Protein 3IJR (pdb70)

B-factor: mean 13.08, std 8.56, range [2.56, 139.65]

InterPro domains:
  IPR002347 Short-chain dehydrogenase/reductase SDR [PF13561] (53-284)
  IPR002347 Short-chain dehydrogenase/reductase SDR [PR00080] (121-132)
  IPR002347 Short-chain dehydrogenase/reductase SDR [PR00080] (173-181)
  IPR002347 Short-chain dehydrogenase/reductase SDR [PR00080] (193-212)
  IPR002347 Short-chain dehydrogenase/reductase SDR [PR00081] (46-63)
  IPR002347 Short-chain dehydrogenase/reductase SDR [PR00081] (121-132)
  IPR002347 Short-chain dehydrogenase/reductase SDR [PR00081] (167-183)
  IPR002347 Short-chain dehydrogenase/reductase SDR [PR00081] (193-212)
  IPR002347 Short-chain dehydrogenase/reductase SDR [PR00081] (214-231)
  IPR002347 Short-chain dehydrogenase/reductase SDR [PR00081] (248-268)
  IPR020904 Short-chain dehydrogenase/reductase, conserved site [PS00061] (180-208)
  IPR036291 NAD(P)-binding domain superfamily [SSF51735] (43-286)

Organism: Bacillus anthracis (NCBI:txid1392)

Nearest PDB structures (foldseek):
  3i3o-assembly1_A  TM=1.002E+00  e=4.433E-59  Bacillus anthracis str. 'Ames Ancestor'
  3i3o-assembly2_H  TM=9.900E-01  e=2.123E-56  Bacillus anthracis str. 'Ames Ancestor'
  3i3o-assembly2_G  TM=9.889E-01  e=8.085E-49  Bacillus anthracis str. 'Ames Ancestor'
  5jyd-assembly1_B  TM=9.783E-01  e=3.115E-38  Burkholderia cenocepacia J2315
  3r3s-assembly1_D  TM=9.790E-01  e=5.482E-37  Salmonella enterica subsp. enterica serovar Typhimurium

Radius of gyration: 44.8 Å; Cα contacts (8 Å, |Δi|>4): 5932; chains: 8; bounding box: 126×82×125 Å

CATH classification: 3.40.50.720

Solvent-accessible surface area: 70437 Å² total

Sequence (2232 aa):
VTPAQHQNKQPGIESLNPLPQQFEDPNYKGSEKLKGKNVLITGGDSGIGRAVSIAFAKEGANIAIAYLDEEGDANNEETKQQYVEKEGVKCVLLPGDLSDEQHCKDIVQETVRQLGSLNILVNNVAQQYPQQQGLEYITAEEQLEKTFRINIFSYFHVTKAALSHLKQGDVIINTASIVAYEEGNETLIDYSATKGAIVAFTRSLSQSLVQKGIRVNGVAPGPIWTPLIPSSFDEKKVSQFGSNVPQRPGQPYELAPAYVYLASSDSSYVTGQIHVNGGVIVNGNFVTPAQHQNKQPGIESLNPLPQFEDPNYKGSEKLKGKNVLITGGDSGIGRAVSIAFAKEGANIAIAYLDEEGDANETKQQYVEKEGVKCVLLPGDLSDEQHCKDIVQETVRQLGSLNILVNNVAQQYPQQGLEYITAEQLEKTFRINIFSYFHVTKAALSHLKQGDVIINTASIVAYEEGNETLIDYSATKGAIVAFTRSLSQQSLVQKGIRVNGVAPGPIWTPLIPSSFDEKKVSQFGSNVPQRPGQPYELAPAYVYLASSDSSYVTGQIHVNGGVIVNGVTPAQHQNKQPGIESLNPLPQFEDPNYKKGSEKLKGKNVLITGGDSGIGRAVSIAFAKEGANIAIAYLDEEGDANETKKQYVEKEGVKCVLLPGDLSDEQHCKDIVQEETVRQLGSLNILVNNVVAQQYPQQGLEEYITAEQLEKTFRINIFSYFHVTKAALSHLKQGDVIINTASIVAYEEGNETLIDYSATKGAIVAFTRSLSQSLVQKGIRVNGVAPGPIWTPLIPSSFDEKKVSQFGSNVPQRPGQPYELAPAYVYLASSDSSYVTGQIHVNGGVIVNGVTPAQHQNKQPGIESLNPLPQFEDPNYKKGSEKLKGKNVLITGGDSGIGRAVSIAFAKEGANIAIAYLDEEGDANETKQYVEKEGVKCVLLPGDLSDEQHCKDIVQETVRQLGSSLNILVNNVAQQYPQQGLEEYITAEEQLEKTFRINIFSYFHVTKAALSHLKQQGDVIINTASIVAYEGNETLIDYSSATKGAIVAFTRSLSQSLVQKGIRVNGVAPGPIWTPLIPSSFDEKKVSQFGSNVPQRPGQPYELAPAYVYLASSDSSYVTGQIHVNGGVIVNGTPAQHQNKQPGIESLNPLPQFEDPNYKGSEKLKGKNVLITGGDSGIGRAVSIAFAKEGANIAIAYLDEEGDANETKQYVEKEGVKCVLLPGDLSDEQHCKDIVQETVRQLGSLNILVNNVAQQYPQQGLEYITAEQLEKTFRINIFSYFHVTKAALSHLKQGDVIINTASIVAYEEGNETLIDYSSATKGAIVAFTRSLSQSLVQKGIRVNGVAPGPIWTPLIPSSFDEKKVSQFGSNVPQRPGQPYELAPAYVYLASSDSSYVTGQIHVNGGVIVNGNAPQQKNFVTPAQHQNKQPGIESLNPLPQFEDPNYKGSEKLKGKNVLITGGDSGIGRAVSIAFAKEGANIAIAYLDEEGDANNETKQYVEKEEGVKCVLLPGDLSDEQHCKDIVQETVRQLGSLNILVNNVAQQYPQQGLEYITAEQLEKTFRINIFSYFHVTKAALSHLKQGDVIINTASIVAYEEGNETLIDYSATKGAIVAFTRSLSQSLVQKGIRVNGVAPGPIWTPLIPSSFDDEKKVSQFGSNVPQRPGQPYELAPAYVYLASSSDSSYVTGQIHVNGGVIVNGVTPAQHQNKQPGIESLNPLPQFEDPNYKGSEKLKGKNVLITGGDSGIGRAVSIAFAKEGANIAIAYLDEEGDANNEETKQYVEKEGVKCVLLPGDLSDEQHCKDIVQETVRQLGSLNILVNNVAQQYPQQGLEYITAEQLEKTFRINIFSYFHVTKKAALSHLKQGDVIINTASIVAYEEGNETLIDYSSATKGAIVAFTRSLSQSLVQKGIRVNGVAPGPIWTPLIPSSFDEKKVSQFGSNVPQRPGQPYELAPAYVYLASSDSSYVTGQIHVNGGVIVNGAPQQKNFVTPAQHQNKQPGIESLNPLPQFEDPNYKGSEKLKGKNVLITGGDSGIGRAVSIAFAKEGANIAIAYLDEEGDANETKQQYVEKEGVKCVLLPGDLSDEQHCKDIVQQETVRQLGSLNILVNNVAQQYPQQGLEYITAEEQLEKTFRINIFSYFHVTKAALSHLKQGDVIINTASIVAYEGNETLIDYSSATKGAIVAFTRSLSQQSLVQKGIRVNGVAPGPIWTPLIPSSFDEKKVSQFGSNVPQRPGQPYELAPAYVYLASSDSSYVTGQIHVNGGVIVNG

Structure (mmCIF, N/CA/C/O backbone):
data_3IJR
#
_entry.id   3IJR
#
_cell.length_a   112.749
_cell.length_b   123.203
_cell.length_c   169.767
_cell.angle_alpha   90.00
_cell.angle_beta   90.00
_cell.angle_gamma   90.00
#
_symmetry.space_group_name_H-M   'P 21 21 2'
#
loop_
_entity.id
_entity.type
_entity.pdbx_description
1 polymer 'Oxidoreductase, short chain dehydrogenase/reductase family'
2 non-polymer NICOTINAMIDE-ADENINE-DINUCLEOTIDE
3 non-polymer 'MAGNESIUM ION'
4 non-polymer 'SULFATE ION'
5 water water
#
loop_
_atom_site.group_PDB
_atom_site.id
_atom_site.type_symbol
_atom_site.label_atom_id
_atom_site.label_alt_id
_atom_site.label_comp_id
_atom_site.label_asym_id
_atom_site.label_entity_id
_atom_site.label_seq_id
_atom_site.pdbx_PDB_ins_code
_atom_site.Cartn_x
_atom_site.Cartn_y
_atom_site.Cartn_z
_atom_site.occupancy
_atom_site.B_iso_or_equiv
_atom_site.auth_seq_id
_atom_site.auth_comp_id
_atom_site.auth_asym_id
_atom_site.auth_atom_id
_atom_site.pdbx_PDB_model_num
ATOM 1 N N . VAL A 1 11 ? 1.890 18.254 -68.025 1.00 24.93 8 VAL A N 1
ATOM 2 C CA . VAL A 1 11 ? 2.841 19.409 -68.051 1.00 25.50 8 VAL A CA 1
ATOM 3 C C . VAL A 1 11 ? 2.513 20.356 -69.208 1.00 25.83 8 VAL A C 1
ATOM 4 O O . VAL A 1 11 ? 2.445 19.937 -70.367 1.00 26.06 8 VAL A O 1
ATOM 8 N N . THR A 1 12 ? 2.296 21.628 -68.883 1.00 25.55 9 THR A N 1
ATOM 9 C CA . THR A 1 12 ? 1.983 22.641 -69.888 1.00 25.37 9 THR A CA 1
ATOM 10 C C . THR A 1 12 ? 3.035 23.760 -69.922 1.00 25.34 9 THR A C 1
ATOM 11 O O . THR A 1 12 ? 3.411 24.226 -70.997 1.00 24.31 9 THR A O 1
ATOM 23 N N . PRO A 1 14 ? 6.863 25.536 -68.034 1.00 23.19 11 PRO A N 1
ATOM 24 C CA . PRO A 1 14 ? 8.051 25.168 -67.266 1.00 21.88 11 PRO A CA 1
ATOM 25 C C . PRO A 1 14 ? 7.819 25.490 -65.790 1.00 20.65 11 PRO A C 1
ATOM 26 O O . PRO A 1 14 ? 7.154 26.480 -65.475 1.00 19.59 11 PRO A O 1
ATOM 30 N N . ALA A 1 15 ? 8.345 24.655 -64.898 1.00 19.82 12 ALA A N 1
ATOM 31 C CA . ALA A 1 15 ? 8.182 24.868 -63.464 1.00 19.22 12 ALA A CA 1
ATOM 32 C C . ALA A 1 15 ? 8.877 26.165 -63.050 1.00 18.90 12 ALA A C 1
ATOM 33 O O . ALA A 1 15 ? 10.054 26.378 -63.358 1.00 17.07 12 ALA A O 1
ATOM 35 N N . GLN A 1 16 ? 8.137 27.030 -62.359 1.00 18.36 13 GLN A N 1
ATOM 36 C CA . GLN A 1 16 ? 8.675 28.310 -61.914 1.00 18.05 13 GLN A CA 1
ATOM 37 C C . GLN A 1 16 ? 7.787 28.914 -60.834 1.00 18.57 13 GLN A C 1
ATOM 38 O O . GLN A 1 16 ? 6.597 28.594 -60.729 1.00 18.25 13 GLN A O 1
ATOM 44 N N . HIS A 1 17 ? 8.381 29.787 -60.030 1.00 19.09 14 HIS A N 1
ATOM 45 C CA . HIS A 1 17 ? 7.664 30.448 -58.953 1.00 20.42 14 HIS A CA 1
ATOM 46 C C . HIS A 1 17 ? 8.309 31.785 -58.614 1.00 20.30 14 HIS A C 1
ATOM 47 O O . HIS A 1 17 ? 9.538 31.911 -58.584 1.00 21.14 14 HIS A O 1
ATOM 54 N N . GLN A 1 18 ? 7.476 32.796 -58.395 1.00 20.40 15 GLN A N 1
ATOM 55 C CA . GLN A 1 18 ? 7.974 34.102 -57.984 1.00 20.37 15 GLN A CA 1
ATOM 56 C C . GLN A 1 18 ? 7.624 34.231 -56.513 1.00 20.72 15 GLN A C 1
ATOM 57 O O . GLN A 1 18 ? 6.529 33.838 -56.073 1.00 19.65 15 GLN A O 1
ATOM 63 N N . ASN A 1 19 ? 8.580 34.762 -55.764 1.00 20.66 16 ASN A N 1
ATOM 64 C CA . ASN A 1 19 ? 8.475 34.906 -54.319 1.00 21.45 16 ASN A CA 1
ATOM 65 C C . ASN A 1 19 ? 7.513 35.971 -53.814 1.00 20.88 16 ASN A C 1
ATOM 66 O O . ASN A 1 19 ? 7.041 35.875 -52.683 1.00 22.86 16 ASN A O 1
ATOM 71 N N . LYS A 1 20 ? 7.213 36.981 -54.622 1.00 19.41 17 LYS A N 1
ATOM 72 C CA . LYS A 1 20 ? 6.316 38.028 -54.157 1.00 18.42 17 LYS A CA 1
ATOM 73 C C . LYS A 1 20 ? 5.210 38.298 -55.160 1.00 17.44 17 LYS A C 1
ATOM 74 O O . LYS A 1 20 ? 5.369 38.111 -56.369 1.00 16.74 17 LYS A O 1
ATOM 80 N N . GLN A 1 21 ? 4.076 38.719 -54.619 1.00 15.93 18 GLN A N 1
ATOM 81 C CA . GLN A 1 21 ? 2.909 39.034 -55.393 1.00 14.92 18 GLN A CA 1
ATOM 82 C C . GLN A 1 21 ? 2.511 40.476 -55.070 1.00 14.33 18 GLN A C 1
ATOM 83 O O . GLN A 1 21 ? 2.573 40.870 -53.913 1.00 14.36 18 GLN A O 1
ATOM 89 N N . PRO A 1 22 ? 2.036 41.256 -56.069 1.00 14.70 19 PRO A N 1
ATOM 90 C CA . PRO A 1 22 ? 1.801 40.935 -57.489 1.00 13.20 19 PRO A CA 1
ATOM 91 C C . PRO A 1 22 ? 3.058 40.519 -58.262 1.00 12.43 19 PRO A C 1
ATOM 92 O O . PRO A 1 22 ? 4.158 41.051 -58.031 1.00 6.63 19 PRO A O 1
ATOM 96 N N . GLY A 1 23 ? 2.879 39.569 -59.174 1.00 10.61 20 GLY A N 1
ATOM 97 C CA . GLY A 1 23 ? 3.981 39.056 -59.977 1.00 11.22 20 GLY A CA 1
ATOM 98 C C . GLY A 1 23 ? 4.504 40.023 -61.021 1.00 10.44 20 GLY A C 1
ATOM 99 O O . GLY A 1 23 ? 3.835 40.991 -61.385 1.00 9.42 20 GLY A O 1
ATOM 100 N N . ILE A 1 24 ? 5.710 39.732 -61.500 1.00 11.76 21 ILE A N 1
ATOM 101 C CA . ILE A 1 24 ? 6.397 40.537 -62.509 1.00 11.88 21 ILE A CA 1
ATOM 102 C C . ILE A 1 24 ? 6.464 39.728 -63.795 1.00 12.17 21 ILE A C 1
ATOM 103 O O . ILE A 1 24 ? 7.003 38.611 -63.816 1.00 10.53 21 ILE A O 1
ATOM 108 N N . GLU A 1 25 ? 5.930 40.301 -64.867 1.00 12.91 22 GLU A N 1
ATOM 109 C CA . GLU A 1 25 ? 5.821 39.592 -66.148 1.00 13.29 22 GLU A CA 1
ATOM 110 C C . GLU A 1 25 ? 7.156 39.295 -66.834 1.00 12.61 22 GLU A C 1
ATOM 111 O O . GLU A 1 25 ? 7.312 38.235 -67.455 1.00 11.80 22 GLU A O 1
ATOM 117 N N . SER A 1 26 ? 8.115 40.216 -66.704 1.00 13.00 23 SER A N 1
ATOM 118 C CA . SER A 1 26 ? 9.412 40.074 -67.344 1.00 11.70 23 SER A CA 1
ATOM 119 C C . SER A 1 26 ? 10.224 38.897 -66.796 1.00 12.40 23 SER A C 1
ATOM 120 O O . SER A 1 26 ? 11.200 38.466 -67.415 1.00 11.89 23 SER A O 1
ATOM 123 N N . LEU A 1 27 ? 9.851 38.393 -65.626 1.00 12.52 24 LEU A N 1
ATOM 124 C CA . LEU A 1 27 ? 10.572 37.265 -65.039 1.00 13.35 24 LEU A CA 1
ATOM 125 C C . LEU A 1 27 ? 9.976 35.906 -65.445 1.00 13.29 24 LEU A C 1
ATOM 126 O O . LEU A 1 27 ? 10.516 34.858 -65.078 1.00 13.39 24 LEU A O 1
ATOM 139 N N . ASN A 1 29 ? 8.710 32.626 -67.822 1.00 8.62 26 ASN A N 1
ATOM 140 C CA . ASN A 1 29 ? 9.182 31.787 -68.920 1.00 8.56 26 ASN A CA 1
ATOM 141 C C . ASN A 1 29 ? 8.133 30.707 -69.226 1.00 7.43 26 ASN A C 1
ATOM 142 O O . ASN A 1 29 ? 7.883 29.846 -68.394 1.00 6.82 26 ASN A O 1
ATOM 147 N N . PRO A 1 30 ? 7.509 30.764 -70.408 1.00 6.99 27 PRO A N 1
ATOM 148 C CA . PRO A 1 30 ? 7.728 31.774 -71.432 1.00 7.64 27 PRO A CA 1
ATOM 149 C C . PRO A 1 30 ? 6.986 33.069 -71.093 1.00 6.61 27 PRO A C 1
ATOM 150 O O . PRO A 1 30 ? 6.140 33.085 -70.198 1.00 7.44 27 PRO A O 1
ATOM 154 N N . LEU A 1 31 ? 7.317 34.149 -71.784 1.00 5.83 28 LEU A N 1
ATOM 155 C CA . LEU A 1 31 ? 6.634 35.416 -71.576 1.00 6.27 28 LEU A CA 1
ATOM 156 C C . LEU A 1 31 ? 5.212 35.254 -72.091 1.00 6.01 28 LEU A C 1
ATOM 157 O O . LEU A 1 31 ? 5.005 34.672 -73.149 1.00 3.66 28 LEU A O 1
ATOM 162 N N . PRO A 1 32 ? 4.215 35.724 -71.326 1.00 7.24 29 PRO A N 1
ATOM 163 C CA . PRO A 1 32 ? 2.878 35.600 -71.845 1.00 5.34 29 PRO A CA 1
ATOM 164 C C . PRO A 1 32 ? 2.778 36.293 -73.180 1.00 4.84 29 PRO A C 1
ATOM 165 O O . PRO A 1 32 ? 3.474 37.267 -73.406 1.00 2.88 29 PRO A O 1
ATOM 169 N N A GLN A 1 33 ? 1.922 35.798 -74.062 0.50 4.01 30 GLN A N 1
ATOM 170 N N B GLN A 1 33 ? 1.938 35.790 -74.076 0.50 4.07 30 GLN A N 1
ATOM 171 C CA A GLN A 1 33 ? 1.715 36.450 -75.338 0.50 3.98 30 GLN A CA 1
ATOM 172 C CA B GLN A 1 33 ? 1.742 36.461 -75.348 0.50 4.07 30 GLN A CA 1
ATOM 173 C C A GLN A 1 33 ? 0.568 37.406 -75.080 0.50 5.12 30 GLN A C 1
ATOM 174 C C B GLN A 1 33 ? 0.577 37.403 -75.092 0.50 5.18 30 GLN A C 1
ATOM 175 O O A GLN A 1 33 ? -0.574 36.973 -74.860 0.50 4.11 30 GLN A O 1
ATOM 176 O O B GLN A 1 33 ? -0.562 36.957 -74.882 0.50 4.18 30 GLN A O 1
ATOM 187 N N . PHE A 1 34 ? 0.872 38.702 -75.092 1.00 4.69 31 PHE A N 1
ATOM 188 C CA . PHE A 1 34 ? -0.121 39.722 -74.758 1.00 6.18 31 PHE A CA 1
ATOM 189 C C . PHE A 1 34 ? -0.689 40.453 -75.942 1.00 7.24 31 PHE A C 1
ATOM 190 O O . PHE A 1 34 ? -1.574 41.300 -75.791 1.00 6.17 31 PHE A O 1
ATOM 198 N N . GLU A 1 35 ? -0.201 40.086 -77.119 1.00 8.04 32 GLU A N 1
ATOM 199 C CA . GLU A 1 35 ? -0.570 40.722 -78.351 1.00 10.32 32 GLU A CA 1
ATOM 200 C C . GLU A 1 35 ? -0.753 39.693 -79.460 1.00 10.96 32 GLU A C 1
ATOM 201 O O . GLU A 1 35 ? 0.028 38.766 -79.578 1.00 9.59 32 GLU A O 1
ATOM 207 N N . ASP A 1 36 ? -1.827 39.829 -80.230 1.00 13.44 33 ASP A N 1
ATOM 208 C CA . ASP A 1 36 ? -2.113 38.951 -81.367 1.00 15.03 33 ASP A CA 1
ATOM 209 C C . ASP A 1 36 ? -1.525 39.664 -82.576 1.00 15.76 33 ASP A C 1
ATOM 210 O O . ASP A 1 36 ? -2.000 40.750 -82.929 1.00 14.35 33 ASP A O 1
ATOM 215 N N . PRO A 1 37 ? -0.510 39.056 -83.225 1.00 17.43 34 PRO A N 1
ATOM 216 C CA . PRO A 1 37 ? 0.167 39.723 -84.350 1.00 18.14 34 PRO A CA 1
ATOM 217 C C . PRO A 1 37 ? -0.767 40.066 -85.507 1.00 18.47 34 PRO A C 1
ATOM 218 O O . PRO A 1 37 ? -0.577 41.079 -86.184 1.00 19.91 34 PRO A O 1
ATOM 222 N N . ASN A 1 38 ? -1.761 39.212 -85.717 1.00 18.83 35 ASN A N 1
ATOM 223 C CA . ASN A 1 38 ? -2.727 39.380 -86.781 1.00 18.87 35 ASN A CA 1
ATOM 224 C C . ASN A 1 38 ? -3.922 40.265 -86.380 1.00 19.12 35 ASN A C 1
ATOM 225 O O . ASN A 1 38 ? -4.827 40.459 -87.185 1.00 19.56 35 ASN A O 1
ATOM 230 N N . TYR A 1 39 ? -3.925 40.825 -85.165 1.00 18.14 36 TYR A N 1
ATOM 231 C CA . TYR A 1 39 ? -5.050 41.673 -84.736 1.00 17.45 36 TYR A CA 1
ATOM 232 C C . TYR A 1 39 ? -4.994 43.006 -85.445 1.00 14.23 36 TYR A C 1
ATOM 233 O O . TYR A 1 39 ? -3.971 43.656 -85.434 1.00 16.68 36 TYR A O 1
ATOM 242 N N . LYS A 1 40 ? -6.099 43.396 -86.075 1.00 10.80 37 LYS A N 1
ATOM 243 C CA . LYS A 1 40 ? -6.186 44.658 -86.789 1.00 9.32 37 LYS A CA 1
ATOM 244 C C . LYS A 1 40 ? -7.248 45.508 -86.139 1.00 7.22 37 LYS A C 1
ATOM 245 O O . LYS A 1 40 ? -8.412 45.105 -86.036 1.00 2.56 37 LYS A O 1
ATOM 251 N N . GLY A 1 41 ? -6.847 46.698 -85.714 1.00 3.50 38 GLY A N 1
ATOM 252 C CA . GLY A 1 41 ? -7.759 47.627 -85.093 1.00 3.94 38 GLY A CA 1
ATOM 253 C C . GLY A 1 41 ? -8.636 48.235 -86.158 1.00 4.85 38 GLY A C 1
ATOM 254 O O . GLY A 1 41 ? -8.270 48.253 -87.324 1.00 4.79 38 GLY A O 1
ATOM 255 N N . SER A 1 42 ? -9.805 48.723 -85.771 1.00 5.49 39 SER A N 1
ATOM 256 C CA . SER A 1 42 ? -10.715 49.298 -86.747 1.00 5.46 39 SER A CA 1
ATOM 257 C C . SER A 1 42 ? -11.490 50.442 -86.143 1.00 5.86 39 SER A C 1
ATOM 258 O O . SER A 1 42 ? -12.664 50.633 -86.436 1.00 6.02 39 SER A O 1
ATOM 261 N N . GLU A 1 43 ? -10.807 51.194 -85.283 1.00 6.50 40 GLU A N 1
ATOM 262 C CA . GLU A 1 43 ? -11.351 52.377 -84.658 1.00 6.05 40 GLU A CA 1
ATOM 263 C C . GLU A 1 43 ? -12.544 52.149 -83.776 1.00 5.26 40 GLU A C 1
ATOM 264 O O . GLU A 1 43 ? -13.309 53.076 -83.536 1.00 3.94 40 GLU A O 1
ATOM 270 N N . LYS A 1 44 ? -12.678 50.944 -83.231 1.00 4.61 41 LYS A N 1
ATOM 271 C CA . LYS A 1 44 ? -13.852 50.621 -82.428 1.00 5.33 41 LYS A CA 1
ATOM 272 C C . LYS A 1 44 ? -14.018 51.492 -81.186 1.00 5.21 41 LYS A C 1
ATOM 273 O O . LYS A 1 44 ? -15.123 51.642 -80.690 1.00 6.34 41 LYS A O 1
ATOM 279 N N . LEU A 1 45 ? -12.931 52.077 -80.700 1.00 4.86 42 LEU A N 1
ATOM 280 C CA . LEU A 1 45 ? -12.975 52.886 -79.476 1.00 4.95 42 LEU A CA 1
ATOM 281 C C . LEU A 1 45 ? -12.252 54.211 -79.700 1.00 3.99 42 LEU A C 1
ATOM 282 O O . LEU A 1 45 ? -11.685 54.782 -78.776 1.00 3.38 42 LEU A O 1
ATOM 287 N N . LYS A 1 46 ? -12.306 54.720 -80.923 1.00 5.57 43 LYS A N 1
ATOM 288 C CA . LYS A 1 46 ? -11.540 55.917 -81.281 1.00 4.59 43 LYS A CA 1
ATOM 289 C C . LYS A 1 46 ? -11.908 57.094 -80.397 1.00 5.14 43 LYS A C 1
ATOM 290 O O . LYS A 1 46 ? -13.061 57.451 -80.293 1.00 3.77 43 LYS A O 1
ATOM 296 N N . GLY A 1 47 ? -10.914 57.716 -79.771 1.00 7.44 44 GLY A N 1
ATOM 297 C CA . GLY A 1 47 ? -11.171 58.883 -78.927 1.00 7.13 44 GLY A CA 1
ATOM 298 C C . GLY A 1 47 ? -11.700 58.578 -77.534 1.00 7.09 44 GLY A C 1
ATOM 299 O O . GLY A 1 47 ? -11.824 59.485 -76.714 1.00 7.96 44 GLY A O 1
ATOM 300 N N . LYS A 1 48 ? -12.030 57.315 -77.259 1.00 6.70 45 LYS A N 1
ATOM 301 C CA . LYS A 1 48 ? -12.538 56.943 -75.938 1.00 6.36 45 LYS A CA 1
ATOM 302 C C . LYS A 1 48 ? -11.431 57.005 -74.879 1.00 5.70 45 LYS A C 1
ATOM 303 O O . LYS A 1 48 ? -10.279 56.660 -75.134 1.00 7.00 45 LYS A O 1
ATOM 309 N N . ASN A 1 49 ? -11.812 57.442 -73.688 1.00 4.64 46 ASN A N 1
ATOM 310 C CA . ASN A 1 49 ? -10.915 57.527 -72.561 1.00 4.40 46 ASN A CA 1
ATOM 311 C C . ASN A 1 49 ? -11.191 56.379 -71.578 1.00 4.76 46 ASN A C 1
ATOM 312 O O . ASN A 1 49 ? -12.309 56.208 -71.067 1.00 4.68 46 ASN A O 1
ATOM 317 N N . VAL A 1 50 ? -10.146 55.599 -71.314 1.00 3.66 47 VAL A N 1
ATOM 318 C CA . VAL A 1 50 ? -10.260 54.402 -70.515 1.00 3.17 47 VAL A CA 1
ATOM 319 C C . VAL A 1 50 ? -9.390 54.373 -69.262 1.00 3.93 47 VAL A C 1
ATOM 320 O O . VAL A 1 50 ? -8.247 54.804 -69.280 1.00 3.27 47 VAL A O 1
ATOM 324 N N . LEU A 1 51 ? -9.956 53.886 -68.169 1.00 3.52 48 LEU A N 1
ATOM 325 C CA . LEU A 1 51 ? -9.218 53.619 -66.946 1.00 3.62 48 LEU A CA 1
ATOM 326 C C . LEU A 1 51 ? -9.282 52.106 -66.746 1.00 3.81 48 LEU A C 1
ATOM 327 O O . LEU A 1 51 ? -10.385 51.529 -66.725 1.00 4.91 48 LEU A O 1
ATOM 332 N N . ILE A 1 52 ? -8.131 51.463 -66.615 1.00 3.93 49 ILE A N 1
ATOM 333 C CA . ILE A 1 52 ? -8.079 50.024 -66.383 1.00 5.59 49 ILE A CA 1
ATOM 334 C C . ILE A 1 52 ? -7.215 49.755 -65.157 1.00 4.72 49 ILE A C 1
ATOM 335 O O . ILE A 1 52 ? -6.037 50.131 -65.104 1.00 3.91 49 ILE A O 1
ATOM 340 N N . THR A 1 53 ? -7.800 49.127 -64.148 1.00 3.58 50 THR A N 1
ATOM 341 C CA . THR A 1 53 ? -7.050 48.838 -62.953 1.00 2.70 50 THR A CA 1
ATOM 342 C C . THR A 1 53 ? -6.415 47.466 -63.162 1.00 5.66 50 THR A C 1
ATOM 343 O O . THR A 1 53 ? -7.079 46.506 -63.579 1.00 5.88 50 THR A O 1
ATOM 347 N N . GLY A 1 54 ? -5.129 47.383 -62.873 1.00 7.46 51 GLY A N 1
ATOM 348 C CA . GLY A 1 54 ? -4.352 46.182 -63.121 1.00 8.68 51 GLY A CA 1
ATOM 349 C C . GLY A 1 54 ? -4.011 46.070 -64.602 1.00 7.62 51 GLY A C 1
ATOM 350 O O . GLY A 1 54 ? -3.892 44.982 -65.127 1.00 10.02 51 GLY A O 1
ATOM 351 N N . GLY A 1 55 ? -3.858 47.192 -65.286 1.00 8.21 52 GLY A N 1
ATOM 352 C CA . GLY A 1 55 ? -3.572 47.178 -66.733 1.00 7.52 52 GLY A CA 1
ATOM 353 C C . GLY A 1 55 ? -2.113 47.021 -67.134 1.00 7.73 52 GLY A C 1
ATOM 354 O O . GLY A 1 55 ? -1.796 46.998 -68.316 1.00 9.67 52 GLY A O 1
ATOM 355 N N . ASP A 1 56 ? -1.241 46.871 -66.157 1.00 6.35 53 ASP A N 1
ATOM 356 C CA . ASP A 1 56 ? 0.212 46.870 -66.377 1.00 9.39 53 ASP A CA 1
ATOM 357 C C . ASP A 1 56 ? 0.758 45.557 -66.858 1.00 9.59 53 ASP A C 1
ATOM 358 O O . ASP A 1 56 ? 1.865 45.509 -67.398 1.00 9.17 53 ASP A O 1
ATOM 363 N N . SER A 1 57 ? 0.024 44.486 -66.582 1.00 6.97 54 SER A N 1
ATOM 364 C CA . SER A 1 57 ? 0.474 43.170 -66.944 1.00 7.94 54 SER A CA 1
ATOM 365 C C . SER A 1 57 ? -0.700 42.210 -67.158 1.00 7.58 54 SER A C 1
ATOM 366 O O . SER A 1 57 ? -1.866 42.582 -66.973 1.00 7.09 54 SER A O 1
ATOM 369 N N . GLY A 1 58 ? -0.371 40.975 -67.516 1.00 6.65 55 GLY A N 1
ATOM 370 C CA . GLY A 1 58 ? -1.372 39.913 -67.713 1.00 5.83 55 GLY A CA 1
ATOM 371 C C . GLY A 1 58 ? -2.516 40.322 -68.619 1.00 4.77 55 GLY A C 1
ATOM 372 O O . GLY A 1 58 ? -2.324 40.971 -69.643 1.00 3.92 55 GLY A O 1
ATOM 373 N N . ILE A 1 59 ? -3.717 39.957 -68.217 1.00 5.45 56 ILE A N 1
ATOM 374 C CA . ILE A 1 59 ? -4.919 40.272 -68.982 1.00 5.33 56 ILE A CA 1
ATOM 375 C C . ILE A 1 59 ? -5.077 41.771 -69.208 1.00 4.78 56 ILE A C 1
ATOM 376 O O . ILE A 1 59 ? -5.341 42.193 -70.328 1.00 5.94 56 ILE A O 1
ATOM 381 N N . GLY A 1 60 ? -4.843 42.566 -68.166 1.00 6.08 57 GLY A N 1
ATOM 382 C CA . GLY A 1 60 ? -4.980 44.022 -68.249 1.00 5.80 57 GLY A CA 1
ATOM 383 C C . GLY A 1 60 ? -4.045 44.625 -69.277 1.00 7.41 57 GLY A C 1
ATOM 384 O O . GLY A 1 60 ? -4.406 45.577 -69.992 1.00 6.69 57 GLY A O 1
ATOM 385 N N . ARG A 1 61 ? -2.832 44.077 -69.343 1.00 6.09 58 ARG A N 1
ATOM 386 C CA . ARG A 1 61 ? -1.879 44.498 -70.357 1.00 4.61 58 ARG A CA 1
ATOM 387 C C . ARG A 1 61 ? -2.394 44.245 -71.759 1.00 3.43 58 ARG A C 1
ATOM 388 O O . ARG A 1 61 ? -2.290 45.122 -72.612 1.00 3.48 58 ARG A O 1
ATOM 396 N N . ALA A 1 62 ? -2.956 43.055 -72.002 1.00 3.71 59 ALA A N 1
ATOM 397 C CA . ALA A 1 62 ? -3.482 42.711 -73.315 1.00 3.48 59 ALA A CA 1
ATOM 398 C C . ALA A 1 62 ? -4.682 43.606 -73.649 1.00 4.09 59 ALA A C 1
ATOM 399 O O . ALA A 1 62 ? -4.859 44.032 -74.783 1.00 2.56 59 ALA A O 1
ATOM 401 N N . VAL A 1 63 ? -5.506 43.889 -72.654 1.00 5.37 60 VAL A N 1
ATOM 402 C CA . VAL A 1 63 ? -6.674 44.752 -72.875 1.00 4.54 60 VAL A CA 1
ATOM 403 C C . VAL A 1 63 ? -6.209 46.173 -73.217 1.00 4.02 60 VAL A C 1
ATOM 404 O O . VAL A 1 63 ? -6.693 46.787 -74.170 1.00 5.33 60 VAL A O 1
ATOM 408 N N . SER A 1 64 ? -5.277 46.703 -72.434 1.00 4.75 61 SER A N 1
ATOM 409 C CA . SER A 1 64 ? -4.722 48.056 -72.700 1.00 3.26 61 SER A CA 1
ATOM 410 C C . SER A 1 64 ? -4.234 48.214 -74.124 1.00 3.33 61 SER A C 1
ATOM 411 O O . SER A 1 64 ? -4.544 49.192 -74.820 1.00 3.92 61 SER A O 1
ATOM 414 N N . ILE A 1 65 ? -3.453 47.248 -74.566 1.00 5.08 62 ILE A N 1
ATOM 415 C CA . ILE A 1 65 ? -2.906 47.274 -75.914 1.00 3.57 62 ILE A CA 1
ATOM 416 C C . ILE A 1 65 ? -3.969 47.135 -77.005 1.00 4.05 62 ILE A C 1
ATOM 417 O O . ILE A 1 65 ? -3.918 47.861 -77.996 1.00 2.80 62 ILE A O 1
ATOM 422 N N . ALA A 1 66 ? -4.940 46.220 -76.840 1.00 2.58 63 ALA A N 1
ATOM 423 C CA . ALA A 1 66 ? -5.986 46.069 -77.835 1.00 2.56 63 ALA A CA 1
ATOM 424 C C . ALA A 1 66 ? -6.827 47.344 -77.925 1.00 3.35 63 ALA A C 1
ATOM 425 O O . ALA A 1 66 ? -7.174 47.805 -79.021 1.00 2.62 63 ALA A O 1
ATOM 427 N N . PHE A 1 67 ? -7.114 47.938 -76.768 1.00 4.40 64 PHE A N 1
ATOM 428 C CA . PHE A 1 67 ? -7.906 49.153 -76.695 1.00 3.73 64 PHE A CA 1
ATOM 429 C C . PHE A 1 67 ? -7.168 50.283 -77.406 1.00 4.55 64 PHE A C 1
ATOM 430 O O . PHE A 1 67 ? -7.768 51.091 -78.121 1.00 2.86 64 PHE A O 1
ATOM 438 N N . ALA A 1 68 ? -5.860 50.340 -77.204 1.00 3.84 65 ALA A N 1
ATOM 439 C CA . ALA A 1 68 ? -5.039 51.327 -77.877 1.00 4.09 65 ALA A CA 1
ATOM 440 C C . ALA A 1 68 ? -5.075 51.103 -79.395 1.00 4.73 65 ALA A C 1
ATOM 441 O O . ALA A 1 68 ? -5.207 52.073 -80.152 1.00 3.48 65 ALA A O 1
ATOM 443 N N . LYS A 1 69 ? -4.953 49.844 -79.837 1.00 4.37 66 LYS A N 1
ATOM 444 C CA . LYS A 1 69 ? -5.040 49.516 -81.275 1.00 4.41 66 LYS A CA 1
ATOM 445 C C . LYS A 1 69 ? -6.395 49.903 -81.833 1.00 4.56 66 LYS A C 1
ATOM 446 O O . LYS A 1 69 ? -6.551 50.056 -83.053 1.00 4.51 66 LYS A O 1
ATOM 452 N N . GLU A 1 70 ? -7.383 50.021 -80.947 1.00 3.78 67 GLU A N 1
ATOM 453 C CA . GLU A 1 70 ? -8.729 50.425 -81.348 1.00 4.75 67 GLU A CA 1
ATOM 454 C C . GLU A 1 70 ? -8.941 51.930 -81.196 1.00 4.91 67 GLU A C 1
ATOM 455 O O . GLU A 1 70 ? -10.053 52.407 -81.346 1.00 4.15 67 GLU A O 1
ATOM 461 N N . GLY A 1 71 ? -7.865 52.677 -80.938 1.00 6.18 68 GLY A N 1
ATOM 462 C CA . GLY A 1 71 ? -7.949 54.137 -80.864 1.00 6.39 68 GLY A CA 1
ATOM 463 C C . GLY A 1 71 ? -8.274 54.806 -79.532 1.00 6.20 68 GLY A C 1
ATOM 464 O O . GLY A 1 71 ? -8.486 56.022 -79.485 1.00 5.26 68 GLY A O 1
ATOM 465 N N . ALA A 1 72 ? -8.314 54.035 -78.449 1.00 5.64 69 ALA A N 1
ATOM 466 C CA . ALA A 1 72 ? -8.613 54.593 -77.132 1.00 4.75 69 ALA A CA 1
ATOM 467 C C . ALA A 1 72 ? -7.353 55.064 -76.385 1.00 4.07 69 ALA A C 1
ATOM 468 O O . ALA A 1 72 ? -6.280 54.479 -76.492 1.00 2.56 69 ALA A O 1
ATOM 470 N N . ASN A 1 73 ? -7.537 56.087 -75.573 1.00 3.01 70 ASN A N 1
ATOM 471 C CA . ASN A 1 73 ? -6.521 56.572 -74.658 1.00 3.48 70 ASN A CA 1
ATOM 472 C C . ASN A 1 73 ? -6.612 55.784 -73.361 1.00 3.29 70 ASN A C 1
ATOM 473 O O . ASN A 1 73 ? -7.718 55.529 -72.866 1.00 4.26 70 ASN A O 1
ATOM 478 N N . ILE A 1 74 ? -5.467 55.355 -72.832 1.00 3.51 71 ILE A N 1
ATOM 479 C CA . ILE A 1 74 ? -5.474 54.443 -71.700 1.00 2.96 71 ILE A CA 1
ATOM 480 C C . ILE A 1 74 ? -4.814 54.929 -70.426 1.00 4.18 71 ILE A C 1
ATOM 481 O O . ILE A 1 74 ? -3.616 55.272 -70.426 1.00 4.53 71 ILE A O 1
ATOM 486 N N . ALA A 1 75 ? -5.590 54.971 -69.343 1.00 2.56 72 ALA A N 1
ATOM 487 C CA . ALA A 1 75 ? -5.040 55.238 -68.023 1.00 3.56 72 ALA A CA 1
ATOM 488 C C . ALA A 1 75 ? -4.927 53.878 -67.319 1.00 3.58 72 ALA A C 1
ATOM 489 O O . ALA A 1 75 ? -5.904 53.115 -67.238 1.00 5.18 72 ALA A O 1
ATOM 491 N N . ILE A 1 76 ? -3.714 53.558 -66.883 1.00 3.75 73 ILE A N 1
ATOM 492 C CA . ILE A 1 76 ? -3.376 52.283 -66.266 1.00 3.60 73 ILE A CA 1
ATOM 493 C C . ILE A 1 76 ? -3.017 52.366 -64.787 1.00 3.70 73 ILE A C 1
ATOM 494 O O . ILE A 1 76 ? -1.991 52.922 -64.422 1.00 4.30 73 ILE A O 1
ATOM 499 N N . ALA A 1 77 ? -3.849 51.779 -63.930 1.00 3.46 74 ALA A N 1
ATOM 500 C CA . ALA A 1 77 ? -3.554 51.738 -62.508 1.00 2.94 74 ALA A CA 1
ATOM 501 C C . ALA A 1 77 ? -2.952 50.374 -62.165 1.00 3.69 74 ALA A C 1
ATOM 502 O O . ALA A 1 77 ? -3.306 49.357 -62.775 1.00 3.36 74 ALA A O 1
ATOM 504 N N . TYR A 1 78 ? -2.010 50.366 -61.234 1.00 2.56 75 TYR A N 1
ATOM 505 C CA . TYR A 1 78 ? -1.303 49.145 -60.836 1.00 3.67 75 TYR A CA 1
ATOM 506 C C . TYR A 1 78 ? -0.651 49.424 -59.482 1.00 4.91 75 TYR A C 1
ATOM 507 O O . TYR A 1 78 ? -0.599 50.578 -59.051 1.00 4.81 75 TYR A O 1
ATOM 516 N N . LEU A 1 79 ? -0.111 48.407 -58.827 1.00 6.01 76 LEU A N 1
ATOM 517 C CA . LEU A 1 79 ? 0.473 48.623 -57.502 1.00 8.00 76 LEU A CA 1
ATOM 518 C C . LEU A 1 79 ? 1.839 49.276 -57.538 1.00 9.23 76 LEU A C 1
ATOM 519 O O . LEU A 1 79 ? 1.987 50.448 -57.151 1.00 8.91 76 LEU A O 1
ATOM 524 N N . ASP A 1 80 ? 2.841 48.530 -58.003 1.00 9.57 77 ASP A N 1
ATOM 525 C CA . ASP A 1 80 ? 4.206 49.024 -58.009 1.00 10.97 77 ASP A CA 1
ATOM 526 C C . ASP A 1 80 ? 5.082 48.388 -59.080 1.00 10.73 77 ASP A C 1
ATOM 527 O O . ASP A 1 80 ? 6.282 48.528 -59.018 1.00 8.06 77 ASP A O 1
ATOM 532 N N . GLU A 1 81 ? 4.500 47.677 -60.046 1.00 8.75 78 GLU A N 1
ATOM 533 C CA . GLU A 1 81 ? 5.335 47.037 -61.056 1.00 10.18 78 GLU A CA 1
ATOM 534 C C . GLU A 1 81 ? 5.721 48.047 -62.154 1.00 9.87 78 GLU A C 1
ATOM 535 O O . GLU A 1 81 ? 5.172 48.012 -63.261 1.00 8.76 78 GLU A O 1
ATOM 541 N N . GLU A 1 82 ? 6.673 48.921 -61.842 1.00 10.42 79 GLU A N 1
ATOM 542 C CA . GLU A 1 82 ? 7.122 49.973 -62.760 1.00 10.96 79 GLU A CA 1
ATOM 543 C C . GLU A 1 82 ? 7.699 49.464 -64.081 1.00 10.52 79 GLU A C 1
ATOM 544 O O . GLU A 1 82 ? 7.429 50.046 -65.129 1.00 10.13 79 GLU A O 1
ATOM 550 N N . GLY A 1 83 ? 8.530 48.423 -64.035 1.00 9.82 80 GLY A N 1
ATOM 551 C CA . GLY A 1 83 ? 9.090 47.853 -65.262 1.00 8.47 80 GLY A CA 1
ATOM 552 C C . GLY A 1 83 ? 7.965 47.357 -66.182 1.00 8.55 80 GLY A C 1
ATOM 553 O O . GLY A 1 83 ? 7.909 47.730 -67.360 1.00 8.03 80 GLY A O 1
ATOM 554 N N . ASP A 1 84 ? 7.061 46.522 -65.661 1.00 7.96 81 ASP A N 1
ATOM 555 C CA . ASP A 1 84 ? 5.942 46.025 -66.476 1.00 6.94 81 ASP A CA 1
ATOM 556 C C . ASP A 1 84 ? 5.075 47.174 -66.985 1.00 7.34 81 ASP A C 1
ATOM 557 O O . ASP A 1 84 ? 4.703 47.215 -68.158 1.00 7.93 81 ASP A O 1
ATOM 562 N N . ALA A 1 85 ? 4.739 48.105 -66.102 1.00 6.53 82 ALA A N 1
ATOM 563 C CA . ALA A 1 85 ? 3.891 49.230 -66.487 1.00 5.40 82 ALA A CA 1
ATOM 564 C C . ALA A 1 85 ? 4.543 50.020 -67.608 1.00 4.90 82 ALA A C 1
ATOM 565 O O . ALA A 1 85 ? 3.885 50.385 -68.586 1.00 5.69 82 ALA A O 1
ATOM 567 N N A ASN A 1 86 ? 5.822 50.331 -67.437 0.60 4.97 83 ASN A N 1
ATOM 568 N N B ASN A 1 86 ? 5.840 50.276 -67.494 0.40 5.34 83 ASN A N 1
ATOM 569 C CA A ASN A 1 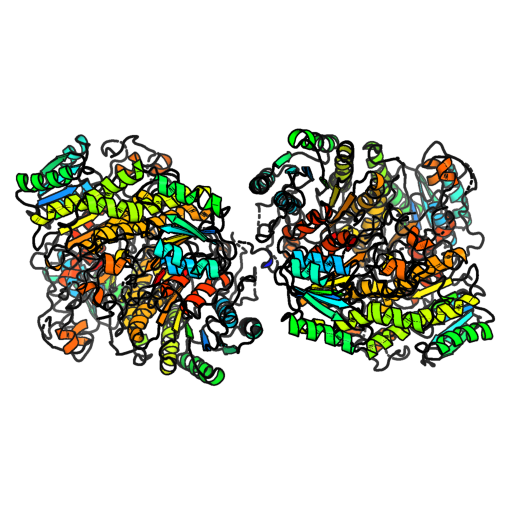86 ? 6.548 51.079 -68.444 0.60 5.04 83 ASN A CA 1
ATOM 570 C CA B ASN A 1 86 ? 6.532 51.007 -68.546 0.40 5.67 83 ASN A CA 1
ATOM 571 C C A ASN A 1 86 ? 6.460 50.429 -69.823 0.60 5.03 83 ASN A C 1
ATOM 572 C C B ASN A 1 86 ? 6.645 50.209 -69.866 0.40 5.76 83 ASN A C 1
ATOM 573 O O A ASN A 1 86 ? 6.128 51.090 -70.799 0.60 3.35 83 ASN A O 1
ATOM 574 O O B ASN A 1 86 ? 6.673 50.807 -70.934 0.40 4.65 83 ASN A O 1
ATOM 583 N N A GLU A 1 87 ? 6.785 49.134 -69.888 0.50 6.22 84 GLU A N 1
ATOM 584 N N B GLU A 1 87 ? 6.687 48.875 -69.796 0.50 7.26 84 GLU A N 1
ATOM 585 C CA A GLU A 1 87 ? 6.681 48.343 -71.130 0.50 7.13 84 GLU A CA 1
ATOM 586 C CA B GLU A 1 87 ? 6.660 48.039 -71.004 0.50 7.68 84 GLU A CA 1
ATOM 587 C C A GLU A 1 87 ? 5.276 48.414 -71.727 0.50 7.55 84 GLU A C 1
ATOM 588 C C B GLU A 1 87 ? 5.302 48.164 -71.703 0.50 7.72 84 GLU A C 1
ATOM 589 O O A GLU A 1 87 ? 5.119 48.668 -72.927 0.50 7.87 84 GLU A O 1
ATOM 590 O O B GLU A 1 87 ? 5.203 48.205 -72.931 0.50 8.17 84 GLU A O 1
ATOM 601 N N . THR A 1 88 ? 4.253 48.225 -70.897 1.00 6.73 85 THR A N 1
ATOM 602 C CA . THR A 1 88 ? 2.895 48.296 -71.395 1.00 6.12 85 THR A CA 1
ATOM 603 C C . THR A 1 88 ? 2.665 49.645 -72.027 1.00 6.33 85 THR A C 1
ATOM 604 O O . THR A 1 88 ? 2.113 49.737 -73.123 1.00 3.76 85 THR A O 1
ATOM 608 N N . LYS A 1 89 ? 3.159 50.684 -71.356 1.00 5.58 86 LYS A N 1
ATOM 609 C CA . LYS A 1 89 ? 3.061 52.031 -71.861 1.00 7.35 86 LYS A CA 1
ATOM 610 C C . LYS A 1 89 ? 3.682 52.190 -73.266 1.00 7.25 86 LYS A C 1
ATOM 611 O O . LYS A 1 89 ? 3.118 52.868 -74.125 1.00 7.27 86 LYS A O 1
ATOM 617 N N A GLN A 1 90 ? 4.834 51.576 -73.498 0.50 7.31 87 GLN A N 1
ATOM 618 N N B GLN A 1 90 ? 4.826 51.553 -73.491 0.50 7.07 87 GLN A N 1
ATOM 619 C CA A GLN A 1 90 ? 5.486 51.688 -74.803 0.50 7.40 87 GLN A CA 1
ATOM 620 C CA B GLN A 1 90 ? 5.504 51.620 -74.787 0.50 6.84 87 GLN A CA 1
ATOM 621 C C A GLN A 1 90 ? 4.657 51.028 -75.922 0.50 6.97 87 GLN A C 1
ATOM 622 C C B GLN A 1 90 ? 4.612 51.056 -75.892 0.50 6.75 87 GLN A C 1
ATOM 623 O O A GLN A 1 90 ? 4.605 51.537 -77.044 0.50 6.56 87 GLN A O 1
ATOM 624 O O B GLN A 1 90 ? 4.466 51.653 -76.960 0.50 6.27 87 GLN A O 1
ATOM 635 N N . TYR A 1 91 ? 4.016 49.906 -75.619 1.00 7.33 88 TYR A N 1
ATOM 636 C CA . TYR A 1 91 ? 3.141 49.251 -76.578 1.00 8.09 88 TYR A CA 1
ATOM 637 C C . TYR A 1 91 ? 1.908 50.097 -76.880 1.00 7.99 88 TYR A C 1
ATOM 638 O O . TYR A 1 91 ? 1.495 50.196 -78.030 1.00 9.53 88 TYR A O 1
ATOM 647 N N . VAL A 1 92 ? 1.338 50.720 -75.856 1.00 6.33 89 VAL A N 1
ATOM 648 C CA . VAL A 1 92 ? 0.160 51.554 -76.030 1.00 5.68 89 VAL A CA 1
ATOM 649 C C . VAL A 1 92 ? 0.472 52.773 -76.889 1.00 6.77 89 VAL A C 1
ATOM 650 O O . VAL A 1 92 ? -0.261 53.089 -77.849 1.00 5.56 89 VAL A O 1
ATOM 654 N N . GLU A 1 93 ? 1.579 53.440 -76.563 1.00 6.41 90 GLU A N 1
ATOM 655 C CA . GLU A 1 93 ? 1.976 54.671 -77.242 1.00 6.99 90 GLU A CA 1
ATOM 656 C C . GLU A 1 93 ? 2.378 54.457 -78.687 1.00 8.56 90 GLU A C 1
ATOM 657 O O . GLU A 1 93 ? 2.254 55.347 -79.521 1.00 7.98 90 GLU A O 1
ATOM 663 N N . LYS A 1 94 ? 2.854 53.265 -78.981 1.00 10.42 91 LYS A N 1
ATOM 664 C CA . LYS A 1 94 ? 3.187 52.899 -80.338 1.00 11.58 91 LYS A CA 1
ATOM 665 C C . LYS A 1 94 ? 1.937 53.016 -81.221 1.00 9.39 91 LYS A C 1
ATOM 666 O O . LYS A 1 94 ? 2.039 53.183 -82.415 1.00 7.28 91 LYS A O 1
ATOM 672 N N . GLU A 1 95 ? 0.746 52.952 -80.634 1.00 10.34 92 GLU A N 1
ATOM 673 C CA . GLU A 1 95 ? -0.500 53.019 -81.437 1.00 9.61 92 GLU A CA 1
ATOM 674 C C . GLU A 1 95 ? -0.950 54.464 -81.613 1.00 10.31 92 GLU A C 1
ATOM 675 O O . GLU A 1 95 ? -2.013 54.734 -82.177 1.00 10.28 92 GLU A O 1
ATOM 681 N N . GLY A 1 96 ? -0.123 55.384 -81.127 1.00 9.12 93 GLY A N 1
ATOM 682 C CA . GLY A 1 96 ? -0.384 56.803 -81.244 1.00 10.14 93 GLY A CA 1
ATOM 683 C C . GLY A 1 96 ? -1.485 57.342 -80.348 1.00 10.69 93 GLY A C 1
ATOM 684 O O . GLY A 1 96 ? -2.069 58.378 -80.659 1.00 15.38 93 GLY A O 1
ATOM 685 N N . VAL A 1 97 ? -1.777 56.672 -79.241 1.00 6.10 94 VAL A N 1
ATOM 686 C CA . VAL A 1 97 ? -2.787 57.166 -78.311 1.00 5.00 94 VAL A CA 1
ATOM 687 C C . VAL A 1 97 ? -2.085 57.630 -77.024 1.00 6.45 94 VAL A C 1
ATOM 688 O O . VAL A 1 97 ? -0.889 57.385 -76.852 1.00 3.16 94 VAL A O 1
ATOM 692 N N . LYS A 1 98 ? -2.838 58.288 -76.139 1.00 6.46 95 LYS A N 1
ATOM 693 C CA . LYS A 1 98 ? -2.316 58.738 -74.843 1.00 6.90 95 LYS A CA 1
ATOM 694 C C . LYS A 1 98 ? -2.313 57.574 -73.856 1.00 5.13 95 LYS A C 1
ATOM 695 O O . LYS A 1 98 ? -3.175 56.685 -73.900 1.00 5.09 95 LYS A O 1
ATOM 701 N N . CYS A 1 99 ? -1.330 57.589 -72.965 1.00 5.14 96 CYS A N 1
ATOM 702 C CA . CYS A 1 99 ? -1.208 56.589 -71.921 1.00 5.41 96 CYS A CA 1
ATOM 703 C C . CYS A 1 99 ? -0.764 57.253 -70.646 1.00 6.20 96 CYS A C 1
ATOM 704 O O . CYS A 1 99 ? 0.171 58.057 -70.648 1.00 7.37 96 CYS A O 1
ATOM 707 N N . VAL A 1 100 ? -1.439 56.922 -69.562 1.00 6.92 97 VAL A N 1
ATOM 708 C CA . VAL A 1 100 ? -1.147 57.505 -68.261 1.00 9.02 97 VAL A CA 1
ATOM 709 C C . VAL A 1 100 ? -0.947 56.357 -67.274 1.00 5.46 97 VAL A C 1
ATOM 710 O O . VAL A 1 100 ? -1.784 55.459 -67.194 1.00 5.93 97 VAL A O 1
ATOM 714 N N . LEU A 1 101 ? 0.161 56.390 -66.541 1.00 2.56 98 LEU A N 1
ATOM 715 C CA . LEU A 1 101 ? 0.476 55.394 -65.528 1.00 2.56 98 LEU A CA 1
ATOM 716 C C . LEU A 1 101 ? 0.087 55.894 -64.151 1.00 3.31 98 LEU A C 1
ATOM 717 O O . LEU A 1 101 ? 0.455 56.988 -63.788 1.00 3.90 98 LEU A O 1
ATOM 722 N N . LEU A 1 102 ? -0.645 55.077 -63.386 1.00 3.23 99 LEU A N 1
ATOM 723 C CA . LEU A 1 102 ? -1.143 55.463 -62.061 1.00 4.37 99 LEU A CA 1
ATOM 724 C C . LEU A 1 102 ? -0.794 54.409 -60.987 1.00 4.24 99 LEU A C 1
ATOM 725 O O . LEU A 1 102 ? -1.619 53.513 -60.675 1.00 5.97 99 LEU A O 1
ATOM 730 N N . PRO A 1 103 ? 0.421 54.475 -60.436 1.00 3.72 100 PRO A N 1
ATOM 731 C CA . PRO A 1 103 ? 0.788 53.494 -59.428 1.00 4.21 100 PRO A CA 1
ATOM 732 C C . PRO A 1 103 ? 0.111 53.772 -58.095 1.00 5.88 100 PRO A C 1
ATOM 733 O O . PRO A 1 103 ? -0.376 54.881 -57.879 1.00 3.65 100 PRO A O 1
ATOM 737 N N . GLY A 1 104 ? 0.035 52.764 -57.227 1.00 6.10 101 GLY A N 1
ATOM 738 C CA . GLY A 1 104 ? -0.539 52.976 -55.904 1.00 6.60 101 GLY A CA 1
ATOM 739 C C . GLY A 1 104 ? -1.405 51.811 -55.449 1.00 5.28 101 GLY A C 1
ATOM 740 O O . GLY A 1 104 ? -1.832 50.981 -56.242 1.00 4.66 101 GLY A O 1
ATOM 741 N N . ASP A 1 105 ? -1.672 51.789 -54.151 1.00 5.75 102 ASP A N 1
ATOM 742 C CA . ASP A 1 105 ? -2.399 50.716 -53.504 1.00 5.14 102 ASP A CA 1
ATOM 743 C C . ASP A 1 105 ? -3.871 51.027 -53.492 1.00 5.78 102 ASP A C 1
ATOM 744 O O . ASP A 1 105 ? -4.312 51.943 -52.795 1.00 6.42 102 ASP A O 1
ATOM 749 N N . LEU A 1 106 ? -4.616 50.248 -54.281 1.00 3.00 103 LEU A N 1
ATOM 750 C CA . LEU A 1 106 ? -6.047 50.394 -54.426 1.00 4.89 103 LEU A CA 1
ATOM 751 C C . LEU A 1 106 ? -6.866 49.763 -53.272 1.00 5.79 103 LEU A C 1
ATOM 752 O O . LEU A 1 106 ? -8.078 49.800 -53.306 1.00 3.61 103 LEU A O 1
ATOM 757 N N . SER A 1 107 ? -6.191 49.201 -52.272 1.00 6.23 104 SER A N 1
ATOM 758 C CA . SER A 1 107 ? -6.858 48.740 -51.059 1.00 7.50 104 SER A CA 1
ATOM 759 C C . SER A 1 107 ? -7.220 49.962 -50.197 1.00 8.63 104 SER A C 1
ATOM 760 O O . SER A 1 107 ? -7.983 49.837 -49.234 1.00 8.71 104 SER A O 1
ATOM 763 N N . ASP A 1 108 ? -6.659 51.134 -50.531 1.00 8.65 105 ASP A N 1
ATOM 764 C CA . ASP A 1 108 ? -6.982 52.392 -49.856 1.00 7.95 105 ASP A CA 1
ATOM 765 C C . ASP A 1 108 ? -8.107 53.151 -50.595 1.00 7.12 105 ASP A C 1
ATOM 766 O O . ASP A 1 108 ? -7.932 53.550 -51.748 1.00 6.69 105 ASP A O 1
ATOM 771 N N . GLU A 1 109 ? -9.237 53.387 -49.932 1.00 5.23 106 GLU A N 1
ATOM 772 C CA . GLU A 1 109 ? -10.377 54.080 -50.554 1.00 6.13 106 GLU A CA 1
ATOM 773 C C . GLU A 1 109 ? -10.022 55.416 -51.240 1.00 5.15 106 GLU A C 1
ATOM 774 O O . GLU A 1 109 ? -10.483 55.695 -52.340 1.00 5.83 106 GLU A O 1
ATOM 780 N N . GLN A 1 110 ? -9.268 56.263 -50.568 1.00 4.35 107 GLN A N 1
ATOM 781 C CA . GLN A 1 110 ? -8.884 57.568 -51.144 1.00 4.28 107 GLN A CA 1
ATOM 782 C C . GLN A 1 110 ? -8.091 57.409 -52.443 1.00 4.08 107 GLN A C 1
ATOM 783 O O . GLN A 1 110 ? -8.287 58.162 -53.408 1.00 2.89 107 GLN A O 1
ATOM 789 N N . HIS A 1 111 ? -7.189 56.436 -52.483 1.00 3.37 108 HIS A N 1
ATOM 790 C CA . HIS A 1 111 ? -6.457 56.194 -53.709 1.00 3.27 108 HIS A CA 1
ATOM 791 C C . HIS A 1 111 ? -7.399 55.764 -54.843 1.00 3.39 108 HIS A C 1
ATOM 792 O O . HIS A 1 111 ? -7.184 56.119 -55.988 1.00 3.80 108 HIS A O 1
ATOM 799 N N . CYS A 1 112 ? -8.438 54.996 -54.521 1.00 2.56 109 CYS A N 1
ATOM 800 C CA . CYS A 1 112 ? -9.417 54.589 -55.522 1.00 4.10 109 CYS A CA 1
ATOM 801 C C . CYS A 1 112 ? -10.058 55.829 -56.117 1.00 3.93 109 CYS A C 1
ATOM 802 O O . CYS A 1 112 ? -10.287 55.889 -57.337 1.00 7.03 109 CYS A O 1
ATOM 805 N N . LYS A 1 113 ? -10.349 56.816 -55.272 1.00 3.01 110 LYS A N 1
ATOM 806 C CA . LYS A 1 113 ? -10.966 58.048 -55.767 1.00 4.60 110 LYS A CA 1
ATOM 807 C C . LYS A 1 113 ? -9.952 58.851 -56.570 1.00 4.25 110 LYS A C 1
ATOM 808 O O . LYS A 1 113 ? -10.276 59.429 -57.602 1.00 3.95 110 LYS A O 1
ATOM 814 N N . ASP A 1 114 ? -8.714 58.893 -56.088 1.00 4.40 111 ASP A N 1
ATOM 815 C CA . ASP A 1 114 ? -7.674 59.663 -56.757 1.00 3.82 111 ASP A CA 1
ATOM 816 C C . ASP A 1 114 ? -7.347 59.208 -58.182 1.00 3.56 111 ASP A C 1
ATOM 817 O O . ASP A 1 114 ? -7.077 60.047 -59.051 1.00 2.56 111 ASP A O 1
ATOM 822 N N . ILE A 1 115 ? -7.353 57.904 -58.442 1.00 4.54 112 ILE A N 1
ATOM 823 C CA . ILE A 1 115 ? -7.033 57.439 -59.802 1.00 4.89 112 ILE A CA 1
ATOM 824 C C . ILE A 1 115 ? -8.091 57.855 -60.816 1.00 6.31 112 ILE A C 1
ATOM 825 O O . ILE A 1 115 ? -7.791 58.089 -61.994 1.00 5.06 112 ILE A O 1
ATOM 830 N N . VAL A 1 116 ? -9.330 57.947 -60.357 1.00 6.51 113 VAL A N 1
ATOM 831 C CA . VAL A 1 116 ? -10.418 58.373 -61.210 1.00 5.79 113 VAL A CA 1
ATOM 832 C C . VAL A 1 116 ? -10.228 59.856 -61.508 1.00 6.04 113 VAL A C 1
ATOM 833 O O . VAL A 1 116 ? -10.294 60.296 -62.660 1.00 6.91 113 VAL A O 1
ATOM 837 N N . GLN A 1 117 ? -9.963 60.631 -60.467 1.00 6.70 114 GLN A N 1
ATOM 838 C CA . GLN A 1 117 ? -9.774 62.078 -60.629 1.00 6.15 114 GLN A CA 1
ATOM 839 C C . GLN A 1 117 ? -8.587 62.372 -61.530 1.00 4.92 114 GLN A C 1
ATOM 840 O O . GLN A 1 117 ? -8.617 63.269 -62.391 1.00 2.56 114 GLN A O 1
ATOM 846 N N . GLU A 1 118 ? -7.542 61.583 -61.348 1.00 5.01 115 GLU A N 1
ATOM 847 C CA . GLU A 1 118 ? -6.320 61.746 -62.121 1.00 6.52 115 GLU A CA 1
ATOM 848 C C . GLU A 1 118 ? -6.553 61.359 -63.574 1.00 4.16 115 GLU A C 1
ATOM 849 O O . GLU A 1 118 ? -6.041 62.019 -64.463 1.00 4.37 115 GLU A O 1
ATOM 855 N N . THR A 1 119 ? -7.363 60.320 -63.821 1.00 5.13 116 THR A N 1
ATOM 856 C CA . THR A 1 119 ? -7.671 59.912 -65.186 1.00 2.72 116 THR A CA 1
ATOM 857 C C . THR A 1 119 ? -8.362 61.070 -65.917 1.00 3.50 116 THR A C 1
ATOM 858 O O . THR A 1 119 ? -8.011 61.409 -67.058 1.00 2.56 116 THR A O 1
ATOM 862 N N . VAL A 1 120 ? -9.339 61.684 -65.252 1.00 2.59 117 VAL A N 1
ATOM 863 C CA . VAL A 1 120 ? -10.092 62.776 -65.861 1.00 3.03 117 VAL A CA 1
ATOM 864 C C . VAL A 1 120 ? -9.205 63.989 -66.100 1.00 3.24 117 VAL A C 1
ATOM 865 O O . VAL A 1 120 ? -9.295 64.660 -67.144 1.00 4.57 117 VAL A O 1
ATOM 869 N N . ARG A 1 121 ? -8.319 64.265 -65.143 1.00 2.60 118 ARG A N 1
ATOM 870 C CA . ARG A 1 121 ? -7.391 65.372 -65.284 1.00 2.56 118 ARG A CA 1
ATOM 871 C C . ARG A 1 121 ? -6.480 65.198 -66.494 1.00 2.56 118 ARG A C 1
ATOM 872 O O . ARG A 1 121 ? -6.273 66.151 -67.288 1.00 2.60 118 ARG A O 1
ATOM 880 N N . GLN A 1 122 ? -5.905 64.006 -66.633 1.00 2.56 119 GLN A N 1
ATOM 881 C CA . GLN A 1 122 ? -4.964 63.767 -67.710 1.00 2.56 119 GLN A CA 1
ATOM 882 C C . GLN A 1 122 ? -5.644 63.540 -69.057 1.00 4.62 119 GLN A C 1
ATOM 883 O O . GLN A 1 122 ? -5.190 64.067 -70.067 1.00 2.56 119 GLN A O 1
ATOM 889 N N . LEU A 1 123 ? -6.723 62.757 -69.084 1.00 2.97 120 LEU A N 1
ATOM 890 C CA . LEU A 1 123 ? -7.371 62.436 -70.361 1.00 4.31 120 LEU A CA 1
ATOM 891 C C . LEU A 1 123 ? -8.490 63.415 -70.775 1.00 6.46 120 LEU A C 1
ATOM 892 O O . LEU A 1 123 ? -8.862 63.460 -71.955 1.00 7.87 120 LEU A O 1
ATOM 897 N N . GLY A 1 124 ? -9.018 64.185 -69.826 1.00 6.25 121 GLY A N 1
ATOM 898 C CA . GLY A 1 124 ? -10.093 65.129 -70.118 1.00 6.71 121 GLY A CA 1
ATOM 899 C C . GLY A 1 124 ? -11.477 64.637 -69.702 1.00 7.82 121 GLY A C 1
ATOM 900 O O . GLY A 1 124 ? -12.343 65.434 -69.338 1.00 7.32 121 GLY A O 1
ATOM 901 N N . SER A 1 125 ? -11.683 63.326 -69.755 1.00 7.22 122 SER A N 1
ATOM 902 C CA . SER A 1 125 ? -12.940 62.712 -69.382 1.00 7.64 122 SER A CA 1
ATOM 903 C C . SER A 1 125 ? -12.731 61.202 -69.200 1.00 6.74 122 SER A C 1
ATOM 904 O O . SER A 1 125 ? -11.621 60.699 -69.370 1.00 7.18 122 SER A O 1
ATOM 907 N N . LEU A 1 126 ? -13.800 60.498 -68.844 1.00 6.13 123 LEU A N 1
ATOM 908 C CA . LEU A 1 126 ? -13.766 59.043 -68.638 1.00 6.62 123 LEU A CA 1
ATOM 909 C C . LEU A 1 126 ? -14.975 58.414 -69.336 1.00 6.06 123 LEU A C 1
ATOM 910 O O . LEU A 1 126 ? -16.111 58.840 -69.125 1.00 5.87 123 LEU A O 1
ATOM 915 N N . ASN A 1 127 ? -14.722 57.449 -70.219 1.00 4.17 124 ASN A N 1
ATOM 916 C CA . ASN A 1 127 ? -15.791 56.779 -70.950 1.00 4.72 124 ASN A CA 1
ATOM 917 C C . ASN A 1 127 ? -15.937 55.309 -70.585 1.00 4.76 124 ASN A C 1
ATOM 918 O O . ASN A 1 127 ? -17.056 54.778 -70.525 1.00 5.18 124 ASN A O 1
ATOM 923 N N . ILE A 1 128 ? -14.805 54.646 -70.358 1.00 3.67 125 ILE A N 1
ATOM 924 C CA . ILE A 1 128 ? -14.797 53.227 -70.085 1.00 4.49 125 ILE A CA 1
ATOM 925 C C . ILE A 1 128 ? -13.942 52.901 -68.877 1.00 4.42 125 ILE A C 1
ATOM 926 O O . ILE A 1 128 ? -12.752 53.260 -68.815 1.00 2.56 125 ILE A O 1
ATOM 931 N N . LEU A 1 129 ? -14.555 52.205 -67.924 1.00 2.88 126 LEU A N 1
ATOM 932 C CA . LEU A 1 129 ? -13.880 51.754 -66.727 1.00 3.27 126 LEU A CA 1
ATOM 933 C C . LEU A 1 129 ? -13.783 50.263 -66.749 1.00 2.56 126 LEU A C 1
ATOM 934 O O . LEU A 1 129 ? -14.821 49.545 -66.876 1.00 3.66 126 LEU A O 1
ATOM 939 N N . VAL A 1 130 ? -12.561 49.771 -66.622 1.00 2.56 127 VAL A N 1
ATOM 940 C CA . VAL A 1 130 ? -12.340 48.320 -66.528 1.00 2.80 127 VAL A CA 1
ATOM 941 C C . VAL A 1 130 ? -11.761 47.982 -65.156 1.00 3.19 127 VAL A C 1
ATOM 942 O O . VAL A 1 130 ? -10.612 48.337 -64.847 1.00 2.56 127 VAL A O 1
ATOM 946 N N . ASN A 1 131 ? -12.577 47.382 -64.291 1.00 2.56 128 ASN A N 1
ATOM 947 C CA . ASN A 1 131 ? -12.111 46.989 -62.956 1.00 2.73 128 ASN A CA 1
ATOM 948 C C . ASN A 1 131 ? -11.497 45.612 -63.122 1.00 3.18 128 ASN A C 1
ATOM 949 O O . ASN A 1 131 ? -12.207 44.652 -63.433 1.00 2.56 128 ASN A O 1
ATOM 954 N N . ASN A 1 132 ? -10.213 45.480 -62.822 1.00 2.56 129 ASN A N 1
ATOM 955 C CA . ASN A 1 132 ? -9.521 44.228 -63.120 1.00 2.56 129 ASN A CA 1
ATOM 956 C C . ASN A 1 132 ? -8.445 43.782 -62.117 1.00 3.86 129 ASN A C 1
ATOM 957 O O . ASN A 1 132 ? -7.921 42.674 -62.235 1.00 3.70 129 ASN A O 1
ATOM 962 N N . VAL A 1 133 ? -8.120 44.614 -61.129 1.00 5.00 130 VAL A N 1
ATOM 963 C CA . VAL A 1 133 ? -7.131 44.239 -60.107 1.00 5.38 130 VAL A CA 1
ATOM 964 C C . VAL A 1 133 ? -7.568 43.033 -59.265 1.00 6.25 130 VAL A C 1
ATOM 965 O O . VAL A 1 133 ? -8.752 42.811 -59.042 1.00 6.37 130 VAL A O 1
ATOM 969 N N . ALA A 1 134 ? -6.587 42.247 -58.838 1.00 4.48 131 ALA A N 1
ATOM 970 C CA . ALA A 1 134 ? -6.804 41.104 -57.964 1.00 3.14 131 ALA A CA 1
ATOM 971 C C . ALA A 1 134 ? -5.512 40.600 -57.318 1.00 3.52 131 ALA A C 1
ATOM 972 O O . ALA A 1 134 ? -4.409 40.826 -57.825 1.00 7.12 131 ALA A O 1
ATOM 974 N N . GLN A 1 135 ? -5.672 39.975 -56.154 1.00 2.69 132 GLN A N 1
ATOM 975 C CA . GLN A 1 135 ? -4.642 39.217 -55.484 1.00 3.09 132 GLN A CA 1
ATOM 976 C C . GLN A 1 135 ? -5.321 37.904 -55.076 1.00 4.02 132 GLN A C 1
ATOM 977 O O . GLN A 1 135 ? -6.533 37.889 -54.847 1.00 4.35 132 GLN A O 1
ATOM 983 N N . GLN A 1 136 ? -4.556 36.816 -55.027 1.00 4.00 133 GLN A N 1
ATOM 984 C CA . GLN A 1 136 ? -5.070 35.521 -54.605 1.00 5.79 133 GLN A CA 1
ATOM 985 C C . GLN A 1 136 ? -4.003 34.802 -53.800 1.00 6.76 133 GLN A C 1
ATOM 986 O O . GLN A 1 136 ? -2.829 34.815 -54.185 1.00 6.11 133 GLN A O 1
ATOM 992 N N . TYR A 1 137 ? -4.423 34.182 -52.689 1.00 6.73 134 TYR A N 1
ATOM 993 C CA . TYR A 1 137 ? -3.522 33.483 -51.780 1.00 5.86 134 TYR A CA 1
ATOM 994 C C . TYR A 1 137 ? -4.070 32.101 -51.521 1.00 6.44 134 TYR A C 1
ATOM 995 O O . TYR A 1 137 ? -4.864 31.912 -50.593 1.00 4.77 134 TYR A O 1
ATOM 1004 N N . PRO A 1 138 ? -3.633 31.126 -52.337 1.00 6.86 135 PRO A N 1
ATOM 1005 C CA . PRO A 1 138 ? -4.090 29.764 -52.215 1.00 8.10 135 PRO A CA 1
ATOM 1006 C C . PRO A 1 138 ? -3.760 29.206 -50.837 1.00 7.89 135 PRO A C 1
ATOM 1007 O O . PRO A 1 138 ? -2.749 29.572 -50.263 1.00 5.88 135 PRO A O 1
ATOM 1011 N N . GLN A 1 139 ? -4.660 28.395 -50.295 1.00 7.66 136 GLN A N 1
ATOM 1012 C CA . GLN A 1 139 ? -4.476 27.735 -48.997 1.00 8.73 136 GLN A CA 1
ATOM 1013 C C . GLN A 1 139 ? -5.106 26.338 -49.129 1.00 9.42 136 GLN A C 1
ATOM 1014 O O . GLN A 1 139 ? -6.028 26.164 -49.900 1.00 10.26 136 GLN A O 1
ATOM 1020 N N A GLN A 1 140 ? -4.605 25.369 -48.367 0.50 10.00 137 GLN A N 1
ATOM 1021 N N B GLN A 1 140 ? -4.598 25.360 -48.383 0.50 10.38 137 GLN A N 1
ATOM 1022 C CA A GLN A 1 140 ? -5.085 23.995 -48.457 0.50 10.09 137 GLN A CA 1
ATOM 1023 C CA B GLN A 1 140 ? -5.098 23.991 -48.474 0.50 10.79 137 GLN A CA 1
ATOM 1024 C C A GLN A 1 140 ? -6.487 23.817 -47.878 0.50 10.20 137 GLN A C 1
ATOM 1025 C C B GLN A 1 140 ? -6.492 23.814 -47.877 0.50 10.58 137 GLN A C 1
ATOM 1026 O O A GLN A 1 140 ? -7.153 22.827 -48.167 0.50 10.02 137 GLN A O 1
ATOM 1027 O O B GLN A 1 140 ? -7.157 22.819 -48.149 0.50 10.41 137 GLN A O 1
ATOM 1038 N N . GLY A 1 141 ? -6.941 24.770 -47.072 1.00 9.64 138 GLY A N 1
ATOM 1039 C CA . GLY A 1 141 ? -8.280 24.684 -46.489 1.00 7.89 138 GLY A CA 1
ATOM 1040 C C . GLY A 1 141 ? -8.678 25.964 -45.790 1.00 7.31 138 GLY A C 1
ATOM 1041 O O . GLY A 1 141 ? -7.833 26.826 -45.530 1.00 6.07 138 GLY A O 1
ATOM 1042 N N . LEU A 1 142 ? -9.960 26.068 -45.463 1.00 6.18 139 LEU A N 1
ATOM 1043 C CA . LEU A 1 142 ? -10.516 27.247 -44.802 1.00 6.42 139 LEU A CA 1
ATOM 1044 C C . LEU A 1 142 ? -9.801 27.557 -43.475 1.00 6.74 139 LEU A C 1
ATOM 1045 O O . LEU A 1 142 ? -9.621 28.719 -43.127 1.00 7.41 139 LEU A O 1
ATOM 1050 N N . GLU A 1 143 ? -9.367 26.526 -42.748 1.00 8.02 140 GLU A N 1
ATOM 1051 C CA . GLU A 1 143 ? -8.701 26.734 -41.454 1.00 7.47 140 GLU A CA 1
ATOM 1052 C C . GLU A 1 143 ? -7.386 27.502 -41.557 1.00 7.48 140 GLU A C 1
ATOM 1053 O O . GLU A 1 143 ? -6.873 27.997 -40.558 1.00 5.25 140 GLU A O 1
ATOM 1059 N N . TYR A 1 144 ? -6.854 27.588 -42.768 1.00 7.17 141 TYR A N 1
ATOM 1060 C CA . TYR A 1 144 ? -5.604 28.260 -43.020 1.00 8.15 141 TYR A CA 1
ATOM 1061 C C . TYR A 1 144 ? -5.794 29.680 -43.557 1.00 6.72 141 TYR A C 1
ATOM 1062 O O . TYR A 1 144 ? -4.837 30.305 -43.963 1.00 6.85 141 TYR A O 1
ATOM 1071 N N . ILE A 1 145 ? -7.031 30.170 -43.574 1.00 5.57 142 ILE A N 1
ATOM 1072 C CA . ILE A 1 145 ? -7.322 31.537 -44.008 1.00 4.92 142 ILE A CA 1
ATOM 1073 C C . ILE A 1 145 ? -7.475 32.417 -42.776 1.00 4.51 142 ILE A C 1
ATOM 1074 O O . ILE A 1 145 ? -8.444 32.268 -42.031 1.00 4.05 142 ILE A O 1
ATOM 1079 N N . THR A 1 146 ? -6.500 33.300 -42.540 1.00 3.97 143 THR A N 1
ATOM 1080 C CA . THR A 1 146 ? -6.540 34.224 -41.411 1.00 4.90 143 THR A CA 1
ATOM 1081 C C . THR A 1 146 ? -7.515 35.361 -41.689 1.00 5.85 143 THR A C 1
ATOM 1082 O O . THR A 1 146 ? -7.862 35.630 -42.842 1.00 7.07 143 THR A O 1
ATOM 1086 N N . ALA A 1 147 ? -7.962 36.045 -40.645 1.00 6.48 144 ALA A N 1
ATOM 1087 C CA . ALA A 1 147 ? -8.839 37.193 -40.856 1.00 7.60 144 ALA A CA 1
ATOM 1088 C C . ALA A 1 147 ? -8.079 38.229 -41.687 1.00 8.10 144 ALA A C 1
ATOM 1089 O O . ALA A 1 147 ? -8.653 38.896 -42.550 1.00 7.08 144 ALA A O 1
ATOM 1091 N N A GLU A 1 148 ? -6.779 38.333 -41.427 0.60 7.51 145 GLU A N 1
ATOM 1092 N N B GLU A 1 148 ? -6.781 38.367 -41.430 0.40 7.58 145 GLU A N 1
ATOM 1093 C CA A GLU A 1 148 ? -5.940 39.277 -42.138 0.60 8.14 145 GLU A CA 1
ATOM 1094 C CA B GLU A 1 148 ? -5.964 39.316 -42.180 0.40 7.96 145 GLU A CA 1
ATOM 1095 C C A GLU A 1 148 ? -5.977 39.018 -43.647 0.60 7.35 145 GLU A C 1
ATOM 1096 C C B GLU A 1 148 ? -5.988 39.024 -43.676 0.40 7.46 145 GLU A C 1
ATOM 1097 O O A GLU A 1 148 ? -6.179 39.947 -44.425 0.60 7.27 145 GLU A O 1
ATOM 1098 O O B GLU A 1 148 ? -6.194 39.932 -44.477 0.40 7.43 145 GLU A O 1
ATOM 1109 N N . GLN A 1 149 ? -5.763 37.768 -44.055 1.00 7.36 146 GLN A N 1
ATOM 1110 C CA . GLN A 1 149 ? -5.795 37.388 -45.482 1.00 7.75 146 GLN A CA 1
ATOM 1111 C C . GLN A 1 149 ? -7.181 37.619 -46.095 1.00 7.47 146 GLN A C 1
ATOM 1112 O O . GLN A 1 149 ? -7.293 38.180 -47.183 1.00 7.05 146 GLN A O 1
ATOM 1118 N N . LEU A 1 150 ? -8.218 37.167 -45.395 1.00 6.00 147 LEU A N 1
ATOM 1119 C CA . LEU A 1 150 ? -9.600 37.351 -45.830 1.00 5.79 147 LEU A CA 1
ATOM 1120 C C . LEU A 1 150 ? -9.909 38.808 -46.114 1.00 6.38 147 LEU A C 1
ATOM 1121 O O . LEU A 1 150 ? -10.385 39.149 -47.189 1.00 4.11 147 LEU A O 1
ATOM 1126 N N . GLU A 1 151 ? -9.595 39.680 -45.167 1.00 6.83 148 GLU A N 1
ATOM 1127 C CA . GLU A 1 151 ? -9.927 41.074 -45.329 1.00 7.85 148 GLU A CA 1
ATOM 1128 C C . GLU A 1 151 ? -9.083 41.713 -46.428 1.00 7.29 148 GLU A C 1
ATOM 1129 O O . GLU A 1 151 ? -9.592 42.497 -47.226 1.00 6.24 148 GLU A O 1
ATOM 1135 N N . LYS A 1 152 ? -7.803 41.362 -46.491 1.00 8.02 149 LYS A N 1
ATOM 1136 C CA . LYS A 1 152 ? -6.926 41.901 -47.540 1.00 8.03 149 LYS A CA 1
ATOM 1137 C C . LYS A 1 152 ? -7.454 41.511 -48.927 1.00 7.29 149 LYS A C 1
ATOM 1138 O O . LYS A 1 152 ? -7.529 42.334 -49.846 1.00 6.04 149 LYS A O 1
ATOM 1144 N N . THR A 1 153 ? -7.817 40.243 -49.068 1.00 6.89 150 THR A N 1
ATOM 1145 C CA . THR A 1 153 ? -8.315 39.720 -50.335 1.00 5.79 150 THR A CA 1
ATOM 1146 C C . THR A 1 153 ? -9.567 40.476 -50.758 1.00 4.75 150 THR A C 1
ATOM 1147 O O . THR A 1 153 ? -9.687 40.885 -51.904 1.00 4.69 150 THR A O 1
ATOM 1151 N N . PHE A 1 154 ? -10.486 40.694 -49.828 1.00 5.36 151 PHE A N 1
ATOM 1152 C CA . PHE A 1 154 ? -11.713 41.413 -50.142 1.00 4.76 151 PHE A CA 1
ATOM 1153 C C . PHE A 1 154 ? -11.484 42.888 -50.429 1.00 5.20 151 PHE A C 1
ATOM 1154 O O . PHE A 1 154 ? -12.100 43.442 -51.339 1.00 4.90 151 PHE A O 1
ATOM 1162 N N . ARG A 1 155 ? -10.609 43.524 -49.653 1.00 5.93 152 ARG A N 1
ATOM 1163 C CA . ARG A 1 155 ? -10.359 44.945 -49.806 1.00 6.69 152 ARG A CA 1
ATOM 1164 C C . ARG A 1 155 ? -9.843 45.293 -51.223 1.00 4.68 152 ARG A C 1
ATOM 1165 O O . ARG A 1 155 ? -10.319 46.258 -51.840 1.00 3.39 152 ARG A O 1
ATOM 1173 N N . ILE A 1 156 ? -8.937 44.480 -51.764 1.00 4.81 153 ILE A N 1
ATOM 1174 C CA . ILE A 1 156 ? -8.421 44.716 -53.128 1.00 5.04 153 ILE A CA 1
ATOM 1175 C C . ILE A 1 156 ? -9.312 44.140 -54.259 1.00 5.95 153 ILE A C 1
ATOM 1176 O O . ILE A 1 156 ? -9.564 44.848 -55.251 1.00 4.77 153 ILE A O 1
ATOM 1181 N N . ASN A 1 157 ? -9.823 42.905 -54.097 1.00 4.02 154 ASN A N 1
ATOM 1182 C CA . ASN A 1 157 ? -10.615 42.243 -55.150 1.00 4.37 154 ASN A CA 1
ATOM 1183 C C . ASN A 1 157 ? -12.041 42.762 -55.346 1.00 4.59 154 ASN A C 1
ATOM 1184 O O . ASN A 1 157 ? -12.542 42.745 -56.466 1.00 5.16 154 ASN A O 1
ATOM 1189 N N . ILE A 1 158 ? -12.698 43.242 -54.292 1.00 5.60 155 ILE A N 1
ATOM 1190 C CA . ILE A 1 158 ? -14.072 43.734 -54.454 1.00 5.00 155 ILE A CA 1
ATOM 1191 C C . ILE A 1 158 ? -14.297 45.155 -53.930 1.00 4.96 155 ILE A C 1
ATOM 1192 O O . ILE A 1 158 ? -14.968 45.947 -54.597 1.00 3.98 155 ILE A O 1
ATOM 1197 N N . PHE A 1 159 ? -13.771 45.501 -52.757 1.00 4.67 156 PHE A N 1
ATOM 1198 C CA . PHE A 1 159 ? -14.015 46.861 -52.272 1.00 5.00 156 PHE A CA 1
ATOM 1199 C C . PHE A 1 159 ? -13.450 47.906 -53.248 1.00 4.73 156 PHE A C 1
ATOM 1200 O O . PHE A 1 159 ? -14.050 48.973 -53.427 1.00 5.41 156 PHE A O 1
ATOM 1208 N N . SER A 1 160 ? -12.330 47.597 -53.898 1.00 5.04 157 SER A N 1
ATOM 1209 C CA . SER A 1 160 ? -11.730 48.569 -54.831 1.00 5.57 157 SER A CA 1
ATOM 1210 C C . SER A 1 160 ? -12.630 48.734 -56.019 1.00 6.45 157 SER A C 1
ATOM 1211 O O . SER A 1 160 ? -12.723 49.839 -56.534 1.00 4.98 157 SER A O 1
ATOM 1214 N N . TYR A 1 161 ? -13.327 47.651 -56.428 1.00 5.61 158 TYR A N 1
ATOM 1215 C CA . TYR A 1 161 ? -14.247 47.735 -57.554 1.00 5.35 158 TYR A CA 1
ATOM 1216 C C . TYR A 1 161 ? -15.371 48.683 -57.168 1.00 6.12 158 TYR A C 1
ATOM 1217 O O . TYR A 1 161 ? -15.834 49.445 -58.005 1.00 6.20 158 TYR A O 1
ATOM 1226 N N . PHE A 1 162 ? -15.851 48.577 -55.925 1.00 6.69 159 PHE A N 1
ATOM 1227 C CA . PHE A 1 162 ? -16.872 49.481 -55.407 1.00 5.33 159 PHE A CA 1
ATOM 1228 C C . PHE A 1 162 ? -16.379 50.936 -55.366 1.00 5.03 159 PHE A C 1
ATOM 1229 O O . PHE A 1 162 ? -17.028 51.849 -55.887 1.00 6.34 159 PHE A O 1
ATOM 1237 N N . HIS A 1 163 ? -15.224 51.165 -54.762 1.00 4.45 160 HIS A N 1
ATOM 1238 C CA . HIS A 1 163 ? -14.725 52.557 -54.626 1.00 3.83 160 HIS A CA 1
ATOM 1239 C C . HIS A 1 163 ? -14.364 53.248 -55.925 1.00 3.44 160 HIS A C 1
ATOM 1240 O O . HIS A 1 163 ? -14.718 54.403 -56.124 1.00 2.70 160 HIS A O 1
ATOM 1247 N N . VAL A 1 164 ? -13.667 52.548 -56.816 1.00 4.00 161 VAL A N 1
ATOM 1248 C CA . VAL A 1 164 ? -13.272 53.143 -58.086 1.00 3.43 161 VAL A CA 1
ATOM 1249 C C . VAL A 1 164 ? -14.506 53.439 -58.908 1.00 2.79 161 VAL A C 1
ATOM 1250 O O . VAL A 1 164 ? -14.623 54.531 -59.441 1.00 2.56 161 VAL A O 1
ATOM 1254 N N . THR A 1 165 ? -15.431 52.465 -59.003 1.00 3.38 162 THR A N 1
ATOM 1255 C CA . THR A 1 165 ? -16.644 52.630 -59.790 1.00 3.39 162 THR A CA 1
ATOM 1256 C C . THR A 1 165 ? -17.495 53.787 -59.229 1.00 3.43 162 THR A C 1
ATOM 1257 O O . THR A 1 165 ? -18.014 54.627 -59.960 1.00 2.90 162 THR A O 1
ATOM 1261 N N . LYS A 1 166 ? -17.619 53.835 -57.914 1.00 4.93 163 LYS A N 1
ATOM 1262 C CA . LYS A 1 166 ? -18.387 54.901 -57.250 1.00 4.41 163 LYS A CA 1
ATOM 1263 C C . LYS A 1 166 ? -17.838 56.264 -57.628 1.00 4.44 163 LYS A C 1
ATOM 1264 O O . LYS A 1 166 ? -18.600 57.180 -57.943 1.00 4.50 163 LYS A O 1
ATOM 1270 N N . ALA A 1 167 ? -16.514 56.398 -57.628 1.00 3.19 164 ALA A N 1
ATOM 1271 C CA . ALA A 1 167 ? -15.899 57.697 -57.971 1.00 3.80 164 ALA A CA 1
ATOM 1272 C C . ALA A 1 167 ? -16.096 57.974 -59.453 1.00 3.26 164 ALA A C 1
ATOM 1273 O O . ALA A 1 167 ? -16.252 59.116 -59.862 1.00 2.90 164 ALA A O 1
ATOM 1275 N N . ALA A 1 168 ? -16.100 56.922 -60.266 1.00 2.56 165 ALA A N 1
ATOM 1276 C CA . ALA A 1 168 ? -16.290 57.116 -61.688 1.00 2.56 165 ALA A CA 1
ATOM 1277 C C . ALA A 1 168 ? -17.699 57.602 -62.068 1.00 2.56 165 ALA A C 1
ATOM 1278 O O . ALA A 1 168 ? -17.860 58.287 -63.062 1.00 2.56 165 ALA A O 1
ATOM 1280 N N . LEU A 1 169 ? -18.709 57.233 -61.289 1.00 3.08 166 LEU A N 1
ATOM 1281 C CA . LEU A 1 169 ? -20.096 57.573 -61.610 1.00 4.02 166 LEU A CA 1
ATOM 1282 C C . LEU A 1 169 ? -20.362 59.039 -61.949 1.00 4.17 166 LEU A C 1
ATOM 1283 O O . LEU A 1 169 ? -21.077 59.302 -62.893 1.00 4.85 166 LEU A O 1
ATOM 1288 N N . SER A 1 170 ? -19.760 59.991 -61.241 1.00 5.78 167 SER A N 1
ATOM 1289 C CA . SER A 1 170 ? -20.002 61.401 -61.556 1.00 5.78 167 SER A CA 1
ATOM 1290 C C . SER A 1 170 ? -19.394 61.824 -62.903 1.00 5.43 167 SER A C 1
ATOM 1291 O O . SER A 1 170 ? -19.615 62.941 -63.360 1.00 4.99 167 SER A O 1
ATOM 1294 N N . HIS A 1 171 ? -18.624 60.943 -63.531 1.00 3.66 168 HIS A N 1
ATOM 1295 C CA . HIS A 1 171 ? -17.993 61.254 -64.807 1.00 4.06 168 HIS A CA 1
ATOM 1296 C C . HIS A 1 171 ? -18.564 60.467 -65.978 1.00 3.23 168 HIS A C 1
ATOM 1297 O O . HIS A 1 171 ? -18.270 60.748 -67.134 1.00 2.92 168 HIS A O 1
ATOM 1304 N N . LEU A 1 172 ? -19.357 59.461 -65.679 1.00 4.49 169 LEU A N 1
ATOM 1305 C CA . LEU A 1 172 ? -19.919 58.603 -66.725 1.00 5.96 169 LEU A CA 1
ATOM 1306 C C . LEU A 1 172 ? -21.277 59.123 -67.159 1.00 6.35 169 LEU A C 1
ATOM 1307 O O . LEU A 1 172 ? -22.040 59.610 -66.343 1.00 8.10 169 LEU A O 1
ATOM 1312 N N . LYS A 1 173 ? -21.567 59.044 -68.451 1.00 7.04 170 LYS A N 1
ATOM 1313 C CA . LYS A 1 173 ? -22.846 59.496 -68.968 1.00 7.63 170 LYS A CA 1
ATOM 1314 C C . LYS A 1 173 ? -23.385 58.504 -70.022 1.00 6.30 170 LYS A C 1
ATOM 1315 O O . LYS A 1 173 ? -22.762 57.463 -70.283 1.00 3.65 170 LYS A O 1
ATOM 1321 N N . GLN A 1 174 ? -24.522 58.831 -70.629 1.00 5.12 171 GLN A N 1
ATOM 1322 C CA . GLN A 1 174 ? -25.116 57.981 -71.668 1.00 6.93 171 GLN A CA 1
ATOM 1323 C C . GLN A 1 174 ? -24.051 57.550 -72.654 1.00 5.57 171 GLN A C 1
ATOM 1324 O O . GLN A 1 174 ? -23.309 58.380 -73.151 1.00 4.11 171 GLN A O 1
ATOM 1330 N N . GLY A 1 175 ? -23.978 56.258 -72.953 1.00 4.86 172 GLY A N 1
ATOM 1331 C CA . GLY A 1 175 ? -22.981 55.743 -73.889 1.00 5.32 172 GLY A CA 1
ATOM 1332 C C . GLY A 1 175 ? -21.695 55.223 -73.258 1.00 5.50 172 GLY A C 1
ATOM 1333 O O . GLY A 1 175 ? -20.881 54.599 -73.936 1.00 4.34 172 GLY A O 1
ATOM 1334 N N . ASP A 1 176 ? -21.514 55.464 -71.962 1.00 5.15 173 ASP A N 1
ATOM 1335 C CA . ASP A 1 176 ? -20.325 55.007 -71.250 1.00 4.36 173 ASP A CA 1
ATOM 1336 C C . ASP A 1 176 ? -20.453 53.550 -70.752 1.00 4.25 173 ASP A C 1
ATOM 1337 O O . ASP A 1 176 ? -21.535 52.950 -70.789 1.00 4.49 173 ASP A O 1
ATOM 1342 N N . VAL A 1 177 ? -19.346 52.970 -70.299 1.00 3.48 174 VAL A N 1
ATOM 1343 C CA . VAL A 1 177 ? -19.320 51.527 -70.050 1.00 3.81 174 VAL A CA 1
ATOM 1344 C C . VAL A 1 177 ? -18.406 51.101 -68.905 1.00 2.97 174 VAL A C 1
ATOM 1345 O O . VAL A 1 177 ? -17.354 51.662 -68.698 1.00 2.56 174 VAL A O 1
ATOM 1349 N N . ILE A 1 178 ? -18.834 50.087 -68.169 1.00 2.56 175 ILE A N 1
ATOM 1350 C CA . ILE A 1 178 ? -18.077 49.476 -67.096 1.00 2.56 175 ILE A CA 1
ATOM 1351 C C . ILE A 1 178 ? -17.927 47.981 -67.414 1.00 2.56 175 ILE A C 1
ATOM 1352 O O . ILE A 1 178 ? -18.910 47.294 -67.801 1.00 2.56 175 ILE A O 1
ATOM 1357 N N . ILE A 1 179 ? -16.697 47.485 -67.300 1.00 2.56 176 ILE A N 1
ATOM 1358 C CA . ILE A 1 179 ? -16.411 46.069 -67.432 1.00 2.56 176 ILE A CA 1
ATOM 1359 C C . ILE A 1 179 ? -15.653 45.617 -66.174 1.00 2.99 176 ILE A C 1
ATOM 1360 O O . ILE A 1 179 ? -14.693 46.268 -65.746 1.00 2.56 176 ILE A O 1
ATOM 1365 N N . ASN A 1 180 ? -16.092 44.515 -65.584 1.00 2.56 177 ASN A N 1
ATOM 1366 C CA . ASN A 1 180 ? -15.510 43.958 -64.377 1.00 2.56 177 ASN A CA 1
ATOM 1367 C C . ASN A 1 180 ? -14.921 42.603 -64.663 1.00 3.40 177 ASN A C 1
ATOM 1368 O O . ASN A 1 180 ? -15.599 41.760 -65.238 1.00 3.55 177 ASN A O 1
ATOM 1373 N N . THR A 1 181 ? -13.670 42.375 -64.292 1.00 2.56 178 THR A N 1
ATOM 1374 C CA . THR A 1 181 ? -13.106 41.038 -64.462 1.00 2.56 178 THR A CA 1
ATOM 1375 C C . THR A 1 181 ? -13.499 40.193 -63.259 1.00 3.90 178 THR A C 1
ATOM 1376 O O . THR A 1 181 ? -13.155 40.505 -62.106 1.00 4.51 178 THR A O 1
ATOM 1380 N N . ALA A 1 182 ? -14.208 39.103 -63.527 1.00 2.56 179 ALA A N 1
ATOM 1381 C CA . ALA A 1 182 ? -14.598 38.162 -62.509 1.00 2.56 179 ALA A CA 1
ATOM 1382 C C . ALA A 1 182 ? -13.665 36.959 -62.678 1.00 2.82 179 ALA A C 1
ATOM 1383 O O . ALA A 1 182 ? -12.480 37.141 -62.828 1.00 3.37 179 ALA A O 1
ATOM 1385 N N . SER A 1 183 ? -14.225 35.741 -62.717 1.00 2.56 180 SER A N 1
ATOM 1386 C CA . SER A 1 183 ? -13.449 34.506 -62.865 1.00 2.56 180 SER A CA 1
ATOM 1387 C C . SER A 1 183 ? -14.372 33.314 -62.933 1.00 2.56 180 SER A C 1
ATOM 1388 O O . SER A 1 183 ? -15.458 33.345 -62.370 1.00 2.56 180 SER A O 1
ATOM 1391 N N . ILE A 1 184 ? -13.907 32.275 -63.615 1.00 2.56 181 ILE A N 1
ATOM 1392 C CA . ILE A 1 184 ? -14.573 30.999 -63.705 1.00 3.21 181 ILE A CA 1
ATOM 1393 C C . ILE A 1 184 ? -14.836 30.462 -62.297 1.00 2.69 181 ILE A C 1
ATOM 1394 O O . ILE A 1 184 ? -15.822 29.752 -62.082 1.00 2.56 181 ILE A O 1
ATOM 1399 N N . VAL A 1 185 ? -13.981 30.834 -61.326 1.00 2.79 182 VAL A N 1
ATOM 1400 C CA . VAL A 1 185 ? -14.126 30.316 -59.948 1.00 3.39 182 VAL A CA 1
ATOM 1401 C C . VAL A 1 185 ? -15.413 30.767 -59.239 1.00 4.02 182 VAL A C 1
ATOM 1402 O O . VAL A 1 185 ? -15.872 30.097 -58.320 1.00 4.99 182 VAL A O 1
ATOM 1406 N N . ALA A 1 186 ? -16.004 31.877 -59.672 1.00 3.60 183 ALA A N 1
ATOM 1407 C CA . ALA A 1 186 ? -17.279 32.336 -59.117 1.00 3.45 183 ALA A CA 1
ATOM 1408 C C . ALA A 1 186 ? -18.404 31.377 -59.520 1.00 5.11 183 ALA A C 1
ATOM 1409 O O . ALA A 1 186 ? -19.407 31.245 -58.818 1.00 6.39 183 ALA A O 1
ATOM 1411 N N . TYR A 1 187 ? -18.211 30.688 -60.641 1.00 5.04 184 TYR A N 1
ATOM 1412 C CA . TYR A 1 187 ? -19.221 29.802 -61.210 1.00 4.83 184 TYR A CA 1
ATOM 1413 C C . TYR A 1 187 ? -19.012 28.334 -60.880 1.00 6.00 184 TYR A C 1
ATOM 1414 O O . TYR A 1 187 ? -19.983 27.610 -60.694 1.00 5.48 184 TYR A O 1
ATOM 1423 N N A GLU A 1 188 ? -17.749 27.919 -60.808 0.80 5.60 185 GLU A N 1
ATOM 1424 N N B GLU A 1 188 ? -17.752 27.904 -60.820 0.20 5.93 185 GLU A N 1
ATOM 1425 C CA A GLU A 1 188 ? -17.371 26.530 -60.575 0.80 5.89 185 GLU A CA 1
ATOM 1426 C CA B GLU A 1 188 ? -17.410 26.505 -60.558 0.20 6.23 185 GLU A CA 1
ATOM 1427 C C A GLU A 1 188 ? -16.832 26.241 -59.191 0.80 5.68 185 GLU A C 1
ATOM 1428 C C B GLU A 1 188 ? -16.879 26.240 -59.156 0.20 6.32 185 GLU A C 1
ATOM 1429 O O A GLU A 1 188 ? -16.727 25.087 -58.813 0.80 4.25 185 GLU A O 1
ATOM 1430 O O B GLU A 1 188 ? -16.878 25.099 -58.705 0.20 6.25 185 GLU A O 1
ATOM 1441 N N . GLY A 1 189 ? -16.396 27.278 -58.482 1.00 6.71 186 GLY A N 1
ATOM 1442 C CA . GLY A 1 189 ? -15.783 27.109 -57.176 1.00 7.20 186 GLY A CA 1
ATOM 1443 C C . GLY A 1 189 ? -14.326 26.671 -57.347 1.00 6.48 186 GLY A C 1
ATOM 1444 O O . GLY A 1 189 ? -13.934 26.204 -58.406 1.00 5.18 186 GLY A O 1
ATOM 1445 N N . ASN A 1 190 ? -13.508 26.893 -56.321 1.00 6.30 187 ASN A N 1
ATOM 1446 C CA . ASN A 1 190 ? -12.125 26.415 -56.296 1.00 5.75 187 ASN A CA 1
ATOM 1447 C C . ASN A 1 190 ? -11.747 26.121 -54.843 1.00 4.75 187 ASN A C 1
ATOM 1448 O O . ASN A 1 190 ? -11.648 27.037 -54.025 1.00 5.68 187 ASN A O 1
ATOM 1453 N N . GLU A 1 191 ? -11.520 24.850 -54.545 1.00 4.11 188 GLU A N 1
ATOM 1454 C CA . GLU A 1 191 ? -11.239 24.392 -53.175 1.00 4.19 188 GLU A CA 1
ATOM 1455 C C . GLU A 1 191 ? -10.020 25.037 -52.497 1.00 3.96 188 GLU A C 1
ATOM 1456 O O . GLU A 1 191 ? -9.984 25.143 -51.275 1.00 3.42 188 GLU A O 1
ATOM 1462 N N . THR A 1 192 ? -9.029 25.462 -53.269 1.00 3.86 189 THR A N 1
ATOM 1463 C CA . THR A 1 192 ? -7.838 26.080 -52.672 1.00 4.18 189 THR A CA 1
ATOM 1464 C C . THR A 1 192 ? -7.860 27.603 -52.694 1.00 4.19 189 THR A C 1
ATOM 1465 O O . THR A 1 192 ? -6.921 28.235 -52.244 1.00 2.56 189 THR A O 1
ATOM 1469 N N . LEU A 1 193 ? -8.935 28.197 -53.202 1.00 4.05 190 LEU A N 1
ATOM 1470 C CA . LEU A 1 193 ? -9.051 29.653 -53.246 1.00 3.82 190 LEU A CA 1
ATOM 1471 C C . LEU A 1 193 ? -10.439 30.089 -52.796 1.00 3.75 190 LEU A C 1
ATOM 1472 O O . LEU A 1 193 ? -11.121 30.813 -53.501 1.00 4.20 190 LEU A O 1
ATOM 1477 N N . ILE A 1 194 ? -10.830 29.665 -51.599 1.00 2.56 191 ILE A N 1
ATOM 1478 C CA . ILE A 1 194 ? -12.168 29.928 -51.069 1.00 2.56 191 ILE A CA 1
ATOM 1479 C C . ILE A 1 194 ? -12.455 31.412 -50.863 1.00 2.57 191 ILE A C 1
ATOM 1480 O O . ILE A 1 194 ? -13.533 31.878 -51.249 1.00 2.56 191 ILE A O 1
ATOM 1485 N N . ASP A 1 195 ? -11.506 32.157 -50.272 1.00 2.56 192 ASP A N 1
ATOM 1486 C CA . ASP A 1 195 ? -11.706 33.606 -50.084 1.00 3.41 192 ASP A CA 1
ATOM 1487 C C . ASP A 1 195 ? -11.729 34.343 -51.434 1.00 3.49 192 ASP A C 1
ATOM 1488 O O . ASP A 1 195 ? -12.644 35.138 -51.696 1.00 4.03 192 ASP A O 1
ATOM 1493 N N . TYR A 1 196 ? -10.747 34.052 -52.293 1.00 2.65 193 TYR A N 1
ATOM 1494 C CA . TYR A 1 196 ? -10.660 34.646 -53.630 1.00 2.56 193 TYR A CA 1
ATOM 1495 C C . TYR A 1 196 ? -11.944 34.354 -54.432 1.00 3.71 193 TYR A C 1
ATOM 1496 O O . TYR A 1 196 ? -12.504 35.256 -55.057 1.00 2.56 193 TYR A O 1
ATOM 1505 N N . SER A 1 197 ? -12.411 33.104 -54.402 1.00 2.56 194 SER A N 1
ATOM 1506 C CA . SER A 1 197 ? -13.621 32.758 -55.169 1.00 4.63 194 SER A CA 1
ATOM 1507 C C . SER A 1 197 ? -14.830 33.550 -54.649 1.00 2.78 194 SER A C 1
ATOM 1508 O O . SER A 1 197 ? -15.667 34.003 -55.440 1.00 2.56 194 SER A O 1
ATOM 1511 N N . ALA A 1 198 ? -14.876 33.762 -53.332 1.00 2.56 195 ALA A N 1
ATOM 1512 C CA . ALA A 1 198 ? -15.935 34.529 -52.718 1.00 2.56 195 ALA A CA 1
ATOM 1513 C C . ALA A 1 198 ? -15.907 35.958 -53.245 1.00 3.83 195 ALA A C 1
ATOM 1514 O O . ALA A 1 198 ? -16.955 36.519 -53.551 1.00 3.62 195 ALA A O 1
ATOM 1516 N N . THR A 1 199 ? -14.718 36.550 -53.381 1.00 4.65 196 THR A N 1
ATOM 1517 C CA . THR A 1 199 ? -14.639 37.910 -53.931 1.00 4.75 196 THR A CA 1
ATOM 1518 C C . THR A 1 199 ? -15.093 37.953 -55.396 1.00 5.13 196 THR A C 1
ATOM 1519 O O . THR A 1 199 ? -15.726 38.924 -55.838 1.00 6.29 196 THR A O 1
ATOM 1523 N N . LYS A 1 200 ? -14.812 36.901 -56.152 1.00 3.78 197 LYS A N 1
ATOM 1524 C CA . LYS A 1 200 ? -15.237 36.864 -57.538 1.00 2.56 197 LYS A CA 1
ATOM 1525 C C . LYS A 1 200 ? -16.762 36.683 -57.648 1.00 2.76 197 LYS A C 1
ATOM 1526 O O . LYS A 1 200 ? -17.382 37.227 -58.557 1.00 2.77 197 LYS A O 1
ATOM 1532 N N . GLY A 1 201 ? -17.371 35.909 -56.741 1.00 3.02 198 GLY A N 1
ATOM 1533 C CA . GLY A 1 201 ? -18.828 35.778 -56.713 1.00 2.56 198 GLY A CA 1
ATOM 1534 C C . GLY A 1 201 ? -19.441 37.138 -56.377 1.00 3.42 198 GLY A C 1
ATOM 1535 O O . GLY A 1 201 ? -20.492 37.507 -56.920 1.00 2.56 198 GLY A O 1
ATOM 1536 N N . ALA A 1 202 ? -18.788 37.883 -55.476 1.00 3.08 199 ALA A N 1
ATOM 1537 C CA . ALA A 1 202 ? -19.234 39.238 -55.120 1.00 3.85 199 ALA A CA 1
ATOM 1538 C C . ALA A 1 202 ? -19.186 40.159 -56.361 1.00 3.86 199 ALA A C 1
ATOM 1539 O O . ALA A 1 202 ? -20.085 40.967 -56.581 1.00 2.76 199 ALA A O 1
ATOM 1541 N N . ILE A 1 203 ? -18.158 40.010 -57.184 1.00 2.56 200 ILE A N 1
ATOM 1542 C CA . ILE A 1 203 ? -18.056 40.795 -58.407 1.00 3.92 200 ILE A CA 1
ATOM 1543 C C . ILE A 1 203 ? -19.175 40.476 -59.404 1.00 4.79 200 ILE A C 1
ATOM 1544 O O . ILE A 1 203 ? -19.755 41.370 -60.024 1.00 4.47 200 ILE A O 1
ATOM 1549 N N . VAL A 1 204 ? -19.499 39.198 -59.544 1.00 5.55 201 VAL A N 1
ATOM 1550 C CA . VAL A 1 204 ? -20.594 38.795 -60.422 1.00 4.45 201 VAL A CA 1
ATOM 1551 C C . VAL A 1 204 ? -21.900 39.459 -59.982 1.00 5.28 201 VAL A C 1
ATOM 1552 O O . VAL A 1 204 ? -22.587 40.067 -60.795 1.00 3.98 201 VAL A O 1
ATOM 1556 N N . ALA A 1 205 ? -22.241 39.370 -58.699 1.00 3.95 202 ALA A N 1
ATOM 1557 C CA . ALA A 1 205 ? -23.474 39.978 -58.221 1.00 3.39 202 ALA A CA 1
ATOM 1558 C C . ALA A 1 205 ? -23.429 41.488 -58.349 1.00 2.56 202 ALA A C 1
ATOM 1559 O O . ALA A 1 205 ? -24.421 42.110 -58.662 1.00 2.56 202 ALA A O 1
ATOM 1561 N N . PHE A 1 206 ? -22.280 42.075 -58.044 1.00 3.45 203 PHE A N 1
ATOM 1562 C CA . PHE A 1 206 ? -22.058 43.505 -58.214 1.00 4.29 203 PHE A CA 1
ATOM 1563 C C . PHE A 1 206 ? -22.362 43.922 -59.648 1.00 4.80 203 PHE A C 1
ATOM 1564 O O . PHE A 1 206 ? -23.089 44.888 -59.897 1.00 2.66 203 PHE A O 1
ATOM 1572 N N . THR A 1 207 ? -21.845 43.157 -60.597 1.00 5.59 204 THR A N 1
ATOM 1573 C CA . THR A 1 207 ? -22.062 43.436 -62.020 1.00 4.08 204 THR A CA 1
ATOM 1574 C C . THR A 1 207 ? -23.537 43.421 -62.395 1.00 4.56 204 THR A C 1
ATOM 1575 O O . THR A 1 207 ? -24.028 44.302 -63.113 1.00 2.56 204 THR A O 1
ATOM 1579 N N . ARG A 1 208 ? -24.246 42.394 -61.918 1.00 3.39 205 ARG A N 1
ATOM 1580 C CA . ARG A 1 208 ? -25.643 42.259 -62.205 1.00 3.20 205 ARG A CA 1
ATOM 1581 C C . ARG A 1 208 ? -26.456 43.405 -61.573 1.00 3.19 205 ARG A C 1
ATOM 1582 O O . ARG A 1 208 ? -27.301 44.002 -62.223 1.00 2.73 205 ARG A O 1
ATOM 1590 N N . SER A 1 209 ? -26.205 43.707 -60.308 1.00 2.56 206 SER A N 1
ATOM 1591 C CA . SER A 1 209 ? -26.980 44.761 -59.636 1.00 3.48 206 SER A CA 1
ATOM 1592 C C . SER A 1 209 ? -26.696 46.148 -60.225 1.00 2.56 206 SER A C 1
ATOM 1593 O O . SER A 1 209 ? -27.610 46.984 -60.409 1.00 2.56 206 SER A O 1
ATOM 1596 N N . LEU A 1 210 ? -25.425 46.394 -60.511 1.00 2.56 207 LEU A N 1
ATOM 1597 C CA . LEU A 1 210 ? -25.033 47.688 -61.035 1.00 2.56 207 LEU A CA 1
ATOM 1598 C C . LEU A 1 210 ? -25.603 47.888 -62.436 1.00 2.56 207 LEU A C 1
ATOM 1599 O O . LEU A 1 210 ? -26.016 48.994 -62.756 1.00 2.56 207 LEU A O 1
ATOM 1604 N N . SER A 1 211 ? -25.661 46.837 -63.269 1.00 5.17 208 SER A N 1
ATOM 1605 C CA . SER A 1 211 ? -26.241 46.983 -64.613 1.00 4.51 208 SER A CA 1
ATOM 1606 C C . SER A 1 211 ? -27.675 47.466 -64.515 1.00 4.72 208 SER A C 1
ATOM 1607 O O . SER A 1 211 ? -28.105 48.310 -65.290 1.00 5.46 208 SER A O 1
ATOM 1610 N N . GLN A 1 212 ? -28.420 46.917 -63.570 1.00 4.91 209 GLN A N 1
ATOM 1611 C CA . GLN A 1 212 ? -29.803 47.302 -63.398 1.00 5.70 209 GLN A CA 1
ATOM 1612 C C . GLN A 1 212 ? -29.894 48.713 -62.814 1.00 3.98 209 GLN A C 1
ATOM 1613 O O . GLN A 1 212 ? -30.740 49.487 -63.220 1.00 2.56 209 GLN A O 1
ATOM 1619 N N . SER A 1 213 ? -28.990 49.062 -61.906 1.00 3.91 210 SER A N 1
ATOM 1620 C CA . SER A 1 213 ? -28.958 50.417 -61.350 1.00 4.21 210 SER A CA 1
ATOM 1621 C C . SER A 1 213 ? -28.727 51.497 -62.425 1.00 2.94 210 SER A C 1
ATOM 1622 O O . SER A 1 213 ? -29.365 52.538 -62.423 1.00 4.38 210 SER A O 1
ATOM 1625 N N . LEU A 1 214 ? -27.851 51.229 -63.373 1.00 2.56 211 LEU A N 1
ATOM 1626 C CA . LEU A 1 214 ? -27.449 52.264 -64.338 1.00 2.56 211 LEU A CA 1
ATOM 1627 C C . LEU A 1 214 ? -28.027 52.192 -65.743 1.00 2.63 211 LEU A C 1
ATOM 1628 O O . LEU A 1 214 ? -27.739 53.056 -66.593 1.00 2.56 211 LEU A O 1
ATOM 1633 N N . VAL A 1 215 ? -28.879 51.199 -65.998 1.00 2.69 212 VAL A N 1
ATOM 1634 C CA . VAL A 1 215 ? -29.343 51.003 -67.344 1.00 2.56 212 VAL A CA 1
ATOM 1635 C C . VAL A 1 215 ? -30.108 52.207 -67.868 1.00 2.56 212 VAL A C 1
ATOM 1636 O O . VAL A 1 215 ? -29.942 52.592 -69.026 1.00 2.92 212 VAL A O 1
ATOM 1640 N N . GLN A 1 216 ? -30.907 52.848 -67.030 1.00 3.14 213 GLN A N 1
ATOM 1641 C CA . GLN A 1 216 ? -31.658 53.995 -67.511 1.00 4.49 213 GLN A CA 1
ATOM 1642 C C . GLN A 1 216 ? -30.766 55.221 -67.662 1.00 4.91 213 GLN A C 1
ATOM 1643 O O . GLN A 1 216 ? -31.174 56.195 -68.252 1.00 5.59 213 GLN A O 1
ATOM 1649 N N . LYS A 1 217 ? -29.549 55.160 -67.142 1.00 6.24 214 LYS A N 1
ATOM 1650 C CA . LYS A 1 217 ? -28.585 56.249 -67.317 1.00 5.97 214 LYS A CA 1
ATOM 1651 C C . LYS A 1 217 ? -27.761 56.078 -68.603 1.00 5.28 214 LYS A C 1
ATOM 1652 O O . LYS A 1 217 ? -26.901 56.925 -68.929 1.00 4.34 214 LYS A O 1
ATOM 1658 N N . GLY A 1 218 ? -28.035 54.996 -69.335 1.00 2.80 215 GLY A N 1
ATOM 1659 C CA . GLY A 1 218 ? -27.344 54.689 -70.581 1.00 3.15 215 GLY A CA 1
ATOM 1660 C C . GLY A 1 218 ? -25.910 54.196 -70.403 1.00 4.08 215 GLY A C 1
ATOM 1661 O O . GLY A 1 218 ? -25.090 54.319 -71.319 1.00 2.97 215 GLY A O 1
ATOM 1662 N N . ILE A 1 219 ? -25.616 53.640 -69.229 1.00 3.22 216 ILE A N 1
ATOM 1663 C CA . ILE A 1 219 ? -24.297 53.094 -68.897 1.00 2.56 216 ILE A CA 1
ATOM 1664 C C . ILE A 1 219 ? -24.414 51.582 -68.807 1.00 2.73 216 ILE A C 1
ATOM 1665 O O . ILE A 1 219 ? -25.190 51.058 -67.984 1.00 5.24 216 ILE A O 1
ATOM 1670 N N . ARG A 1 220 ? -23.686 50.871 -69.659 1.00 2.56 217 ARG A N 1
ATOM 1671 C CA . ARG A 1 220 ? -23.724 49.395 -69.653 1.00 2.69 217 ARG A CA 1
ATOM 1672 C C . ARG A 1 220 ? -22.686 48.875 -68.671 1.00 2.56 217 ARG A C 1
ATOM 1673 O O . ARG A 1 220 ? -21.628 49.503 -68.465 1.00 2.56 217 ARG A O 1
ATOM 1681 N N . VAL A 1 221 ? -22.980 47.732 -68.082 1.00 2.56 218 VAL A N 1
ATOM 1682 C CA . VAL A 1 221 ? -22.108 47.082 -67.120 1.00 2.56 218 VAL A CA 1
ATOM 1683 C C . VAL A 1 221 ? -22.077 45.590 -67.375 1.00 2.56 218 VAL A C 1
ATOM 1684 O O . VAL A 1 221 ? -23.129 44.916 -67.304 1.00 2.69 218 VAL A O 1
ATOM 1688 N N . ASN A 1 222 ? -20.908 45.062 -67.676 1.00 2.56 219 ASN A N 1
ATOM 1689 C CA . ASN A 1 222 ? -20.777 43.643 -67.963 1.00 2.56 219 ASN A CA 1
ATOM 1690 C C . ASN A 1 222 ? -19.514 43.128 -67.389 1.00 2.56 219 ASN A C 1
ATOM 1691 O O . ASN A 1 222 ? -18.700 43.903 -66.870 1.00 3.31 219 ASN A O 1
ATOM 1696 N N . GLY A 1 223 ? -19.309 41.828 -67.510 1.00 2.56 220 GLY A N 1
ATOM 1697 C CA . GLY A 1 223 ? -18.083 41.233 -67.041 1.00 2.70 220 GLY A CA 1
ATOM 1698 C C . GLY A 1 223 ? -17.482 40.223 -67.963 1.00 2.56 220 GLY A C 1
ATOM 1699 O O . GLY A 1 223 ? -18.117 39.793 -68.946 1.00 3.51 220 GLY A O 1
ATOM 1700 N N . VAL A 1 224 ? -16.251 39.851 -67.638 1.00 2.56 221 VAL A N 1
ATOM 1701 C CA . VAL A 1 224 ? -15.517 38.781 -68.314 1.00 2.56 221 VAL A CA 1
ATOM 1702 C C . VAL A 1 224 ? -15.043 37.806 -67.227 1.00 2.56 221 VAL A C 1
ATOM 1703 O O . VAL A 1 224 ? -14.506 38.241 -66.205 1.00 2.56 221 VAL A O 1
ATOM 1707 N N . ALA A 1 225 ? -15.287 36.498 -67.422 1.00 2.56 222 ALA A N 1
ATOM 1708 C CA . ALA A 1 225 ? -14.868 35.479 -66.493 1.00 2.56 222 ALA A CA 1
ATOM 1709 C C . ALA A 1 225 ? -13.801 34.615 -67.157 1.00 2.56 222 ALA A C 1
ATOM 1710 O O . ALA A 1 225 ? -14.112 33.634 -67.855 1.00 2.56 222 ALA A O 1
ATOM 1712 N N . PRO A 1 226 ? -12.531 34.945 -66.940 1.00 2.56 223 PRO A N 1
ATOM 1713 C CA . PRO A 1 226 ? -11.509 34.107 -67.553 1.00 2.56 223 PRO A CA 1
ATOM 1714 C C . PRO A 1 226 ? -11.338 32.776 -66.863 1.00 2.56 223 PRO A C 1
ATOM 1715 O O . PRO A 1 226 ? -11.628 32.647 -65.675 1.00 2.56 223 PRO A O 1
ATOM 1719 N N . GLY A 1 227 ? -10.776 31.834 -67.588 1.00 3.30 224 GLY A N 1
ATOM 1720 C CA . GLY A 1 227 ? -10.351 30.557 -67.019 1.00 3.41 224 GLY A CA 1
ATOM 1721 C C . GLY A 1 227 ? -8.873 30.723 -66.734 1.00 5.10 224 GLY A C 1
ATOM 1722 O O . GLY A 1 227 ? -8.422 31.822 -66.472 1.00 3.97 224 GLY A O 1
ATOM 1723 N N . PRO A 1 228 ? -8.100 29.634 -66.817 1.00 7.26 225 PRO A N 1
ATOM 1724 C CA . PRO A 1 228 ? -6.683 29.722 -66.510 1.00 5.73 225 PRO A CA 1
ATOM 1725 C C . PRO A 1 228 ? -5.908 30.404 -67.626 1.00 5.29 225 PRO A C 1
ATOM 1726 O O . PRO A 1 228 ? -5.784 29.863 -68.734 1.00 2.56 225 PRO A O 1
ATOM 1730 N N . ILE A 1 229 ? -5.402 31.602 -67.328 1.00 5.75 226 ILE A N 1
ATOM 1731 C CA . ILE A 1 229 ? -4.646 32.379 -68.288 1.00 6.23 226 ILE A CA 1
ATOM 1732 C C . ILE A 1 229 ? -3.241 32.576 -67.759 1.00 8.45 226 ILE A C 1
ATOM 1733 O O . ILE A 1 229 ? -3.057 32.889 -66.581 1.00 10.89 226 ILE A O 1
ATOM 1738 N N . TRP A 1 230 ? -2.256 32.429 -68.648 1.00 10.17 227 TRP A N 1
ATOM 1739 C CA . TRP A 1 230 ? -0.841 32.580 -68.309 1.00 9.31 227 TRP A CA 1
ATOM 1740 C C . TRP A 1 230 ? -0.482 34.052 -68.045 1.00 8.49 227 TRP A C 1
ATOM 1741 O O . TRP A 1 230 ? -0.267 34.825 -68.967 1.00 7.67 227 TRP A O 1
ATOM 1752 N N . THR A 1 231 ? -0.418 34.421 -66.770 1.00 7.68 228 THR A N 1
ATOM 1753 C CA . THR A 1 231 ? -0.148 35.796 -66.347 1.00 6.82 228 THR A CA 1
ATOM 1754 C C . THR A 1 231 ? 0.733 35.747 -65.093 1.00 7.48 228 THR A C 1
ATOM 1755 O O . THR A 1 231 ? 0.892 34.668 -64.508 1.00 7.42 228 THR A O 1
ATOM 1759 N N . PRO A 1 232 ? 1.302 36.909 -64.665 1.00 8.02 229 PRO A N 1
ATOM 1760 C CA . PRO A 1 232 ? 2.121 36.964 -63.433 1.00 8.23 229 PRO A CA 1
ATOM 1761 C C . PRO A 1 232 ? 1.384 36.543 -62.143 1.00 7.86 229 PRO A C 1
ATOM 1762 O O . PRO A 1 232 ? 2.025 36.237 -61.132 1.00 7.27 229 PRO A O 1
ATOM 1766 N N . LEU A 1 233 ? 0.053 36.518 -62.177 1.00 8.58 230 LEU A N 1
ATOM 1767 C CA . LEU A 1 233 ? -0.733 36.074 -61.014 1.00 8.40 230 LEU A CA 1
ATOM 1768 C C . LEU A 1 233 ? -0.435 34.601 -60.691 1.00 8.40 230 LEU A C 1
ATOM 1769 O O . LEU A 1 233 ? -0.438 34.190 -59.527 1.00 8.20 230 LEU A O 1
ATOM 1774 N N . ILE A 1 234 ? -0.138 33.830 -61.733 1.00 9.35 231 ILE A N 1
ATOM 1775 C CA . ILE A 1 234 ? 0.020 32.377 -61.609 1.00 10.08 231 ILE A CA 1
ATOM 1776 C C . ILE A 1 234 ? 1.315 31.966 -60.873 1.00 9.30 231 ILE A C 1
ATOM 1777 O O . ILE A 1 234 ? 1.240 31.413 -59.771 1.00 8.18 231 ILE A O 1
ATOM 1782 N N . PRO A 1 235 ? 2.499 32.235 -61.454 1.00 10.58 232 PRO A N 1
ATOM 1783 C CA . PRO A 1 235 ? 3.693 31.848 -60.704 1.00 10.86 232 PRO A CA 1
ATOM 1784 C C . PRO A 1 235 ? 3.926 32.643 -59.393 1.00 10.87 232 PRO A C 1
ATOM 1785 O O . PRO A 1 235 ? 4.797 32.260 -58.592 1.00 8.71 232 PRO A O 1
ATOM 1789 N N . SER A 1 236 ? 3.169 33.722 -59.166 1.00 9.89 233 SER A N 1
ATOM 1790 C CA . SER A 1 236 ? 3.327 34.499 -57.924 1.00 11.63 233 SER A CA 1
ATOM 1791 C C . SER A 1 236 ? 2.385 33.996 -56.823 1.00 10.12 233 SER A C 1
ATOM 1792 O O . SER A 1 236 ? 2.509 34.403 -55.674 1.00 7.21 233 SER A O 1
ATOM 1795 N N . SER A 1 237 ? 1.444 33.121 -57.176 1.00 11.28 234 SER A N 1
ATOM 1796 C CA . SER A 1 237 ? 0.484 32.583 -56.208 1.00 12.09 234 SER A CA 1
ATOM 1797 C C . SER A 1 237 ? 0.643 31.073 -55.982 1.00 13.22 234 SER A C 1
ATOM 1798 O O . SER A 1 237 ? 0.633 30.619 -54.843 1.00 14.51 234 SER A O 1
ATOM 1801 N N . PHE A 1 238 ? 0.787 30.306 -57.065 1.00 14.53 235 PHE A N 1
ATOM 1802 C CA . PHE A 1 238 ? 0.882 28.844 -56.974 1.00 15.56 235 PHE A CA 1
ATOM 1803 C C . PHE A 1 238 ? 2.327 28.324 -56.895 1.00 15.93 235 PHE A C 1
ATOM 1804 O O . PHE A 1 238 ? 3.272 29.019 -57.279 1.00 15.78 235 PHE A O 1
ATOM 1812 N N . ASP A 1 239 ? 2.478 27.091 -56.402 1.00 16.56 236 ASP A N 1
ATOM 1813 C CA . ASP A 1 239 ? 3.791 26.434 -56.306 1.00 17.76 236 ASP A CA 1
ATOM 1814 C C . ASP A 1 239 ? 4.276 26.006 -57.695 1.00 18.08 236 ASP A C 1
ATOM 1815 O O . ASP A 1 239 ? 3.493 25.936 -58.644 1.00 16.79 236 ASP A O 1
ATOM 1820 N N . GLU A 1 240 ? 5.567 25.712 -57.809 1.00 18.62 237 GLU A N 1
ATOM 1821 C CA . GLU A 1 240 ? 6.165 25.374 -59.106 1.00 19.43 237 GLU A CA 1
ATOM 1822 C C . GLU A 1 240 ? 5.550 24.164 -59.796 1.00 19.43 237 GLU A C 1
ATOM 1823 O O . GLU A 1 240 ? 5.579 24.057 -61.022 1.00 19.07 237 GLU A O 1
ATOM 1829 N N . LYS A 1 241 ? 4.996 23.261 -59.001 1.00 20.21 238 LYS A N 1
ATOM 1830 C CA . LYS A 1 241 ? 4.402 22.031 -59.508 1.00 20.74 238 LYS A CA 1
ATOM 1831 C C . LYS A 1 241 ? 3.069 22.354 -60.194 1.00 20.42 238 LYS A C 1
ATOM 1832 O O . LYS A 1 241 ? 2.825 21.954 -61.337 1.00 21.09 238 LYS A O 1
ATOM 1838 N N . LYS A 1 242 ? 2.219 23.090 -59.479 1.00 19.61 239 LYS A N 1
ATOM 1839 C CA . LYS A 1 242 ? 0.921 23.531 -59.969 1.00 18.91 239 LYS A CA 1
ATOM 1840 C C . LYS A 1 242 ? 1.119 24.385 -61.231 1.00 17.46 239 LYS A C 1
ATOM 1841 O O . LYS A 1 242 ? 0.412 24.227 -62.235 1.00 16.92 239 LYS A O 1
ATOM 1847 N N . VAL A 1 243 ? 2.093 25.289 -61.179 1.00 14.71 240 VAL A N 1
ATOM 1848 C CA . VAL A 1 243 ? 2.397 26.146 -62.315 1.00 13.12 240 VAL A CA 1
ATOM 1849 C C . VAL A 1 243 ? 2.745 25.322 -63.561 1.00 12.61 240 VAL A C 1
ATOM 1850 O O . VAL A 1 243 ? 2.254 25.611 -64.650 1.00 12.27 240 VAL A O 1
ATOM 1854 N N . SER A 1 244 ? 3.552 24.274 -63.395 1.00 12.35 241 SER A N 1
ATOM 1855 C CA . SER A 1 244 ? 3.996 23.453 -64.530 1.00 11.94 241 SER A CA 1
ATOM 1856 C C . SER A 1 244 ? 2.852 22.738 -65.254 1.00 12.84 241 SER A C 1
ATOM 1857 O O . SER A 1 244 ? 2.984 22.429 -66.437 1.00 14.51 241 SER A O 1
ATOM 1860 N N . GLN A 1 245 ? 1.753 22.470 -64.546 1.00 12.93 242 GLN A N 1
ATOM 1861 C CA . GLN A 1 245 ? 0.576 21.782 -65.120 1.00 13.48 242 GLN A CA 1
ATOM 1862 C C . GLN A 1 245 ? -0.600 22.720 -65.393 1.00 13.52 242 GLN A C 1
ATOM 1863 O O . GLN A 1 245 ? -1.638 22.295 -65.897 1.00 12.87 242 GLN A O 1
ATOM 1869 N N . PHE A 1 246 ? -0.420 23.997 -65.077 1.00 13.54 243 PHE A N 1
ATOM 1870 C CA . PHE A 1 246 ? -1.470 25.005 -65.227 1.00 13.03 243 PHE A CA 1
ATOM 1871 C C . PHE A 1 246 ? -2.196 24.957 -66.585 1.00 12.82 243 PHE A C 1
ATOM 1872 O O . PHE A 1 246 ? -1.570 24.962 -67.646 1.00 11.76 243 PHE A O 1
ATOM 1880 N N . GLY A 1 247 ? -3.525 24.893 -66.533 1.00 13.01 244 GLY A N 1
ATOM 1881 C CA . GLY A 1 247 ? -4.352 24.868 -67.737 1.00 13.39 244 GLY A CA 1
ATOM 1882 C C . GLY A 1 247 ? -4.571 23.510 -68.389 1.00 13.62 244 GLY A C 1
ATOM 1883 O O . GLY A 1 247 ? -5.291 23.416 -69.391 1.00 12.99 244 GLY A O 1
ATOM 1884 N N . SER A 1 248 ? -3.967 22.452 -67.839 1.00 14.08 245 SER A N 1
ATOM 1885 C CA . SER A 1 248 ? -4.124 21.112 -68.416 1.00 13.77 245 SER A CA 1
ATOM 1886 C C . SER A 1 248 ? -5.499 20.518 -68.097 1.00 14.35 245 SER A C 1
ATOM 1887 O O . SER A 1 248 ? -5.914 19.545 -68.716 1.00 15.86 245 SER A O 1
ATOM 1890 N N . ASN A 1 249 ? -6.204 21.113 -67.139 1.00 14.35 246 ASN A N 1
ATOM 1891 C CA . ASN A 1 249 ? -7.524 20.633 -66.717 1.00 14.66 246 ASN A CA 1
ATOM 1892 C C . ASN A 1 249 ? -8.722 20.999 -67.621 1.00 12.64 246 ASN A C 1
ATOM 1893 O O . ASN A 1 249 ? -9.770 20.370 -67.533 1.00 14.03 246 ASN A O 1
ATOM 1898 N N . VAL A 1 250 ? -8.582 22.002 -68.481 1.00 10.02 247 VAL A N 1
ATOM 1899 C CA . VAL A 1 250 ? -9.719 22.463 -69.299 1.00 7.56 247 VAL A CA 1
ATOM 1900 C C . VAL A 1 250 ? -9.808 21.701 -70.614 1.00 5.90 247 VAL A C 1
ATOM 1901 O O . VAL A 1 250 ? -8.832 21.100 -71.061 1.00 4.82 247 VAL A O 1
ATOM 1905 N N . PRO A 1 251 ? -10.988 21.709 -71.241 1.00 6.00 248 PRO A N 1
ATOM 1906 C CA . PRO A 1 251 ? -11.139 20.911 -72.477 1.00 5.63 248 PRO A CA 1
ATOM 1907 C C . PRO A 1 251 ? -10.128 21.216 -73.589 1.00 6.17 248 PRO A C 1
ATOM 1908 O O . PRO A 1 251 ? -9.723 20.300 -74.293 1.00 3.62 248 PRO A O 1
ATOM 1920 N N . GLN A 1 253 ? -7.101 21.859 -73.151 1.00 9.26 250 GLN A N 1
ATOM 1921 C CA . GLN A 1 253 ? -5.842 21.316 -72.619 1.00 9.55 250 GLN A CA 1
ATOM 1922 C C . GLN A 1 253 ? -4.641 22.244 -72.702 1.00 10.31 250 GLN A C 1
ATOM 1923 O O . GLN A 1 253 ? -3.516 21.812 -72.948 1.00 10.54 250 GLN A O 1
ATOM 1929 N N . ARG A 1 254 ? -4.890 23.523 -72.468 1.00 10.61 251 ARG A N 1
ATOM 1930 C CA . ARG A 1 254 ? -3.828 24.521 -72.426 1.00 10.06 251 ARG A CA 1
ATOM 1931 C C . ARG A 1 254 ? -4.372 25.746 -71.711 1.00 9.59 251 ARG A C 1
ATOM 1932 O O . ARG A 1 254 ? -5.600 25.948 -71.669 1.00 8.34 251 ARG A O 1
ATOM 1940 N N . PRO A 1 255 ? -3.478 26.540 -71.101 1.00 8.31 252 PRO A N 1
ATOM 1941 C CA . PRO A 1 255 ? -3.977 27.760 -70.515 1.00 9.02 252 PRO A CA 1
ATOM 1942 C C . PRO A 1 255 ? -4.184 28.753 -71.642 1.00 8.78 252 PRO A C 1
ATOM 1943 O O . PRO A 1 255 ? -3.632 28.566 -72.732 1.00 10.16 252 PRO A O 1
ATOM 1947 N N . GLY A 1 256 ? -4.983 29.779 -71.401 1.00 7.08 253 GLY A N 1
ATOM 1948 C CA . GLY A 1 256 ? -5.170 30.817 -72.386 1.00 6.66 253 GLY A CA 1
ATOM 1949 C C . GLY A 1 256 ? -3.995 31.773 -72.304 1.00 5.98 253 GLY A C 1
ATOM 1950 O O . GLY A 1 256 ? -3.250 31.755 -71.338 1.00 6.34 253 GLY A O 1
ATOM 1951 N N . GLN A 1 257 ? -3.788 32.548 -73.362 1.00 6.12 254 GLN A N 1
ATOM 1952 C CA . GLN A 1 257 ? -2.780 33.602 -73.369 1.00 5.93 254 GLN A CA 1
ATOM 1953 C C . GLN A 1 257 ? -3.571 34.877 -73.207 1.00 4.93 254 GLN A C 1
ATOM 1954 O O . GLN A 1 257 ? -4.744 34.923 -73.639 1.00 5.97 254 GLN A O 1
ATOM 1960 N N . PRO A 1 258 ? -2.972 35.901 -72.570 1.00 4.64 255 PRO A N 1
ATOM 1961 C CA . PRO A 1 258 ? -3.653 37.169 -72.366 1.00 4.25 255 PRO A CA 1
ATOM 1962 C C . PRO A 1 258 ? -4.247 37.788 -73.638 1.00 5.76 255 PRO A C 1
ATOM 1963 O O . PRO A 1 258 ? -5.334 38.397 -73.571 1.00 3.31 255 PRO A O 1
ATOM 1967 N N . TYR A 1 259 ? -3.585 37.646 -74.790 1.00 3.69 256 TYR A N 1
ATOM 1968 C CA . TYR A 1 259 ? -4.164 38.240 -75.989 1.00 4.43 256 TYR A CA 1
ATOM 1969 C C . TYR A 1 259 ? -5.539 37.638 -76.287 1.00 5.19 256 TYR A C 1
ATOM 1970 O O . TYR A 1 259 ? -6.360 38.275 -76.944 1.00 6.83 256 TYR A O 1
ATOM 1979 N N . GLU A 1 260 ? -5.777 36.404 -75.844 1.00 3.23 257 GLU A N 1
ATOM 1980 C CA . GLU A 1 260 ? -7.059 35.722 -76.135 1.00 3.10 257 GLU A CA 1
ATOM 1981 C C . GLU A 1 260 ? -8.248 36.267 -75.339 1.00 4.86 257 GLU A C 1
ATOM 1982 O O . GLU A 1 260 ? -9.408 35.900 -75.590 1.00 5.03 257 GLU A O 1
ATOM 1988 N N . LEU A 1 261 ? -7.963 37.120 -74.365 1.00 4.83 258 LEU A N 1
ATOM 1989 C CA . LEU A 1 261 ? -9.017 37.740 -73.577 1.00 6.31 258 LEU A CA 1
ATOM 1990 C C . LEU A 1 261 ? -9.401 39.102 -74.103 1.00 5.91 258 LEU A C 1
ATOM 1991 O O . LEU A 1 261 ? -10.525 39.550 -73.901 1.00 8.25 258 LEU A O 1
ATOM 1996 N N . ALA A 1 262 ? -8.469 39.778 -74.768 1.00 4.68 259 ALA A N 1
ATOM 1997 C CA . ALA A 1 262 ? -8.698 41.152 -75.131 1.00 5.80 259 ALA A CA 1
ATOM 1998 C C . ALA A 1 262 ? -9.893 41.447 -76.037 1.00 5.10 259 ALA A C 1
ATOM 1999 O O . ALA A 1 262 ? -10.580 42.443 -75.824 1.00 5.27 259 ALA A O 1
ATOM 2001 N N . PRO A 1 263 ? -10.160 40.589 -77.041 1.00 6.07 260 PRO A N 1
ATOM 2002 C CA . PRO A 1 263 ? -11.275 40.941 -77.922 1.00 5.56 260 PRO A CA 1
ATOM 2003 C C . PRO A 1 263 ? -12.656 40.891 -77.235 1.00 5.62 260 PRO A C 1
ATOM 2004 O O . PRO A 1 263 ? -13.574 41.573 -77.689 1.00 3.52 260 PRO A O 1
ATOM 2008 N N . ALA A 1 264 ? -12.780 40.116 -76.156 1.00 7.49 261 ALA A N 1
ATOM 2009 C CA . ALA A 1 264 ? -14.016 40.084 -75.349 1.00 7.98 261 ALA A CA 1
ATOM 2010 C C . ALA A 1 264 ? -14.187 41.449 -74.672 1.00 7.05 261 ALA A C 1
ATOM 2011 O O . ALA A 1 264 ? -15.291 42.005 -74.640 1.00 7.73 261 ALA A O 1
ATOM 2013 N N . TYR A 1 265 ? -13.093 42.014 -74.168 1.00 6.62 262 TYR A N 1
ATOM 2014 C CA . TYR A 1 265 ? -13.165 43.368 -73.566 1.00 5.95 262 TYR A CA 1
ATOM 2015 C C . TYR A 1 265 ? -13.474 44.420 -74.627 1.00 5.57 262 TYR A C 1
ATOM 2016 O O . TYR A 1 265 ? -14.278 45.327 -74.380 1.00 5.15 262 TYR A O 1
ATOM 2025 N N . VAL A 1 266 ? -12.854 44.294 -75.808 1.00 5.64 263 VAL A N 1
ATOM 2026 C CA . VAL A 1 266 ? -13.157 45.183 -76.918 1.00 4.15 263 VAL A CA 1
ATOM 2027 C C . VAL A 1 266 ? -14.657 45.110 -77.263 1.00 5.33 263 VAL A C 1
ATOM 2028 O O . VAL A 1 266 ? -15.326 46.144 -77.476 1.00 3.84 263 VAL A O 1
ATOM 2032 N N . TYR A 1 267 ? -15.180 43.893 -77.373 1.00 5.49 264 TYR A N 1
ATOM 2033 C CA . TYR A 1 267 ? -16.593 43.725 -77.681 1.00 3.91 264 TYR A CA 1
ATOM 2034 C C . TYR A 1 267 ? -17.446 44.443 -76.638 1.00 5.71 264 TYR A C 1
ATOM 2035 O O . TYR A 1 267 ? -18.331 45.241 -76.980 1.00 5.18 264 TYR A O 1
ATOM 2044 N N . LEU A 1 268 ? -17.154 44.215 -75.363 1.00 4.43 265 LEU A N 1
ATOM 2045 C CA . LEU A 1 268 ? -17.950 44.819 -74.296 1.00 5.87 265 LEU A CA 1
ATOM 2046 C C . LEU A 1 268 ? -17.767 46.299 -74.102 1.00 6.71 265 LEU A C 1
ATOM 2047 O O . LEU A 1 268 ? -18.671 46.968 -73.603 1.00 8.20 265 LEU A O 1
ATOM 2052 N N . ALA A 1 269 ? -16.608 46.820 -74.487 1.00 7.28 266 ALA A N 1
ATOM 2053 C CA . ALA A 1 269 ? -16.303 48.239 -74.298 1.00 6.81 266 ALA A CA 1
ATOM 2054 C C . ALA A 1 269 ? -16.893 49.111 -75.390 1.00 7.30 266 ALA A C 1
ATOM 2055 O O . ALA A 1 269 ? -17.196 50.289 -75.162 1.00 8.24 266 ALA A O 1
ATOM 2057 N N . SER A 1 270 ? -17.064 48.538 -76.577 1.00 8.78 267 SER A N 1
ATOM 2058 C CA . SER A 1 270 ? -17.531 49.292 -77.735 1.00 8.22 267 SER A CA 1
ATOM 2059 C C . SER A 1 270 ? -19.018 49.232 -78.011 1.00 9.79 267 SER A C 1
ATOM 2060 O O . SER A 1 270 ? -19.777 48.447 -77.401 1.00 7.55 267 SER A O 1
ATOM 2063 N N . SER A 1 271 ? -19.439 50.037 -78.981 1.00 9.61 268 SER A N 1
ATOM 2064 C CA . SER A 1 271 ? -20.851 50.058 -79.394 1.00 11.01 268 SER A CA 1
ATOM 2065 C C . SER A 1 271 ? -21.284 48.750 -80.085 1.00 9.34 268 SER A C 1
ATOM 2066 O O . SER A 1 271 ? -22.447 48.591 -80.456 1.00 7.81 268 SER A O 1
ATOM 2069 N N . ASP A 1 272 ? -20.337 47.828 -80.270 1.00 7.64 269 ASP A N 1
ATOM 2070 C CA . ASP A 1 272 ? -20.633 46.517 -80.797 1.00 6.72 269 ASP A CA 1
ATOM 2071 C C . ASP A 1 272 ? -21.590 45.734 -79.881 1.00 6.77 269 ASP A C 1
ATOM 2072 O O . ASP A 1 272 ? -22.281 44.833 -80.355 1.00 7.76 269 ASP A O 1
ATOM 2077 N N . SER A 1 273 ? -21.596 46.062 -78.588 1.00 6.19 270 SER A N 1
ATOM 2078 C CA . SER A 1 273 ? -22.427 45.400 -77.587 1.00 3.94 270 SER A CA 1
ATOM 2079 C C . SER A 1 273 ? -23.465 46.362 -77.012 1.00 4.11 270 SER A C 1
ATOM 2080 O O . SER A 1 273 ? -23.835 46.268 -75.850 1.00 3.92 270 SER A O 1
ATOM 2083 N N . SER A 1 274 ? -23.950 47.280 -77.836 1.00 5.84 271 SER A N 1
ATOM 2084 C CA . SER A 1 274 ? -24.929 48.302 -77.411 1.00 5.78 271 SER A CA 1
ATOM 2085 C C . SER A 1 274 ? -26.227 47.752 -76.806 1.00 6.01 271 SER A C 1
ATOM 2086 O O . SER A 1 274 ? -26.938 48.449 -76.051 1.00 3.67 271 SER A O 1
ATOM 2089 N N . TYR A 1 275 ? -26.543 46.500 -77.099 1.00 6.35 272 TYR A N 1
ATOM 2090 C CA . TYR A 1 275 ? -27.742 45.883 -76.558 1.00 4.60 272 TYR A CA 1
ATOM 2091 C C . TYR A 1 275 ? -27.401 44.842 -75.482 1.00 6.11 272 TYR A C 1
ATOM 2092 O O . TYR A 1 275 ? -28.222 43.964 -75.181 1.00 4.16 272 TYR A O 1
ATOM 2101 N N . VAL A 1 276 ? -26.215 44.959 -74.885 1.00 4.92 273 VAL A N 1
ATOM 2102 C CA . VAL A 1 276 ? -25.741 44.023 -73.870 1.00 4.72 273 VAL A CA 1
ATOM 2103 C C . VAL A 1 276 ? -25.393 44.688 -72.544 1.00 5.42 273 VAL A C 1
ATOM 2104 O O . VAL A 1 276 ? -24.510 45.571 -72.462 1.00 6.97 273 VAL A O 1
ATOM 2108 N N . THR A 1 277 ? -26.054 44.260 -71.486 1.00 5.89 274 THR A N 1
ATOM 2109 C CA . THR A 1 277 ? -25.708 44.743 -70.157 1.00 5.50 274 THR A CA 1
ATOM 2110 C C . THR A 1 277 ? -26.094 43.679 -69.159 1.00 5.44 274 THR A C 1
ATOM 2111 O O . THR A 1 277 ? -27.020 42.909 -69.413 1.00 6.44 274 THR A O 1
ATOM 2115 N N . GLY A 1 278 ? -25.380 43.623 -68.041 1.00 4.51 275 GLY A N 1
ATOM 2116 C CA . GLY A 1 278 ? -25.631 42.645 -66.983 1.00 6.01 275 GLY A CA 1
ATOM 2117 C C . GLY A 1 278 ? -25.100 41.251 -67.255 1.00 6.47 275 GLY A C 1
ATOM 2118 O O . GLY A 1 278 ? -25.423 40.305 -66.527 1.00 6.91 275 GLY A O 1
ATOM 2119 N N . GLN A 1 279 ? -24.256 41.115 -68.278 1.00 5.95 276 GLN A N 1
ATOM 2120 C CA . GLN A 1 279 ? -23.798 39.802 -68.717 1.00 4.63 276 GLN A CA 1
ATOM 2121 C C . GLN A 1 279 ? -22.356 39.482 -68.418 1.00 6.28 276 GLN A C 1
ATOM 2122 O O . GLN A 1 279 ? -21.584 40.346 -67.987 1.00 6.58 276 GLN A O 1
ATOM 2136 N N . ILE A 1 281 ? -18.957 37.254 -70.171 1.00 7.07 278 ILE A N 1
ATOM 2137 C CA . ILE A 1 281 ? -18.358 36.510 -71.268 1.00 7.93 278 ILE A CA 1
ATOM 2138 C C . ILE A 1 281 ? -17.313 35.536 -70.685 1.00 6.52 278 ILE A C 1
ATOM 2139 O O . ILE A 1 281 ? -16.354 35.947 -70.025 1.00 5.80 278 ILE A O 1
ATOM 2144 N N . HIS A 1 282 ? -17.562 34.251 -70.901 1.00 7.48 279 HIS A N 1
ATOM 2145 C CA . HIS A 1 282 ? -16.736 33.160 -70.394 1.00 7.44 279 HIS A CA 1
ATOM 2146 C C . HIS A 1 282 ? -15.648 32.756 -71.397 1.00 7.07 279 HIS A C 1
ATOM 2147 O O . HIS A 1 282 ? -15.926 32.146 -72.432 1.00 6.74 279 HIS A O 1
ATOM 2154 N N . VAL A 1 283 ? -14.409 33.126 -71.093 1.00 7.41 280 VAL A N 1
ATOM 2155 C CA . VAL A 1 283 ? -13.258 32.853 -71.966 1.00 5.91 280 VAL A CA 1
ATOM 2156 C C . VAL A 1 283 ? -12.366 31.911 -71.149 1.00 5.75 280 VAL A C 1
ATOM 2157 O O . VAL A 1 283 ? -11.471 32.347 -70.413 1.00 6.80 280 VAL A O 1
ATOM 2161 N N . ASN A 1 284 ? -12.600 30.616 -71.297 1.00 6.10 281 ASN A N 1
ATOM 2162 C CA . ASN A 1 284 ? -12.021 29.653 -70.375 1.00 6.22 281 ASN A CA 1
ATOM 2163 C C . ASN A 1 284 ? -11.559 28.324 -70.894 1.00 8.03 281 ASN A C 1
ATOM 2164 O O . ASN A 1 284 ? -11.345 27.412 -70.097 1.00 8.39 281 ASN A O 1
ATOM 2169 N N . GLY A 1 285 ? -11.435 28.189 -72.212 1.00 7.00 282 GLY A N 1
ATOM 2170 C CA . GLY A 1 285 ? -10.922 26.957 -72.802 1.00 6.42 282 GLY A CA 1
ATOM 2171 C C . GLY A 1 285 ? -11.935 25.842 -72.916 1.00 6.05 282 GLY A C 1
ATOM 2172 O O . GLY A 1 285 ? -11.567 24.678 -73.072 1.00 6.06 282 GLY A O 1
ATOM 2173 N N . GLY A 1 286 ? -13.205 26.187 -72.797 1.00 5.61 283 GLY A N 1
ATOM 2174 C CA . GLY A 1 286 ? -14.281 25.222 -73.012 1.00 6.48 283 GLY A CA 1
ATOM 2175 C C . GLY A 1 286 ? -14.982 24.638 -71.802 1.00 5.69 283 GLY A C 1
ATOM 2176 O O . GLY A 1 286 ? -15.754 23.683 -71.953 1.00 7.82 283 GLY A O 1
ATOM 2177 N N . VAL A 1 287 ? -14.729 25.187 -70.616 1.00 4.29 284 VAL A N 1
ATOM 2178 C CA . VAL A 1 287 ? -15.400 24.700 -69.408 1.00 4.65 284 VAL A CA 1
ATOM 2179 C C . VAL A 1 287 ? -16.847 25.182 -69.433 1.00 5.13 284 VAL A C 1
ATOM 2180 O O . VAL A 1 287 ? -17.114 26.379 -69.550 1.00 2.79 284 VAL A O 1
ATOM 2184 N N . ILE A 1 288 ? -17.776 24.236 -69.347 1.00 6.05 285 ILE A N 1
ATOM 2185 C CA . ILE A 1 288 ? -19.194 24.564 -69.384 1.00 7.08 285 ILE A CA 1
ATOM 2186 C C . ILE A 1 288 ? -19.617 25.038 -67.993 1.00 8.59 285 ILE A C 1
ATOM 2187 O O . ILE A 1 288 ? -19.395 24.360 -67.005 1.00 8.20 285 ILE A O 1
ATOM 2192 N N . VAL A 1 289 ? -20.245 26.200 -67.920 1.00 8.22 286 VAL A N 1
ATOM 2193 C CA . VAL A 1 289 ? -20.625 26.746 -66.638 1.00 8.56 286 VAL A CA 1
ATOM 2194 C C . VAL A 1 289 ? -22.120 27.087 -66.585 1.00 9.60 286 VAL A C 1
ATOM 2195 O O . VAL A 1 289 ? -22.528 27.943 -65.811 1.00 12.54 286 VAL A O 1
ATOM 2199 N N . ASN A 1 290 ? -22.927 26.412 -67.392 1.00 9.62 287 ASN A N 1
ATOM 2200 C CA . ASN A 1 290 ? -24.369 26.691 -67.489 1.00 10.41 287 ASN A CA 1
ATOM 2201 C C . ASN A 1 290 ? -24.530 28.157 -67.891 1.00 12.36 287 ASN A C 1
ATOM 2202 O O . ASN A 1 290 ? -25.416 28.862 -67.417 1.00 14.95 287 ASN A O 1
ATOM 2207 N N . GLY A 1 291 ? -23.662 28.600 -68.791 1.00 13.66 288 GLY A N 1
ATOM 2208 C CA . GLY A 1 291 ? -23.674 29.984 -69.261 1.00 13.66 288 GLY A CA 1
ATOM 2209 C C . GLY A 1 291 ? -24.668 30.235 -70.389 1.00 13.19 288 GLY A C 1
ATOM 2210 O O . GLY A 1 291 ? -25.128 29.319 -71.095 1.00 11.68 288 GLY A O 1
ATOM 2212 N N . ASN B 1 9 ? -46.320 47.673 -69.341 1.00 36.35 6 ASN B N 1
ATOM 2213 C CA . ASN B 1 9 ? -45.905 47.761 -70.773 1.00 36.27 6 ASN B CA 1
ATOM 2214 C C . ASN B 1 9 ? -46.304 49.072 -71.438 1.00 35.40 6 ASN B C 1
ATOM 2215 O O . ASN B 1 9 ? -47.199 49.779 -70.970 1.00 34.81 6 ASN B O 1
ATOM 2220 N N . PHE B 1 10 ? -45.618 49.383 -72.535 1.00 34.56 7 PHE B N 1
ATOM 2221 C CA . PHE B 1 10 ? -45.876 50.596 -73.299 1.00 33.99 7 PHE B CA 1
ATOM 2222 C C . PHE B 1 10 ? -45.582 50.360 -74.786 1.00 33.18 7 PHE B C 1
ATOM 2223 O O . PHE B 1 10 ? -44.821 49.454 -75.143 1.00 32.35 7 PHE B O 1
ATOM 2231 N N . VAL B 1 11 ? -46.200 51.174 -75.642 1.00 32.48 8 VAL B N 1
ATOM 2232 C CA . VAL B 1 11 ? -46.015 51.075 -77.090 1.00 31.90 8 VAL B CA 1
ATOM 2233 C C . VAL B 1 11 ? -44.587 51.451 -77.511 1.00 32.28 8 VAL B C 1
ATOM 2234 O O . VAL B 1 11 ? -44.114 52.547 -77.212 1.00 32.01 8 VAL B O 1
ATOM 2238 N N . THR B 1 12 ? -43.913 50.532 -78.201 1.00 32.48 9 THR B N 1
ATOM 2239 C CA . THR B 1 12 ? -42.548 50.757 -78.690 1.00 32.87 9 THR B CA 1
ATOM 2240 C C . THR B 1 12 ? -42.466 50.764 -80.228 1.00 32.92 9 THR B C 1
ATOM 2241 O O . THR B 1 12 ? -41.487 51.253 -80.798 1.00 32.52 9 THR B O 1
ATOM 2253 N N . PRO B 1 14 ? -45.123 50.490 -84.193 1.00 30.15 11 PRO B N 1
ATOM 2254 C CA . PRO B 1 14 ? -46.464 50.578 -84.771 1.00 29.23 11 PRO B CA 1
ATOM 2255 C C . PRO B 1 14 ? -47.158 49.212 -84.782 1.00 28.11 11 PRO B C 1
ATOM 2256 O O . PRO B 1 14 ? -46.510 48.187 -85.018 1.00 27.18 11 PRO B O 1
ATOM 2260 N N . ALA B 1 15 ? -48.460 49.203 -84.506 1.00 26.59 12 ALA B N 1
ATOM 2261 C CA . ALA B 1 15 ? -49.232 47.964 -84.503 1.00 26.22 12 ALA B CA 1
ATOM 2262 C C . ALA B 1 15 ? -49.241 47.369 -85.911 1.00 25.66 12 ALA B C 1
ATOM 2263 O O . ALA B 1 15 ? -49.552 48.068 -86.876 1.00 26.77 12 ALA B O 1
ATOM 2265 N N . GLN B 1 16 ? -48.899 46.086 -86.031 1.00 24.60 13 GLN B N 1
ATOM 2266 C CA . GLN B 1 16 ? -48.852 45.426 -87.336 1.00 23.37 13 GLN B CA 1
ATOM 2267 C C . GLN B 1 16 ? -48.772 43.901 -87.209 1.00 23.20 13 GLN B C 1
ATOM 2268 O O . GLN B 1 16 ? -48.347 43.361 -86.184 1.00 22.47 13 GLN B O 1
ATOM 2274 N N . HIS B 1 17 ? -49.165 43.215 -88.276 1.00 23.41 14 HIS B N 1
ATOM 2275 C CA . HIS B 1 17 ? -49.196 41.763 -88.290 1.00 23.51 14 HIS B CA 1
ATOM 2276 C C . HIS B 1 17 ? -49.137 41.243 -89.721 1.00 23.14 14 HIS B C 1
ATOM 2277 O O . HIS B 1 17 ? -49.719 41.835 -90.630 1.00 23.20 14 HIS B O 1
ATOM 2284 N N . GLN B 1 18 ? -48.415 40.146 -89.913 1.00 23.02 15 GLN B N 1
ATOM 2285 C CA . GLN B 1 18 ? -48.318 39.481 -91.209 1.00 23.37 15 GLN B CA 1
ATOM 2286 C C . GLN B 1 18 ? -48.918 38.082 -91.017 1.00 24.73 15 GLN B C 1
ATOM 2287 O O . GLN B 1 18 ? -48.380 37.270 -90.259 1.00 26.36 15 GLN B O 1
ATOM 2293 N N . ASN B 1 19 ? -50.029 37.787 -91.675 1.00 25.40 16 ASN B N 1
ATOM 2294 C CA . ASN B 1 19 ? -50.650 36.470 -91.485 1.00 26.61 16 ASN B CA 1
ATOM 2295 C C . ASN B 1 19 ? -49.984 35.371 -92.320 1.00 26.24 16 ASN B C 1
ATOM 2296 O O . ASN B 1 19 ? -50.649 34.553 -92.946 1.00 27.79 16 ASN B O 1
ATOM 2301 N N . LYS B 1 20 ? -48.655 35.360 -92.286 1.00 26.16 17 LYS B N 1
ATOM 2302 C CA . LYS B 1 20 ? -47.855 34.386 -93.006 1.00 25.35 17 LYS B CA 1
ATOM 2303 C C . LYS B 1 20 ? -46.457 34.296 -92.388 1.00 23.49 17 LYS B C 1
ATOM 2304 O O . LYS B 1 20 ? -45.760 35.311 -92.281 1.00 22.27 17 LYS B O 1
ATOM 2310 N N . GLN B 1 21 ? -46.049 33.086 -92.006 1.00 21.20 18 GLN B N 1
ATOM 2311 C CA . GLN B 1 21 ? -44.711 32.846 -91.453 1.00 20.41 18 GLN B CA 1
ATOM 2312 C C . GLN B 1 21 ? -44.006 31.767 -92.286 1.00 19.90 18 GLN B C 1
ATOM 2313 O O . GLN B 1 21 ? -44.635 30.780 -92.669 1.00 20.08 18 GLN B O 1
ATOM 2319 N N . PRO B 1 22 ? -42.696 31.928 -92.559 1.00 20.39 19 PRO B N 1
ATOM 2320 C CA . PRO B 1 22 ? -41.741 32.995 -92.175 1.00 20.76 19 PRO B CA 1
ATOM 2321 C C . PRO B 1 22 ? -42.101 34.390 -92.707 1.00 21.26 19 PRO B C 1
ATOM 2322 O O . PRO B 1 22 ? -42.556 34.522 -93.847 1.00 20.54 19 PRO B O 1
ATOM 2326 N N . GLY B 1 23 ? -41.875 35.412 -91.882 1.00 21.51 20 GLY B N 1
ATOM 2327 C CA . GLY B 1 23 ? -42.198 36.799 -92.231 1.00 21.66 20 GLY B CA 1
ATOM 2328 C C . GLY B 1 23 ? -41.358 37.405 -93.353 1.00 21.30 20 GLY B C 1
ATOM 2329 O O . GLY B 1 23 ? -40.297 36.884 -93.706 1.00 19.90 20 GLY B O 1
ATOM 2330 N N . ILE B 1 24 ? -41.862 38.509 -93.908 1.00 21.08 21 ILE B N 1
ATOM 2331 C CA . ILE B 1 24 ? -41.206 39.248 -94.992 1.00 20.73 21 ILE B CA 1
ATOM 2332 C C . ILE B 1 24 ? -40.763 40.628 -94.482 1.00 19.89 21 ILE B C 1
ATOM 2333 O O . ILE B 1 24 ? -41.596 41.464 -94.122 1.00 19.34 21 ILE B O 1
ATOM 2338 N N . GLU B 1 25 ? -39.450 40.858 -94.457 1.00 21.02 22 GLU B N 1
ATOM 2339 C CA . GLU B 1 25 ? -38.868 42.111 -93.933 1.00 20.52 22 GLU B CA 1
ATOM 2340 C C . GLU B 1 25 ? -39.309 43.382 -94.690 1.00 19.89 22 GLU B C 1
ATOM 2341 O O . GLU B 1 25 ? -39.588 44.411 -94.065 1.00 19.28 22 GLU B O 1
ATOM 2347 N N . SER B 1 26 ? -39.405 43.297 -96.020 1.00 18.64 23 SER B N 1
ATOM 2348 C CA . SER B 1 26 ? -39.814 44.441 -96.846 1.00 17.79 23 SER B CA 1
ATOM 2349 C C . SER B 1 26 ? -41.208 44.998 -96.504 1.00 18.57 23 SER B C 1
ATOM 2350 O O . SER B 1 26 ? -41.523 46.129 -96.867 1.00 18.87 23 SER B O 1
ATOM 2353 N N . LEU B 1 27 ? -42.033 44.210 -95.811 1.00 18.74 24 LEU B N 1
ATOM 2354 C CA . LEU B 1 27 ? -43.386 44.638 -95.435 1.00 18.26 24 LEU B CA 1
ATOM 2355 C C . LEU B 1 27 ? -43.451 45.369 -94.084 1.00 18.80 24 LEU B C 1
ATOM 2356 O O . LEU B 1 27 ? -44.463 45.986 -93.761 1.00 17.36 24 LEU B O 1
ATOM 2369 N N . ASN B 1 29 ? -42.769 47.961 -90.789 1.00 21.50 26 ASN B N 1
ATOM 2370 C CA . ASN B 1 29 ? -42.755 49.398 -90.524 1.00 21.82 26 ASN B CA 1
ATOM 2371 C C . ASN B 1 29 ? -42.476 49.642 -89.043 1.00 21.35 26 ASN B C 1
ATOM 2372 O O . ASN B 1 29 ? -43.327 49.334 -88.201 1.00 21.63 26 ASN B O 1
ATOM 2377 N N . PRO B 1 30 ? -41.282 50.179 -88.712 1.00 21.11 27 PRO B N 1
ATOM 2378 C CA . PRO B 1 30 ? -40.210 50.554 -89.639 1.00 20.31 27 PRO B CA 1
ATOM 2379 C C . PRO B 1 30 ? -39.392 49.343 -90.068 1.00 19.42 27 PRO B C 1
ATOM 2380 O O . PRO B 1 30 ? -39.488 48.277 -89.454 1.00 18.14 27 PRO B O 1
ATOM 2384 N N . LEU B 1 31 ? -38.597 49.500 -91.116 1.00 18.49 28 LEU B N 1
ATOM 2385 C CA . LEU B 1 31 ? -37.753 48.409 -91.559 1.00 18.44 28 LEU B CA 1
ATOM 2386 C C . LEU B 1 31 ? -36.744 48.161 -90.449 1.00 17.40 28 LEU B C 1
ATOM 2387 O O . LEU B 1 31 ? -36.247 49.103 -89.847 1.00 17.25 28 LEU B O 1
ATOM 2392 N N . PRO B 1 32 ? -36.498 46.894 -90.114 1.00 17.48 29 PRO B N 1
ATOM 2393 C CA . PRO B 1 32 ? -35.464 46.702 -89.104 1.00 17.05 29 PRO B CA 1
ATOM 2394 C C . PRO B 1 32 ? -34.148 47.271 -89.611 1.00 17.27 29 PRO B C 1
ATOM 2395 O O . PRO B 1 32 ? -33.952 47.372 -90.820 1.00 17.98 29 PRO B O 1
ATOM 2399 N N . GLN B 1 33 ? -33.251 47.649 -88.713 1.00 16.47 30 GLN B N 1
ATOM 2400 C CA . GLN B 1 33 ? -31.946 48.143 -89.142 1.00 17.00 30 GLN B CA 1
ATOM 2401 C C . GLN B 1 33 ? -30.984 46.979 -89.083 1.00 16.52 30 GLN B C 1
ATOM 2402 O O . GLN B 1 33 ? -30.711 46.467 -87.998 1.00 15.77 30 GLN B O 1
ATOM 2408 N N . PHE B 1 34 ? -30.468 46.555 -90.231 1.00 16.59 31 PHE B N 1
ATOM 2409 C CA . PHE B 1 34 ? -29.595 45.377 -90.263 1.00 19.54 31 PHE B CA 1
ATOM 2410 C C . PHE B 1 34 ? -28.154 45.716 -90.486 1.00 21.02 31 PHE B C 1
ATOM 2411 O O . PHE B 1 34 ? -27.290 44.842 -90.484 1.00 21.34 31 PHE B O 1
ATOM 2419 N N . GLU B 1 35 ? -27.895 47.004 -90.661 1.00 21.08 32 GLU B N 1
ATOM 2420 C CA . GLU B 1 35 ? -26.570 47.461 -90.906 1.00 22.70 32 GLU B CA 1
ATOM 2421 C C . GLU B 1 35 ? -26.271 48.643 -90.010 1.00 21.28 32 GLU B C 1
ATOM 2422 O O . GLU B 1 35 ? -27.102 49.525 -89.828 1.00 21.83 32 GLU B O 1
ATOM 2428 N N . ASP B 1 36 ? -25.103 48.636 -89.399 1.00 21.58 33 ASP B N 1
ATOM 2429 C CA . ASP B 1 36 ? -24.667 49.791 -88.654 1.00 22.60 33 ASP B CA 1
ATOM 2430 C C . ASP B 1 36 ? -23.853 50.539 -89.702 1.00 21.62 33 ASP B C 1
ATOM 2431 O O . ASP B 1 36 ? -22.865 50.004 -90.182 1.00 19.84 33 ASP B O 1
ATOM 2436 N N . PRO B 1 37 ? -24.291 51.749 -90.087 1.00 22.60 34 PRO B N 1
ATOM 2437 C CA . PRO B 1 37 ? -23.582 52.555 -91.103 1.00 22.89 34 PRO B CA 1
ATOM 2438 C C . PRO B 1 37 ? -22.132 52.823 -90.747 1.00 22.82 34 PRO B C 1
ATOM 2439 O O . PRO B 1 37 ? -21.284 52.965 -91.627 1.00 23.73 34 PRO B O 1
ATOM 2443 N N . ASN B 1 38 ? -21.869 52.908 -89.451 1.00 22.88 35 ASN B N 1
ATOM 2444 C CA . ASN B 1 38 ? -20.546 53.213 -88.935 1.00 23.05 35 ASN B CA 1
ATOM 2445 C C . ASN B 1 38 ? -19.633 52.002 -88.707 1.00 21.94 35 ASN B C 1
ATOM 2446 O O . ASN B 1 38 ? -18.470 52.159 -88.355 1.00 23.04 35 ASN B O 1
ATOM 2451 N N . TYR B 1 39 ? -20.141 50.805 -88.936 1.00 21.13 36 TYR B N 1
ATOM 2452 C CA . TYR B 1 39 ? -19.366 49.592 -88.696 1.00 20.18 36 TYR B CA 1
ATOM 2453 C C . TYR B 1 39 ? -18.249 49.460 -89.720 1.00 17.69 36 TYR B C 1
ATOM 2454 O O . TYR B 1 39 ? -18.441 49.647 -90.911 1.00 18.74 36 TYR B O 1
ATOM 2463 N N . LYS B 1 40 ? -17.059 49.189 -89.216 1.00 15.31 37 LYS B N 1
ATOM 2464 C CA . LYS B 1 40 ? -15.882 49.077 -90.027 1.00 14.46 37 LYS B CA 1
ATOM 2465 C C . LYS B 1 40 ? -15.344 47.673 -89.970 1.00 11.95 37 LYS B C 1
ATOM 2466 O O . LYS B 1 40 ? -14.969 47.185 -88.907 1.00 10.77 37 LYS B O 1
ATOM 2472 N N . GLY B 1 41 ? -15.329 47.019 -91.123 1.00 10.40 38 GLY B N 1
ATOM 2473 C CA . GLY B 1 41 ? -14.788 45.680 -91.228 1.00 10.00 38 GLY B CA 1
ATOM 2474 C C . GLY B 1 41 ? -13.292 45.773 -91.094 1.00 9.89 38 GLY B C 1
ATOM 2475 O O . GLY B 1 41 ? -12.710 46.848 -91.270 1.00 8.15 38 GLY B O 1
ATOM 2476 N N . SER B 1 42 ? -12.650 44.674 -90.733 1.00 9.27 39 SER B N 1
ATOM 2477 C CA . SER B 1 42 ? -11.187 44.701 -90.594 1.00 9.10 39 SER B CA 1
ATOM 2478 C C . SER B 1 42 ? -10.623 43.352 -90.959 1.00 8.23 39 SER B C 1
ATOM 2479 O O . SER B 1 42 ? -9.661 42.894 -90.361 1.00 7.05 39 SER B O 1
ATOM 2482 N N . GLU B 1 43 ? -11.268 42.699 -91.926 1.00 8.95 40 GLU B N 1
ATOM 2483 C CA . GLU B 1 43 ? -10.799 41.418 -92.446 1.00 7.81 40 GLU B CA 1
ATOM 2484 C C . GLU B 1 43 ? -10.749 40.306 -91.426 1.00 6.22 40 GLU B C 1
ATOM 2485 O O . GLU B 1 43 ? -9.992 39.362 -91.581 1.00 7.01 40 GLU B O 1
ATOM 2491 N N . LYS B 1 44 ? -11.606 40.355 -90.414 1.00 6.68 41 LYS B N 1
ATOM 2492 C CA . LYS B 1 44 ? -11.635 39.284 -89.410 1.00 5.66 41 LYS B CA 1
ATOM 2493 C C . LYS B 1 44 ? -11.975 37.896 -89.967 1.00 6.48 41 LYS B C 1
ATOM 2494 O O . LYS B 1 44 ? -11.610 36.887 -89.378 1.00 5.59 41 LYS B O 1
ATOM 2500 N N . LEU B 1 45 ? -12.683 37.834 -91.089 1.00 7.35 42 LEU B N 1
ATOM 2501 C CA . LEU B 1 45 ? -13.090 36.542 -91.654 1.00 8.39 42 LEU B CA 1
ATOM 2502 C C . LEU B 1 45 ? -12.667 36.448 -93.115 1.00 8.36 42 LEU B C 1
ATOM 2503 O O . LEU B 1 45 ? -13.335 35.790 -93.932 1.00 9.88 42 LEU B O 1
ATOM 2508 N N . LYS B 1 46 ? -11.540 37.080 -93.435 1.00 6.72 43 LYS B N 1
ATOM 2509 C CA . LYS B 1 46 ? -11.097 37.147 -94.808 1.00 7.83 43 LYS B CA 1
ATOM 2510 C C . LYS B 1 46 ? -10.906 35.778 -95.437 1.00 6.94 43 LYS B C 1
ATOM 2511 O O . LYS B 1 46 ? -10.149 34.959 -94.936 1.00 7.49 43 LYS B O 1
ATOM 2517 N N . GLY B 1 47 ? -11.610 35.548 -96.538 1.00 7.34 44 GLY B N 1
ATOM 2518 C CA . GLY B 1 47 ? -11.505 34.302 -97.288 1.00 8.43 44 GLY B CA 1
ATOM 2519 C C . GLY B 1 47 ? -12.235 33.130 -96.671 1.00 9.90 44 GLY B C 1
ATOM 2520 O O . GLY B 1 47 ? -12.153 32.014 -97.172 1.00 11.98 44 GLY B O 1
ATOM 2521 N N . LYS B 1 48 ? -12.951 33.361 -95.582 1.00 9.34 45 LYS B N 1
ATOM 2522 C CA . LYS B 1 48 ? -13.682 32.282 -94.943 1.00 10.89 45 LYS B CA 1
ATOM 2523 C C . LYS B 1 48 ? -14.946 32.023 -95.746 1.00 11.35 45 LYS B C 1
ATOM 2524 O O . LYS B 1 48 ? -15.491 32.938 -96.377 1.00 13.16 45 LYS B O 1
ATOM 2530 N N . ASN B 1 49 ? -15.388 30.770 -95.738 1.00 12.84 46 ASN B N 1
ATOM 2531 C CA . ASN B 1 49 ? -16.617 30.357 -96.406 1.00 12.46 46 ASN B CA 1
ATOM 2532 C C . ASN B 1 49 ? -17.652 29.988 -95.354 1.00 12.42 46 ASN B C 1
ATOM 2533 O O . ASN B 1 49 ? -17.450 29.094 -94.522 1.00 12.16 46 ASN B O 1
ATOM 2538 N N . VAL B 1 50 ? -18.765 30.708 -95.385 1.00 12.41 47 VAL B N 1
ATOM 2539 C CA . VAL B 1 50 ? -19.788 30.568 -94.375 1.00 12.68 47 VAL B CA 1
ATOM 2540 C C . VAL B 1 50 ? -21.107 30.013 -94.923 1.00 13.57 47 VAL B C 1
ATOM 2541 O O . VAL B 1 50 ? -21.498 30.332 -96.055 1.00 13.14 47 VAL B O 1
ATOM 2545 N N . LEU B 1 51 ? -21.756 29.162 -94.122 1.00 12.28 48 LEU B N 1
ATOM 2546 C CA . LEU B 1 51 ? -23.109 28.696 -94.395 1.00 12.94 48 LEU B CA 1
ATOM 2547 C C . LEU B 1 51 ? -23.952 29.180 -93.232 1.00 11.68 48 LEU B C 1
ATOM 2548 O O . LEU B 1 51 ? -23.655 28.887 -92.073 1.00 10.00 48 LEU B O 1
ATOM 2553 N N . ILE B 1 52 ? -24.965 29.981 -93.547 1.00 12.85 49 ILE B N 1
ATOM 2554 C CA . ILE B 1 52 ? -25.884 30.510 -92.553 1.00 11.71 49 ILE B CA 1
ATOM 2555 C C . ILE B 1 52 ? -27.318 30.159 -92.928 1.00 11.88 49 ILE B C 1
ATOM 2556 O O . ILE B 1 52 ? -27.821 30.573 -93.976 1.00 10.69 49 ILE B O 1
ATOM 2561 N N . THR B 1 53 ? -27.984 29.406 -92.059 1.00 11.57 50 THR B N 1
ATOM 2562 C CA . THR B 1 53 ? -29.365 29.042 -92.300 1.00 11.44 50 THR B CA 1
ATOM 2563 C C . THR B 1 53 ? -30.245 30.159 -91.719 1.00 12.48 50 THR B C 1
ATOM 2564 O O . THR B 1 53 ? -30.015 30.649 -90.610 1.00 12.14 50 THR B O 1
ATOM 2568 N N . GLY B 1 54 ? -31.223 30.601 -92.488 1.00 13.49 51 GLY B N 1
ATOM 2569 C CA . GLY B 1 54 ? -32.067 31.709 -92.058 1.00 14.39 51 GLY B CA 1
ATOM 2570 C C . GLY B 1 54 ? -31.303 33.007 -92.210 1.00 14.62 51 GLY B C 1
ATOM 2571 O O . GLY B 1 54 ? -31.569 33.970 -91.508 1.00 15.46 51 GLY B O 1
ATOM 2572 N N . GLY B 1 55 ? -30.366 33.039 -93.154 1.00 15.50 52 GLY B N 1
ATOM 2573 C CA . GLY B 1 55 ? -29.556 34.236 -93.400 1.00 16.33 52 GLY B CA 1
ATOM 2574 C C . GLY B 1 55 ? -30.148 35.273 -94.339 1.00 16.72 52 GLY B C 1
ATOM 2575 O O . GLY B 1 55 ? -29.476 36.244 -94.698 1.00 19.60 52 GLY B O 1
ATOM 2576 N N . ASP B 1 56 ? -31.404 35.087 -94.724 1.00 16.54 53 ASP B N 1
ATOM 2577 C CA . ASP B 1 56 ? -32.086 35.987 -95.664 1.00 16.56 53 ASP B CA 1
ATOM 2578 C C . ASP B 1 56 ? -32.781 37.199 -95.040 1.00 16.67 53 ASP B C 1
ATOM 2579 O O . ASP B 1 56 ? -33.185 38.114 -95.757 1.00 18.17 53 ASP B O 1
ATOM 2584 N N . SER B 1 57 ? -32.970 37.190 -93.727 1.00 15.01 54 SER B N 1
ATOM 2585 C CA . SER B 1 57 ? -33.714 38.254 -93.072 1.00 13.96 54 SER B CA 1
ATOM 2586 C C . SER B 1 57 ? -33.382 38.333 -91.583 1.00 13.72 54 SER B C 1
ATOM 2587 O O . SER B 1 57 ? -32.688 37.469 -91.030 1.00 13.79 54 SER B O 1
ATOM 2590 N N . GLY B 1 58 ? -33.872 39.400 -90.959 1.00 12.69 55 GLY B N 1
ATOM 2591 C CA . GLY B 1 58 ? -33.649 39.658 -89.553 1.00 10.91 55 GLY B CA 1
ATOM 2592 C C . GLY B 1 58 ? -32.212 39.455 -89.131 1.00 9.46 55 GLY B C 1
ATOM 2593 O O . GLY B 1 58 ? -31.284 39.912 -89.810 1.00 9.91 55 GLY B O 1
ATOM 2594 N N . ILE B 1 59 ? -32.029 38.798 -87.990 1.00 7.47 56 ILE B N 1
ATOM 2595 C CA . ILE B 1 59 ? -30.704 38.566 -87.449 1.00 10.57 56 ILE B CA 1
ATOM 2596 C C . ILE B 1 59 ? -29.799 37.951 -88.498 1.00 11.54 56 ILE B C 1
ATOM 2597 O O . ILE B 1 59 ? -28.683 38.392 -88.687 1.00 13.16 56 ILE B O 1
ATOM 2602 N N . GLY B 1 60 ? -30.295 36.941 -89.190 1.00 12.38 57 GLY B N 1
ATOM 2603 C CA . GLY B 1 60 ? -29.500 36.267 -90.216 1.00 13.57 57 GLY B CA 1
ATOM 2604 C C . GLY B 1 60 ? -28.988 37.185 -91.308 1.00 12.36 57 GLY B C 1
ATOM 2605 O O . GLY B 1 60 ? -27.856 37.033 -91.754 1.00 13.54 57 GLY B O 1
ATOM 2606 N N . ARG B 1 61 ? -29.814 38.132 -91.747 1.00 12.97 58 ARG B N 1
ATOM 2607 C CA . ARG B 1 61 ? -29.405 39.102 -92.759 1.00 11.85 58 ARG B CA 1
ATOM 2608 C C . ARG B 1 61 ? -28.290 39.999 -92.228 1.00 13.68 58 ARG B C 1
ATOM 2609 O O . ARG B 1 61 ? -27.297 40.256 -92.924 1.00 11.26 58 ARG B O 1
ATOM 2617 N N . ALA B 1 62 ? -28.466 40.462 -90.990 1.00 12.63 59 ALA B N 1
ATOM 2618 C CA . ALA B 1 62 ? -27.491 41.310 -90.340 1.00 14.26 59 ALA B CA 1
ATOM 2619 C C . ALA B 1 62 ? -26.150 40.586 -90.224 1.00 13.38 59 ALA B C 1
ATOM 2620 O O . ALA B 1 62 ? -25.106 41.192 -90.466 1.00 12.37 59 ALA B O 1
ATOM 2622 N N . VAL B 1 63 ? -26.191 39.298 -89.859 1.00 12.98 60 VAL B N 1
ATOM 2623 C CA . VAL B 1 63 ? -24.973 38.485 -89.734 1.00 12.29 60 VAL B CA 1
ATOM 2624 C C . VAL B 1 63 ? -24.289 38.296 -91.093 1.00 13.04 60 VAL B C 1
ATOM 2625 O O . VAL B 1 63 ? -23.064 38.487 -91.207 1.00 11.73 60 VAL B O 1
ATOM 2629 N N . SER B 1 64 ? -25.080 37.983 -92.119 1.00 12.97 61 SER B N 1
ATOM 2630 C CA . SER B 1 64 ? -24.566 37.812 -93.483 1.00 12.22 61 SER B CA 1
ATOM 2631 C C . SER B 1 64 ? -23.802 39.041 -93.959 1.00 11.77 61 SER B C 1
ATOM 2632 O O . SER B 1 64 ? -22.710 38.938 -94.488 1.00 10.30 61 SER B O 1
ATOM 2635 N N . ILE B 1 65 ? -24.400 40.202 -93.753 1.00 11.65 62 ILE B N 1
ATOM 2636 C CA . ILE B 1 65 ? -23.835 41.459 -94.200 1.00 10.90 62 ILE B CA 1
ATOM 2637 C C . ILE B 1 65 ? -22.569 41.800 -93.437 1.00 9.98 62 ILE B C 1
ATOM 2638 O O . ILE B 1 65 ? -21.587 42.216 -94.034 1.00 11.41 62 ILE B O 1
ATOM 2643 N N . ALA B 1 66 ? -22.586 41.618 -92.121 1.00 10.38 63 ALA B N 1
ATOM 2644 C CA . ALA B 1 66 ? -21.412 41.857 -91.292 1.00 9.89 63 ALA B CA 1
ATOM 2645 C C . ALA B 1 66 ? -20.274 40.891 -91.643 1.00 10.43 63 ALA B C 1
ATOM 2646 O O . ALA B 1 66 ? -19.119 41.274 -91.721 1.00 11.33 63 ALA B O 1
ATOM 2648 N N . PHE B 1 67 ? -20.601 39.637 -91.845 1.00 10.38 64 PHE B N 1
ATOM 2649 C CA . PHE B 1 67 ? -19.604 38.650 -92.248 1.00 11.26 64 PHE B CA 1
ATOM 2650 C C . PHE B 1 67 ? -18.988 39.011 -93.607 1.00 12.43 64 PHE B C 1
ATOM 2651 O O . PHE B 1 67 ? -17.773 38.862 -93.800 1.00 11.83 64 PHE B O 1
ATOM 2659 N N . ALA B 1 68 ? -19.818 39.513 -94.527 1.00 11.05 65 ALA B N 1
ATOM 2660 C CA . ALA B 1 68 ? -19.342 39.940 -95.833 1.00 11.81 65 ALA B CA 1
ATOM 2661 C C . ALA B 1 68 ? -18.384 41.111 -95.673 1.00 11.63 65 ALA B C 1
ATOM 2662 O O . ALA B 1 68 ? -17.371 41.197 -96.375 1.00 10.13 65 ALA B O 1
ATOM 2664 N N . LYS B 1 69 ? -18.725 42.027 -94.772 1.00 11.39 66 LYS B N 1
ATOM 2665 C CA . LYS B 1 69 ? -17.879 43.182 -94.501 1.00 12.24 66 LYS B CA 1
ATOM 2666 C C . LYS B 1 69 ? -16.554 42.773 -93.889 1.00 11.45 66 LYS B C 1
ATOM 2667 O O . LYS B 1 69 ? -15.610 43.546 -93.906 1.00 10.07 66 LYS B O 1
ATOM 2673 N N . GLU B 1 70 ? -16.504 41.577 -93.317 1.00 9.41 67 GLU B N 1
ATOM 2674 C CA . GLU B 1 70 ? -15.275 41.027 -92.752 1.00 10.30 67 GLU B CA 1
ATOM 2675 C C . GLU B 1 70 ? -14.502 40.113 -93.720 1.00 9.48 67 GLU B C 1
ATOM 2676 O O . GLU B 1 70 ? -13.522 39.469 -93.322 1.00 8.65 67 GLU B O 1
ATOM 2682 N N . GLY B 1 71 ? -14.958 40.043 -94.972 1.00 9.93 68 GLY B N 1
ATOM 2683 C CA . GLY B 1 71 ? -14.245 39.296 -96.025 1.00 10.12 68 GLY B CA 1
ATOM 2684 C C . GLY B 1 71 ? -14.713 37.879 -96.286 1.00 9.75 68 GLY B C 1
ATOM 2685 O O . GLY B 1 71 ? -14.087 37.139 -97.058 1.00 5.91 68 GLY B O 1
ATOM 2686 N N . ALA B 1 72 ? -15.808 37.483 -95.642 1.00 8.87 69 ALA B N 1
ATOM 2687 C CA . ALA B 1 72 ? -16.329 36.148 -95.821 1.00 10.35 69 ALA B CA 1
ATOM 2688 C C . ALA B 1 72 ? -17.266 36.029 -97.022 1.00 10.89 69 ALA B C 1
ATOM 2689 O O . ALA B 1 72 ? -18.030 36.938 -97.314 1.00 11.81 69 ALA B O 1
ATOM 2691 N N . ASN B 1 73 ? -17.199 34.884 -97.688 1.00 11.44 70 ASN B N 1
ATOM 2692 C CA . ASN B 1 73 ? -18.145 34.501 -98.744 1.00 10.84 70 ASN B CA 1
ATOM 2693 C C . ASN B 1 73 ? -19.337 33.861 -98.035 1.00 11.24 70 ASN B C 1
ATOM 2694 O O . ASN B 1 73 ? -19.142 33.062 -97.135 1.00 11.52 70 ASN B O 1
ATOM 2699 N N . ILE B 1 74 ? -20.565 34.196 -98.435 1.00 12.56 71 ILE B N 1
ATOM 2700 C CA . ILE B 1 74 ? -21.750 33.721 -97.714 1.00 12.13 71 ILE B CA 1
ATOM 2701 C C . ILE B 1 74 ? -22.711 32.852 -98.523 1.00 13.02 71 ILE B C 1
ATOM 2702 O O . ILE B 1 74 ? -23.152 33.232 -99.619 1.00 13.63 71 ILE B O 1
ATOM 2707 N N . ALA B 1 75 ? -23.020 31.673 -97.986 1.00 12.86 72 ALA B N 1
ATOM 2708 C CA . ALA B 1 75 ? -24.031 30.794 -98.576 1.00 13.10 72 ALA B CA 1
ATOM 2709 C C . ALA B 1 75 ? -25.202 30.958 -97.621 1.00 12.36 72 ALA B C 1
ATOM 2710 O O . ALA B 1 75 ? -25.071 30.743 -96.412 1.00 11.85 72 ALA B O 1
ATOM 2712 N N . ILE B 1 76 ? -26.332 31.373 -98.166 1.00 10.84 73 ILE B N 1
ATOM 2713 C CA . ILE B 1 76 ? -27.501 31.687 -97.386 1.00 12.22 73 ILE B CA 1
ATOM 2714 C C . ILE B 1 76 ? -28.628 30.707 -97.679 1.00 12.57 73 ILE B C 1
ATOM 2715 O O . ILE B 1 76 ? -29.109 30.640 -98.801 1.00 11.85 73 ILE B O 1
ATOM 2720 N N . ALA B 1 77 ? -29.037 29.949 -96.669 1.00 11.27 74 ALA B N 1
ATOM 2721 C CA . ALA B 1 77 ? -30.149 29.024 -96.810 1.00 12.39 74 ALA B CA 1
ATOM 2722 C C . ALA B 1 77 ? -31.391 29.647 -96.168 1.00 12.57 74 ALA B C 1
ATOM 2723 O O . ALA B 1 77 ? -31.294 30.311 -95.138 1.00 13.79 74 ALA B O 1
ATOM 2725 N N . TYR B 1 78 ? -32.543 29.475 -96.806 1.00 11.12 75 TYR B N 1
ATOM 2726 C CA . TYR B 1 78 ? -33.799 30.050 -96.324 1.00 10.58 75 TYR B CA 1
ATOM 2727 C C . TYR B 1 78 ? -34.919 29.221 -96.894 1.00 10.92 75 TYR B C 1
ATOM 2728 O O . TYR B 1 78 ? -34.686 28.340 -97.726 1.00 9.11 75 TYR B O 1
ATOM 2737 N N . LEU B 1 79 ? -36.140 29.512 -96.461 1.00 11.97 76 LEU B N 1
ATOM 2738 C CA . LEU B 1 79 ? -37.281 28.766 -96.940 1.00 12.02 76 LEU B CA 1
ATOM 2739 C C . LEU B 1 79 ? -37.787 29.230 -98.314 1.00 12.34 76 LEU B C 1
ATOM 2740 O O . LEU B 1 79 ? -37.567 28.540 -99.298 1.00 11.79 76 LEU B O 1
ATOM 2745 N N . ASP B 1 80 ? -38.449 30.385 -98.396 1.00 12.35 77 ASP B N 1
ATOM 2746 C CA . ASP B 1 80 ? -39.036 30.811 -99.677 1.00 13.40 77 ASP B CA 1
ATOM 2747 C C . ASP B 1 80 ? -39.115 32.320 -99.931 1.00 14.56 77 ASP B C 1
ATOM 2748 O O . ASP B 1 80 ? -39.744 32.758 -100.896 1.00 12.63 77 ASP B O 1
ATOM 2753 N N . GLU B 1 81 ? -38.457 33.113 -99.095 1.00 14.77 78 GLU B N 1
ATOM 2754 C CA . GLU B 1 81 ? -38.552 34.559 -99.203 1.00 16.42 78 GLU B CA 1
ATOM 2755 C C . GLU B 1 81 ? -37.529 35.076 -100.225 1.00 16.54 78 GLU B C 1
ATOM 2756 O O . GLU B 1 81 ? -36.550 35.731 -99.863 1.00 16.66 78 GLU B O 1
ATOM 2762 N N . GLU B 1 82 ? -37.763 34.767 -101.497 1.00 16.76 79 GLU B N 1
ATOM 2763 C CA . GLU B 1 82 ? -36.835 35.138 -102.567 1.00 17.62 79 GLU B CA 1
ATOM 2764 C C . GLU B 1 82 ? -36.540 36.628 -102.597 1.00 16.26 79 GLU B C 1
ATOM 2765 O O . GLU B 1 82 ? -35.421 37.025 -102.885 1.00 15.70 79 GLU B O 1
ATOM 2771 N N . GLY B 1 83 ? -37.550 37.449 -102.325 1.00 16.05 80 GLY B N 1
ATOM 2772 C CA . GLY B 1 83 ? -37.372 38.900 -102.322 1.00 15.51 80 GLY B CA 1
ATOM 2773 C C . GLY B 1 83 ? -36.357 39.306 -101.275 1.00 14.66 80 GLY B C 1
ATOM 2774 O O . GLY B 1 83 ? -35.452 40.106 -101.537 1.00 13.57 80 GLY B O 1
ATOM 2775 N N . ASP B 1 84 ? -36.502 38.741 -100.083 1.00 14.49 81 ASP B N 1
ATOM 2776 C CA . ASP B 1 84 ? -35.575 39.026 -98.981 1.00 13.55 81 ASP B CA 1
ATOM 2777 C C . ASP B 1 84 ? -34.195 38.415 -99.220 1.00 12.73 81 ASP B C 1
ATOM 2778 O O . ASP B 1 84 ? -33.178 39.067 -98.970 1.00 11.11 81 ASP B O 1
ATOM 2783 N N . ALA B 1 85 ? -34.138 37.181 -99.718 1.00 11.69 82 ALA B N 1
ATOM 2784 C CA . ALA B 1 85 ? -32.831 36.548 -99.945 1.00 12.58 82 ALA B CA 1
ATOM 2785 C C . ALA B 1 85 ? -32.042 37.323 -100.999 1.00 13.35 82 ALA B C 1
ATOM 2786 O O . ALA B 1 85 ? -30.837 37.514 -100.865 1.00 13.52 82 ALA B O 1
ATOM 2788 N N . ASN B 1 86 ? -32.730 37.757 -102.049 1.00 13.33 83 ASN B N 1
ATOM 2789 C CA . ASN B 1 86 ? -32.083 38.522 -103.117 1.00 14.87 83 ASN B CA 1
ATOM 2790 C C . ASN B 1 86 ? -31.579 39.872 -102.679 1.00 13.89 83 ASN B C 1
ATOM 2791 O O . ASN B 1 86 ? -30.483 40.286 -103.066 1.00 14.84 83 ASN B O 1
ATOM 2796 N N . GLU B 1 87 ? -32.377 40.572 -101.890 1.00 13.62 84 GLU B N 1
ATOM 2797 C CA . GLU B 1 87 ? -31.966 41.868 -101.395 1.00 15.35 84 GLU B CA 1
ATOM 2798 C C . GLU B 1 87 ? -30.755 41.668 -100.476 1.00 14.33 84 GLU B C 1
ATOM 2799 O O . GLU B 1 87 ? -29.813 42.446 -100.500 1.00 14.80 84 GLU B O 1
ATOM 2805 N N . THR B 1 88 ? -30.769 40.601 -99.681 1.00 13.32 85 THR B N 1
ATOM 2806 C CA . THR B 1 88 ? -29.645 40.307 -98.816 1.00 13.52 85 THR B CA 1
ATOM 2807 C C . THR B 1 88 ? -28.419 40.017 -99.663 1.00 14.12 85 THR B C 1
ATOM 2808 O O . THR B 1 88 ? -27.311 40.465 -99.352 1.00 13.35 85 THR B O 1
ATOM 2812 N N . LYS B 1 89 ? -28.626 39.267 -100.738 1.00 14.43 86 LYS B N 1
ATOM 2813 C CA . LYS B 1 89 ? -27.543 38.930 -101.660 1.00 15.26 86 LYS B CA 1
ATOM 2814 C C . LYS B 1 89 ? -26.900 40.169 -102.260 1.00 15.13 86 LYS B C 1
ATOM 2815 O O . LYS B 1 89 ? -25.680 40.199 -102.450 1.00 13.98 86 LYS B O 1
ATOM 2821 N N A GLN B 1 90 ? -27.723 41.175 -102.561 0.50 15.44 87 GLN B N 1
ATOM 2822 N N B GLN B 1 90 ? -27.701 41.192 -102.567 0.50 15.75 87 GLN B N 1
ATOM 2823 C CA A GLN B 1 90 ? -27.236 42.431 -103.134 0.50 15.26 87 GLN B CA 1
ATOM 2824 C CA B GLN B 1 90 ? -27.148 42.416 -103.164 0.50 15.78 87 GLN B CA 1
ATOM 2825 C C A GLN B 1 90 ? -26.274 43.099 -102.151 0.50 14.47 87 GLN B C 1
ATOM 2826 C C B GLN B 1 90 ? -26.262 43.140 -102.148 0.50 14.77 87 GLN B C 1
ATOM 2827 O O A GLN B 1 90 ? -25.192 43.549 -102.528 0.50 14.15 87 GLN B O 1
ATOM 2828 O O B GLN B 1 90 ? -25.212 43.673 -102.504 0.50 14.39 87 GLN B O 1
ATOM 2839 N N . TYR B 1 91 ? -26.685 43.160 -100.887 1.00 14.48 88 TYR B N 1
ATOM 2840 C CA . TYR B 1 91 ? -25.878 43.782 -99.832 1.00 13.99 88 TYR B CA 1
ATOM 2841 C C . TYR B 1 91 ? -24.554 43.044 -99.615 1.00 11.95 88 TYR B C 1
ATOM 2842 O O . TYR B 1 91 ? -23.496 43.660 -99.463 1.00 13.51 88 TYR B O 1
ATOM 2851 N N . VAL B 1 92 ? -24.613 41.724 -99.644 1.00 10.29 89 VAL B N 1
ATOM 2852 C CA . VAL B 1 92 ? -23.433 40.887 -99.459 1.00 9.05 89 VAL B CA 1
ATOM 2853 C C . VAL B 1 92 ? -22.440 41.128 -100.598 1.00 10.92 89 VAL B C 1
ATOM 2854 O O . VAL B 1 92 ? -21.272 41.486 -100.359 1.00 9.76 89 VAL B O 1
ATOM 2858 N N . GLU B 1 93 ? -22.914 41.006 -101.835 1.00 10.65 90 GLU B N 1
ATOM 2859 C CA . GLU B 1 93 ? -22.047 41.191 -102.995 1.00 10.80 90 GLU B CA 1
ATOM 2860 C C . GLU B 1 93 ? -21.486 42.603 -103.122 1.00 11.27 90 GLU B C 1
ATOM 2861 O O . GLU B 1 93 ? -20.431 42.796 -103.725 1.00 8.88 90 GLU B O 1
ATOM 2867 N N . LYS B 1 94 ? -22.190 43.584 -102.565 1.00 12.32 91 LYS B N 1
ATOM 2868 C CA . LYS B 1 94 ? -21.703 44.955 -102.570 1.00 13.09 91 LYS B CA 1
ATOM 2869 C C . LYS B 1 94 ? -20.406 45.040 -101.765 1.00 12.51 91 LYS B C 1
ATOM 2870 O O . LYS B 1 94 ? -19.641 45.957 -101.953 1.00 10.46 91 LYS B O 1
ATOM 2876 N N . GLU B 1 95 ? -20.163 44.099 -100.851 1.00 12.46 92 GLU B N 1
ATOM 2877 C CA . GLU B 1 95 ? -18.929 44.117 -100.057 1.00 14.08 92 GLU B CA 1
ATOM 2878 C C . GLU B 1 95 ? -17.795 43.437 -100.821 1.00 14.19 92 GLU B C 1
ATOM 2879 O O . GLU B 1 95 ? -16.694 43.269 -100.298 1.00 15.94 92 GLU B O 1
ATOM 2885 N N . GLY B 1 96 ? -18.068 43.026 -102.052 1.00 13.51 93 GLY B N 1
ATOM 2886 C CA . GLY B 1 96 ? -17.047 42.418 -102.895 1.00 12.99 93 GLY B CA 1
ATOM 2887 C C . GLY B 1 96 ? -16.731 40.968 -102.590 1.00 11.71 93 GLY B C 1
ATOM 2888 O O . GLY B 1 96 ? -15.644 40.477 -102.895 1.00 10.26 93 GLY B O 1
ATOM 2889 N N . VAL B 1 97 ? -17.686 40.255 -102.011 1.00 10.26 94 VAL B N 1
ATOM 2890 C CA . VAL B 1 97 ? -17.466 38.865 -101.714 1.00 8.79 94 VAL B CA 1
ATOM 2891 C C . VAL B 1 97 ? -18.525 38.048 -102.460 1.00 10.18 94 VAL B C 1
ATOM 2892 O O . VAL B 1 97 ? -19.470 38.598 -103.033 1.00 8.04 94 VAL B O 1
ATOM 2896 N N . LYS B 1 98 ? -18.371 36.734 -102.405 1.00 9.96 95 LYS B N 1
ATOM 2897 C CA . LYS B 1 98 ? -19.295 35.805 -103.037 1.00 12.06 95 LYS B CA 1
ATOM 2898 C C . LYS B 1 98 ? -20.516 35.469 -102.151 1.00 10.78 95 LYS B C 1
ATOM 2899 O O . LYS B 1 98 ? -20.448 35.484 -100.914 1.00 8.73 95 LYS B O 1
ATOM 2905 N N . CYS B 1 99 ? -21.632 35.173 -102.813 1.00 9.90 96 CYS B N 1
ATOM 2906 C CA . CYS B 1 99 ? -22.885 34.851 -102.157 1.00 10.89 96 CYS B CA 1
ATOM 2907 C C . CYS B 1 99 ? -23.618 33.786 -102.963 1.00 11.83 96 CYS B C 1
ATOM 2908 O O . CYS B 1 99 ? -23.727 33.891 -104.189 1.00 11.41 96 CYS B O 1
ATOM 2911 N N . VAL B 1 100 ? -24.091 32.759 -102.277 1.00 11.43 97 VAL B N 1
ATOM 2912 C CA . VAL B 1 100 ? -24.841 31.691 -102.901 1.00 12.38 97 VAL B CA 1
ATOM 2913 C C . VAL B 1 100 ? -26.193 31.579 -102.214 1.00 12.64 97 VAL B C 1
ATOM 2914 O O . VAL B 1 100 ? -26.262 31.627 -100.990 1.00 12.61 97 VAL B O 1
ATOM 2918 N N . LEU B 1 101 ? -27.259 31.435 -102.996 1.00 11.60 98 LEU B N 1
ATOM 2919 C CA . LEU B 1 101 ? -28.593 31.309 -102.446 1.00 12.21 98 LEU B CA 1
ATOM 2920 C C . LEU B 1 101 ? -29.005 29.850 -102.438 1.00 12.37 98 LEU B C 1
ATOM 2921 O O . LEU B 1 101 ? -28.838 29.140 -103.433 1.00 13.73 98 LEU B O 1
ATOM 2926 N N . LEU B 1 102 ? -29.546 29.416 -101.304 1.00 11.86 99 LEU B N 1
ATOM 2927 C CA . LEU B 1 102 ? -29.957 28.037 -101.122 1.00 12.86 99 LEU B CA 1
ATOM 2928 C C . LEU B 1 102 ? -31.365 27.949 -100.525 1.00 13.08 99 LEU B C 1
ATOM 2929 O O . LEU B 1 102 ? -31.515 27.760 -99.311 1.00 13.50 99 LEU B O 1
ATOM 2934 N N . PRO B 1 103 ? -32.401 28.104 -101.373 1.00 12.19 100 PRO B N 1
ATOM 2935 C CA . PRO B 1 103 ? -33.774 28.028 -100.921 1.00 11.46 100 PRO B CA 1
ATOM 2936 C C . PRO B 1 103 ? -34.169 26.596 -100.679 1.00 10.31 100 PRO B C 1
ATOM 2937 O O . PRO B 1 103 ? -33.521 25.692 -101.193 1.00 8.03 100 PRO B O 1
ATOM 2941 N N . GLY B 1 104 ? -35.207 26.388 -99.880 1.00 10.11 101 GLY B N 1
ATOM 2942 C CA . GLY B 1 104 ? -35.696 25.035 -99.624 1.00 9.25 101 GLY B CA 1
ATOM 2943 C C . GLY B 1 104 ? -36.067 24.813 -98.171 1.00 8.85 101 GLY B C 1
ATOM 2944 O O . GLY B 1 104 ? -35.726 25.604 -97.289 1.00 6.65 101 GLY B O 1
ATOM 2945 N N . ASP B 1 105 ? -36.730 23.690 -97.937 1.00 7.55 102 ASP B N 1
ATOM 2946 C CA . ASP B 1 105 ? -37.257 23.354 -96.646 1.00 8.52 102 ASP B CA 1
ATOM 2947 C C . ASP B 1 105 ? -36.266 22.551 -95.807 1.00 7.80 102 ASP B C 1
ATOM 2948 O O . ASP B 1 105 ? -35.978 21.371 -96.075 1.00 9.69 102 ASP B O 1
ATOM 2953 N N . LEU B 1 106 ? -35.768 23.189 -94.768 1.00 7.00 103 LEU B N 1
ATOM 2954 C CA . LEU B 1 106 ? -34.822 22.561 -93.879 1.00 7.41 103 LEU B CA 1
ATOM 2955 C C . LEU B 1 106 ? -35.495 21.641 -92.837 1.00 8.73 103 LEU B C 1
ATOM 2956 O O . LEU B 1 106 ? -34.815 21.106 -91.970 1.00 10.54 103 LEU B O 1
ATOM 2961 N N . SER B 1 107 ? -36.809 21.454 -92.917 1.00 8.41 104 SER B N 1
ATOM 2962 C CA . SER B 1 107 ? -37.480 20.521 -92.008 1.00 10.61 104 SER B CA 1
ATOM 2963 C C . SER B 1 107 ? -37.336 19.114 -92.593 1.00 10.57 104 SER B C 1
ATOM 2964 O O . SER B 1 107 ? -37.740 18.152 -91.996 1.00 11.11 104 SER B O 1
ATOM 2967 N N . ASP B 1 108 ? -36.714 19.034 -93.764 1.00 12.67 105 ASP B N 1
ATOM 2968 C CA . ASP B 1 108 ? -36.431 17.790 -94.461 1.00 12.99 105 ASP B CA 1
ATOM 2969 C C . ASP B 1 108 ? -34.938 17.470 -94.314 1.00 12.32 105 ASP B C 1
ATOM 2970 O O . ASP B 1 108 ? -34.078 18.291 -94.696 1.00 12.87 105 ASP B O 1
ATOM 2975 N N . GLU B 1 109 ? -34.630 16.284 -93.786 1.00 9.88 106 GLU B N 1
ATOM 2976 C CA . GLU B 1 109 ? -33.243 15.852 -93.583 1.00 9.87 106 GLU B CA 1
ATOM 2977 C C . GLU B 1 109 ? -32.358 15.913 -94.826 1.00 9.98 106 GLU B C 1
ATOM 2978 O O . GLU B 1 109 ? -31.255 16.420 -94.758 1.00 9.89 106 GLU B O 1
ATOM 2984 N N . GLN B 1 110 ? -32.806 15.340 -95.941 1.00 10.77 107 GLN B N 1
ATOM 2985 C CA . GLN B 1 110 ? -31.973 15.325 -97.151 1.00 10.24 107 GLN B CA 1
ATOM 2986 C C . GLN B 1 110 ? -31.609 16.736 -97.608 1.00 9.04 107 GLN B C 1
ATOM 2987 O O . GLN B 1 110 ? -30.486 16.965 -98.017 1.00 8.20 107 GLN B O 1
ATOM 2993 N N . HIS B 1 111 ? -32.553 17.672 -97.544 1.00 8.47 108 HIS B N 1
ATOM 2994 C CA . HIS B 1 111 ? -32.276 19.037 -97.949 1.00 7.80 108 HIS B CA 1
ATOM 2995 C C . HIS B 1 111 ? -31.206 19.664 -97.053 1.00 8.28 108 HIS B C 1
ATOM 2996 O O . HIS B 1 111 ? -30.424 20.497 -97.518 1.00 7.20 108 HIS B O 1
ATOM 3003 N N . CYS B 1 112 ? -31.180 19.268 -95.780 1.00 8.64 109 CYS B N 1
ATOM 3004 C CA . CYS B 1 112 ? -30.157 19.737 -94.838 1.00 10.77 109 CYS B CA 1
ATOM 3005 C C . CYS B 1 112 ? -28.804 19.261 -95.323 1.00 11.16 109 CYS B C 1
ATOM 3006 O O . CYS B 1 112 ? -27.826 20.008 -95.277 1.00 11.35 109 CYS B O 1
ATOM 3009 N N . LYS B 1 113 ? -28.746 18.019 -95.799 1.00 12.00 110 LYS B N 1
ATOM 3010 C CA . LYS B 1 113 ? -27.513 17.490 -96.382 1.00 13.37 110 LYS B CA 1
ATOM 3011 C C . LYS B 1 113 ? -27.169 18.245 -97.683 1.00 13.65 110 LYS B C 1
ATOM 3012 O O . LYS B 1 113 ? -26.045 18.733 -97.865 1.00 12.43 110 LYS B O 1
ATOM 3018 N N . ASP B 1 114 ? -28.149 18.390 -98.567 1.00 13.03 111 ASP B N 1
ATOM 3019 C CA . ASP B 1 114 ? -27.931 19.071 -99.844 1.00 11.73 111 ASP B CA 1
ATOM 3020 C C . ASP B 1 114 ? -27.371 20.504 -99.721 1.00 12.31 111 ASP B C 1
ATOM 3021 O O . ASP B 1 114 ? -26.444 20.865 -100.455 1.00 10.52 111 ASP B O 1
ATOM 3026 N N . ILE B 1 115 ? -27.888 21.326 -98.801 1.00 11.43 112 ILE B N 1
ATOM 3027 C CA . ILE B 1 115 ? -27.381 22.698 -98.710 1.00 10.42 112 ILE B CA 1
ATOM 3028 C C . ILE B 1 115 ? -25.900 22.754 -98.315 1.00 11.19 112 ILE B C 1
ATOM 3029 O O . ILE B 1 115 ? -25.186 23.724 -98.654 1.00 8.97 112 ILE B O 1
ATOM 3034 N N . VAL B 1 116 ? -25.440 21.732 -97.593 1.00 10.24 113 VAL B N 1
ATOM 3035 C CA . VAL B 1 116 ? -24.033 21.653 -97.217 1.00 10.09 113 VAL B CA 1
ATOM 3036 C C . VAL B 1 116 ? -23.192 21.307 -98.437 1.00 9.39 113 VAL B C 1
ATOM 3037 O O . VAL B 1 116 ? -22.176 21.955 -98.709 1.00 8.24 113 VAL B O 1
ATOM 3041 N N . GLN B 1 117 ? -23.627 20.295 -99.182 1.00 9.83 114 GLN B N 1
ATOM 3042 C CA . GLN B 1 117 ? -22.928 19.852 -100.384 1.00 10.58 114 GLN B CA 1
ATOM 3043 C C . GLN B 1 117 ? -22.853 20.982 -101.394 1.00 10.71 114 GLN B C 1
ATOM 3044 O O . GLN B 1 117 ? -21.817 21.201 -102.018 1.00 12.88 114 GLN B O 1
ATOM 3050 N N . GLU B 1 118 ? -23.954 21.705 -101.545 1.00 10.87 115 GLU B N 1
ATOM 3051 C CA . GLU B 1 118 ? -24.031 22.806 -102.493 1.00 12.53 115 GLU B CA 1
ATOM 3052 C C . GLU B 1 118 ? -23.065 23.927 -102.113 1.00 11.29 115 GLU B C 1
ATOM 3053 O O . GLU B 1 118 ? -22.357 24.467 -102.970 1.00 10.78 115 GLU B O 1
ATOM 3059 N N . THR B 1 119 ? -23.023 24.266 -100.832 1.00 10.62 116 THR B N 1
ATOM 3060 C CA . THR B 1 119 ? -22.131 25.304 -100.362 1.00 9.38 116 THR B CA 1
ATOM 3061 C C . THR B 1 119 ? -20.703 24.938 -100.718 1.00 9.73 116 THR B C 1
ATOM 3062 O O . THR B 1 119 ? -19.999 25.731 -101.324 1.00 10.05 116 THR B O 1
ATOM 3066 N N . VAL B 1 120 ? -20.266 23.745 -100.328 1.00 9.65 117 VAL B N 1
ATOM 3067 C CA . VAL B 1 120 ? -18.908 23.321 -100.627 1.00 11.17 117 VAL B CA 1
ATOM 3068 C C . VAL B 1 120 ? -18.643 23.384 -102.137 1.00 11.17 117 VAL B C 1
ATOM 3069 O O . VAL B 1 120 ? -17.591 23.821 -102.553 1.00 12.48 117 VAL B O 1
ATOM 3073 N N . ARG B 1 121 ? -19.613 22.959 -102.944 1.00 11.18 118 ARG B N 1
ATOM 3074 C CA . ARG B 1 121 ? -19.476 23.004 -104.407 1.00 11.27 118 ARG B CA 1
ATOM 3075 C C . ARG B 1 121 ? -19.276 24.405 -104.975 1.00 8.92 118 ARG B C 1
ATOM 3076 O O . ARG B 1 121 ? -18.396 24.602 -105.796 1.00 10.04 118 ARG B O 1
ATOM 3084 N N . GLN B 1 122 ? -20.115 25.356 -104.579 1.00 6.52 119 GLN B N 1
ATOM 3085 C CA . GLN B 1 122 ? -20.051 26.705 -105.125 1.00 7.17 119 GLN B CA 1
ATOM 3086 C C . GLN B 1 122 ? -18.946 27.544 -104.485 1.00 8.08 119 GLN B C 1
ATOM 3087 O O . GLN B 1 122 ? -18.267 28.288 -105.190 1.00 8.74 119 GLN B O 1
ATOM 3093 N N . LEU B 1 123 ? -18.775 27.465 -103.162 1.00 9.02 120 LEU B N 1
ATOM 3094 C CA . LEU B 1 123 ? -17.710 28.245 -102.493 1.00 10.00 120 LEU B CA 1
ATOM 3095 C C . LEU B 1 123 ? -16.392 27.481 -102.499 1.00 9.61 120 LEU B C 1
ATOM 3096 O O . LEU B 1 123 ? -15.347 28.077 -102.466 1.00 9.72 120 LEU B O 1
ATOM 3101 N N . GLY B 1 124 ? -16.437 26.152 -102.499 1.00 9.74 121 GLY B N 1
ATOM 3102 C CA . GLY B 1 124 ? -15.194 25.385 -102.575 1.00 9.32 121 GLY B CA 1
ATOM 3103 C C . GLY B 1 124 ? -14.792 24.706 -101.288 1.00 9.42 121 GLY B C 1
ATOM 3104 O O . GLY B 1 124 ? -13.980 23.784 -101.310 1.00 9.10 121 GLY B O 1
ATOM 3105 N N . SER B 1 125 ? -15.338 25.178 -100.166 1.00 8.56 122 SER B N 1
ATOM 3106 C CA . SER B 1 125 ? -15.065 24.610 -98.855 1.00 8.50 122 SER B CA 1
ATOM 3107 C C . SER B 1 125 ? -16.036 25.246 -97.867 1.00 8.86 122 SER B C 1
ATOM 3108 O O . SER B 1 125 ? -16.838 26.107 -98.248 1.00 8.54 122 SER B O 1
ATOM 3111 N N . LEU B 1 126 ? -15.963 24.819 -96.610 1.00 8.15 123 LEU B N 1
ATOM 3112 C CA . LEU B 1 126 ? -16.789 25.374 -95.550 1.00 9.39 123 LEU B CA 1
ATOM 3113 C C . LEU B 1 126 ? -15.946 25.548 -94.292 1.00 10.32 123 LEU B C 1
ATOM 3114 O O . LEU B 1 126 ? -15.300 24.600 -93.848 1.00 12.15 123 LEU B O 1
ATOM 3119 N N . ASN B 1 127 ? -15.939 26.755 -93.727 1.00 8.89 124 ASN B N 1
ATOM 3120 C CA . ASN B 1 127 ? -15.208 27.012 -92.493 1.00 7.74 124 ASN B CA 1
ATOM 3121 C C . ASN B 1 127 ? -16.087 27.327 -91.297 1.00 6.86 124 ASN B C 1
ATOM 3122 O O . ASN B 1 127 ? -15.737 27.009 -90.174 1.00 8.08 124 ASN B O 1
ATOM 3127 N N . ILE B 1 128 ? -17.195 28.019 -91.542 1.00 6.93 125 ILE B N 1
ATOM 3128 C CA . ILE B 1 128 ? -18.064 28.500 -90.492 1.00 6.66 125 ILE B CA 1
ATOM 3129 C C . ILE B 1 128 ? -19.524 28.149 -90.772 1.00 6.77 125 ILE B C 1
ATOM 3130 O O . ILE B 1 128 ? -20.054 28.415 -91.860 1.00 6.25 125 ILE B O 1
ATOM 3135 N N . LEU B 1 129 ? -20.171 27.553 -89.777 1.00 5.45 126 LEU B N 1
ATOM 3136 C CA . LEU B 1 129 ? -21.583 27.213 -89.885 1.00 5.77 126 LEU B CA 1
ATOM 3137 C C . LEU B 1 129 ? -22.357 27.988 -88.864 1.00 5.32 126 LEU B C 1
ATOM 3138 O O . LEU B 1 129 ? -22.039 27.912 -87.692 1.00 5.56 126 LEU B O 1
ATOM 3143 N N . VAL B 1 130 ? -23.347 28.765 -89.317 1.00 5.53 127 VAL B N 1
ATOM 3144 C CA . VAL B 1 130 ? -24.258 29.461 -88.418 1.00 4.37 127 VAL B CA 1
ATOM 3145 C C . VAL B 1 130 ? -25.671 28.824 -88.569 1.00 5.50 127 VAL B C 1
ATOM 3146 O O . VAL B 1 130 ? -26.335 28.976 -89.599 1.00 5.22 127 VAL B O 1
ATOM 3150 N N . ASN B 1 131 ? -26.083 28.058 -87.565 1.00 5.22 128 ASN B N 1
ATOM 3151 C CA . ASN B 1 131 ? -27.428 27.494 -87.497 1.00 6.31 128 ASN B CA 1
ATOM 3152 C C . ASN B 1 131 ? -28.309 28.579 -86.891 1.00 6.96 128 ASN B C 1
ATOM 3153 O O . ASN B 1 131 ? -28.147 28.928 -85.732 1.00 8.54 128 ASN B O 1
ATOM 3158 N N . ASN B 1 132 ? -29.242 29.111 -87.672 1.00 7.66 129 ASN B N 1
ATOM 3159 C CA . ASN B 1 132 ? -30.049 30.243 -87.234 1.00 7.13 129 ASN B CA 1
ATOM 3160 C C . ASN B 1 132 ? -31.545 30.170 -87.618 1.00 7.44 129 ASN B C 1
ATOM 3161 O O . ASN B 1 132 ? -32.303 31.032 -87.211 1.00 6.80 129 ASN B O 1
ATOM 3166 N N . VAL B 1 133 ? -31.971 29.189 -88.418 1.00 9.56 130 VAL B N 1
ATOM 3167 C CA . VAL B 1 133 ? -33.397 29.085 -88.787 1.00 9.37 130 VAL B CA 1
ATOM 3168 C C . VAL B 1 133 ? -34.281 28.821 -87.566 1.00 10.16 130 VAL B C 1
ATOM 3169 O O . VAL B 1 133 ? -33.840 28.173 -86.603 1.00 10.40 130 VAL B O 1
ATOM 3173 N N . ALA B 1 134 ? -35.508 29.355 -87.600 1.00 9.96 131 ALA B N 1
ATOM 3174 C CA . ALA B 1 134 ? -36.525 29.102 -86.564 1.00 9.24 131 ALA B CA 1
ATOM 3175 C C . ALA B 1 134 ? -37.930 29.516 -86.980 1.00 8.81 131 ALA B C 1
ATOM 3176 O O . ALA B 1 134 ? -38.105 30.413 -87.795 1.00 8.47 131 ALA B O 1
ATOM 3178 N N . GLN B 1 135 ? -38.927 28.816 -86.438 1.00 8.03 132 GLN B N 1
ATOM 3179 C CA . GLN B 1 135 ? -40.320 29.217 -86.557 1.00 7.69 132 GLN B CA 1
ATOM 3180 C C . GLN B 1 135 ? -40.855 29.278 -85.128 1.00 6.14 132 GLN B C 1
ATOM 3181 O O . GLN B 1 135 ? -40.334 28.598 -84.235 1.00 4.59 132 GLN B O 1
ATOM 3187 N N . GLN B 1 136 ? -41.830 30.146 -84.882 1.00 4.68 133 GLN B N 1
ATOM 3188 C CA . GLN B 1 136 ? -42.442 30.215 -83.562 1.00 7.56 133 GLN B CA 1
ATOM 3189 C C . GLN B 1 136 ? -43.935 30.429 -83.714 1.00 6.99 133 GLN B C 1
ATOM 3190 O O . GLN B 1 136 ? -44.363 31.185 -84.581 1.00 8.34 133 GLN B O 1
ATOM 3196 N N . TYR B 1 137 ? -44.705 29.752 -82.877 1.00 8.65 134 TYR B N 1
ATOM 3197 C CA . TYR B 1 137 ? -46.170 29.797 -82.925 1.00 8.14 134 TYR B CA 1
ATOM 3198 C C . TYR B 1 137 ? -46.743 30.005 -81.528 1.00 7.93 134 TYR B C 1
ATOM 3199 O O . TYR B 1 137 ? -47.076 29.048 -80.824 1.00 11.50 134 TYR B O 1
ATOM 3208 N N . PRO B 1 138 ? -46.873 31.272 -81.113 1.00 7.78 135 PRO B N 1
ATOM 3209 C CA . PRO B 1 138 ? -47.406 31.581 -79.785 1.00 7.95 135 PRO B CA 1
ATOM 3210 C C . PRO B 1 138 ? -48.783 30.959 -79.550 1.00 6.10 135 PRO B C 1
ATOM 3211 O O . PRO B 1 138 ? -49.590 30.886 -80.465 1.00 5.72 135 PRO B O 1
ATOM 3215 N N . GLN B 1 139 ? -49.035 30.519 -78.327 1.00 6.13 136 GLN B N 1
ATOM 3216 C CA . GLN B 1 139 ? -50.331 29.949 -77.961 1.00 7.00 136 GLN B CA 1
ATOM 3217 C C . GLN B 1 139 ? -50.531 30.386 -76.528 1.00 8.41 136 GLN B C 1
ATOM 3218 O O . GLN B 1 139 ? -49.555 30.531 -75.779 1.00 8.15 136 GLN B O 1
ATOM 3224 N N . GLN B 1 140 ? -51.773 30.586 -76.128 1.00 10.47 137 GLN B N 1
ATOM 3225 C CA . GLN B 1 140 ? -52.029 31.085 -74.787 1.00 12.78 137 GLN B CA 1
ATOM 3226 C C . GLN B 1 140 ? -51.778 30.037 -73.704 1.00 12.86 137 GLN B C 1
ATOM 3227 O O . GLN B 1 140 ? -51.832 30.350 -72.517 1.00 14.37 137 GLN B O 1
ATOM 3233 N N . GLY B 1 141 ? -51.531 28.793 -74.109 1.00 11.61 138 GLY B N 1
ATOM 3234 C CA . GLY B 1 141 ? -51.228 27.734 -73.148 1.00 10.50 138 GLY B CA 1
ATOM 3235 C C . GLY B 1 141 ? -50.903 26.425 -73.835 1.00 8.75 138 GLY B C 1
ATOM 3236 O O . GLY B 1 141 ? -51.137 26.267 -75.026 1.00 9.44 138 GLY B O 1
ATOM 3237 N N . LEU B 1 142 ? -50.391 25.476 -73.063 1.00 7.97 139 LEU B N 1
ATOM 3238 C CA . LEU B 1 142 ? -50.025 24.155 -73.569 1.00 7.63 139 LEU B CA 1
ATOM 3239 C C . LEU B 1 142 ? -51.212 23.414 -74.203 1.00 6.56 139 LEU B C 1
ATOM 3240 O O . LEU B 1 142 ? -51.043 22.700 -75.177 1.00 5.21 139 LEU B O 1
ATOM 3245 N N . GLU B 1 143 ? -52.416 23.597 -73.677 1.00 4.28 140 GLU B N 1
ATOM 3246 C CA . GLU B 1 143 ? -53.566 22.900 -74.234 1.00 7.00 140 GLU B CA 1
ATOM 3247 C C . GLU B 1 143 ? -53.839 23.334 -75.678 1.00 4.83 140 GLU B C 1
ATOM 3248 O O . GLU B 1 143 ? -54.544 22.649 -76.390 1.00 2.56 140 GLU B O 1
ATOM 3254 N N . TYR B 1 144 ? -53.253 24.451 -76.117 1.00 3.51 141 TYR B N 1
ATOM 3255 C CA . TYR B 1 144 ? -53.481 24.917 -77.475 1.00 4.29 141 TYR B CA 1
ATOM 3256 C C . TYR B 1 144 ? -52.331 24.587 -78.402 1.00 4.69 141 TYR B C 1
ATOM 3257 O O . TYR B 1 144 ? -52.282 25.102 -79.511 1.00 5.95 141 TYR B O 1
ATOM 3266 N N . ILE B 1 145 ? -51.372 23.783 -77.933 1.00 5.44 142 ILE B N 1
ATOM 3267 C CA . ILE B 1 145 ? -50.243 23.359 -78.760 1.00 4.03 142 ILE B CA 1
ATOM 3268 C C . ILE B 1 145 ? -50.597 21.973 -79.278 1.00 5.96 142 ILE B C 1
ATOM 3269 O O . ILE B 1 145 ? -50.712 21.033 -78.495 1.00 6.69 142 ILE B O 1
ATOM 3274 N N . THR B 1 146 ? -50.831 21.846 -80.579 1.00 5.30 143 THR B N 1
ATOM 3275 C CA . THR B 1 146 ? -51.114 20.543 -81.153 1.00 5.18 143 THR B CA 1
ATOM 3276 C C . THR B 1 146 ? -49.826 19.737 -81.343 1.00 5.25 143 THR B C 1
ATOM 3277 O O . THR B 1 146 ? -48.710 20.285 -81.314 1.00 3.70 143 THR B O 1
ATOM 3281 N N . ALA B 1 147 ? -49.975 18.429 -81.513 1.00 6.10 144 ALA B N 1
ATOM 3282 C CA . ALA B 1 147 ? -48.837 17.541 -81.789 1.00 6.36 144 ALA B CA 1
ATOM 3283 C C . ALA B 1 147 ? -48.213 17.986 -83.100 1.00 7.97 144 ALA B C 1
ATOM 3284 O O . ALA B 1 147 ? -46.994 17.961 -83.261 1.00 8.87 144 ALA B O 1
ATOM 3286 N N . GLU B 1 148 ? -49.062 18.408 -84.034 1.00 8.23 145 GLU B N 1
ATOM 3287 C CA . GLU B 1 148 ? -48.594 18.898 -85.324 1.00 9.05 145 GLU B CA 1
ATOM 3288 C C . GLU B 1 148 ? -47.633 20.087 -85.164 1.00 9.18 145 GLU B C 1
ATOM 3289 O O . GLU B 1 148 ? -46.519 20.111 -85.722 1.00 9.60 145 GLU B O 1
ATOM 3295 N N . GLN B 1 149 ? -48.067 21.088 -84.402 1.00 8.67 146 GLN B N 1
ATOM 3296 C CA . GLN B 1 149 ? -47.255 22.274 -84.184 1.00 5.79 146 GLN B CA 1
ATOM 3297 C C . GLN B 1 149 ? -45.969 21.933 -83.423 1.00 5.61 146 GLN B C 1
ATOM 3298 O O . GLN B 1 149 ? -44.902 22.475 -83.718 1.00 6.13 146 GLN B O 1
ATOM 3304 N N . LEU B 1 150 ? -46.093 21.071 -82.421 1.00 4.75 147 LEU B N 1
ATOM 3305 C CA . LEU B 1 150 ? -44.962 20.613 -81.614 1.00 5.09 147 LEU B CA 1
ATOM 3306 C C . LEU B 1 150 ? -43.855 20.021 -82.488 1.00 6.05 147 LEU B C 1
ATOM 3307 O O . LEU B 1 150 ? -42.694 20.453 -82.422 1.00 3.89 147 LEU B O 1
ATOM 3312 N N . GLU B 1 151 ? -44.203 19.017 -83.278 1.00 4.80 148 GLU B N 1
ATOM 3313 C CA . GLU B 1 151 ? -43.219 18.352 -84.136 1.00 7.18 148 GLU B CA 1
ATOM 3314 C C . GLU B 1 151 ? -42.635 19.277 -85.201 1.00 7.61 148 GLU B C 1
ATOM 3315 O O . GLU B 1 151 ? -41.428 19.249 -85.453 1.00 8.23 148 GLU B O 1
ATOM 3321 N N . LYS B 1 152 ? -43.486 20.094 -85.811 1.00 8.37 149 LYS B N 1
ATOM 3322 C CA . LYS B 1 152 ? -43.054 21.075 -86.802 1.00 9.27 149 LYS B CA 1
ATOM 3323 C C . LYS B 1 152 ? -42.029 22.045 -86.204 1.00 8.66 149 LYS B C 1
ATOM 3324 O O . LYS B 1 152 ? -40.999 22.338 -86.815 1.00 8.53 149 LYS B O 1
ATOM 3330 N N . THR B 1 153 ? -42.325 22.559 -85.016 1.00 7.56 150 THR B N 1
ATOM 3331 C CA . THR B 1 153 ? -41.436 23.496 -84.342 1.00 5.88 150 THR B CA 1
ATOM 3332 C C . THR B 1 153 ? -40.077 22.854 -84.042 1.00 5.50 150 THR B C 1
ATOM 3333 O O . THR B 1 153 ? -39.012 23.454 -84.286 1.00 4.98 150 THR B O 1
ATOM 3337 N N . PHE B 1 154 ? -40.109 21.646 -83.508 1.00 4.19 151 PHE B N 1
ATOM 3338 C CA . PHE B 1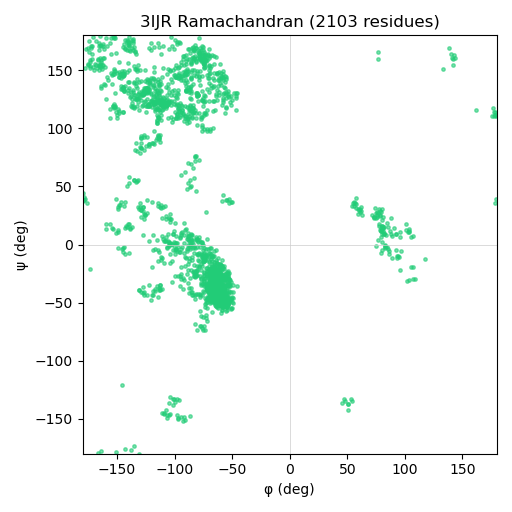 154 ? -38.875 20.919 -83.249 1.00 4.56 151 PHE B CA 1
ATOM 3339 C C . PHE B 1 154 ? -38.114 20.558 -84.519 1.00 4.36 151 PHE B C 1
ATOM 3340 O O . PHE B 1 154 ? -36.889 20.696 -84.569 1.00 4.87 151 PHE B O 1
ATOM 3348 N N . ARG B 1 155 ? -38.831 20.141 -85.559 1.00 4.44 152 ARG B N 1
ATOM 3349 C CA . ARG B 1 155 ? -38.188 19.704 -86.783 1.00 6.42 152 ARG B CA 1
ATOM 3350 C C . ARG B 1 155 ? -37.343 20.816 -87.433 1.00 7.18 152 ARG B C 1
ATOM 3351 O O . ARG B 1 155 ? -36.220 20.571 -87.869 1.00 6.68 152 ARG B O 1
ATOM 3359 N N . ILE B 1 156 ? -37.856 22.041 -87.447 1.00 8.48 153 ILE B N 1
ATOM 3360 C CA . ILE B 1 156 ? -37.116 23.164 -88.011 1.00 7.29 153 ILE B CA 1
ATOM 3361 C C . ILE B 1 156 ? -36.142 23.829 -87.029 1.00 8.66 153 ILE B C 1
ATOM 3362 O O . ILE B 1 156 ? -34.990 24.192 -87.399 1.00 8.77 153 ILE B O 1
ATOM 3367 N N . ASN B 1 157 ? -36.566 23.990 -85.776 1.00 6.23 154 ASN B N 1
ATOM 3368 C CA . ASN B 1 157 ? -35.756 24.669 -84.781 1.00 5.68 154 ASN B CA 1
ATOM 3369 C C . ASN B 1 157 ? -34.545 23.927 -84.211 1.00 5.98 154 ASN B C 1
ATOM 3370 O O . ASN B 1 157 ? -33.508 24.577 -83.899 1.00 8.78 154 ASN B O 1
ATOM 3375 N N . ILE B 1 158 ? -34.627 22.604 -84.121 1.00 5.56 155 ILE B N 1
ATOM 3376 C CA . ILE B 1 158 ? -33.530 21.820 -83.559 1.00 5.14 155 ILE B CA 1
ATOM 3377 C C . ILE B 1 158 ? -33.133 20.623 -84.429 1.00 5.55 155 ILE B C 1
ATOM 3378 O O . ILE B 1 158 ? -31.939 20.353 -84.552 1.00 6.72 155 ILE B O 1
ATOM 3383 N N . PHE B 1 159 ? -34.073 19.907 -85.051 1.00 5.14 156 PHE B N 1
ATOM 3384 C CA . PHE B 1 159 ? -33.620 18.798 -85.879 1.00 4.86 156 PHE B CA 1
ATOM 3385 C C . PHE B 1 159 ? -32.738 19.298 -87.027 1.00 6.60 156 PHE B C 1
ATOM 3386 O O . PHE B 1 159 ? -31.755 18.640 -87.370 1.00 5.82 156 PHE B O 1
ATOM 3394 N N . SER B 1 160 ? -33.056 20.464 -87.594 1.00 7.12 157 SER B N 1
ATOM 3395 C CA . SER B 1 160 ? -32.285 20.976 -88.716 1.00 9.28 157 SER B CA 1
ATOM 3396 C C . SER B 1 160 ? -30.870 21.334 -88.264 1.00 8.84 157 SER B C 1
ATOM 3397 O O . SER B 1 160 ? -29.940 21.209 -89.039 1.00 9.70 157 SER B O 1
ATOM 3400 N N . TYR B 1 161 ? -30.714 21.776 -87.019 1.00 9.14 158 TYR B N 1
ATOM 3401 C CA . TYR B 1 161 ? -29.379 22.104 -86.465 1.00 8.10 158 TYR B CA 1
ATOM 3402 C C . TYR B 1 161 ? -28.550 20.826 -86.385 1.00 9.01 158 TYR B C 1
ATOM 3403 O O . TYR B 1 161 ? -27.353 20.838 -86.671 1.00 10.29 158 TYR B O 1
ATOM 3412 N N . PHE B 1 162 ? -29.186 19.721 -86.000 1.00 8.90 159 PHE B N 1
ATOM 3413 C CA . PHE B 1 162 ? -28.495 18.434 -85.943 1.00 8.63 159 PHE B CA 1
ATOM 3414 C C . PHE B 1 162 ? -28.069 17.972 -87.338 1.00 8.68 159 PHE B C 1
ATOM 3415 O O . PHE B 1 162 ? -26.923 17.602 -87.547 1.00 9.01 159 PHE B O 1
ATOM 3423 N N . HIS B 1 163 ? -29.006 17.982 -88.281 1.00 8.24 160 HIS B N 1
ATOM 3424 C CA . HIS B 1 163 ? -28.760 17.452 -89.619 1.00 7.38 160 HIS B CA 1
ATOM 3425 C C . HIS B 1 163 ? -27.790 18.293 -90.421 1.00 7.44 160 HIS B C 1
ATOM 3426 O O . HIS B 1 163 ? -26.917 17.758 -91.095 1.00 6.48 160 HIS B O 1
ATOM 3433 N N . VAL B 1 164 ? -27.958 19.604 -90.383 1.00 6.57 161 VAL B N 1
ATOM 3434 C CA . VAL B 1 164 ? -27.025 20.474 -91.093 1.00 7.01 161 VAL B CA 1
ATOM 3435 C C . VAL B 1 164 ? -25.627 20.387 -90.507 1.00 7.39 161 VAL B C 1
ATOM 3436 O O . VAL B 1 164 ? -24.640 20.303 -91.232 1.00 8.38 161 VAL B O 1
ATOM 3440 N N . THR B 1 165 ? -25.533 20.427 -89.186 1.00 8.83 162 THR B N 1
ATOM 3441 C CA . THR B 1 165 ? -24.230 20.368 -88.532 1.00 6.73 162 THR B CA 1
ATOM 3442 C C . THR B 1 165 ? -23.578 19.017 -88.803 1.00 7.51 162 THR B C 1
ATOM 3443 O O . THR B 1 165 ? -22.387 18.921 -89.077 1.00 8.46 162 THR B O 1
ATOM 3447 N N . LYS B 1 166 ? -24.363 17.965 -88.692 1.00 6.93 163 LYS B N 1
ATOM 3448 C CA . LYS B 1 166 ? -23.892 16.620 -88.966 1.00 6.91 163 LYS B CA 1
ATOM 3449 C C . LYS B 1 166 ? -23.245 16.497 -90.367 1.00 8.32 163 LYS B C 1
ATOM 3450 O O . LYS B 1 166 ? -22.163 15.913 -90.522 1.00 5.99 163 LYS B O 1
ATOM 3456 N N . ALA B 1 167 ? -23.910 17.055 -91.378 1.00 8.69 164 ALA B N 1
ATOM 3457 C CA . ALA B 1 167 ? -23.412 17.008 -92.751 1.00 8.88 164 ALA B CA 1
ATOM 3458 C C . ALA B 1 167 ? -22.159 17.874 -92.903 1.00 9.13 164 ALA B C 1
ATOM 3459 O O . ALA B 1 167 ? -21.229 17.528 -93.633 1.00 9.05 164 ALA B O 1
ATOM 3461 N N . ALA B 1 168 ? -22.134 18.993 -92.183 1.00 8.72 165 ALA B N 1
ATOM 3462 C CA . ALA B 1 168 ? -20.993 19.899 -92.204 1.00 7.37 165 ALA B CA 1
ATOM 3463 C C . ALA B 1 168 ? -19.724 19.278 -91.640 1.00 8.39 165 ALA B C 1
ATOM 3464 O O . ALA B 1 168 ? -18.623 19.633 -92.070 1.00 9.86 165 ALA B O 1
ATOM 3466 N N . LEU B 1 169 ? -19.852 18.341 -90.715 1.00 9.67 166 LEU B N 1
ATOM 3467 C CA . LEU B 1 169 ? -18.668 17.780 -90.069 1.00 11.30 166 LEU B CA 1
ATOM 3468 C C . LEU B 1 169 ? -17.591 17.184 -90.971 1.00 12.93 166 LEU B C 1
ATOM 3469 O O . LEU B 1 169 ? -16.423 17.292 -90.647 1.00 14.54 166 LEU B O 1
ATOM 3474 N N . SER B 1 170 ? -17.943 16.554 -92.081 1.00 14.08 167 SER B N 1
ATOM 3475 C CA . SER B 1 170 ? -16.900 15.971 -92.917 1.00 14.84 167 SER B CA 1
ATOM 3476 C C . SER B 1 170 ? -16.145 17.045 -93.700 1.00 13.89 167 SER B C 1
ATOM 3477 O O . SER B 1 170 ? -15.242 16.731 -94.461 1.00 15.25 167 SER B O 1
ATOM 3480 N N . HIS B 1 171 ? -16.536 18.303 -93.525 1.00 12.17 168 HIS B N 1
ATOM 3481 C CA . HIS B 1 171 ? -15.911 19.425 -94.203 1.00 11.43 168 HIS B CA 1
ATOM 3482 C C . HIS B 1 171 ? -15.185 20.377 -93.267 1.00 11.99 168 HIS B C 1
ATOM 3483 O O . HIS B 1 171 ? -14.436 21.234 -93.719 1.00 11.55 168 HIS B O 1
ATOM 3490 N N . LEU B 1 172 ? -15.432 20.268 -91.968 1.00 13.29 169 LEU B N 1
ATOM 3491 C CA . LEU B 1 172 ? -14.813 21.176 -91.002 1.00 13.40 169 LEU B CA 1
ATOM 3492 C C . LEU B 1 172 ? -13.505 20.595 -90.492 1.00 14.64 169 LEU B C 1
ATOM 3493 O O . LEU B 1 172 ? -13.381 19.385 -90.341 1.00 15.06 169 LEU B O 1
ATOM 3498 N N . LYS B 1 173 ? -12.554 21.477 -90.203 1.00 14.04 170 LYS B N 1
ATOM 3499 C CA . LYS B 1 173 ? -11.212 21.108 -89.785 1.00 14.94 170 LYS B CA 1
ATOM 3500 C C . LYS B 1 173 ? -10.780 21.989 -88.633 1.00 13.72 170 LYS B C 1
ATOM 3501 O O . LYS B 1 173 ? -11.476 22.929 -88.269 1.00 12.72 170 LYS B O 1
ATOM 3507 N N . GLN B 1 174 ? -9.598 21.703 -88.101 1.00 13.14 171 GLN B N 1
ATOM 3508 C CA . GLN B 1 174 ? -9.008 22.506 -87.050 1.00 13.51 171 GLN B CA 1
ATOM 3509 C C . GLN B 1 174 ? -9.133 23.988 -87.433 1.00 11.52 171 GLN B C 1
ATOM 3510 O O . GLN B 1 174 ? -8.826 24.376 -88.555 1.00 9.83 171 GLN B O 1
ATOM 3516 N N . GLY B 1 175 ? -9.621 24.816 -86.517 1.00 10.57 172 GLY B N 1
ATOM 3517 C CA . GLY B 1 175 ? -9.750 26.254 -86.795 1.00 9.26 172 GLY B CA 1
ATOM 3518 C C . GLY B 1 175 ? -11.132 26.647 -87.299 1.00 9.36 172 GLY B C 1
ATOM 3519 O O . GLY B 1 175 ? -11.442 27.821 -87.406 1.00 6.80 172 GLY B O 1
ATOM 3520 N N . ASP B 1 176 ? -11.957 25.664 -87.640 1.00 8.56 173 ASP B N 1
ATOM 3521 C CA . ASP B 1 176 ? -13.327 25.945 -88.078 1.00 9.60 173 ASP B CA 1
ATOM 3522 C C . ASP B 1 176 ? -14.272 26.130 -86.883 1.00 8.95 173 ASP B C 1
ATOM 3523 O O . ASP B 1 176 ? -13.930 25.820 -85.740 1.00 7.66 173 ASP B O 1
ATOM 3528 N N . VAL B 1 177 ? -15.459 26.655 -87.171 1.00 8.85 174 VAL B N 1
ATOM 3529 C CA . VAL B 1 177 ? -16.374 27.085 -86.148 1.00 8.10 174 VAL B CA 1
ATOM 3530 C C . VAL B 1 177 ? -17.860 26.869 -86.476 1.00 8.28 174 VAL B C 1
ATOM 3531 O O . VAL B 1 177 ? -18.290 26.972 -87.624 1.00 6.99 174 VAL B O 1
ATOM 3535 N N . ILE B 1 178 ? -18.626 26.615 -85.420 1.00 7.88 175 ILE B N 1
ATOM 3536 C CA . ILE B 1 178 ? -20.062 26.471 -85.484 1.00 6.60 175 ILE B CA 1
ATOM 3537 C C . ILE B 1 178 ? -20.662 27.475 -84.501 1.00 6.60 175 ILE B C 1
ATOM 3538 O O . ILE B 1 178 ? -20.160 27.629 -83.380 1.00 5.54 175 ILE B O 1
ATOM 3543 N N . ILE B 1 179 ? -21.694 28.197 -84.938 1.00 6.20 176 ILE B N 1
ATOM 3544 C CA . ILE B 1 179 ? -22.420 29.129 -84.065 1.00 5.45 176 ILE B CA 1
ATOM 3545 C C . ILE B 1 179 ? -23.908 28.754 -84.154 1.00 5.66 176 ILE B C 1
ATOM 3546 O O . ILE B 1 179 ? -24.430 28.583 -85.255 1.00 5.38 176 ILE B O 1
ATOM 3551 N N . ASN B 1 180 ? -24.583 28.623 -83.011 1.00 5.50 177 ASN B N 1
ATOM 3552 C CA . ASN B 1 180 ? -25.999 28.298 -82.986 1.00 4.79 177 ASN B CA 1
ATOM 3553 C C . ASN B 1 180 ? -26.795 29.443 -82.395 1.00 5.04 177 ASN B C 1
ATOM 3554 O O . ASN B 1 180 ? -26.405 29.986 -81.366 1.00 6.09 177 ASN B O 1
ATOM 3559 N N . THR B 1 181 ? -27.894 29.855 -83.023 1.00 5.05 178 THR B N 1
ATOM 3560 C CA . THR B 1 181 ? -28.758 30.885 -82.395 1.00 3.46 178 THR B CA 1
ATOM 3561 C C . THR B 1 181 ? -29.757 30.194 -81.470 1.00 6.16 178 THR B C 1
ATOM 3562 O O . THR B 1 181 ? -30.539 29.368 -81.907 1.00 5.97 178 THR B O 1
ATOM 3566 N N . ALA B 1 182 ? -29.708 30.546 -80.186 1.00 4.75 179 ALA B N 1
ATOM 3567 C CA . ALA B 1 182 ? -30.582 30.069 -79.178 1.00 5.21 179 ALA B CA 1
ATOM 3568 C C . ALA B 1 182 ? -31.553 31.221 -78.897 1.00 5.81 179 ALA B C 1
ATOM 3569 O O . ALA B 1 182 ? -32.049 31.846 -79.824 1.00 8.42 179 ALA B O 1
ATOM 3571 N N . SER B 1 183 ? -31.833 31.496 -77.636 1.00 6.94 180 SER B N 1
ATOM 3572 C CA . SER B 1 183 ? -32.747 32.574 -77.257 1.00 5.77 180 SER B CA 1
ATOM 3573 C C . SER B 1 183 ? -32.740 32.734 -75.762 1.00 6.30 180 SER B C 1
ATOM 3574 O O . SER B 1 183 ? -32.502 31.756 -75.032 1.00 5.42 180 SER B O 1
ATOM 3577 N N . ILE B 1 184 ? -33.019 33.962 -75.308 1.00 6.36 181 ILE B N 1
ATOM 3578 C CA . ILE B 1 184 ? -33.238 34.250 -73.905 1.00 5.70 181 ILE B CA 1
ATOM 3579 C C . ILE B 1 184 ? -34.297 33.321 -73.302 1.00 7.14 181 ILE B C 1
ATOM 3580 O O . ILE B 1 184 ? -34.236 32.995 -72.118 1.00 7.12 181 ILE B O 1
ATOM 3585 N N . VAL B 1 185 ? -35.265 32.867 -74.107 1.00 6.30 182 VAL B N 1
ATOM 3586 C CA . VAL B 1 185 ? -36.326 32.027 -73.543 1.00 6.46 182 VAL B CA 1
ATOM 3587 C C . VAL B 1 185 ? -35.851 30.672 -73.034 1.00 7.15 182 VAL B C 1
ATOM 3588 O O . VAL B 1 185 ? -36.549 30.038 -72.252 1.00 6.78 182 VAL B O 1
ATOM 3592 N N . ALA B 1 186 ? -34.697 30.202 -73.487 1.00 6.81 183 ALA B N 1
ATOM 3593 C CA . ALA B 1 186 ? -34.178 28.933 -72.981 1.00 7.71 183 ALA B CA 1
ATOM 3594 C C . ALA B 1 186 ? -33.767 29.137 -71.511 1.00 8.62 183 ALA B C 1
ATOM 3595 O O . ALA B 1 186 ? -33.798 28.211 -70.712 1.00 9.94 183 ALA B O 1
ATOM 3597 N N . TYR B 1 187 ? -33.401 30.369 -71.171 1.00 8.20 184 TYR B N 1
ATOM 3598 C CA . TYR B 1 187 ? -32.928 30.714 -69.826 1.00 7.99 184 TYR B CA 1
ATOM 3599 C C . TYR B 1 187 ? -34.008 31.256 -68.872 1.00 8.03 184 TYR B C 1
ATOM 3600 O O . TYR B 1 187 ? -34.003 30.924 -67.694 1.00 9.39 184 TYR B O 1
ATOM 3609 N N A GLU B 1 188 ? -34.912 32.068 -69.406 0.60 7.35 185 GLU B N 1
ATOM 3610 N N B GLU B 1 188 ? -34.904 32.101 -69.382 0.40 8.03 185 GLU B N 1
ATOM 3611 C CA A GLU B 1 188 ? -35.960 32.723 -68.634 0.60 8.03 185 GLU B CA 1
ATOM 3612 C CA B GLU B 1 188 ? -35.959 32.718 -68.569 0.40 8.70 185 GLU B CA 1
ATOM 3613 C C A GLU B 1 188 ? -37.324 32.054 -68.737 0.60 9.26 185 GLU B C 1
ATOM 3614 C C B GLU B 1 188 ? -37.318 32.014 -68.703 0.40 9.35 185 GLU B C 1
ATOM 3615 O O A GLU B 1 188 ? -38.181 32.285 -67.898 0.60 9.15 185 GLU B O 1
ATOM 3616 O O B GLU B 1 188 ? -38.166 32.164 -67.833 0.40 9.38 185 GLU B O 1
ATOM 3627 N N . GLY B 1 189 ? -37.515 31.257 -69.783 1.00 8.38 186 GLY B N 1
ATOM 3628 C CA . GLY B 1 189 ? -38.791 30.626 -70.062 1.00 9.59 186 GLY B CA 1
ATOM 3629 C C . GLY B 1 189 ? -39.709 31.654 -70.716 1.00 9.63 186 GLY B C 1
ATOM 3630 O O . GLY B 1 189 ? -39.464 32.852 -70.628 1.00 6.32 186 GLY B O 1
ATOM 3631 N N . ASN B 1 190 ? -40.733 31.191 -71.426 1.00 7.67 187 ASN B N 1
ATOM 3632 C CA . ASN B 1 190 ? -41.732 32.076 -72.012 1.00 7.96 187 ASN B CA 1
ATOM 3633 C C . ASN B 1 190 ? -43.075 31.342 -72.043 1.00 6.26 187 ASN B C 1
ATOM 3634 O O . ASN B 1 190 ? -43.234 30.375 -72.768 1.00 5.05 187 ASN B O 1
ATOM 3639 N N . GLU B 1 191 ? -44.029 31.858 -71.283 1.00 7.39 188 GLU B N 1
ATOM 3640 C CA . GLU B 1 191 ? -45.322 31.221 -71.063 1.00 9.67 188 GLU B CA 1
ATOM 3641 C C . GLU B 1 191 ? -46.206 31.095 -72.295 1.00 8.01 188 GLU B C 1
ATOM 3642 O O . GLU B 1 191 ? -47.096 30.257 -72.321 1.00 8.33 188 GLU B O 1
ATOM 3648 N N . THR B 1 192 ? -45.968 31.915 -73.313 1.00 6.53 189 THR B N 1
ATOM 3649 C CA . THR B 1 192 ? -46.791 31.842 -74.517 1.00 7.63 189 THR B CA 1
ATOM 3650 C C . THR B 1 192 ? -46.060 31.166 -75.662 1.00 4.96 189 THR B C 1
ATOM 3651 O O . THR B 1 192 ? -46.592 31.074 -76.760 1.00 4.71 189 THR B O 1
ATOM 3655 N N . LEU B 1 193 ? -44.824 30.723 -75.406 1.00 4.72 190 LEU B N 1
ATOM 3656 C CA . LEU B 1 193 ? -43.991 30.058 -76.414 1.00 4.59 190 LEU B CA 1
ATOM 3657 C C . LEU B 1 193 ? -43.326 28.826 -75.787 1.00 4.46 190 LEU B C 1
ATOM 3658 O O . LEU B 1 193 ? -42.102 28.651 -75.831 1.00 5.06 190 LEU B O 1
ATOM 3663 N N . ILE B 1 194 ? -44.147 27.947 -75.228 1.00 5.29 191 ILE B N 1
ATOM 3664 C CA . ILE B 1 194 ? -43.622 26.805 -74.461 1.00 4.22 191 ILE B CA 1
ATOM 3665 C C . ILE B 1 194 ? -42.836 25.797 -75.326 1.00 5.97 191 ILE B C 1
ATOM 3666 O O . ILE B 1 194 ? -41.771 25.334 -74.918 1.00 5.91 191 ILE B O 1
ATOM 3671 N N . ASP B 1 195 ? -43.377 25.408 -76.486 1.00 5.87 192 ASP B N 1
ATOM 3672 C CA . ASP B 1 195 ? -42.652 24.490 -77.379 1.00 6.71 192 ASP B CA 1
ATOM 3673 C C . ASP B 1 195 ? -41.410 25.149 -77.996 1.00 5.85 192 ASP B C 1
ATOM 3674 O O . ASP B 1 195 ? -40.358 24.521 -78.107 1.00 5.30 192 ASP B O 1
ATOM 3679 N N . TYR B 1 196 ? -41.560 26.381 -78.459 1.00 5.62 193 TYR B N 1
ATOM 3680 C CA . TYR B 1 196 ? -40.413 27.151 -78.976 1.00 3.97 193 TYR B CA 1
ATOM 3681 C C . TYR B 1 196 ? -39.316 27.218 -77.930 1.00 6.55 193 TYR B C 1
ATOM 3682 O O . TYR B 1 196 ? -38.146 26.976 -78.260 1.00 8.54 193 TYR B O 1
ATOM 3691 N N . SER B 1 197 ? -39.665 27.531 -76.672 1.00 5.63 194 SER B N 1
ATOM 3692 C CA . SER B 1 197 ? -38.632 27.663 -75.653 1.00 6.22 194 SER B CA 1
ATOM 3693 C C . SER B 1 197 ? -37.917 26.319 -75.417 1.00 5.04 194 SER B C 1
ATOM 3694 O O . SER B 1 197 ? -36.718 26.287 -75.179 1.00 5.49 194 SER B O 1
ATOM 3697 N N . ALA B 1 198 ? -38.659 25.218 -75.501 1.00 4.35 195 ALA B N 1
ATOM 3698 C CA . ALA B 1 198 ? -38.100 23.886 -75.351 1.00 3.20 195 ALA B CA 1
ATOM 3699 C C . ALA B 1 198 ? -37.097 23.599 -76.469 1.00 3.45 195 ALA B C 1
ATOM 3700 O O . ALA B 1 198 ? -36.072 22.971 -76.235 1.00 3.91 195 ALA B O 1
ATOM 3702 N N . THR B 1 199 ? -37.373 24.046 -77.692 1.00 5.80 196 THR B N 1
ATOM 3703 C CA . THR B 1 199 ? -36.409 23.836 -78.786 1.00 5.58 196 THR B CA 1
ATOM 3704 C C . THR B 1 199 ? -35.160 24.689 -78.529 1.00 5.78 196 THR B C 1
ATOM 3705 O O . THR B 1 199 ? -34.052 24.245 -78.772 1.00 4.68 196 THR B O 1
ATOM 3709 N N . LYS B 1 200 ? -35.332 25.874 -77.950 1.00 5.20 197 LYS B N 1
ATOM 3710 C CA . LYS B 1 200 ? -34.173 26.739 -77.679 1.00 4.05 197 LYS B CA 1
ATOM 3711 C C . LYS B 1 200 ? -33.324 26.181 -76.524 1.00 4.63 197 LYS B C 1
ATOM 3712 O O . LYS B 1 200 ? -32.117 26.256 -76.581 1.00 5.00 197 LYS B O 1
ATOM 3718 N N . GLY B 1 201 ? -33.960 25.580 -75.513 1.00 4.01 198 GLY B N 1
ATOM 3719 C CA . GLY B 1 201 ? -33.240 24.860 -74.479 1.00 3.14 198 GLY B CA 1
ATOM 3720 C C . GLY B 1 201 ? -32.485 23.681 -75.073 1.00 3.96 198 GLY B C 1
ATOM 3721 O O . GLY B 1 201 ? -31.377 23.371 -74.649 1.00 6.66 198 GLY B O 1
ATOM 3722 N N . ALA B 1 202 ? -33.099 22.979 -76.021 1.00 3.10 199 ALA B N 1
ATOM 3723 C CA . ALA B 1 202 ? -32.417 21.896 -76.724 1.00 4.27 199 ALA B CA 1
ATOM 3724 C C . ALA B 1 202 ? -31.171 22.414 -77.432 1.00 3.45 199 ALA B C 1
ATOM 3725 O O . ALA B 1 202 ? -30.153 21.740 -77.468 1.00 4.08 199 ALA B O 1
ATOM 3727 N N . ILE B 1 203 ? -31.265 23.584 -78.034 1.00 5.50 200 ILE B N 1
ATOM 3728 C CA . ILE B 1 203 ? -30.095 24.158 -78.733 1.00 5.72 200 ILE B CA 1
ATOM 3729 C C . ILE B 1 203 ? -28.968 24.497 -77.733 1.00 6.11 200 ILE B C 1
ATOM 3730 O O . ILE B 1 203 ? -27.789 24.282 -78.015 1.00 8.00 200 ILE B O 1
ATOM 3735 N N . VAL B 1 204 ? -29.327 25.005 -76.558 1.00 7.84 201 VAL B N 1
ATOM 3736 C CA . VAL B 1 204 ? -28.320 25.332 -75.553 1.00 6.21 201 VAL B CA 1
ATOM 3737 C C . VAL B 1 204 ? -27.540 24.068 -75.149 1.00 5.63 201 VAL B C 1
ATOM 3738 O O . VAL B 1 204 ? -26.308 24.076 -75.105 1.00 6.39 201 VAL B O 1
ATOM 3742 N N . ALA B 1 205 ? -28.245 22.975 -74.902 1.00 4.58 202 ALA B N 1
ATOM 3743 C CA . ALA B 1 205 ? -27.607 21.737 -74.472 1.00 3.79 202 ALA B CA 1
ATOM 3744 C C . ALA B 1 205 ? -26.795 21.084 -75.599 1.00 3.77 202 ALA B C 1
ATOM 3745 O O . ALA B 1 205 ? -25.742 20.501 -75.361 1.00 5.85 202 ALA B O 1
ATOM 3747 N N . PHE B 1 206 ? -27.301 21.187 -76.827 1.00 6.57 203 PHE B N 1
ATOM 3748 C CA . PHE B 1 206 ? -26.615 20.720 -78.060 1.00 6.29 203 PHE B CA 1
ATOM 3749 C C . PHE B 1 206 ? -25.310 21.478 -78.214 1.00 5.82 203 PHE B C 1
ATOM 3750 O O . PHE B 1 206 ? -24.236 20.906 -78.460 1.00 6.72 203 PHE B O 1
ATOM 3758 N N . THR B 1 207 ? -25.383 22.782 -78.029 1.00 6.17 204 THR B N 1
ATOM 3759 C CA . THR B 1 207 ? -24.168 23.624 -78.095 1.00 4.56 204 THR B CA 1
ATOM 3760 C C . THR B 1 207 ? -23.116 23.183 -77.070 1.00 6.03 204 THR B C 1
ATOM 3761 O O . THR B 1 207 ? -21.933 22.995 -77.411 1.00 7.04 204 THR B O 1
ATOM 3765 N N . ARG B 1 208 ? -23.540 22.995 -75.818 1.00 4.91 205 ARG B N 1
ATOM 3766 C CA . ARG B 1 208 ? -22.627 22.558 -74.760 1.00 5.15 205 ARG B CA 1
ATOM 3767 C C . ARG B 1 208 ? -22.006 21.189 -75.039 1.00 5.72 205 ARG B C 1
ATOM 3768 O O . ARG B 1 208 ? -20.793 21.004 -74.947 1.00 6.12 205 ARG B O 1
ATOM 3776 N N . SER B 1 209 ? -22.855 20.226 -75.377 1.00 7.85 206 SER B N 1
ATOM 3777 C CA . SER B 1 209 ? -22.408 18.875 -75.651 1.00 6.79 206 SER B CA 1
ATOM 3778 C C . SER B 1 209 ? -21.533 18.803 -76.899 1.00 5.40 206 SER B C 1
ATOM 3779 O O . SER B 1 209 ? -20.486 18.160 -76.908 1.00 4.94 206 SER B O 1
ATOM 3782 N N . LEU B 1 210 ? -21.969 19.423 -77.982 1.00 6.19 207 LEU B N 1
ATOM 3783 C CA . LEU B 1 210 ? -21.164 19.366 -79.198 1.00 6.04 207 LEU B CA 1
ATOM 3784 C C . LEU B 1 210 ? -19.800 20.038 -78.984 1.00 6.29 207 LEU B C 1
ATOM 3785 O O . LEU B 1 210 ? -18.772 19.560 -79.477 1.00 4.06 207 LEU B O 1
ATOM 3790 N N . SER B 1 211 ? -19.760 21.139 -78.232 1.00 6.46 208 SER B N 1
ATOM 3791 C CA . SER B 1 211 ? -18.471 21.806 -77.999 1.00 4.90 208 SER B CA 1
ATOM 3792 C C . SER B 1 211 ? -17.460 20.824 -77.398 1.00 6.38 208 SER B C 1
ATOM 3793 O O . SER B 1 211 ? -16.285 20.817 -77.798 1.00 4.08 208 SER B O 1
ATOM 3796 N N A GLN B 1 212 ? -17.904 19.972 -76.474 0.50 5.69 209 GLN B N 1
ATOM 3797 N N B GLN B 1 212 ? -17.931 19.975 -76.486 0.50 6.72 209 GLN B N 1
ATOM 3798 C CA A GLN B 1 212 ? -16.986 19.022 -75.839 0.50 6.36 209 GLN B CA 1
ATOM 3799 C CA B GLN B 1 212 ? -17.071 19.000 -75.814 0.50 8.24 209 GLN B CA 1
ATOM 3800 C C A GLN B 1 212 ? -16.635 17.911 -76.832 0.50 6.73 209 GLN B C 1
ATOM 3801 C C B GLN B 1 212 ? -16.674 17.885 -76.783 0.50 7.77 209 GLN B C 1
ATOM 3802 O O A GLN B 1 212 ? -15.500 17.439 -76.875 0.50 5.61 209 GLN B O 1
ATOM 3803 O O B GLN B 1 212 ? -15.555 17.377 -76.749 0.50 6.93 209 GLN B O 1
ATOM 3814 N N . SER B 1 213 ? -17.600 17.531 -77.661 1.00 7.01 210 SER B N 1
ATOM 3815 C CA . SER B 1 213 ? -17.378 16.491 -78.652 1.00 7.55 210 SER B CA 1
ATOM 3816 C C . SER B 1 213 ? -16.272 16.873 -79.636 1.00 7.03 210 SER B C 1
ATOM 3817 O O . SER B 1 213 ? -15.394 16.054 -79.919 1.00 7.61 210 SER B O 1
ATOM 3820 N N . LEU B 1 214 ? -16.278 18.125 -80.088 1.00 6.86 211 LEU B N 1
ATOM 3821 C CA . LEU B 1 214 ? -15.340 18.599 -81.118 1.00 5.62 211 LEU B CA 1
ATOM 3822 C C . LEU B 1 214 ? -14.118 19.386 -80.657 1.00 7.63 211 LEU B C 1
ATOM 3823 O O . LEU B 1 214 ? -13.306 19.821 -81.489 1.00 7.02 211 LEU B O 1
ATOM 3828 N N . VAL B 1 215 ? -13.944 19.585 -79.366 1.00 8.33 212 VAL B N 1
ATOM 3829 C CA . VAL B 1 215 ? -12.844 20.433 -78.949 1.00 10.53 212 VAL B CA 1
ATOM 3830 C C . VAL B 1 215 ? -11.473 19.889 -79.364 1.00 11.92 212 VAL B C 1
ATOM 3831 O O . VAL B 1 215 ? -10.604 20.642 -79.781 1.00 10.28 212 VAL B O 1
ATOM 3835 N N . GLN B 1 216 ? -11.269 18.584 -79.289 1.00 13.35 213 GLN B N 1
ATOM 3836 C CA . GLN B 1 216 ? -9.960 18.057 -79.660 1.00 14.90 213 GLN B CA 1
ATOM 3837 C C . GLN B 1 216 ? -9.753 18.054 -81.177 1.00 13.90 213 GLN B C 1
ATOM 3838 O O . GLN B 1 216 ? -8.638 17.910 -81.648 1.00 12.97 213 GLN B O 1
ATOM 3844 N N . LYS B 1 217 ? -10.823 18.233 -81.942 1.00 12.97 214 LYS B N 1
ATOM 3845 C CA . LYS B 1 217 ? -10.678 18.372 -83.381 1.00 12.60 214 LYS B CA 1
ATOM 3846 C C . LYS B 1 217 ? -10.431 19.838 -83.751 1.00 11.14 214 LYS B C 1
ATOM 3847 O O . LYS B 1 217 ? -10.350 20.169 -84.929 1.00 10.10 214 LYS B O 1
ATOM 3853 N N . GLY B 1 218 ? -10.333 20.721 -82.758 1.00 9.63 215 GLY B N 1
ATOM 3854 C CA . GLY B 1 218 ? -10.043 22.132 -83.031 1.00 8.29 215 GLY B CA 1
ATOM 3855 C C . GLY B 1 218 ? -11.206 22.881 -83.668 1.00 8.72 215 GLY B C 1
ATOM 3856 O O . GLY B 1 218 ? -10.985 23.873 -84.367 1.00 7.99 215 GLY B O 1
ATOM 3857 N N . ILE B 1 219 ? -12.439 22.411 -83.438 1.00 6.84 216 ILE B N 1
ATOM 3858 C CA . ILE B 1 219 ? -13.636 23.073 -83.954 1.00 6.54 216 ILE B CA 1
ATOM 3859 C C . ILE B 1 219 ? -14.413 23.643 -82.787 1.00 7.84 216 ILE B C 1
ATOM 3860 O O . ILE B 1 219 ? -14.856 22.888 -81.918 1.00 10.54 216 ILE B O 1
ATOM 3865 N N . ARG B 1 220 ? -14.617 24.958 -82.766 1.00 6.33 217 ARG B N 1
ATOM 3866 C CA . ARG B 1 220 ? -15.329 25.578 -81.664 1.00 6.52 217 ARG B CA 1
ATOM 3867 C C . ARG B 1 220 ? -16.810 25.633 -81.906 1.00 5.47 217 ARG B C 1
ATOM 3868 O O . ARG B 1 220 ? -17.238 25.749 -83.045 1.00 6.83 217 ARG B O 1
ATOM 3876 N N . VAL B 1 221 ? -17.593 25.509 -80.829 1.00 5.34 218 VAL B N 1
ATOM 3877 C CA . VAL B 1 221 ? -19.035 25.565 -80.914 1.00 5.51 218 VAL B CA 1
ATOM 3878 C C . VAL B 1 221 ? -19.595 26.509 -79.821 1.00 6.45 218 VAL B C 1
ATOM 3879 O O . VAL B 1 221 ? -19.425 26.277 -78.651 1.00 5.58 218 VAL B O 1
ATOM 3883 N N . ASN B 1 222 ? -20.288 27.567 -80.231 1.00 5.77 219 ASN B N 1
ATOM 3884 C CA . ASN B 1 222 ? -20.832 28.537 -79.303 1.00 5.00 219 ASN B CA 1
ATOM 3885 C C . ASN B 1 222 ? -22.190 28.977 -79.783 1.00 7.06 219 ASN B C 1
ATOM 3886 O O . ASN B 1 222 ? -22.618 28.627 -80.898 1.00 6.56 219 ASN B O 1
ATOM 3891 N N . GLY B 1 223 ? -22.856 29.772 -78.959 1.00 6.09 220 GLY B N 1
ATOM 3892 C CA . GLY B 1 223 ? -24.143 30.282 -79.324 1.00 5.78 220 GLY B CA 1
ATOM 3893 C C . GLY B 1 223 ? -24.367 31.728 -78.946 1.00 5.02 220 GLY B C 1
ATOM 3894 O O . GLY B 1 223 ? -23.616 32.318 -78.181 1.00 3.54 220 GLY B O 1
ATOM 3895 N N . VAL B 1 224 ? -25.437 32.272 -79.500 1.00 4.25 221 VAL B N 1
ATOM 3896 C CA . VAL B 1 224 ? -25.906 33.594 -79.190 1.00 3.88 221 VAL B CA 1
ATOM 3897 C C . VAL B 1 224 ? -27.351 33.438 -78.745 1.00 5.63 221 VAL B C 1
ATOM 3898 O O . VAL B 1 224 ? -28.139 32.692 -79.380 1.00 6.37 221 VAL B O 1
ATOM 3902 N N . ALA B 1 225 ? -27.690 34.104 -77.651 1.00 5.53 222 ALA B N 1
ATOM 3903 C CA . ALA B 1 225 ? -29.046 34.095 -77.115 1.00 7.51 222 ALA B CA 1
ATOM 3904 C C . ALA B 1 225 ? -29.637 35.522 -77.187 1.00 7.21 222 ALA B C 1
ATOM 3905 O O . ALA B 1 225 ? -29.460 36.352 -76.282 1.00 7.60 222 ALA B O 1
ATOM 3907 N N . PRO B 1 226 ? -30.319 35.824 -78.289 1.00 5.62 223 PRO B N 1
ATOM 3908 C CA . PRO B 1 226 ? -30.971 37.105 -78.414 1.00 6.52 223 PRO B CA 1
ATOM 3909 C C . PRO B 1 226 ? -32.166 37.276 -77.516 1.00 7.43 223 PRO B C 1
ATOM 3910 O O . PRO B 1 226 ? -32.797 36.293 -77.126 1.00 6.40 223 PRO B O 1
ATOM 3914 N N . GLY B 1 227 ? -32.443 38.531 -77.197 1.00 8.82 224 GLY B N 1
ATOM 3915 C CA . GLY B 1 227 ? -33.648 38.928 -76.519 1.00 11.02 224 GLY B CA 1
ATOM 3916 C C . GLY B 1 227 ? -34.583 39.390 -77.624 1.00 12.96 224 GLY B C 1
ATOM 3917 O O . GLY B 1 227 ? -34.467 38.920 -78.767 1.00 13.48 224 GLY B O 1
ATOM 3918 N N . PRO B 1 228 ? -35.488 40.345 -77.319 1.00 15.40 225 PRO B N 1
ATOM 3919 C CA . PRO B 1 228 ? -36.452 40.764 -78.344 1.00 14.32 225 PRO B CA 1
ATOM 3920 C C . PRO B 1 228 ? -35.782 41.622 -79.398 1.00 12.22 225 PRO B C 1
ATOM 3921 O O . PRO B 1 228 ? -35.328 42.749 -79.101 1.00 11.37 225 PRO B O 1
ATOM 3925 N N . ILE B 1 229 ? -35.709 41.089 -80.612 1.00 8.65 226 ILE B N 1
ATOM 3926 C CA . ILE B 1 229 ? -35.099 41.791 -81.730 1.00 6.54 226 ILE B CA 1
ATOM 3927 C C . ILE B 1 229 ? -36.140 42.046 -82.805 1.00 6.03 226 ILE B C 1
ATOM 3928 O O . ILE B 1 229 ? -36.893 41.139 -83.182 1.00 4.09 226 ILE B O 1
ATOM 3933 N N . TRP B 1 230 ? -36.184 43.286 -83.297 1.00 5.12 227 TRP B N 1
ATOM 3934 C CA . TRP B 1 230 ? -37.158 43.690 -84.322 1.00 5.38 227 TRP B CA 1
ATOM 3935 C C . TRP B 1 230 ? -36.824 43.013 -85.663 1.00 4.67 227 TRP B C 1
ATOM 3936 O O . TRP B 1 230 ? -35.969 43.464 -86.394 1.00 5.47 227 TRP B O 1
ATOM 3947 N N . THR B 1 231 ? -37.508 41.907 -85.952 1.00 5.93 228 THR B N 1
ATOM 3948 C CA . THR B 1 231 ? -37.278 41.094 -87.156 1.00 5.20 228 THR B CA 1
ATOM 3949 C C . THR B 1 231 ? -38.632 40.555 -87.679 1.00 5.74 228 THR B C 1
ATOM 3950 O O . THR B 1 231 ? -39.640 40.660 -86.988 1.00 6.72 228 THR B O 1
ATOM 3954 N N . PRO B 1 232 ? -38.659 39.978 -88.896 1.00 5.65 229 PRO B N 1
ATOM 3955 C CA . PRO B 1 232 ? -39.918 39.456 -89.464 1.00 5.98 229 PRO B CA 1
ATOM 3956 C C . PRO B 1 232 ? -40.598 38.333 -88.655 1.00 5.80 229 PRO B C 1
ATOM 3957 O O . PRO B 1 232 ? -41.789 38.059 -88.856 1.00 5.08 229 PRO B O 1
ATOM 3961 N N . LEU B 1 233 ? -39.854 37.689 -87.758 1.00 5.59 230 LEU B N 1
ATOM 3962 C CA . LEU B 1 233 ? -40.412 36.623 -86.935 1.00 7.29 230 LEU B CA 1
ATOM 3963 C C . LEU B 1 233 ? -41.473 37.194 -85.982 1.00 7.84 230 LEU B C 1
ATOM 3964 O O . LEU B 1 233 ? -42.404 36.495 -85.568 1.00 6.96 230 LEU B O 1
ATOM 3969 N N . ILE B 1 234 ? -41.331 38.484 -85.679 1.00 7.99 231 ILE B N 1
ATOM 3970 C CA . ILE B 1 234 ? -42.184 39.170 -84.709 1.00 7.62 231 ILE B CA 1
ATOM 3971 C C . ILE B 1 234 ? -43.583 39.527 -85.272 1.00 7.85 231 ILE B C 1
ATOM 3972 O O . ILE B 1 234 ? -44.583 39.036 -84.758 1.00 5.91 231 ILE B O 1
ATOM 3977 N N . PRO B 1 235 ? -43.666 40.357 -86.333 1.00 7.43 232 PRO B N 1
ATOM 3978 C CA . PRO B 1 235 ? -45.022 40.627 -86.830 1.00 7.47 232 PRO B CA 1
ATOM 3979 C C . PRO B 1 235 ? -45.707 39.404 -87.454 1.00 7.53 232 PRO B C 1
ATOM 3980 O O . PRO B 1 235 ? -46.935 39.395 -87.580 1.00 6.63 232 PRO B O 1
ATOM 3984 N N . SER B 1 236 ? -44.936 38.384 -87.835 1.00 7.34 233 SER B N 1
ATOM 3985 C CA . SER B 1 236 ? -45.523 37.186 -88.446 1.00 8.28 233 SER B CA 1
ATOM 3986 C C . SER B 1 236 ? -45.936 36.103 -87.441 1.00 9.35 233 SER B C 1
ATOM 3987 O O . SER B 1 236 ? -46.533 35.096 -87.834 1.00 8.89 233 SER B O 1
ATOM 3990 N N . SER B 1 237 ? -45.629 36.302 -86.160 1.00 9.85 234 SER B N 1
ATOM 3991 C CA . SER B 1 237 ? -45.983 35.314 -85.137 1.00 10.33 234 SER B CA 1
ATOM 3992 C C . SER B 1 237 ? -46.927 35.891 -84.075 1.00 11.38 234 SER B C 1
ATOM 3993 O O . SER B 1 237 ? -47.847 35.204 -83.636 1.00 11.21 234 SER B O 1
ATOM 3996 N N . PHE B 1 238 ? -46.693 37.140 -83.669 1.00 11.75 235 PHE B N 1
ATOM 3997 C CA . PHE B 1 238 ? -47.520 37.808 -82.657 1.00 12.34 235 PHE B CA 1
ATOM 3998 C C . PHE B 1 238 ? -48.633 38.655 -83.274 1.00 12.86 235 PHE B C 1
ATOM 3999 O O . PHE B 1 238 ? -48.541 39.080 -84.433 1.00 12.46 235 PHE B O 1
ATOM 4007 N N . ASP B 1 239 ? -49.681 38.908 -82.491 1.00 13.71 236 ASP B N 1
ATOM 4008 C CA . ASP B 1 239 ? -50.785 39.744 -82.960 1.00 14.43 236 ASP B CA 1
ATOM 4009 C C . ASP B 1 239 ? -50.354 41.213 -82.863 1.00 15.32 236 ASP B C 1
ATOM 4010 O O . ASP B 1 239 ? -49.324 41.521 -82.261 1.00 14.27 236 ASP B O 1
ATOM 4015 N N . GLU B 1 240 ? -51.138 42.108 -83.455 1.00 15.93 237 GLU B N 1
ATOM 4016 C CA . GLU B 1 240 ? -50.791 43.540 -83.514 1.00 16.37 237 GLU B CA 1
ATOM 4017 C C . GLU B 1 240 ? -50.550 44.203 -82.148 1.00 15.95 237 GLU B C 1
ATOM 4018 O O . GLU B 1 240 ? -49.603 44.980 -81.996 1.00 15.65 237 GLU B O 1
ATOM 4024 N N . LYS B 1 241 ? -51.400 43.898 -81.170 1.00 15.79 238 LYS B N 1
ATOM 4025 C CA . LYS B 1 241 ? -51.265 44.440 -79.817 1.00 15.78 238 LYS B CA 1
ATOM 4026 C C . LYS B 1 241 ? -49.872 44.109 -79.278 1.00 15.67 238 LYS B C 1
ATOM 4027 O O . LYS B 1 241 ? -49.119 44.997 -78.850 1.00 15.18 238 LYS B O 1
ATOM 4033 N N . LYS B 1 242 ? -49.528 42.824 -79.323 1.00 15.03 239 LYS B N 1
ATOM 4034 C CA . LYS B 1 242 ? -48.238 42.343 -78.829 1.00 14.29 239 LYS B CA 1
ATOM 4035 C C . LYS B 1 242 ? -47.070 42.977 -79.592 1.00 12.92 239 LYS B C 1
ATOM 4036 O O . LYS B 1 242 ? -46.059 43.356 -78.993 1.00 10.85 239 LYS B O 1
ATOM 4042 N N . VAL B 1 243 ? -47.211 43.097 -80.910 1.00 11.36 240 VAL B N 1
ATOM 4043 C CA . VAL B 1 243 ? -46.163 43.709 -81.734 1.00 10.20 240 VAL B CA 1
ATOM 4044 C C . VAL B 1 243 ? -45.910 45.165 -81.329 1.00 9.33 240 VAL B C 1
ATOM 4045 O O . VAL B 1 243 ? -44.757 45.600 -81.246 1.00 8.28 240 VAL B O 1
ATOM 4049 N N . SER B 1 244 ? -46.991 45.903 -81.068 1.00 8.18 241 SER B N 1
ATOM 4050 C CA . SER B 1 244 ? -46.908 47.321 -80.693 1.00 7.64 241 SER B CA 1
ATOM 4051 C C . SER B 1 244 ? -46.112 47.576 -79.410 1.00 7.75 241 SER B C 1
ATOM 4052 O O . SER B 1 244 ? -45.520 48.644 -79.252 1.00 7.05 241 SER B O 1
ATOM 4055 N N . GLN B 1 245 ? -46.092 46.597 -78.507 1.00 7.58 242 GLN B N 1
ATOM 4056 C CA . GLN B 1 245 ? -45.410 46.739 -77.215 1.00 7.93 242 GLN B CA 1
ATOM 4057 C C . GLN B 1 245 ? -44.112 45.919 -77.122 1.00 7.54 242 GLN B C 1
ATOM 4058 O O . GLN B 1 245 ? -43.445 45.902 -76.081 1.00 7.96 242 GLN B O 1
ATOM 4064 N N . PHE B 1 246 ? -43.754 45.265 -78.221 1.00 6.62 243 PHE B N 1
ATOM 4065 C CA . PHE B 1 246 ? -42.556 44.431 -78.297 1.00 6.35 243 PHE B CA 1
ATOM 4066 C C . PHE B 1 246 ? -41.268 45.130 -77.803 1.00 6.35 243 PHE B C 1
ATOM 4067 O O . PHE B 1 246 ? -40.934 46.234 -78.239 1.00 6.89 243 PHE B O 1
ATOM 4075 N N . GLY B 1 247 ? -40.555 44.479 -76.884 1.00 5.65 244 GLY B N 1
ATOM 4076 C CA . GLY B 1 247 ? -39.311 45.016 -76.328 1.00 5.07 244 GLY B CA 1
ATOM 4077 C C . GLY B 1 247 ? -39.463 45.961 -75.139 1.00 4.44 244 GLY B C 1
ATOM 4078 O O . GLY B 1 247 ? -38.464 46.369 -74.530 1.00 2.89 244 GLY B O 1
ATOM 4079 N N . SER B 1 248 ? -40.702 46.301 -74.789 1.00 3.74 245 SER B N 1
ATOM 4080 C CA . SER B 1 248 ? -40.948 47.233 -73.686 1.00 4.20 245 SER B CA 1
ATOM 4081 C C . SER B 1 248 ? -40.603 46.625 -72.325 1.00 4.20 245 SER B C 1
ATOM 4082 O O . SER B 1 248 ? -40.299 47.349 -71.381 1.00 5.99 245 SER B O 1
ATOM 4085 N N . ASN B 1 249 ? -40.614 45.299 -72.251 1.00 3.17 246 ASN B N 1
ATOM 4086 C CA . ASN B 1 249 ? -40.355 44.571 -71.003 1.00 3.37 246 ASN B CA 1
ATOM 4087 C C . ASN B 1 249 ? -38.892 44.508 -70.496 1.00 2.56 246 ASN B C 1
ATOM 4088 O O . ASN B 1 249 ? -38.661 44.350 -69.297 1.00 2.56 246 ASN B O 1
ATOM 4093 N N . VAL B 1 250 ? -37.909 44.647 -71.378 1.00 2.56 247 VAL B N 1
ATOM 4094 C CA . VAL B 1 250 ? -36.506 44.528 -70.953 1.00 2.56 247 VAL B CA 1
ATOM 4095 C C . VAL B 1 250 ? -35.951 45.829 -70.323 1.00 2.56 247 VAL B C 1
ATOM 4096 O O . VAL B 1 250 ? -36.480 46.909 -70.564 1.00 2.56 247 VAL B O 1
ATOM 4100 N N . PRO B 1 251 ? -34.892 45.712 -69.498 1.00 2.56 248 PRO B N 1
ATOM 4101 C CA . PRO B 1 251 ? -34.317 46.887 -68.814 1.00 2.56 248 PRO B CA 1
ATOM 4102 C C . PRO B 1 251 ? -33.996 48.060 -69.732 1.00 2.56 248 PRO B C 1
ATOM 4103 O O . PRO B 1 251 ? -34.216 49.198 -69.351 1.00 2.56 248 PRO B O 1
ATOM 4115 N N . GLN B 1 253 ? -35.616 48.939 -72.117 1.00 9.85 250 GLN B N 1
ATOM 4116 C CA . GLN B 1 253 ? -36.939 49.447 -72.516 1.00 11.37 250 GLN B CA 1
ATOM 4117 C C . GLN B 1 253 ? -37.093 49.690 -74.019 1.00 11.85 250 GLN B C 1
ATOM 4118 O O . GLN B 1 253 ? -37.749 50.649 -74.445 1.00 11.91 250 GLN B O 1
ATOM 4124 N N . ARG B 1 254 ? -36.490 48.812 -74.814 1.00 10.96 251 ARG B N 1
ATOM 4125 C CA . ARG B 1 254 ? -36.616 48.877 -76.260 1.00 10.09 251 ARG B CA 1
ATOM 4126 C C . ARG B 1 254 ? -36.185 47.535 -76.844 1.00 10.93 251 ARG B C 1
ATOM 4127 O O . ARG B 1 254 ? -35.435 46.794 -76.211 1.00 9.55 251 ARG B O 1
ATOM 4135 N N . PRO B 1 255 ? -36.694 47.198 -78.043 1.00 12.29 252 PRO B N 1
ATOM 4136 C CA . PRO B 1 255 ? -36.230 46.001 -78.727 1.00 11.45 252 PRO B CA 1
ATOM 4137 C C . PRO B 1 255 ? -34.854 46.256 -79.325 1.00 10.64 252 PRO B C 1
ATOM 4138 O O . PRO B 1 255 ? -34.457 47.408 -79.525 1.00 10.26 252 PRO B O 1
ATOM 4142 N N . GLY B 1 256 ? -34.118 45.191 -79.596 1.00 9.85 253 GLY B N 1
ATOM 4143 C CA . GLY B 1 256 ? -32.831 45.342 -80.231 1.00 10.30 253 GLY B CA 1
ATOM 4144 C C . GLY B 1 256 ? -33.056 45.389 -81.741 1.00 11.58 253 GLY B C 1
ATOM 4145 O O . GLY B 1 256 ? -34.094 44.920 -82.232 1.00 10.84 253 GLY B O 1
ATOM 4146 N N . GLN B 1 257 ? -32.121 45.991 -82.473 1.00 9.28 254 GLN B N 1
ATOM 4147 C CA . GLN B 1 257 ? -32.157 45.957 -83.922 1.00 9.98 254 GLN B CA 1
ATOM 4148 C C . GLN B 1 257 ? -31.228 44.823 -84.339 1.00 10.77 254 GLN B C 1
ATOM 4149 O O . GLN B 1 257 ? -30.277 44.488 -83.618 1.00 10.64 254 GLN B O 1
ATOM 4155 N N . PRO B 1 258 ? -31.503 44.208 -85.494 1.00 10.34 255 PRO B N 1
ATOM 4156 C CA . PRO B 1 258 ? -30.655 43.118 -85.954 1.00 10.81 255 PRO B CA 1
ATOM 4157 C C . PRO B 1 258 ? -29.191 43.463 -86.053 1.00 9.99 255 PRO B C 1
ATOM 4158 O O . PRO B 1 258 ? -28.368 42.604 -85.783 1.00 12.82 255 PRO B O 1
ATOM 4162 N N . TYR B 1 259 ? -28.837 44.693 -86.421 1.00 10.69 256 TYR B N 1
ATOM 4163 C CA . TYR B 1 259 ? -27.416 45.029 -86.516 1.00 10.24 256 TYR B CA 1
ATOM 4164 C C . TYR B 1 259 ? -26.730 44.919 -85.155 1.00 10.26 256 TYR B C 1
ATOM 4165 O O . TYR B 1 259 ? -25.519 44.712 -85.074 1.00 9.84 256 TYR B O 1
ATOM 4174 N N . GLU B 1 260 ? -27.490 45.073 -84.084 1.00 10.95 257 GLU B N 1
ATOM 4175 C CA . GLU B 1 260 ? -26.912 44.995 -82.749 1.00 11.39 257 GLU B CA 1
ATOM 4176 C C . GLU B 1 260 ? -26.538 43.568 -82.364 1.00 11.25 257 GLU B C 1
ATOM 4177 O O . GLU B 1 260 ? -25.900 43.349 -81.339 1.00 12.14 257 GLU B O 1
ATOM 4183 N N . LEU B 1 261 ? -26.943 42.589 -83.163 1.00 11.62 258 LEU B N 1
ATOM 4184 C CA . LEU B 1 261 ? -26.546 41.213 -82.881 1.00 11.64 258 LEU B CA 1
ATOM 4185 C C . LEU B 1 261 ? -25.350 40.736 -83.648 1.00 10.45 258 LEU B C 1
ATOM 4186 O O . LEU B 1 261 ? -24.664 39.845 -83.201 1.00 10.20 258 LEU B O 1
ATOM 4191 N N . ALA B 1 262 ? -25.120 41.305 -84.819 1.00 10.20 259 ALA B N 1
ATOM 4192 C CA . ALA B 1 262 ? -24.070 40.819 -85.701 1.00 9.91 259 ALA B CA 1
ATOM 4193 C C . ALA B 1 262 ? -22.656 40.766 -85.093 1.00 9.54 259 ALA B C 1
ATOM 4194 O O . ALA B 1 262 ? -21.918 39.796 -85.327 1.00 9.38 259 ALA B O 1
ATOM 4196 N N . PRO B 1 263 ? -22.256 41.793 -84.314 1.00 8.72 260 PRO B N 1
ATOM 4197 C CA . PRO B 1 263 ? -20.900 41.733 -83.778 1.00 9.35 260 PRO B CA 1
ATOM 4198 C C . PRO B 1 263 ? -20.617 40.544 -82.855 1.00 8.89 260 PRO B C 1
ATOM 4199 O O . PRO B 1 263 ? -19.461 40.068 -82.795 1.00 9.61 260 PRO B O 1
ATOM 4203 N N . ALA B 1 264 ? -21.631 40.070 -82.130 1.00 7.48 261 ALA B N 1
ATOM 4204 C CA . ALA B 1 264 ? -21.458 38.874 -81.306 1.00 7.33 261 ALA B CA 1
ATOM 4205 C C . ALA B 1 264 ? -21.104 37.671 -82.185 1.00 8.26 261 ALA B C 1
ATOM 4206 O O . ALA B 1 264 ? -20.272 36.839 -81.812 1.00 8.06 261 ALA B O 1
ATOM 4208 N N . TYR B 1 265 ? -21.776 37.548 -83.331 1.00 7.33 262 TYR B N 1
ATOM 4209 C CA . TYR B 1 265 ? -21.484 36.438 -84.268 1.00 8.78 262 TYR B CA 1
ATOM 4210 C C . TYR B 1 265 ? -20.065 36.560 -84.863 1.00 8.89 262 TYR B C 1
ATOM 4211 O O . TYR B 1 265 ? -19.342 35.561 -85.029 1.00 8.19 262 TYR B O 1
ATOM 4220 N N . VAL B 1 266 ? -19.679 37.788 -85.185 1.00 7.43 263 VAL B N 1
ATOM 4221 C CA . VAL B 1 266 ? -18.329 38.057 -85.692 1.00 8.14 263 VAL B CA 1
ATOM 4222 C C . VAL B 1 266 ? -17.299 37.653 -84.638 1.00 7.00 263 VAL B C 1
ATOM 4223 O O . VAL B 1 266 ? -16.317 36.968 -84.940 1.00 7.94 263 VAL B O 1
ATOM 4227 N N . TYR B 1 267 ? -17.552 38.027 -83.386 1.00 8.29 264 TYR B N 1
ATOM 4228 C CA . TYR B 1 267 ? -16.684 37.649 -82.301 1.00 7.99 264 TYR B CA 1
ATOM 4229 C C . TYR B 1 267 ? -16.516 36.137 -82.242 1.00 7.90 264 TYR B C 1
ATOM 4230 O O . TYR B 1 267 ? -15.396 35.648 -82.187 1.00 7.88 264 TYR B O 1
ATOM 4239 N N . LEU B 1 268 ? -17.626 35.405 -82.253 1.00 7.58 265 LEU B N 1
ATOM 4240 C CA . LEU B 1 268 ? -17.600 33.954 -82.138 1.00 6.82 265 LEU B CA 1
ATOM 4241 C C . LEU B 1 268 ? -17.092 33.255 -83.366 1.00 7.47 265 LEU B C 1
ATOM 4242 O O . LEU B 1 268 ? -16.580 32.143 -83.262 1.00 8.70 265 LEU B O 1
ATOM 4247 N N . ALA B 1 269 ? -17.248 33.865 -84.539 1.00 7.59 266 ALA B N 1
ATOM 4248 C CA . ALA B 1 269 ? -16.817 33.224 -85.793 1.00 9.56 266 ALA B CA 1
ATOM 4249 C C . ALA B 1 269 ? -15.336 33.358 -86.081 1.00 10.56 266 ALA B C 1
ATOM 4250 O O . ALA B 1 269 ? -14.781 32.544 -86.804 1.00 10.64 266 ALA B O 1
ATOM 4252 N N . SER B 1 270 ? -14.717 34.406 -85.552 1.00 10.31 267 SER B N 1
ATOM 4253 C CA . SER B 1 270 ? -13.324 34.697 -85.827 1.00 11.05 267 SER B CA 1
ATOM 4254 C C . SER B 1 270 ? -12.366 34.167 -84.765 1.00 10.21 267 SER B C 1
ATOM 4255 O O . SER B 1 270 ? -12.767 33.657 -83.727 1.00 10.75 267 SER B O 1
ATOM 4258 N N . SER B 1 271 ? -11.088 34.313 -85.052 1.00 11.72 268 SER B N 1
ATOM 4259 C CA . SER B 1 271 ? -10.012 33.913 -84.143 1.00 12.48 268 SER B CA 1
ATOM 4260 C C . SER B 1 271 ? -9.964 34.772 -82.881 1.00 10.59 268 SER B C 1
ATOM 4261 O O . SER B 1 271 ? -9.263 34.443 -81.932 1.00 10.71 268 SER B O 1
ATOM 4264 N N . ASP B 1 272 ? -10.723 35.862 -82.870 1.00 10.21 269 ASP B N 1
ATOM 4265 C CA . ASP B 1 272 ? -10.877 36.706 -81.674 1.00 10.57 269 ASP B CA 1
ATOM 4266 C C . ASP B 1 272 ? -11.388 35.922 -80.439 1.00 10.00 269 ASP B C 1
ATOM 4267 O O . ASP B 1 272 ? -11.102 36.302 -79.299 1.00 10.73 269 ASP B O 1
ATOM 4272 N N . SER B 1 273 ? -12.125 34.838 -80.671 1.00 9.42 270 SER B N 1
ATOM 4273 C CA . SER B 1 273 ? -12.646 34.012 -79.605 1.00 8.78 270 SER B CA 1
ATOM 4274 C C . SER B 1 273 ? -11.975 32.633 -79.604 1.00 8.40 270 SER B C 1
ATOM 4275 O O . SER B 1 273 ? -12.595 31.641 -79.268 1.00 7.58 270 SER B O 1
ATOM 4278 N N . SER B 1 274 ? -10.704 32.579 -79.970 1.00 8.32 271 SER B N 1
ATOM 4279 C CA . SER B 1 274 ? -9.945 31.314 -79.991 1.00 8.86 271 SER B CA 1
ATOM 4280 C C . SER B 1 274 ? -9.958 30.515 -78.672 1.00 8.67 271 SER B C 1
ATOM 4281 O O . SER B 1 274 ? -9.822 29.311 -78.710 1.00 9.14 271 SER B O 1
ATOM 4284 N N . TYR B 1 275 ? -10.153 31.144 -77.514 1.00 7.78 272 TYR B N 1
ATOM 4285 C CA . TYR B 1 275 ? -10.156 30.382 -76.252 1.00 6.77 272 TYR B CA 1
ATOM 4286 C C . TYR B 1 275 ? -11.586 30.196 -75.725 1.00 7.78 272 TYR B C 1
ATOM 4287 O O . TYR B 1 275 ? -11.799 29.952 -74.535 1.00 8.59 272 TYR B O 1
ATOM 4296 N N . VAL B 1 276 ? -12.562 30.301 -76.620 1.00 8.12 273 VAL B N 1
ATOM 4297 C CA . VAL B 1 276 ? -13.959 30.228 -76.231 1.00 5.69 273 VAL B CA 1
ATOM 4298 C C . VAL B 1 276 ? -14.696 29.128 -76.950 1.00 6.61 273 VAL B C 1
ATOM 4299 O O . VAL B 1 276 ? -14.767 29.118 -78.188 1.00 9.50 273 VAL B O 1
ATOM 4303 N N . THR B 1 277 ? -15.229 28.185 -76.188 1.00 5.74 274 THR B N 1
ATOM 4304 C CA . THR B 1 277 ? -16.095 27.167 -76.767 1.00 7.58 274 THR B CA 1
ATOM 4305 C C . THR B 1 277 ? -17.073 26.708 -75.689 1.00 8.19 274 THR B C 1
ATOM 4306 O O . THR B 1 277 ? -16.765 26.766 -74.498 1.00 9.89 274 THR B O 1
ATOM 4310 N N . GLY B 1 278 ? -18.268 26.308 -76.115 1.00 8.16 275 GLY B N 1
ATOM 4311 C CA . GLY B 1 278 ? -19.316 25.869 -75.219 1.00 9.12 275 GLY B CA 1
ATOM 4312 C C . GLY B 1 278 ? -20.154 26.963 -74.565 1.00 9.61 275 GLY B C 1
ATOM 4313 O O . GLY B 1 278 ? -21.025 26.672 -73.743 1.00 9.36 275 GLY B O 1
ATOM 4314 N N . GLN B 1 279 ? -19.996 28.193 -75.024 1.00 8.00 276 GLN B N 1
ATOM 4315 C CA . GLN B 1 279 ? -20.585 29.318 -74.343 1.00 7.38 276 GLN B CA 1
ATOM 4316 C C . GLN B 1 279 ? -21.698 29.970 -75.090 1.00 6.59 276 GLN B C 1
ATOM 4317 O O . GLN B 1 279 ? -21.930 29.690 -76.237 1.00 7.46 276 GLN B O 1
ATOM 4331 N N . ILE B 1 281 ? -23.452 33.963 -75.796 1.00 9.22 278 ILE B N 1
ATOM 4332 C CA . ILE B 1 281 ? -23.363 35.408 -75.687 1.00 9.02 278 ILE B CA 1
ATOM 4333 C C . ILE B 1 281 ? -24.820 35.923 -75.607 1.00 8.19 278 ILE B C 1
ATOM 4334 O O . ILE B 1 281 ? -25.623 35.724 -76.524 1.00 7.41 278 ILE B O 1
ATOM 4339 N N . HIS B 1 282 ? -25.148 36.564 -74.505 1.00 7.08 279 HIS B N 1
ATOM 4340 C CA . HIS B 1 282 ? -26.508 37.059 -74.255 1.00 10.01 279 HIS B CA 1
ATOM 4341 C C . HIS B 1 282 ? -26.675 38.510 -74.673 1.00 8.64 279 HIS B C 1
ATOM 4342 O O . HIS B 1 282 ? -26.092 39.408 -74.081 1.00 10.40 279 HIS B O 1
ATOM 4349 N N . VAL B 1 283 ? -27.496 38.729 -75.685 1.00 7.92 280 VAL B N 1
ATOM 4350 C CA . VAL B 1 283 ? -27.679 40.050 -76.281 1.00 6.64 280 VAL B CA 1
ATOM 4351 C C . VAL B 1 283 ? -29.164 40.345 -76.152 1.00 7.37 280 VAL B C 1
ATOM 4352 O O . VAL B 1 283 ? -29.944 40.103 -77.064 1.00 7.27 280 VAL B O 1
ATOM 4356 N N . ASN B 1 284 ? -29.564 40.894 -75.016 1.00 8.02 281 ASN B N 1
ATOM 4357 C CA . ASN B 1 284 ? -30.979 40.919 -74.729 1.00 8.14 281 ASN B CA 1
ATOM 4358 C C . ASN B 1 284 ? -31.539 42.116 -74.060 1.00 9.43 281 ASN B C 1
ATOM 4359 O O . ASN B 1 284 ? -32.628 42.020 -73.513 1.00 8.62 281 ASN B O 1
ATOM 4364 N N . GLY B 1 285 ? -30.802 43.231 -74.047 1.00 8.02 282 GLY B N 1
ATOM 4365 C CA . GLY B 1 285 ? -31.333 44.466 -73.448 1.00 8.59 282 GLY B CA 1
ATOM 4366 C C . GLY B 1 285 ? -31.233 44.537 -71.937 1.00 7.28 282 GLY B C 1
ATOM 4367 O O . GLY B 1 285 ? -31.917 45.347 -71.267 1.00 6.71 282 GLY B O 1
ATOM 4368 N N . GLY B 1 286 ? -30.437 43.652 -71.374 1.00 4.73 283 GLY B N 1
ATOM 4369 C CA . GLY B 1 286 ? -30.176 43.736 -69.961 1.00 5.84 283 GLY B CA 1
ATOM 4370 C C . GLY B 1 286 ? -30.878 42.775 -69.038 1.00 5.58 283 GLY B C 1
ATOM 4371 O O . GLY B 1 286 ? -30.843 42.983 -67.833 1.00 6.02 283 GLY B O 1
ATOM 4372 N N . VAL B 1 287 ? -31.524 41.733 -69.569 1.00 7.40 284 VAL B N 1
ATOM 4373 C CA . VAL B 1 287 ? -32.196 40.770 -68.701 1.00 5.11 284 VAL B CA 1
ATOM 4374 C C . VAL B 1 287 ? -31.118 39.893 -68.069 1.00 6.32 284 VAL B C 1
ATOM 4375 O O . VAL B 1 287 ? -30.288 39.299 -68.784 1.00 5.16 284 VAL B O 1
ATOM 4379 N N . ILE B 1 288 ? -31.130 39.803 -66.737 1.00 8.07 285 ILE B N 1
ATOM 4380 C CA . ILE B 1 288 ? -30.142 39.005 -66.012 1.00 10.28 285 ILE B CA 1
ATOM 4381 C C . ILE B 1 288 ? -30.587 37.560 -66.091 1.00 10.34 285 ILE B C 1
ATOM 4382 O O . ILE B 1 288 ? -31.726 37.262 -65.780 1.00 11.74 285 ILE B O 1
ATOM 4387 N N . VAL B 1 289 ? -29.698 36.665 -66.513 1.00 12.17 286 VAL B N 1
ATOM 4388 C CA . VAL B 1 289 ? -30.048 35.234 -66.665 1.00 12.55 286 VAL B CA 1
ATOM 4389 C C . VAL B 1 289 ? -29.077 34.330 -65.894 1.00 14.40 286 VAL B C 1
ATOM 4390 O O . VAL B 1 289 ? -28.876 33.173 -66.279 1.00 14.20 286 VAL B O 1
ATOM 4394 N N . ASN B 1 290 ? -28.446 34.867 -64.844 1.00 13.92 287 ASN B N 1
ATOM 4395 C CA . ASN B 1 290 ? -27.451 34.142 -64.062 1.00 14.50 287 ASN B CA 1
ATOM 4396 C C . ASN B 1 290 ? -26.334 33.699 -64.993 1.00 17.36 287 ASN B C 1
ATOM 4397 O O . ASN B 1 290 ? -25.740 32.641 -64.817 1.00 21.33 287 ASN B O 1
ATOM 4402 N N . GLY B 1 291 ? -26.036 34.537 -65.979 1.00 18.94 288 GLY B N 1
ATOM 4403 C CA . GLY B 1 291 ? -25.003 34.246 -66.949 1.00 18.49 288 GLY B CA 1
ATOM 4404 C C . GLY B 1 291 ? -23.592 34.468 -66.435 1.00 18.02 288 GLY B C 1
ATOM 4405 O O . GLY B 1 291 ? -23.370 35.217 -65.469 1.00 13.62 288 GLY B O 1
ATOM 4407 N N . VAL C 1 11 ? -12.896 1.998 -61.112 1.00 2.56 8 VAL C N 1
ATOM 4408 C CA . VAL C 1 11 ? -13.984 0.981 -61.046 1.00 2.56 8 VAL C CA 1
ATOM 4409 C C . VAL C 1 11 ? -14.907 1.225 -59.849 1.00 2.56 8 VAL C C 1
ATOM 4410 O O . VAL C 1 11 ? -14.453 1.286 -58.705 1.00 2.56 8 VAL C O 1
ATOM 4414 N N . THR C 1 12 ? -16.201 1.370 -60.120 1.00 2.56 9 THR C N 1
ATOM 4415 C CA . THR C 1 12 ? -17.193 1.574 -59.067 1.00 2.56 9 THR C CA 1
ATOM 4416 C C . THR C 1 12 ? -18.215 0.425 -59.008 1.00 2.56 9 THR C C 1
ATOM 4417 O O . THR C 1 12 ? -18.659 0.039 -57.929 1.00 2.56 9 THR C O 1
ATOM 4429 N N . PRO C 1 14 ? -19.659 -3.554 -60.951 1.00 3.26 11 PRO C N 1
ATOM 4430 C CA . PRO C 1 14 ? -19.193 -4.700 -61.739 1.00 2.56 11 PRO C CA 1
ATOM 4431 C C . PRO C 1 14 ? -19.497 -4.499 -63.227 1.00 2.56 11 PRO C C 1
ATOM 4432 O O . PRO C 1 14 ? -20.538 -3.927 -63.575 1.00 2.56 11 PRO C O 1
ATOM 4436 N N . ALA C 1 15 ? -18.593 -4.954 -64.092 1.00 2.56 12 ALA C N 1
ATOM 4437 C CA . ALA C 1 15 ? -18.789 -4.838 -65.535 1.00 2.56 12 ALA C CA 1
ATOM 4438 C C . ALA C 1 15 ? -20.020 -5.646 -65.945 1.00 2.56 12 ALA C C 1
ATOM 4439 O O . ALA C 1 15 ? -20.105 -6.835 -65.655 1.00 2.56 12 ALA C O 1
ATOM 4441 N N . GLN C 1 16 ? -20.975 -4.996 -66.603 1.00 2.56 13 GLN C N 1
ATOM 4442 C CA . GLN C 1 16 ? -22.201 -5.665 -67.036 1.00 2.56 13 GLN C CA 1
ATOM 4443 C C . GLN C 1 16 ? -22.887 -4.830 -68.117 1.00 2.56 13 GLN C C 1
ATOM 4444 O O . GLN C 1 16 ? -22.615 -3.630 -68.244 1.00 2.56 13 GLN C O 1
ATOM 4450 N N . HIS C 1 17 ? -23.775 -5.464 -68.887 1.00 2.56 14 HIS C N 1
ATOM 4451 C CA . HIS C 1 17 ? -24.463 -4.793 -69.989 1.00 2.56 14 HIS C CA 1
ATOM 4452 C C . HIS C 1 17 ? -25.697 -5.564 -70.472 1.00 2.56 14 HIS C C 1
ATOM 4453 O O . HIS C 1 17 ? -25.639 -6.774 -70.677 1.00 2.56 14 HIS C O 1
ATOM 4460 N N . GLN C 1 18 ? -26.807 -4.860 -70.671 1.00 2.56 15 GLN C N 1
ATOM 4461 C CA . GLN C 1 18 ? -28.032 -5.498 -71.149 1.00 2.56 15 GLN C CA 1
ATOM 4462 C C . GLN C 1 18 ? -28.270 -5.167 -72.629 1.00 2.56 15 GLN C C 1
ATOM 4463 O O . GLN C 1 18 ? -28.203 -4.002 -73.032 1.00 2.56 15 GLN C O 1
ATOM 4469 N N . ASN C 1 19 ? -28.550 -6.203 -73.423 1.00 2.56 16 ASN C N 1
ATOM 4470 C CA . ASN C 1 19 ? -28.761 -6.073 -74.867 1.00 2.56 16 ASN C CA 1
ATOM 4471 C C . ASN C 1 19 ? -30.074 -5.396 -75.279 1.00 2.56 16 ASN C C 1
ATOM 4472 O O . ASN C 1 19 ? -30.392 -5.331 -76.468 1.00 2.56 16 ASN C O 1
ATOM 4477 N N . LYS C 1 20 ? -30.847 -4.905 -74.317 1.00 2.56 17 LYS C N 1
ATOM 4478 C CA . LYS C 1 20 ? -32.096 -4.221 -74.649 1.00 2.56 17 LYS C CA 1
ATOM 4479 C C . LYS C 1 20 ? -32.460 -3.126 -73.662 1.00 2.56 17 LYS C C 1
ATOM 4480 O O . LYS C 1 20 ? -32.231 -3.242 -72.463 1.00 2.56 17 LYS C O 1
ATOM 4486 N N . GLN C 1 21 ? -33.035 -2.063 -74.207 1.00 2.56 18 GLN C N 1
ATOM 4487 C CA . GLN C 1 21 ? -33.467 -0.918 -73.437 1.00 2.56 18 GLN C CA 1
ATOM 4488 C C . GLN C 1 21 ? -34.948 -0.680 -73.750 1.00 2.56 18 GLN C C 1
ATOM 4489 O O . GLN C 1 21 ? -35.353 -0.800 -74.897 1.00 2.56 18 GLN C O 1
ATOM 4495 N N . PRO C 1 22 ? -35.761 -0.315 -72.742 1.00 2.56 19 PRO C N 1
ATOM 4496 C CA . PRO C 1 22 ? -35.468 -0.074 -71.328 1.00 2.56 19 PRO C CA 1
ATOM 4497 C C . PRO C 1 22 ? -34.842 -1.273 -70.633 1.00 2.56 19 PRO C C 1
ATOM 4498 O O . PRO C 1 22 ? -35.161 -2.419 -70.955 1.00 2.56 19 PRO C O 1
ATOM 4502 N N . GLY C 1 23 ? -33.961 -0.997 -69.678 1.00 2.56 20 GLY C N 1
ATOM 4503 C CA . GLY C 1 23 ? -33.285 -2.046 -68.940 1.00 2.56 20 GLY C CA 1
ATOM 4504 C C . GLY C 1 23 ? -34.195 -2.695 -67.918 1.00 2.56 20 GLY C C 1
ATOM 4505 O O . GLY C 1 23 ? -35.243 -2.159 -67.569 1.00 2.56 20 GLY C O 1
ATOM 4506 N N . ILE C 1 24 ? -33.784 -3.862 -67.446 1.00 2.56 21 ILE C N 1
ATOM 4507 C CA . ILE C 1 24 ? -34.540 -4.593 -66.446 1.00 2.56 21 ILE C CA 1
ATOM 4508 C C . ILE C 1 24 ? -33.762 -4.533 -65.146 1.00 2.56 21 ILE C C 1
ATOM 4509 O O . ILE C 1 24 ? -32.592 -4.906 -65.103 1.00 2.56 21 ILE C O 1
ATOM 4514 N N . GLU C 1 25 ? -34.420 -4.087 -64.084 1.00 2.56 22 GLU C N 1
ATOM 4515 C CA . GLU C 1 25 ? -33.754 -3.923 -62.796 1.00 2.56 22 GLU C CA 1
ATOM 4516 C C . GLU C 1 25 ? -33.350 -5.228 -62.103 1.00 2.56 22 GLU C C 1
ATOM 4517 O O . GLU C 1 25 ? -32.303 -5.286 -61.462 1.00 2.56 22 GLU C O 1
ATOM 4523 N N . SER C 1 26 ? -34.158 -6.277 -62.243 1.00 2.56 23 SER C N 1
ATOM 4524 C CA . SER C 1 26 ? -33.861 -7.552 -61.583 1.00 2.56 23 SER C CA 1
ATOM 4525 C C . SER C 1 26 ? -32.587 -8.218 -62.108 1.00 2.56 23 SER C C 1
ATOM 4526 O O . SER C 1 26 ? -32.002 -9.060 -61.434 1.00 2.56 23 SER C O 1
ATOM 4529 N N . LEU C 1 27 ? -32.155 -7.840 -63.307 1.00 2.56 24 LEU C N 1
ATOM 4530 C CA . LEU C 1 27 ? -30.933 -8.396 -63.902 1.00 2.56 24 LEU C CA 1
ATOM 4531 C C . LEU C 1 27 ? -29.628 -7.713 -63.431 1.00 2.56 24 LEU C C 1
ATOM 4532 O O . LEU C 1 27 ? -28.536 -8.170 -63.759 1.00 2.56 24 LEU C O 1
ATOM 4545 N N . ASN C 1 29 ? -26.473 -6.185 -61.054 1.00 2.56 26 ASN C N 1
ATOM 4546 C CA . ASN C 1 29 ? -25.579 -6.538 -59.953 1.00 2.56 26 ASN C CA 1
ATOM 4547 C C . ASN C 1 29 ? -24.612 -5.393 -59.657 1.00 2.56 26 ASN C C 1
ATOM 4548 O O . ASN C 1 29 ? -23.779 -5.065 -60.496 1.00 2.56 26 ASN C O 1
ATOM 4553 N N . PRO C 1 30 ? -24.721 -4.776 -58.469 1.00 2.56 27 PRO C N 1
ATOM 4554 C CA . PRO C 1 30 ? -25.695 -5.087 -57.433 1.00 2.56 27 PRO C CA 1
ATOM 4555 C C . PRO C 1 30 ? -27.033 -4.483 -57.783 1.00 2.56 27 PRO C C 1
ATOM 4556 O O . PRO C 1 30 ? -27.116 -3.619 -58.663 1.00 2.56 27 PRO C O 1
ATOM 4560 N N . LEU C 1 31 ? -28.082 -4.941 -57.117 1.00 2.56 28 LEU C N 1
ATOM 4561 C CA . LEU C 1 31 ? -29.386 -4.379 -57.357 1.00 2.56 28 LEU C CA 1
ATOM 4562 C C . LEU C 1 31 ? -29.340 -2.953 -56.815 1.00 2.56 28 LEU C C 1
ATOM 4563 O O . LEU C 1 31 ? -28.773 -2.710 -55.751 1.00 2.56 28 LEU C O 1
ATOM 4568 N N . PRO C 1 32 ? -29.909 -2.005 -57.566 1.00 2.56 29 PRO C N 1
ATOM 4569 C CA . PRO C 1 32 ? -29.961 -0.640 -57.084 1.00 2.56 29 PRO C CA 1
ATOM 4570 C C . PRO C 1 32 ? -30.720 -0.574 -55.771 1.00 2.56 29 PRO C C 1
ATOM 4571 O O . PRO C 1 32 ? -31.668 -1.330 -55.580 1.00 2.56 29 PRO C O 1
ATOM 4575 N N . GLN C 1 33 ? -30.298 0.309 -54.872 1.00 2.56 30 GLN C N 1
ATOM 4576 C CA . GLN C 1 33 ? -30.990 0.497 -53.607 1.00 2.56 30 GLN C CA 1
ATOM 4577 C C . GLN C 1 33 ? -32.055 1.559 -53.867 1.00 2.56 30 GLN C C 1
ATOM 4578 O O . GLN C 1 33 ? -31.739 2.734 -54.069 1.00 2.56 30 GLN C O 1
ATOM 4584 N N . PHE C 1 34 ? -33.315 1.129 -53.890 1.00 2.56 31 PHE C N 1
ATOM 4585 C CA . PHE C 1 34 ? -34.437 2.012 -54.195 1.00 2.56 31 PHE C CA 1
ATOM 4586 C C . PHE C 1 34 ? -35.134 2.485 -52.946 1.00 2.56 31 PHE C C 1
ATOM 4587 O O . PHE C 1 34 ? -36.042 3.298 -52.989 1.00 2.56 31 PHE C O 1
ATOM 4595 N N . GLU C 1 35 ? -34.685 1.986 -51.818 1.00 2.56 32 GLU C N 1
ATOM 4596 C CA . GLU C 1 35 ? -35.335 2.298 -50.580 1.00 2.56 32 GLU C CA 1
ATOM 4597 C C . GLU C 1 35 ? -34.340 2.532 -49.471 1.00 2.56 32 GLU C C 1
ATOM 4598 O O . GLU C 1 35 ? -33.327 1.847 -49.378 1.00 2.56 32 GLU C O 1
ATOM 4604 N N . ASP C 1 36 ? -34.623 3.521 -48.638 1.00 2.56 33 ASP C N 1
ATOM 4605 C CA . ASP C 1 36 ? -33.816 3.737 -47.454 1.00 2.56 33 ASP C CA 1
ATOM 4606 C C . ASP C 1 36 ? -34.569 3.033 -46.332 1.00 2.56 33 ASP C C 1
ATOM 4607 O O . ASP C 1 36 ? -35.696 3.411 -46.021 1.00 2.56 33 ASP C O 1
ATOM 4612 N N . PRO C 1 37 ? -33.955 2.005 -45.726 1.00 2.56 34 PRO C N 1
ATOM 4613 C CA . PRO C 1 37 ? -34.667 1.295 -44.674 1.00 2.56 34 PRO C CA 1
ATOM 4614 C C . PRO C 1 37 ? -35.126 2.216 -43.550 1.00 2.56 34 PRO C C 1
ATOM 4615 O O . PRO C 1 37 ? -36.209 2.025 -43.009 1.00 2.56 34 PRO C O 1
ATOM 4619 N N . ASN C 1 38 ? -34.316 3.213 -43.211 1.00 2.56 35 ASN C N 1
ATOM 4620 C CA . ASN C 1 38 ? -34.670 4.137 -42.139 1.00 2.56 35 ASN C CA 1
ATOM 4621 C C . ASN C 1 38 ? -35.554 5.301 -42.578 1.00 2.56 35 ASN C C 1
ATOM 4622 O O . ASN C 1 38 ? -35.793 6.210 -41.786 1.00 2.56 35 ASN C O 1
ATOM 4627 N N . TYR C 1 39 ? -36.053 5.280 -43.812 1.00 2.56 36 TYR C N 1
ATOM 4628 C CA . TYR C 1 39 ? -36.917 6.366 -44.273 1.00 2.62 36 TYR C CA 1
ATOM 4629 C C . TYR C 1 39 ? -38.228 6.279 -43.540 1.00 3.42 36 TYR C C 1
ATOM 4630 O O . TYR C 1 39 ? -38.868 5.239 -43.523 1.00 3.67 36 TYR C O 1
ATOM 4639 N N A LYS C 1 40 ? -38.629 7.398 -42.958 0.50 4.22 37 LYS C N 1
ATOM 4640 N N B LYS C 1 40 ? -38.633 7.382 -42.926 0.50 4.03 37 LYS C N 1
ATOM 4641 C CA A LYS C 1 40 ? -39.850 7.471 -42.178 0.50 5.40 37 LYS C CA 1
ATOM 4642 C CA B LYS C 1 40 ? -39.877 7.420 -42.167 0.50 4.91 37 LYS C CA 1
ATOM 4643 C C A LYS C 1 40 ? -40.803 8.454 -42.841 0.50 5.55 37 LYS C C 1
ATOM 4644 C C B LYS C 1 40 ? -40.804 8.435 -42.821 0.50 5.34 37 LYS C C 1
ATOM 4645 O O A LYS C 1 40 ? -40.468 9.634 -43.021 0.50 3.10 37 LYS C O 1
ATOM 4646 O O B LYS C 1 40 ? -40.452 9.613 -42.974 0.50 2.95 37 LYS C O 1
ATOM 4657 N N . GLY C 1 41 ? -41.966 7.959 -43.251 1.00 3.01 38 GLY C N 1
ATOM 4658 C CA . GLY C 1 41 ? -42.969 8.809 -43.870 1.00 4.02 38 GLY C CA 1
ATOM 4659 C C . GLY C 1 41 ? -43.649 9.648 -42.804 1.00 5.93 38 GLY C C 1
ATOM 4660 O O . GLY C 1 41 ? -43.555 9.327 -41.629 1.00 7.13 38 GLY C O 1
ATOM 4661 N N . SER C 1 42 ? -44.308 10.738 -43.193 1.00 5.84 39 SER C N 1
ATOM 4662 C CA . SER C 1 42 ? -44.946 11.630 -42.225 1.00 5.59 39 SER C CA 1
ATOM 4663 C C . SER C 1 42 ? -46.182 12.285 -42.817 1.00 5.63 39 SER C C 1
ATOM 4664 O O . SER C 1 42 ? -46.534 13.406 -42.478 1.00 4.51 39 SER C O 1
ATOM 4667 N N . GLU C 1 43 ? -46.849 11.552 -43.698 1.00 6.78 40 GLU C N 1
ATOM 4668 C CA . GLU C 1 43 ? -48.086 12.004 -44.332 1.00 7.49 40 GLU C CA 1
ATOM 4669 C C . GLU C 1 43 ? -47.941 13.260 -45.154 1.00 6.10 40 GLU C C 1
ATOM 4670 O O . GLU C 1 43 ? -48.898 14.013 -45.284 1.00 5.94 40 GLU C O 1
ATOM 4676 N N . LYS C 1 44 ? -46.765 13.470 -45.741 1.00 4.74 41 LYS C N 1
ATOM 4677 C CA . LYS C 1 44 ? -46.542 14.660 -46.548 1.00 5.82 41 LYS C CA 1
ATOM 4678 C C . LYS C 1 44 ? -47.424 14.733 -47.790 1.00 5.17 41 LYS C C 1
ATOM 4679 O O . LYS C 1 44 ? -47.674 15.817 -48.295 1.00 8.18 41 LYS C O 1
ATOM 4685 N N . LEU C 1 45 ? -47.869 13.590 -48.291 1.00 4.09 42 LEU C N 1
ATOM 4686 C CA . LEU C 1 45 ? -48.708 13.564 -49.486 1.00 4.31 42 LEU C CA 1
ATOM 4687 C C . LEU C 1 45 ? -49.959 12.712 -49.262 1.00 3.94 42 LEU C C 1
ATOM 4688 O O . LEU C 1 45 ? -50.493 12.108 -50.194 1.00 4.79 42 LEU C O 1
ATOM 4693 N N . LYS C 1 46 ? -50.448 12.695 -48.037 1.00 5.06 43 LYS C N 1
ATOM 4694 C CA . LYS C 1 46 ? -51.603 11.854 -47.676 1.00 6.55 43 LYS C CA 1
ATOM 4695 C C . LYS C 1 46 ? -52.826 12.102 -48.554 1.00 6.09 43 LYS C C 1
ATOM 4696 O O . LYS C 1 46 ? -53.349 13.220 -48.622 1.00 6.87 43 LYS C O 1
ATOM 4702 N N . GLY C 1 47 ? -53.251 11.069 -49.261 1.00 6.26 44 GLY C N 1
ATOM 4703 C CA . GLY C 1 47 ? -54.460 11.150 -50.083 1.00 7.63 44 GLY C CA 1
ATOM 4704 C C . GLY C 1 47 ? -54.281 11.760 -51.462 1.00 8.27 44 GLY C C 1
ATOM 4705 O O . GLY C 1 47 ? -55.254 11.858 -52.231 1.00 8.48 44 GLY C O 1
ATOM 4706 N N . LYS C 1 48 ? -53.052 12.168 -51.780 1.00 6.53 45 LYS C N 1
ATOM 4707 C CA . LYS C 1 48 ? -52.747 12.740 -53.078 1.00 6.44 45 LYS C CA 1
ATOM 4708 C C . LYS C 1 48 ? -52.677 11.645 -54.124 1.00 6.19 45 LYS C C 1
ATOM 4709 O O . LYS C 1 48 ? -52.213 10.534 -53.853 1.00 7.55 45 LYS C O 1
ATOM 4715 N N . ASN C 1 49 ? -53.126 11.983 -55.322 1.00 5.67 46 ASN C N 1
ATOM 4716 C CA . ASN C 1 49 ? -53.135 11.072 -56.447 1.00 5.35 46 ASN C CA 1
ATOM 4717 C C . ASN C 1 49 ? -52.046 11.468 -57.456 1.00 5.75 46 ASN C C 1
ATOM 4718 O O . ASN C 1 49 ? -52.017 12.584 -58.013 1.00 3.85 46 ASN C O 1
ATOM 4723 N N . VAL C 1 50 ? -51.133 10.526 -57.662 1.00 5.91 47 VAL C N 1
ATOM 4724 C CA . VAL C 1 50 ? -49.950 10.770 -58.475 1.00 4.20 47 VAL C CA 1
ATOM 4725 C C . VAL C 1 50 ? -49.883 9.875 -59.692 1.00 5.36 47 VAL C C 1
ATOM 4726 O O . VAL C 1 50 ? -50.285 8.709 -59.628 1.00 4.77 47 VAL C O 1
ATOM 4730 N N . LEU C 1 51 ? -49.409 10.447 -60.799 1.00 4.77 48 LEU C N 1
ATOM 4731 C CA . LEU C 1 51 ? -49.098 9.707 -62.001 1.00 5.29 48 LEU C CA 1
ATOM 4732 C C . LEU C 1 51 ? -47.595 9.892 -62.186 1.00 5.04 48 LEU C C 1
ATOM 4733 O O . LEU C 1 51 ? -47.108 11.018 -62.235 1.00 4.50 48 LEU C O 1
ATOM 4738 N N . ILE C 1 52 ? -46.862 8.789 -62.244 1.00 4.06 49 ILE C N 1
ATOM 4739 C CA . ILE C 1 52 ? -45.451 8.860 -62.499 1.00 5.89 49 ILE C CA 1
ATOM 4740 C C . ILE C 1 52 ? -45.129 8.041 -63.743 1.00 4.48 49 ILE C C 1
ATOM 4741 O O . ILE C 1 52 ? -45.451 6.863 -63.814 1.00 5.10 49 ILE C O 1
ATOM 4746 N N . THR C 1 53 ? -44.568 8.695 -64.754 1.00 2.56 50 THR C N 1
ATOM 4747 C CA . THR C 1 53 ? -44.134 8.007 -65.962 1.00 2.56 50 THR C CA 1
ATOM 4748 C C . THR C 1 53 ? -42.706 7.494 -65.749 1.00 3.30 50 THR C C 1
ATOM 4749 O O . THR C 1 53 ? -41.807 8.237 -65.361 1.00 3.61 50 THR C O 1
ATOM 4753 N N . GLY C 1 54 ? -42.519 6.208 -65.972 1.00 6.76 51 GLY C N 1
ATOM 4754 C CA . GLY C 1 54 ? -41.235 5.566 -65.729 1.00 7.45 51 GLY C CA 1
ATOM 4755 C C . GLY C 1 54 ? -41.068 5.252 -64.248 1.00 8.19 51 GLY C C 1
ATOM 4756 O O . GLY C 1 54 ? -39.959 5.198 -63.756 1.00 5.09 51 GLY C O 1
ATOM 4757 N N . GLY C 1 55 ? -42.179 4.991 -63.553 1.00 7.49 52 GLY C N 1
ATOM 4758 C CA . GLY C 1 55 ? -42.151 4.719 -62.120 1.00 7.05 52 GLY C CA 1
ATOM 4759 C C . GLY C 1 55 ? -41.924 3.276 -61.754 1.00 6.99 52 GLY C C 1
ATOM 4760 O O . GLY C 1 55 ? -42.006 2.905 -60.590 1.00 8.65 52 GLY C O 1
ATOM 4761 N N . ASP C 1 56 ? -41.623 2.463 -62.747 1.00 7.19 53 ASP C N 1
ATOM 4762 C CA . ASP C 1 56 ? -41.498 1.021 -62.552 1.00 7.76 53 ASP C CA 1
ATOM 4763 C C . ASP C 1 56 ? -40.144 0.615 -62.041 1.00 7.43 53 ASP C C 1
ATOM 4764 O O . ASP C 1 56 ? -40.017 -0.442 -61.424 1.00 7.92 53 ASP C O 1
ATOM 4769 N N . SER C 1 57 ? -39.131 1.421 -62.347 1.00 5.42 54 SER C N 1
ATOM 4770 C CA . SER C 1 57 ? -37.773 1.086 -61.979 1.00 5.52 54 SER C CA 1
ATOM 4771 C C . SER C 1 57 ? -36.954 2.343 -61.760 1.00 5.30 54 SER C C 1
ATOM 4772 O O . SER C 1 57 ? -37.476 3.448 -61.856 1.00 5.91 54 SER C O 1
ATOM 4775 N N . GLY C 1 58 ? -35.677 2.155 -61.448 1.00 5.48 55 GLY C N 1
ATOM 4776 C CA . GLY C 1 58 ? -34.734 3.248 -61.223 1.00 5.21 55 GLY C CA 1
ATOM 4777 C C . GLY C 1 58 ? -35.210 4.316 -60.247 1.00 4.00 55 GLY C C 1
ATOM 4778 O O . GLY C 1 58 ? -35.780 4.015 -59.202 1.00 3.12 55 GLY C O 1
ATOM 4779 N N . ILE C 1 59 ? -34.972 5.570 -60.603 1.00 2.97 56 ILE C N 1
ATOM 4780 C CA . ILE C 1 59 ? -35.419 6.692 -59.806 1.00 3.11 56 ILE C CA 1
ATOM 4781 C C . ILE C 1 59 ? -36.932 6.673 -59.594 1.00 3.43 56 ILE C C 1
ATOM 4782 O O . ILE C 1 59 ? -37.411 6.966 -58.509 1.00 3.64 56 ILE C O 1
ATOM 4787 N N . GLY C 1 60 ? -37.668 6.347 -60.646 1.00 4.89 57 GLY C N 1
ATOM 4788 C CA . GLY C 1 60 ? -39.126 6.312 -60.611 1.00 5.99 57 GLY C CA 1
ATOM 4789 C C . GLY C 1 60 ? -39.669 5.338 -59.578 1.00 6.00 57 GLY C C 1
ATOM 4790 O O . GLY C 1 60 ? -40.668 5.612 -58.929 1.00 4.90 57 GLY C O 1
ATOM 4791 N N . ARG C 1 61 ? -39.014 4.191 -59.455 1.00 5.75 58 ARG C N 1
ATOM 4792 C CA . ARG C 1 61 ? -39.364 3.205 -58.443 1.00 4.76 58 ARG C CA 1
ATOM 4793 C C . ARG C 1 61 ? -39.147 3.764 -57.039 1.00 4.67 58 ARG C C 1
ATOM 4794 O O . ARG C 1 61 ? -39.989 3.555 -56.158 1.00 3.80 58 ARG C O 1
ATOM 4802 N N . ALA C 1 62 ? -38.003 4.429 -56.816 1.00 2.56 59 ALA C N 1
ATOM 4803 C CA . ALA C 1 62 ? -37.712 5.013 -55.522 1.00 2.56 59 ALA C CA 1
ATOM 4804 C C . ALA C 1 62 ? -38.733 6.119 -55.236 1.00 2.57 59 ALA C C 1
ATOM 4805 O O . ALA C 1 62 ? -39.229 6.232 -54.117 1.00 4.16 59 ALA C O 1
ATOM 4807 N N . VAL C 1 63 ? -39.075 6.918 -56.243 1.00 3.36 60 VAL C N 1
ATOM 4808 C CA . VAL C 1 63 ? -40.069 7.977 -56.047 1.00 2.74 60 VAL C CA 1
ATOM 4809 C C . VAL C 1 63 ? -41.453 7.377 -55.720 1.00 2.56 60 VAL C C 1
ATOM 4810 O O . VAL C 1 63 ? -42.104 7.809 -54.771 1.00 5.11 60 VAL C O 1
ATOM 4814 N N . SER C 1 64 ? -41.894 6.386 -56.472 1.00 2.56 61 SER C N 1
ATOM 4815 C CA . SER C 1 64 ? -43.195 5.741 -56.187 1.00 2.56 61 SER C CA 1
ATOM 4816 C C . SER C 1 64 ? -43.302 5.254 -54.765 1.00 2.57 61 SER C C 1
ATOM 4817 O O . SER C 1 64 ? -44.291 5.496 -54.073 1.00 2.56 61 SER C O 1
ATOM 4820 N N . ILE C 1 65 ? -42.263 4.548 -54.333 1.00 3.73 62 ILE C N 1
ATOM 4821 C CA . ILE C 1 65 ? -42.230 3.966 -52.991 1.00 2.56 62 ILE C CA 1
ATOM 4822 C C . ILE C 1 65 ? -42.196 5.032 -51.895 1.00 3.26 62 ILE C C 1
ATOM 4823 O O . ILE C 1 65 ? -42.928 4.929 -50.914 1.00 3.96 62 ILE C O 1
ATOM 4828 N N . ALA C 1 66 ? -41.364 6.066 -52.053 1.00 3.06 63 ALA C N 1
ATOM 4829 C CA . ALA C 1 66 ? -41.302 7.140 -51.062 1.00 2.56 63 ALA C CA 1
ATOM 4830 C C . ALA C 1 66 ? -42.639 7.899 -51.000 1.00 2.87 63 ALA C C 1
ATOM 4831 O O . ALA C 1 66 ? -43.129 8.217 -49.923 1.00 3.25 63 ALA C O 1
ATOM 4833 N N . PHE C 1 67 ? -43.255 8.135 -52.154 1.00 3.81 64 PHE C N 1
ATOM 4834 C CA . PHE C 1 67 ? -44.547 8.816 -52.208 1.00 3.31 64 PHE C CA 1
ATOM 4835 C C . PHE C 1 67 ? -45.625 7.957 -51.508 1.00 4.07 64 PHE C C 1
ATOM 4836 O O . PHE C 1 67 ? -46.506 8.481 -50.828 1.00 2.99 64 PHE C O 1
ATOM 4844 N N . ALA C 1 68 ? -45.551 6.640 -51.686 1.00 3.75 65 ALA C N 1
ATOM 4845 C CA . ALA C 1 68 ? -46.502 5.720 -51.038 1.00 2.97 65 ALA C CA 1
ATOM 4846 C C . ALA C 1 68 ? -46.322 5.826 -49.521 1.00 4.88 65 ALA C C 1
ATOM 4847 O O . ALA C 1 68 ? -47.298 5.885 -48.776 1.00 2.97 65 ALA C O 1
ATOM 4849 N N . LYS C 1 69 ? -45.067 5.866 -49.073 1.00 5.59 66 LYS C N 1
ATOM 4850 C CA . LYS C 1 69 ? -44.777 5.979 -47.643 1.00 5.88 66 LYS C CA 1
ATOM 4851 C C . LYS C 1 69 ? -45.288 7.289 -47.098 1.00 4.91 66 LYS C C 1
ATOM 4852 O O . LYS C 1 69 ? -45.540 7.389 -45.909 1.00 4.13 66 LYS C O 1
ATOM 4858 N N . GLU C 1 70 ? -45.394 8.305 -47.953 1.00 4.28 67 GLU C N 1
ATOM 4859 C CA . GLU C 1 70 ? -45.930 9.608 -47.541 1.00 3.87 67 GLU C CA 1
ATOM 4860 C C . GLU C 1 70 ? -47.455 9.687 -47.689 1.00 4.38 67 GLU C C 1
ATOM 4861 O O . GLU C 1 70 ? -48.050 10.766 -47.569 1.00 3.40 67 GLU C O 1
ATOM 4867 N N . GLY C 1 71 ? -48.072 8.535 -47.954 1.00 5.69 68 GLY C N 1
ATOM 4868 C CA . GLY C 1 71 ? -49.527 8.409 -48.087 1.00 5.14 68 GLY C CA 1
ATOM 4869 C C . GLY C 1 71 ? -50.171 8.657 -49.438 1.00 5.35 68 GLY C C 1
ATOM 4870 O O . GLY C 1 71 ? -51.396 8.764 -49.520 1.00 4.56 68 GLY C O 1
ATOM 4871 N N . ALA C 1 72 ? -49.380 8.745 -50.508 1.00 4.30 69 ALA C N 1
ATOM 4872 C CA . ALA C 1 72 ? -49.957 9.001 -51.811 1.00 4.11 69 ALA C CA 1
ATOM 4873 C C . ALA C 1 72 ? -50.343 7.723 -52.546 1.00 3.98 69 ALA C C 1
ATOM 4874 O O . ALA C 1 72 ? -49.734 6.678 -52.383 1.00 5.04 69 ALA C O 1
ATOM 4876 N N . ASN C 1 73 ? -51.359 7.850 -53.386 1.00 4.13 70 ASN C N 1
ATOM 4877 C CA . ASN C 1 73 ? -51.820 6.785 -54.260 1.00 5.08 70 ASN C CA 1
ATOM 4878 C C . ASN C 1 73 ? -51.053 6.912 -55.566 1.00 4.75 70 ASN C C 1
ATOM 4879 O O . ASN C 1 73 ? -50.956 7.999 -56.118 1.00 7.15 70 ASN C O 1
ATOM 4884 N N . ILE C 1 74 ? -50.514 5.807 -56.069 1.00 5.06 71 ILE C N 1
ATOM 4885 C CA . ILE C 1 74 ? -49.622 5.896 -57.223 1.00 4.96 71 ILE C CA 1
ATOM 4886 C C . ILE C 1 74 ? -50.057 5.139 -58.485 1.00 3.61 71 ILE C C 1
ATOM 4887 O O . ILE C 1 74 ? -50.317 3.938 -58.444 1.00 2.56 71 ILE C O 1
ATOM 4892 N N . ALA C 1 75 ? -50.143 5.877 -59.589 1.00 3.89 72 ALA C N 1
ATOM 4893 C CA . ALA C 1 75 ? -50.387 5.314 -60.916 1.00 3.52 72 ALA C CA 1
ATOM 4894 C C . ALA C 1 75 ? -49.019 5.343 -61.584 1.00 3.52 72 ALA C C 1
ATOM 4895 O O . ALA C 1 75 ? -48.367 6.390 -61.661 1.00 3.46 72 ALA C O 1
ATOM 4897 N N . ILE C 1 76 ? -48.580 4.174 -62.029 1.00 3.70 73 ILE C N 1
ATOM 4898 C CA . ILE C 1 76 ? -47.269 3.991 -62.606 1.00 4.29 73 ILE C CA 1
ATOM 4899 C C . ILE C 1 76 ? -47.328 3.605 -64.081 1.00 2.75 73 ILE C C 1
ATOM 4900 O O . ILE C 1 76 ? -47.857 2.543 -64.442 1.00 5.06 73 ILE C O 1
ATOM 4905 N N . ALA C 1 77 ? -46.792 4.476 -64.931 1.00 2.56 74 ALA C N 1
ATOM 4906 C CA . ALA C 1 77 ? -46.708 4.219 -66.355 1.00 3.30 74 ALA C CA 1
ATOM 4907 C C . ALA C 1 77 ? -45.294 3.772 -66.691 1.00 2.74 74 ALA C C 1
ATOM 4908 O O . ALA C 1 77 ? -44.314 4.193 -66.049 1.00 4.74 74 ALA C O 1
ATOM 4910 N N . TYR C 1 78 ? -45.200 2.887 -67.668 1.00 2.56 75 TYR C N 1
ATOM 4911 C CA . TYR C 1 78 ? -43.942 2.288 -68.081 1.00 2.99 75 TYR C CA 1
ATOM 4912 C C . TYR C 1 78 ? -44.174 1.637 -69.425 1.00 2.87 75 TYR C C 1
ATOM 4913 O O . TYR C 1 78 ? -45.334 1.497 -69.851 1.00 6.04 75 TYR C O 1
ATOM 4922 N N . LEU C 1 79 ? -43.110 1.172 -70.070 1.00 4.65 76 LEU C N 1
ATOM 4923 C CA . LEU C 1 79 ? -43.237 0.576 -71.408 1.00 5.16 76 LEU C CA 1
ATOM 4924 C C . LEU C 1 79 ? -43.773 -0.843 -71.359 1.00 7.02 76 LEU C C 1
ATOM 4925 O O . LEU C 1 79 ? -44.893 -1.086 -71.790 1.00 8.62 76 LEU C O 1
ATOM 4930 N N . ASP C 1 80 ? -42.977 -1.783 -70.861 1.00 7.41 77 ASP C N 1
ATOM 4931 C CA . ASP C 1 80 ? -43.415 -3.175 -70.811 1.00 9.80 77 ASP C CA 1
ATOM 4932 C C . ASP C 1 80 ? -42.631 -4.002 -69.797 1.00 9.61 77 ASP C C 1
ATOM 4933 O O . ASP C 1 80 ? -42.654 -5.229 -69.870 1.00 7.79 77 ASP C O 1
ATOM 4938 N N . GLU C 1 81 ? -41.938 -3.349 -68.858 1.00 7.98 78 GLU C N 1
ATOM 4939 C CA . GLU C 1 81 ? -41.152 -4.099 -67.869 1.00 8.82 78 GLU C CA 1
ATOM 4940 C C . GLU C 1 81 ? -42.087 -4.556 -66.750 1.00 9.01 78 GLU C C 1
ATOM 4941 O O . GLU C 1 81 ? -42.038 -4.050 -65.631 1.00 9.29 78 GLU C O 1
ATOM 4947 N N . GLU C 1 82 ? -42.923 -5.530 -67.076 1.00 10.18 79 GLU C N 1
ATOM 4948 C CA . GLU C 1 82 ? -43.957 -6.047 -66.165 1.00 10.81 79 GLU C CA 1
ATOM 4949 C C . GLU C 1 82 ? -43.421 -6.592 -64.846 1.00 8.58 79 GLU C C 1
ATOM 4950 O O . GLU C 1 82 ? -44.003 -6.341 -63.808 1.00 7.77 79 GLU C O 1
ATOM 4956 N N . GLY C 1 83 ? -42.336 -7.357 -64.877 1.00 7.61 80 GLY C N 1
ATOM 4957 C CA . GLY C 1 83 ? -41.768 -7.872 -63.624 1.00 6.87 80 GLY C CA 1
ATOM 4958 C C . GLY C 1 83 ? -41.359 -6.720 -62.706 1.00 6.29 80 GLY C C 1
ATOM 4959 O O . GLY C 1 83 ? -41.684 -6.702 -61.502 1.00 4.76 80 GLY C O 1
ATOM 4960 N N . ASP C 1 84 ? -40.647 -5.743 -63.258 1.00 5.73 81 ASP C N 1
ATOM 4961 C CA . ASP C 1 84 ? -40.212 -4.615 -62.437 1.00 6.15 81 ASP C CA 1
ATOM 4962 C C . ASP C 1 84 ? -41.414 -3.845 -61.893 1.00 5.63 81 ASP C C 1
ATOM 4963 O O . ASP C 1 84 ? -41.438 -3.452 -60.725 1.00 5.01 81 ASP C O 1
ATOM 4968 N N . ALA C 1 85 ? -42.410 -3.631 -62.742 1.00 6.92 82 ALA C N 1
ATOM 4969 C CA . ALA C 1 85 ? -43.595 -2.858 -62.364 1.00 6.66 82 ALA C CA 1
ATOM 4970 C C . ALA C 1 85 ? -44.356 -3.560 -61.254 1.00 6.50 82 ALA C C 1
ATOM 4971 O O . ALA C 1 85 ? -44.835 -2.926 -60.316 1.00 5.32 82 ALA C O 1
ATOM 4973 N N . ASN C 1 86 ? -44.497 -4.872 -61.383 1.00 6.75 83 ASN C N 1
ATOM 4974 C CA . ASN C 1 86 ? -45.195 -5.653 -60.373 1.00 9.01 83 ASN C CA 1
ATOM 4975 C C . ASN C 1 86 ? -44.466 -5.571 -59.050 1.00 8.88 83 ASN C C 1
ATOM 4976 O O . ASN C 1 86 ? -45.078 -5.426 -58.005 1.00 5.93 83 ASN C O 1
ATOM 4981 N N . GLU C 1 87 ? -43.142 -5.653 -59.108 1.00 10.23 84 GLU C N 1
ATOM 4982 C CA . GLU C 1 87 ? -42.339 -5.580 -57.890 1.00 11.93 84 GLU C CA 1
ATOM 4983 C C . GLU C 1 87 ? -42.485 -4.227 -57.205 1.00 9.10 84 GLU C C 1
ATOM 4984 O O . GLU C 1 87 ? -42.585 -4.136 -55.997 1.00 9.52 84 GLU C O 1
ATOM 4990 N N . THR C 1 88 ? -42.494 -3.167 -57.989 1.00 9.13 85 THR C N 1
ATOM 4991 C CA . THR C 1 88 ? -42.691 -1.832 -57.453 1.00 7.08 85 THR C CA 1
ATOM 4992 C C . THR C 1 88 ? -44.079 -1.723 -56.812 1.00 6.50 85 THR C C 1
ATOM 4993 O O . THR C 1 88 ? -44.242 -1.130 -55.743 1.00 6.74 85 THR C O 1
ATOM 4997 N N A LYS C 1 89 ? -45.074 -2.303 -57.478 0.50 6.68 86 LYS C N 1
ATOM 4998 N N B LYS C 1 89 ? -45.063 -2.319 -57.474 0.50 6.55 86 LYS C N 1
ATOM 4999 C CA A LYS C 1 89 ? -46.450 -2.294 -56.995 0.50 6.65 86 LYS C CA 1
ATOM 5000 C CA B LYS C 1 89 ? -46.437 -2.313 -57.007 0.50 6.42 86 LYS C CA 1
ATOM 5001 C C A LYS C 1 89 ? -46.575 -2.916 -55.605 0.50 6.61 86 LYS C C 1
ATOM 5002 C C B LYS C 1 89 ? -46.556 -2.904 -55.606 0.50 6.46 86 LYS C C 1
ATOM 5003 O O A LYS C 1 89 ? -47.311 -2.405 -54.760 0.50 5.50 86 LYS C O 1
ATOM 5004 O O B LYS C 1 89 ? -47.274 -2.368 -54.760 0.50 5.30 86 LYS C O 1
ATOM 5015 N N . GLN C 1 90 ? -45.864 -4.018 -55.379 1.00 6.75 87 GLN C N 1
ATOM 5016 C CA . GLN C 1 90 ? -45.872 -4.688 -54.078 1.00 7.22 87 GLN C CA 1
ATOM 5017 C C . GLN C 1 90 ? -45.335 -3.764 -52.979 1.00 7.31 87 GLN C C 1
ATOM 5018 O O . GLN C 1 90 ? -45.907 -3.688 -51.888 1.00 4.97 87 GLN C O 1
ATOM 5024 N N . TYR C 1 91 ? -44.228 -3.068 -53.251 1.00 6.33 88 TYR C N 1
ATOM 5025 C CA . TYR C 1 91 ? -43.674 -2.157 -52.260 1.00 7.91 88 TYR C CA 1
ATOM 5026 C C . TYR C 1 91 ? -44.658 -1.034 -51.957 1.00 7.91 88 TYR C C 1
ATOM 5027 O O . TYR C 1 91 ? -44.893 -0.698 -50.793 1.00 8.30 88 TYR C O 1
ATOM 5036 N N . VAL C 1 92 ? -45.292 -0.502 -52.995 1.00 7.60 89 VAL C N 1
ATOM 5037 C CA . VAL C 1 92 ? -46.230 0.602 -52.823 1.00 6.10 89 VAL C CA 1
ATOM 5038 C C . VAL C 1 92 ? -47.446 0.198 -51.970 1.00 7.40 89 VAL C C 1
ATOM 5039 O O . VAL C 1 92 ? -47.818 0.890 -51.008 1.00 7.30 89 VAL C O 1
ATOM 5043 N N . GLU C 1 93 ? -48.009 -0.963 -52.286 1.00 5.48 90 GLU C N 1
ATOM 5044 C CA . GLU C 1 93 ? -49.222 -1.443 -51.638 1.00 7.26 90 GLU C CA 1
ATOM 5045 C C . GLU C 1 93 ? -48.975 -1.860 -50.200 1.00 7.49 90 GLU C C 1
ATOM 5046 O O . GLU C 1 93 ? -49.871 -1.804 -49.367 1.00 7.45 90 GLU C O 1
ATOM 5052 N N . LYS C 1 94 ? -47.759 -2.301 -49.922 1.00 8.67 91 LYS C N 1
ATOM 5053 C CA . LYS C 1 94 ? -47.344 -2.597 -48.562 1.00 9.37 91 LYS C CA 1
ATOM 5054 C C . LYS C 1 94 ? -47.609 -1.359 -47.665 1.00 7.98 91 LYS C C 1
ATOM 5055 O O . LYS C 1 94 ? -47.826 -1.502 -46.473 1.00 8.27 91 LYS C O 1
ATOM 5061 N N . GLU C 1 95 ? -47.591 -0.152 -48.224 1.00 7.47 92 GLU C N 1
ATOM 5062 C CA . GLU C 1 95 ? -47.816 1.076 -47.421 1.00 7.86 92 GLU C CA 1
ATOM 5063 C C . GLU C 1 95 ? -49.302 1.406 -47.256 1.00 8.90 92 GLU C C 1
ATOM 5064 O O . GLU C 1 95 ? -49.661 2.445 -46.695 1.00 9.14 92 GLU C O 1
ATOM 5070 N N . GLY C 1 96 ? -50.155 0.530 -47.766 1.00 8.75 93 GLY C N 1
ATOM 5071 C CA . GLY C 1 96 ? -51.596 0.688 -47.628 1.00 9.80 93 GLY C CA 1
ATOM 5072 C C . GLY C 1 96 ? -52.266 1.647 -48.591 1.00 9.11 93 GLY C C 1
ATOM 5073 O O . GLY C 1 96 ? -53.455 1.916 -48.455 1.00 12.63 93 GLY C O 1
ATOM 5074 N N . VAL C 1 97 ? -51.542 2.126 -49.593 1.00 7.92 94 VAL C N 1
ATOM 5075 C CA . VAL C 1 97 ? -52.113 3.051 -50.553 1.00 5.98 94 VAL C CA 1
ATOM 5076 C C . VAL C 1 97 ? -52.489 2.304 -51.848 1.00 6.52 94 VAL C C 1
ATOM 5077 O O . VAL C 1 97 ? -52.057 1.166 -52.040 1.00 3.45 94 VAL C O 1
ATOM 5081 N N . LYS C 1 98 ? -53.244 2.962 -52.738 1.00 5.79 95 LYS C N 1
ATOM 5082 C CA . LYS C 1 98 ? -53.608 2.391 -54.048 1.00 6.25 95 LYS C CA 1
ATOM 5083 C C . LYS C 1 98 ? -52.452 2.501 -55.049 1.00 4.96 95 LYS C C 1
ATOM 5084 O O . LYS C 1 98 ? -51.688 3.467 -55.052 1.00 2.56 95 LYS C O 1
ATOM 5090 N N . CYS C 1 99 ? -52.334 1.480 -55.890 1.00 4.04 96 CYS C N 1
ATOM 5091 C CA . CYS C 1 99 ? -51.338 1.445 -56.939 1.00 4.83 96 CYS C CA 1
ATOM 5092 C C . CYS C 1 99 ? -52.008 0.949 -58.213 1.00 6.95 96 CYS C C 1
ATOM 5093 O O . CYS C 1 99 ? -52.760 -0.037 -58.194 1.00 6.04 96 CYS C O 1
ATOM 5096 N N . VAL C 1 100 ? -51.767 1.678 -59.289 1.00 7.00 97 VAL C N 1
ATOM 5097 C CA . VAL C 1 100 ? -52.289 1.376 -60.608 1.00 9.24 97 VAL C CA 1
ATOM 5098 C C . VAL C 1 100 ? -51.130 1.249 -61.601 1.00 6.04 97 VAL C C 1
ATOM 5099 O O . VAL C 1 100 ? -50.246 2.103 -61.623 1.00 6.59 97 VAL C O 1
ATOM 5103 N N . LEU C 1 101 ? -51.116 0.157 -62.373 1.00 3.30 98 LEU C N 1
ATOM 5104 C CA . LEU C 1 101 ? -50.093 -0.066 -63.393 1.00 2.79 98 LEU C CA 1
ATOM 5105 C C . LEU C 1 101 ? -50.626 0.248 -64.804 1.00 3.04 98 LEU C C 1
ATOM 5106 O O . LEU C 1 101 ? -51.701 -0.234 -65.193 1.00 2.56 98 LEU C O 1
ATOM 5111 N N . LEU C 1 102 ? -49.849 1.012 -65.571 1.00 2.56 99 LEU C N 1
ATOM 5112 C CA . LEU C 1 102 ? -50.258 1.483 -66.897 1.00 2.69 99 LEU C CA 1
ATOM 5113 C C . LEU C 1 102 ? -49.155 1.310 -67.945 1.00 2.56 99 LEU C C 1
ATOM 5114 O O . LEU C 1 102 ? -48.404 2.250 -68.261 1.00 3.21 99 LEU C O 1
ATOM 5119 N N . PRO C 1 103 ? -49.043 0.101 -68.481 1.00 2.89 100 PRO C N 1
ATOM 5120 C CA . PRO C 1 103 ? -48.051 -0.184 -69.483 1.00 2.62 100 PRO C CA 1
ATOM 5121 C C . PRO C 1 103 ? -48.407 0.458 -70.819 1.00 3.99 100 PRO C C 1
ATOM 5122 O O . PRO C 1 103 ? -49.571 0.805 -71.069 1.00 3.15 100 PRO C O 1
ATOM 5126 N N . GLY C 1 104 ? -47.406 0.650 -71.665 1.00 3.97 101 GLY C N 1
ATOM 5127 C CA . GLY C 1 104 ? -47.678 1.162 -73.002 1.00 4.08 101 GLY C CA 1
ATOM 5128 C C . GLY C 1 104 ? -46.632 2.123 -73.499 1.00 3.17 101 GLY C C 1
ATOM 5129 O O . GLY C 1 104 ? -45.849 2.696 -72.715 1.00 2.56 101 GLY C O 1
ATOM 5130 N N . ASP C 1 105 ? -46.642 2.331 -74.806 1.00 2.56 102 ASP C N 1
ATOM 5131 C CA . ASP C 1 105 ? -45.627 3.184 -75.442 1.00 3.50 102 ASP C CA 1
ATOM 5132 C C . ASP C 1 105 ? -46.041 4.653 -75.463 1.00 2.91 102 ASP C C 1
ATOM 5133 O O . ASP C 1 105 ? -46.933 5.061 -76.204 1.00 2.85 102 ASP C O 1
ATOM 5138 N N . LEU C 1 106 ? -45.381 5.437 -74.626 1.00 2.56 103 LEU C N 1
ATOM 5139 C CA . LEU C 1 106 ? -45.613 6.865 -74.507 1.00 3.49 103 LEU C CA 1
ATOM 5140 C C . LEU C 1 106 ? -45.014 7.697 -75.641 1.00 3.76 103 LEU C C 1
ATOM 5141 O O . LEU C 1 106 ? -45.123 8.909 -75.631 1.00 3.96 103 LEU C O 1
ATOM 5146 N N . SER C 1 107 ? -44.400 7.043 -76.622 1.00 4.84 104 SER C N 1
ATOM 5147 C CA . SER C 1 107 ? -43.970 7.741 -77.807 1.00 4.51 104 SER C CA 1
ATOM 5148 C C . SER C 1 107 ? -45.197 7.994 -78.715 1.00 5.79 104 SER C C 1
ATOM 5149 O O . SER C 1 107 ? -45.094 8.718 -79.700 1.00 6.35 104 SER C O 1
ATOM 5152 N N . ASP C 1 108 ? -46.349 7.400 -78.360 1.00 5.28 105 ASP C N 1
ATOM 5153 C CA . ASP C 1 108 ? -47.632 7.595 -79.045 1.00 5.29 105 ASP C CA 1
ATOM 5154 C C . ASP C 1 108 ? -48.509 8.654 -78.313 1.00 4.89 105 ASP C C 1
ATOM 5155 O O . ASP C 1 108 ? -48.881 8.475 -77.146 1.00 3.12 105 ASP C O 1
ATOM 5160 N N . GLU C 1 109 ? -48.869 9.736 -79.005 1.00 3.56 106 GLU C N 1
ATOM 5161 C CA . GLU C 1 109 ? -49.666 10.806 -78.400 1.00 2.56 106 GLU C CA 1
ATOM 5162 C C . GLU C 1 109 ? -50.949 10.305 -77.711 1.00 3.10 106 GLU C C 1
ATOM 5163 O O . GLU C 1 109 ? -51.250 10.716 -76.587 1.00 3.67 106 GLU C O 1
ATOM 5169 N N . GLN C 1 110 ? -51.714 9.447 -78.381 1.00 2.56 107 GLN C N 1
ATOM 5170 C CA . GLN C 1 110 ? -52.983 8.959 -77.811 1.00 2.61 107 GLN C CA 1
ATOM 5171 C C . GLN C 1 110 ? -52.747 8.184 -76.525 1.00 2.56 107 GLN C C 1
ATOM 5172 O O . GLN C 1 110 ? -53.498 8.351 -75.542 1.00 2.56 107 GLN C O 1
ATOM 5178 N N . HIS C 1 111 ? -51.729 7.330 -76.505 1.00 2.56 108 HIS C N 1
ATOM 5179 C CA . HIS C 1 111 ? -51.435 6.627 -75.265 1.00 2.56 108 HIS C CA 1
ATOM 5180 C C . HIS C 1 111 ? -51.110 7.593 -74.130 1.00 2.56 108 HIS C C 1
ATOM 5181 O O . HIS C 1 111 ? -51.448 7.344 -72.987 1.00 2.56 108 HIS C O 1
ATOM 5188 N N . CYS C 1 112 ? -50.410 8.697 -74.438 1.00 3.10 109 CYS C N 1
ATOM 5189 C CA . CYS C 1 112 ? -50.094 9.710 -73.434 1.00 2.56 109 CYS C CA 1
ATOM 5190 C C . CYS C 1 112 ? -51.380 10.286 -72.857 1.00 4.09 109 CYS C C 1
ATOM 5191 O O . CYS C 1 112 ? -51.473 10.539 -71.654 1.00 7.33 109 CYS C O 1
ATOM 5194 N N . LYS C 1 113 ? -52.376 10.501 -73.708 1.00 3.22 110 LYS C N 1
ATOM 5195 C CA . LYS C 1 113 ? -53.666 11.002 -73.242 1.00 4.66 110 LYS C CA 1
ATOM 5196 C C . LYS C 1 113 ? -54.393 9.932 -72.418 1.00 4.23 110 LYS C C 1
ATOM 5197 O O . LYS C 1 113 ? -55.005 10.224 -71.389 1.00 3.52 110 LYS C O 1
ATOM 5203 N N . ASP C 1 114 ? -54.312 8.689 -72.881 1.00 5.31 111 ASP C N 1
ATOM 5204 C CA . ASP C 1 114 ? -54.999 7.582 -72.227 1.00 6.27 111 ASP C CA 1
ATOM 5205 C C . ASP C 1 114 ? -54.502 7.324 -70.795 1.00 5.09 111 ASP C C 1
ATOM 5206 O O . ASP C 1 114 ? -55.314 6.987 -69.919 1.00 6.56 111 ASP C O 1
ATOM 5211 N N . ILE C 1 115 ? -53.197 7.439 -70.545 1.00 3.07 112 ILE C N 1
ATOM 5212 C CA . ILE C 1 115 ? -52.686 7.164 -69.196 1.00 3.47 112 ILE C CA 1
ATOM 5213 C C . ILE C 1 115 ? -53.224 8.182 -68.194 1.00 4.68 112 ILE C C 1
ATOM 5214 O O . ILE C 1 115 ? -53.461 7.866 -67.023 1.00 3.95 112 ILE C O 1
ATOM 5219 N N . VAL C 1 116 ? -53.417 9.407 -68.661 1.00 5.35 113 VAL C N 1
ATOM 5220 C CA . VAL C 1 116 ? -53.983 10.455 -67.822 1.00 4.17 113 VAL C CA 1
ATOM 5221 C C . VAL C 1 116 ? -55.450 10.142 -67.531 1.00 2.56 113 VAL C C 1
ATOM 5222 O O . VAL C 1 116 ? -55.860 10.147 -66.373 1.00 4.85 113 VAL C O 1
ATOM 5226 N N . GLN C 1 117 ? -56.224 9.849 -68.567 1.00 3.05 114 GLN C N 1
ATOM 5227 C CA . GLN C 1 117 ? -57.644 9.513 -68.418 1.00 3.96 114 GLN C CA 1
ATOM 5228 C C . GLN C 1 117 ? -57.813 8.327 -67.483 1.00 3.65 114 GLN C C 1
ATOM 5229 O O . GLN C 1 117 ? -58.694 8.323 -66.615 1.00 3.37 114 GLN C O 1
ATOM 5235 N N A GLU C 1 118 ? -56.945 7.337 -67.643 0.50 3.66 115 GLU C N 1
ATOM 5236 N N B GLU C 1 118 ? -56.964 7.318 -67.644 0.50 3.87 115 GLU C N 1
ATOM 5237 C CA A GLU C 1 118 ? -57.006 6.130 -66.844 0.50 4.33 115 GLU C CA 1
ATOM 5238 C CA B GLU C 1 118 ? -57.058 6.128 -66.813 0.50 4.68 115 GLU C CA 1
ATOM 5239 C C A GLU C 1 118 ? -56.652 6.395 -65.382 0.50 4.58 115 GLU C C 1
ATOM 5240 C C B GLU C 1 118 ? -56.637 6.375 -65.365 0.50 4.76 115 GLU C C 1
ATOM 5241 O O A GLU C 1 118 ? -57.263 5.832 -64.473 0.50 4.95 115 GLU C O 1
ATOM 5242 O O B GLU C 1 118 ? -57.187 5.776 -64.442 0.50 4.99 115 GLU C O 1
ATOM 5253 N N . THR C 1 119 ? -55.673 7.260 -65.150 1.00 4.63 116 THR C N 1
ATOM 5254 C CA . THR C 1 119 ? -55.256 7.578 -63.790 1.00 2.88 116 THR C CA 1
ATOM 5255 C C . THR C 1 119 ? -56.444 8.209 -63.075 1.00 3.49 116 THR C C 1
ATOM 5256 O O . THR C 1 119 ? -56.804 7.807 -61.953 1.00 2.99 116 THR C O 1
ATOM 5260 N N . VAL C 1 120 ? -57.101 9.154 -63.743 1.00 2.56 117 VAL C N 1
ATOM 5261 C CA . VAL C 1 120 ? -58.230 9.856 -63.135 1.00 2.72 117 VAL C CA 1
ATOM 5262 C C . VAL C 1 120 ? -59.391 8.919 -62.882 1.00 4.22 117 VAL C C 1
ATOM 5263 O O . VAL C 1 120 ? -60.125 9.064 -61.890 1.00 6.41 117 VAL C O 1
ATOM 5267 N N . ARG C 1 121 ? -59.555 7.933 -63.758 1.00 2.81 118 ARG C N 1
ATOM 5268 C CA . ARG C 1 121 ? -60.628 6.982 -63.586 1.00 2.58 118 ARG C CA 1
ATOM 5269 C C . ARG C 1 121 ? -60.383 6.060 -62.396 1.00 2.68 118 ARG C C 1
ATOM 5270 O O . ARG C 1 121 ? -61.307 5.787 -61.635 1.00 3.46 118 ARG C O 1
ATOM 5278 N N . GLN C 1 122 ? -59.161 5.543 -62.280 1.00 2.56 119 GLN C N 1
ATOM 5279 C CA . GLN C 1 122 ? -58.808 4.634 -61.213 1.00 2.56 119 GLN C CA 1
ATOM 5280 C C . GLN C 1 122 ? -58.619 5.340 -59.861 1.00 2.76 119 GLN C C 1
ATOM 5281 O O . GLN C 1 122 ? -59.050 4.818 -58.853 1.00 4.43 119 GLN C O 1
ATOM 5287 N N . LEU C 1 123 ? -57.997 6.519 -59.834 1.00 2.56 120 LEU C N 1
ATOM 5288 C CA . LEU C 1 123 ? -57.739 7.188 -58.564 1.00 4.22 120 LEU C CA 1
ATOM 5289 C C . LEU C 1 123 ? -58.811 8.199 -58.163 1.00 5.22 120 LEU C C 1
ATOM 5290 O O . LEU C 1 123 ? -58.911 8.556 -56.990 1.00 5.98 120 LEU C O 1
ATOM 5295 N N . GLY C 1 124 ? -59.609 8.666 -59.113 1.00 6.08 121 GLY C N 1
ATOM 5296 C CA . GLY C 1 124 ? -60.671 9.639 -58.801 1.00 5.89 121 GLY C CA 1
ATOM 5297 C C . GLY C 1 124 ? -60.301 11.050 -59.232 1.00 7.20 121 GLY C C 1
ATOM 5298 O O . GLY C 1 124 ? -61.169 11.846 -59.600 1.00 7.81 121 GLY C O 1
ATOM 5299 N N . SER C 1 125 ? -59.004 11.350 -59.208 1.00 7.49 122 SER C N 1
ATOM 5300 C CA . SER C 1 125 ? -58.491 12.672 -59.534 1.00 6.83 122 SER C CA 1
ATOM 5301 C C . SER C 1 125 ? -56.985 12.590 -59.760 1.00 7.45 122 SER C C 1
ATOM 5302 O O . SER C 1 125 ? -56.382 11.539 -59.561 1.00 8.11 122 SER C O 1
ATOM 5305 N N . LEU C 1 126 ? -56.383 13.694 -60.196 1.00 7.63 123 LEU C N 1
ATOM 5306 C CA . LEU C 1 126 ? -54.924 13.774 -60.347 1.00 7.96 123 LEU C CA 1
ATOM 5307 C C . LEU C 1 126 ? -54.431 15.012 -59.622 1.00 7.70 123 LEU C C 1
ATOM 5308 O O . LEU C 1 126 ? -54.941 16.104 -59.870 1.00 8.52 123 LEU C O 1
ATOM 5313 N N . ASN C 1 127 ? -53.429 14.847 -58.753 1.00 6.72 124 ASN C N 1
ATOM 5314 C CA . ASN C 1 127 ? -52.852 15.956 -58.014 1.00 6.08 124 ASN C CA 1
ATOM 5315 C C . ASN C 1 127 ? -51.395 16.270 -58.399 1.00 5.85 124 ASN C C 1
ATOM 5316 O O . ASN C 1 127 ? -50.985 17.424 -58.457 1.00 5.20 124 ASN C O 1
ATOM 5321 N N . ILE C 1 128 ? -50.623 15.217 -58.635 1.00 5.46 125 ILE C N 1
ATOM 5322 C CA . ILE C 1 128 ? -49.197 15.328 -58.908 1.00 5.58 125 ILE C CA 1
ATOM 5323 C C . ILE C 1 128 ? -48.786 14.477 -60.116 1.00 4.17 125 ILE C C 1
ATOM 5324 O O . ILE C 1 128 ? -49.066 13.252 -60.176 1.00 4.63 125 ILE C O 1
ATOM 5329 N N . LEU C 1 129 ? -48.155 15.139 -61.077 1.00 2.56 126 LEU C N 1
ATOM 5330 C CA . LEU C 1 129 ? -47.623 14.492 -62.260 1.00 2.56 126 LEU C CA 1
ATOM 5331 C C . LEU C 1 129 ? -46.124 14.511 -62.231 1.00 2.56 126 LEU C C 1
ATOM 5332 O O . LEU C 1 129 ? -45.510 15.577 -62.136 1.00 2.75 126 LEU C O 1
ATOM 5337 N N . VAL C 1 130 ? -45.512 13.338 -62.327 1.00 3.28 127 VAL C N 1
ATOM 5338 C CA . VAL C 1 130 ? -44.050 13.278 -62.389 1.00 2.94 127 VAL C CA 1
ATOM 5339 C C . VAL C 1 130 ? -43.701 12.722 -63.781 1.00 3.69 127 VAL C C 1
ATOM 5340 O O . VAL C 1 130 ? -43.978 11.559 -64.089 1.00 2.56 127 VAL C O 1
ATOM 5344 N N . ASN C 1 131 ? -43.147 13.567 -64.645 1.00 3.22 128 ASN C N 1
ATOM 5345 C CA . ASN C 1 131 ? -42.725 13.141 -65.980 1.00 2.56 128 ASN C CA 1
ATOM 5346 C C . ASN C 1 131 ? -41.298 12.684 -65.788 1.00 2.56 128 ASN C C 1
ATOM 5347 O O . ASN C 1 131 ? -40.407 13.515 -65.463 1.00 2.56 128 ASN C O 1
ATOM 5352 N N . ASN C 1 132 ? -41.043 11.407 -66.055 1.00 2.56 129 ASN C N 1
ATOM 5353 C CA . ASN C 1 132 ? -39.742 10.823 -65.750 1.00 2.85 129 ASN C CA 1
ATOM 5354 C C . ASN C 1 132 ? -39.196 9.796 -66.757 1.00 3.79 129 ASN C C 1
ATOM 5355 O O . ASN C 1 132 ? -38.074 9.324 -66.617 1.00 4.34 129 ASN C O 1
ATOM 5360 N N A VAL C 1 133 ? -39.987 9.458 -67.773 0.50 4.06 130 VAL C N 1
ATOM 5361 N N B VAL C 1 133 ? -39.996 9.420 -67.743 0.50 3.77 130 VAL C N 1
ATOM 5362 C CA A VAL C 1 133 ? -39.567 8.491 -68.791 0.50 3.80 130 VAL C CA 1
ATOM 5363 C CA B VAL C 1 133 ? -39.549 8.479 -68.761 0.50 3.38 130 VAL C CA 1
ATOM 5364 C C A VAL C 1 133 ? -38.380 9.014 -69.625 0.50 4.73 130 VAL C C 1
ATOM 5365 C C B VAL C 1 133 ? -38.347 9.015 -69.568 0.50 4.44 130 VAL C C 1
ATOM 5366 O O A VAL C 1 133 ? -38.283 10.202 -69.867 0.50 4.32 130 VAL C O 1
ATOM 5367 O O B VAL C 1 133 ? -38.207 10.210 -69.736 0.50 4.17 130 VAL C O 1
ATOM 5374 N N . ALA C 1 134 ? -37.493 8.112 -70.055 1.00 4.08 131 ALA C N 1
ATOM 5375 C CA . ALA C 1 134 ? -36.376 8.467 -70.918 1.00 3.74 131 ALA C CA 1
ATOM 5376 C C . ALA C 1 134 ? -35.730 7.236 -71.536 1.00 3.95 131 ALA C C 1
ATOM 5377 O O . ALA C 1 134 ? -35.837 6.129 -71.009 1.00 5.87 131 ALA C O 1
ATOM 5379 N N . GLN C 1 135 ? -35.101 7.458 -72.686 1.00 3.01 132 GLN C N 1
ATOM 5380 C CA . GLN C 1 135 ? -34.251 6.491 -73.352 1.00 3.71 132 GLN C CA 1
ATOM 5381 C C . GLN C 1 135 ? -33.009 7.288 -73.733 1.00 4.08 132 GLN C C 1
ATOM 5382 O O . GLN C 1 135 ? -33.108 8.502 -73.947 1.00 3.90 132 GLN C O 1
ATOM 5388 N N . GLN C 1 136 ? -31.859 6.615 -73.804 1.00 3.65 133 GLN C N 1
ATOM 5389 C CA . GLN C 1 136 ? -30.609 7.258 -74.176 1.00 4.25 133 GLN C CA 1
ATOM 5390 C C . GLN C 1 136 ? -29.772 6.272 -74.995 1.00 5.46 133 GLN C C 1
ATOM 5391 O O . GLN C 1 136 ? -29.697 5.090 -74.640 1.00 3.53 133 GLN C O 1
ATOM 5397 N N . TYR C 1 137 ? -29.190 6.769 -76.092 1.00 5.56 134 TYR C N 1
ATOM 5398 C CA . TYR C 1 137 ? -28.399 5.961 -77.028 1.00 6.43 134 TYR C CA 1
ATOM 5399 C C . TYR C 1 137 ? -27.046 6.615 -77.294 1.00 6.09 134 TYR C C 1
ATOM 5400 O O . TYR C 1 137 ? -26.886 7.369 -78.259 1.00 6.15 134 TYR C O 1
ATOM 5409 N N . PRO C 1 138 ? -26.057 6.306 -76.447 1.00 6.70 135 PRO C N 1
ATOM 5410 C CA . PRO C 1 138 ? -24.760 6.942 -76.637 1.00 7.46 135 PRO C CA 1
ATOM 5411 C C . PRO C 1 138 ? -24.186 6.661 -78.022 1.00 6.78 135 PRO C C 1
ATOM 5412 O O . PRO C 1 138 ? -24.502 5.640 -78.636 1.00 5.44 135 PRO C O 1
ATOM 5416 N N . GLN C 1 139 ? -23.416 7.608 -78.529 1.00 5.21 136 GLN C N 1
ATOM 5417 C CA . GLN C 1 139 ? -22.736 7.468 -79.811 1.00 6.27 136 GLN C CA 1
ATOM 5418 C C . GLN C 1 139 ? -21.455 8.272 -79.670 1.00 6.05 136 GLN C C 1
ATOM 5419 O O . GLN C 1 139 ? -21.435 9.264 -78.953 1.00 4.18 136 GLN C O 1
ATOM 5425 N N . GLN C 1 140 ? -20.393 7.841 -80.345 1.00 7.44 137 GLN C N 1
ATOM 5426 C CA . GLN C 1 140 ? -19.096 8.477 -80.208 1.00 8.85 137 GLN C CA 1
ATOM 5427 C C . GLN C 1 140 ? -19.062 9.858 -80.838 1.00 8.65 137 GLN C C 1
ATOM 5428 O O . GLN C 1 140 ? -18.147 10.618 -80.579 1.00 8.50 137 GLN C O 1
ATOM 5434 N N . GLY C 1 141 ? -20.060 10.194 -81.651 1.00 8.47 138 GLY C N 1
ATOM 5435 C CA . GLY C 1 141 ? -20.119 11.534 -82.248 1.00 6.71 138 GLY C CA 1
ATOM 5436 C C . GLY C 1 141 ? -21.406 11.805 -83.004 1.00 5.99 138 GLY C C 1
ATOM 5437 O O . GLY C 1 141 ? -22.188 10.891 -83.278 1.00 5.92 138 GLY C O 1
ATOM 5438 N N . LEU C 1 142 ? -21.604 13.064 -83.373 1.00 5.31 139 LEU C N 1
ATOM 5439 C CA . LEU C 1 142 ? -22.797 13.487 -84.092 1.00 6.47 139 LEU C CA 1
ATOM 5440 C C . LEU C 1 142 ? -23.028 12.694 -85.405 1.00 6.93 139 LEU C C 1
ATOM 5441 O O . LEU C 1 142 ? -24.160 12.366 -85.737 1.00 6.86 139 LEU C O 1
ATOM 5446 N N A GLU C 1 143 ? -21.950 12.365 -86.109 0.60 7.06 140 GLU C N 1
ATOM 5447 N N B GLU C 1 143 ? -21.960 12.385 -86.138 0.40 6.94 140 GLU C N 1
ATOM 5448 C CA A GLU C 1 143 ? -22.068 11.651 -87.369 0.60 6.28 140 GLU C CA 1
ATOM 5449 C CA B GLU C 1 143 ? -22.105 11.651 -87.398 0.40 6.39 140 GLU C CA 1
ATOM 5450 C C A GLU C 1 143 ? -22.725 10.278 -87.187 0.60 6.78 140 GLU C C 1
ATOM 5451 C C B GLU C 1 143 ? -22.719 10.260 -87.196 0.40 6.69 140 GLU C C 1
ATOM 5452 O O A GLU C 1 143 ? -23.308 9.741 -88.123 0.60 6.08 140 GLU C O 1
ATOM 5453 O O B GLU C 1 143 ? -23.250 9.679 -88.137 0.40 6.39 140 GLU C O 1
ATOM 5464 N N . TYR C 1 144 ? -22.666 9.746 -85.966 1.00 6.80 141 TYR C N 1
ATOM 5465 C CA . TYR C 1 144 ? -23.230 8.434 -85.632 1.00 5.01 141 TYR C CA 1
ATOM 5466 C C . TYR C 1 144 ? -24.662 8.464 -85.069 1.00 4.54 141 TYR C C 1
ATOM 5467 O O . TYR C 1 144 ? -25.156 7.453 -84.595 1.00 4.25 141 TYR C O 1
ATOM 5476 N N . ILE C 1 145 ? -25.318 9.622 -85.140 1.00 3.22 142 ILE C N 1
ATOM 5477 C CA . ILE C 1 145 ? -26.688 9.775 -84.705 1.00 2.90 142 ILE C CA 1
ATOM 5478 C C . ILE C 1 145 ? -27.577 9.815 -85.944 1.00 3.33 142 ILE C C 1
ATOM 5479 O O . ILE C 1 145 ? -27.509 10.764 -86.720 1.00 2.56 142 ILE C O 1
ATOM 5484 N N . THR C 1 146 ? -28.376 8.762 -86.164 1.00 2.56 143 THR C N 1
ATOM 5485 C CA . THR C 1 146 ? -29.273 8.735 -87.306 1.00 2.56 143 THR C CA 1
ATOM 5486 C C . THR C 1 146 ? -30.511 9.566 -87.013 1.00 2.56 143 THR C C 1
ATOM 5487 O O . THR C 1 146 ? -30.824 9.838 -85.853 1.00 2.89 143 THR C O 1
ATOM 5491 N N . ALA C 1 147 ? -31.215 9.990 -88.056 1.00 2.56 144 ALA C N 1
ATOM 5492 C CA . ALA C 1 147 ? -32.446 10.756 -87.869 1.00 2.56 144 ALA C CA 1
ATOM 5493 C C . ALA C 1 147 ? -33.440 9.917 -87.084 1.00 3.54 144 ALA C C 1
ATOM 5494 O O . ALA C 1 147 ? -34.213 10.432 -86.270 1.00 3.88 144 ALA C O 1
ATOM 5496 N N . GLU C 1 148 ? -33.404 8.612 -87.314 1.00 3.91 145 GLU C N 1
ATOM 5497 C CA . GLU C 1 148 ? -34.302 7.702 -86.621 1.00 5.80 145 GLU C CA 1
ATOM 5498 C C . GLU C 1 148 ? -34.042 7.764 -85.133 1.00 5.45 145 GLU C C 1
ATOM 5499 O O . GLU C 1 148 ? -34.976 7.906 -84.334 1.00 2.56 145 GLU C O 1
ATOM 5505 N N . GLN C 1 149 ? -32.776 7.654 -84.745 1.00 4.12 146 GLN C N 1
ATOM 5506 C CA . GLN C 1 149 ? -32.464 7.713 -83.315 1.00 4.89 146 GLN C CA 1
ATOM 5507 C C . GLN C 1 149 ? -32.841 9.086 -82.751 1.00 4.59 146 GLN C C 1
ATOM 5508 O O . GLN C 1 149 ? -33.389 9.177 -81.674 1.00 4.48 146 GLN C O 1
ATOM 5514 N N . LEU C 1 150 ? -32.522 10.152 -83.483 1.00 6.67 147 LEU C N 1
ATOM 5515 C CA . LEU C 1 150 ? -32.813 11.502 -83.028 1.00 4.68 147 LEU C CA 1
ATOM 5516 C C . LEU C 1 150 ? -34.290 11.683 -82.753 1.00 4.82 147 LEU C C 1
ATOM 5517 O O . LEU C 1 150 ? -34.666 12.196 -81.711 1.00 3.88 147 LEU C O 1
ATOM 5522 N N . GLU C 1 151 ? -35.132 11.266 -83.689 1.00 4.59 148 GLU C N 1
ATOM 5523 C CA . GLU C 1 151 ? -36.572 11.441 -83.521 1.00 5.84 148 GLU C CA 1
ATOM 5524 C C . GLU C 1 151 ? -37.119 10.558 -82.411 1.00 5.00 148 GLU C C 1
ATOM 5525 O O . GLU C 1 151 ? -37.992 10.980 -81.641 1.00 4.83 148 GLU C O 1
ATOM 5531 N N . LYS C 1 152 ? -36.606 9.335 -82.328 1.00 4.40 149 LYS C N 1
ATOM 5532 C CA . LYS C 1 152 ? -37.022 8.420 -81.264 1.00 4.26 149 LYS C CA 1
ATOM 5533 C C . LYS C 1 152 ? -36.699 8.999 -79.903 1.00 4.35 149 LYS C C 1
ATOM 5534 O O . LYS C 1 152 ? -37.535 8.970 -78.985 1.00 5.51 149 LYS C O 1
ATOM 5540 N N . THR C 1 153 ? -35.475 9.514 -79.771 1.00 3.12 150 THR C N 1
ATOM 5541 C CA . THR C 1 153 ? -35.015 10.072 -78.499 1.00 3.68 150 THR C CA 1
ATOM 5542 C C . THR C 1 153 ? -35.910 11.252 -78.091 1.00 4.21 150 THR C C 1
ATOM 5543 O O . THR C 1 153 ? -36.376 11.320 -76.954 1.00 4.44 150 THR C O 1
ATOM 5547 N N . PHE C 1 154 ? -36.199 12.145 -79.027 1.00 3.98 151 PHE C N 1
ATOM 5548 C CA . PHE C 1 154 ? -37.050 13.292 -78.720 1.00 4.63 151 PHE C CA 1
ATOM 5549 C C . PHE C 1 154 ? -38.508 12.910 -78.448 1.00 5.28 151 PHE C C 1
ATOM 5550 O O . PHE C 1 154 ? -39.109 13.439 -77.524 1.00 5.51 151 PHE C O 1
ATOM 5558 N N . ARG C 1 155 ? -39.058 11.976 -79.218 1.00 5.42 152 ARG C N 1
ATOM 5559 C CA . ARG C 1 155 ? -40.467 11.575 -79.057 1.00 6.10 152 ARG C CA 1
ATOM 5560 C C . ARG C 1 155 ? -40.748 11.062 -77.639 1.00 4.92 152 ARG C C 1
ATOM 5561 O O . ARG C 1 155 ? -41.742 11.438 -77.021 1.00 5.02 152 ARG C O 1
ATOM 5569 N N . ILE C 1 156 ? -39.865 10.239 -77.088 1.00 4.21 153 ILE C N 1
ATOM 5570 C CA . ILE C 1 156 ? -40.103 9.741 -75.740 1.00 3.39 153 ILE C CA 1
ATOM 5571 C C . ILE C 1 156 ? -39.607 10.688 -74.652 1.00 4.41 153 ILE C C 1
ATOM 5572 O O . ILE C 1 156 ? -40.299 10.902 -73.640 1.00 3.96 153 ILE C O 1
ATOM 5577 N N . ASN C 1 157 ? -38.433 11.293 -74.845 1.00 3.43 154 ASN C N 1
ATOM 5578 C CA . ASN C 1 157 ? -37.860 12.110 -73.779 1.00 2.56 154 ASN C CA 1
ATOM 5579 C C . ASN C 1 157 ? -38.523 13.458 -73.557 1.00 3.31 154 ASN C C 1
ATOM 5580 O O . ASN C 1 157 ? -38.581 13.948 -72.422 1.00 3.74 154 ASN C O 1
ATOM 5585 N N . ILE C 1 158 ? -39.012 14.086 -74.611 1.00 4.47 155 ILE C N 1
ATOM 5586 C CA . ILE C 1 158 ? -39.615 15.405 -74.430 1.00 4.57 155 ILE C CA 1
ATOM 5587 C C . ILE C 1 158 ? -41.021 15.481 -75.001 1.00 4.21 155 ILE C C 1
ATOM 5588 O O . ILE C 1 158 ? -41.893 16.065 -74.379 1.00 5.42 155 ILE C O 1
ATOM 5593 N N . PHE C 1 159 ? -41.277 14.897 -76.157 1.00 4.88 156 PHE C N 1
ATOM 5594 C CA . PHE C 1 159 ? -42.646 14.969 -76.677 1.00 4.82 156 PHE C CA 1
ATOM 5595 C C . PHE C 1 159 ? -43.646 14.344 -75.694 1.00 4.81 156 PHE C C 1
ATOM 5596 O O . PHE C 1 159 ? -44.721 14.906 -75.512 1.00 3.61 156 PHE C O 1
ATOM 5604 N N . SER C 1 160 ? -43.292 13.223 -75.052 1.00 3.95 157 SER C N 1
ATOM 5605 C CA . SER C 1 160 ? -44.196 12.584 -74.093 1.00 5.60 157 SER C CA 1
ATOM 5606 C C . SER C 1 160 ? -44.486 13.505 -72.919 1.00 6.84 157 SER C C 1
ATOM 5607 O O . SER C 1 160 ? -45.591 13.484 -72.401 1.00 6.56 157 SER C O 1
ATOM 5610 N N . TYR C 1 161 ? -43.492 14.289 -72.485 1.00 4.88 158 TYR C N 1
ATOM 5611 C CA . TYR C 1 161 ? -43.690 15.233 -71.392 1.00 6.25 158 TYR C CA 1
ATOM 5612 C C . TYR C 1 161 ? -44.729 16.274 -71.817 1.00 5.84 158 TYR C C 1
ATOM 5613 O O . TYR C 1 161 ? -45.579 16.680 -71.013 1.00 5.66 158 TYR C O 1
ATOM 5622 N N . PHE C 1 162 ? -44.646 16.737 -73.064 1.00 5.09 159 PHE C N 1
ATOM 5623 C CA . PHE C 1 162 ? -45.660 17.666 -73.566 1.00 4.92 159 PHE C CA 1
ATOM 5624 C C . PHE C 1 162 ? -47.054 17.034 -73.573 1.00 5.47 159 PHE C C 1
ATOM 5625 O O . PHE C 1 162 ? -48.016 17.619 -73.059 1.00 6.99 159 PHE C O 1
ATOM 5633 N N . HIS C 1 163 ? -47.170 15.847 -74.159 1.00 4.14 160 HIS C N 1
ATOM 5634 C CA . HIS C 1 163 ? -48.491 15.222 -74.323 1.00 4.01 160 HIS C CA 1
ATOM 5635 C C . HIS C 1 163 ? -49.124 14.789 -73.035 1.00 2.56 160 HIS C C 1
ATOM 5636 O O . HIS C 1 163 ? -50.322 15.033 -72.819 1.00 3.40 160 HIS C O 1
ATOM 5643 N N . VAL C 1 164 ? -48.352 14.131 -72.179 1.00 2.56 161 VAL C N 1
ATOM 5644 C CA . VAL C 1 164 ? -48.887 13.746 -70.875 1.00 2.56 161 VAL C CA 1
ATOM 5645 C C . VAL C 1 164 ? -49.294 14.971 -70.042 1.00 3.46 161 VAL C C 1
ATOM 5646 O O . VAL C 1 164 ? -50.374 14.995 -69.484 1.00 2.56 161 VAL C O 1
ATOM 5650 N N . THR C 1 165 ? -48.437 15.999 -69.987 1.00 2.56 162 THR C N 1
ATOM 5651 C CA . THR C 1 165 ? -48.748 17.173 -69.195 1.00 2.56 162 THR C CA 1
ATOM 5652 C C . THR C 1 165 ? -49.975 17.900 -69.755 1.00 2.66 162 THR C C 1
ATOM 5653 O O . THR C 1 165 ? -50.865 18.312 -69.018 1.00 5.23 162 THR C O 1
ATOM 5657 N N . LYS C 1 166 ? -50.028 18.029 -71.069 1.00 2.56 163 LYS C N 1
ATOM 5658 C CA . LYS C 1 166 ? -51.152 18.669 -71.746 1.00 3.23 163 LYS C CA 1
ATOM 5659 C C . LYS C 1 166 ? -52.465 18.028 -71.368 1.00 3.96 163 LYS C C 1
ATOM 5660 O O . LYS C 1 166 ? -53.424 18.732 -71.052 1.00 2.61 163 LYS C O 1
ATOM 5666 N N . ALA C 1 167 ? -52.500 16.699 -71.378 1.00 2.56 164 ALA C N 1
ATOM 5667 C CA . ALA C 1 167 ? -53.718 15.989 -71.040 1.00 2.72 164 ALA C CA 1
ATOM 5668 C C . ALA C 1 167 ? -54.018 16.157 -69.544 1.00 3.15 164 ALA C C 1
ATOM 5669 O O . ALA C 1 167 ? -55.166 16.194 -69.156 1.00 2.62 164 ALA C O 1
ATOM 5671 N N . ALA C 1 168 ? -52.986 16.290 -68.713 1.00 2.56 165 ALA C N 1
ATOM 5672 C CA . ALA C 1 168 ? -53.195 16.460 -67.275 1.00 3.15 165 ALA C CA 1
ATOM 5673 C C . ALA C 1 168 ? -53.838 17.797 -66.891 1.00 3.89 165 ALA C C 1
ATOM 5674 O O . ALA C 1 168 ? -54.526 17.895 -65.865 1.00 2.73 165 ALA C O 1
ATOM 5676 N N . LEU C 1 169 ? -53.629 18.817 -67.714 1.00 6.58 166 LEU C N 1
ATOM 5677 C CA . LEU C 1 169 ? -54.122 20.158 -67.407 1.00 7.50 166 LEU C CA 1
ATOM 5678 C C . LEU C 1 169 ? -55.616 20.242 -67.172 1.00 6.83 166 LEU C C 1
ATOM 5679 O O . LEU C 1 169 ? -56.029 21.053 -66.375 1.00 8.02 166 LEU C O 1
ATOM 5684 N N . SER C 1 170 ? -56.412 19.397 -67.814 1.00 7.04 167 SER C N 1
ATOM 5685 C CA . SER C 1 170 ? -57.872 19.381 -67.576 1.00 8.27 167 SER C CA 1
ATOM 5686 C C . SER C 1 170 ? -58.205 18.993 -66.148 1.00 6.86 167 SER C C 1
ATOM 5687 O O . SER C 1 170 ? -59.306 19.229 -65.690 1.00 7.23 167 SER C O 1
ATOM 5690 N N . HIS C 1 171 ? -57.268 18.328 -65.493 1.00 4.24 168 HIS C N 1
ATOM 5691 C CA . HIS C 1 171 ? -57.510 17.726 -64.212 1.00 4.74 168 HIS C CA 1
ATOM 5692 C C . HIS C 1 171 ? -56.779 18.364 -63.038 1.00 4.98 168 HIS C C 1
ATOM 5693 O O . HIS C 1 171 ? -57.055 18.052 -61.881 1.00 7.93 168 HIS C O 1
ATOM 5700 N N . LEU C 1 172 ? -55.851 19.246 -63.338 1.00 6.43 169 LEU C N 1
ATOM 5701 C CA . LEU C 1 172 ? -55.065 19.933 -62.326 1.00 7.25 169 LEU C CA 1
ATOM 5702 C C . LEU C 1 172 ? -55.728 21.255 -61.919 1.00 9.51 169 LEU C C 1
ATOM 5703 O O . LEU C 1 172 ? -56.269 21.980 -62.760 1.00 11.06 169 LEU C O 1
ATOM 5708 N N . LYS C 1 173 ? -55.703 21.545 -60.620 1.00 9.56 170 LYS C N 1
ATOM 5709 C CA . LYS C 1 173 ? -56.269 22.773 -60.084 1.00 10.13 170 LYS C CA 1
ATOM 5710 C C . LYS C 1 173 ? -55.288 23.369 -59.070 1.00 8.41 170 LYS C C 1
ATOM 5711 O O . LYS C 1 173 ? -54.195 22.854 -58.857 1.00 6.52 170 LYS C O 1
ATOM 5717 N N . GLN C 1 174 ? -55.730 24.421 -58.398 1.00 8.45 171 GLN C N 1
ATOM 5718 C CA . GLN C 1 174 ? -54.919 25.118 -57.408 1.00 8.92 171 GLN C CA 1
ATOM 5719 C C . GLN C 1 174 ? -54.393 24.147 -56.371 1.00 7.71 171 GLN C C 1
ATOM 5720 O O . GLN C 1 174 ? -55.147 23.350 -55.825 1.00 4.90 171 GLN C O 1
ATOM 5726 N N . GLY C 1 175 ? -53.102 24.225 -56.083 1.00 5.15 172 GLY C N 1
ATOM 5727 C CA . GLY C 1 175 ? -52.484 23.323 -55.127 1.00 5.49 172 GLY C CA 1
ATOM 5728 C C . GLY C 1 175 ? -51.868 22.090 -55.781 1.00 5.89 172 GLY C C 1
ATOM 5729 O O . GLY C 1 175 ? -51.125 21.356 -55.145 1.00 5.30 172 GLY C O 1
ATOM 5730 N N . ASP C 1 176 ? -52.127 21.868 -57.060 1.00 6.15 173 ASP C N 1
ATOM 5731 C CA . ASP C 1 176 ? -51.547 20.691 -57.734 1.00 6.19 173 ASP C CA 1
ATOM 5732 C C . ASP C 1 176 ? -50.086 20.941 -58.227 1.00 5.66 173 ASP C C 1
ATOM 5733 O O . ASP C 1 176 ? -49.595 22.052 -58.228 1.00 4.60 173 ASP C O 1
ATOM 5738 N N . VAL C 1 177 ? -49.392 19.882 -58.625 1.00 5.51 174 VAL C N 1
ATOM 5739 C CA . VAL C 1 177 ? -47.991 19.976 -58.900 1.00 4.21 174 VAL C CA 1
ATOM 5740 C C . VAL C 1 177 ? -47.489 19.107 -60.042 1.00 4.28 174 VAL C C 1
ATOM 5741 O O . VAL C 1 177 ? -47.980 18.002 -60.257 1.00 5.20 174 VAL C O 1
ATOM 5745 N N . ILE C 1 178 ? -46.508 19.625 -60.770 1.00 3.26 175 ILE C N 1
ATOM 5746 C CA . ILE C 1 178 ? -45.823 18.896 -61.825 1.00 3.27 175 ILE C CA 1
ATOM 5747 C C . ILE C 1 178 ? -44.329 18.863 -61.510 1.00 4.80 175 ILE C C 1
ATOM 5748 O O . ILE C 1 178 ? -43.743 19.873 -61.094 1.00 3.85 175 ILE C O 1
ATOM 5753 N N . ILE C 1 179 ? -43.720 17.691 -61.648 1.00 4.98 176 ILE C N 1
ATOM 5754 C CA . ILE C 1 179 ? -42.267 17.569 -61.474 1.00 3.82 176 ILE C CA 1
ATOM 5755 C C . ILE C 1 179 ? -41.725 16.880 -62.714 1.00 4.00 176 ILE C C 1
ATOM 5756 O O . ILE C 1 179 ? -42.287 15.886 -63.163 1.00 2.56 176 ILE C O 1
ATOM 5761 N N . ASN C 1 180 ? -40.675 17.444 -63.308 1.00 3.59 177 ASN C N 1
ATOM 5762 C CA . ASN C 1 180 ? -40.064 16.867 -64.498 1.00 2.56 177 ASN C CA 1
ATOM 5763 C C . ASN C 1 180 ? -38.664 16.390 -64.222 1.00 4.01 177 ASN C C 1
ATOM 5764 O O . ASN C 1 180 ? -37.855 17.144 -63.664 1.00 3.20 177 ASN C O 1
ATOM 5769 N N . THR C 1 181 ? -38.337 15.161 -64.608 1.00 2.86 178 THR C N 1
ATOM 5770 C CA . THR C 1 181 ? -36.962 14.702 -64.447 1.00 2.83 178 THR C CA 1
ATOM 5771 C C . THR C 1 181 ? -36.084 15.183 -65.625 1.00 4.39 178 THR C C 1
ATOM 5772 O O . THR C 1 181 ? -36.279 14.777 -66.792 1.00 5.77 178 THR C O 1
ATOM 5776 N N . ALA C 1 182 ? -35.122 16.048 -65.318 1.00 2.56 179 ALA C N 1
ATOM 5777 C CA . ALA C 1 182 ? -34.167 16.513 -66.311 1.00 3.63 179 ALA C CA 1
ATOM 5778 C C . ALA C 1 182 ? -32.894 15.702 -66.120 1.00 4.88 179 ALA C C 1
ATOM 5779 O O . ALA C 1 182 ? -32.954 14.474 -65.973 1.00 3.98 179 ALA C O 1
ATOM 5781 N N . SER C 1 183 ? -31.746 16.379 -66.139 1.00 4.08 180 SER C N 1
ATOM 5782 C CA . SER C 1 183 ? -30.455 15.733 -65.967 1.00 3.90 180 SER C CA 1
ATOM 5783 C C . SER C 1 183 ? -29.332 16.774 -65.875 1.00 3.28 180 SER C C 1
ATOM 5784 O O . SER C 1 183 ? -29.455 17.859 -66.430 1.00 5.47 180 SER C O 1
ATOM 5787 N N . ILE C 1 184 ? -28.237 16.412 -65.211 1.00 2.74 181 ILE C N 1
ATOM 5788 C CA . ILE C 1 184 ? -27.018 17.239 -65.177 1.00 4.60 181 ILE C CA 1
ATOM 5789 C C . ILE C 1 184 ? -26.518 17.530 -66.593 1.00 3.81 181 ILE C C 1
ATOM 5790 O O . ILE C 1 184 ? -25.886 18.576 -66.842 1.00 5.31 181 ILE C O 1
ATOM 5795 N N . VAL C 1 185 ? -26.774 16.618 -67.529 1.00 2.56 182 VAL C N 1
ATOM 5796 C CA . VAL C 1 185 ? -26.252 16.802 -68.885 1.00 3.60 182 VAL C CA 1
ATOM 5797 C C . VAL C 1 185 ? -26.840 18.042 -69.562 1.00 6.14 182 VAL C C 1
ATOM 5798 O O . VAL C 1 185 ? -26.210 18.605 -70.449 1.00 7.23 182 VAL C O 1
ATOM 5802 N N . ALA C 1 186 ? -28.024 18.475 -69.146 1.00 5.47 183 ALA C N 1
ATOM 5803 C CA . ALA C 1 186 ? -28.606 19.689 -69.701 1.00 5.83 183 ALA C CA 1
ATOM 5804 C C . ALA C 1 186 ? -27.759 20.894 -69.298 1.00 5.59 183 ALA C C 1
ATOM 5805 O O . ALA C 1 186 ? -27.729 21.886 -69.997 1.00 4.10 183 ALA C O 1
ATOM 5807 N N . TYR C 1 187 ? -27.080 20.799 -68.163 1.00 5.72 184 TYR C N 1
ATOM 5808 C CA . TYR C 1 187 ? -26.307 21.929 -67.642 1.00 4.84 184 TYR C CA 1
ATOM 5809 C C . TYR C 1 187 ? -24.853 21.884 -67.994 1.00 4.81 184 TYR C C 1
ATOM 5810 O O . TYR C 1 187 ? -24.239 22.921 -68.242 1.00 5.37 184 TYR C O 1
ATOM 5819 N N A GLU C 1 188 ? -24.305 20.675 -67.993 0.50 3.61 185 GLU C N 1
ATOM 5820 N N B GLU C 1 188 ? -24.252 20.700 -67.987 0.50 5.00 185 GLU C N 1
ATOM 5821 C CA A GLU C 1 188 ? -22.901 20.427 -68.234 0.50 2.67 185 GLU C CA 1
ATOM 5822 C CA B GLU C 1 188 ? -22.845 20.619 -68.327 0.50 5.02 185 GLU C CA 1
ATOM 5823 C C A GLU C 1 188 ? -22.565 19.947 -69.643 0.50 3.72 185 GLU C C 1
ATOM 5824 C C B GLU C 1 188 ? -22.545 19.955 -69.672 0.50 5.18 185 GLU C C 1
ATOM 5825 O O A GLU C 1 188 ? -21.412 20.005 -70.064 0.50 4.11 185 GLU C O 1
ATOM 5826 O O B GLU C 1 188 ? -21.387 19.889 -70.077 0.50 5.50 185 GLU C O 1
ATOM 5837 N N . GLY C 1 189 ? -23.568 19.469 -70.363 1.00 4.89 186 GLY C N 1
ATOM 5838 C CA . GLY C 1 189 ? -23.367 18.844 -71.677 1.00 6.90 186 GLY C CA 1
ATOM 5839 C C . GLY C 1 189 ? -22.810 17.421 -71.547 1.00 7.73 186 GLY C C 1
ATOM 5840 O O . GLY C 1 189 ? -22.284 17.059 -70.480 1.00 3.60 186 GLY C O 1
ATOM 5841 N N . ASN C 1 190 ? -22.993 16.606 -72.594 1.00 4.76 187 ASN C N 1
ATOM 5842 C CA . ASN C 1 190 ? -22.350 15.283 -72.653 1.00 5.64 187 ASN C CA 1
ATOM 5843 C C . ASN C 1 190 ? -21.934 14.909 -74.080 1.00 4.16 187 ASN C C 1
ATOM 5844 O O . ASN C 1 190 ? -22.773 14.652 -74.955 1.00 3.11 187 ASN C O 1
ATOM 5849 N N . GLU C 1 191 ? -20.629 14.805 -74.295 1.00 3.26 188 GLU C N 1
ATOM 5850 C CA . GLU C 1 191 ? -20.084 14.553 -75.635 1.00 5.11 188 GLU C CA 1
ATOM 5851 C C . GLU C 1 191 ? -20.558 13.276 -76.358 1.00 4.68 188 GLU C C 1
ATOM 5852 O O . GLU C 1 191 ? -20.542 13.230 -77.587 1.00 4.25 188 GLU C O 1
ATOM 5858 N N . THR C 1 192 ? -20.958 12.251 -75.621 1.00 4.56 189 THR C N 1
ATOM 5859 C CA . THR C 1 192 ? -21.425 11.018 -76.255 1.00 5.41 189 THR C CA 1
ATOM 5860 C C . THR C 1 192 ? -22.933 10.874 -76.190 1.00 4.77 189 THR C C 1
ATOM 5861 O O . THR C 1 192 ? -23.503 9.889 -76.660 1.00 5.86 189 THR C O 1
ATOM 5865 N N . LEU C 1 193 ? -23.600 11.866 -75.631 1.00 4.48 190 LEU C N 1
ATOM 5866 C CA . LEU C 1 193 ? -25.052 11.837 -75.517 1.00 3.91 190 LEU C CA 1
ATOM 5867 C C . LEU C 1 193 ? -25.625 13.167 -75.980 1.00 3.72 190 LEU C C 1
ATOM 5868 O O . LEU C 1 193 ? -26.410 13.805 -75.283 1.00 4.15 190 LEU C O 1
ATOM 5873 N N . ILE C 1 194 ? -25.258 13.546 -77.197 1.00 3.82 191 ILE C N 1
ATOM 5874 C CA . ILE C 1 194 ? -25.601 14.864 -77.736 1.00 3.63 191 ILE C CA 1
ATOM 5875 C C . ILE C 1 194 ? -27.108 15.018 -77.908 1.00 4.24 191 ILE C C 1
ATOM 5876 O O . ILE C 1 194 ? -27.687 15.999 -77.446 1.00 4.79 191 ILE C O 1
ATOM 5881 N N . ASP C 1 195 ? -27.755 14.025 -78.522 1.00 3.99 192 ASP C N 1
ATOM 5882 C CA . ASP C 1 195 ? -29.212 14.087 -78.707 1.00 4.15 192 ASP C CA 1
ATOM 5883 C C . ASP C 1 195 ? -29.970 14.016 -77.387 1.00 3.59 192 ASP C C 1
ATOM 5884 O O . ASP C 1 195 ? -30.867 14.831 -77.108 1.00 3.13 192 ASP C O 1
ATOM 5889 N N . TYR C 1 196 ? -29.601 13.054 -76.558 1.00 4.30 193 TYR C N 1
ATOM 5890 C CA . TYR C 1 196 ? -30.216 12.921 -75.237 1.00 4.68 193 TYR C CA 1
ATOM 5891 C C . TYR C 1 196 ? -30.084 14.229 -74.455 1.00 4.54 193 TYR C C 1
ATOM 5892 O O . TYR C 1 196 ? -31.068 14.736 -73.877 1.00 5.15 193 TYR C O 1
ATOM 5901 N N . SER C 1 197 ? -28.879 14.798 -74.450 1.00 4.71 194 SER C N 1
ATOM 5902 C CA . SER C 1 197 ? -28.653 16.018 -73.689 1.00 3.71 194 SER C CA 1
ATOM 5903 C C . SER C 1 197 ? -29.551 17.146 -74.182 1.00 2.56 194 SER C C 1
ATOM 5904 O O . SER C 1 197 ? -30.046 17.941 -73.396 1.00 2.56 194 SER C O 1
ATOM 5907 N N . ALA C 1 198 ? -29.764 17.205 -75.488 1.00 2.56 195 ALA C N 1
ATOM 5908 C CA . ALA C 1 198 ? -30.612 18.218 -76.066 1.00 2.56 195 ALA C CA 1
ATOM 5909 C C . ALA C 1 198 ? -32.064 18.040 -75.610 1.00 2.56 195 ALA C C 1
ATOM 5910 O O . ALA C 1 198 ? -32.757 19.030 -75.351 1.00 4.17 195 ALA C O 1
ATOM 5912 N N . THR C 1 199 ? -32.522 16.789 -75.480 1.00 3.92 196 THR C N 1
ATOM 5913 C CA . THR C 1 199 ? -33.873 16.545 -74.970 1.00 3.72 196 THR C CA 1
ATOM 5914 C C . THR C 1 199 ? -33.978 17.028 -73.517 1.00 5.14 196 THR C C 1
ATOM 5915 O O . THR C 1 199 ? -35.014 17.569 -73.099 1.00 5.26 196 THR C O 1
ATOM 5919 N N . LYS C 1 200 ? -32.918 16.835 -72.751 1.00 3.34 197 LYS C N 1
ATOM 5920 C CA . LYS C 1 200 ? -32.924 17.239 -71.344 1.00 4.40 197 LYS C CA 1
ATOM 5921 C C . LYS C 1 200 ? -32.871 18.768 -71.215 1.00 4.07 197 LYS C C 1
ATOM 5922 O O . LYS C 1 200 ? -33.474 19.339 -70.305 1.00 3.06 197 LYS C O 1
ATOM 5928 N N . GLY C 1 201 ? -32.153 19.421 -72.120 1.00 4.24 198 GLY C N 1
ATOM 5929 C CA . GLY C 1 201 ? -32.146 20.898 -72.167 1.00 3.75 198 GLY C CA 1
ATOM 5930 C C . GLY C 1 201 ? -33.552 21.386 -72.533 1.00 4.27 198 GLY C C 1
ATOM 5931 O O . GLY C 1 201 ? -34.013 22.406 -72.026 1.00 2.58 198 GLY C O 1
ATOM 5932 N N . ALA C 1 202 ? -34.236 20.665 -73.425 1.00 3.26 199 ALA C N 1
ATOM 5933 C CA . ALA C 1 202 ? -35.637 20.984 -73.751 1.00 3.40 199 ALA C CA 1
ATOM 5934 C C . ALA C 1 202 ? -36.524 20.902 -72.501 1.00 3.86 199 ALA C C 1
ATOM 5935 O O . ALA C 1 202 ? -37.402 21.735 -72.301 1.00 2.56 199 ALA C O 1
ATOM 5937 N N . ILE C 1 203 ? -36.305 19.869 -71.688 1.00 5.13 200 ILE C N 1
ATOM 5938 C CA . ILE C 1 203 ? -37.075 19.678 -70.445 1.00 4.96 200 ILE C CA 1
ATOM 5939 C C . ILE C 1 203 ? -36.866 20.829 -69.453 1.00 4.39 200 ILE C C 1
ATOM 5940 O O . ILE C 1 203 ? -37.802 21.290 -68.804 1.00 5.23 200 ILE C O 1
ATOM 5945 N N . VAL C 1 204 ? -35.643 21.320 -69.349 1.00 4.50 201 VAL C N 1
ATOM 5946 C CA . VAL C 1 204 ? -35.362 22.436 -68.445 1.00 2.66 201 VAL C CA 1
ATOM 5947 C C . VAL C 1 204 ? -36.140 23.675 -68.907 1.00 4.66 201 VAL C C 1
ATOM 5948 O O . VAL C 1 204 ? -36.806 24.316 -68.106 1.00 3.96 201 VAL C O 1
ATOM 5952 N N . ALA C 1 205 ? -36.091 23.988 -70.208 1.00 2.66 202 ALA C N 1
ATOM 5953 C CA . ALA C 1 205 ? -36.789 25.163 -70.732 1.00 3.43 202 ALA C CA 1
ATOM 5954 C C . ALA C 1 205 ? -38.314 24.995 -70.613 1.00 3.26 202 ALA C C 1
ATOM 5955 O O . ALA C 1 205 ? -39.052 25.928 -70.294 1.00 3.68 202 ALA C O 1
ATOM 5957 N N . PHE C 1 206 ? -38.774 23.781 -70.854 1.00 3.75 203 PHE C N 1
ATOM 5958 C CA . PHE C 1 206 ? -40.188 23.428 -70.702 1.00 3.28 203 PHE C CA 1
ATOM 5959 C C . PHE C 1 206 ? -40.646 23.695 -69.273 1.00 4.45 203 PHE C C 1
ATOM 5960 O O . PHE C 1 206 ? -41.692 24.341 -69.013 1.00 4.30 203 PHE C O 1
ATOM 5968 N N . THR C 1 207 ? -39.846 23.229 -68.328 1.00 4.21 204 THR C N 1
ATOM 5969 C CA . THR C 1 207 ? -40.162 23.423 -66.917 1.00 4.37 204 THR C CA 1
ATOM 5970 C C . THR C 1 207 ? -40.276 24.884 -66.562 1.00 4.94 204 THR C C 1
ATOM 5971 O O . THR C 1 207 ? -41.223 25.288 -65.894 1.00 4.57 204 THR C O 1
ATOM 5975 N N . ARG C 1 208 ? -39.306 25.689 -66.995 1.00 2.56 205 ARG C N 1
ATOM 5976 C CA . ARG C 1 208 ? -39.328 27.098 -66.710 1.00 2.61 205 ARG C CA 1
ATOM 5977 C C . ARG C 1 208 ? -40.546 27.819 -67.336 1.00 3.14 205 ARG C C 1
ATOM 5978 O O . ARG C 1 208 ? -41.241 28.598 -66.672 1.00 3.49 205 ARG C O 1
ATOM 5986 N N . SER C 1 209 ? -40.805 27.565 -68.610 1.00 3.00 206 SER C N 1
ATOM 5987 C CA . SER C 1 209 ? -41.923 28.209 -69.295 1.00 3.28 206 SER C CA 1
ATOM 5988 C C . SER C 1 209 ? -43.271 27.790 -68.738 1.00 3.50 206 SER C C 1
ATOM 5989 O O . SER C 1 209 ? -44.172 28.613 -68.575 1.00 3.29 206 SER C O 1
ATOM 5992 N N . LEU C 1 210 ? -43.420 26.503 -68.468 1.00 3.35 207 LEU C N 1
ATOM 5993 C CA . LEU C 1 210 ? -44.682 26.029 -67.945 1.00 3.95 207 LEU C CA 1
ATOM 5994 C C . LEU C 1 210 ? -44.919 26.562 -66.529 1.00 3.70 207 LEU C C 1
ATOM 5995 O O . LEU C 1 210 ? -46.046 26.901 -66.175 1.00 2.56 207 LEU C O 1
ATOM 6000 N N . SER C 1 211 ? -43.870 26.681 -65.711 1.00 5.36 208 SER C N 1
ATOM 6001 C CA . SER C 1 211 ? -44.071 27.220 -64.382 1.00 3.10 208 SER C CA 1
ATOM 6002 C C . SER C 1 211 ? -44.684 28.603 -64.503 1.00 3.19 208 SER C C 1
ATOM 6003 O O . SER C 1 211 ? -45.606 28.939 -63.784 1.00 6.75 208 SER C O 1
ATOM 6006 N N . GLN C 1 212 ? -44.204 29.411 -65.434 1.00 4.49 209 GLN C N 1
ATOM 6007 C CA . GLN C 1 212 ? -44.716 30.769 -65.565 1.00 3.85 209 GLN C CA 1
ATOM 6008 C C . GLN C 1 212 ? -46.122 30.766 -66.137 1.00 3.43 209 GLN C C 1
ATOM 6009 O O . GLN C 1 212 ? -46.939 31.604 -65.790 1.00 2.63 209 GLN C O 1
ATOM 6015 N N . SER C 1 213 ? -46.401 29.823 -67.023 1.00 4.04 210 SER C N 1
ATOM 6016 C CA . SER C 1 213 ? -47.739 29.679 -67.613 1.00 5.49 210 SER C CA 1
ATOM 6017 C C . SER C 1 213 ? -48.802 29.283 -66.588 1.00 5.10 210 SER C C 1
ATOM 6018 O O . SER C 1 213 ? -49.930 29.756 -66.644 1.00 4.55 210 SER C O 1
ATOM 6021 N N . LEU C 1 214 ? -48.434 28.423 -65.643 1.00 4.83 211 LEU C N 1
ATOM 6022 C CA . LEU C 1 214 ? -49.389 27.882 -64.678 1.00 3.20 211 LEU C CA 1
ATOM 6023 C C . LEU C 1 214 ? -49.423 28.518 -63.297 1.00 3.07 211 LEU C C 1
ATOM 6024 O O . LEU C 1 214 ? -50.289 28.193 -62.491 1.00 2.56 211 LEU C O 1
ATOM 6029 N N . VAL C 1 215 ? -48.520 29.459 -63.019 1.00 3.77 212 VAL C N 1
ATOM 6030 C CA . VAL C 1 215 ? -48.422 29.993 -61.671 1.00 3.40 212 VAL C CA 1
ATOM 6031 C C . VAL C 1 215 ? -49.701 30.632 -61.138 1.00 5.52 212 VAL C C 1
ATOM 6032 O O . VAL C 1 215 ? -50.077 30.408 -59.981 1.00 6.01 212 VAL C O 1
ATOM 6036 N N . GLN C 1 216 ? -50.406 31.383 -61.970 1.00 5.84 213 GLN C N 1
ATOM 6037 C CA . GLN C 1 216 ? -51.607 32.028 -61.509 1.00 7.56 213 GLN C CA 1
ATOM 6038 C C . GLN C 1 216 ? -52.755 31.023 -61.340 1.00 8.35 213 GLN C C 1
ATOM 6039 O O . GLN C 1 216 ? -53.749 31.329 -60.702 1.00 7.22 213 GLN C O 1
ATOM 6045 N N . LYS C 1 217 ? -52.594 29.820 -61.880 1.00 7.64 214 LYS C N 1
ATOM 6046 C CA . LYS C 1 217 ? -53.569 28.761 -61.684 1.00 7.70 214 LYS C CA 1
ATOM 6047 C C . LYS C 1 217 ? -53.267 27.991 -60.404 1.00 6.49 214 LYS C C 1
ATOM 6048 O O . LYS C 1 217 ? -54.017 27.103 -60.026 1.00 6.17 214 LYS C O 1
ATOM 6054 N N . GLY C 1 218 ? -52.162 28.334 -59.746 1.00 5.88 215 GLY C N 1
ATOM 6055 C CA . GLY C 1 218 ? -51.764 27.672 -58.506 1.00 5.30 215 GLY C CA 1
ATOM 6056 C C . GLY C 1 218 ? -51.194 26.281 -58.726 1.00 4.52 215 GLY C C 1
ATOM 6057 O O . GLY C 1 218 ? -51.300 25.420 -57.849 1.00 5.05 215 GLY C O 1
ATOM 6058 N N . ILE C 1 219 ? -50.625 26.055 -59.903 1.00 3.03 216 ILE C N 1
ATOM 6059 C CA . ILE C 1 219 ? -49.976 24.785 -60.231 1.00 3.79 216 ILE C CA 1
ATOM 6060 C C . ILE C 1 219 ? -48.475 25.059 -60.296 1.00 5.51 216 ILE C C 1
ATOM 6061 O O . ILE C 1 219 ? -48.027 25.942 -61.048 1.00 5.51 216 ILE C O 1
ATOM 6066 N N . ARG C 1 220 ? -47.710 24.339 -59.476 1.00 3.84 217 ARG C N 1
ATOM 6067 C CA . ARG C 1 220 ? -46.270 24.534 -59.412 1.00 4.03 217 ARG C CA 1
ATOM 6068 C C . ARG C 1 220 ? -45.622 23.526 -60.343 1.00 2.56 217 ARG C C 1
ATOM 6069 O O . ARG C 1 220 ? -46.121 22.409 -60.508 1.00 2.93 217 ARG C O 1
ATOM 6077 N N . VAL C 1 221 ? -44.530 23.945 -60.963 1.00 2.56 218 VAL C N 1
ATOM 6078 C CA . VAL C 1 221 ? -43.783 23.129 -61.903 1.00 2.56 218 VAL C CA 1
ATOM 6079 C C . VAL C 1 221 ? -42.305 23.297 -61.623 1.00 3.04 218 VAL C C 1
ATOM 6080 O O . VAL C 1 221 ? -41.772 24.399 -61.721 1.00 4.37 218 VAL C O 1
ATOM 6084 N N . ASN C 1 222 ? -41.647 22.201 -61.270 1.00 2.68 219 ASN C N 1
ATOM 6085 C CA . ASN C 1 222 ? -40.225 22.197 -60.958 1.00 2.56 219 ASN C CA 1
ATOM 6086 C C . ASN C 1 222 ? -39.574 20.938 -61.518 1.00 3.07 219 ASN C C 1
ATOM 6087 O O . ASN C 1 222 ? -40.257 20.039 -62.059 1.00 2.56 219 ASN C O 1
ATOM 6092 N N . GLY C 1 223 ? -38.263 20.849 -61.387 1.00 2.56 220 GLY C N 1
ATOM 6093 C CA . GLY C 1 223 ? -37.558 19.710 -61.880 1.00 2.56 220 GLY C CA 1
ATOM 6094 C C . GLY C 1 223 ? -36.534 19.141 -60.943 1.00 2.56 220 GLY C C 1
ATOM 6095 O O . GLY C 1 223 ? -36.164 19.765 -59.965 1.00 4.04 220 GLY C O 1
ATOM 6096 N N . VAL C 1 224 ? -36.081 17.930 -61.259 1.00 3.57 221 VAL C N 1
ATOM 6097 C CA . VAL C 1 224 ? -34.958 17.314 -60.580 1.00 2.68 221 VAL C CA 1
ATOM 6098 C C . VAL C 1 224 ? -33.932 16.968 -61.666 1.00 5.53 221 VAL C C 1
ATOM 6099 O O . VAL C 1 224 ? -34.300 16.458 -62.731 1.00 4.86 221 VAL C O 1
ATOM 6103 N N . ALA C 1 225 ? -32.673 17.331 -61.425 1.00 3.70 222 ALA C N 1
ATOM 6104 C CA . ALA C 1 225 ? -31.579 17.043 -62.332 1.00 4.33 222 ALA C CA 1
ATOM 6105 C C . ALA C 1 225 ? -30.599 16.058 -61.691 1.00 2.56 222 ALA C C 1
ATOM 6106 O O . ALA C 1 225 ? -29.648 16.455 -61.001 1.00 2.88 222 ALA C O 1
ATOM 6108 N N . PRO C 1 226 ? -30.818 14.761 -61.909 1.00 2.56 223 PRO C N 1
ATOM 6109 C CA . PRO C 1 226 ? -29.874 13.820 -61.310 1.00 2.67 223 PRO C CA 1
ATOM 6110 C C . PRO C 1 226 ? -28.528 13.778 -62.003 1.00 2.56 223 PRO C C 1
ATOM 6111 O O . PRO C 1 226 ? -28.429 14.121 -63.171 1.00 2.56 223 PRO C O 1
ATOM 6115 N N . GLY C 1 227 ? -27.521 13.305 -61.284 1.00 3.97 224 GLY C N 1
ATOM 6116 C CA . GLY C 1 227 ? -26.202 13.053 -61.841 1.00 4.09 224 GLY C CA 1
ATOM 6117 C C . GLY C 1 227 ? -26.189 11.565 -62.132 1.00 6.63 224 GLY C C 1
ATOM 6118 O O . GLY C 1 227 ? -27.234 10.992 -62.414 1.00 5.29 224 GLY C O 1
ATOM 6119 N N . PRO C 1 228 ? -25.026 10.905 -61.999 1.00 7.01 225 PRO C N 1
ATOM 6120 C CA . PRO C 1 228 ? -25.000 9.475 -62.327 1.00 6.56 225 PRO C CA 1
ATOM 6121 C C . PRO C 1 228 ? -25.616 8.620 -61.239 1.00 6.61 225 PRO C C 1
ATOM 6122 O O . PRO C 1 228 ? -25.025 8.474 -60.174 1.00 4.40 225 PRO C O 1
ATOM 6126 N N . ILE C 1 229 ? -26.793 8.055 -61.527 1.00 6.82 226 ILE C N 1
ATOM 6127 C CA . ILE C 1 229 ? -27.527 7.206 -60.598 1.00 6.23 226 ILE C CA 1
ATOM 6128 C C . ILE C 1 229 ? -27.583 5.768 -61.131 1.00 7.33 226 ILE C C 1
ATOM 6129 O O . ILE C 1 229 ? -27.823 5.539 -62.318 1.00 4.81 226 ILE C O 1
ATOM 6134 N N . TRP C 1 230 ? -27.352 4.801 -60.248 1.00 7.07 227 TRP C N 1
ATOM 6135 C CA . TRP C 1 230 ? -27.326 3.401 -60.641 1.00 7.67 227 TRP C CA 1
ATOM 6136 C C . TRP C 1 230 ? -28.752 2.882 -60.856 1.00 7.74 227 TRP C C 1
ATOM 6137 O O . TRP C 1 230 ? -29.463 2.559 -59.896 1.00 8.11 227 TRP C O 1
ATOM 6148 N N . THR C 1 231 ? -29.151 2.805 -62.130 1.00 7.66 228 THR C N 1
ATOM 6149 C CA . THR C 1 231 ? -30.516 2.392 -62.534 1.00 7.05 228 THR C CA 1
ATOM 6150 C C . THR C 1 231 ? -30.449 1.477 -63.760 1.00 7.37 228 THR C C 1
ATOM 6151 O O . THR C 1 231 ? -29.371 1.294 -64.330 1.00 5.82 228 THR C O 1
ATOM 6155 N N . PRO C 1 232 ? -31.594 0.886 -64.183 1.00 8.01 229 PRO C N 1
ATOM 6156 C CA . PRO C 1 232 ? -31.545 0.047 -65.387 1.00 7.26 229 PRO C CA 1
ATOM 6157 C C . PRO C 1 232 ? -31.116 0.776 -66.681 1.00 6.68 229 PRO C C 1
ATOM 6158 O O . PRO C 1 232 ? -30.700 0.129 -67.645 1.00 5.00 229 PRO C O 1
ATOM 6162 N N . LEU C 1 233 ? -31.226 2.104 -66.700 1.00 6.09 230 LEU C N 1
ATOM 6163 C CA . LEU C 1 233 ? -30.849 2.895 -67.883 1.00 6.31 230 LEU C CA 1
ATOM 6164 C C . LEU C 1 233 ? -29.363 2.756 -68.202 1.00 5.63 230 LEU C C 1
ATOM 6165 O O . LEU C 1 233 ? -28.955 2.807 -69.367 1.00 6.60 230 LEU C O 1
ATOM 6170 N N . ILE C 1 234 ? -28.564 2.543 -67.162 1.00 5.12 231 ILE C N 1
ATOM 6171 C CA . ILE C 1 234 ? -27.109 2.528 -67.303 1.00 4.37 231 ILE C CA 1
ATOM 6172 C C . ILE C 1 234 ? -26.566 1.277 -68.006 1.00 3.72 231 ILE C C 1
ATOM 6173 O O . ILE C 1 234 ? -26.016 1.389 -69.102 1.00 3.64 231 ILE C O 1
ATOM 6178 N N . PRO C 1 235 ? -26.748 0.078 -67.421 1.00 3.62 232 PRO C N 1
ATOM 6179 C CA . PRO C 1 235 ? -26.237 -1.099 -68.125 1.00 2.60 232 PRO C CA 1
ATOM 6180 C C . PRO C 1 235 ? -26.915 -1.369 -69.479 1.00 2.56 232 PRO C C 1
ATOM 6181 O O . PRO C 1 235 ? -26.362 -2.104 -70.307 1.00 2.56 232 PRO C O 1
ATOM 6185 N N . SER C 1 236 ? -28.086 -0.776 -69.715 1.00 2.56 233 SER C N 1
ATOM 6186 C CA . SER C 1 236 ? -28.798 -1.023 -70.974 1.00 3.29 233 SER C CA 1
ATOM 6187 C C . SER C 1 236 ? -28.382 -0.071 -72.102 1.00 3.99 233 SER C C 1
ATOM 6188 O O . SER C 1 236 ? -28.704 -0.304 -73.268 1.00 3.75 233 SER C O 1
ATOM 6191 N N . SER C 1 237 ? -27.636 0.977 -71.770 1.00 5.08 234 SER C N 1
ATOM 6192 C CA . SER C 1 237 ? -27.189 1.936 -72.791 1.00 5.48 234 SER C CA 1
ATOM 6193 C C . SER C 1 237 ? -25.666 1.983 -72.936 1.00 6.39 234 SER C C 1
ATOM 6194 O O . SER C 1 237 ? -25.152 2.105 -74.042 1.00 5.73 234 SER C O 1
ATOM 6197 N N . PHE C 1 238 ? -24.956 1.919 -71.815 1.00 7.47 235 PHE C N 1
ATOM 6198 C CA . PHE C 1 238 ? -23.494 1.984 -71.828 1.00 8.62 235 PHE C CA 1
ATOM 6199 C C . PHE C 1 238 ? -22.865 0.602 -71.942 1.00 8.61 235 PHE C C 1
ATOM 6200 O O . PHE C 1 238 ? -23.481 -0.401 -71.570 1.00 7.85 235 PHE C O 1
ATOM 6208 N N . ASP C 1 239 ? -21.635 0.555 -72.459 1.00 9.81 236 ASP C N 1
ATOM 6209 C CA . ASP C 1 239 ? -20.906 -0.709 -72.583 1.00 10.39 236 ASP C CA 1
ATOM 6210 C C . ASP C 1 239 ? -20.339 -1.099 -71.226 1.00 10.74 236 ASP C C 1
ATOM 6211 O O . ASP C 1 239 ? -20.253 -0.268 -70.325 1.00 10.49 236 ASP C O 1
ATOM 6216 N N . GLU C 1 240 ? -19.937 -2.361 -71.100 1.00 11.21 237 GLU C N 1
ATOM 6217 C CA . GLU C 1 240 ? -19.435 -2.903 -69.836 1.00 12.48 237 GLU C CA 1
ATOM 6218 C C . GLU C 1 240 ? -18.293 -2.100 -69.223 1.00 12.53 237 GLU C C 1
ATOM 6219 O O . GLU C 1 240 ? -18.272 -1.883 -68.014 1.00 11.91 237 GLU C O 1
ATOM 6225 N N . LYS C 1 241 ? -17.343 -1.674 -70.050 1.00 13.41 238 LYS C N 1
ATOM 6226 C CA . LYS C 1 241 ? -16.220 -0.864 -69.577 1.00 14.07 238 LYS C CA 1
ATOM 6227 C C . LYS C 1 241 ? -16.743 0.415 -68.927 1.00 13.38 238 LYS C C 1
ATOM 6228 O O . LYS C 1 241 ? -16.443 0.707 -67.766 1.00 12.91 238 LYS C O 1
ATOM 6234 N N . LYS C 1 242 ? -17.525 1.179 -69.682 1.00 13.11 239 LYS C N 1
ATOM 6235 C CA . LYS C 1 242 ? -18.105 2.409 -69.161 1.00 13.07 239 LYS C CA 1
ATOM 6236 C C . LYS C 1 242 ? -18.977 2.152 -67.920 1.00 11.83 239 LYS C C 1
ATOM 6237 O O . LYS C 1 242 ? -18.888 2.871 -66.929 1.00 11.64 239 LYS C O 1
ATOM 6243 N N . VAL C 1 243 ? -19.814 1.123 -67.967 1.00 10.28 240 VAL C N 1
ATOM 6244 C CA . VAL C 1 243 ? -20.655 0.812 -66.825 1.00 9.86 240 VAL C CA 1
ATOM 6245 C C . VAL C 1 243 ? -19.817 0.621 -65.558 1.00 9.45 240 VAL C C 1
ATOM 6246 O O . VAL C 1 243 ? -20.177 1.105 -64.478 1.00 9.03 240 VAL C O 1
ATOM 6250 N N . SER C 1 244 ? -18.691 -0.073 -65.701 1.00 9.67 241 SER C N 1
ATOM 6251 C CA . SER C 1 244 ? -17.846 -0.401 -64.552 1.00 10.48 241 SER C CA 1
ATOM 6252 C C . SER C 1 244 ? -17.238 0.810 -63.858 1.00 10.78 241 SER C C 1
ATOM 6253 O O . SER C 1 244 ? -16.910 0.731 -62.681 1.00 11.69 241 SER C O 1
ATOM 6256 N N . GLN C 1 245 ? -17.095 1.922 -64.580 1.00 11.03 242 GLN C N 1
ATOM 6257 C CA . GLN C 1 245 ? -16.487 3.132 -64.029 1.00 11.17 242 GLN C CA 1
ATOM 6258 C C . GLN C 1 245 ? -17.509 4.218 -63.766 1.00 10.49 242 GLN C C 1
ATOM 6259 O O . GLN C 1 245 ? -17.151 5.338 -63.409 1.00 8.57 242 GLN C O 1
ATOM 6265 N N . PHE C 1 246 ? -18.777 3.866 -63.933 1.00 10.10 243 PHE C N 1
ATOM 6266 C CA . PHE C 1 246 ? -19.891 4.784 -63.758 1.00 10.09 243 PHE C CA 1
ATOM 6267 C C . PHE C 1 246 ? -19.924 5.467 -62.380 1.00 10.55 243 PHE C C 1
ATOM 6268 O O . PHE C 1 246 ? -19.857 4.809 -61.339 1.00 11.34 243 PHE C O 1
ATOM 6276 N N . GLY C 1 247 ? -20.045 6.791 -62.392 1.00 10.05 244 GLY C N 1
ATOM 6277 C CA . GLY C 1 247 ? -20.119 7.585 -61.163 1.00 10.22 244 GLY C CA 1
ATOM 6278 C C . GLY C 1 247 ? -18.776 7.982 -60.565 1.00 9.86 244 GLY C C 1
ATOM 6279 O O . GLY C 1 247 ? -18.727 8.774 -59.629 1.00 9.97 244 GLY C O 1
ATOM 6280 N N . SER C 1 248 ? -17.682 7.449 -61.096 1.00 9.86 245 SER C N 1
ATOM 6281 C CA . SER C 1 248 ? -16.364 7.757 -60.545 1.00 11.39 245 SER C CA 1
ATOM 6282 C C . SER C 1 248 ? -15.878 9.163 -60.917 1.00 11.85 245 SER C C 1
ATOM 6283 O O . SER C 1 248 ? -14.860 9.614 -60.405 1.00 11.98 245 SER C O 1
ATOM 6286 N N . ASN C 1 249 ? -16.612 9.852 -61.788 1.00 12.18 246 ASN C N 1
ATOM 6287 C CA . ASN C 1 249 ? -16.218 11.182 -62.260 1.00 13.25 246 ASN C CA 1
ATOM 6288 C C . ASN C 1 249 ? -16.642 12.373 -61.379 1.00 11.23 246 ASN C C 1
ATOM 6289 O O . ASN C 1 249 ? -16.042 13.436 -61.460 1.00 12.02 246 ASN C O 1
ATOM 6294 N N . VAL C 1 250 ? -17.666 12.187 -60.551 1.00 8.89 247 VAL C N 1
ATOM 6295 C CA . VAL C 1 250 ? -18.226 13.264 -59.718 1.00 5.59 247 VAL C CA 1
ATOM 6296 C C . VAL C 1 250 ? -17.426 13.414 -58.423 1.00 5.00 247 VAL C C 1
ATOM 6297 O O . VAL C 1 250 ? -16.720 12.484 -58.035 1.00 3.86 247 VAL C O 1
ATOM 6301 N N . PRO C 1 251 ? -17.512 14.588 -57.758 1.00 5.02 248 PRO C N 1
ATOM 6302 C CA . PRO C 1 251 ? -16.689 14.788 -56.539 1.00 5.05 248 PRO C CA 1
ATOM 6303 C C . PRO C 1 251 ? -16.901 13.765 -55.407 1.00 4.25 248 PRO C C 1
ATOM 6304 O O . PRO C 1 251 ? -15.955 13.445 -54.715 1.00 2.56 248 PRO C O 1
ATOM 6316 N N . GLN C 1 253 ? -17.179 10.753 -55.807 1.00 4.54 250 GLN C N 1
ATOM 6317 C CA . GLN C 1 253 ? -16.507 9.550 -56.305 1.00 4.46 250 GLN C CA 1
ATOM 6318 C C . GLN C 1 253 ? -17.339 8.272 -56.232 1.00 5.41 250 GLN C C 1
ATOM 6319 O O . GLN C 1 253 ? -16.819 7.195 -55.958 1.00 5.51 250 GLN C O 1
ATOM 6325 N N . ARG C 1 254 ? -18.627 8.401 -56.520 1.00 4.96 251 ARG C N 1
ATOM 6326 C CA . ARG C 1 254 ? -19.524 7.256 -56.570 1.00 5.87 251 ARG C CA 1
ATOM 6327 C C . ARG C 1 254 ? -20.807 7.679 -57.258 1.00 6.41 251 ARG C C 1
ATOM 6328 O O . ARG C 1 254 ? -21.158 8.866 -57.264 1.00 6.67 251 ARG C O 1
ATOM 6336 N N . PRO C 1 255 ? -21.494 6.714 -57.869 1.00 5.84 252 PRO C N 1
ATOM 6337 C CA . PRO C 1 255 ? -22.774 7.039 -58.415 1.00 5.99 252 PRO C CA 1
ATOM 6338 C C . PRO C 1 255 ? -23.760 7.093 -57.255 1.00 5.53 252 PRO C C 1
ATOM 6339 O O . PRO C 1 255 ? -23.485 6.546 -56.181 1.00 4.17 252 PRO C O 1
ATOM 6343 N N . GLY C 1 256 ? -24.889 7.760 -57.461 1.00 4.61 253 GLY C N 1
ATOM 6344 C CA . GLY C 1 256 ? -25.910 7.826 -56.445 1.00 4.10 253 GLY C CA 1
ATOM 6345 C C . GLY C 1 256 ? -26.817 6.610 -56.566 1.00 3.91 253 GLY C C 1
ATOM 6346 O O . GLY C 1 256 ? -26.799 5.908 -57.579 1.00 3.88 253 GLY C O 1
ATOM 6347 N N . GLN C 1 257 ? -27.602 6.362 -55.526 1.00 3.46 254 GLN C N 1
ATOM 6348 C CA . GLN C 1 257 ? -28.571 5.267 -55.533 1.00 3.45 254 GLN C CA 1
ATOM 6349 C C . GLN C 1 257 ? -29.945 5.888 -55.701 1.00 3.56 254 GLN C C 1
ATOM 6350 O O . GLN C 1 257 ? -30.157 7.018 -55.277 1.00 2.67 254 GLN C O 1
ATOM 6356 N N . PRO C 1 258 ? -30.888 5.151 -56.316 1.00 4.24 255 PRO C N 1
ATOM 6357 C CA . PRO C 1 258 ? -32.209 5.744 -56.544 1.00 4.44 255 PRO C CA 1
ATOM 6358 C C . PRO C 1 258 ? -32.861 6.326 -55.288 1.00 4.00 255 PRO C C 1
ATOM 6359 O O . PRO C 1 258 ? -33.531 7.346 -55.346 1.00 2.75 255 PRO C O 1
ATOM 6363 N N . TYR C 1 259 ? -32.616 5.733 -54.135 1.00 5.39 256 TYR C N 1
ATOM 6364 C CA . TYR C 1 259 ? -33.284 6.210 -52.948 1.00 6.14 256 TYR C CA 1
ATOM 6365 C C . TYR C 1 259 ? -32.800 7.591 -52.564 1.00 6.17 256 TYR C C 1
ATOM 6366 O O . TYR C 1 259 ? -33.522 8.306 -51.889 1.00 6.78 256 TYR C O 1
ATOM 6375 N N . GLU C 1 260 ? -31.605 7.998 -53.027 1.00 4.36 257 GLU C N 1
ATOM 6376 C CA . GLU C 1 260 ? -31.067 9.315 -52.687 1.00 4.65 257 GLU C CA 1
ATOM 6377 C C . GLU C 1 260 ? -31.742 10.410 -53.488 1.00 4.55 257 GLU C C 1
ATOM 6378 O O . GLU C 1 260 ? -31.549 11.591 -53.215 1.00 5.80 257 GLU C O 1
ATOM 6384 N N . LEU C 1 261 ? -32.517 10.007 -54.487 1.00 4.36 258 LEU C N 1
ATOM 6385 C CA . LEU C 1 261 ? -33.260 10.948 -55.321 1.00 4.12 258 LEU C CA 1
ATOM 6386 C C . LEU C 1 261 ? -34.658 11.187 -54.785 1.00 4.41 258 LEU C C 1
ATOM 6387 O O . LEU C 1 261 ? -35.202 12.262 -54.938 1.00 5.54 258 LEU C O 1
ATOM 6392 N N . ALA C 1 262 ? -35.244 10.193 -54.136 1.00 4.40 259 ALA C N 1
ATOM 6393 C CA . ALA C 1 262 ? -36.648 10.287 -53.719 1.00 5.19 259 ALA C CA 1
ATOM 6394 C C . ALA C 1 262 ? -37.027 11.486 -52.851 1.00 4.88 259 ALA C C 1
ATOM 6395 O O . ALA C 1 262 ? -38.076 12.076 -53.084 1.00 6.81 259 ALA C O 1
ATOM 6397 N N . PRO C 1 263 ? -36.219 11.822 -51.821 1.00 3.77 260 PRO C N 1
ATOM 6398 C CA . PRO C 1 263 ? -36.625 12.954 -50.980 1.00 3.67 260 PRO C CA 1
ATOM 6399 C C . PRO C 1 263 ? -36.746 14.298 -51.703 1.00 3.49 260 PRO C C 1
ATOM 6400 O O . PRO C 1 263 ? -37.541 15.131 -51.284 1.00 5.55 260 PRO C O 1
ATOM 6404 N N . ALA C 1 264 ? -35.973 14.525 -52.760 1.00 4.75 261 ALA C N 1
ATOM 6405 C CA . ALA C 1 264 ? -36.107 15.759 -53.548 1.00 3.61 261 ALA C CA 1
ATOM 6406 C C . ALA C 1 264 ? -37.470 15.801 -54.233 1.00 3.60 261 ALA C C 1
ATOM 6407 O O . ALA C 1 264 ? -38.114 16.850 -54.309 1.00 5.56 261 ALA C O 1
ATOM 6409 N N . TYR C 1 265 ? -37.904 14.663 -54.752 1.00 4.64 262 TYR C N 1
ATOM 6410 C CA . TYR C 1 265 ? -39.221 14.603 -55.367 1.00 4.62 262 TYR C CA 1
ATOM 6411 C C . TYR C 1 265 ? -40.305 14.813 -54.312 1.00 4.59 262 TYR C C 1
ATOM 6412 O O . TYR C 1 265 ? -41.268 15.524 -54.569 1.00 6.02 262 TYR C O 1
ATOM 6421 N N . VAL C 1 266 ? -40.147 14.201 -53.137 1.00 5.59 263 VAL C N 1
ATOM 6422 C CA . VAL C 1 266 ? -41.104 14.398 -52.032 1.00 4.90 263 VAL C CA 1
ATOM 6423 C C . VAL C 1 266 ? -41.215 15.884 -51.664 1.00 5.58 263 VAL C C 1
ATOM 6424 O O . VAL C 1 266 ? -42.318 16.400 -51.486 1.00 5.73 263 VAL C O 1
ATOM 6428 N N . TYR C 1 267 ? -40.068 16.567 -51.550 1.00 5.99 264 TYR C N 1
ATOM 6429 C CA . TYR C 1 267 ? -40.041 17.991 -51.253 1.00 4.53 264 TYR C CA 1
ATOM 6430 C C . TYR C 1 267 ? -40.810 18.792 -52.314 1.00 6.48 264 TYR C C 1
ATOM 6431 O O . TYR C 1 267 ? -41.667 19.623 -51.997 1.00 5.27 264 TYR C O 1
ATOM 6440 N N . LEU C 1 268 ? -40.500 18.552 -53.586 1.00 5.87 265 LEU C N 1
ATOM 6441 C CA . LEU C 1 268 ? -41.170 19.279 -54.651 1.00 5.92 265 LEU C CA 1
ATOM 6442 C C . LEU C 1 268 ? -42.648 18.941 -54.819 1.00 3.94 265 LEU C C 1
ATOM 6443 O O . LEU C 1 268 ? -43.415 19.795 -55.256 1.00 4.84 265 LEU C O 1
ATOM 6448 N N . ALA C 1 269 ? -43.040 17.711 -54.497 1.00 3.51 266 ALA C N 1
ATOM 6449 C CA . ALA C 1 269 ? -44.434 17.273 -54.636 1.00 5.48 266 ALA C CA 1
ATOM 6450 C C . ALA C 1 269 ? -45.378 17.753 -53.528 1.00 6.45 266 ALA C C 1
ATOM 6451 O O . ALA C 1 269 ? -46.588 17.895 -53.757 1.00 7.93 266 ALA C O 1
ATOM 6453 N N . SER C 1 270 ? -44.836 18.009 -52.338 1.00 7.85 267 SER C N 1
ATOM 6454 C CA . SER C 1 270 ? -45.660 18.363 -51.184 1.00 7.43 267 SER C CA 1
ATOM 6455 C C . SER C 1 270 ? -45.748 19.841 -50.913 1.00 9.17 267 SER C C 1
ATOM 6456 O O . SER C 1 270 ? -45.033 20.648 -51.527 1.00 7.71 267 SER C O 1
ATOM 6459 N N . SER C 1 271 ? -46.608 20.201 -49.964 1.00 8.01 268 SER C N 1
ATOM 6460 C CA . SER C 1 271 ? -46.768 21.592 -49.574 1.00 9.51 268 SER C CA 1
ATOM 6461 C C . SER C 1 271 ? -45.497 22.150 -48.904 1.00 8.72 268 SER C C 1
ATOM 6462 O O . SER C 1 271 ? -45.418 23.329 -48.594 1.00 8.54 268 SER C O 1
ATOM 6465 N N . ASP C 1 272 ? -44.509 21.289 -48.676 1.00 7.66 269 ASP C N 1
ATOM 6466 C CA . ASP C 1 272 ? -43.226 21.703 -48.128 1.00 8.10 269 ASP C CA 1
ATOM 6467 C C . ASP C 1 272 ? -42.541 22.726 -49.053 1.00 7.66 269 ASP C C 1
ATOM 6468 O O . ASP C 1 272 ? -41.740 23.549 -48.571 1.00 10.82 269 ASP C O 1
ATOM 6473 N N . SER C 1 273 ? -42.853 22.674 -50.358 1.00 6.97 270 SER C N 1
ATOM 6474 C CA . SER C 1 273 ? -42.269 23.590 -51.380 1.00 5.95 270 SER C CA 1
ATOM 6475 C C . SER C 1 273 ? -43.293 24.551 -51.954 1.00 4.82 270 SER C C 1
ATOM 6476 O O . SER C 1 273 ? -43.200 24.954 -53.105 1.00 6.53 270 SER C O 1
ATOM 6479 N N . SER C 1 274 ? -44.272 24.923 -51.146 1.00 6.20 271 SER C N 1
ATOM 6480 C CA . SER C 1 274 ? -45.335 25.838 -51.563 1.00 5.81 271 SER C CA 1
ATOM 6481 C C . SER C 1 274 ? -44.862 27.155 -52.162 1.00 6.59 271 SER C C 1
ATOM 6482 O O . SER C 1 274 ? -45.617 27.778 -52.917 1.00 5.02 271 SER C O 1
ATOM 6485 N N . TYR C 1 275 ? -43.641 27.610 -51.833 1.00 6.58 272 TYR C N 1
ATOM 6486 C CA . TYR C 1 275 ? -43.137 28.843 -52.405 1.00 5.49 272 TYR C CA 1
ATOM 6487 C C . TYR C 1 275 ? -42.093 28.582 -53.517 1.00 6.77 272 TYR C C 1
ATOM 6488 O O . TYR C 1 275 ? -41.326 29.487 -53.892 1.00 6.39 272 TYR C O 1
ATOM 6497 N N . VAL C 1 276 ? -42.096 27.369 -54.071 1.00 6.85 273 VAL C N 1
ATOM 6498 C CA . VAL C 1 276 ? -41.117 26.959 -55.085 1.00 5.58 273 VAL C CA 1
ATOM 6499 C C . VAL C 1 276 ? -41.762 26.571 -56.417 1.00 5.18 273 VAL C C 1
ATOM 6500 O O . VAL C 1 276 ? -42.592 25.622 -56.498 1.00 5.79 273 VAL C O 1
ATOM 6504 N N . THR C 1 277 ? -41.417 27.313 -57.468 1.00 5.51 274 THR C N 1
ATOM 6505 C CA . THR C 1 277 ? -41.829 26.966 -58.836 1.00 6.26 274 THR C CA 1
ATOM 6506 C C . THR C 1 277 ? -40.767 27.476 -59.793 1.00 6.67 274 THR C C 1
ATOM 6507 O O . THR C 1 277 ? -40.092 28.472 -59.511 1.00 7.61 274 THR C O 1
ATOM 6511 N N . GLY C 1 278 ? -40.577 26.744 -60.888 1.00 6.69 275 GLY C N 1
ATOM 6512 C CA . GLY C 1 278 ? -39.619 27.098 -61.932 1.00 5.54 275 GLY C CA 1
ATOM 6513 C C . GLY C 1 278 ? -38.192 26.661 -61.675 1.00 6.03 275 GLY C C 1
ATOM 6514 O O . GLY C 1 278 ? -37.278 27.040 -62.423 1.00 7.67 275 GLY C O 1
ATOM 6515 N N . GLN C 1 279 ? -38.001 25.866 -60.625 1.00 4.61 276 GLN C N 1
ATOM 6516 C CA . GLN C 1 279 ? -36.672 25.504 -60.156 1.00 3.64 276 GLN C CA 1
ATOM 6517 C C . GLN C 1 279 ? -36.242 24.077 -60.446 1.00 5.81 276 GLN C C 1
ATOM 6518 O O . GLN C 1 279 ? -37.030 23.206 -60.896 1.00 5.12 276 GLN C O 1
ATOM 6532 N N . ILE C 1 281 ? -33.735 20.904 -58.728 1.00 7.09 278 ILE C N 1
ATOM 6533 C CA . ILE C 1 281 ? -32.953 20.401 -57.590 1.00 6.41 278 ILE C CA 1
ATOM 6534 C C . ILE C 1 281 ? -31.882 19.501 -58.167 1.00 5.69 278 ILE C C 1
ATOM 6535 O O . ILE C 1 281 ? -32.188 18.504 -58.862 1.00 5.40 278 ILE C O 1
ATOM 6540 N N . HIS C 1 282 ? -30.629 19.874 -57.927 1.00 4.95 279 HIS C N 1
ATOM 6541 C CA . HIS C 1 282 ? -29.480 19.153 -58.459 1.00 5.21 279 HIS C CA 1
ATOM 6542 C C . HIS C 1 282 ? -28.964 18.132 -57.432 1.00 5.67 279 HIS C C 1
ATOM 6543 O O . HIS C 1 282 ? -28.388 18.492 -56.408 1.00 7.16 279 HIS C O 1
ATOM 6550 N N . VAL C 1 283 ? -29.137 16.864 -57.760 1.00 6.19 280 VAL C N 1
ATOM 6551 C CA . VAL C 1 283 ? -28.770 15.731 -56.894 1.00 4.59 280 VAL C CA 1
ATOM 6552 C C . VAL C 1 283 ? -27.751 14.951 -57.714 1.00 5.40 280 VAL C C 1
ATOM 6553 O O . VAL C 1 283 ? -28.086 14.042 -58.457 1.00 6.81 280 VAL C O 1
ATOM 6557 N N . ASN C 1 284 ? -26.492 15.334 -57.597 1.00 7.03 281 ASN C N 1
ATOM 6558 C CA . ASN C 1 284 ? -25.505 14.837 -58.537 1.00 7.65 281 ASN C CA 1
ATOM 6559 C C . ASN C 1 284 ? -24.127 14.484 -58.007 1.00 8.26 281 ASN C C 1
ATOM 6560 O O . ASN C 1 284 ? -23.192 14.338 -58.794 1.00 12.02 281 ASN C O 1
ATOM 6565 N N . GLY C 1 285 ? -23.974 14.354 -56.695 1.00 8.80 282 GLY C N 1
ATOM 6566 C CA . GLY C 1 285 ? -22.673 13.962 -56.128 1.00 8.39 282 GLY C CA 1
ATOM 6567 C C . GLY C 1 285 ? -21.653 15.084 -55.998 1.00 8.31 282 GLY C C 1
ATOM 6568 O O . GLY C 1 285 ? -20.457 14.816 -55.838 1.00 5.81 282 GLY C O 1
ATOM 6569 N N . GLY C 1 286 ? -22.123 16.328 -56.080 1.00 6.68 283 GLY C N 1
ATOM 6570 C CA . GLY C 1 286 ? -21.277 17.496 -55.873 1.00 7.94 283 GLY C CA 1
ATOM 6571 C C . GLY C 1 286 ? -20.819 18.279 -57.088 1.00 8.05 283 GLY C C 1
ATOM 6572 O O . GLY C 1 286 ? -19.959 19.131 -56.953 1.00 7.42 283 GLY C O 1
ATOM 6573 N N . VAL C 1 287 ? -21.375 18.009 -58.265 1.00 6.77 284 VAL C N 1
ATOM 6574 C CA . VAL C 1 287 ? -20.943 18.729 -59.466 1.00 7.53 284 VAL C CA 1
ATOM 6575 C C . VAL C 1 287 ? -21.560 20.107 -59.431 1.00 7.64 284 VAL C C 1
ATOM 6576 O O . VAL C 1 287 ? -22.779 20.246 -59.331 1.00 8.04 284 VAL C O 1
ATOM 6580 N N . ILE C 1 288 ? -20.714 21.127 -59.512 1.00 7.75 285 ILE C N 1
ATOM 6581 C CA . ILE C 1 288 ? -21.184 22.497 -59.482 1.00 9.52 285 ILE C CA 1
ATOM 6582 C C . ILE C 1 288 ? -21.667 22.854 -60.876 1.00 9.52 285 ILE C C 1
ATOM 6583 O O . ILE C 1 288 ? -20.946 22.667 -61.828 1.00 10.60 285 ILE C O 1
ATOM 6588 N N . VAL C 1 289 ? -22.862 23.409 -60.990 1.00 9.70 286 VAL C N 1
ATOM 6589 C CA . VAL C 1 289 ? -23.439 23.716 -62.299 1.00 10.10 286 VAL C CA 1
ATOM 6590 C C . VAL C 1 289 ? -23.969 25.156 -62.320 1.00 11.29 286 VAL C C 1
ATOM 6591 O O . VAL C 1 289 ? -24.930 25.462 -63.015 1.00 13.05 286 VAL C O 1
ATOM 6595 N N . ASN C 1 290 ? -23.344 26.040 -61.552 1.00 12.95 287 ASN C N 1
ATOM 6596 C CA . ASN C 1 290 ? -23.795 27.432 -61.439 1.00 12.51 287 ASN C CA 1
ATOM 6597 C C . ASN C 1 290 ? -25.245 27.481 -61.007 1.00 14.71 287 ASN C C 1
ATOM 6598 O O . ASN C 1 290 ? -25.980 28.380 -61.412 1.00 18.09 287 ASN C O 1
ATOM 6603 N N . GLY C 1 291 ? -25.663 26.516 -60.187 1.00 15.38 288 GLY C N 1
ATOM 6604 C CA . GLY C 1 291 ? -27.039 26.463 -59.732 1.00 15.63 288 GLY C CA 1
ATOM 6605 C C . GLY C 1 291 ? -27.368 27.390 -58.571 1.00 16.23 288 GLY C C 1
ATOM 6606 O O . GLY C 1 291 ? -26.485 27.894 -57.841 1.00 15.13 288 GLY C O 1
ATOM 6608 N N . VAL D 1 11 ? -50.784 46.630 -52.697 1.00 34.76 8 VAL D N 1
ATOM 6609 C CA . VAL D 1 11 ? -50.560 46.754 -51.227 1.00 34.97 8 VAL D CA 1
ATOM 6610 C C . VAL D 1 11 ? -50.750 45.397 -50.537 1.00 34.81 8 VAL D C 1
ATOM 6611 O O . VAL D 1 11 ? -51.797 45.134 -49.942 1.00 35.52 8 VAL D O 1
ATOM 6615 N N . THR D 1 12 ? -49.729 44.545 -50.627 1.00 34.21 9 THR D N 1
ATOM 6616 C CA . THR D 1 12 ? -49.760 43.209 -50.021 1.00 33.78 9 THR D CA 1
ATOM 6617 C C . THR D 1 12 ? -49.752 43.284 -48.490 1.00 33.49 9 THR D C 1
ATOM 6618 O O . THR D 1 12 ? -50.538 42.599 -47.829 1.00 34.83 9 THR D O 1
ATOM 6630 N N . PRO D 1 14 ? -49.329 45.822 -44.697 1.00 26.13 11 PRO D N 1
ATOM 6631 C CA . PRO D 1 14 ? -49.591 47.157 -44.161 1.00 24.71 11 PRO D CA 1
ATOM 6632 C C . PRO D 1 14 ? -48.310 47.983 -44.031 1.00 23.18 11 PRO D C 1
ATOM 6633 O O . PRO D 1 14 ? -47.281 47.479 -43.559 1.00 21.55 11 PRO D O 1
ATOM 6637 N N . ALA D 1 15 ? -48.377 49.236 -44.468 1.00 21.50 12 ALA D N 1
ATOM 6638 C CA . ALA D 1 15 ? -47.233 50.131 -44.390 1.00 20.64 12 ALA D CA 1
ATOM 6639 C C . ALA D 1 15 ? -46.739 50.199 -42.942 1.00 19.42 12 ALA D C 1
ATOM 6640 O O . ALA D 1 15 ? -47.520 50.452 -42.027 1.00 19.18 12 ALA D O 1
ATOM 6642 N N . GLN D 1 16 ? -45.450 49.938 -42.744 1.00 18.34 13 GLN D N 1
ATOM 6643 C CA . GLN D 1 16 ? -44.838 49.963 -41.415 1.00 17.42 13 GLN D CA 1
ATOM 6644 C C . GLN D 1 16 ? -43.312 50.000 -41.528 1.00 17.86 13 GLN D C 1
ATOM 6645 O O . GLN D 1 16 ? -42.745 49.620 -42.559 1.00 16.04 13 GLN D O 1
ATOM 6651 N N . HIS D 1 17 ? -42.652 50.429 -40.457 1.00 18.05 14 HIS D N 1
ATOM 6652 C CA . HIS D 1 17 ? -41.199 50.525 -40.448 1.00 18.39 14 HIS D CA 1
ATOM 6653 C C . HIS D 1 17 ? -40.668 50.526 -39.019 1.00 18.11 14 HIS D C 1
ATOM 6654 O O . HIS D 1 17 ? -41.308 51.061 -38.117 1.00 18.18 14 HIS D O 1
ATOM 6661 N N . GLN D 1 18 ? -39.509 49.902 -38.815 1.00 16.77 15 GLN D N 1
ATOM 6662 C CA . GLN D 1 18 ? -38.852 49.910 -37.510 1.00 14.73 15 GLN D CA 1
ATOM 6663 C C . GLN D 1 18 ? -37.570 50.717 -37.676 1.00 15.63 15 GLN D C 1
ATOM 6664 O O . GLN D 1 18 ? -36.897 50.604 -38.698 1.00 12.83 15 GLN D O 1
ATOM 6670 N N . ASN D 1 19 ? -37.237 51.528 -36.675 1.00 15.80 16 ASN D N 1
ATOM 6671 C CA . ASN D 1 19 ? -36.071 52.403 -36.766 1.00 17.95 16 ASN D CA 1
ATOM 6672 C C . ASN D 1 19 ? -34.742 51.699 -36.612 1.00 17.63 16 ASN D C 1
ATOM 6673 O O . ASN D 1 19 ? -33.745 52.172 -37.141 1.00 19.65 16 ASN D O 1
ATOM 6678 N N . LYS D 1 20 ? -34.693 50.575 -35.909 1.00 17.16 17 LYS D N 1
ATOM 6679 C CA . LYS D 1 20 ? -33.404 49.894 -35.778 1.00 16.30 17 LYS D CA 1
ATOM 6680 C C . LYS D 1 20 ? -33.393 48.499 -36.379 1.00 14.57 17 LYS D C 1
ATOM 6681 O O . LYS D 1 20 ? -34.414 47.802 -36.446 1.00 11.52 17 LYS D O 1
ATOM 6687 N N . GLN D 1 21 ? -32.214 48.132 -36.864 1.00 11.61 18 GLN D N 1
ATOM 6688 C CA . GLN D 1 21 ? -31.998 46.841 -37.460 1.00 10.64 18 GLN D CA 1
ATOM 6689 C C . GLN D 1 21 ? -30.890 46.225 -36.615 1.00 10.06 18 GLN D C 1
ATOM 6690 O O . GLN D 1 21 ? -29.954 46.914 -36.263 1.00 9.29 18 GLN D O 1
ATOM 6696 N N . PRO D 1 22 ? -30.957 44.928 -36.307 1.00 9.75 19 PRO D N 1
ATOM 6697 C CA . PRO D 1 22 ? -31.931 43.885 -36.653 1.00 10.74 19 PRO D CA 1
ATOM 6698 C C . PRO D 1 22 ? -33.319 44.162 -36.113 1.00 10.49 19 PRO D C 1
ATOM 6699 O O . PRO D 1 22 ? -33.463 44.575 -34.964 1.00 8.09 19 PRO D O 1
ATOM 6703 N N . GLY D 1 23 ? -34.322 43.934 -36.955 1.00 10.62 20 GLY D N 1
ATOM 6704 C CA . GLY D 1 23 ? -35.719 44.142 -36.577 1.00 11.49 20 GLY D CA 1
ATOM 6705 C C . GLY D 1 23 ? -36.219 43.209 -35.486 1.00 10.40 20 GLY D C 1
ATOM 6706 O O . GLY D 1 23 ? -35.603 42.182 -35.198 1.00 8.64 20 GLY D O 1
ATOM 6707 N N . ILE D 1 24 ? -37.336 43.599 -34.871 1.00 11.39 21 ILE D N 1
ATOM 6708 C CA . ILE D 1 24 ? -37.982 42.819 -33.812 1.00 11.10 21 ILE D CA 1
ATOM 6709 C C . ILE D 1 24 ? -39.275 42.245 -34.373 1.00 10.89 21 ILE D C 1
ATOM 6710 O O . ILE D 1 24 ? -40.134 42.978 -34.865 1.00 10.90 21 ILE D O 1
ATOM 6715 N N . GLU D 1 25 ? -39.409 40.929 -34.306 1.00 11.65 22 GLU D N 1
ATOM 6716 C CA . GLU D 1 25 ? -40.582 40.248 -34.877 1.00 11.90 22 GLU D CA 1
ATOM 6717 C C . GLU D 1 25 ? -41.875 40.606 -34.150 1.00 11.32 22 GLU D C 1
ATOM 6718 O O . GLU D 1 25 ? -42.893 40.850 -34.795 1.00 11.10 22 GLU D O 1
ATOM 6724 N N . SER D 1 26 ? -41.818 40.699 -32.821 1.00 10.98 23 SER D N 1
ATOM 6725 C CA . SER D 1 26 ? -42.996 41.024 -32.011 1.00 11.40 23 SER D CA 1
ATOM 6726 C C . SER D 1 26 ? -43.663 42.373 -32.336 1.00 13.34 23 SER D C 1
ATOM 6727 O O . SER D 1 26 ? -44.778 42.627 -31.872 1.00 12.39 23 SER D O 1
ATOM 6730 N N . LEU D 1 27 ? -42.994 43.237 -33.107 1.00 13.49 24 LEU D N 1
ATOM 6731 C CA . LEU D 1 27 ? -43.569 44.539 -33.483 1.00 14.31 24 LEU D CA 1
ATOM 6732 C C . LEU D 1 27 ? -44.276 44.513 -34.843 1.00 14.26 24 LEU D C 1
ATOM 6733 O O . LEU D 1 27 ? -44.890 45.501 -35.254 1.00 13.68 24 LEU D O 1
ATOM 6746 N N . ASN D 1 29 ? -46.900 43.574 -37.952 1.00 13.60 26 ASN D N 1
ATOM 6747 C CA . ASN D 1 29 ? -48.291 43.311 -38.227 1.00 12.89 26 ASN D CA 1
ATOM 6748 C C . ASN D 1 29 ? -48.423 43.124 -39.736 1.00 12.59 26 ASN D C 1
ATOM 6749 O O . ASN D 1 29 ? -48.091 44.030 -40.500 1.00 12.02 26 ASN D O 1
ATOM 6754 N N . PRO D 1 30 ? -48.840 41.926 -40.175 1.00 9.88 27 PRO D N 1
ATOM 6755 C CA . PRO D 1 30 ? -49.139 40.777 -39.337 1.00 9.63 27 PRO D CA 1
ATOM 6756 C C . PRO D 1 30 ? -47.854 40.126 -38.885 1.00 9.06 27 PRO D C 1
ATOM 6757 O O . PRO D 1 30 ? -46.780 40.428 -39.424 1.00 9.28 27 PRO D O 1
ATOM 6761 N N . LEU D 1 31 ? -47.966 39.233 -37.913 1.00 7.64 28 LEU D N 1
ATOM 6762 C CA . LEU D 1 31 ? -46.825 38.476 -37.448 1.00 9.17 28 LEU D CA 1
ATOM 6763 C C . LEU D 1 31 ? -46.492 37.375 -38.466 1.00 9.31 28 LEU D C 1
ATOM 6764 O O . LEU D 1 31 ? -47.372 36.637 -38.909 1.00 9.77 28 LEU D O 1
ATOM 6769 N N . PRO D 1 32 ? -45.216 37.260 -38.824 1.00 8.35 29 PRO D N 1
ATOM 6770 C CA . PRO D 1 32 ? -44.818 36.226 -39.751 1.00 8.10 29 PRO D CA 1
ATOM 6771 C C . PRO D 1 32 ? -45.245 34.868 -39.261 1.00 8.89 29 PRO D C 1
ATOM 6772 O O . PRO D 1 32 ? -45.176 34.600 -38.056 1.00 5.42 29 PRO D O 1
ATOM 6776 N N . GLN D 1 33 ? -45.670 34.013 -40.186 1.00 7.65 30 GLN D N 1
ATOM 6777 C CA . GLN D 1 33 ? -46.002 32.664 -39.823 1.00 9.40 30 GLN D CA 1
ATOM 6778 C C . GLN D 1 33 ? -44.707 31.853 -39.923 1.00 9.75 30 GLN D C 1
ATOM 6779 O O . GLN D 1 33 ? -44.175 31.646 -41.020 1.00 9.95 30 GLN D O 1
ATOM 6785 N N . PHE D 1 34 ? -44.215 31.404 -38.768 1.00 9.65 31 PHE D N 1
ATOM 6786 C CA . PHE D 1 34 ? -42.987 30.644 -38.672 1.00 10.81 31 PHE D CA 1
ATOM 6787 C C . PHE D 1 34 ? -43.215 29.165 -38.510 1.00 12.01 31 PHE D C 1
ATOM 6788 O O . PHE D 1 34 ? -42.270 28.377 -38.507 1.00 11.82 31 PHE D O 1
ATOM 6796 N N . GLU D 1 35 ? -44.473 28.770 -38.383 1.00 15.80 32 GLU D N 1
ATOM 6797 C CA . GLU D 1 35 ? -44.792 27.377 -38.177 1.00 16.44 32 GLU D CA 1
ATOM 6798 C C . GLU D 1 35 ? -45.958 26.918 -39.049 1.00 16.91 32 GLU D C 1
ATOM 6799 O O . GLU D 1 35 ? -46.911 27.655 -39.243 1.00 17.57 32 GLU D O 1
ATOM 6805 N N . ASP D 1 36 ? -45.860 25.722 -39.617 1.00 17.72 33 ASP D N 1
ATOM 6806 C CA . ASP D 1 36 ? -46.984 25.133 -40.338 1.00 19.88 33 ASP D CA 1
ATOM 6807 C C . ASP D 1 36 ? -47.620 24.208 -39.313 1.00 19.98 33 ASP D C 1
ATOM 6808 O O . ASP D 1 36 ? -46.968 23.274 -38.851 1.00 19.83 33 ASP D O 1
ATOM 6813 N N . PRO D 1 37 ? -48.877 24.482 -38.927 1.00 21.92 34 PRO D N 1
ATOM 6814 C CA . PRO D 1 37 ? -49.565 23.662 -37.917 1.00 23.02 34 PRO D CA 1
ATOM 6815 C C . PRO D 1 37 ? -49.647 22.195 -38.305 1.00 23.04 34 PRO D C 1
ATOM 6816 O O . PRO D 1 37 ? -49.599 21.314 -37.445 1.00 24.60 34 PRO D O 1
ATOM 6820 N N . ASN D 1 38 ? -49.797 21.947 -39.599 1.00 23.13 35 ASN D N 1
ATOM 6821 C CA . ASN D 1 38 ? -49.896 20.594 -40.124 1.00 22.66 35 ASN D CA 1
ATOM 6822 C C . ASN D 1 38 ? -48.556 19.871 -40.273 1.00 21.39 35 ASN D C 1
ATOM 6823 O O . ASN D 1 38 ? -48.540 18.667 -40.543 1.00 22.45 35 ASN D O 1
ATOM 6828 N N . TYR D 1 39 ? -47.442 20.578 -40.074 1.00 18.11 36 TYR D N 1
ATOM 6829 C CA . TYR D 1 39 ? -46.123 19.964 -40.249 1.00 16.55 36 TYR D CA 1
ATOM 6830 C C . TYR D 1 39 ? -45.894 18.887 -39.222 1.00 13.89 36 TYR D C 1
ATOM 6831 O O . TYR D 1 39 ? -46.100 19.103 -38.046 1.00 14.43 36 TYR D O 1
ATOM 6840 N N A LYS D 1 40 ? -45.442 17.728 -39.683 0.50 12.50 37 LYS D N 1
ATOM 6841 N N B LYS D 1 40 ? -45.452 17.722 -39.680 0.50 12.59 37 LYS D N 1
ATOM 6842 C CA A LYS D 1 40 ? -45.204 16.595 -38.814 0.50 11.97 37 LYS D CA 1
ATOM 6843 C CA B LYS D 1 40 ? -45.214 16.593 -38.803 0.50 12.14 37 LYS D CA 1
ATOM 6844 C C A LYS D 1 40 ? -43.746 16.191 -38.922 0.50 11.43 37 LYS D C 1
ATOM 6845 C C B LYS D 1 40 ? -43.754 16.184 -38.918 0.50 11.51 37 LYS D C 1
ATOM 6846 O O A LYS D 1 40 ? -43.249 15.924 -40.013 0.50 9.84 37 LYS D O 1
ATOM 6847 O O B LYS D 1 40 ? -43.265 15.910 -40.010 0.50 9.94 37 LYS D O 1
ATOM 6858 N N . GLY D 1 41 ? -43.051 16.190 -37.787 1.00 12.20 38 GLY D N 1
ATOM 6859 C CA . GLY D 1 41 ? -41.657 15.776 -37.735 1.00 10.37 38 GLY D CA 1
ATOM 6860 C C . GLY D 1 41 ? -41.605 14.267 -37.867 1.00 10.66 38 GLY D C 1
ATOM 6861 O O . GLY D 1 41 ? -42.617 13.599 -37.662 1.00 9.50 38 GLY D O 1
ATOM 6862 N N . SER D 1 42 ? -40.452 13.733 -38.258 1.00 10.90 39 SER D N 1
ATOM 6863 C CA . SER D 1 42 ? -40.285 12.293 -38.440 1.00 11.25 39 SER D CA 1
ATOM 6864 C C . SER D 1 42 ? -38.861 11.842 -38.095 1.00 11.80 39 SER D C 1
ATOM 6865 O O . SER D 1 42 ? -38.319 10.909 -38.695 1.00 10.83 39 SER D O 1
ATOM 6868 N N . GLU D 1 43 ? -38.266 12.513 -37.109 1.00 11.47 40 GLU D N 1
ATOM 6869 C CA . GLU D 1 43 ? -36.930 12.178 -36.622 1.00 12.21 40 GLU D CA 1
ATOM 6870 C C . GLU D 1 43 ? -35.821 12.300 -37.667 1.00 12.06 40 GLU D C 1
ATOM 6871 O O . GLU D 1 43 ? -34.804 11.609 -37.558 1.00 12.40 40 GLU D O 1
ATOM 6877 N N . LYS D 1 44 ? -36.002 13.185 -38.654 1.00 10.17 41 LYS D N 1
ATOM 6878 C CA . LYS D 1 44 ? -35.013 13.364 -39.713 1.00 11.22 41 LYS D CA 1
ATOM 6879 C C . LYS D 1 44 ? -33.636 13.820 -39.160 1.00 9.93 41 LYS D C 1
ATOM 6880 O O . LYS D 1 44 ? -32.614 13.557 -39.777 1.00 11.91 41 LYS D O 1
ATOM 6886 N N . LEU D 1 45 ? -33.625 14.498 -38.020 1.00 9.44 42 LEU D N 1
ATOM 6887 C CA . LEU D 1 45 ? -32.374 14.993 -37.410 1.00 9.71 42 LEU D CA 1
ATOM 6888 C C . LEU D 1 45 ? -32.249 14.558 -35.943 1.00 10.17 42 LEU D C 1
ATOM 6889 O O . LEU D 1 45 ? -31.659 15.266 -35.111 1.00 10.16 42 LEU D O 1
ATOM 6894 N N . LYS D 1 46 ? -32.777 13.388 -35.614 1.00 10.21 43 LYS D N 1
ATOM 6895 C CA . LYS D 1 46 ? -32.781 12.975 -34.216 1.00 12.43 43 LYS D CA 1
ATOM 6896 C C . LYS D 1 46 ? -31.394 12.900 -33.565 1.00 11.60 43 LYS D C 1
ATOM 6897 O O . LYS D 1 46 ? -30.492 12.190 -34.018 1.00 11.85 43 LYS D O 1
ATOM 6903 N N . GLY D 1 47 ? -31.255 13.623 -32.468 1.00 10.42 44 GLY D N 1
ATOM 6904 C CA . GLY D 1 47 ? -30.016 13.621 -31.713 1.00 11.80 44 GLY D CA 1
ATOM 6905 C C . GLY D 1 47 ? -28.936 14.512 -32.301 1.00 10.75 44 GLY D C 1
ATOM 6906 O O . GLY D 1 47 ? -27.833 14.563 -31.767 1.00 10.90 44 GLY D O 1
ATOM 6907 N N . LYS D 1 48 ? -29.240 15.212 -33.396 1.00 10.99 45 LYS D N 1
ATOM 6908 C CA . LYS D 1 48 ? -28.261 16.111 -34.022 1.00 10.68 45 LYS D CA 1
ATOM 6909 C C . LYS D 1 48 ? -28.157 17.431 -33.266 1.00 11.55 45 LYS D C 1
ATOM 6910 O O . LYS D 1 48 ? -29.150 17.935 -32.730 1.00 12.29 45 LYS D O 1
ATOM 6916 N N . ASN D 1 49 ? -26.946 17.979 -33.224 1.00 11.41 46 ASN D N 1
ATOM 6917 C CA . ASN D 1 49 ? -26.673 19.242 -32.551 1.00 11.84 46 ASN D CA 1
ATOM 6918 C C . ASN D 1 49 ? -26.449 20.359 -33.561 1.00 12.18 46 ASN D C 1
ATOM 6919 O O . ASN D 1 49 ? -25.541 20.278 -34.397 1.00 10.54 46 ASN D O 1
ATOM 6924 N N . VAL D 1 50 ? -27.291 21.391 -33.491 1.00 12.79 47 VAL D N 1
ATOM 6925 C CA . VAL D 1 50 ? -27.263 22.459 -34.487 1.00 12.41 47 VAL D CA 1
ATOM 6926 C C . VAL D 1 50 ? -26.902 23.842 -33.947 1.00 13.33 47 VAL D C 1
ATOM 6927 O O . VAL D 1 50 ? -27.322 24.234 -32.863 1.00 13.97 47 VAL D O 1
ATOM 6931 N N . LEU D 1 51 ? -26.118 24.567 -34.738 1.00 12.13 48 LEU D N 1
ATOM 6932 C CA . LEU D 1 51 ? -25.796 25.948 -34.477 1.00 11.56 48 LEU D CA 1
ATOM 6933 C C . LEU D 1 51 ? -26.391 26.727 -35.651 1.00 11.01 48 LEU D C 1
ATOM 6934 O O . LEU D 1 51 ? -26.021 26.496 -36.797 1.00 9.32 48 LEU D O 1
ATOM 6939 N N . ILE D 1 52 ? -27.351 27.597 -35.361 1.00 11.80 49 ILE D N 1
ATOM 6940 C CA . ILE D 1 52 ? -27.991 28.422 -36.368 1.00 12.21 49 ILE D CA 1
ATOM 6941 C C . ILE D 1 52 ? -27.698 29.875 -36.037 1.00 11.69 49 ILE D C 1
ATOM 6942 O O . ILE D 1 52 ? -28.098 30.343 -34.981 1.00 11.11 49 ILE D O 1
ATOM 6947 N N . THR D 1 53 ? -26.986 30.596 -36.906 1.00 9.86 50 THR D N 1
ATOM 6948 C CA . THR D 1 53 ? -26.764 32.003 -36.633 1.00 10.50 50 THR D CA 1
ATOM 6949 C C . THR D 1 53 ? -27.965 32.750 -37.184 1.00 10.95 50 THR D C 1
ATOM 6950 O O . THR D 1 53 ? -28.390 32.513 -38.314 1.00 11.47 50 THR D O 1
ATOM 6954 N N . GLY D 1 54 ? -28.518 33.636 -36.365 1.00 11.17 51 GLY D N 1
ATOM 6955 C CA . GLY D 1 54 ? -29.689 34.409 -36.733 1.00 12.03 51 GLY D CA 1
ATOM 6956 C C . GLY D 1 54 ? -30.959 33.578 -36.582 1.00 13.19 51 GLY D C 1
ATOM 6957 O O . GLY D 1 54 ? -31.941 33.845 -37.262 1.00 12.92 51 GLY D O 1
ATOM 6958 N N . GLY D 1 55 ? -30.947 32.598 -35.672 1.00 13.13 52 GLY D N 1
ATOM 6959 C CA . GLY D 1 55 ? -32.093 31.683 -35.474 1.00 13.74 52 GLY D CA 1
ATOM 6960 C C . GLY D 1 55 ? -33.207 32.121 -34.541 1.00 12.73 52 GLY D C 1
ATOM 6961 O O . GLY D 1 55 ? -34.102 31.341 -34.231 1.00 14.57 52 GLY D O 1
ATOM 6962 N N . ASP D 1 56 ? -33.162 33.375 -34.123 1.00 12.53 53 ASP D N 1
ATOM 6963 C CA . ASP D 1 56 ? -34.099 33.962 -33.166 1.00 12.44 53 ASP D CA 1
ATOM 6964 C C . ASP D 1 56 ? -35.379 34.458 -33.794 1.00 12.09 53 ASP D C 1
ATOM 6965 O O . ASP D 1 56 ? -36.386 34.625 -33.108 1.00 13.48 53 ASP D O 1
ATOM 6970 N N . SER D 1 57 ? -35.322 34.763 -35.081 1.00 10.86 54 SER D N 1
ATOM 6971 C CA . SER D 1 57 ? -36.453 35.369 -35.750 1.00 8.97 54 SER D CA 1
ATOM 6972 C C . SER D 1 57 ? -36.450 35.020 -37.221 1.00 9.32 54 SER D C 1
ATOM 6973 O O . SER D 1 57 ? -35.546 34.326 -37.713 1.00 10.22 54 SER D O 1
ATOM 6976 N N . GLY D 1 58 ? -37.478 35.488 -37.912 1.00 9.90 55 GLY D N 1
ATOM 6977 C CA . GLY D 1 58 ? -37.622 35.252 -39.352 1.00 10.84 55 GLY D CA 1
ATOM 6978 C C . GLY D 1 58 ? -37.394 33.822 -39.800 1.00 11.51 55 GLY D C 1
ATOM 6979 O O . GLY D 1 58 ? -37.962 32.867 -39.234 1.00 10.46 55 GLY D O 1
ATOM 6980 N N . ILE D 1 59 ? -36.600 33.677 -40.859 1.00 9.74 56 ILE D N 1
ATOM 6981 C CA . ILE D 1 59 ? -36.292 32.364 -41.429 1.00 9.91 56 ILE D CA 1
ATOM 6982 C C . ILE D 1 59 ? -35.607 31.479 -40.393 1.00 10.79 56 ILE D C 1
ATOM 6983 O O . ILE D 1 59 ? -35.945 30.309 -40.243 1.00 8.96 56 ILE D O 1
ATOM 6988 N N . GLY D 1 60 ? -34.658 32.052 -39.655 1.00 10.65 57 GLY D N 1
ATOM 6989 C CA . GLY D 1 60 ? -33.949 31.316 -38.597 1.00 11.61 57 GLY D CA 1
ATOM 6990 C C . GLY D 1 60 ? -34.859 30.698 -37.542 1.00 12.03 57 GLY D C 1
ATOM 6991 O O . GLY D 1 60 ? -34.653 29.553 -37.121 1.00 12.68 57 GLY D O 1
ATOM 6992 N N . ARG D 1 61 ? -35.856 31.458 -37.102 1.00 12.96 58 ARG D N 1
ATOM 6993 C CA . ARG D 1 61 ? -36.835 30.957 -36.135 1.00 12.97 58 ARG D CA 1
ATOM 6994 C C . ARG D 1 61 ? -37.552 29.734 -36.700 1.00 12.99 58 ARG D C 1
ATOM 6995 O O . ARG D 1 61 ? -37.662 28.710 -36.036 1.00 13.28 58 ARG D O 1
ATOM 7003 N N . ALA D 1 62 ? -38.035 29.848 -37.933 1.00 13.33 59 ALA D N 1
ATOM 7004 C CA . ALA D 1 62 ? -38.781 28.758 -38.557 1.00 12.82 59 ALA D CA 1
ATOM 7005 C C . ALA D 1 62 ? -37.887 27.534 -38.729 1.00 12.34 59 ALA D C 1
ATOM 7006 O O . ALA D 1 62 ? -38.328 26.419 -38.512 1.00 9.19 59 ALA D O 1
ATOM 7008 N N . VAL D 1 63 ? -36.615 27.743 -39.064 1.00 11.98 60 VAL D N 1
ATOM 7009 C CA . VAL D 1 63 ? -35.671 26.624 -39.199 1.00 11.25 60 VAL D CA 1
ATOM 7010 C C . VAL D 1 63 ? -35.397 25.964 -37.837 1.00 10.53 60 VAL D C 1
ATOM 7011 O O . VAL D 1 63 ? -35.442 24.734 -37.724 1.00 10.07 60 VAL D O 1
ATOM 7015 N N . SER D 1 64 ? -35.151 26.775 -36.803 1.00 11.27 61 SER D N 1
ATOM 7016 C CA . SER D 1 64 ? -34.909 26.252 -35.448 1.00 10.28 61 SER D CA 1
ATOM 7017 C C . SER D 1 64 ? -36.043 25.334 -34.997 1.00 10.61 61 SER D C 1
ATOM 7018 O O . SER D 1 64 ? -35.818 24.244 -34.480 1.00 10.39 61 SER D O 1
ATOM 7021 N N . ILE D 1 65 ? -37.267 25.800 -35.185 1.00 10.46 62 ILE D N 1
ATOM 7022 C CA . ILE D 1 65 ? -38.438 25.055 -34.747 1.00 10.26 62 ILE D CA 1
ATOM 7023 C C . ILE D 1 65 ? -38.652 23.797 -35.569 1.00 10.79 62 ILE D C 1
ATOM 7024 O O . ILE D 1 65 ? -39.012 22.763 -35.009 1.00 11.23 62 ILE D O 1
ATOM 7029 N N . ALA D 1 66 ? -38.455 23.863 -36.894 1.00 9.96 63 ALA D N 1
ATOM 7030 C CA . ALA D 1 66 ? -38.623 22.673 -37.721 1.00 9.68 63 ALA D CA 1
ATOM 7031 C C . ALA D 1 66 ? -37.569 21.613 -37.353 1.00 10.04 63 ALA D C 1
ATOM 7032 O O . ALA D 1 66 ? -37.879 20.420 -37.259 1.00 11.98 63 ALA D O 1
ATOM 7034 N N . PHE D 1 67 ? -36.349 22.060 -37.097 1.00 9.68 64 PHE D N 1
ATOM 7035 C CA . PHE D 1 67 ? -35.237 21.180 -36.731 1.00 10.06 64 PHE D CA 1
ATOM 7036 C C . PHE D 1 67 ? -35.528 20.490 -35.384 1.00 10.62 64 PHE D C 1
ATOM 7037 O O . PHE D 1 67 ? -35.235 19.303 -35.203 1.00 9.78 64 PHE D O 1
ATOM 7045 N N . ALA D 1 68 ? -36.113 21.233 -34.449 1.00 11.44 65 ALA D N 1
ATOM 7046 C CA . ALA D 1 68 ? -36.437 20.696 -33.126 1.00 10.50 65 ALA D CA 1
ATOM 7047 C C . ALA D 1 68 ? -37.499 19.613 -33.284 1.00 10.82 65 ALA D C 1
ATOM 7048 O O . ALA D 1 68 ? -37.428 18.538 -32.674 1.00 9.99 65 ALA D O 1
ATOM 7050 N N . LYS D 1 69 ? -38.490 19.913 -34.115 1.00 11.37 66 LYS D N 1
ATOM 7051 C CA . LYS D 1 69 ? -39.516 18.946 -34.474 1.00 10.45 66 LYS D CA 1
ATOM 7052 C C . LYS D 1 69 ? -38.928 17.686 -35.095 1.00 10.01 66 LYS D C 1
ATOM 7053 O O . LYS D 1 69 ? -39.529 16.610 -34.993 1.00 9.54 66 LYS D O 1
ATOM 7059 N N . GLU D 1 70 ? -37.786 17.819 -35.763 1.00 7.64 67 GLU D N 1
ATOM 7060 C CA . GLU D 1 70 ? -37.099 16.680 -36.360 1.00 7.61 67 GLU D CA 1
ATOM 7061 C C . GLU D 1 70 ? -36.130 16.014 -35.374 1.00 8.65 67 GLU D C 1
ATOM 7062 O O . GLU D 1 70 ? -35.393 15.088 -35.728 1.00 7.71 67 GLU D O 1
ATOM 7068 N N . GLY D 1 71 ? -36.134 16.494 -34.132 1.00 9.06 68 GLY D N 1
ATOM 7069 C CA . GLY D 1 71 ? -35.370 15.867 -33.056 1.00 8.61 68 GLY D CA 1
ATOM 7070 C C . GLY D 1 71 ? -33.996 16.447 -32.774 1.00 8.94 68 GLY D C 1
ATOM 7071 O O . GLY D 1 71 ? -33.231 15.859 -32.023 1.00 7.50 68 GLY D O 1
ATOM 7072 N N . ALA D 1 72 ? -33.686 17.598 -33.359 1.00 8.72 69 ALA D N 1
ATOM 7073 C CA . ALA D 1 72 ? -32.377 18.224 -33.178 1.00 7.93 69 ALA D CA 1
ATOM 7074 C C . ALA D 1 72 ? -32.328 19.151 -31.987 1.00 9.07 69 ALA D C 1
ATOM 7075 O O . ALA D 1 72 ? -33.305 19.818 -31.669 1.00 9.26 69 ALA D O 1
ATOM 7077 N N . ASN D 1 73 ? -31.158 19.212 -31.357 1.00 10.72 70 ASN D N 1
ATOM 7078 C CA . ASN D 1 73 ? -30.878 20.180 -30.318 1.00 11.35 70 ASN D CA 1
ATOM 7079 C C . ASN D 1 73 ? -30.336 21.439 -31.029 1.00 12.39 70 ASN D C 1
ATOM 7080 O O . ASN D 1 73 ? -29.486 21.334 -31.915 1.00 12.51 70 ASN D O 1
ATOM 7085 N N . ILE D 1 74 ? -30.832 22.603 -30.614 1.00 11.02 71 ILE D N 1
ATOM 7086 C CA . ILE D 1 74 ? -30.563 23.846 -31.286 1.00 10.87 71 ILE D CA 1
ATOM 7087 C C . ILE D 1 74 ? -29.869 24.912 -30.420 1.00 11.21 71 ILE D C 1
ATOM 7088 O O . ILE D 1 74 ? -30.358 25.274 -29.349 1.00 11.88 71 ILE D O 1
ATOM 7093 N N . ALA D 1 75 ? -28.729 25.372 -30.905 1.00 10.60 72 ALA D N 1
ATOM 7094 C CA . ALA D 1 75 ? -28.019 26.510 -30.338 1.00 12.28 72 ALA D CA 1
ATOM 7095 C C . ALA D 1 75 ? -28.366 27.699 -31.251 1.00 12.41 72 ALA D C 1
ATOM 7096 O O . ALA D 1 75 ? -28.145 27.649 -32.471 1.00 14.03 72 ALA D O 1
ATOM 7098 N N . ILE D 1 76 ? -28.954 28.740 -30.671 1.00 13.15 73 ILE D N 1
ATOM 7099 C CA . ILE D 1 76 ? -29.366 29.914 -31.429 1.00 12.49 73 ILE D CA 1
ATOM 7100 C C . ILE D 1 76 ? -28.528 31.136 -31.128 1.00 13.47 73 ILE D C 1
ATOM 7101 O O . ILE D 1 76 ? -28.535 31.627 -30.003 1.00 13.86 73 ILE D O 1
ATOM 7106 N N . ALA D 1 77 ? -27.806 31.635 -32.134 1.00 13.14 74 ALA D N 1
ATOM 7107 C CA . ALA D 1 77 ? -27.015 32.856 -31.973 1.00 12.75 74 ALA D CA 1
ATOM 7108 C C . ALA D 1 77 ? -27.831 33.997 -32.573 1.00 12.64 74 ALA D C 1
ATOM 7109 O O . ALA D 1 77 ? -28.586 33.792 -33.531 1.00 13.49 74 ALA D O 1
ATOM 7111 N N . TYR D 1 78 ? -27.717 35.173 -31.978 1.00 10.88 75 TYR D N 1
ATOM 7112 C CA . TYR D 1 78 ? -28.439 36.359 -32.416 1.00 11.76 75 TYR D CA 1
ATOM 7113 C C . TYR D 1 78 ? -27.719 37.575 -31.832 1.00 11.55 75 TYR D C 1
ATOM 7114 O O . TYR D 1 78 ? -26.845 37.428 -30.970 1.00 12.70 75 TYR D O 1
ATOM 7123 N N . LEU D 1 79 ? -28.052 38.774 -32.292 1.00 12.64 76 LEU D N 1
ATOM 7124 C CA . LEU D 1 79 ? -27.356 39.954 -31.791 1.00 12.21 76 LEU D CA 1
ATOM 7125 C C . LEU D 1 79 ? -27.812 40.283 -30.364 1.00 12.61 76 LEU D C 1
ATOM 7126 O O . LEU D 1 79 ? -27.084 40.023 -29.405 1.00 10.39 76 LEU D O 1
ATOM 7131 N N . ASP D 1 80 ? -29.029 40.808 -30.238 1.00 13.08 77 ASP D N 1
ATOM 7132 C CA . ASP D 1 80 ? -29.554 41.253 -28.955 1.00 13.30 77 ASP D CA 1
ATOM 7133 C C . ASP D 1 80 ? -31.067 41.132 -28.818 1.00 14.25 77 ASP D C 1
ATOM 7134 O O . ASP D 1 80 ? -31.642 41.680 -27.867 1.00 12.96 77 ASP D O 1
ATOM 7139 N N . GLU D 1 81 ? -31.725 40.422 -29.742 1.00 13.34 78 GLU D N 1
ATOM 7140 C CA . GLU D 1 81 ? -33.178 40.314 -29.701 1.00 14.16 78 GLU D CA 1
ATOM 7141 C C . GLU D 1 81 ? -33.579 39.219 -28.702 1.00 14.58 78 GLU D C 1
ATOM 7142 O O . GLU D 1 81 ? -34.005 38.109 -29.070 1.00 13.14 78 GLU D O 1
ATOM 7148 N N . GLU D 1 82 ? -33.455 39.564 -27.430 1.00 14.34 79 GLU D N 1
ATOM 7149 C CA . GLU D 1 82 ? -33.689 38.633 -26.343 1.00 14.33 79 GLU D CA 1
ATOM 7150 C C . GLU D 1 82 ? -35.139 38.126 -26.281 1.00 13.17 79 GLU D C 1
ATOM 7151 O O . GLU D 1 82 ? -35.354 36.945 -26.036 1.00 11.66 79 GLU D O 1
ATOM 7157 N N . GLY D 1 83 ? -36.112 39.015 -26.493 1.00 12.24 80 GLY D N 1
ATOM 7158 C CA . GLY D 1 83 ? -37.530 38.646 -26.466 1.00 12.49 80 GLY D CA 1
ATOM 7159 C C . GLY D 1 83 ? -37.822 37.667 -27.585 1.00 12.08 80 GLY D C 1
ATOM 7160 O O . GLY D 1 83 ? -38.373 36.597 -27.366 1.00 10.11 80 GLY D O 1
ATOM 7161 N N . ASP D 1 84 ? -37.445 38.039 -28.798 1.00 11.78 81 ASP D N 1
ATOM 7162 C CA . ASP D 1 84 ? -37.597 37.138 -29.928 1.00 12.26 81 ASP D CA 1
ATOM 7163 C C . ASP D 1 84 ? -36.881 35.809 -29.670 1.00 12.99 81 ASP D C 1
ATOM 7164 O O . ASP D 1 84 ? -37.451 34.748 -29.876 1.00 9.98 81 ASP D O 1
ATOM 7169 N N . ALA D 1 85 ? -35.631 35.861 -29.217 1.00 12.80 82 ALA D N 1
ATOM 7170 C CA . ALA D 1 85 ? -34.878 34.621 -28.998 1.00 12.87 82 ALA D CA 1
ATOM 7171 C C . ALA D 1 85 ? -35.539 33.726 -27.946 1.00 13.50 82 ALA D C 1
ATOM 7172 O O . ALA D 1 85 ? -35.607 32.506 -28.125 1.00 13.32 82 ALA D O 1
ATOM 7174 N N . ASN D 1 86 ? -36.019 34.322 -26.855 1.00 12.84 83 ASN D N 1
ATOM 7175 C CA . ASN D 1 86 ? -36.673 33.540 -25.799 1.00 14.70 83 ASN D CA 1
ATOM 7176 C C . ASN D 1 86 ? -37.924 32.852 -26.327 1.00 14.60 83 ASN D C 1
ATOM 7177 O O . ASN D 1 86 ? -38.148 31.683 -26.037 1.00 13.46 83 ASN D O 1
ATOM 7182 N N . GLU D 1 87 ? -38.734 33.586 -27.088 1.00 14.64 84 GLU D N 1
ATOM 7183 C CA . GLU D 1 87 ? -39.947 33.025 -27.661 1.00 17.12 84 GLU D CA 1
ATOM 7184 C C . GLU D 1 87 ? -39.591 31.845 -28.538 1.00 15.68 84 GLU D C 1
ATOM 7185 O O . GLU D 1 87 ? -40.212 30.804 -28.456 1.00 15.08 84 GLU D O 1
ATOM 7191 N N . THR D 1 88 ? -38.587 32.014 -29.390 1.00 14.00 85 THR D N 1
ATOM 7192 C CA . THR D 1 88 ? -38.154 30.925 -30.257 1.00 12.40 85 THR D CA 1
ATOM 7193 C C . THR D 1 88 ? -37.754 29.725 -29.394 1.00 13.00 85 THR D C 1
ATOM 7194 O O . THR D 1 88 ? -38.153 28.582 -29.684 1.00 13.42 85 THR D O 1
ATOM 7198 N N . LYS D 1 89 ? -37.023 29.995 -28.306 1.00 11.95 86 LYS D N 1
ATOM 7199 C CA . LYS D 1 89 ? -36.592 28.937 -27.383 1.00 11.31 86 LYS D CA 1
ATOM 7200 C C . LYS D 1 89 ? -37.770 28.194 -26.786 1.00 10.53 86 LYS D C 1
ATOM 7201 O O . LYS D 1 89 ? -37.659 27.000 -26.540 1.00 8.99 86 LYS D O 1
ATOM 7207 N N . GLN D 1 90 ? -38.867 28.900 -26.525 1.00 9.91 87 GLN D N 1
ATOM 7208 C CA . GLN D 1 90 ? -40.059 28.257 -25.972 1.00 12.08 87 GLN D CA 1
ATOM 7209 C C . GLN D 1 90 ? -40.625 27.261 -26.983 1.00 11.75 87 GLN D C 1
ATOM 7210 O O . GLN D 1 90 ? -40.924 26.105 -26.650 1.00 10.95 87 GLN D O 1
ATOM 7216 N N . TYR D 1 91 ? -40.771 27.703 -28.225 1.00 12.61 88 TYR D N 1
ATOM 7217 C CA . TYR D 1 91 ? -41.298 26.821 -29.253 1.00 14.26 88 TYR D CA 1
ATOM 7218 C C . TYR D 1 91 ? -40.397 25.608 -29.472 1.00 14.53 88 TYR D C 1
ATOM 7219 O O . TYR D 1 91 ? -40.887 24.498 -29.676 1.00 15.49 88 TYR D O 1
ATOM 7228 N N . VAL D 1 92 ? -39.089 25.827 -29.433 1.00 14.77 89 VAL D N 1
ATOM 7229 C CA . VAL D 1 92 ? -38.100 24.761 -29.629 1.00 14.17 89 VAL D CA 1
ATOM 7230 C C . VAL D 1 92 ? -38.199 23.701 -28.535 1.00 14.65 89 VAL D C 1
ATOM 7231 O O . VAL D 1 92 ? -38.320 22.497 -28.823 1.00 15.12 89 VAL D O 1
ATOM 7235 N N . GLU D 1 93 ? -38.184 24.151 -27.280 1.00 13.84 90 GLU D N 1
ATOM 7236 C CA . GLU D 1 93 ? -38.232 23.245 -26.139 1.00 13.97 90 GLU D CA 1
ATOM 7237 C C . GLU D 1 93 ? -39.582 22.544 -26.009 1.00 14.61 90 GLU D C 1
ATOM 7238 O O . GLU D 1 93 ? -39.680 21.468 -25.409 1.00 12.44 90 GLU D O 1
ATOM 7244 N N . LYS D 1 94 ? -40.620 23.158 -26.565 1.00 15.18 91 LYS D N 1
ATOM 7245 C CA . LYS D 1 94 ? -41.937 22.547 -26.579 1.00 17.24 91 LYS D CA 1
ATOM 7246 C C . LYS D 1 94 ? -41.826 21.184 -27.254 1.00 16.33 91 LYS D C 1
ATOM 7247 O O . LYS D 1 94 ? -42.614 20.292 -26.989 1.00 16.86 91 LYS D O 1
ATOM 7253 N N . GLU D 1 95 ? -40.826 21.021 -28.114 1.00 16.88 92 GLU D N 1
ATOM 7254 C CA . GLU D 1 95 ? -40.610 19.771 -28.839 1.00 18.18 92 GLU D CA 1
ATOM 7255 C C . GLU D 1 95 ? -39.779 18.746 -28.060 1.00 18.99 92 GLU D C 1
ATOM 7256 O O . GLU D 1 95 ? -39.523 17.646 -28.548 1.00 20.59 92 GLU D O 1
ATOM 7262 N N . GLY D 1 96 ? -39.368 19.098 -26.851 1.00 18.69 93 GLY D N 1
ATOM 7263 C CA . GLY D 1 96 ? -38.612 18.177 -25.996 1.00 18.80 93 GLY D CA 1
ATOM 7264 C C . GLY D 1 96 ? -37.122 18.024 -26.267 1.00 18.12 93 GLY D C 1
ATOM 7265 O O . GLY D 1 96 ? -36.517 17.027 -25.864 1.00 17.66 93 GLY D O 1
ATOM 7266 N N . VAL D 1 97 ? -36.516 19.006 -26.933 1.00 16.75 94 VAL D N 1
ATOM 7267 C CA . VAL D 1 97 ? -35.101 18.943 -27.239 1.00 13.65 94 VAL D CA 1
ATOM 7268 C C . VAL D 1 97 ? -34.410 20.073 -26.464 1.00 14.32 94 VAL D C 1
ATOM 7269 O O . VAL D 1 97 ? -35.084 20.922 -25.883 1.00 9.65 94 VAL D O 1
ATOM 7273 N N . LYS D 1 98 ? -33.076 20.105 -26.502 1.00 15.24 95 LYS D N 1
ATOM 7274 C CA . LYS D 1 98 ? -32.291 21.150 -25.817 1.00 16.20 95 LYS D CA 1
ATOM 7275 C C . LYS D 1 98 ? -32.137 22.407 -26.685 1.00 15.92 95 LYS D C 1
ATOM 7276 O O . LYS D 1 98 ? -32.003 22.311 -27.915 1.00 16.14 95 LYS D O 1
ATOM 7282 N N . CYS D 1 99 ? -32.170 23.577 -26.046 1.00 14.13 96 CYS D N 1
ATOM 7283 C CA . CYS D 1 99 ? -32.012 24.838 -26.748 1.00 14.77 96 CYS D CA 1
ATOM 7284 C C . CYS D 1 99 ? -31.111 25.775 -25.949 1.00 15.38 96 CYS D C 1
ATOM 7285 O O . CYS D 1 99 ? -31.328 25.972 -24.755 1.00 15.38 96 CYS D O 1
ATOM 7288 N N . VAL D 1 100 ? -30.121 26.353 -26.621 1.00 15.66 97 VAL D N 1
ATOM 7289 C CA . VAL D 1 100 ? -29.168 27.261 -25.999 1.00 16.19 97 VAL D CA 1
ATOM 7290 C C . VAL D 1 100 ? -29.214 28.605 -26.714 1.00 16.13 97 VAL D C 1
ATOM 7291 O O . VAL D 1 100 ? -29.212 28.647 -27.958 1.00 16.01 97 VAL D O 1
ATOM 7295 N N . LEU D 1 101 ? -29.280 29.697 -25.953 1.00 13.29 98 LEU D N 1
ATOM 7296 C CA . LEU D 1 101 ? -29.306 31.028 -26.545 1.00 13.75 98 LEU D CA 1
ATOM 7297 C C . LEU D 1 101 ? -27.909 31.647 -26.448 1.00 13.52 98 LEU D C 1
ATOM 7298 O O . LEU D 1 101 ? -27.319 31.636 -25.379 1.00 14.08 98 LEU D O 1
ATOM 7303 N N . LEU D 1 102 ? -27.379 32.145 -27.569 1.00 13.53 99 LEU D N 1
ATOM 7304 C CA . LEU D 1 102 ? -26.026 32.748 -27.616 1.00 13.75 99 LEU D CA 1
ATOM 7305 C C . LEU D 1 102 ? -26.048 34.162 -28.217 1.00 12.98 99 LEU D C 1
ATOM 7306 O O . LEU D 1 102 ? -25.754 34.351 -29.401 1.00 12.35 99 LEU D O 1
ATOM 7311 N N . PRO D 1 103 ? -26.398 35.167 -27.406 1.00 12.55 100 PRO D N 1
ATOM 7312 C CA . PRO D 1 103 ? -26.440 36.524 -27.930 1.00 13.36 100 PRO D CA 1
ATOM 7313 C C . PRO D 1 103 ? -25.038 37.086 -28.133 1.00 13.00 100 PRO D C 1
ATOM 7314 O O . PRO D 1 103 ? -24.082 36.569 -27.563 1.00 13.13 100 PRO D O 1
ATOM 7318 N N . GLY D 1 104 ? -24.908 38.112 -28.963 1.00 13.51 101 GLY D N 1
ATOM 7319 C CA . GLY D 1 104 ? -23.596 38.730 -29.188 1.00 14.24 101 GLY D CA 1
ATOM 7320 C C . GLY D 1 104 ? -23.404 39.182 -30.625 1.00 13.93 101 GLY D C 1
ATOM 7321 O O . GLY D 1 104 ? -24.067 38.708 -31.510 1.00 14.17 101 GLY D O 1
ATOM 7322 N N . ASP D 1 105 ? -22.459 40.086 -30.846 1.00 14.66 102 ASP D N 1
ATOM 7323 C CA . ASP D 1 105 ? -22.216 40.649 -32.173 1.00 14.48 102 ASP D CA 1
ATOM 7324 C C . ASP D 1 105 ? -21.247 39.792 -32.979 1.00 13.61 102 ASP D C 1
ATOM 7325 O O . ASP D 1 105 ? -20.062 39.733 -32.666 1.00 13.57 102 ASP D O 1
ATOM 7330 N N . LEU D 1 106 ? -21.754 39.134 -34.018 1.00 13.15 103 LEU D N 1
ATOM 7331 C CA . LEU D 1 106 ? -20.939 38.260 -34.867 1.00 12.21 103 LEU D CA 1
ATOM 7332 C C . LEU D 1 106 ? -20.080 39.013 -35.889 1.00 12.07 103 LEU D C 1
ATOM 7333 O O . LEU D 1 106 ? -19.405 38.396 -36.698 1.00 12.00 103 LEU D O 1
ATOM 7338 N N . SER D 1 107 ? -20.100 40.340 -35.844 1.00 11.22 104 SER D N 1
ATOM 7339 C CA . SER D 1 107 ? -19.245 41.117 -36.710 1.00 12.45 104 SER D CA 1
ATOM 7340 C C . SER D 1 107 ? -17.838 41.150 -36.088 1.00 11.80 104 SER D C 1
ATOM 7341 O O . SER D 1 107 ? -16.934 41.704 -36.676 1.00 10.08 104 SER D O 1
ATOM 7344 N N . ASP D 1 108 ? -17.684 40.540 -34.909 1.00 12.10 105 ASP D N 1
ATOM 7345 C CA . ASP D 1 108 ? -16.406 40.439 -34.190 1.00 12.72 105 ASP D CA 1
ATOM 7346 C C . ASP D 1 108 ? -15.927 39.003 -34.350 1.00 11.55 105 ASP D C 1
ATOM 7347 O O . ASP D 1 108 ? -16.648 38.060 -33.981 1.00 11.42 105 ASP D O 1
ATOM 7352 N N . GLU D 1 109 ? -14.741 38.822 -34.922 1.00 9.39 106 GLU D N 1
ATOM 7353 C CA . GLU D 1 109 ? -14.208 37.478 -35.162 1.00 10.18 106 GLU D CA 1
ATOM 7354 C C . GLU D 1 109 ? -14.187 36.598 -33.915 1.00 10.39 106 GLU D C 1
ATOM 7355 O O . GLU D 1 109 ? -14.562 35.430 -33.961 1.00 9.60 106 GLU D O 1
ATOM 7361 N N . GLN D 1 110 ? -13.723 37.157 -32.810 1.00 11.61 107 GLN D N 1
ATOM 7362 C CA . GLN D 1 110 ? -13.568 36.384 -31.598 1.00 11.35 107 GLN D CA 1
ATOM 7363 C C . GLN D 1 110 ? -14.886 35.794 -31.157 1.00 10.55 107 GLN D C 1
ATOM 7364 O O . GLN D 1 110 ? -14.953 34.624 -30.797 1.00 10.10 107 GLN D O 1
ATOM 7370 N N . HIS D 1 111 ? -15.935 36.601 -31.188 1.00 9.96 108 HIS D N 1
ATOM 7371 C CA . HIS D 1 111 ? -17.236 36.105 -30.828 1.00 10.69 108 HIS D CA 1
ATOM 7372 C C . HIS D 1 111 ? -17.694 34.980 -31.759 1.00 10.70 108 HIS D C 1
ATOM 7373 O O . HIS D 1 111 ? -18.378 34.062 -31.308 1.00 9.26 108 HIS D O 1
ATOM 7380 N N . CYS D 1 112 ? -17.323 35.052 -33.044 1.00 9.51 109 CYS D N 1
ATOM 7381 C CA . CYS D 1 112 ? -17.677 34.004 -33.995 1.00 10.83 109 CYS D CA 1
ATOM 7382 C C . CYS D 1 112 ? -17.087 32.700 -33.507 1.00 12.04 109 CYS D C 1
ATOM 7383 O O . CYS D 1 112 ? -17.698 31.645 -33.620 1.00 11.79 109 CYS D O 1
ATOM 7386 N N . LYS D 1 113 ? -15.880 32.786 -32.968 1.00 13.11 110 LYS D N 1
ATOM 7387 C CA . LYS D 1 113 ? -15.224 31.625 -32.421 1.00 13.30 110 LYS D CA 1
ATOM 7388 C C . LYS D 1 113 ? -15.969 31.208 -31.141 1.00 14.09 110 LYS D C 1
ATOM 7389 O O . LYS D 1 113 ? -16.331 30.038 -30.978 1.00 13.49 110 LYS D O 1
ATOM 7395 N N . ASP D 1 114 ? -16.259 32.170 -30.266 1.00 14.09 111 ASP D N 1
ATOM 7396 C CA . ASP D 1 114 ? -16.932 31.869 -28.994 1.00 13.05 111 ASP D CA 1
ATOM 7397 C C . ASP D 1 114 ? -18.281 31.155 -29.130 1.00 12.42 111 ASP D C 1
ATOM 7398 O O . ASP D 1 114 ? -18.556 30.231 -28.357 1.00 12.22 111 ASP D O 1
ATOM 7403 N N . ILE D 1 115 ? -19.133 31.554 -30.078 1.00 12.48 112 ILE D N 1
ATOM 7404 C CA . ILE D 1 115 ? -20.424 30.876 -30.201 1.00 10.99 112 ILE D CA 1
ATOM 7405 C C . ILE D 1 115 ? -20.244 29.399 -30.585 1.00 12.41 112 ILE D C 1
ATOM 7406 O O . ILE D 1 115 ? -21.040 28.545 -30.180 1.00 12.03 112 ILE D O 1
ATOM 7411 N N . VAL D 1 116 ? -19.195 29.092 -31.344 1.00 12.49 113 VAL D N 1
ATOM 7412 C CA . VAL D 1 116 ? -18.920 27.710 -31.715 1.00 11.26 113 VAL D CA 1
ATOM 7413 C C . VAL D 1 116 ? -18.407 26.927 -30.513 1.00 11.51 113 VAL D C 1
ATOM 7414 O O . VAL D 1 116 ? -18.868 25.822 -30.253 1.00 11.68 113 VAL D O 1
ATOM 7418 N N . GLN D 1 117 ? -17.469 27.497 -29.766 1.00 10.61 114 GLN D N 1
ATOM 7419 C CA . GLN D 1 117 ? -16.941 26.826 -28.567 1.00 11.25 114 GLN D CA 1
ATOM 7420 C C . GLN D 1 117 ? -18.047 26.544 -27.543 1.00 10.92 114 GLN D C 1
ATOM 7421 O O . GLN D 1 117 ? -18.098 25.481 -26.917 1.00 10.09 114 GLN D O 1
ATOM 7427 N N . GLU D 1 118 ? -18.938 27.515 -27.401 1.00 11.36 115 GLU D N 1
ATOM 7428 C CA . GLU D 1 118 ? -20.027 27.475 -26.445 1.00 11.56 115 GLU D CA 1
ATOM 7429 C C . GLU D 1 118 ? -21.073 26.434 -26.839 1.00 12.47 115 GLU D C 1
ATOM 7430 O O . GLU D 1 118 ? -21.652 25.747 -25.978 1.00 11.58 115 GLU D O 1
ATOM 7436 N N . THR D 1 119 ? -21.324 26.303 -28.145 1.00 11.44 116 THR D N 1
ATOM 7437 C CA . THR D 1 119 ? -22.269 25.319 -28.623 1.00 9.39 116 THR D CA 1
ATOM 7438 C C . THR D 1 119 ? -21.755 23.927 -28.284 1.00 10.44 116 THR D C 1
ATOM 7439 O O . THR D 1 119 ? -22.510 23.065 -27.809 1.00 11.16 116 THR D O 1
ATOM 7443 N N . VAL D 1 120 ? -20.480 23.688 -28.556 1.00 11.39 117 VAL D N 1
ATOM 7444 C CA . VAL D 1 120 ? -19.881 22.395 -28.260 1.00 13.05 117 VAL D CA 1
ATOM 7445 C C . VAL D 1 120 ? -19.842 22.138 -26.742 1.00 14.51 117 VAL D C 1
ATOM 7446 O O . VAL D 1 120 ? -20.024 20.993 -26.301 1.00 14.53 117 VAL D O 1
ATOM 7450 N N . ARG D 1 121 ? -19.656 23.178 -25.927 1.00 15.22 118 ARG D N 1
ATOM 7451 C CA . ARG D 1 121 ? -19.595 22.922 -24.482 1.00 15.90 118 ARG D CA 1
ATOM 7452 C C . ARG D 1 121 ? -20.976 22.590 -23.906 1.00 15.16 118 ARG D C 1
ATOM 7453 O O . ARG D 1 121 ? -21.073 21.769 -23.009 1.00 14.02 118 ARG D O 1
ATOM 7461 N N . GLN D 1 122 ? -22.029 23.244 -24.400 1.00 14.44 119 GLN D N 1
ATOM 7462 C CA . GLN D 1 122 ? -23.359 23.056 -23.845 1.00 14.03 119 GLN D CA 1
ATOM 7463 C C . GLN D 1 122 ? -24.097 21.874 -24.501 1.00 13.40 119 GLN D C 1
ATOM 7464 O O . GLN D 1 122 ? -24.737 21.101 -23.802 1.00 13.10 119 GLN D O 1
ATOM 7470 N N . LEU D 1 123 ? -23.990 21.721 -25.823 1.00 11.79 120 LEU D N 1
ATOM 7471 C CA . LEU D 1 123 ? -24.672 20.623 -26.516 1.00 11.08 120 LEU D CA 1
ATOM 7472 C C . LEU D 1 123 ? -23.825 19.355 -26.569 1.00 11.38 120 LEU D C 1
ATOM 7473 O O . LEU D 1 123 ? -24.356 18.247 -26.718 1.00 11.60 120 LEU D O 1
ATOM 7478 N N . GLY D 1 124 ? -22.516 19.511 -26.428 1.00 11.14 121 GLY D N 1
ATOM 7479 C CA . GLY D 1 124 ? -21.614 18.361 -26.387 1.00 12.01 121 GLY D CA 1
ATOM 7480 C C . GLY D 1 124 ? -20.861 18.097 -27.671 1.00 12.38 121 GLY D C 1
ATOM 7481 O O . GLY D 1 124 ? -19.802 17.479 -27.668 1.00 13.53 121 GLY D O 1
ATOM 7482 N N A SER D 1 125 ? -21.413 18.571 -28.778 0.50 12.82 122 SER D N 1
ATOM 7483 N N B SER D 1 125 ? -21.400 18.574 -28.782 0.50 13.36 122 SER D N 1
ATOM 7484 C CA A SER D 1 125 ? -20.820 18.358 -30.086 0.50 12.66 122 SER D CA 1
ATOM 7485 C CA B SER D 1 125 ? -20.754 18.394 -30.069 0.50 13.72 122 SER D CA 1
ATOM 7486 C C A SER D 1 125 ? -21.520 19.247 -31.088 0.50 12.84 122 SER D C 1
ATOM 7487 C C B SER D 1 125 ? -21.511 19.231 -31.085 0.50 13.41 122 SER D C 1
ATOM 7488 O O A SER D 1 125 ? -22.486 19.929 -30.745 0.50 12.29 122 SER D O 1
ATOM 7489 O O B SER D 1 125 ? -22.512 19.863 -30.742 0.50 12.92 122 SER D O 1
ATOM 7494 N N . LEU D 1 126 ? -21.032 19.236 -32.327 1.00 13.71 123 LEU D N 1
ATOM 7495 C CA . LEU D 1 126 ? -21.652 20.008 -33.406 1.00 13.94 123 LEU D CA 1
ATOM 7496 C C . LEU D 1 126 ? -21.787 19.168 -34.691 1.00 13.96 123 LEU D C 1
ATOM 7497 O O . LEU D 1 126 ? -20.790 18.635 -35.198 1.00 15.20 123 LEU D O 1
ATOM 7502 N N . ASN D 1 127 ? -23.006 19.068 -35.227 1.00 13.36 124 ASN D N 1
ATOM 7503 C CA . ASN D 1 127 ? -23.254 18.301 -36.457 1.00 12.52 124 ASN D CA 1
ATOM 7504 C C . ASN D 1 127 ? -23.649 19.154 -37.658 1.00 11.22 124 ASN D C 1
ATOM 7505 O O . ASN D 1 127 ? -23.279 18.845 -38.788 1.00 9.04 124 ASN D O 1
ATOM 7510 N N . ILE D 1 128 ? -24.456 20.181 -37.404 1.00 10.10 125 ILE D N 1
ATOM 7511 C CA . ILE D 1 128 ? -25.016 20.995 -38.463 1.00 11.57 125 ILE D CA 1
ATOM 7512 C C . ILE D 1 128 ? -24.865 22.477 -38.159 1.00 10.43 125 ILE D C 1
ATOM 7513 O O . ILE D 1 128 ? -25.290 22.950 -37.099 1.00 10.20 125 ILE D O 1
ATOM 7518 N N . LEU D 1 129 ? -24.248 23.197 -39.091 1.00 8.95 126 LEU D N 1
ATOM 7519 C CA . LEU D 1 129 ? -24.072 24.640 -38.962 1.00 9.81 126 LEU D CA 1
ATOM 7520 C C . LEU D 1 129 ? -24.922 25.327 -39.993 1.00 9.14 126 LEU D C 1
ATOM 7521 O O . LEU D 1 129 ? -24.820 25.038 -41.178 1.00 9.63 126 LEU D O 1
ATOM 7526 N N . VAL D 1 130 ? -25.775 26.230 -39.535 1.00 10.41 127 VAL D N 1
ATOM 7527 C CA . VAL D 1 130 ? -26.577 27.016 -40.431 1.00 9.83 127 VAL D CA 1
ATOM 7528 C C . VAL D 1 130 ? -26.131 28.487 -40.277 1.00 11.16 127 VAL D C 1
ATOM 7529 O O . VAL D 1 130 ? -26.439 29.125 -39.270 1.00 9.82 127 VAL D O 1
ATOM 7533 N N . ASN D 1 131 ? -25.378 28.989 -41.268 1.00 10.39 128 ASN D N 1
ATOM 7534 C CA . ASN D 1 131 ? -24.967 30.386 -41.340 1.00 9.20 128 ASN D CA 1
ATOM 7535 C C . ASN D 1 131 ? -26.113 31.143 -41.993 1.00 9.54 128 ASN D C 1
ATOM 7536 O O . ASN D 1 131 ? -26.410 30.923 -43.167 1.00 10.20 128 ASN D O 1
ATOM 7541 N N . ASN D 1 132 ? -26.710 32.077 -41.260 1.00 10.09 129 ASN D N 1
ATOM 7542 C CA . ASN D 1 132 ? -27.934 32.728 -41.713 1.00 9.87 129 ASN D CA 1
ATOM 7543 C C . ASN D 1 132 ? -28.119 34.207 -41.337 1.00 10.24 129 ASN D C 1
ATOM 7544 O O . ASN D 1 132 ? -29.083 34.823 -41.781 1.00 10.71 129 ASN D O 1
ATOM 7549 N N . VAL D 1 133 ? -27.199 34.804 -40.563 1.00 12.30 130 VAL D N 1
ATOM 7550 C CA . VAL D 1 133 ? -27.346 36.216 -40.163 1.00 11.64 130 VAL D CA 1
ATOM 7551 C C . VAL D 1 133 ? -27.142 37.142 -41.343 1.00 12.91 130 VAL D C 1
ATOM 7552 O O . VAL D 1 133 ? -26.467 36.805 -42.314 1.00 13.37 130 VAL D O 1
ATOM 7556 N N . ALA D 1 134 ? -27.733 38.322 -41.263 1.00 12.01 131 ALA D N 1
ATOM 7557 C CA . ALA D 1 134 ? -27.550 39.310 -42.313 1.00 12.00 131 ALA D CA 1
ATOM 7558 C C . ALA D 1 134 ? -28.091 40.657 -41.869 1.00 12.00 131 ALA D C 1
ATOM 7559 O O . ALA D 1 134 ? -28.917 40.722 -40.939 1.00 12.81 131 ALA D O 1
ATOM 7561 N N . GLN D 1 135 ? -27.549 41.713 -42.477 1.00 11.90 132 GLN D N 1
ATOM 7562 C CA . GLN D 1 135 ? -28.049 43.082 -42.356 1.00 11.26 132 GLN D CA 1
ATOM 7563 C C . GLN D 1 135 ? -28.078 43.636 -43.779 1.00 11.25 132 GLN D C 1
ATOM 7564 O O . GLN D 1 135 ? -27.303 43.174 -44.630 1.00 9.80 132 GLN D O 1
ATOM 7570 N N . GLN D 1 136 ? -28.992 44.567 -44.060 1.00 10.58 133 GLN D N 1
ATOM 7571 C CA . GLN D 1 136 ? -29.097 45.144 -45.397 1.00 10.91 133 GLN D CA 1
ATOM 7572 C C . GLN D 1 136 ? -29.461 46.623 -45.324 1.00 11.92 133 GLN D C 1
ATOM 7573 O O . GLN D 1 136 ? -30.358 47.007 -44.576 1.00 10.91 133 GLN D O 1
ATOM 7579 N N . TYR D 1 137 ? -28.740 47.452 -46.078 1.00 11.10 134 TYR D N 1
ATOM 7580 C CA . TYR D 1 137 ? -28.985 48.893 -46.064 1.00 10.62 134 TYR D CA 1
ATOM 7581 C C . TYR D 1 137 ? -29.267 49.436 -47.478 1.00 10.59 134 TYR D C 1
ATOM 7582 O O . TYR D 1 137 ? -28.350 49.793 -48.230 1.00 10.54 134 TYR D O 1
ATOM 7591 N N . PRO D 1 138 ? -30.554 49.488 -47.851 1.00 9.89 135 PRO D N 1
ATOM 7592 C CA . PRO D 1 138 ? -30.913 49.977 -49.176 1.00 9.37 135 PRO D CA 1
ATOM 7593 C C . PRO D 1 138 ? -30.432 51.396 -49.447 1.00 6.46 135 PRO D C 1
ATOM 7594 O O . PRO D 1 138 ? -30.449 52.232 -48.573 1.00 6.59 135 PRO D O 1
ATOM 7598 N N . GLN D 1 139 ? -29.995 51.647 -50.668 1.00 7.13 136 GLN D N 1
ATOM 7599 C CA . GLN D 1 139 ? -29.563 52.970 -51.065 1.00 7.03 136 GLN D CA 1
ATOM 7600 C C . GLN D 1 139 ? -29.983 53.147 -52.510 1.00 7.26 136 GLN D C 1
ATOM 7601 O O . GLN D 1 139 ? -30.032 52.177 -53.262 1.00 7.68 136 GLN D O 1
ATOM 7607 N N . GLN D 1 140 ? -30.269 54.381 -52.901 1.00 8.02 137 GLN D N 1
ATOM 7608 C CA . GLN D 1 140 ? -30.746 54.659 -54.250 1.00 10.10 137 GLN D CA 1
ATOM 7609 C C . GLN D 1 140 ? -29.681 54.481 -55.349 1.00 10.09 137 GLN D C 1
ATOM 7610 O O . GLN D 1 140 ? -30.016 54.400 -56.526 1.00 10.74 137 GLN D O 1
ATOM 7616 N N . GLY D 1 141 ? -28.411 54.409 -54.977 1.00 8.95 138 GLY D N 1
ATOM 7617 C CA . GLY D 1 141 ? -27.354 54.160 -55.950 1.00 8.62 138 GLY D CA 1
ATOM 7618 C C . GLY D 1 141 ? -26.013 53.913 -55.270 1.00 8.89 138 GLY D C 1
ATOM 7619 O O . GLY D 1 141 ? -25.868 54.103 -54.061 1.00 8.30 138 GLY D O 1
ATOM 7620 N N . LEU D 1 142 ? -25.032 53.493 -56.053 1.00 6.64 139 LEU D N 1
ATOM 7621 C CA . LEU D 1 142 ? -23.688 53.238 -55.546 1.00 7.06 139 LEU D CA 1
ATOM 7622 C C . LEU D 1 142 ? -23.082 54.473 -54.864 1.00 5.51 139 LEU D C 1
ATOM 7623 O O . LEU D 1 142 ? -22.411 54.329 -53.851 1.00 4.53 139 LEU D O 1
ATOM 7628 N N A GLU D 1 143 ? -23.349 55.662 -55.405 0.80 5.11 140 GLU D N 1
ATOM 7629 N N B GLU D 1 143 ? -23.325 55.670 -55.398 0.20 4.96 140 GLU D N 1
ATOM 7630 C CA A GLU D 1 143 ? -22.839 56.894 -54.824 0.80 6.23 140 GLU D CA 1
ATOM 7631 C CA B GLU D 1 143 ? -22.799 56.890 -54.775 0.20 4.79 140 GLU D CA 1
ATOM 7632 C C A GLU D 1 143 ? -23.336 57.148 -53.385 0.80 5.31 140 GLU D C 1
ATOM 7633 C C B GLU D 1 143 ? -23.291 57.106 -53.343 0.20 4.72 140 GLU D C 1
ATOM 7634 O O A GLU D 1 143 ? -22.775 57.964 -52.669 0.80 2.56 140 GLU D O 1
ATOM 7635 O O B GLU D 1 143 ? -22.699 57.884 -52.598 0.20 3.66 140 GLU D O 1
ATOM 7646 N N . TYR D 1 144 ? -24.360 56.418 -52.948 1.00 4.21 141 TYR D N 1
ATOM 7647 C CA . TYR D 1 144 ? -24.881 56.576 -51.587 1.00 5.71 141 TYR D CA 1
ATOM 7648 C C . TYR D 1 144 ? -24.420 55.481 -50.644 1.00 5.94 141 TYR D C 1
ATOM 7649 O O . TYR D 1 144 ? -24.956 55.358 -49.548 1.00 8.32 141 TYR D O 1
ATOM 7658 N N . ILE D 1 145 ? -23.488 54.637 -51.084 1.00 5.70 142 ILE D N 1
ATOM 7659 C CA . ILE D 1 145 ? -22.950 53.574 -50.223 1.00 4.78 142 ILE D CA 1
ATOM 7660 C C . ILE D 1 145 ? -21.602 54.082 -49.689 1.00 5.14 142 ILE D C 1
ATOM 7661 O O . ILE D 1 145 ? -20.662 54.305 -50.462 1.00 5.33 142 ILE D O 1
ATOM 7666 N N . THR D 1 146 ? -21.510 54.306 -48.385 1.00 4.66 143 THR D N 1
ATOM 7667 C CA . THR D 1 146 ? -20.250 54.768 -47.794 1.00 4.83 143 THR D CA 1
ATOM 7668 C C . THR D 1 146 ? -19.359 53.555 -47.585 1.00 4.37 143 THR D C 1
ATOM 7669 O O . THR D 1 146 ? -19.835 52.433 -47.598 1.00 2.56 143 THR D O 1
ATOM 7673 N N . ALA D 1 147 ? -18.066 53.787 -47.415 1.00 5.21 144 ALA D N 1
ATOM 7674 C CA . ALA D 1 147 ? -17.103 52.731 -47.111 1.00 5.66 144 ALA D CA 1
ATOM 7675 C C . ALA D 1 147 ? -17.514 52.053 -45.807 1.00 6.13 144 ALA D C 1
ATOM 7676 O O . ALA D 1 147 ? -17.351 50.845 -45.642 1.00 6.25 144 ALA D O 1
ATOM 7678 N N A GLU D 1 148 ? -18.038 52.839 -44.870 0.50 6.72 145 GLU D N 1
ATOM 7679 N N B GLU D 1 148 ? -18.040 52.846 -44.880 0.50 6.55 145 GLU D N 1
ATOM 7680 C CA A GLU D 1 148 ? -18.470 52.301 -43.580 0.50 6.94 145 GLU D CA 1
ATOM 7681 C CA B GLU D 1 148 ? -18.485 52.336 -43.589 0.50 6.59 145 GLU D CA 1
ATOM 7682 C C A GLU D 1 148 ? -19.608 51.288 -43.745 0.50 6.86 145 GLU D C 1
ATOM 7683 C C B GLU D 1 148 ? -19.600 51.298 -43.751 0.50 6.70 145 GLU D C 1
ATOM 7684 O O A GLU D 1 148 ? -19.558 50.199 -43.182 0.50 6.19 145 GLU D O 1
ATOM 7685 O O B GLU D 1 148 ? -19.527 50.206 -43.195 0.50 6.06 145 GLU D O 1
ATOM 7696 N N . GLN D 1 149 ? -20.626 51.638 -44.523 1.00 6.65 146 GLN D N 1
ATOM 7697 C CA . GLN D 1 149 ? -21.727 50.700 -44.764 1.00 6.39 146 GLN D CA 1
ATOM 7698 C C . GLN D 1 149 ? -21.231 49.490 -45.541 1.00 6.60 146 GLN D C 1
ATOM 7699 O O . GLN D 1 149 ? -21.633 48.358 -45.254 1.00 7.34 146 GLN D O 1
ATOM 7705 N N . LEU D 1 150 ? -20.367 49.719 -46.531 1.00 7.27 147 LEU D N 1
ATOM 7706 C CA . LEU D 1 150 ? -19.845 48.613 -47.348 1.00 7.66 147 LEU D CA 1
ATOM 7707 C C . LEU D 1 150 ? -19.170 47.566 -46.471 1.00 7.73 147 LEU D C 1
ATOM 7708 O O . LEU D 1 150 ? -19.471 46.372 -46.544 1.00 6.41 147 LEU D O 1
ATOM 7713 N N . GLU D 1 151 ? -18.242 48.032 -45.651 1.00 8.20 148 GLU D N 1
ATOM 7714 C CA . GLU D 1 151 ? -17.482 47.150 -44.773 1.00 9.53 148 GLU D CA 1
ATOM 7715 C C . GLU D 1 151 ? -18.351 46.464 -43.706 1.00 9.81 148 GLU D C 1
ATOM 7716 O O . GLU D 1 151 ? -18.171 45.276 -43.444 1.00 7.47 148 GLU D O 1
ATOM 7722 N N . LYS D 1 152 ? -19.267 47.217 -43.098 1.00 9.37 149 LYS D N 1
ATOM 7723 C CA . LYS D 1 152 ? -20.170 46.673 -42.092 1.00 10.17 149 LYS D CA 1
ATOM 7724 C C . LYS D 1 152 ? -21.024 45.540 -42.682 1.00 9.26 149 LYS D C 1
ATOM 7725 O O . LYS D 1 152 ? -21.161 44.462 -42.087 1.00 8.82 149 LYS D O 1
ATOM 7731 N N . THR D 1 153 ? -21.594 45.802 -43.859 1.00 8.98 150 THR D N 1
ATOM 7732 C CA . THR D 1 153 ? -22.419 44.838 -44.570 1.00 7.07 150 THR D CA 1
ATOM 7733 C C . THR D 1 153 ? -21.646 43.563 -44.880 1.00 6.69 150 THR D C 1
ATOM 7734 O O . THR D 1 153 ? -22.152 42.462 -44.665 1.00 4.50 150 THR D O 1
ATOM 7738 N N . PHE D 1 154 ? -20.414 43.694 -45.348 1.00 4.93 151 PHE D N 1
ATOM 7739 C CA . PHE D 1 154 ? -19.603 42.516 -45.628 1.00 5.32 151 PHE D CA 1
ATOM 7740 C C . PHE D 1 154 ? -19.170 41.795 -44.362 1.00 6.06 151 PHE D C 1
ATOM 7741 O O . PHE D 1 154 ? -19.129 40.561 -44.333 1.00 7.03 151 PHE D O 1
ATOM 7749 N N . ARG D 1 155 ? -18.860 42.558 -43.320 1.00 6.75 152 ARG D N 1
ATOM 7750 C CA . ARG D 1 155 ? -18.365 41.991 -42.076 1.00 7.64 152 ARG D CA 1
ATOM 7751 C C . ARG D 1 155 ? -19.359 41.015 -41.445 1.00 7.78 152 ARG D C 1
ATOM 7752 O O . ARG D 1 155 ? -18.980 39.919 -41.032 1.00 8.89 152 ARG D O 1
ATOM 7760 N N . ILE D 1 156 ? -20.631 41.375 -41.403 1.00 7.54 153 ILE D N 1
ATOM 7761 C CA . ILE D 1 156 ? -21.617 40.474 -40.825 1.00 7.86 153 ILE D CA 1
ATOM 7762 C C . ILE D 1 156 ? -22.198 39.485 -41.834 1.00 8.54 153 ILE D C 1
ATOM 7763 O O . ILE D 1 156 ? -22.511 38.335 -41.485 1.00 11.37 153 ILE D O 1
ATOM 7768 N N . ASN D 1 157 ? -22.337 39.907 -43.091 1.00 8.62 154 ASN D N 1
ATOM 7769 C CA . ASN D 1 157 ? -22.985 39.075 -44.097 1.00 7.65 154 ASN D CA 1
ATOM 7770 C C . ASN D 1 157 ? -22.151 37.926 -44.652 1.00 7.90 154 ASN D C 1
ATOM 7771 O O . ASN D 1 157 ? -22.695 36.847 -44.938 1.00 8.55 154 ASN D O 1
ATOM 7776 N N . ILE D 1 158 ? -20.849 38.131 -44.762 1.00 7.36 155 ILE D N 1
ATOM 7777 C CA . ILE D 1 158 ? -19.980 37.113 -45.324 1.00 7.95 155 ILE D CA 1
ATOM 7778 C C . ILE D 1 158 ? -18.772 36.806 -44.444 1.00 7.93 155 ILE D C 1
ATOM 7779 O O . ILE D 1 158 ? -18.435 35.642 -44.297 1.00 7.84 155 ILE D O 1
ATOM 7784 N N . PHE D 1 159 ? -18.123 37.807 -43.844 1.00 8.50 156 PHE D N 1
ATOM 7785 C CA . PHE D 1 159 ? -16.981 37.489 -42.994 1.00 8.37 156 PHE D CA 1
ATOM 7786 C C . PHE D 1 159 ? -17.380 36.591 -41.820 1.00 8.30 156 PHE D C 1
ATOM 7787 O O . PHE D 1 159 ? -16.599 35.716 -41.452 1.00 7.66 156 PHE D O 1
ATOM 7795 N N . SER D 1 160 ? -18.575 36.794 -41.244 1.00 8.43 157 SER D N 1
ATOM 7796 C CA . SER D 1 160 ? -19.046 35.971 -40.110 1.00 7.77 157 SER D CA 1
ATOM 7797 C C . SER D 1 160 ? -19.213 34.527 -40.548 1.00 8.31 157 SER D C 1
ATOM 7798 O O . SER D 1 160 ? -18.912 33.619 -39.780 1.00 7.92 157 SER D O 1
ATOM 7801 N N . TYR D 1 161 ? -19.720 34.321 -41.773 1.00 9.09 158 TYR D N 1
ATOM 7802 C CA . TYR D 1 161 ? -19.848 32.983 -42.349 1.00 9.40 158 TYR D CA 1
ATOM 7803 C C . TYR D 1 161 ? -18.476 32.306 -42.428 1.00 9.78 158 TYR D C 1
ATOM 7804 O O . TYR D 1 161 ? -18.353 31.131 -42.158 1.00 10.64 158 TYR D O 1
ATOM 7813 N N . PHE D 1 162 ? -17.447 33.046 -42.829 1.00 10.01 159 PHE D N 1
ATOM 7814 C CA . PHE D 1 162 ? -16.094 32.498 -42.841 1.00 9.86 159 PHE D CA 1
ATOM 7815 C C . PHE D 1 162 ? -15.592 32.155 -41.424 1.00 9.80 159 PHE D C 1
ATOM 7816 O O . PHE D 1 162 ? -15.050 31.080 -41.179 1.00 8.38 159 PHE D O 1
ATOM 7824 N N . HIS D 1 163 ? -15.747 33.083 -40.494 1.00 9.75 160 HIS D N 1
ATOM 7825 C CA . HIS D 1 163 ? -15.163 32.875 -39.172 1.00 9.22 160 HIS D CA 1
ATOM 7826 C C . HIS D 1 163 ? -15.886 31.790 -38.380 1.00 7.30 160 HIS D C 1
ATOM 7827 O O . HIS D 1 163 ? -15.240 30.950 -37.752 1.00 7.58 160 HIS D O 1
ATOM 7834 N N . VAL D 1 164 ? -17.213 31.799 -38.396 1.00 7.33 161 VAL D N 1
ATOM 7835 C CA . VAL D 1 164 ? -17.956 30.750 -37.691 1.00 6.05 161 VAL D CA 1
ATOM 7836 C C . VAL D 1 164 ? -17.686 29.400 -38.344 1.00 7.11 161 VAL D C 1
ATOM 7837 O O . VAL D 1 164 ? -17.472 28.416 -37.653 1.00 7.77 161 VAL D O 1
ATOM 7841 N N . THR D 1 165 ? -17.689 29.338 -39.677 1.00 7.39 162 THR D N 1
ATOM 7842 C CA . THR D 1 165 ? -17.509 28.045 -40.358 1.00 5.66 162 THR D CA 1
ATOM 7843 C C . THR D 1 165 ? -16.107 27.508 -40.076 1.00 7.64 162 THR D C 1
ATOM 7844 O O . THR D 1 165 ? -15.918 26.317 -39.803 1.00 6.13 162 THR D O 1
ATOM 7848 N N . LYS D 1 166 ? -15.127 28.412 -40.121 1.00 7.13 163 LYS D N 1
ATOM 7849 C CA . LYS D 1 166 ? -13.744 28.079 -39.824 1.00 7.45 163 LYS D CA 1
ATOM 7850 C C . LYS D 1 166 ? -13.614 27.466 -38.429 1.00 5.79 163 LYS D C 1
ATOM 7851 O O . LYS D 1 166 ? -12.976 26.425 -38.260 1.00 4.69 163 LYS D O 1
ATOM 7857 N N . ALA D 1 167 ? -14.236 28.087 -37.433 1.00 5.89 164 ALA D N 1
ATOM 7858 C CA . ALA D 1 167 ? -14.177 27.551 -36.071 1.00 6.38 164 ALA D CA 1
ATOM 7859 C C . ALA D 1 167 ? -14.916 26.213 -35.977 1.00 6.06 164 ALA D C 1
ATOM 7860 O O . ALA D 1 167 ? -14.491 25.280 -35.285 1.00 6.14 164 ALA D O 1
ATOM 7862 N N . ALA D 1 168 ? -16.021 26.085 -36.693 1.00 6.36 165 ALA D N 1
ATOM 7863 C CA . ALA D 1 168 ? -16.780 24.846 -36.630 1.00 6.47 165 ALA D CA 1
ATOM 7864 C C . ALA D 1 168 ? -16.036 23.653 -37.238 1.00 8.39 165 ALA D C 1
ATOM 7865 O O . ALA D 1 168 ? -16.330 22.505 -36.902 1.00 9.28 165 ALA D O 1
ATOM 7867 N N . LEU D 1 169 ? -15.080 23.901 -38.127 1.00 9.90 166 LEU D N 1
ATOM 7868 C CA . LEU D 1 169 ? -14.407 22.793 -38.827 1.00 11.96 166 LEU D CA 1
ATOM 7869 C C . LEU D 1 169 ? -13.672 21.787 -37.941 1.00 13.53 166 LEU D C 1
ATOM 7870 O O . LEU D 1 169 ? -13.601 20.618 -38.298 1.00 16.90 166 LEU D O 1
ATOM 7875 N N . SER D 1 170 ? -13.132 22.211 -36.807 1.00 14.76 167 SER D N 1
ATOM 7876 C CA . SER D 1 170 ? -12.457 21.263 -35.921 1.00 16.14 167 SER D CA 1
ATOM 7877 C C . SER D 1 170 ? -13.445 20.379 -35.154 1.00 16.28 167 SER D C 1
ATOM 7878 O O . SER D 1 170 ? -13.030 19.469 -34.425 1.00 16.16 167 SER D O 1
ATOM 7881 N N . HIS D 1 171 ? -14.740 20.645 -35.305 1.00 14.39 168 HIS D N 1
ATOM 7882 C CA . HIS D 1 171 ? -15.765 19.844 -34.636 1.00 14.56 168 HIS D CA 1
ATOM 7883 C C . HIS D 1 171 ? -16.624 19.043 -35.595 1.00 13.01 168 HIS D C 1
ATOM 7884 O O . HIS D 1 171 ? -17.458 18.247 -35.168 1.00 12.26 168 HIS D O 1
ATOM 7891 N N . LEU D 1 172 ? -16.437 19.256 -36.890 1.00 12.71 169 LEU D N 1
ATOM 7892 C CA . LEU D 1 172 ? -17.215 18.534 -37.894 1.00 12.59 169 LEU D CA 1
ATOM 7893 C C . LEU D 1 172 ? -16.461 17.311 -38.415 1.00 13.60 169 LEU D C 1
ATOM 7894 O O . LEU D 1 172 ? -15.239 17.326 -38.556 1.00 12.52 169 LEU D O 1
ATOM 7899 N N . LYS D 1 173 ? -17.207 16.260 -38.720 1.00 13.44 170 LYS D N 1
ATOM 7900 C CA . LYS D 1 173 ? -16.624 15.034 -39.233 1.00 15.25 170 LYS D CA 1
ATOM 7901 C C . LYS D 1 173 ? -17.580 14.425 -40.252 1.00 14.98 170 LYS D C 1
ATOM 7902 O O . LYS D 1 173 ? -18.640 14.993 -40.532 1.00 14.24 170 LYS D O 1
ATOM 7908 N N A GLN D 1 174 ? -17.209 13.278 -40.810 0.50 14.57 171 GLN D N 1
ATOM 7909 N N B GLN D 1 174 ? -17.209 13.272 -40.796 0.50 14.24 171 GLN D N 1
ATOM 7910 C CA A GLN D 1 174 ? -18.024 12.671 -41.849 0.50 14.90 171 GLN D CA 1
ATOM 7911 C CA B GLN D 1 174 ? -18.014 12.588 -41.802 0.50 14.30 171 GLN D CA 1
ATOM 7912 C C A GLN D 1 174 ? -19.481 12.566 -41.428 0.50 13.69 171 GLN D C 1
ATOM 7913 C C B GLN D 1 174 ? -19.494 12.525 -41.425 0.50 13.40 171 GLN D C 1
ATOM 7914 O O A GLN D 1 174 ? -19.794 12.136 -40.319 0.50 13.63 171 GLN D O 1
ATOM 7915 O O B GLN D 1 174 ? -19.839 12.083 -40.330 0.50 13.34 171 GLN D O 1
ATOM 7926 N N . GLY D 1 175 ? -20.362 12.969 -42.340 1.00 12.57 172 GLY D N 1
ATOM 7927 C CA . GLY D 1 175 ? -21.798 12.949 -42.119 1.00 10.31 172 GLY D CA 1
ATOM 7928 C C . GLY D 1 175 ? -22.353 14.269 -41.633 1.00 10.13 172 GLY D C 1
ATOM 7929 O O . GLY D 1 175 ? -23.560 14.417 -41.510 1.00 8.77 172 GLY D O 1
ATOM 7930 N N . ASP D 1 176 ? -21.482 15.238 -41.354 1.00 8.89 173 ASP D N 1
ATOM 7931 C CA . ASP D 1 176 ? -21.937 16.548 -40.876 1.00 9.44 173 ASP D CA 1
ATOM 7932 C C . ASP D 1 176 ? -22.235 17.495 -42.060 1.00 9.74 173 ASP D C 1
ATOM 7933 O O . ASP D 1 176 ? -21.918 17.184 -43.206 1.00 8.90 173 ASP D O 1
ATOM 7938 N N . VAL D 1 177 ? -22.875 18.624 -41.765 1.00 9.26 174 VAL D N 1
ATOM 7939 C CA . VAL D 1 177 ? -23.417 19.480 -42.787 1.00 8.75 174 VAL D CA 1
ATOM 7940 C C . VAL D 1 177 ? -23.358 20.977 -42.478 1.00 9.14 174 VAL D C 1
ATOM 7941 O O . VAL D 1 177 ? -23.488 21.393 -41.333 1.00 9.27 174 VAL D O 1
ATOM 7945 N N . ILE D 1 178 ? -23.188 21.773 -43.522 1.00 7.95 175 ILE D N 1
ATOM 7946 C CA . ILE D 1 178 ? -23.217 23.220 -43.426 1.00 8.09 175 ILE D CA 1
ATOM 7947 C C . ILE D 1 178 ? -24.259 23.718 -44.437 1.00 7.51 175 ILE D C 1
ATOM 7948 O O . ILE D 1 178 ? -24.305 23.251 -45.573 1.00 7.35 175 ILE D O 1
ATOM 7953 N N . ILE D 1 179 ? -25.099 24.648 -44.011 1.00 8.73 176 ILE D N 1
ATOM 7954 C CA . ILE D 1 179 ? -26.076 25.289 -44.889 1.00 7.57 176 ILE D CA 1
ATOM 7955 C C . ILE D 1 179 ? -25.860 26.804 -44.750 1.00 7.62 176 ILE D C 1
ATOM 7956 O O . ILE D 1 179 ? -25.782 27.308 -43.632 1.00 7.67 176 ILE D O 1
ATOM 7961 N N . ASN D 1 180 ? -25.734 27.503 -45.882 1.00 6.06 177 ASN D N 1
ATOM 7962 C CA . ASN D 1 180 ? -25.581 28.963 -45.918 1.00 6.54 177 ASN D CA 1
ATOM 7963 C C . ASN D 1 180 ? -26.814 29.625 -46.524 1.00 7.61 177 ASN D C 1
ATOM 7964 O O . ASN D 1 180 ? -27.309 29.200 -47.582 1.00 9.17 177 ASN D O 1
ATOM 7969 N N . THR D 1 181 ? -27.329 30.653 -45.868 1.00 7.01 178 THR D N 1
ATOM 7970 C CA . THR D 1 181 ? -28.453 31.377 -46.438 1.00 6.40 178 THR D CA 1
ATOM 7971 C C . THR D 1 181 ? -27.896 32.468 -47.351 1.00 8.04 178 THR D C 1
ATOM 7972 O O . THR D 1 181 ? -27.201 33.390 -46.904 1.00 6.22 178 THR D O 1
ATOM 7976 N N . ALA D 1 182 ? -28.187 32.335 -48.642 1.00 5.99 179 ALA D N 1
ATOM 7977 C CA . ALA D 1 182 ? -27.804 33.317 -49.631 1.00 6.34 179 ALA D CA 1
ATOM 7978 C C . ALA D 1 182 ? -29.036 34.163 -49.960 1.00 6.59 179 ALA D C 1
ATOM 7979 O O . ALA D 1 182 ? -29.753 34.584 -49.048 1.00 8.37 179 ALA D O 1
ATOM 7981 N N . SER D 1 183 ? -29.319 34.386 -51.237 1.00 7.38 180 SER D N 1
ATOM 7982 C CA . SER D 1 183 ? -30.507 35.171 -51.643 1.00 6.11 180 SER D CA 1
ATOM 7983 C C . SER D 1 183 ? -30.671 35.191 -53.147 1.00 6.62 180 SER D C 1
ATOM 7984 O O . SER D 1 183 ? -29.688 35.024 -53.878 1.00 6.13 180 SER D O 1
ATOM 7987 N N . ILE D 1 184 ? -31.911 35.394 -53.594 1.00 5.84 181 ILE D N 1
ATOM 7988 C CA . ILE D 1 184 ? -32.227 35.574 -55.002 1.00 6.82 181 ILE D CA 1
ATOM 7989 C C . ILE D 1 184 ? -31.364 36.698 -55.635 1.00 7.32 181 ILE D C 1
ATOM 7990 O O . ILE D 1 184 ? -31.036 36.649 -56.834 1.00 6.40 181 ILE D O 1
ATOM 7995 N N . VAL D 1 185 ? -30.962 37.689 -54.838 1.00 7.35 182 VAL D N 1
ATOM 7996 C CA . VAL D 1 185 ? -30.224 38.836 -55.398 1.00 7.04 182 VAL D CA 1
ATOM 7997 C C . VAL D 1 185 ? -28.822 38.477 -55.884 1.00 7.28 182 VAL D C 1
ATOM 7998 O O . VAL D 1 185 ? -28.265 39.165 -56.732 1.00 8.74 182 VAL D O 1
ATOM 8002 N N . ALA D 1 186 ? -28.276 37.366 -55.401 1.00 7.44 183 ALA D N 1
ATOM 8003 C CA . ALA D 1 186 ? -26.984 36.902 -55.882 1.00 8.08 183 ALA D CA 1
ATOM 8004 C C . ALA D 1 186 ? -27.097 36.486 -57.354 1.00 8.86 183 ALA D C 1
ATOM 8005 O O . ALA D 1 186 ? -26.153 36.622 -58.146 1.00 9.95 183 ALA D O 1
ATOM 8007 N N . TYR D 1 187 ? -28.295 36.048 -57.727 1.00 6.08 184 TYR D N 1
ATOM 8008 C CA . TYR D 1 187 ? -28.592 35.545 -59.066 1.00 6.49 184 TYR D CA 1
ATOM 8009 C C . TYR D 1 187 ? -29.187 36.564 -60.005 1.00 7.00 184 TYR D C 1
ATOM 8010 O O . TYR D 1 187 ? -28.933 36.526 -61.194 1.00 8.63 184 TYR D O 1
ATOM 8019 N N . GLU D 1 188 ? -30.011 37.451 -59.474 1.00 8.41 185 GLU D N 1
ATOM 8020 C CA . GLU D 1 188 ? -30.747 38.396 -60.292 1.00 9.96 185 GLU D CA 1
ATOM 8021 C C . GLU D 1 188 ? -30.266 39.833 -60.166 1.00 9.46 185 GLU D C 1
ATOM 8022 O O . GLU D 1 188 ? -30.586 40.655 -61.012 1.00 8.81 185 GLU D O 1
ATOM 8028 N N . GLY D 1 189 ? -29.490 40.117 -59.126 1.00 8.68 186 GLY D N 1
ATOM 8029 C CA . GLY D 1 189 ? -29.060 41.479 -58.815 1.00 10.13 186 GLY D CA 1
ATOM 8030 C C . GLY D 1 189 ? -30.219 42.246 -58.170 1.00 10.17 186 GLY D C 1
ATOM 8031 O O . GLY D 1 189 ? -31.380 41.843 -58.284 1.00 9.88 186 GLY D O 1
ATOM 8032 N N . ASN D 1 190 ? -29.894 43.320 -57.462 1.00 9.43 187 ASN D N 1
ATOM 8033 C CA . ASN D 1 190 ? -30.883 44.237 -56.900 1.00 9.42 187 ASN D CA 1
ATOM 8034 C C . ASN D 1 190 ? -30.287 45.646 -56.959 1.00 8.01 187 ASN D C 1
ATOM 8035 O O . ASN D 1 190 ? -29.341 45.942 -56.250 1.00 6.79 187 ASN D O 1
ATOM 8040 N N . GLU D 1 191 ? -30.878 46.512 -57.770 1.00 7.19 188 GLU D N 1
ATOM 8041 C CA . GLU D 1 191 ? -30.342 47.856 -57.984 1.00 9.81 188 GLU D CA 1
ATOM 8042 C C . GLU D 1 191 ? -30.289 48.752 -56.756 1.00 8.70 188 GLU D C 1
ATOM 8043 O O . GLU D 1 191 ? -29.508 49.691 -56.741 1.00 9.20 188 GLU D O 1
ATOM 8049 N N . THR D 1 192 ? -31.105 48.493 -55.741 1.00 7.17 189 THR D N 1
ATOM 8050 C CA . THR D 1 192 ? -31.067 49.342 -54.549 1.00 8.77 189 THR D CA 1
ATOM 8051 C C . THR D 1 192 ? -30.379 48.641 -53.375 1.00 8.02 189 THR D C 1
ATOM 8052 O O . THR D 1 192 ? -30.402 49.142 -52.259 1.00 8.16 189 THR D O 1
ATOM 8056 N N . LEU D 1 193 ? -29.767 47.486 -53.631 1.00 8.02 190 LEU D N 1
ATOM 8057 C CA . LEU D 1 193 ? -29.032 46.732 -52.608 1.00 7.70 190 LEU D CA 1
ATOM 8058 C C . LEU D 1 193 ? -27.751 46.161 -53.200 1.00 6.72 190 LEU D C 1
ATOM 8059 O O . LEU D 1 193 ? -27.470 44.965 -53.093 1.00 8.84 190 LEU D O 1
ATOM 8064 N N . ILE D 1 194 ? -26.964 47.034 -53.814 1.00 8.31 191 ILE D N 1
ATOM 8065 C CA . ILE D 1 194 ? -25.769 46.624 -54.540 1.00 5.86 191 ILE D CA 1
ATOM 8066 C C . ILE D 1 194 ? -24.746 45.953 -53.629 1.00 6.57 191 ILE D C 1
ATOM 8067 O O . ILE D 1 194 ? -24.216 44.903 -53.984 1.00 6.87 191 ILE D O 1
ATOM 8072 N N . ASP D 1 195 ? -24.452 46.545 -52.468 1.00 7.30 192 ASP D N 1
ATOM 8073 C CA . ASP D 1 195 ? -23.467 45.933 -51.545 1.00 7.40 192 ASP D CA 1
ATOM 8074 C C . ASP D 1 195 ? -23.987 44.637 -50.929 1.00 6.07 192 ASP D C 1
ATOM 8075 O O . ASP D 1 195 ? -23.277 43.648 -50.868 1.00 7.58 192 ASP D O 1
ATOM 8080 N N . TYR D 1 196 ? -25.217 44.654 -50.446 1.00 7.52 193 TYR D N 1
ATOM 8081 C CA . TYR D 1 196 ? -25.857 43.424 -49.948 1.00 6.97 193 TYR D CA 1
ATOM 8082 C C . TYR D 1 196 ? -25.786 42.310 -50.992 1.00 6.85 193 TYR D C 1
ATOM 8083 O O . TYR D 1 196 ? -25.374 41.176 -50.683 1.00 6.84 193 TYR D O 1
ATOM 8092 N N A SER D 1 197 ? -26.185 42.617 -52.221 0.50 6.78 194 SER D N 1
ATOM 8093 N N B SER D 1 197 ? -26.171 42.626 -52.228 0.50 6.27 194 SER D N 1
ATOM 8094 C CA A SER D 1 197 ? -26.158 41.607 -53.281 0.50 7.22 194 SER D CA 1
ATOM 8095 C CA B SER D 1 197 ? -26.161 41.618 -53.294 0.50 6.19 194 SER D CA 1
ATOM 8096 C C A SER D 1 197 ? -24.765 41.032 -53.440 0.50 7.30 194 SER D C 1
ATOM 8097 C C B SER D 1 197 ? -24.768 41.036 -53.448 0.50 6.80 194 SER D C 1
ATOM 8098 O O A SER D 1 197 ? -24.609 39.832 -53.609 0.50 7.45 194 SER D O 1
ATOM 8099 O O B SER D 1 197 ? -24.616 39.836 -53.611 0.50 6.96 194 SER D O 1
ATOM 8104 N N . ALA D 1 198 ? -23.745 41.890 -53.372 1.00 6.89 195 ALA D N 1
ATOM 8105 C CA . ALA D 1 198 ? -22.368 41.427 -53.518 1.00 5.15 195 ALA D CA 1
ATOM 8106 C C . ALA D 1 198 ? -22.026 40.459 -52.390 1.00 4.81 195 ALA D C 1
ATOM 8107 O O . ALA D 1 198 ? -21.325 39.459 -52.607 1.00 4.99 195 ALA D O 1
ATOM 8109 N N . THR D 1 199 ? -22.517 40.718 -51.180 1.00 6.49 196 THR D N 1
ATOM 8110 C CA . THR D 1 199 ? -22.255 39.766 -50.097 1.00 5.79 196 THR D CA 1
ATOM 8111 C C . THR D 1 199 ? -22.935 38.438 -50.382 1.00 6.82 196 THR D C 1
ATOM 8112 O O . THR D 1 199 ? -22.395 37.363 -50.068 1.00 7.46 196 THR D O 1
ATOM 8116 N N . LYS D 1 200 ? -24.114 38.489 -50.989 1.00 7.08 197 LYS D N 1
ATOM 8117 C CA . LYS D 1 200 ? -24.848 37.247 -51.269 1.00 5.33 197 LYS D CA 1
ATOM 8118 C C . LYS D 1 200 ? -24.178 36.426 -52.397 1.00 5.65 197 LYS D C 1
ATOM 8119 O O . LYS D 1 200 ? -24.120 35.201 -52.319 1.00 7.63 197 LYS D O 1
ATOM 8125 N N . GLY D 1 201 ? -23.641 37.104 -53.411 1.00 5.89 198 GLY D N 1
ATOM 8126 C CA . GLY D 1 201 ? -22.868 36.445 -54.462 1.00 4.68 198 GLY D CA 1
ATOM 8127 C C . GLY D 1 201 ? -21.627 35.815 -53.831 1.00 4.94 198 GLY D C 1
ATOM 8128 O O . GLY D 1 201 ? -21.211 34.723 -54.210 1.00 5.38 198 GLY D O 1
ATOM 8129 N N . ALA D 1 202 ? -21.022 36.508 -52.867 1.00 5.29 199 ALA D N 1
ATOM 8130 C CA . ALA D 1 202 ? -19.864 35.973 -52.141 1.00 4.57 199 ALA D CA 1
ATOM 8131 C C . ALA D 1 202 ? -20.219 34.661 -51.422 1.00 5.00 199 ALA D C 1
ATOM 8132 O O . ALA D 1 202 ? -19.459 33.699 -51.449 1.00 5.03 199 ALA D O 1
ATOM 8134 N N . ILE D 1 203 ? -21.391 34.624 -50.806 1.00 6.01 200 ILE D N 1
ATOM 8135 C CA . ILE D 1 203 ? -21.875 33.430 -50.108 1.00 6.56 200 ILE D CA 1
ATOM 8136 C C . ILE D 1 203 ? -22.082 32.243 -51.068 1.00 7.73 200 ILE D C 1
ATOM 8137 O O . ILE D 1 203 ? -21.753 31.100 -50.757 1.00 9.41 200 ILE D O 1
ATOM 8142 N N . VAL D 1 204 ? -22.633 32.528 -52.238 1.00 8.58 201 VAL D N 1
ATOM 8143 C CA . VAL D 1 204 ? -22.832 31.510 -53.260 1.00 6.45 201 VAL D CA 1
ATOM 8144 C C . VAL D 1 204 ? -21.481 30.920 -53.702 1.00 6.06 201 VAL D C 1
ATOM 8145 O O . VAL D 1 204 ? -21.334 29.715 -53.787 1.00 4.41 201 VAL D O 1
ATOM 8149 N N . ALA D 1 205 ? -20.473 31.753 -53.963 1.00 4.59 202 ALA D N 1
ATOM 8150 C CA . ALA D 1 205 ? -19.187 31.210 -54.394 1.00 3.28 202 ALA D CA 1
ATOM 8151 C C . ALA D 1 205 ? -18.486 30.491 -53.218 1.00 4.45 202 ALA D C 1
ATOM 8152 O O . ALA D 1 205 ? -17.796 29.481 -53.402 1.00 6.25 202 ALA D O 1
ATOM 8154 N N . PHE D 1 206 ? -18.664 31.010 -52.011 1.00 6.96 203 PHE D N 1
ATOM 8155 C CA . PHE D 1 206 ? -18.153 30.374 -50.782 1.00 7.23 203 PHE D CA 1
ATOM 8156 C C . PHE D 1 206 ? -18.709 28.942 -50.660 1.00 6.66 203 PHE D C 1
ATOM 8157 O O . PHE D 1 206 ? -17.982 27.969 -50.444 1.00 6.51 203 PHE D O 1
ATOM 8165 N N . THR D 1 207 ? -20.008 28.828 -50.844 1.00 7.73 204 THR D N 1
ATOM 8166 C CA . THR D 1 207 ? -20.704 27.539 -50.760 1.00 6.93 204 THR D CA 1
ATOM 8167 C C . THR D 1 207 ? -20.137 26.549 -51.757 1.00 6.64 204 THR D C 1
ATOM 8168 O O . THR D 1 207 ? -19.813 25.424 -51.409 1.00 6.47 204 THR D O 1
ATOM 8172 N N . ARG D 1 208 ? -20.006 26.983 -53.008 1.00 8.64 205 ARG D N 1
ATOM 8173 C CA . ARG D 1 208 ? -19.457 26.161 -54.078 1.00 7.55 205 ARG D CA 1
ATOM 8174 C C . ARG D 1 208 ? -18.027 25.704 -53.787 1.00 7.96 205 ARG D C 1
ATOM 8175 O O . ARG D 1 208 ? -17.729 24.522 -53.863 1.00 8.72 205 ARG D O 1
ATOM 8183 N N . SER D 1 209 ? -17.143 26.639 -53.479 1.00 7.51 206 SER D N 1
ATOM 8184 C CA . SER D 1 209 ? -15.754 26.310 -53.199 1.00 7.27 206 SER D CA 1
ATOM 8185 C C . SER D 1 209 ? -15.590 25.431 -51.968 1.00 5.93 206 SER D C 1
ATOM 8186 O O . SER D 1 209 ? -14.868 24.431 -52.013 1.00 5.99 206 SER D O 1
ATOM 8189 N N . LEU D 1 210 ? -16.252 25.799 -50.873 1.00 6.21 207 LEU D N 1
ATOM 8190 C CA . LEU D 1 210 ? -16.159 25.010 -49.638 1.00 5.67 207 LEU D CA 1
ATOM 8191 C C . LEU D 1 210 ? -16.723 23.603 -49.831 1.00 5.61 207 LEU D C 1
ATOM 8192 O O . LEU D 1 210 ? -16.203 22.637 -49.248 1.00 3.99 207 LEU D O 1
ATOM 8197 N N . SER D 1 211 ? -17.778 23.455 -50.638 1.00 5.51 208 SER D N 1
ATOM 8198 C CA . SER D 1 211 ? -18.298 22.104 -50.885 1.00 5.83 208 SER D CA 1
ATOM 8199 C C . SER D 1 211 ? -17.214 21.219 -51.481 1.00 6.48 208 SER D C 1
ATOM 8200 O O . SER D 1 211 ? -17.059 20.068 -51.081 1.00 6.83 208 SER D O 1
ATOM 8203 N N . GLN D 1 212 ? -16.429 21.763 -52.404 1.00 7.08 209 GLN D N 1
ATOM 8204 C CA . GLN D 1 212 ? -15.414 20.965 -53.091 1.00 7.77 209 GLN D CA 1
ATOM 8205 C C . GLN D 1 212 ? -14.265 20.689 -52.127 1.00 8.56 209 GLN D C 1
ATOM 8206 O O . GLN D 1 212 ? -13.664 19.612 -52.152 1.00 6.23 209 GLN D O 1
ATOM 8212 N N . SER D 1 213 ? -13.984 21.659 -51.259 1.00 8.73 210 SER D N 1
ATOM 8213 C CA . SER D 1 213 ? -12.948 21.505 -50.255 1.00 8.84 210 SER D CA 1
ATOM 8214 C C . SER D 1 213 ? -13.265 20.416 -49.218 1.00 8.85 210 SER D C 1
ATOM 8215 O O . SER D 1 213 ? -12.365 19.715 -48.783 1.00 8.50 210 SER D O 1
ATOM 8218 N N . LEU D 1 214 ? -14.524 20.256 -48.830 1.00 8.17 211 LEU D N 1
ATOM 8219 C CA . LEU D 1 214 ? -14.852 19.306 -47.761 1.00 7.39 211 LEU D CA 1
ATOM 8220 C C . LEU D 1 214 ? -15.500 18.003 -48.201 1.00 9.59 211 LEU D C 1
ATOM 8221 O O . LEU D 1 214 ? -15.792 17.138 -47.352 1.00 6.33 211 LEU D O 1
ATOM 8226 N N . VAL D 1 215 ? -15.730 17.850 -49.504 1.00 9.80 212 VAL D N 1
ATOM 8227 C CA . VAL D 1 215 ? -16.408 16.665 -49.996 1.00 10.86 212 VAL D CA 1
ATOM 8228 C C . VAL D 1 215 ? -15.691 15.383 -49.582 1.00 12.99 212 VAL D C 1
ATOM 8229 O O . VAL D 1 215 ? -16.344 14.429 -49.146 1.00 12.23 212 VAL D O 1
ATOM 8233 N N . GLN D 1 216 ? -14.368 15.333 -49.690 1.00 14.30 213 GLN D N 1
ATOM 8234 C CA . GLN D 1 216 ? -13.678 14.104 -49.292 1.00 17.16 213 GLN D CA 1
ATOM 8235 C C . GLN D 1 216 ? -13.691 13.878 -47.771 1.00 16.74 213 GLN D C 1
ATOM 8236 O O . GLN D 1 216 ? -13.511 12.748 -47.318 1.00 18.42 213 GLN D O 1
ATOM 8242 N N . LYS D 1 217 ? -13.957 14.924 -46.990 1.00 15.57 214 LYS D N 1
ATOM 8243 C CA . LYS D 1 217 ? -14.100 14.770 -45.536 1.00 15.07 214 LYS D CA 1
ATOM 8244 C C . LYS D 1 217 ? -15.522 14.289 -45.165 1.00 14.67 214 LYS D C 1
ATOM 8245 O O . LYS D 1 217 ? -15.820 14.035 -43.990 1.00 14.48 214 LYS D O 1
ATOM 8251 N N . GLY D 1 218 ? -16.402 14.153 -46.155 1.00 12.16 215 GLY D N 1
ATOM 8252 C CA . GLY D 1 218 ? -17.761 13.711 -45.884 1.00 10.89 215 GLY D CA 1
ATOM 8253 C C . GLY D 1 218 ? -18.629 14.806 -45.280 1.00 10.55 215 GLY D C 1
ATOM 8254 O O . GLY D 1 218 ? -19.610 14.517 -44.588 1.00 10.60 215 GLY D O 1
ATOM 8255 N N . ILE D 1 219 ? -18.266 16.065 -45.510 1.00 7.75 216 ILE D N 1
ATOM 8256 C CA . ILE D 1 219 ? -19.071 17.190 -45.019 1.00 7.66 216 ILE D CA 1
ATOM 8257 C C . ILE D 1 219 ? -19.717 17.897 -46.214 1.00 8.86 216 ILE D C 1
ATOM 8258 O O . ILE D 1 219 ? -19.024 18.384 -47.134 1.00 10.08 216 ILE D O 1
ATOM 8263 N N . ARG D 1 220 ? -21.045 17.958 -46.211 1.00 7.66 217 ARG D N 1
ATOM 8264 C CA . ARG D 1 220 ? -21.768 18.589 -47.314 1.00 7.51 217 ARG D CA 1
ATOM 8265 C C . ARG D 1 220 ? -22.025 20.059 -47.031 1.00 6.39 217 ARG D C 1
ATOM 8266 O O . ARG D 1 220 ? -22.220 20.447 -45.882 1.00 7.86 217 ARG D O 1
ATOM 8274 N N . VAL D 1 221 ? -22.003 20.869 -48.086 1.00 5.58 218 VAL D N 1
ATOM 8275 C CA . VAL D 1 221 ? -22.187 22.313 -47.968 1.00 5.37 218 VAL D CA 1
ATOM 8276 C C . VAL D 1 221 ? -23.154 22.763 -49.051 1.00 4.60 218 VAL D C 1
ATOM 8277 O O . VAL D 1 221 ? -22.899 22.570 -50.216 1.00 5.73 218 VAL D O 1
ATOM 8281 N N . ASN D 1 222 ? -24.284 23.318 -48.663 1.00 5.98 219 ASN D N 1
ATOM 8282 C CA . ASN D 1 222 ? -25.294 23.728 -49.611 1.00 6.10 219 ASN D CA 1
ATOM 8283 C C . ASN D 1 222 ? -25.856 25.033 -49.148 1.00 6.70 219 ASN D C 1
ATOM 8284 O O . ASN D 1 222 ? -25.550 25.488 -48.043 1.00 7.23 219 ASN D O 1
ATOM 8289 N N . GLY D 1 223 ? -26.671 25.639 -49.993 1.00 7.47 220 GLY D N 1
ATOM 8290 C CA . GLY D 1 223 ? -27.305 26.907 -49.648 1.00 8.32 220 GLY D CA 1
ATOM 8291 C C . GLY D 1 223 ? -28.787 26.978 -49.958 1.00 6.74 220 GLY D C 1
ATOM 8292 O O . GLY D 1 223 ? -29.340 26.141 -50.709 1.00 6.80 220 GLY D O 1
ATOM 8293 N N . VAL D 1 224 ? -29.432 27.975 -49.363 1.00 6.32 221 VAL D N 1
ATOM 8294 C CA . VAL D 1 224 ? -30.838 28.281 -49.655 1.00 5.20 221 VAL D CA 1
ATOM 8295 C C . VAL D 1 224 ? -30.874 29.744 -50.101 1.00 7.37 221 VAL D C 1
ATOM 8296 O O . VAL D 1 224 ? -30.253 30.622 -49.471 1.00 7.15 221 VAL D O 1
ATOM 8300 N N . ALA D 1 225 ? -31.544 29.988 -51.222 1.00 5.56 222 ALA D N 1
ATOM 8301 C CA . ALA D 1 225 ? -31.672 31.316 -51.765 1.00 6.28 222 ALA D CA 1
ATOM 8302 C C . ALA D 1 225 ? -33.129 31.741 -51.703 1.00 4.91 222 ALA D C 1
ATOM 8303 O O . ALA D 1 225 ? -33.913 31.471 -52.598 1.00 5.59 222 ALA D O 1
ATOM 8305 N N . PRO D 1 226 ? -33.511 32.426 -50.624 1.00 6.79 223 PRO D N 1
ATOM 8306 C CA . PRO D 1 226 ? -34.879 32.906 -50.551 1.00 5.21 223 PRO D CA 1
ATOM 8307 C C . PRO D 1 226 ? -35.155 34.096 -51.434 1.00 5.64 223 PRO D C 1
ATOM 8308 O O . PRO D 1 226 ? -34.238 34.871 -51.758 1.00 3.86 223 PRO D O 1
ATOM 8312 N N . GLY D 1 227 ? -36.424 34.235 -51.787 1.00 6.53 224 GLY D N 1
ATOM 8313 C CA . GLY D 1 227 ? -36.921 35.423 -52.443 1.00 8.06 224 GLY D CA 1
ATOM 8314 C C . GLY D 1 227 ? -37.465 36.287 -51.314 1.00 9.14 224 GLY D C 1
ATOM 8315 O O . GLY D 1 227 ? -36.958 36.222 -50.183 1.00 8.25 224 GLY D O 1
ATOM 8316 N N . PRO D 1 228 ? -38.517 37.079 -51.591 1.00 9.11 225 PRO D N 1
ATOM 8317 C CA . PRO D 1 228 ? -39.015 37.989 -50.542 1.00 7.95 225 PRO D CA 1
ATOM 8318 C C . PRO D 1 228 ? -39.831 37.257 -49.480 1.00 8.07 225 PRO D C 1
ATOM 8319 O O . PRO D 1 228 ? -40.933 36.782 -49.765 1.00 6.32 225 PRO D O 1
ATOM 8323 N N . ILE D 1 229 ? -39.260 37.151 -48.279 1.00 6.73 226 ILE D N 1
ATOM 8324 C CA . ILE D 1 229 ? -39.886 36.475 -47.153 1.00 6.74 226 ILE D CA 1
ATOM 8325 C C . ILE D 1 229 ? -40.215 37.509 -46.064 1.00 6.01 226 ILE D C 1
ATOM 8326 O O . ILE D 1 229 ? -39.413 38.391 -45.778 1.00 4.99 226 ILE D O 1
ATOM 8331 N N . TRP D 1 230 ? -41.400 37.397 -45.477 1.00 4.70 227 TRP D N 1
ATOM 8332 C CA . TRP D 1 230 ? -41.854 38.333 -44.467 1.00 5.67 227 TRP D CA 1
ATOM 8333 C C . TRP D 1 230 ? -41.171 38.056 -43.122 1.00 6.46 227 TRP D C 1
ATOM 8334 O O . TRP D 1 230 ? -41.521 37.105 -42.430 1.00 7.12 227 TRP D O 1
ATOM 8345 N N . THR D 1 231 ? -40.176 38.892 -42.798 1.00 6.52 228 THR D N 1
ATOM 8346 C CA . THR D 1 231 ? -39.335 38.746 -41.604 1.00 7.93 228 THR D CA 1
ATOM 8347 C C . THR D 1 231 ? -38.975 40.133 -41.063 1.00 8.64 228 THR D C 1
ATOM 8348 O O . THR D 1 231 ? -39.197 41.129 -41.752 1.00 9.79 228 THR D O 1
ATOM 8352 N N . PRO D 1 232 ? -38.385 40.203 -39.851 1.00 8.35 229 PRO D N 1
ATOM 8353 C CA . PRO D 1 232 ? -38.001 41.505 -39.299 1.00 8.66 229 PRO D CA 1
ATOM 8354 C C . PRO D 1 232 ? -36.989 42.280 -40.149 1.00 8.11 229 PRO D C 1
ATOM 8355 O O . PRO D 1 232 ? -36.846 43.494 -39.965 1.00 10.22 229 PRO D O 1
ATOM 8359 N N . LEU D 1 233 ? -36.296 41.602 -41.068 1.00 7.45 230 LEU D N 1
ATOM 8360 C CA . LEU D 1 233 ? -35.320 42.275 -41.939 1.00 6.26 230 LEU D CA 1
ATOM 8361 C C . LEU D 1 233 ? -36.009 43.297 -42.842 1.00 5.71 230 LEU D C 1
ATOM 8362 O O . LEU D 1 233 ? -35.411 44.307 -43.242 1.00 6.59 230 LEU D O 1
ATOM 8367 N N . ILE D 1 234 ? -37.285 43.060 -43.122 1.00 5.22 231 ILE D N 1
ATOM 8368 C CA . ILE D 1 234 ? -38.003 43.867 -44.093 1.00 5.24 231 ILE D CA 1
ATOM 8369 C C . ILE D 1 234 ? -38.438 45.224 -43.565 1.00 5.84 231 ILE D C 1
ATOM 8370 O O . ILE D 1 234 ? -38.015 46.252 -44.113 1.00 6.27 231 ILE D O 1
ATOM 8375 N N . PRO D 1 235 ? -39.215 45.260 -42.468 1.00 5.72 232 PRO D N 1
ATOM 8376 C CA . PRO D 1 235 ? -39.606 46.590 -42.047 1.00 5.83 232 PRO D CA 1
ATOM 8377 C C . PRO D 1 235 ? -38.483 47.397 -41.386 1.00 6.35 232 PRO D C 1
ATOM 8378 O O . PRO D 1 235 ? -38.639 48.590 -41.208 1.00 5.51 232 PRO D O 1
ATOM 8382 N N . SER D 1 236 ? -37.381 46.750 -41.013 1.00 6.89 233 SER D N 1
ATOM 8383 C CA . SER D 1 236 ? -36.277 47.460 -40.368 1.00 7.21 233 SER D CA 1
ATOM 8384 C C . SER D 1 236 ? -35.277 47.987 -41.386 1.00 7.62 233 SER D C 1
ATOM 8385 O O . SER D 1 236 ? -34.415 48.781 -41.033 1.00 8.19 233 SER D O 1
ATOM 8388 N N . SER D 1 237 ? -35.382 47.545 -42.641 1.00 8.34 234 SER D N 1
ATOM 8389 C CA . SER D 1 237 ? -34.466 48.004 -43.691 1.00 8.86 234 SER D CA 1
ATOM 8390 C C . SER D 1 237 ? -35.164 48.848 -44.761 1.00 9.85 234 SER D C 1
ATOM 8391 O O . SER D 1 237 ? -34.604 49.821 -45.228 1.00 9.69 234 SER D O 1
ATOM 8394 N N . PHE D 1 238 ? -36.377 48.478 -45.154 1.00 10.65 235 PHE D N 1
ATOM 8395 C CA . PHE D 1 238 ? -37.099 49.232 -46.180 1.00 10.95 235 PHE D CA 1
ATOM 8396 C C . PHE D 1 238 ? -38.026 50.258 -45.576 1.00 11.59 235 PHE D C 1
ATOM 8397 O O . PHE D 1 238 ? -38.471 50.108 -44.440 1.00 11.25 235 PHE D O 1
ATOM 8405 N N . ASP D 1 239 ? -38.315 51.305 -46.344 1.00 13.35 236 ASP D N 1
ATOM 8406 C CA . ASP D 1 239 ? -39.270 52.328 -45.916 1.00 14.16 236 ASP D CA 1
ATOM 8407 C C . ASP D 1 239 ? -40.694 51.779 -46.057 1.00 13.82 236 ASP D C 1
ATOM 8408 O O . ASP D 1 239 ? -40.898 50.714 -46.664 1.00 12.49 236 ASP D O 1
ATOM 8413 N N . GLU D 1 240 ? -41.666 52.513 -45.505 1.00 13.84 237 GLU D N 1
ATOM 8414 C CA . GLU D 1 240 ? -43.081 52.088 -45.481 1.00 13.95 237 GLU D CA 1
ATOM 8415 C C . GLU D 1 240 ? -43.730 51.795 -46.834 1.00 13.88 237 GLU D C 1
ATOM 8416 O O . GLU D 1 240 ? -44.460 50.807 -46.971 1.00 12.69 237 GLU D O 1
ATOM 8422 N N . LYS D 1 241 ? -43.515 52.676 -47.809 1.00 14.34 238 LYS D N 1
ATOM 8423 C CA . LYS D 1 241 ? -44.063 52.486 -49.154 1.00 14.90 238 LYS D CA 1
ATOM 8424 C C . LYS D 1 241 ? -43.630 51.148 -49.704 1.00 14.47 238 LYS D C 1
ATOM 8425 O O . LYS D 1 241 ? -44.456 50.342 -50.146 1.00 14.76 238 LYS D O 1
ATOM 8431 N N . LYS D 1 242 ? -42.326 50.906 -49.669 1.00 13.08 239 LYS D N 1
ATOM 8432 C CA . LYS D 1 242 ? -41.790 49.669 -50.195 1.00 13.25 239 LYS D CA 1
ATOM 8433 C C . LYS D 1 242 ? -42.262 48.484 -49.362 1.00 10.93 239 LYS D C 1
ATOM 8434 O O . LYS D 1 242 ? -42.578 47.438 -49.911 1.00 10.50 239 LYS D O 1
ATOM 8440 N N . VAL D 1 243 ? -42.333 48.640 -48.043 1.00 9.42 240 VAL D N 1
ATOM 8441 C CA . VAL D 1 243 ? -42.788 47.537 -47.211 1.00 9.08 240 VAL D CA 1
ATOM 8442 C C . VAL D 1 243 ? -44.183 47.113 -47.645 1.00 9.01 240 VAL D C 1
ATOM 8443 O O . VAL D 1 243 ? -44.478 45.922 -47.714 1.00 9.35 240 VAL D O 1
ATOM 8447 N N . SER D 1 244 ? -45.026 48.089 -47.975 1.00 9.41 241 SER D N 1
ATOM 8448 C CA . SER D 1 244 ? -46.417 47.799 -48.328 1.00 10.26 241 SER D CA 1
ATOM 8449 C C . SER D 1 244 ? -46.535 46.984 -49.615 1.00 10.31 241 SER D C 1
ATOM 8450 O O . SER D 1 244 ? -47.462 46.210 -49.758 1.00 10.19 241 SER D O 1
ATOM 8453 N N . GLN D 1 245 ? -45.592 47.140 -50.534 1.00 9.51 242 GLN D N 1
ATOM 8454 C CA . GLN D 1 245 ? -45.648 46.404 -51.792 1.00 9.96 242 GLN D CA 1
ATOM 8455 C C . GLN D 1 245 ? -44.734 45.183 -51.846 1.00 8.24 242 GLN D C 1
ATOM 8456 O O . GLN D 1 245 ? -44.567 44.580 -52.907 1.00 8.19 242 GLN D O 1
ATOM 8462 N N . PHE D 1 246 ? -44.185 44.801 -50.697 1.00 6.95 243 PHE D N 1
ATOM 8463 C CA . PHE D 1 246 ? -43.245 43.679 -50.594 1.00 7.52 243 PHE D CA 1
ATOM 8464 C C . PHE D 1 246 ? -43.832 42.347 -51.119 1.00 8.19 243 PHE D C 1
ATOM 8465 O O . PHE D 1 246 ? -44.955 41.965 -50.778 1.00 6.08 243 PHE D O 1
ATOM 8473 N N . GLY D 1 247 ? -43.065 41.678 -51.980 1.00 8.17 244 GLY D N 1
ATOM 8474 C CA . GLY D 1 247 ? -43.428 40.384 -52.557 1.00 8.16 244 GLY D CA 1
ATOM 8475 C C . GLY D 1 247 ? -44.352 40.469 -53.752 1.00 9.58 244 GLY D C 1
ATOM 8476 O O . GLY D 1 247 ? -44.702 39.449 -54.362 1.00 9.75 244 GLY D O 1
ATOM 8477 N N . SER D 1 248 ? -44.748 41.684 -54.110 1.00 10.78 245 SER D N 1
ATOM 8478 C CA . SER D 1 248 ? -45.685 41.855 -55.212 1.00 11.93 245 SER D CA 1
ATOM 8479 C C . SER D 1 248 ? -45.031 41.637 -56.572 1.00 12.37 245 SER D C 1
ATOM 8480 O O . SER D 1 248 ? -45.720 41.471 -57.566 1.00 14.47 245 SER D O 1
ATOM 8483 N N . ASN D 1 249 ? -43.707 41.614 -56.608 1.00 10.76 246 ASN D N 1
ATOM 8484 C CA . ASN D 1 249 ? -42.975 41.485 -57.854 1.00 11.32 246 ASN D CA 1
ATOM 8485 C C . ASN D 1 249 ? -42.792 40.059 -58.386 1.00 9.85 246 ASN D C 1
ATOM 8486 O O . ASN D 1 249 ? -42.576 39.874 -59.578 1.00 11.25 246 ASN D O 1
ATOM 8491 N N . VAL D 1 250 ? -42.874 39.057 -57.523 1.00 5.73 247 VAL D N 1
ATOM 8492 C CA . VAL D 1 250 ? -42.591 37.706 -57.961 1.00 3.59 247 VAL D CA 1
ATOM 8493 C C . VAL D 1 250 ? -43.841 37.049 -58.605 1.00 3.63 247 VAL D C 1
ATOM 8494 O O . VAL D 1 250 ? -44.957 37.525 -58.445 1.00 2.56 247 VAL D O 1
ATOM 8498 N N . PRO D 1 251 ? -43.640 35.988 -59.388 1.00 3.24 248 PRO D N 1
ATOM 8499 C CA . PRO D 1 251 ? -44.804 35.384 -60.070 1.00 2.56 248 PRO D CA 1
ATOM 8500 C C . PRO D 1 251 ? -45.975 34.969 -59.171 1.00 3.01 248 PRO D C 1
ATOM 8501 O O . PRO D 1 251 ? -47.114 35.161 -59.573 1.00 2.56 248 PRO D O 1
ATOM 8513 N N . GLN D 1 253 ? -46.959 36.510 -56.745 1.00 4.41 250 GLN D N 1
ATOM 8514 C CA . GLN D 1 253 ? -47.564 37.768 -56.306 1.00 5.08 250 GLN D CA 1
ATOM 8515 C C . GLN D 1 253 ? -47.811 37.849 -54.811 1.00 4.56 250 GLN D C 1
ATOM 8516 O O . GLN D 1 253 ? -48.839 38.356 -54.375 1.00 6.11 250 GLN D O 1
ATOM 8522 N N . ARG D 1 254 ? -46.883 37.339 -54.025 1.00 3.63 251 ARG D N 1
ATOM 8523 C CA . ARG D 1 254 ? -46.976 37.432 -52.585 1.00 4.45 251 ARG D CA 1
ATOM 8524 C C . ARG D 1 254 ? -45.616 37.136 -52.022 1.00 4.81 251 ARG D C 1
ATOM 8525 O O . ARG D 1 254 ? -44.823 36.426 -52.644 1.00 4.35 251 ARG D O 1
ATOM 8533 N N . PRO D 1 255 ? -45.322 37.693 -50.844 1.00 5.21 252 PRO D N 1
ATOM 8534 C CA . PRO D 1 255 ? -44.081 37.322 -50.225 1.00 4.56 252 PRO D CA 1
ATOM 8535 C C . PRO D 1 255 ? -44.236 35.951 -49.614 1.00 4.73 252 PRO D C 1
ATOM 8536 O O . PRO D 1 255 ? -45.366 35.494 -49.398 1.00 4.95 252 PRO D O 1
ATOM 8540 N N . GLY D 1 256 ? -43.131 35.263 -49.363 1.00 4.40 253 GLY D N 1
ATOM 8541 C CA . GLY D 1 256 ? -43.223 33.972 -48.699 1.00 4.52 253 GLY D CA 1
ATOM 8542 C C . GLY D 1 256 ? -43.296 34.226 -47.197 1.00 5.36 253 GLY D C 1
ATOM 8543 O O . GLY D 1 256 ? -43.084 35.363 -46.738 1.00 3.86 253 GLY D O 1
ATOM 8544 N N . GLN D 1 257 ? -43.645 33.186 -46.445 1.00 4.37 254 GLN D N 1
ATOM 8545 C CA . GLN D 1 257 ? -43.658 33.242 -44.994 1.00 4.84 254 GLN D CA 1
ATOM 8546 C C . GLN D 1 257 ? -42.497 32.363 -44.562 1.00 4.63 254 GLN D C 1
ATOM 8547 O O . GLN D 1 257 ? -42.105 31.435 -45.281 1.00 5.06 254 GLN D O 1
ATOM 8553 N N . PRO D 1 258 ? -41.911 32.663 -43.400 1.00 4.82 255 PRO D N 1
ATOM 8554 C CA . PRO D 1 258 ? -40.760 31.854 -42.963 1.00 4.86 255 PRO D CA 1
ATOM 8555 C C . PRO D 1 258 ? -40.979 30.330 -42.935 1.00 4.71 255 PRO D C 1
ATOM 8556 O O . PRO D 1 258 ? -40.081 29.599 -43.331 1.00 6.76 255 PRO D O 1
ATOM 8560 N N . TYR D 1 259 ? -42.132 29.841 -42.483 1.00 5.84 256 TYR D N 1
ATOM 8561 C CA . TYR D 1 259 ? -42.375 28.385 -42.458 1.00 6.39 256 TYR D CA 1
ATOM 8562 C C . TYR D 1 259 ? -42.160 27.744 -43.844 1.00 6.72 256 TYR D C 1
ATOM 8563 O O . TYR D 1 259 ? -41.788 26.571 -43.950 1.00 7.90 256 TYR D O 1
ATOM 8572 N N . GLU D 1 260 ? -42.373 28.512 -44.905 1.00 6.85 257 GLU D N 1
ATOM 8573 C CA . GLU D 1 260 ? -42.156 28.015 -46.271 1.00 5.82 257 GLU D CA 1
ATOM 8574 C C . GLU D 1 260 ? -40.688 27.743 -46.609 1.00 7.02 257 GLU D C 1
ATOM 8575 O O . GLU D 1 260 ? -40.405 27.086 -47.606 1.00 5.91 257 GLU D O 1
ATOM 8581 N N . LEU D 1 261 ? -39.763 28.240 -45.777 1.00 3.99 258 LEU D N 1
ATOM 8582 C CA . LEU D 1 261 ? -38.333 27.998 -45.980 1.00 4.87 258 LEU D CA 1
ATOM 8583 C C . LEU D 1 261 ? -37.764 26.788 -45.234 1.00 4.50 258 LEU D C 1
ATOM 8584 O O . LEU D 1 261 ? -36.799 26.177 -45.674 1.00 5.45 258 LEU D O 1
ATOM 8589 N N . ALA D 1 262 ? -38.353 26.457 -44.097 1.00 4.87 259 ALA D N 1
ATOM 8590 C CA . ALA D 1 262 ? -37.851 25.396 -43.224 1.00 5.36 259 ALA D CA 1
ATOM 8591 C C . ALA D 1 262 ? -37.610 24.055 -43.857 1.00 4.96 259 ALA D C 1
ATOM 8592 O O . ALA D 1 262 ? -36.551 23.445 -43.623 1.00 4.13 259 ALA D O 1
ATOM 8594 N N . PRO D 1 263 ? -38.580 23.568 -44.661 1.00 4.42 260 PRO D N 1
ATOM 8595 C CA . PRO D 1 263 ? -38.361 22.246 -45.241 1.00 3.67 260 PRO D CA 1
ATOM 8596 C C . PRO D 1 263 ? -37.134 22.171 -46.144 1.00 3.70 260 PRO D C 1
ATOM 8597 O O . PRO D 1 263 ? -36.481 21.121 -46.211 1.00 6.49 260 PRO D O 1
ATOM 8601 N N . ALA D 1 264 ? -36.812 23.252 -46.847 1.00 4.83 261 ALA D N 1
ATOM 8602 C CA . ALA D 1 264 ? -35.573 23.277 -47.634 1.00 5.32 261 ALA D CA 1
ATOM 8603 C C . ALA D 1 264 ? -34.374 23.003 -46.736 1.00 4.14 261 ALA D C 1
ATOM 8604 O O . ALA D 1 264 ? -33.493 22.203 -47.062 1.00 5.01 261 ALA D O 1
ATOM 8606 N N . TYR D 1 265 ? -34.341 23.664 -45.589 1.00 5.35 262 TYR D N 1
ATOM 8607 C CA . TYR D 1 265 ? -33.234 23.473 -44.655 1.00 4.00 262 TYR D CA 1
ATOM 8608 C C . TYR D 1 265 ? -33.217 22.056 -44.072 1.00 3.67 262 TYR D C 1
ATOM 8609 O O . TYR D 1 265 ? -32.153 21.464 -43.935 1.00 2.72 262 TYR D O 1
ATOM 8618 N N . VAL D 1 266 ? -34.388 21.504 -43.759 1.00 4.85 263 VAL D N 1
ATOM 8619 C CA . VAL D 1 266 ? -34.478 20.127 -43.236 1.00 4.19 263 VAL D CA 1
ATOM 8620 C C . VAL D 1 266 ? -33.968 19.155 -44.280 1.00 5.28 263 VAL D C 1
ATOM 8621 O O . VAL D 1 266 ? -33.196 18.248 -43.963 1.00 5.73 263 VAL D O 1
ATOM 8625 N N . TYR D 1 267 ? -34.383 19.346 -45.535 1.00 6.27 264 TYR D N 1
ATOM 8626 C CA . TYR D 1 267 ? -33.873 18.536 -46.622 1.00 6.88 264 TYR D CA 1
ATOM 8627 C C . TYR D 1 267 ? -32.355 18.577 -46.706 1.00 7.41 264 TYR D C 1
ATOM 8628 O O . TYR D 1 267 ? -31.697 17.542 -46.770 1.00 10.48 264 TYR D O 1
ATOM 8637 N N . LEU D 1 268 ? -31.795 19.773 -46.708 1.00 8.27 265 LEU D N 1
ATOM 8638 C CA . LEU D 1 268 ? -30.343 19.913 -46.812 1.00 8.58 265 LEU D CA 1
ATOM 8639 C C . LEU D 1 268 ? -29.584 19.468 -45.580 1.00 7.18 265 LEU D C 1
ATOM 8640 O O . LEU D 1 268 ? -28.428 19.069 -45.698 1.00 9.73 265 LEU D O 1
ATOM 8645 N N . ALA D 1 269 ? -30.216 19.543 -44.410 1.00 6.46 266 ALA D N 1
ATOM 8646 C CA . ALA D 1 269 ? -29.547 19.218 -43.155 1.00 7.42 266 ALA D CA 1
ATOM 8647 C C . ALA D 1 269 ? -29.528 17.732 -42.839 1.00 9.53 266 ALA D C 1
ATOM 8648 O O . ALA D 1 269 ? -28.648 17.276 -42.091 1.00 11.28 266 ALA D O 1
ATOM 8650 N N . SER D 1 270 ? -30.488 16.989 -43.386 1.00 10.73 267 SER D N 1
ATOM 8651 C CA . SER D 1 270 ? -30.618 15.572 -43.085 1.00 10.44 267 SER D CA 1
ATOM 8652 C C . SER D 1 270 ? -30.029 14.672 -44.159 1.00 10.94 267 SER D C 1
ATOM 8653 O O . SER D 1 270 ? -29.600 15.138 -45.221 1.00 10.07 267 SER D O 1
ATOM 8656 N N . SER D 1 271 ? -30.054 13.370 -43.891 1.00 10.74 268 SER D N 1
ATOM 8657 C CA . SER D 1 271 ? -29.535 12.385 -44.838 1.00 12.09 268 SER D CA 1
ATOM 8658 C C . SER D 1 271 ? -30.416 12.281 -46.081 1.00 11.17 268 SER D C 1
ATOM 8659 O O . SER D 1 271 ? -30.082 11.556 -47.011 1.00 12.98 268 SER D O 1
ATOM 8662 N N . ASP D 1 272 ? -31.526 13.013 -46.111 1.00 9.54 269 ASP D N 1
ATOM 8663 C CA . ASP D 1 272 ? -32.392 13.038 -47.295 1.00 8.27 269 ASP D CA 1
ATOM 8664 C C . ASP D 1 272 ? -31.658 13.578 -48.524 1.00 9.66 269 ASP D C 1
ATOM 8665 O O . ASP D 1 272 ? -32.026 13.246 -49.652 1.00 10.44 269 ASP D O 1
ATOM 8670 N N . SER D 1 273 ? -30.626 14.389 -48.292 1.00 7.97 270 SER D N 1
ATOM 8671 C CA . SER D 1 273 ? -29.828 14.973 -49.352 1.00 8.27 270 SER D CA 1
ATOM 8672 C C . SER D 1 273 ? -28.384 14.486 -49.362 1.00 6.24 270 SER D C 1
ATOM 8673 O O . SER D 1 273 ? -27.475 15.243 -49.714 1.00 7.39 270 SER D O 1
ATOM 8676 N N . SER D 1 274 ? -28.182 13.222 -49.016 1.00 5.28 271 SER D N 1
ATOM 8677 C CA . SER D 1 274 ? -26.864 12.587 -48.954 1.00 6.40 271 SER D CA 1
ATOM 8678 C C . SER D 1 274 ? -26.073 12.660 -50.260 1.00 8.73 271 SER D C 1
ATOM 8679 O O . SER D 1 274 ? -24.858 12.646 -50.239 1.00 11.22 271 SER D O 1
ATOM 8682 N N . TYR D 1 275 ? -26.735 12.779 -51.402 1.00 9.41 272 TYR D N 1
ATOM 8683 C CA . TYR D 1 275 ? -25.994 12.884 -52.654 1.00 8.41 272 TYR D CA 1
ATOM 8684 C C . TYR D 1 275 ? -25.970 14.336 -53.151 1.00 8.65 272 TYR D C 1
ATOM 8685 O O . TYR D 1 275 ? -25.725 14.589 -54.324 1.00 8.57 272 TYR D O 1
ATOM 8694 N N . VAL D 1 276 ? -26.174 15.292 -52.249 1.00 8.73 273 VAL D N 1
ATOM 8695 C CA . VAL D 1 276 ? -26.252 16.694 -52.643 1.00 8.06 273 VAL D CA 1
ATOM 8696 C C . VAL D 1 276 ? -25.234 17.553 -51.927 1.00 7.81 273 VAL D C 1
ATOM 8697 O O . VAL D 1 276 ? -25.234 17.605 -50.704 1.00 9.85 273 VAL D O 1
ATOM 8701 N N . THR D 1 277 ? -24.358 18.209 -52.685 1.00 7.91 274 THR D N 1
ATOM 8702 C CA . THR D 1 277 ? -23.429 19.175 -52.120 1.00 7.04 274 THR D CA 1
ATOM 8703 C C . THR D 1 277 ? -23.076 20.209 -53.190 1.00 7.22 274 THR D C 1
ATOM 8704 O O . THR D 1 277 ? -23.118 19.917 -54.396 1.00 7.84 274 THR D O 1
ATOM 8708 N N . GLY D 1 278 ? -22.792 21.432 -52.735 1.00 7.40 275 GLY D N 1
ATOM 8709 C CA . GLY D 1 278 ? -22.433 22.542 -53.602 1.00 7.87 275 GLY D CA 1
ATOM 8710 C C . GLY D 1 278 ? -23.614 23.212 -54.279 1.00 7.47 275 GLY D C 1
ATOM 8711 O O . GLY D 1 278 ? -23.416 24.038 -55.170 1.00 7.87 275 GLY D O 1
ATOM 8712 N N . GLN D 1 279 ? -24.827 22.889 -53.839 1.00 7.61 276 GLN D N 1
ATOM 8713 C CA . GLN D 1 279 ? -26.037 23.372 -54.513 1.00 7.34 276 GLN D CA 1
ATOM 8714 C C . GLN D 1 279 ? -26.804 24.456 -53.771 1.00 7.94 276 GLN D C 1
ATOM 8715 O O . GLN D 1 279 ? -26.554 24.759 -52.606 1.00 8.05 276 GLN D O 1
ATOM 8729 N N . ILE D 1 281 ? -30.920 25.834 -53.132 1.00 8.81 278 ILE D N 1
ATOM 8730 C CA . ILE D 1 281 ? -32.352 25.607 -53.256 1.00 7.29 278 ILE D CA 1
ATOM 8731 C C . ILE D 1 281 ? -33.009 26.969 -53.329 1.00 6.30 278 ILE D C 1
ATOM 8732 O O . ILE D 1 281 ? -32.955 27.750 -52.382 1.00 8.73 278 ILE D O 1
ATOM 8737 N N . HIS D 1 282 ? -33.660 27.237 -54.447 1.00 7.80 279 HIS D N 1
ATOM 8738 C CA . HIS D 1 282 ? -34.312 28.511 -54.697 1.00 8.36 279 HIS D CA 1
ATOM 8739 C C . HIS D 1 282 ? -35.778 28.491 -54.287 1.00 8.35 279 HIS D C 1
ATOM 8740 O O . HIS D 1 282 ? -36.615 27.818 -54.905 1.00 9.44 279 HIS D O 1
ATOM 8747 N N . VAL D 1 283 ? -36.088 29.259 -53.245 1.00 8.08 280 VAL D N 1
ATOM 8748 C CA . VAL D 1 283 ? -37.431 29.298 -52.668 1.00 7.49 280 VAL D CA 1
ATOM 8749 C C . VAL D 1 283 ? -37.815 30.759 -52.779 1.00 7.37 280 VAL D C 1
ATOM 8750 O O . VAL D 1 283 ? -37.625 31.527 -51.826 1.00 6.19 280 VAL D O 1
ATOM 8754 N N . ASN D 1 284 ? -38.370 31.136 -53.933 1.00 7.07 281 ASN D N 1
ATOM 8755 C CA . ASN D 1 284 ? -38.547 32.554 -54.236 1.00 7.17 281 ASN D CA 1
ATOM 8756 C C . ASN D 1 284 ? -39.837 33.029 -54.905 1.00 7.65 281 ASN D C 1
ATOM 8757 O O . ASN D 1 284 ? -39.897 34.139 -55.438 1.00 7.74 281 ASN D O 1
ATOM 8762 N N . GLY D 1 285 ? -40.862 32.199 -54.922 1.00 7.76 282 GLY D N 1
ATOM 8763 C CA . GLY D 1 285 ? -42.129 32.623 -55.493 1.00 8.10 282 GLY D CA 1
ATOM 8764 C C . GLY D 1 285 ? -42.237 32.544 -56.999 1.00 7.89 282 GLY D C 1
ATOM 8765 O O . GLY D 1 285 ? -43.145 33.142 -57.594 1.00 6.95 282 GLY D O 1
ATOM 8766 N N . GLY D 1 286 ? -41.310 31.829 -57.620 1.00 6.68 283 GLY D N 1
ATOM 8767 C CA . GLY D 1 286 ? -41.405 31.564 -59.046 1.00 7.01 283 GLY D CA 1
ATOM 8768 C C . GLY D 1 286 ? -40.457 32.307 -59.945 1.00 7.70 283 GLY D C 1
ATOM 8769 O O . GLY D 1 286 ? -40.600 32.214 -61.150 1.00 6.51 283 GLY D O 1
ATOM 8770 N N . VAL D 1 287 ? -39.485 33.041 -59.386 1.00 6.41 284 VAL D N 1
ATOM 8771 C CA . VAL D 1 287 ? -38.535 33.772 -60.221 1.00 5.90 284 VAL D CA 1
ATOM 8772 C C . VAL D 1 287 ? -37.522 32.814 -60.847 1.00 6.42 284 VAL D C 1
ATOM 8773 O O . VAL D 1 287 ? -36.795 32.119 -60.143 1.00 6.47 284 VAL D O 1
ATOM 8777 N N . ILE D 1 288 ? -37.438 32.816 -62.170 1.00 8.65 285 ILE D N 1
ATOM 8778 C CA . ILE D 1 288 ? -36.542 31.908 -62.875 1.00 10.03 285 ILE D CA 1
ATOM 8779 C C . ILE D 1 288 ? -35.129 32.488 -62.823 1.00 10.19 285 ILE D C 1
ATOM 8780 O O . ILE D 1 288 ? -34.922 33.637 -63.155 1.00 10.98 285 ILE D O 1
ATOM 8785 N N . VAL D 1 289 ? -34.161 31.692 -62.401 1.00 10.52 286 VAL D N 1
ATOM 8786 C CA . VAL D 1 289 ? -32.801 32.178 -62.275 1.00 13.00 286 VAL D CA 1
ATOM 8787 C C . VAL D 1 289 ? -31.790 31.287 -63.042 1.00 14.30 286 VAL D C 1
ATOM 8788 O O . VAL D 1 289 ? -30.627 31.229 -62.680 1.00 16.98 286 VAL D O 1
ATOM 8792 N N . ASN D 1 290 ? -32.245 30.599 -64.091 1.00 14.31 287 ASN D N 1
ATOM 8793 C CA . ASN D 1 290 ? -31.409 29.675 -64.864 1.00 15.16 287 ASN D CA 1
ATOM 8794 C C . ASN D 1 290 ? -30.836 28.618 -63.913 1.00 16.04 287 ASN D C 1
ATOM 8795 O O . ASN D 1 290 ? -29.718 28.154 -64.063 1.00 19.51 287 ASN D O 1
ATOM 8800 N N . GLY D 1 291 ? -31.638 28.230 -62.933 1.00 17.55 288 GLY D N 1
ATOM 8801 C CA . GLY D 1 291 ? -31.215 27.254 -61.929 1.00 18.12 288 GLY D CA 1
ATOM 8802 C C . GLY D 1 291 ? -31.366 25.823 -62.389 1.00 17.15 288 GLY D C 1
ATOM 8803 O O . GLY D 1 291 ? -32.159 25.535 -63.307 1.00 16.20 288 GLY D O 1
ATOM 8805 N N . THR E 1 12 ? -110.061 31.977 -13.891 1.00 20.76 9 THR E N 1
ATOM 8806 C CA . THR E 1 12 ? -110.350 32.317 -15.314 1.00 20.84 9 THR E CA 1
ATOM 8807 C C . THR E 1 12 ? -111.339 33.487 -15.387 1.00 20.91 9 THR E C 1
ATOM 8808 O O . THR E 1 12 ? -112.395 33.456 -14.754 1.00 21.30 9 THR E O 1
ATOM 8820 N N . PRO E 1 14 ? -114.056 36.400 -17.093 1.00 18.94 11 PRO E N 1
ATOM 8821 C CA . PRO E 1 14 ? -115.292 36.235 -17.863 1.00 18.01 11 PRO E CA 1
ATOM 8822 C C . PRO E 1 14 ? -115.105 36.687 -19.320 1.00 16.99 11 PRO E C 1
ATOM 8823 O O . PRO E 1 14 ? -114.377 37.650 -19.581 1.00 16.69 11 PRO E O 1
ATOM 8827 N N . ALA E 1 15 ? -115.759 35.991 -20.251 1.00 15.85 12 ALA E N 1
ATOM 8828 C CA . ALA E 1 15 ? -115.649 36.287 -21.683 1.00 14.98 12 ALA E CA 1
ATOM 8829 C C . ALA E 1 15 ? -116.058 37.719 -22.024 1.00 14.23 12 ALA E C 1
ATOM 8830 O O . ALA E 1 15 ? -117.129 38.177 -21.634 1.00 13.94 12 ALA E O 1
ATOM 8832 N N . GLN E 1 16 ? -115.200 38.415 -22.766 1.00 13.40 13 GLN E N 1
ATOM 8833 C CA . GLN E 1 16 ? -115.466 39.793 -23.158 1.00 12.85 13 GLN E CA 1
ATOM 8834 C C . GLN E 1 16 ? -114.462 40.234 -24.220 1.00 13.35 13 GLN E C 1
ATOM 8835 O O . GLN E 1 16 ? -113.353 39.701 -24.299 1.00 13.45 13 GLN E O 1
ATOM 8841 N N . HIS E 1 17 ? -114.856 41.207 -25.035 1.00 13.60 14 HIS E N 1
ATOM 8842 C CA . HIS E 1 17 ? -113.995 41.712 -26.103 1.00 13.78 14 HIS E CA 1
ATOM 8843 C C . HIS E 1 17 ? -114.374 43.138 -26.492 1.00 13.34 14 HIS E C 1
ATOM 8844 O O . HIS E 1 17 ? -115.488 43.384 -26.960 1.00 13.43 14 HIS E O 1
ATOM 8851 N N . GLN E 1 18 ? -113.455 44.080 -26.285 1.00 12.41 15 GLN E N 1
ATOM 8852 C CA . GLN E 1 18 ? -113.708 45.459 -26.683 1.00 11.31 15 GLN E CA 1
ATOM 8853 C C . GLN E 1 18 ? -113.483 45.540 -28.180 1.00 10.67 15 GLN E C 1
ATOM 8854 O O . GLN E 1 18 ? -112.571 44.917 -28.722 1.00 10.95 15 GLN E O 1
ATOM 8860 N N . ASN E 1 19 ? -114.331 46.311 -28.839 1.00 9.96 16 ASN E N 1
ATOM 8861 C CA . ASN E 1 19 ? -114.323 46.400 -30.284 1.00 9.53 16 ASN E CA 1
ATOM 8862 C C . ASN E 1 19 ? -113.116 47.148 -30.864 1.00 8.49 16 ASN E C 1
ATOM 8863 O O . ASN E 1 19 ? -112.643 46.797 -31.946 1.00 8.89 16 ASN E O 1
ATOM 8868 N N . LYS E 1 20 ? -112.610 48.165 -30.163 1.00 6.82 17 LYS E N 1
ATOM 8869 C CA . LYS E 1 20 ? -111.452 48.911 -30.666 1.00 5.85 17 LYS E CA 1
ATOM 8870 C C . LYS E 1 20 ? -110.254 48.855 -29.709 1.00 5.24 17 LYS E C 1
ATOM 8871 O O . LYS E 1 20 ? -110.381 48.447 -28.552 1.00 4.98 17 LYS E O 1
ATOM 8877 N N . GLN E 1 21 ? -109.098 49.287 -30.212 1.00 3.91 18 GLN E N 1
ATOM 8878 C CA . GLN E 1 21 ? -107.873 49.368 -29.427 1.00 3.25 18 GLN E CA 1
ATOM 8879 C C . GLN E 1 21 ? -107.254 50.748 -29.693 1.00 2.73 18 GLN E C 1
ATOM 8880 O O . GLN E 1 21 ? -107.311 51.236 -30.821 1.00 2.56 18 GLN E O 1
ATOM 8886 N N . PRO E 1 22 ? -106.663 51.390 -28.667 1.00 3.25 19 PRO E N 1
ATOM 8887 C CA . PRO E 1 22 ? -106.500 50.985 -27.259 1.00 2.88 19 PRO E CA 1
ATOM 8888 C C . PRO E 1 22 ? -107.814 50.783 -26.504 1.00 2.76 19 PRO E C 1
ATOM 8889 O O . PRO E 1 22 ? -108.811 51.462 -26.784 1.00 2.56 19 PRO E O 1
ATOM 8893 N N . GLY E 1 23 ? -107.799 49.852 -25.551 1.00 2.56 20 GLY E N 1
ATOM 8894 C CA . GLY E 1 23 ? -108.976 49.526 -24.759 1.00 2.56 20 GLY E CA 1
ATOM 8895 C C . GLY E 1 23 ? -109.404 50.614 -23.784 1.00 2.56 20 GLY E C 1
ATOM 8896 O O . GLY E 1 23 ? -108.645 51.525 -23.459 1.00 2.56 20 GLY E O 1
ATOM 8897 N N . ILE E 1 24 ? -110.644 50.511 -23.327 1.00 2.57 21 ILE E N 1
ATOM 8898 C CA . ILE E 1 24 ? -111.201 51.445 -22.363 1.00 2.56 21 ILE E CA 1
ATOM 8899 C C . ILE E 1 24 ? -111.331 50.663 -21.052 1.00 2.56 21 ILE E C 1
ATOM 8900 O O . ILE E 1 24 ? -111.974 49.618 -21.006 1.00 2.56 21 ILE E O 1
ATOM 8905 N N . GLU E 1 25 ? -110.668 51.146 -20.004 1.00 2.56 22 GLU E N 1
ATOM 8906 C CA . GLU E 1 25 ? -110.683 50.476 -18.704 1.00 2.56 22 GLU E CA 1
ATOM 8907 C C . GLU E 1 25 ? -112.071 50.490 -18.038 1.00 2.63 22 GLU E C 1
ATOM 8908 O O . GLU E 1 25 ? -112.450 49.534 -17.353 1.00 2.56 22 GLU E O 1
ATOM 8914 N N . SER E 1 26 ? -112.832 51.558 -18.259 1.00 2.95 23 SER E N 1
ATOM 8915 C CA . SER E 1 26 ? -114.173 51.668 -17.671 1.00 3.65 23 SER E CA 1
ATOM 8916 C C . SER E 1 26 ? -115.167 50.630 -18.222 1.00 4.13 23 SER E C 1
ATOM 8917 O O . SER E 1 26 ? -116.179 50.350 -17.583 1.00 4.19 23 SER E O 1
ATOM 8920 N N . LEU E 1 27 ? -114.878 50.044 -19.386 1.00 4.79 24 LEU E N 1
ATOM 8921 C CA . LEU E 1 27 ? -115.762 49.017 -19.965 1.00 5.46 24 LEU E CA 1
ATOM 8922 C C . LEU E 1 27 ? -115.442 47.614 -19.454 1.00 5.97 24 LEU E C 1
ATOM 8923 O O . LEU E 1 27 ? -116.170 46.665 -19.747 1.00 5.35 24 LEU E O 1
ATOM 8936 N N . ASN E 1 29 ? -114.730 44.292 -16.979 1.00 7.76 26 ASN E N 1
ATOM 8937 C CA . ASN E 1 29 ? -115.345 43.587 -15.862 1.00 7.60 26 ASN E CA 1
ATOM 8938 C C . ASN E 1 29 ? -114.746 42.183 -15.733 1.00 7.52 26 ASN E C 1
ATOM 8939 O O . ASN E 1 29 ? -114.901 41.354 -16.630 1.00 7.94 26 ASN E O 1
ATOM 8944 N N . PRO E 1 30 ? -114.060 41.905 -14.612 1.00 7.27 27 PRO E N 1
ATOM 8945 C CA . PRO E 1 30 ? -113.820 42.805 -13.480 1.00 6.74 27 PRO E CA 1
ATOM 8946 C C . PRO E 1 30 ? -112.944 44.004 -13.835 1.00 6.02 27 PRO E C 1
ATOM 8947 O O . PRO E 1 30 ? -112.158 43.944 -14.787 1.00 5.44 27 PRO E O 1
ATOM 8951 N N . LEU E 1 31 ? -113.087 45.084 -13.072 1.00 4.63 28 LEU E N 1
ATOM 8952 C CA . LEU E 1 31 ? -112.266 46.273 -13.268 1.00 3.71 28 LEU E CA 1
ATOM 8953 C C . LEU E 1 31 ? -110.845 45.955 -12.777 1.00 3.38 28 LEU E C 1
ATOM 8954 O O . LEU E 1 31 ? -110.668 45.384 -11.700 1.00 2.94 28 LEU E O 1
ATOM 8959 N N . PRO E 1 32 ? -109.823 46.308 -13.566 1.00 3.26 29 PRO E N 1
ATOM 8960 C CA . PRO E 1 32 ? -108.484 46.022 -13.061 1.00 3.05 29 PRO E CA 1
ATOM 8961 C C . PRO E 1 32 ? -108.236 46.688 -11.708 1.00 2.77 29 PRO E C 1
ATOM 8962 O O . PRO E 1 32 ? -108.603 47.848 -11.517 1.00 2.56 29 PRO E O 1
ATOM 8966 N N . GLN E 1 33 ? -107.657 45.957 -10.767 1.00 2.56 30 GLN E N 1
ATOM 8967 C CA . GLN E 1 33 ? -107.302 46.540 -9.485 1.00 2.56 30 GLN E CA 1
ATOM 8968 C C . GLN E 1 33 ? -105.982 47.269 -9.733 1.00 2.56 30 GLN E C 1
ATOM 8969 O O . GLN E 1 33 ? -104.928 46.632 -9.878 1.00 2.68 30 GLN E O 1
ATOM 8975 N N . PHE E 1 34 ? -106.052 48.591 -9.857 1.00 2.56 31 PHE E N 1
ATOM 8976 C CA . PHE E 1 34 ? -104.874 49.417 -10.140 1.00 3.00 31 PHE E CA 1
ATOM 8977 C C . PHE E 1 34 ? -104.275 50.024 -8.886 1.00 4.43 31 PHE E C 1
ATOM 8978 O O . PHE E 1 34 ? -103.239 50.698 -8.924 1.00 2.97 31 PHE E O 1
ATOM 8986 N N . GLU E 1 35 ? -104.924 49.757 -7.766 1.00 6.27 32 GLU E N 1
ATOM 8987 C CA . GLU E 1 35 ? -104.509 50.328 -6.523 1.00 8.25 32 GLU E CA 1
ATOM 8988 C C . GLU E 1 35 ? -104.471 49.284 -5.432 1.00 9.49 32 GLU E C 1
ATOM 8989 O O . GLU E 1 35 ? -105.353 48.424 -5.341 1.00 10.97 32 GLU E O 1
ATOM 8995 N N . ASP E 1 36 ? -103.428 49.361 -4.616 1.00 10.44 33 ASP E N 1
ATOM 8996 C CA . ASP E 1 36 ? -103.290 48.514 -3.446 1.00 10.92 33 ASP E CA 1
ATOM 8997 C C . ASP E 1 36 ? -103.789 49.360 -2.273 1.00 10.95 33 ASP E C 1
ATOM 8998 O O . ASP E 1 36 ? -103.123 50.324 -1.882 1.00 10.47 33 ASP E O 1
ATOM 9003 N N . PRO E 1 37 ? -104.969 49.019 -1.719 1.00 11.38 34 PRO E N 1
ATOM 9004 C CA . PRO E 1 37 ? -105.520 49.798 -0.602 1.00 11.30 34 PRO E CA 1
ATOM 9005 C C . PRO E 1 37 ? -104.535 49.938 0.556 1.00 11.47 34 PRO E C 1
ATOM 9006 O O . PRO E 1 37 ? -104.499 50.978 1.217 1.00 11.82 34 PRO E O 1
ATOM 9010 N N . ASN E 1 38 ? -103.744 48.895 0.785 1.00 11.20 35 ASN E N 1
ATOM 9011 C CA . ASN E 1 38 ? -102.754 48.887 1.855 1.00 11.38 35 ASN E CA 1
ATOM 9012 C C . ASN E 1 38 ? -101.463 49.637 1.504 1.00 11.06 35 ASN E C 1
ATOM 9013 O O . ASN E 1 38 ? -100.611 49.846 2.373 1.00 10.64 35 ASN E O 1
ATOM 9018 N N . TYR E 1 39 ? -101.308 50.035 0.244 1.00 10.08 36 TYR E N 1
ATOM 9019 C CA . TYR E 1 39 ? -100.086 50.724 -0.169 1.00 10.02 36 TYR E CA 1
ATOM 9020 C C . TYR E 1 39 ? -99.837 51.949 0.701 1.00 7.44 36 TYR E C 1
ATOM 9021 O O . TYR E 1 39 ? -100.729 52.747 0.918 1.00 8.19 36 TYR E O 1
ATOM 9030 N N . LYS E 1 40 ? -98.616 52.074 1.206 1.00 5.81 37 LYS E N 1
ATOM 9031 C CA . LYS E 1 40 ? -98.226 53.205 2.035 1.00 5.53 37 LYS E CA 1
ATOM 9032 C C . LYS E 1 40 ? -97.008 53.902 1.434 1.00 3.79 37 LYS E C 1
ATOM 9033 O O . LYS E 1 40 ? -95.937 53.298 1.268 1.00 2.56 37 LYS E O 1
ATOM 9039 N N . GLY E 1 41 ? -97.189 55.175 1.096 1.00 2.56 38 GLY E N 1
ATOM 9040 C CA . GLY E 1 41 ? -96.137 55.983 0.497 1.00 2.56 38 GLY E CA 1
ATOM 9041 C C . GLY E 1 41 ? -95.102 56.374 1.525 1.00 2.56 38 GLY E C 1
ATOM 9042 O O . GLY E 1 41 ? -95.403 56.423 2.712 1.00 2.56 38 GLY E O 1
ATOM 9043 N N . SER E 1 42 ? -93.887 56.655 1.066 1.00 2.56 39 SER E N 1
ATOM 9044 C CA . SER E 1 42 ? -92.777 57.013 1.947 1.00 2.56 39 SER E CA 1
ATOM 9045 C C . SER E 1 42 ? -91.841 58.073 1.328 1.00 3.21 39 SER E C 1
ATOM 9046 O O . SER E 1 42 ? -90.628 58.063 1.552 1.00 4.65 39 SER E O 1
ATOM 9049 N N . GLU E 1 43 ? -92.421 58.965 0.534 1.00 4.82 40 GLU E N 1
ATOM 9050 C CA . GLU E 1 43 ? -91.712 60.081 -0.114 1.00 5.16 40 GLU E CA 1
ATOM 9051 C C . GLU E 1 43 ? -90.496 59.664 -0.943 1.00 5.61 40 GLU E C 1
ATOM 9052 O O . GLU E 1 43 ? -89.523 60.418 -1.074 1.00 5.06 40 GLU E O 1
ATOM 9058 N N . LYS E 1 44 ? -90.585 58.487 -1.547 1.00 5.27 41 LYS E N 1
ATOM 9059 C CA . LYS E 1 44 ? -89.500 57.958 -2.368 1.00 5.61 41 LYS E CA 1
ATOM 9060 C C . LYS E 1 44 ? -89.230 58.812 -3.598 1.00 5.05 41 LYS E C 1
ATOM 9061 O O . LYS E 1 44 ? -88.104 58.861 -4.082 1.00 6.08 41 LYS E O 1
ATOM 9067 N N . LEU E 1 45 ? -90.261 59.473 -4.115 1.00 4.73 42 LEU E N 1
ATOM 9068 C CA . LEU E 1 45 ? -90.106 60.296 -5.310 1.00 4.56 42 LEU E CA 1
ATOM 9069 C C . LEU E 1 45 ? -90.574 61.727 -5.040 1.00 5.01 42 LEU E C 1
ATOM 9070 O O . LEU E 1 45 ? -91.163 62.370 -5.913 1.00 3.86 42 LEU E O 1
ATOM 9075 N N . LYS E 1 46 ? -90.281 62.215 -3.834 1.00 5.70 43 LYS E N 1
ATOM 9076 C CA . LYS E 1 46 ? -90.685 63.566 -3.403 1.00 7.04 43 LYS E CA 1
ATOM 9077 C C . LYS E 1 46 ? -90.204 64.655 -4.348 1.00 7.89 43 LYS E C 1
ATOM 9078 O O . LYS E 1 46 ? -89.008 64.849 -4.512 1.00 7.32 43 LYS E O 1
ATOM 9084 N N . GLY E 1 47 ? -91.146 65.370 -4.955 1.00 10.96 44 GLY E N 1
ATOM 9085 C CA . GLY E 1 47 ? -90.830 66.497 -5.842 1.00 12.12 44 GLY E CA 1
ATOM 9086 C C . GLY E 1 47 ? -90.301 66.138 -7.227 1.00 13.04 44 GLY E C 1
ATOM 9087 O O . GLY E 1 47 ? -90.042 67.029 -8.046 1.00 12.73 44 GLY E O 1
ATOM 9088 N N . LYS E 1 48 ? -90.138 64.851 -7.513 1.00 12.87 45 LYS E N 1
ATOM 9089 C CA . LYS E 1 48 ? -89.664 64.454 -8.836 1.00 14.05 45 LYS E CA 1
ATOM 9090 C C . LYS E 1 48 ? -90.761 64.751 -9.841 1.00 14.09 45 LYS E C 1
ATOM 9091 O O . LYS E 1 48 ? -91.941 64.767 -9.483 1.00 15.19 45 LYS E O 1
ATOM 9097 N N . ASN E 1 49 ? -90.362 65.017 -11.085 1.00 13.94 46 ASN E N 1
ATOM 9098 C CA . ASN E 1 49 ? -91.309 65.281 -12.167 1.00 13.48 46 ASN E CA 1
ATOM 9099 C C . ASN E 1 49 ? -91.275 64.121 -13.163 1.00 13.19 46 ASN E C 1
ATOM 9100 O O . ASN E 1 49 ? -90.248 63.827 -13.778 1.00 13.97 46 ASN E O 1
ATOM 9105 N N . VAL E 1 50 ? -92.423 63.476 -13.324 1.00 13.27 47 VAL E N 1
ATOM 9106 C CA . VAL E 1 50 ? -92.535 62.286 -14.143 1.00 11.77 47 VAL E CA 1
ATOM 9107 C C . VAL E 1 50 ? -93.347 62.428 -15.429 1.00 11.57 47 VAL E C 1
ATOM 9108 O O . VAL E 1 50 ? -94.411 63.065 -15.453 1.00 11.16 47 VAL E O 1
ATOM 9112 N N . LEU E 1 51 ? -92.827 61.839 -16.503 1.00 10.46 48 LEU E N 1
ATOM 9113 C CA . LEU E 1 51 ? -93.526 61.736 -17.775 1.00 11.02 48 LEU E CA 1
ATOM 9114 C C . LEU E 1 51 ? -93.748 60.259 -18.025 1.00 11.95 48 LEU E C 1
ATOM 9115 O O . LEU E 1 51 ? -92.777 59.463 -18.076 1.00 11.77 48 LEU E O 1
ATOM 9120 N N . ILE E 1 52 ? -95.006 59.871 -18.180 1.00 12.18 49 ILE E N 1
ATOM 9121 C CA . ILE E 1 52 ? -95.319 58.469 -18.442 1.00 13.99 49 ILE E CA 1
ATOM 9122 C C . ILE E 1 52 ? -96.218 58.334 -19.668 1.00 12.93 49 ILE E C 1
ATOM 9123 O O . ILE E 1 52 ? -97.318 58.905 -19.725 1.00 11.45 49 ILE E O 1
ATOM 9128 N N . THR E 1 53 ? -95.712 57.618 -20.673 1.00 11.62 50 THR E N 1
ATOM 9129 C CA . THR E 1 53 ? -96.461 57.365 -21.890 1.00 11.82 50 THR E CA 1
ATOM 9130 C C . THR E 1 53 ? -97.335 56.136 -21.645 1.00 13.61 50 THR E C 1
ATOM 9131 O O . THR E 1 53 ? -96.848 55.082 -21.255 1.00 14.59 50 THR E O 1
ATOM 9135 N N . GLY E 1 54 ? -98.635 56.280 -21.870 1.00 14.95 51 GLY E N 1
ATOM 9136 C CA . GLY E 1 54 ? -99.572 55.201 -21.575 1.00 16.44 51 GLY E CA 1
ATOM 9137 C C . GLY E 1 54 ? -99.907 55.190 -20.084 1.00 17.34 51 GLY E C 1
ATOM 9138 O O . GLY E 1 54 ? -100.322 54.176 -19.534 1.00 18.44 51 GLY E O 1
ATOM 9139 N N . GLY E 1 55 ? -99.742 56.329 -19.423 1.00 17.81 52 GLY E N 1
ATOM 9140 C CA . GLY E 1 55 ? -100.006 56.415 -17.985 1.00 17.88 52 GLY E CA 1
ATOM 9141 C C . GLY E 1 55 ? -101.462 56.590 -17.613 1.00 17.67 52 GLY E C 1
ATOM 9142 O O . GLY E 1 55 ? -101.789 56.727 -16.440 1.00 17.96 52 GLY E O 1
ATOM 9143 N N . ASP E 1 56 ? -102.331 56.542 -18.614 1.00 17.59 53 ASP E N 1
ATOM 9144 C CA . ASP E 1 56 ? -103.766 56.774 -18.449 1.00 18.72 53 ASP E CA 1
ATOM 9145 C C . ASP E 1 56 ? -104.593 55.591 -17.926 1.00 18.05 53 ASP E C 1
ATOM 9146 O O . ASP E 1 56 ? -105.675 55.793 -17.340 1.00 17.36 53 ASP E O 1
ATOM 9151 N N . SER E 1 57 ? -104.106 54.375 -18.165 1.00 15.98 54 SER E N 1
ATOM 9152 C CA . SER E 1 57 ? -104.824 53.166 -17.785 1.00 15.60 54 SER E CA 1
ATOM 9153 C C . SER E 1 57 ? -103.873 51.992 -17.588 1.00 15.45 54 SER E C 1
ATOM 9154 O O . SER E 1 57 ? -102.661 52.126 -17.785 1.00 15.15 54 SER E O 1
ATOM 9157 N N . GLY E 1 58 ? -104.420 50.843 -17.194 1.00 14.53 55 GLY E N 1
ATOM 9158 C CA . GLY E 1 58 ? -103.611 49.634 -17.004 1.00 14.29 55 GLY E CA 1
ATOM 9159 C C . GLY E 1 58 ? -102.393 49.850 -16.135 1.00 13.10 55 GLY E C 1
ATOM 9160 O O . GLY E 1 58 ? -102.449 50.604 -15.161 1.00 13.16 55 GLY E O 1
ATOM 9161 N N . ILE E 1 59 ? -101.287 49.195 -16.496 1.00 12.39 56 ILE E N 1
ATOM 9162 C CA . ILE E 1 59 ? -100.043 49.300 -15.745 1.00 11.16 56 ILE E CA 1
ATOM 9163 C C . ILE E 1 59 ? -99.653 50.770 -15.514 1.00 11.26 56 ILE E C 1
ATOM 9164 O O . ILE E 1 59 ? -99.303 51.171 -14.395 1.00 12.72 56 ILE E O 1
ATOM 9169 N N . GLY E 1 60 ? -99.734 51.577 -16.564 1.00 10.17 57 GLY E N 1
ATOM 9170 C CA . GLY E 1 60 ? -99.372 52.987 -16.479 1.00 11.25 57 GLY E CA 1
ATOM 9171 C C . GLY E 1 60 ? -100.164 53.778 -15.452 1.00 11.10 57 GLY E C 1
ATOM 9172 O O . GLY E 1 60 ? -99.616 54.655 -14.781 1.00 12.49 57 GLY E O 1
ATOM 9173 N N . ARG E 1 61 ? -101.449 53.470 -15.319 1.00 11.20 58 ARG E N 1
ATOM 9174 C CA . ARG E 1 61 ? -102.307 54.144 -14.320 1.00 11.75 58 ARG E CA 1
ATOM 9175 C C . ARG E 1 61 ? -101.829 53.811 -12.909 1.00 11.77 58 ARG E C 1
ATOM 9176 O O . ARG E 1 61 ? -101.759 54.678 -12.030 1.00 11.10 58 ARG E O 1
ATOM 9184 N N . ALA E 1 62 ? -101.487 52.541 -12.708 1.00 11.69 59 ALA E N 1
ATOM 9185 C CA . ALA E 1 62 ? -101.022 52.071 -11.415 1.00 11.27 59 ALA E CA 1
ATOM 9186 C C . ALA E 1 62 ? -99.701 52.754 -11.051 1.00 11.51 59 ALA E C 1
ATOM 9187 O O . ALA E 1 62 ? -99.476 53.133 -9.896 1.00 11.94 59 ALA E O 1
ATOM 9189 N N . VAL E 1 63 ? -98.841 52.921 -12.046 1.00 11.96 60 VAL E N 1
ATOM 9190 C CA . VAL E 1 63 ? -97.534 53.539 -11.845 1.00 12.66 60 VAL E CA 1
ATOM 9191 C C . VAL E 1 63 ? -97.749 55.016 -11.547 1.00 12.05 60 VAL E C 1
ATOM 9192 O O . VAL E 1 63 ? -97.193 55.553 -10.583 1.00 11.98 60 VAL E O 1
ATOM 9196 N N . SER E 1 64 ? -98.558 55.669 -12.377 1.00 12.59 61 SER E N 1
ATOM 9197 C CA . SER E 1 64 ? -98.906 57.076 -12.157 1.00 11.74 61 SER E CA 1
ATOM 9198 C C . SER E 1 64 ? -99.370 57.289 -10.718 1.00 11.34 61 SER E C 1
ATOM 9199 O O . SER E 1 64 ? -98.879 58.184 -10.025 1.00 10.74 61 SER E O 1
ATOM 9202 N N . ILE E 1 65 ? -100.296 56.445 -10.271 1.00 10.97 62 ILE E N 1
ATOM 9203 C CA . ILE E 1 65 ? -100.837 56.547 -8.920 1.00 12.08 62 ILE E CA 1
ATOM 9204 C C . ILE E 1 65 ? -99.807 56.264 -7.829 1.00 12.06 62 ILE E C 1
ATOM 9205 O O . ILE E 1 65 ? -99.722 57.004 -6.850 1.00 11.71 62 ILE E O 1
ATOM 9210 N N . ALA E 1 66 ? -99.034 55.191 -7.976 1.00 11.86 63 ALA E N 1
ATOM 9211 C CA . ALA E 1 66 ? -98.027 54.877 -6.981 1.00 11.89 63 ALA E CA 1
ATOM 9212 C C . ALA E 1 66 ? -96.990 55.999 -6.902 1.00 12.06 63 ALA E C 1
ATOM 9213 O O . ALA E 1 66 ? -96.598 56.417 -5.809 1.00 12.46 63 ALA E O 1
ATOM 9215 N N . PHE E 1 67 ? -96.582 56.508 -8.062 1.00 11.79 64 PHE E N 1
ATOM 9216 C CA . PHE E 1 67 ? -95.604 57.595 -8.150 1.00 11.57 64 PHE E CA 1
ATOM 9217 C C . PHE E 1 67 ? -96.104 58.848 -7.444 1.00 12.58 64 PHE E C 1
ATOM 9218 O O . PHE E 1 67 ? -95.327 59.568 -6.798 1.00 12.70 64 PHE E O 1
ATOM 9226 N N . ALA E 1 68 ? -97.403 59.100 -7.572 1.00 11.96 65 ALA E N 1
ATOM 9227 C CA . ALA E 1 68 ? -98.037 60.244 -6.910 1.00 12.09 65 ALA E CA 1
ATOM 9228 C C . ALA E 1 68 ? -98.047 60.022 -5.396 1.00 12.08 65 ALA E C 1
ATOM 9229 O O . ALA E 1 68 ? -97.770 60.939 -4.631 1.00 12.07 65 ALA E O 1
ATOM 9231 N N . LYS E 1 69 ? -98.348 58.799 -4.965 1.00 12.54 66 LYS E N 1
ATOM 9232 C CA . LYS E 1 69 ? -98.341 58.485 -3.538 1.00 11.78 66 LYS E CA 1
ATOM 9233 C C . LYS E 1 69 ? -96.937 58.647 -2.975 1.00 11.41 66 LYS E C 1
ATOM 9234 O O . LYS E 1 69 ? -96.777 58.884 -1.773 1.00 12.30 66 LYS E O 1
ATOM 9240 N N . GLU E 1 70 ? -95.927 58.524 -3.837 1.00 11.50 67 GLU E N 1
ATOM 9241 C CA . GLU E 1 70 ? -94.540 58.692 -3.415 1.00 11.27 67 GLU E CA 1
ATOM 9242 C C . GLU E 1 70 ? -94.097 60.157 -3.544 1.00 11.60 67 GLU E C 1
ATOM 9243 O O . GLU E 1 70 ? -92.911 60.457 -3.451 1.00 10.86 67 GLU E O 1
ATOM 9249 N N . GLY E 1 71 ? -95.051 61.073 -3.735 1.00 11.55 68 GLY E N 1
ATOM 9250 C CA . GLY E 1 71 ? -94.730 62.491 -3.827 1.00 11.60 68 GLY E CA 1
ATOM 9251 C C . GLY E 1 71 ? -94.310 63.042 -5.181 1.00 12.04 68 GLY E C 1
ATOM 9252 O O . GLY E 1 71 ? -93.794 64.166 -5.262 1.00 11.43 68 GLY E O 1
ATOM 9253 N N . ALA E 1 72 ? -94.555 62.289 -6.248 1.00 12.72 69 ALA E N 1
ATOM 9254 C CA . ALA E 1 72 ? -94.154 62.722 -7.598 1.00 13.76 69 ALA E CA 1
ATOM 9255 C C . ALA E 1 72 ? -95.265 63.429 -8.394 1.00 14.12 69 ALA E C 1
ATOM 9256 O O . ALA E 1 72 ? -96.445 63.080 -8.304 1.00 14.28 69 ALA E O 1
ATOM 9258 N N . ASN E 1 73 ? -94.859 64.425 -9.175 1.00 13.50 70 ASN E N 1
ATOM 9259 C CA . ASN E 1 73 ? -95.763 65.151 -10.057 1.00 14.09 70 ASN E CA 1
ATOM 9260 C C . ASN E 1 73 ? -95.815 64.370 -11.353 1.00 12.88 70 ASN E C 1
ATOM 9261 O O . ASN E 1 73 ? -94.775 63.964 -11.866 1.00 13.00 70 ASN E O 1
ATOM 9266 N N . ILE E 1 74 ? -97.009 64.153 -11.884 1.00 10.51 71 ILE E N 1
ATOM 9267 C CA . ILE E 1 74 ? -97.135 63.285 -13.036 1.00 10.90 71 ILE E CA 1
ATOM 9268 C C . ILE E 1 74 ? -97.670 63.948 -14.303 1.00 10.65 71 ILE E C 1
ATOM 9269 O O . ILE E 1 74 ? -98.706 64.617 -14.274 1.00 8.63 71 ILE E O 1
ATOM 9274 N N . ALA E 1 75 ? -96.922 63.775 -15.391 1.00 9.57 72 ALA E N 1
ATOM 9275 C CA . ALA E 1 75 ? -97.329 64.188 -16.741 1.00 9.42 72 ALA E CA 1
ATOM 9276 C C . ALA E 1 75 ? -97.688 62.876 -17.436 1.00 8.81 72 ALA E C 1
ATOM 9277 O O . ALA E 1 75 ? -96.858 61.958 -17.536 1.00 9.57 72 ALA E O 1
ATOM 9279 N N . ILE E 1 76 ? -98.929 62.772 -17.887 1.00 9.10 73 ILE E N 1
ATOM 9280 C CA . ILE E 1 76 ? -99.463 61.528 -18.448 1.00 9.86 73 ILE E CA 1
ATOM 9281 C C . ILE E 1 76 ? -99.809 61.654 -19.927 1.00 9.56 73 ILE E C 1
ATOM 9282 O O . ILE E 1 76 ? -100.748 62.360 -20.305 1.00 8.52 73 ILE E O 1
ATOM 9287 N N . ALA E 1 77 ? -99.050 60.963 -20.763 1.00 9.92 74 ALA E N 1
ATOM 9288 C CA . ALA E 1 77 ? -99.283 60.966 -22.192 1.00 10.38 74 ALA E CA 1
ATOM 9289 C C . ALA E 1 77 ? -100.096 59.724 -22.577 1.00 11.65 74 ALA E C 1
ATOM 9290 O O . ALA E 1 77 ? -99.971 58.660 -21.966 1.00 12.59 74 ALA E O 1
ATOM 9292 N N . TYR E 1 78 ? -100.958 59.882 -23.572 1.00 12.95 75 TYR E N 1
ATOM 9293 C CA . TYR E 1 78 ? -101.847 58.815 -24.000 1.00 13.71 75 TYR E CA 1
ATOM 9294 C C . TYR E 1 78 ? -102.426 59.193 -25.347 1.00 13.95 75 TYR E C 1
ATOM 9295 O O . TYR E 1 78 ? -102.275 60.330 -25.791 1.00 14.53 75 TYR E O 1
ATOM 9304 N N . LEU E 1 79 ? -103.114 58.253 -25.983 1.00 13.98 76 LEU E N 1
ATOM 9305 C CA . LEU E 1 79 ? -103.643 58.494 -27.309 1.00 13.77 76 LEU E CA 1
ATOM 9306 C C . LEU E 1 79 ? -104.854 59.413 -27.281 1.00 14.50 76 LEU E C 1
ATOM 9307 O O . LEU E 1 79 ? -104.766 60.557 -27.711 1.00 11.12 76 LEU E O 1
ATOM 9312 N N . ASP E 1 80 ? -105.968 58.907 -26.760 1.00 15.74 77 ASP E N 1
ATOM 9313 C CA . ASP E 1 80 ? -107.209 59.657 -26.760 1.00 18.14 77 ASP E CA 1
ATOM 9314 C C . ASP E 1 80 ? -108.250 59.199 -25.738 1.00 18.59 77 ASP E C 1
ATOM 9315 O O . ASP E 1 80 ? -109.410 59.578 -25.851 1.00 16.29 77 ASP E O 1
ATOM 9320 N N . GLU E 1 81 ? -107.865 58.374 -24.768 1.00 19.62 78 GLU E N 1
ATOM 9321 C CA . GLU E 1 81 ? -108.838 57.877 -23.793 1.00 20.17 78 GLU E CA 1
ATOM 9322 C C . GLU E 1 81 ? -109.072 58.917 -22.691 1.00 20.47 78 GLU E C 1
ATOM 9323 O O . GLU E 1 81 ? -108.580 58.770 -21.569 1.00 20.52 78 GLU E O 1
ATOM 9329 N N . GLU E 1 82 ? -109.841 59.953 -23.021 1.00 21.41 79 GLU E N 1
ATOM 9330 C CA . GLU E 1 82 ? -110.110 61.057 -22.106 1.00 21.71 79 GLU E CA 1
ATOM 9331 C C . GLU E 1 82 ? -110.799 60.627 -20.828 1.00 21.39 79 GLU E C 1
ATOM 9332 O O . GLU E 1 82 ? -110.519 61.174 -19.765 1.00 22.28 79 GLU E O 1
ATOM 9338 N N . GLY E 1 83 ? -111.706 59.662 -20.935 1.00 20.92 80 GLY E N 1
ATOM 9339 C CA . GLY E 1 83 ? -112.389 59.123 -19.761 1.00 20.26 80 GLY E CA 1
ATOM 9340 C C . GLY E 1 83 ? -111.391 58.510 -18.783 1.00 19.20 80 GLY E C 1
ATOM 9341 O O . GLY E 1 83 ? -111.378 58.820 -17.594 1.00 19.76 80 GLY E O 1
ATOM 9342 N N . ASP E 1 84 ? -110.542 57.639 -19.296 1.00 18.58 81 ASP E N 1
ATOM 9343 C CA . ASP E 1 84 ? -109.543 56.967 -18.463 1.00 17.34 81 ASP E CA 1
ATOM 9344 C C . ASP E 1 84 ? -108.478 57.923 -17.902 1.00 16.24 81 ASP E C 1
ATOM 9345 O O . ASP E 1 84 ? -108.159 57.875 -16.716 1.00 15.76 81 ASP E O 1
ATOM 9350 N N . ALA E 1 85 ? -107.961 58.818 -18.738 1.00 16.02 82 ALA E N 1
ATOM 9351 C CA . ALA E 1 85 ? -106.963 59.793 -18.297 1.00 15.51 82 ALA E CA 1
ATOM 9352 C C . ALA E 1 85 ? -107.485 60.737 -17.192 1.00 16.42 82 ALA E C 1
ATOM 9353 O O . ALA E 1 85 ? -106.743 61.067 -16.267 1.00 17.38 82 ALA E O 1
ATOM 9355 N N . ASN E 1 86 ? -108.744 61.167 -17.275 1.00 13.76 83 ASN E N 1
ATOM 9356 C CA . ASN E 1 86 ? -109.312 62.048 -16.234 1.00 15.29 83 ASN E CA 1
ATOM 9357 C C . ASN E 1 86 ? -109.466 61.267 -14.922 1.00 14.78 83 ASN E C 1
ATOM 9358 O O . ASN E 1 86 ? -109.179 61.781 -13.844 1.00 14.84 83 ASN E O 1
ATOM 9363 N N . GLU E 1 87 ? -109.932 60.027 -15.022 1.00 16.15 84 GLU E N 1
ATOM 9364 C CA . GLU E 1 87 ? -110.066 59.178 -13.848 1.00 17.31 84 GLU E CA 1
ATOM 9365 C C . GLU E 1 87 ? -108.731 58.999 -13.144 1.00 16.63 84 GLU E C 1
ATOM 9366 O O . GLU E 1 87 ? -108.650 59.112 -11.921 1.00 17.55 84 GLU E O 1
ATOM 9372 N N . THR E 1 88 ? -107.696 58.719 -13.925 1.00 16.72 85 THR E N 1
ATOM 9373 C CA . THR E 1 88 ? -106.344 58.559 -13.401 1.00 16.44 85 THR E CA 1
ATOM 9374 C C . THR E 1 88 ? -105.917 59.878 -12.779 1.00 16.10 85 THR E C 1
ATOM 9375 O O . THR E 1 88 ? -105.292 59.918 -11.712 1.00 14.44 85 THR E O 1
ATOM 9379 N N . LYS E 1 89 ? -106.274 60.961 -13.463 1.00 16.45 86 LYS E N 1
ATOM 9380 C CA . LYS E 1 89 ? -105.957 62.306 -13.012 1.00 16.46 86 LYS E CA 1
ATOM 9381 C C . LYS E 1 89 ? -106.511 62.536 -11.610 1.00 15.01 86 LYS E C 1
ATOM 9382 O O . LYS E 1 89 ? -105.823 63.070 -10.739 1.00 13.06 86 LYS E O 1
ATOM 9388 N N . GLN E 1 90 ? -107.747 62.116 -11.377 1.00 15.78 87 GLN E N 1
ATOM 9389 C CA . GLN E 1 90 ? -108.363 62.360 -10.069 1.00 16.10 87 GLN E CA 1
ATOM 9390 C C . GLN E 1 90 ? -107.635 61.613 -8.951 1.00 15.12 87 GLN E C 1
ATOM 9391 O O . GLN E 1 90 ? -107.490 62.123 -7.845 1.00 12.26 87 GLN E O 1
ATOM 9397 N N . TYR E 1 91 ? -107.113 60.429 -9.254 1.00 16.22 88 TYR E N 1
ATOM 9398 C CA . TYR E 1 91 ? -106.358 59.685 -8.260 1.00 16.73 88 TYR E CA 1
ATOM 9399 C C . TYR E 1 91 ? -104.995 60.322 -7.988 1.00 16.50 88 TYR E C 1
ATOM 9400 O O . TYR E 1 91 ? -104.515 60.317 -6.851 1.00 17.39 88 TYR E O 1
ATOM 9409 N N . VAL E 1 92 ? -104.375 60.882 -9.020 1.00 16.10 89 VAL E N 1
ATOM 9410 C CA . VAL E 1 92 ? -103.068 61.515 -8.856 1.00 15.08 89 VAL E CA 1
ATOM 9411 C C . VAL E 1 92 ? -103.178 62.776 -7.989 1.00 15.00 89 VAL E C 1
ATOM 9412 O O . VAL E 1 92 ? -102.543 62.859 -6.931 1.00 13.45 89 VAL E O 1
ATOM 9416 N N . GLU E 1 93 ? -104.006 63.728 -8.431 1.00 14.04 90 GLU E N 1
ATOM 9417 C CA . GLU E 1 93 ? -104.202 64.991 -7.736 1.00 14.65 90 GLU E CA 1
ATOM 9418 C C . GLU E 1 93 ? -104.702 64.822 -6.303 1.00 14.58 90 GLU E C 1
ATOM 9419 O O . GLU E 1 93 ? -104.480 65.687 -5.463 1.00 11.71 90 GLU E O 1
ATOM 9425 N N . LYS E 1 94 ? -105.390 63.717 -6.048 1.00 15.07 91 LYS E N 1
ATOM 9426 C CA . LYS E 1 94 ? -105.856 63.390 -4.717 1.00 16.95 91 LYS E CA 1
ATOM 9427 C C . LYS E 1 94 ? -104.654 63.288 -3.767 1.00 17.21 91 LYS E C 1
ATOM 9428 O O . LYS E 1 94 ? -104.752 63.649 -2.601 1.00 16.87 91 LYS E O 1
ATOM 9434 N N . GLU E 1 95 ? -103.517 62.815 -4.272 1.00 16.87 92 GLU E N 1
ATOM 9435 C CA . GLU E 1 95 ? -102.315 62.682 -3.445 1.00 17.48 92 GLU E CA 1
ATOM 9436 C C . GLU E 1 95 ? -101.646 64.029 -3.168 1.00 17.61 92 GLU E C 1
ATOM 9437 O O . GLU E 1 95 ? -100.650 64.097 -2.445 1.00 17.80 92 GLU E O 1
ATOM 9443 N N . GLY E 1 96 ? -102.187 65.092 -3.755 1.00 16.59 93 GLY E N 1
ATOM 9444 C CA . GLY E 1 96 ? -101.699 66.444 -3.505 1.00 16.98 93 GLY E CA 1
ATOM 9445 C C . GLY E 1 96 ? -100.640 66.943 -4.462 1.00 16.03 93 GLY E C 1
ATOM 9446 O O . GLY E 1 96 ? -100.081 68.027 -4.265 1.00 16.30 93 GLY E O 1
ATOM 9447 N N . VAL E 1 97 ? -100.396 66.185 -5.523 1.00 15.04 94 VAL E N 1
ATOM 9448 C CA . VAL E 1 97 ? -99.365 66.538 -6.487 1.00 14.00 94 VAL E CA 1
ATOM 9449 C C . VAL E 1 97 ? -99.955 67.094 -7.780 1.00 14.53 94 VAL E C 1
ATOM 9450 O O . VAL E 1 97 ? -101.161 67.007 -8.010 1.00 13.60 94 VAL E O 1
ATOM 9454 N N . LYS E 1 98 ? -99.090 67.671 -8.613 1.00 15.21 95 LYS E N 1
ATOM 9455 C CA . LYS E 1 98 ? -99.487 68.206 -9.915 1.00 16.20 95 LYS E CA 1
ATOM 9456 C C . LYS E 1 98 ? -99.660 67.098 -10.948 1.00 15.55 95 LYS E C 1
ATOM 9457 O O . LYS E 1 98 ? -98.835 66.168 -11.030 1.00 15.26 95 LYS E O 1
ATOM 9463 N N . CYS E 1 99 ? -100.725 67.194 -11.740 1.00 14.95 96 CYS E N 1
ATOM 9464 C CA . CYS E 1 99 ? -100.974 66.215 -12.802 1.00 15.48 96 CYS E CA 1
ATOM 9465 C C . CYS E 1 99 ? -101.309 66.876 -14.133 1.00 15.88 96 CYS E C 1
ATOM 9466 O O . CYS E 1 99 ? -102.283 67.615 -14.232 1.00 13.62 96 CYS E O 1
ATOM 9469 N N . VAL E 1 100 ? -100.521 66.573 -15.159 1.00 15.97 97 VAL E N 1
ATOM 9470 C CA . VAL E 1 100 ? -100.721 67.144 -16.491 1.00 16.57 97 VAL E CA 1
ATOM 9471 C C . VAL E 1 100 ? -101.141 66.090 -17.518 1.00 15.81 97 VAL E C 1
ATOM 9472 O O . VAL E 1 100 ? -100.512 65.029 -17.623 1.00 14.11 97 VAL E O 1
ATOM 9476 N N . LEU E 1 101 ? -102.205 66.371 -18.271 1.00 14.45 98 LEU E N 1
ATOM 9477 C CA . LEU E 1 101 ? -102.651 65.442 -19.320 1.00 16.07 98 LEU E CA 1
ATOM 9478 C C . LEU E 1 101 ? -102.109 65.850 -20.695 1.00 15.50 98 LEU E C 1
ATOM 9479 O O . LEU E 1 101 ? -102.162 67.020 -21.066 1.00 13.69 98 LEU E O 1
ATOM 9484 N N . LEU E 1 102 ? -101.572 64.872 -21.427 1.00 14.52 99 LEU E N 1
ATOM 9485 C CA . LEU E 1 102 ? -101.001 65.099 -22.758 1.00 14.79 99 LEU E CA 1
ATOM 9486 C C . LEU E 1 102 ? -101.548 64.089 -23.782 1.00 15.22 99 LEU E C 1
ATOM 9487 O O . LEU E 1 102 ? -100.875 63.126 -24.121 1.00 13.93 99 LEU E O 1
ATOM 9492 N N . PRO E 1 103 ? -102.777 64.309 -24.273 1.00 15.05 100 PRO E N 1
ATOM 9493 C CA . PRO E 1 103 ? -103.322 63.402 -25.273 1.00 14.86 100 PRO E CA 1
ATOM 9494 C C . PRO E 1 103 ? -102.588 63.591 -26.600 1.00 14.96 100 PRO E C 1
ATOM 9495 O O . PRO E 1 103 ? -101.868 64.595 -26.775 1.00 14.53 100 PRO E O 1
ATOM 9499 N N . GLY E 1 104 ? -102.733 62.623 -27.512 1.00 14.73 101 GLY E N 1
ATOM 9500 C CA . GLY E 1 104 ? -102.068 62.721 -28.807 1.00 14.17 101 GLY E CA 1
ATOM 9501 C C . GLY E 1 104 ? -101.363 61.436 -29.219 1.00 14.50 101 GLY E C 1
ATOM 9502 O O . GLY E 1 104 ? -100.887 60.664 -28.390 1.00 11.31 101 GLY E O 1
ATOM 9503 N N . ASP E 1 105 ? -101.289 61.244 -30.529 1.00 15.02 102 ASP E N 1
ATOM 9504 C CA . ASP E 1 105 ? -100.731 60.060 -31.129 1.00 16.37 102 ASP E CA 1
ATOM 9505 C C . ASP E 1 105 ? -99.201 60.095 -31.129 1.00 16.10 102 ASP E C 1
ATOM 9506 O O . ASP E 1 105 ? -98.584 60.924 -31.797 1.00 16.45 102 ASP E O 1
ATOM 9511 N N . LEU E 1 106 ? -98.594 59.194 -30.367 1.00 15.76 103 LEU E N 1
ATOM 9512 C CA . LEU E 1 106 ? -97.144 59.117 -30.267 1.00 16.02 103 LEU E CA 1
ATOM 9513 C C . LEU E 1 106 ? -96.443 58.369 -31.422 1.00 16.08 103 LEU E C 1
ATOM 9514 O O . LEU E 1 106 ? -95.227 58.209 -31.400 1.00 14.63 103 LEU E O 1
ATOM 9519 N N . SER E 1 107 ? -97.200 57.931 -32.427 1.00 17.04 104 SER E N 1
ATOM 9520 C CA . SER E 1 107 ? -96.601 57.314 -33.627 1.00 16.19 104 SER E CA 1
ATOM 9521 C C . SER E 1 107 ? -96.000 58.433 -34.494 1.00 15.99 104 SER E C 1
ATOM 9522 O O . SER E 1 107 ? -95.297 58.171 -35.459 1.00 14.49 104 SER E O 1
ATOM 9525 N N . ASP E 1 108 ? -96.312 59.680 -34.150 1.00 15.12 105 ASP E N 1
ATOM 9526 C CA . ASP E 1 108 ? -95.766 60.832 -34.847 1.00 16.31 105 ASP E CA 1
ATOM 9527 C C . ASP E 1 108 ? -94.541 61.358 -34.102 1.00 15.72 105 ASP E C 1
ATOM 9528 O O . ASP E 1 108 ? -94.615 61.724 -32.924 1.00 15.62 105 ASP E O 1
ATOM 9533 N N . GLU E 1 109 ? -93.414 61.406 -34.794 1.00 15.49 106 GLU E N 1
ATOM 9534 C CA . GLU E 1 109 ? -92.180 61.897 -34.202 1.00 14.77 106 GLU E CA 1
ATOM 9535 C C . GLU E 1 109 ? -92.366 63.255 -33.516 1.00 14.10 106 GLU E C 1
ATOM 9536 O O . GLU E 1 109 ? -92.048 63.408 -32.339 1.00 13.87 106 GLU E O 1
ATOM 9542 N N . GLN E 1 110 ? -92.885 64.239 -34.250 1.00 13.27 107 GLN E N 1
ATOM 9543 C CA . GLN E 1 110 ? -93.068 65.580 -33.699 1.00 12.65 107 GLN E CA 1
ATOM 9544 C C . GLN E 1 110 ? -93.871 65.562 -32.385 1.00 12.19 107 GLN E C 1
ATOM 9545 O O . GLN E 1 110 ? -93.494 66.228 -31.407 1.00 11.36 107 GLN E O 1
ATOM 9551 N N . HIS E 1 111 ? -94.963 64.801 -32.343 1.00 11.09 108 HIS E N 1
ATOM 9552 C CA . HIS E 1 111 ? -95.743 64.730 -31.111 1.00 11.72 108 HIS E CA 1
ATOM 9553 C C . HIS E 1 111 ? -94.900 64.176 -29.962 1.00 11.28 108 HIS E C 1
ATOM 9554 O O . HIS E 1 111 ? -95.000 64.641 -28.827 1.00 11.70 108 HIS E O 1
ATOM 9561 N N . CYS E 1 112 ? -94.058 63.190 -30.254 1.00 12.67 109 CYS E N 1
ATOM 9562 C CA . CYS E 1 112 ? -93.174 62.627 -29.238 1.00 12.15 109 CYS E CA 1
ATOM 9563 C C . CYS E 1 112 ? -92.266 63.701 -28.647 1.00 11.98 109 CYS E C 1
ATOM 9564 O O . CYS E 1 112 ? -91.984 63.688 -27.445 1.00 12.65 109 CYS E O 1
ATOM 9567 N N . LYS E 1 113 ? -91.796 64.615 -29.491 1.00 10.71 110 LYS E N 1
ATOM 9568 C CA . LYS E 1 113 ? -90.939 65.706 -29.038 1.00 11.26 110 LYS E CA 1
ATOM 9569 C C . LYS E 1 113 ? -91.749 66.732 -28.216 1.00 11.56 110 LYS E C 1
ATOM 9570 O O . LYS E 1 113 ? -91.243 67.317 -27.245 1.00 9.08 110 LYS E O 1
ATOM 9576 N N . ASP E 1 114 ? -93.002 66.937 -28.625 1.00 12.53 111 ASP E N 1
ATOM 9577 C CA . ASP E 1 114 ? -93.920 67.891 -27.981 1.00 12.93 111 ASP E CA 1
ATOM 9578 C C . ASP E 1 114 ? -94.287 67.556 -26.532 1.00 13.16 111 ASP E C 1
ATOM 9579 O O . ASP E 1 114 ? -94.320 68.453 -25.668 1.00 12.43 111 ASP E O 1
ATOM 9584 N N . ILE E 1 115 ? -94.598 66.289 -26.262 1.00 13.78 112 ILE E N 1
ATOM 9585 C CA . ILE E 1 115 ? -94.971 65.891 -24.904 1.00 14.53 112 ILE E CA 1
ATOM 9586 C C . ILE E 1 115 ? -93.838 66.145 -23.914 1.00 13.54 112 ILE E C 1
ATOM 9587 O O . ILE E 1 115 ? -94.084 66.460 -22.752 1.00 13.85 112 ILE E O 1
ATOM 9592 N N . VAL E 1 116 ? -92.601 66.041 -24.375 1.00 13.13 113 VAL E N 1
ATOM 9593 C CA . VAL E 1 116 ? -91.455 66.293 -23.507 1.00 12.96 113 VAL E CA 1
ATOM 9594 C C . VAL E 1 116 ? -91.331 67.791 -23.209 1.00 13.11 113 VAL E C 1
ATOM 9595 O O . VAL E 1 116 ? -91.143 68.182 -22.057 1.00 11.23 113 VAL E O 1
ATOM 9599 N N . GLN E 1 117 ? -91.439 68.609 -24.257 1.00 13.25 114 GLN E N 1
ATOM 9600 C CA . GLN E 1 117 ? -91.360 70.063 -24.144 1.00 14.92 114 GLN E CA 1
ATOM 9601 C C . GLN E 1 117 ? -92.522 70.565 -23.277 1.00 14.82 114 GLN E C 1
ATOM 9602 O O . GLN E 1 117 ? -92.366 71.458 -22.452 1.00 15.09 114 GLN E O 1
ATOM 9608 N N . GLU E 1 118 ? -93.681 69.948 -23.477 1.00 15.32 115 GLU E N 1
ATOM 9609 C CA . GLU E 1 118 ? -94.904 70.283 -22.766 1.00 15.64 115 GLU E CA 1
ATOM 9610 C C . GLU E 1 118 ? -94.794 69.857 -21.298 1.00 14.00 115 GLU E C 1
ATOM 9611 O O . GLU E 1 118 ? -95.370 70.497 -20.421 1.00 14.53 115 GLU E O 1
ATOM 9617 N N . THR E 1 119 ? -94.039 68.796 -21.022 1.00 12.35 116 THR E N 1
ATOM 9618 C CA . THR E 1 119 ? -93.838 68.335 -19.645 1.00 10.33 116 THR E CA 1
ATOM 9619 C C . THR E 1 119 ? -92.924 69.308 -18.905 1.00 10.69 116 THR E C 1
ATOM 9620 O O . THR E 1 119 ? -93.243 69.755 -17.801 1.00 10.11 116 THR E O 1
ATOM 9624 N N . VAL E 1 120 ? -91.790 69.642 -19.516 1.00 10.41 117 VAL E N 1
ATOM 9625 C CA . VAL E 1 120 ? -90.850 70.574 -18.910 1.00 10.85 117 VAL E CA 1
ATOM 9626 C C . VAL E 1 120 ? -91.558 71.908 -18.727 1.00 12.07 117 VAL E C 1
ATOM 9627 O O . VAL E 1 120 ? -91.322 72.624 -17.752 1.00 12.58 117 VAL E O 1
ATOM 9631 N N . ARG E 1 121 ? -92.442 72.216 -19.668 1.00 12.80 118 ARG E N 1
ATOM 9632 C CA . ARG E 1 121 ? -93.267 73.419 -19.620 1.00 13.65 118 ARG E CA 1
ATOM 9633 C C . ARG E 1 121 ? -94.176 73.534 -18.398 1.00 12.81 118 ARG E C 1
ATOM 9634 O O . ARG E 1 121 ? -94.101 74.513 -17.649 1.00 13.11 118 ARG E O 1
ATOM 9642 N N . GLN E 1 122 ? -95.059 72.551 -18.229 1.00 11.61 119 GLN E N 1
ATOM 9643 C CA . GLN E 1 122 ? -96.047 72.586 -17.159 1.00 11.71 119 GLN E CA 1
ATOM 9644 C C . GLN E 1 122 ? -95.492 72.141 -15.810 1.00 11.20 119 GLN E C 1
ATOM 9645 O O . GLN E 1 122 ? -95.781 72.769 -14.795 1.00 10.43 119 GLN E O 1
ATOM 9651 N N . LEU E 1 123 ? -94.694 71.079 -15.783 1.00 10.45 120 LEU E N 1
ATOM 9652 C CA . LEU E 1 123 ? -94.123 70.622 -14.516 1.00 11.43 120 LEU E CA 1
ATOM 9653 C C . LEU E 1 123 ? -92.882 71.417 -14.097 1.00 12.32 120 LEU E C 1
ATOM 9654 O O . LEU E 1 123 ? -92.571 71.503 -12.907 1.00 13.20 120 LEU E O 1
ATOM 9659 N N . GLY E 1 124 ? -92.164 71.977 -15.064 1.00 13.42 121 GLY E N 1
ATOM 9660 C CA . GLY E 1 124 ? -90.979 72.780 -14.759 1.00 14.13 121 GLY E CA 1
ATOM 9661 C C . GLY E 1 124 ? -89.680 72.083 -15.107 1.00 13.96 121 GLY E C 1
ATOM 9662 O O . GLY E 1 124 ? -88.678 72.725 -15.406 1.00 14.95 121 GLY E O 1
ATOM 9663 N N . SER E 1 125 ? -89.679 70.763 -15.048 1.00 14.09 122 SER E N 1
ATOM 9664 C CA . SER E 1 125 ? -88.491 70.003 -15.399 1.00 14.05 122 SER E CA 1
ATOM 9665 C C . SER E 1 125 ? -88.921 68.576 -15.620 1.00 13.30 122 SER E C 1
ATOM 9666 O O . SER E 1 125 ? -90.109 68.273 -15.535 1.00 11.64 122 SER E O 1
ATOM 9669 N N . LEU E 1 126 ? -87.952 67.710 -15.915 1.00 14.28 123 LEU E N 1
ATOM 9670 C CA . LEU E 1 126 ? -88.199 66.279 -16.088 1.00 13.84 123 LEU E CA 1
ATOM 9671 C C . LEU E 1 126 ? -87.083 65.482 -15.397 1.00 13.03 123 LEU E C 1
ATOM 9672 O O . LEU E 1 126 ? -85.900 65.717 -15.628 1.00 12.16 123 LEU E O 1
ATOM 9677 N N . ASN E 1 127 ? -87.476 64.550 -14.537 1.00 12.29 124 ASN E N 1
ATOM 9678 C CA . ASN E 1 127 ? -86.527 63.730 -13.790 1.00 12.69 124 ASN E CA 1
ATOM 9679 C C . ASN E 1 127 ? -86.605 62.257 -14.145 1.00 12.61 124 ASN E C 1
ATOM 9680 O O . ASN E 1 127 ? -85.600 61.551 -14.134 1.00 12.22 124 ASN E O 1
ATOM 9685 N N . ILE E 1 128 ? -87.819 61.802 -14.422 1.00 13.01 125 ILE E N 1
ATOM 9686 C CA . ILE E 1 128 ? -88.077 60.397 -14.676 1.00 13.50 125 ILE E CA 1
ATOM 9687 C C . ILE E 1 128 ? -88.972 60.226 -15.885 1.00 13.52 125 ILE E C 1
ATOM 9688 O O . ILE E 1 128 ? -90.032 60.858 -15.983 1.00 13.02 125 ILE E O 1
ATOM 9693 N N . LEU E 1 129 ? -88.534 59.385 -16.809 1.00 12.68 126 LEU E N 1
ATOM 9694 C CA . LEU E 1 129 ? -89.305 59.074 -18.005 1.00 11.99 126 LEU E CA 1
ATOM 9695 C C . LEU E 1 129 ? -89.688 57.606 -17.995 1.00 11.58 126 LEU E C 1
ATOM 9696 O O . LEU E 1 129 ? -88.818 56.723 -17.881 1.00 10.95 126 LEU E O 1
ATOM 9701 N N . VAL E 1 130 ? -90.978 57.333 -18.119 1.00 11.01 127 VAL E N 1
ATOM 9702 C CA . VAL E 1 130 ? -91.442 55.952 -18.240 1.00 12.02 127 VAL E CA 1
ATOM 9703 C C . VAL E 1 130 ? -92.042 55.763 -19.642 1.00 11.42 127 VAL E C 1
ATOM 9704 O O . VAL E 1 130 ? -93.098 56.332 -19.960 1.00 11.94 127 VAL E O 1
ATOM 9708 N N . ASN E 1 131 ? -91.337 55.021 -20.493 1.00 11.25 128 ASN E N 1
ATOM 9709 C CA . ASN E 1 131 ? -91.812 54.670 -21.839 1.00 11.79 128 ASN E CA 1
ATOM 9710 C C . ASN E 1 131 ? -92.638 53.417 -21.633 1.00 11.60 128 ASN E C 1
ATOM 9711 O O . ASN E 1 131 ? -92.124 52.379 -21.210 1.00 12.15 128 ASN E O 1
ATOM 9716 N N . ASN E 1 132 ? -93.926 53.502 -21.902 1.00 13.02 129 ASN E N 1
ATOM 9717 C CA . ASN E 1 132 ? -94.801 52.390 -21.563 1.00 13.80 129 ASN E CA 1
ATOM 9718 C C . ASN E 1 132 ? -95.901 52.128 -22.571 1.00 13.44 129 ASN E C 1
ATOM 9719 O O . ASN E 1 132 ? -96.595 51.132 -22.458 1.00 12.40 129 ASN E O 1
ATOM 9724 N N . VAL E 1 133 ? -96.062 53.018 -23.554 1.00 15.79 130 VAL E N 1
ATOM 9725 C CA . VAL E 1 133 ? -97.103 52.859 -24.579 1.00 16.56 130 VAL E CA 1
ATOM 9726 C C . VAL E 1 133 ? -96.910 51.599 -25.441 1.00 17.01 130 VAL E C 1
ATOM 9727 O O . VAL E 1 133 ? -95.786 51.160 -25.695 1.00 15.34 130 VAL E O 1
ATOM 9731 N N . ALA E 1 134 ? -98.028 51.018 -25.871 1.00 16.23 131 ALA E N 1
ATOM 9732 C CA . ALA E 1 134 ? -98.003 49.862 -26.751 1.00 14.48 131 ALA E CA 1
ATOM 9733 C C . ALA E 1 134 ? -99.366 49.576 -27.378 1.00 13.84 131 ALA E C 1
ATOM 9734 O O . ALA E 1 134 ? -100.399 50.050 -26.910 1.00 15.61 131 ALA E O 1
ATOM 9736 N N . GLN E 1 135 ? -99.310 48.839 -28.482 1.00 12.66 132 GLN E N 1
ATOM 9737 C CA . GLN E 1 135 ? -100.439 48.285 -29.185 1.00 12.09 132 GLN E CA 1
ATOM 9738 C C . GLN E 1 135 ? -100.020 46.876 -29.610 1.00 12.23 132 GLN E C 1
ATOM 9739 O O . GLN E 1 135 ? -98.806 46.591 -29.776 1.00 11.53 132 GLN E O 1
ATOM 9745 N N . GLN E 1 136 ? -100.987 45.969 -29.712 1.00 10.87 133 GLN E N 1
ATOM 9746 C CA . GLN E 1 136 ? -100.677 44.602 -30.125 1.00 11.37 133 GLN E CA 1
ATOM 9747 C C . GLN E 1 136 ? -101.823 44.049 -30.946 1.00 12.42 133 GLN E C 1
ATOM 9748 O O . GLN E 1 136 ? -102.998 44.200 -30.561 1.00 8.49 133 GLN E O 1
ATOM 9754 N N . TYR E 1 137 ? -101.484 43.411 -32.073 1.00 12.07 134 TYR E N 1
ATOM 9755 C CA . TYR E 1 137 ? -102.488 42.863 -32.997 1.00 13.21 134 TYR E CA 1
ATOM 9756 C C . TYR E 1 137 ? -102.192 41.383 -33.258 1.00 14.35 134 TYR E C 1
ATOM 9757 O O . TYR E 1 137 ? -101.376 41.034 -34.120 1.00 16.25 134 TYR E O 1
ATOM 9766 N N . PRO E 1 138 ? -102.844 40.502 -32.487 1.00 14.78 135 PRO E N 1
ATOM 9767 C CA . PRO E 1 138 ? -102.580 39.076 -32.613 1.00 15.22 135 PRO E CA 1
ATOM 9768 C C . PRO E 1 138 ? -103.016 38.491 -33.935 1.00 14.43 135 PRO E C 1
ATOM 9769 O O . PRO E 1 138 ? -104.030 38.898 -34.487 1.00 13.47 135 PRO E O 1
ATOM 9773 N N . GLN E 1 139 ? -102.228 37.546 -34.433 1.00 13.81 136 GLN E N 1
ATOM 9774 C CA . GLN E 1 139 ? -102.524 36.862 -35.680 1.00 14.60 136 GLN E CA 1
ATOM 9775 C C . GLN E 1 139 ? -102.132 35.406 -35.509 1.00 15.37 136 GLN E C 1
ATOM 9776 O O . GLN E 1 139 ? -101.185 35.094 -34.781 1.00 16.68 136 GLN E O 1
ATOM 9782 N N . GLN E 1 140 ? -102.845 34.514 -36.183 1.00 15.61 137 GLN E N 1
ATOM 9783 C CA . GLN E 1 140 ? -102.578 33.075 -36.076 1.00 16.15 137 GLN E CA 1
ATOM 9784 C C . GLN E 1 140 ? -101.245 32.618 -36.677 1.00 16.14 137 GLN E C 1
ATOM 9785 O O . GLN E 1 140 ? -100.792 31.506 -36.398 1.00 16.48 137 GLN E O 1
ATOM 9791 N N . GLY E 1 141 ? -100.632 33.446 -37.517 1.00 15.97 138 GLY E N 1
ATOM 9792 C CA . GLY E 1 141 ? -99.344 33.101 -38.133 1.00 15.83 138 GLY E CA 1
ATOM 9793 C C . GLY E 1 141 ? -98.749 34.281 -38.882 1.00 15.59 138 GLY E C 1
ATOM 9794 O O . GLY E 1 141 ? -99.454 35.247 -39.194 1.00 13.84 138 GLY E O 1
ATOM 9795 N N . LEU E 1 142 ? -97.456 34.196 -39.191 1.00 14.44 139 LEU E N 1
ATOM 9796 C CA . LEU E 1 142 ? -96.754 35.274 -39.898 1.00 14.53 139 LEU E CA 1
ATOM 9797 C C . LEU E 1 142 ? -97.452 35.715 -41.208 1.00 14.84 139 LEU E C 1
ATOM 9798 O O . LEU E 1 142 ? -97.438 36.896 -41.557 1.00 15.08 139 LEU E O 1
ATOM 9803 N N . GLU E 1 143 ? -98.070 34.781 -41.922 1.00 14.60 140 GLU E N 1
ATOM 9804 C CA . GLU E 1 143 ? -98.708 35.115 -43.201 1.00 14.74 140 GLU E CA 1
ATOM 9805 C C . GLU E 1 143 ? -99.911 36.077 -43.062 1.00 13.95 140 GLU E C 1
ATOM 9806 O O . GLU E 1 143 ? -100.263 36.749 -44.016 1.00 11.71 140 GLU E O 1
ATOM 9812 N N . TYR E 1 144 ? -100.499 36.154 -41.870 1.00 13.85 141 TYR E N 1
ATOM 9813 C CA . TYR E 1 144 ? -101.614 37.055 -41.610 1.00 15.89 141 TYR E CA 1
ATOM 9814 C C . TYR E 1 144 ? -101.154 38.395 -41.048 1.00 15.50 141 TYR E C 1
ATOM 9815 O O . TYR E 1 144 ? -101.975 39.193 -40.595 1.00 16.12 141 TYR E O 1
ATOM 9824 N N . ILE E 1 145 ? -99.847 38.643 -41.087 1.00 14.15 142 ILE E N 1
ATOM 9825 C CA . ILE E 1 145 ? -99.290 39.915 -40.638 1.00 13.84 142 ILE E CA 1
ATOM 9826 C C . ILE E 1 145 ? -98.949 40.768 -41.847 1.00 13.44 142 ILE E C 1
ATOM 9827 O O . ILE E 1 145 ? -97.960 40.517 -42.530 1.00 13.53 142 ILE E O 1
ATOM 9832 N N . THR E 1 146 ? -99.764 41.779 -42.103 1.00 12.39 143 THR E N 1
ATOM 9833 C CA . THR E 1 146 ? -99.559 42.680 -43.217 1.00 12.00 143 THR E CA 1
ATOM 9834 C C . THR E 1 146 ? -98.404 43.632 -42.938 1.00 12.37 143 THR E C 1
ATOM 9835 O O . THR E 1 146 ? -98.008 43.816 -41.787 1.00 12.41 143 THR E O 1
ATOM 9839 N N . ALA E 1 147 ? -97.881 44.262 -43.988 1.00 13.72 144 ALA E N 1
ATOM 9840 C CA . ALA E 1 147 ? -96.791 45.224 -43.832 1.00 14.08 144 ALA E CA 1
ATOM 9841 C C . ALA E 1 147 ? -97.308 46.424 -43.064 1.00 15.22 144 ALA E C 1
ATOM 9842 O O . ALA E 1 147 ? -96.561 47.062 -42.310 1.00 15.19 144 ALA E O 1
ATOM 9844 N N . GLU E 1 148 ? -98.593 46.718 -43.261 1.00 13.99 145 GLU E N 1
ATOM 9845 C CA . GLU E 1 148 ? -99.242 47.838 -42.591 1.00 15.56 145 GLU E CA 1
ATOM 9846 C C . GLU E 1 148 ? -99.233 47.600 -41.084 1.00 13.67 145 GLU E C 1
ATOM 9847 O O . GLU E 1 148 ? -98.767 48.442 -40.329 1.00 14.30 145 GLU E O 1
ATOM 9853 N N . GLN E 1 149 ? -99.735 46.448 -40.653 1.00 13.02 146 GLN E N 1
ATOM 9854 C CA . GLN E 1 149 ? -99.715 46.090 -39.232 1.00 13.89 146 GLN E CA 1
ATOM 9855 C C . GLN E 1 149 ? -98.300 46.094 -38.621 1.00 13.07 146 GLN E C 1
ATOM 9856 O O . GLN E 1 149 ? -98.074 46.595 -37.511 1.00 14.07 146 GLN E O 1
ATOM 9862 N N . LEU E 1 150 ? -97.357 45.504 -39.335 1.00 13.05 147 LEU E N 1
ATOM 9863 C CA . LEU E 1 150 ? -95.976 45.384 -38.848 1.00 11.79 147 LEU E CA 1
ATOM 9864 C C . LEU E 1 150 ? -95.397 46.762 -38.526 1.00 12.68 147 LEU E C 1
ATOM 9865 O O . LEU E 1 150 ? -94.886 47.009 -37.429 1.00 9.96 147 LEU E O 1
ATOM 9870 N N . GLU E 1 151 ? -95.529 47.668 -39.487 1.00 14.13 148 GLU E N 1
ATOM 9871 C CA . GLU E 1 151 ? -94.975 49.006 -39.367 1.00 15.47 148 GLU E CA 1
ATOM 9872 C C . GLU E 1 151 ? -95.679 49.832 -38.295 1.00 15.14 148 GLU E C 1
ATOM 9873 O O . GLU E 1 151 ? -95.020 50.552 -37.545 1.00 14.09 148 GLU E O 1
ATOM 9879 N N . LYS E 1 152 ? -97.001 49.723 -38.206 1.00 15.58 149 LYS E N 1
ATOM 9880 C CA . LYS E 1 152 ? -97.728 50.450 -37.169 1.00 15.62 149 LYS E CA 1
ATOM 9881 C C . LYS E 1 152 ? -97.263 49.954 -35.795 1.00 14.61 149 LYS E C 1
ATOM 9882 O O . LYS E 1 152 ? -96.983 50.741 -34.882 1.00 12.87 149 LYS E O 1
ATOM 9888 N N . THR E 1 153 ? -97.148 48.640 -35.659 1.00 14.52 150 THR E N 1
ATOM 9889 C CA . THR E 1 153 ? -96.739 48.051 -34.384 1.00 14.07 150 THR E CA 1
ATOM 9890 C C . THR E 1 153 ? -95.371 48.560 -33.947 1.00 14.04 150 THR E C 1
ATOM 9891 O O . THR E 1 153 ? -95.189 48.952 -32.795 1.00 14.29 150 THR E O 1
ATOM 9895 N N . PHE E 1 154 ? -94.418 48.597 -34.864 1.00 14.36 151 PHE E N 1
ATOM 9896 C CA . PHE E 1 154 ? -93.077 49.091 -34.532 1.00 13.95 151 PHE E CA 1
ATOM 9897 C C . PHE E 1 154 ? -93.059 50.592 -34.263 1.00 14.78 151 PHE E C 1
ATOM 9898 O O . PHE E 1 154 ? -92.409 51.069 -33.329 1.00 14.79 151 PHE E O 1
ATOM 9906 N N . ARG E 1 155 ? -93.799 51.335 -35.070 1.00 13.95 152 ARG E N 1
ATOM 9907 C CA . ARG E 1 155 ? -93.829 52.782 -34.929 1.00 13.55 152 ARG E CA 1
ATOM 9908 C C . ARG E 1 155 ? -94.294 53.211 -33.546 1.00 10.69 152 ARG E C 1
ATOM 9909 O O . ARG E 1 155 ? -93.681 54.089 -32.958 1.00 8.91 152 ARG E O 1
ATOM 9917 N N . ILE E 1 156 ? -95.317 52.563 -32.997 1.00 9.98 153 ILE E N 1
ATOM 9918 C CA . ILE E 1 156 ? -95.778 52.915 -31.648 1.00 11.70 153 ILE E CA 1
ATOM 9919 C C . ILE E 1 156 ? -95.017 52.219 -30.495 1.00 11.14 153 ILE E C 1
ATOM 9920 O O . ILE E 1 156 ? -94.701 52.858 -29.473 1.00 11.84 153 ILE E O 1
ATOM 9925 N N . ASN E 1 157 ? -94.755 50.931 -30.643 1.00 10.24 154 ASN E N 1
ATOM 9926 C CA . ASN E 1 157 ? -94.082 50.148 -29.590 1.00 10.18 154 ASN E CA 1
ATOM 9927 C C . ASN E 1 157 ? -92.596 50.421 -29.367 1.00 11.25 154 ASN E C 1
ATOM 9928 O O . ASN E 1 157 ? -92.103 50.319 -28.224 1.00 13.22 154 ASN E O 1
ATOM 9933 N N . ILE E 1 158 ? -91.865 50.751 -30.425 1.00 10.65 155 ILE E N 1
ATOM 9934 C CA . ILE E 1 158 ? -90.445 50.992 -30.265 1.00 10.11 155 ILE E CA 1
ATOM 9935 C C . ILE E 1 158 ? -89.993 52.336 -30.832 1.00 10.67 155 ILE E C 1
ATOM 9936 O O . ILE E 1 158 ? -89.163 53.000 -30.218 1.00 11.36 155 ILE E O 1
ATOM 9941 N N . PHE E 1 159 ? -90.548 52.806 -31.949 1.00 10.39 156 PHE E N 1
ATOM 9942 C CA . PHE E 1 159 ? -90.076 54.099 -32.434 1.00 9.89 156 PHE E CA 1
ATOM 9943 C C . PHE E 1 159 ? -90.428 55.224 -31.460 1.00 9.73 156 PHE E C 1
ATOM 9944 O O . PHE E 1 159 ? -89.629 56.152 -31.293 1.00 8.56 156 PHE E O 1
ATOM 9952 N N . SER E 1 160 ? -91.581 55.136 -30.789 1.00 8.76 157 SER E N 1
ATOM 9953 C CA . SER E 1 160 ? -91.952 56.179 -29.831 1.00 11.02 157 SER E CA 1
ATOM 9954 C C . SER E 1 160 ? -90.975 56.204 -28.654 1.00 11.13 157 SER E C 1
ATOM 9955 O O . SER E 1 160 ? -90.663 57.278 -28.130 1.00 12.53 157 SER E O 1
ATOM 9958 N N . TYR E 1 161 ? -90.487 55.030 -28.252 1.00 12.55 158 TYR E N 1
ATOM 9959 C CA . TYR E 1 161 ? -89.514 54.936 -27.167 1.00 11.50 158 TYR E CA 1
ATOM 9960 C C . TYR E 1 161 ? -88.245 55.698 -27.580 1.00 12.02 158 TYR E C 1
ATOM 9961 O O . TYR E 1 161 ? -87.659 56.426 -26.776 1.00 11.46 158 TYR E O 1
ATOM 9970 N N . PHE E 1 162 ? -87.813 55.518 -28.829 1.00 12.45 159 PHE E N 1
ATOM 9971 C CA . PHE E 1 162 ? -86.649 56.251 -29.359 1.00 11.77 159 PHE E CA 1
ATOM 9972 C C . PHE E 1 162 ? -86.898 57.767 -29.377 1.00 11.43 159 PHE E C 1
ATOM 9973 O O . PHE E 1 162 ? -86.106 58.553 -28.857 1.00 11.22 159 PHE E O 1
ATOM 9981 N N . HIS E 1 163 ? -88.010 58.182 -29.961 1.00 12.16 160 HIS E N 1
ATOM 9982 C CA . HIS E 1 163 ? -88.258 59.612 -30.132 1.00 12.14 160 HIS E CA 1
ATOM 9983 C C . HIS E 1 163 ? -88.506 60.384 -28.839 1.00 12.95 160 HIS E C 1
ATOM 9984 O O . HIS E 1 163 ? -87.981 61.496 -28.657 1.00 13.13 160 HIS E O 1
ATOM 9991 N N . VAL E 1 164 ? -89.326 59.816 -27.961 1.00 12.10 161 VAL E N 1
ATOM 9992 C CA . VAL E 1 164 ? -89.606 60.441 -26.681 1.00 10.54 161 VAL E CA 1
ATOM 9993 C C . VAL E 1 164 ? -88.323 60.474 -25.843 1.00 10.71 161 VAL E C 1
ATOM 9994 O O . VAL E 1 164 ? -87.975 61.510 -25.278 1.00 9.74 161 VAL E O 1
ATOM 9998 N N . THR E 1 165 ? -87.600 59.354 -25.767 1.00 10.12 162 THR E N 1
ATOM 9999 C CA . THR E 1 165 ? -86.382 59.340 -24.970 1.00 9.79 162 THR E CA 1
ATOM 10000 C C . THR E 1 165 ? -85.366 60.322 -25.523 1.00 10.66 162 THR E C 1
ATOM 10001 O O . THR E 1 165 ? -84.730 61.068 -24.775 1.00 11.45 162 THR E O 1
ATOM 10005 N N . LYS E 1 166 ? -85.226 60.345 -26.840 1.00 11.40 163 LYS E N 1
ATOM 10006 C CA . LYS E 1 166 ? -84.297 61.259 -27.481 1.00 11.34 163 LYS E CA 1
ATOM 10007 C C . LYS E 1 166 ? -84.635 62.716 -27.137 1.00 11.41 163 LYS E C 1
ATOM 10008 O O . LYS E 1 166 ? -83.743 63.524 -26.867 1.00 10.48 163 LYS E O 1
ATOM 10014 N N . ALA E 1 167 ? -85.925 63.043 -27.136 1.00 11.18 164 ALA E N 1
ATOM 10015 C CA . ALA E 1 167 ? -86.372 64.387 -26.802 1.00 11.16 164 ALA E CA 1
ATOM 10016 C C . ALA E 1 167 ? -86.098 64.672 -25.332 1.00 11.73 164 ALA E C 1
ATOM 10017 O O . ALA E 1 167 ? -85.781 65.804 -24.957 1.00 11.42 164 ALA E O 1
ATOM 10019 N N . ALA E 1 168 ? -86.195 63.639 -24.497 1.00 12.27 165 ALA E N 1
ATOM 10020 C CA . ALA E 1 168 ? -85.954 63.794 -23.063 1.00 12.55 165 ALA E CA 1
ATOM 10021 C C . ALA E 1 168 ? -84.495 64.080 -22.730 1.00 12.58 165 ALA E C 1
ATOM 10022 O O . ALA E 1 168 ? -84.208 64.785 -21.766 1.00 13.75 165 ALA E O 1
ATOM 10024 N N . LEU E 1 169 ? -83.568 63.554 -23.519 1.00 12.73 166 LEU E N 1
ATOM 10025 C CA . LEU E 1 169 ? -82.150 63.698 -23.186 1.00 13.52 166 LEU E CA 1
ATOM 10026 C C . LEU E 1 169 ? -81.709 65.143 -22.950 1.00 13.57 166 LEU E C 1
ATOM 10027 O O . LEU E 1 169 ? -80.785 65.379 -22.186 1.00 12.84 166 LEU E O 1
ATOM 10032 N N . SER E 1 170 ? -82.382 66.110 -23.564 1.00 14.66 167 SER E N 1
ATOM 10033 C CA . SER E 1 170 ? -82.025 67.511 -23.369 1.00 16.57 167 SER E CA 1
ATOM 10034 C C . SER E 1 170 ? -82.278 67.956 -21.944 1.00 16.88 167 SER E C 1
ATOM 10035 O O . SER E 1 170 ? -81.689 68.936 -21.489 1.00 18.07 167 SER E O 1
ATOM 10038 N N . HIS E 1 171 ? -83.172 67.248 -21.260 1.00 16.33 168 HIS E N 1
ATOM 10039 C CA . HIS E 1 171 ? -83.644 67.665 -19.953 1.00 16.43 168 HIS E CA 1
ATOM 10040 C C . HIS E 1 171 ? -83.281 66.754 -18.794 1.00 16.43 168 HIS E C 1
ATOM 10041 O O . HIS E 1 171 ? -83.571 67.071 -17.648 1.00 14.84 168 HIS E O 1
ATOM 10048 N N . LEU E 1 172 ? -82.661 65.622 -19.083 1.00 16.11 169 LEU E N 1
ATOM 10049 C CA . LEU E 1 172 ? -82.277 64.707 -18.029 1.00 17.00 169 LEU E CA 1
ATOM 10050 C C . LEU E 1 172 ? -80.854 65.035 -17.626 1.00 18.11 169 LEU E C 1
ATOM 10051 O O . LEU E 1 172 ? -80.058 65.491 -18.450 1.00 18.37 169 LEU E O 1
ATOM 10056 N N . LYS E 1 173 ? -80.546 64.822 -16.351 1.00 18.92 170 LYS E N 1
ATOM 10057 C CA . LYS E 1 173 ? -79.213 65.083 -15.831 1.00 19.43 170 LYS E CA 1
ATOM 10058 C C . LYS E 1 173 ? -78.846 64.027 -14.791 1.00 18.89 170 LYS E C 1
ATOM 10059 O O . LYS E 1 173 ? -79.606 63.087 -14.561 1.00 17.57 170 LYS E O 1
ATOM 10065 N N . GLN E 1 174 ? -77.679 64.192 -14.172 1.00 18.12 171 GLN E N 1
ATOM 10066 C CA . GLN E 1 174 ? -77.196 63.267 -13.157 1.00 17.52 171 GLN E CA 1
ATOM 10067 C C . GLN E 1 174 ? -78.300 63.003 -12.163 1.00 15.95 171 GLN E C 1
ATOM 10068 O O . GLN E 1 174 ? -78.923 63.926 -11.689 1.00 14.88 171 GLN E O 1
ATOM 10074 N N . GLY E 1 175 ? -78.558 61.740 -11.865 1.00 15.12 172 GLY E N 1
ATOM 10075 C CA . GLY E 1 175 ? -79.600 61.392 -10.906 1.00 14.90 172 GLY E CA 1
ATOM 10076 C C . GLY E 1 175 ? -80.959 61.120 -11.525 1.00 14.58 172 GLY E C 1
ATOM 10077 O O . GLY E 1 175 ? -81.851 60.614 -10.856 1.00 15.49 172 GLY E O 1
ATOM 10078 N N . ASP E 1 176 ? -81.132 61.453 -12.799 1.00 15.14 173 ASP E N 1
ATOM 10079 C CA . ASP E 1 176 ? -82.402 61.194 -13.476 1.00 14.67 173 ASP E CA 1
ATOM 10080 C C . ASP E 1 176 ? -82.502 59.734 -13.947 1.00 14.87 173 ASP E C 1
ATOM 10081 O O . ASP E 1 176 ? -81.517 58.988 -13.922 1.00 13.68 173 ASP E O 1
ATOM 10086 N N . VAL E 1 177 ? -83.695 59.329 -14.375 1.00 14.72 174 VAL E N 1
ATOM 10087 C CA . VAL E 1 177 ? -83.952 57.919 -14.655 1.00 13.56 174 VAL E CA 1
ATOM 10088 C C . VAL E 1 177 ? -84.938 57.662 -15.793 1.00 12.61 174 VAL E C 1
ATOM 10089 O O . VAL E 1 177 ? -85.894 58.394 -15.968 1.00 11.66 174 VAL E O 1
ATOM 10093 N N . ILE E 1 178 ? -84.706 56.577 -16.524 1.00 10.96 175 ILE E N 1
ATOM 10094 C CA . ILE E 1 178 ? -85.572 56.116 -17.604 1.00 9.89 175 ILE E CA 1
ATOM 10095 C C . ILE E 1 178 ? -85.978 54.666 -17.324 1.00 10.84 175 ILE E C 1
ATOM 10096 O O . ILE E 1 178 ? -85.132 53.838 -16.921 1.00 11.04 175 ILE E O 1
ATOM 10101 N N . ILE E 1 179 ? -87.265 54.372 -17.467 1.00 9.89 176 ILE E N 1
ATOM 10102 C CA . ILE E 1 179 ? -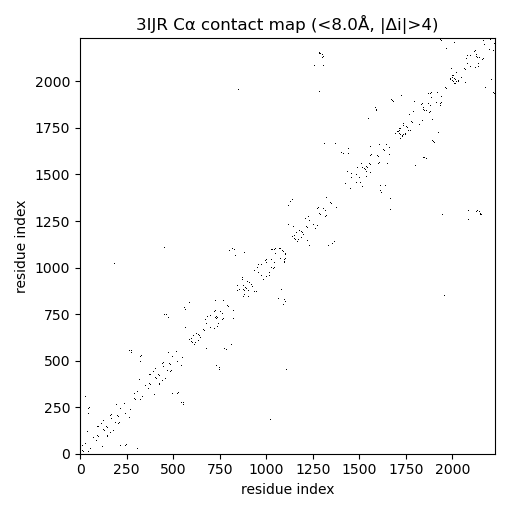87.774 53.011 -17.343 1.00 9.73 176 ILE E CA 1
ATOM 10103 C C . ILE E 1 179 ? -88.595 52.674 -18.589 1.00 9.99 176 ILE E C 1
ATOM 10104 O O . ILE E 1 179 ? -89.475 53.436 -18.997 1.00 9.56 176 ILE E O 1
ATOM 10109 N N . ASN E 1 180 ? -88.310 51.533 -19.202 1.00 9.73 177 ASN E N 1
ATOM 10110 C CA . ASN E 1 180 ? -89.037 51.084 -20.374 1.00 9.24 177 ASN E CA 1
ATOM 10111 C C . ASN E 1 180 ? -89.835 49.821 -20.075 1.00 9.87 177 ASN E C 1
ATOM 10112 O O . ASN E 1 180 ? -89.287 48.857 -19.548 1.00 11.19 177 ASN E O 1
ATOM 10117 N N . THR E 1 181 ? -91.125 49.808 -20.391 1.00 10.66 178 THR E N 1
ATOM 10118 C CA . THR E 1 181 ? -91.926 48.597 -20.205 1.00 10.82 178 THR E CA 1
ATOM 10119 C C . THR E 1 181 ? -91.697 47.667 -21.398 1.00 11.39 178 THR E C 1
ATOM 10120 O O . THR E 1 181 ? -92.047 47.991 -22.527 1.00 11.00 178 THR E O 1
ATOM 10124 N N . ALA E 1 182 ? -91.077 46.519 -21.161 1.00 9.15 179 ALA E N 1
ATOM 10125 C CA . ALA E 1 182 ? -90.905 45.542 -22.224 1.00 8.96 179 ALA E CA 1
ATOM 10126 C C . ALA E 1 182 ? -91.964 44.467 -22.042 1.00 8.14 179 ALA E C 1
ATOM 10127 O O . ALA E 1 182 ? -93.120 44.786 -21.823 1.00 8.73 179 ALA E O 1
ATOM 10129 N N . SER E 1 183 ? -91.581 43.200 -22.109 1.00 9.63 180 SER E N 1
ATOM 10130 C CA . SER E 1 183 ? -92.533 42.111 -21.903 1.00 9.25 180 SER E CA 1
ATOM 10131 C C . SER E 1 183 ? -91.837 40.764 -21.817 1.00 11.32 180 SER E C 1
ATOM 10132 O O . SER E 1 183 ? -90.717 40.611 -22.295 1.00 9.89 180 SER E O 1
ATOM 10135 N N . ILE E 1 184 ? -92.541 39.795 -21.220 1.00 11.74 181 ILE E N 1
ATOM 10136 C CA . ILE E 1 184 ? -92.084 38.433 -21.121 1.00 12.72 181 ILE E CA 1
ATOM 10137 C C . ILE E 1 184 ? -91.879 37.829 -22.509 1.00 12.31 181 ILE E C 1
ATOM 10138 O O . ILE E 1 184 ? -91.002 36.968 -22.692 1.00 11.85 181 ILE E O 1
ATOM 10143 N N . VAL E 1 185 ? -92.639 38.303 -23.498 1.00 11.16 182 VAL E N 1
ATOM 10144 C CA . VAL E 1 185 ? -92.565 37.707 -24.840 1.00 10.68 182 VAL E CA 1
ATOM 10145 C C . VAL E 1 185 ? -91.227 37.948 -25.540 1.00 10.11 182 VAL E C 1
ATOM 10146 O O . VAL E 1 185 ? -90.884 37.233 -26.477 1.00 11.22 182 VAL E O 1
ATOM 10150 N N . ALA E 1 186 ? -90.492 38.964 -25.102 1.00 9.62 183 ALA E N 1
ATOM 10151 C CA . ALA E 1 186 ? -89.169 39.222 -25.637 1.00 10.79 183 ALA E CA 1
ATOM 10152 C C . ALA E 1 186 ? -88.237 38.100 -25.181 1.00 12.21 183 ALA E C 1
ATOM 10153 O O . ALA E 1 186 ? -87.251 37.814 -25.832 1.00 15.40 183 ALA E O 1
ATOM 10155 N N . TYR E 1 187 ? -88.570 37.458 -24.063 1.00 13.85 184 TYR E N 1
ATOM 10156 C CA . TYR E 1 187 ? -87.737 36.382 -23.498 1.00 12.30 184 TYR E CA 1
ATOM 10157 C C . TYR E 1 187 ? -88.184 34.994 -23.878 1.00 13.03 184 TYR E C 1
ATOM 10158 O O . TYR E 1 187 ? -87.342 34.138 -24.137 1.00 13.16 184 TYR E O 1
ATOM 10167 N N A GLU E 1 188 ? -89.498 34.773 -23.910 0.50 13.64 185 GLU E N 1
ATOM 10168 N N B GLU E 1 188 ? -89.496 34.762 -23.915 0.50 13.82 185 GLU E N 1
ATOM 10169 C CA A GLU E 1 188 ? -90.061 33.439 -24.162 0.50 14.71 185 GLU E CA 1
ATOM 10170 C CA B GLU E 1 188 ? -90.043 33.421 -24.191 0.50 15.05 185 GLU E CA 1
ATOM 10171 C C A GLU E 1 188 ? -90.684 33.279 -25.551 0.50 15.16 185 GLU E C 1
ATOM 10172 C C B GLU E 1 188 ? -90.632 33.271 -25.587 0.50 15.36 185 GLU E C 1
ATOM 10173 O O A GLU E 1 188 ? -90.978 32.160 -25.972 0.50 15.22 185 GLU E O 1
ATOM 10174 O O B GLU E 1 188 ? -90.858 32.152 -26.049 0.50 15.62 185 GLU E O 1
ATOM 10185 N N . GLY E 1 189 ? -90.901 34.394 -26.247 1.00 15.30 186 GLY E N 1
ATOM 10186 C CA . GLY E 1 189 ? -91.529 34.372 -27.556 1.00 15.31 186 GLY E CA 1
ATOM 10187 C C . GLY E 1 189 ? -93.043 34.219 -27.405 1.00 15.21 186 GLY E C 1
ATOM 10188 O O . GLY E 1 189 ? -93.534 33.806 -26.343 1.00 13.14 186 GLY E O 1
ATOM 10189 N N . ASN E 1 190 ? -93.783 34.580 -28.452 1.00 13.93 187 ASN E N 1
ATOM 10190 C CA . ASN E 1 190 ? -95.239 34.403 -28.479 1.00 13.98 187 ASN E CA 1
ATOM 10191 C C . ASN E 1 190 ? -95.673 34.174 -29.929 1.00 13.81 187 ASN E C 1
ATOM 10192 O O . ASN E 1 190 ? -95.589 35.073 -30.764 1.00 13.83 187 ASN E O 1
ATOM 10197 N N . GLU E 1 191 ? -96.129 32.955 -30.207 1.00 13.68 188 GLU E N 1
ATOM 10198 C CA . GLU E 1 191 ? -96.469 32.532 -31.553 1.00 14.49 188 GLU E CA 1
ATOM 10199 C C . GLU E 1 191 ? -97.600 33.287 -32.254 1.00 14.19 188 GLU E C 1
ATOM 10200 O O . GLU E 1 191 ? -97.661 33.276 -33.478 1.00 14.72 188 GLU E O 1
ATOM 10206 N N . THR E 1 192 ? -98.497 33.905 -31.490 1.00 13.06 189 THR E N 1
ATOM 10207 C CA . THR E 1 192 ? -99.603 34.651 -32.063 1.00 12.94 189 THR E CA 1
ATOM 10208 C C . THR E 1 192 ? -99.292 36.154 -32.082 1.00 12.98 189 THR E C 1
ATOM 10209 O O . THR E 1 192 ? -100.078 36.949 -32.595 1.00 13.30 189 THR E O 1
ATOM 10213 N N . LEU E 1 193 ? -98.150 36.542 -31.523 1.00 12.63 190 LEU E N 1
ATOM 10214 C CA . LEU E 1 193 ? -97.765 37.949 -31.465 1.00 12.64 190 LEU E CA 1
ATOM 10215 C C . LEU E 1 193 ? -96.338 38.126 -31.892 1.00 12.10 190 LEU E C 1
ATOM 10216 O O . LEU E 1 193 ? -95.530 38.714 -31.172 1.00 14.30 190 LEU E O 1
ATOM 10221 N N . ILE E 1 194 ? -96.030 37.619 -33.080 1.00 12.48 191 ILE E N 1
ATOM 10222 C CA . ILE E 1 194 ? -94.673 37.639 -33.589 1.00 10.98 191 ILE E CA 1
ATOM 10223 C C . ILE E 1 194 ? -94.135 39.057 -33.805 1.00 11.56 191 ILE E C 1
ATOM 10224 O O . ILE E 1 194 ? -93.013 39.363 -33.390 1.00 9.19 191 ILE E O 1
ATOM 10229 N N . ASP E 1 195 ? -94.923 39.942 -34.418 1.00 10.52 192 ASP E N 1
ATOM 10230 C CA . ASP E 1 195 ? -94.431 41.305 -34.621 1.00 11.49 192 ASP E CA 1
ATOM 10231 C C . ASP E 1 195 ? -94.301 42.048 -33.281 1.00 11.89 192 ASP E C 1
ATOM 10232 O O . ASP E 1 195 ? -93.296 42.722 -33.024 1.00 12.31 192 ASP E O 1
ATOM 10237 N N . TYR E 1 196 ? -95.302 41.889 -32.425 1.00 12.59 193 TYR E N 1
ATOM 10238 C CA . TYR E 1 196 ? -95.299 42.491 -31.089 1.00 11.01 193 TYR E CA 1
ATOM 10239 C C . TYR E 1 196 ? -94.082 41.998 -30.279 1.00 10.82 193 TYR E C 1
ATOM 10240 O O . TYR E 1 196 ? -93.373 42.789 -29.649 1.00 10.07 193 TYR E O 1
ATOM 10249 N N A SER E 1 197 ? -93.836 40.696 -30.305 0.50 11.23 194 SER E N 1
ATOM 10250 N N B SER E 1 197 ? -93.828 40.694 -30.310 0.50 10.96 194 SER E N 1
ATOM 10251 C CA A SER E 1 197 ? -92.691 40.138 -29.587 0.50 10.33 194 SER E CA 1
ATOM 10252 C CA B SER E 1 197 ? -92.679 40.137 -29.587 0.50 9.76 194 SER E CA 1
ATOM 10253 C C A SER E 1 197 ? -91.392 40.754 -30.102 0.50 9.93 194 SER E C 1
ATOM 10254 C C B SER E 1 197 ? -91.401 40.791 -30.096 0.50 9.66 194 SER E C 1
ATOM 10255 O O A SER E 1 197 ? -90.480 41.043 -29.324 0.50 9.72 194 SER E O 1
ATOM 10256 O O B SER E 1 197 ? -90.512 41.137 -29.314 0.50 9.40 194 SER E O 1
ATOM 10261 N N . ALA E 1 198 ? -91.317 40.969 -31.412 1.00 8.64 195 ALA E N 1
ATOM 10262 C CA . ALA E 1 198 ? -90.154 41.582 -31.997 1.00 7.35 195 ALA E CA 1
ATOM 10263 C C . ALA E 1 198 ? -89.972 43.000 -31.489 1.00 9.69 195 ALA E C 1
ATOM 10264 O O . ALA E 1 198 ? -88.848 43.398 -31.236 1.00 10.59 195 ALA E O 1
ATOM 10266 N N . THR E 1 199 ? -91.053 43.776 -31.315 1.00 10.77 196 THR E N 1
ATOM 10267 C CA . THR E 1 199 ? -90.877 45.141 -30.798 1.00 11.13 196 THR E CA 1
ATOM 10268 C C . THR E 1 199 ? -90.377 45.133 -29.333 1.00 11.67 196 THR E C 1
ATOM 10269 O O . THR E 1 199 ? -89.590 46.000 -28.936 1.00 12.18 196 THR E O 1
ATOM 10273 N N . LYS E 1 200 ? -90.810 44.147 -28.550 1.00 9.64 197 LYS E N 1
ATOM 10274 C CA . LYS E 1 200 ? -90.416 44.059 -27.152 1.00 10.54 197 LYS E CA 1
ATOM 10275 C C . LYS E 1 200 ? -88.958 43.573 -26.988 1.00 10.42 197 LYS E C 1
ATOM 10276 O O . LYS E 1 200 ? -88.284 43.932 -26.019 1.00 12.10 197 LYS E O 1
ATOM 10282 N N . GLY E 1 201 ? -88.481 42.759 -27.929 1.00 10.67 198 GLY E N 1
ATOM 10283 C CA . GLY E 1 201 ? -87.069 42.355 -27.966 1.00 9.67 198 GLY E CA 1
ATOM 10284 C C . GLY E 1 201 ? -86.244 43.574 -28.362 1.00 10.61 198 GLY E C 1
ATOM 10285 O O . GLY E 1 201 ? -85.133 43.754 -27.911 1.00 9.64 198 GLY E O 1
ATOM 10286 N N . ALA E 1 202 ? -86.808 44.455 -29.189 1.00 11.37 199 ALA E N 1
ATOM 10287 C CA . ALA E 1 202 ? -86.093 45.659 -29.575 1.00 11.17 199 ALA E CA 1
ATOM 10288 C C . ALA E 1 202 ? -85.954 46.571 -28.353 1.00 10.52 199 ALA E C 1
ATOM 10289 O O . ALA E 1 202 ? -84.929 47.244 -28.177 1.00 10.78 199 ALA E O 1
ATOM 10291 N N . ILE E 1 203 ? -86.996 46.605 -27.525 1.00 10.91 200 ILE E N 1
ATOM 10292 C CA . ILE E 1 203 ? -86.993 47.418 -26.314 1.00 11.47 200 ILE E CA 1
ATOM 10293 C C . ILE E 1 203 ? -85.926 46.926 -25.315 1.00 10.99 200 ILE E C 1
ATOM 10294 O O . ILE E 1 203 ? -85.211 47.717 -24.681 1.00 11.11 200 ILE E O 1
ATOM 10299 N N . VAL E 1 204 ? -85.828 45.615 -25.180 1.00 12.02 201 VAL E N 1
ATOM 10300 C CA . VAL E 1 204 ? -84.817 44.995 -24.299 1.00 10.62 201 VAL E CA 1
ATOM 10301 C C . VAL E 1 204 ? -83.410 45.436 -24.726 1.00 11.56 201 VAL E C 1
ATOM 10302 O O . VAL E 1 204 ? -82.652 45.971 -23.900 1.00 11.28 201 VAL E O 1
ATOM 10306 N N . ALA E 1 205 ? -83.066 45.240 -26.005 1.00 10.97 202 ALA E N 1
ATOM 10307 C CA . ALA E 1 205 ? -81.759 45.670 -26.525 1.00 11.42 202 ALA E CA 1
ATOM 10308 C C . ALA E 1 205 ? -81.557 47.175 -26.381 1.00 10.85 202 ALA E C 1
ATOM 10309 O O . ALA E 1 205 ? -80.467 47.638 -26.057 1.00 11.97 202 ALA E O 1
ATOM 10311 N N . PHE E 1 206 ? -82.604 47.928 -26.670 1.00 11.76 203 PHE E N 1
ATOM 10312 C CA . PHE E 1 206 ? -82.591 49.391 -26.517 1.00 12.44 203 PHE E CA 1
ATOM 10313 C C . PHE E 1 206 ? -82.220 49.759 -25.084 1.00 12.16 203 PHE E C 1
ATOM 10314 O O . PHE E 1 206 ? -81.339 50.588 -24.846 1.00 11.45 203 PHE E O 1
ATOM 10322 N N . THR E 1 207 ? -82.850 49.093 -24.126 1.00 13.60 204 THR E N 1
ATOM 10323 C CA . THR E 1 207 ? -82.593 49.364 -22.701 1.00 12.70 204 THR E CA 1
ATOM 10324 C C . THR E 1 207 ? -81.139 49.074 -22.328 1.00 12.20 204 THR E C 1
ATOM 10325 O O . THR E 1 207 ? -80.485 49.880 -21.658 1.00 12.22 204 THR E O 1
ATOM 10329 N N . ARG E 1 208 ? -80.619 47.946 -22.800 1.00 12.43 205 ARG E N 1
ATOM 10330 C CA . ARG E 1 208 ? -79.252 47.561 -22.499 1.00 11.12 205 ARG E CA 1
ATOM 10331 C C . ARG E 1 208 ? -78.272 48.553 -23.101 1.00 11.66 205 ARG E C 1
ATOM 10332 O O . ARG E 1 208 ? -77.387 49.067 -22.415 1.00 11.79 205 ARG E O 1
ATOM 10340 N N . SER E 1 209 ? -78.445 48.830 -24.383 1.00 11.95 206 SER E N 1
ATOM 10341 C CA . SER E 1 209 ? -77.584 49.765 -25.100 1.00 12.01 206 SER E CA 1
ATOM 10342 C C . SER E 1 209 ? -77.615 51.176 -24.520 1.00 10.70 206 SER E C 1
ATOM 10343 O O . SER E 1 209 ? -76.565 51.782 -24.274 1.00 10.71 206 SER E O 1
ATOM 10346 N N . LEU E 1 210 ? -78.810 51.705 -24.287 1.00 11.53 207 LEU E N 1
ATOM 10347 C CA . LEU E 1 210 ? -78.924 53.061 -23.767 1.00 10.15 207 LEU E CA 1
ATOM 10348 C C . LEU E 1 210 ? -78.324 53.157 -22.348 1.00 11.47 207 LEU E C 1
ATOM 10349 O O . LEU E 1 210 ? -77.711 54.172 -21.992 1.00 9.29 207 LEU E O 1
ATOM 10354 N N . SER E 1 211 ? -78.488 52.107 -21.537 1.00 12.12 208 SER E N 1
ATOM 10355 C CA . SER E 1 211 ? -77.927 52.145 -20.186 1.00 12.21 208 SER E CA 1
ATOM 10356 C C . SER E 1 211 ? -76.424 52.416 -20.265 1.00 12.00 208 SER E C 1
ATOM 10357 O O . SER E 1 211 ? -75.897 53.255 -19.552 1.00 12.05 208 SER E O 1
ATOM 10360 N N . GLN E 1 212 ? -75.741 51.717 -21.153 1.00 12.12 209 GLN E N 1
ATOM 10361 C CA . GLN E 1 212 ? -74.301 51.886 -21.288 1.00 13.66 209 GLN E CA 1
ATOM 10362 C C . GLN E 1 212 ? -73.987 53.267 -21.864 1.00 12.81 209 GLN E C 1
ATOM 10363 O O . GLN E 1 212 ? -73.000 53.903 -21.481 1.00 12.03 209 GLN E O 1
ATOM 10369 N N . SER E 1 213 ? -74.851 53.734 -22.762 1.00 12.85 210 SER E N 1
ATOM 10370 C CA . SER E 1 213 ? -74.700 55.064 -23.364 1.00 12.73 210 SER E CA 1
ATOM 10371 C C . SER E 1 213 ? -74.771 56.192 -22.330 1.00 12.00 210 SER E C 1
ATOM 10372 O O . SER E 1 213 ? -74.002 57.137 -22.390 1.00 10.89 210 SER E O 1
ATOM 10375 N N . LEU E 1 214 ? -75.680 56.080 -21.373 1.00 12.27 211 LEU E N 1
ATOM 10376 C CA . LEU E 1 214 ? -75.905 57.171 -20.411 1.00 12.53 211 LEU E CA 1
ATOM 10377 C C . LEU E 1 214 ? -75.324 56.994 -19.008 1.00 13.06 211 LEU E C 1
ATOM 10378 O O . LEU E 1 214 ? -75.491 57.883 -18.153 1.00 11.52 211 LEU E O 1
ATOM 10383 N N . VAL E 1 215 ? -74.645 55.880 -18.740 1.00 13.71 212 VAL E N 1
ATOM 10384 C CA . VAL E 1 215 ? -74.180 55.646 -17.365 1.00 14.99 212 VAL E CA 1
ATOM 10385 C C . VAL E 1 215 ? -73.210 56.712 -16.838 1.00 15.89 212 VAL E C 1
ATOM 10386 O O . VAL E 1 215 ? -73.282 57.085 -15.668 1.00 15.74 212 VAL E O 1
ATOM 10390 N N . GLN E 1 216 ? -72.332 57.231 -17.693 1.00 16.90 213 GLN E N 1
ATOM 10391 C CA . GLN E 1 216 ? -71.399 58.271 -17.258 1.00 17.24 213 GLN E CA 1
ATOM 10392 C C . GLN E 1 216 ? -72.086 59.625 -17.125 1.00 16.80 213 GLN E C 1
ATOM 10393 O O . GLN E 1 216 ? -71.483 60.570 -16.635 1.00 16.24 213 GLN E O 1
ATOM 10399 N N . LYS E 1 217 ? -73.332 59.731 -17.574 1.00 16.91 214 LYS E N 1
ATOM 10400 C CA . LYS E 1 217 ? -74.090 60.969 -17.395 1.00 17.19 214 LYS E CA 1
ATOM 10401 C C . LYS E 1 217 ? -74.928 60.877 -16.117 1.00 16.05 214 LYS E C 1
ATOM 10402 O O . LYS E 1 217 ? -75.626 61.824 -15.745 1.00 16.51 214 LYS E O 1
ATOM 10408 N N . GLY E 1 218 ? -74.859 59.727 -15.452 1.00 14.97 215 GLY E N 1
ATOM 10409 C CA . GLY E 1 218 ? -75.562 59.518 -14.186 1.00 13.93 215 GLY E CA 1
ATOM 10410 C C . GLY E 1 218 ? -77.049 59.304 -14.361 1.00 12.99 215 GLY E C 1
ATOM 10411 O O . GLY E 1 218 ? -77.843 59.603 -13.457 1.00 11.36 215 GLY E O 1
ATOM 10412 N N . ILE E 1 219 ? -77.413 58.812 -15.542 1.00 11.16 216 ILE E N 1
ATOM 10413 C CA . ILE E 1 219 ? -78.781 58.506 -15.875 1.00 10.80 216 ILE E CA 1
ATOM 10414 C C . ILE E 1 219 ? -78.892 56.990 -15.990 1.00 12.06 216 ILE E C 1
ATOM 10415 O O . ILE E 1 219 ? -78.184 56.349 -16.777 1.00 14.01 216 ILE E O 1
ATOM 10420 N N . ARG E 1 220 ? -79.763 56.420 -15.170 1.00 12.15 217 ARG E N 1
ATOM 10421 C CA . ARG E 1 220 ? -79.986 54.989 -15.146 1.00 11.25 217 ARG E CA 1
ATOM 10422 C C . ARG E 1 220 ? -81.114 54.615 -16.109 1.00 10.38 217 ARG E C 1
ATOM 10423 O O . ARG E 1 220 ? -82.086 55.378 -16.279 1.00 11.15 217 ARG E O 1
ATOM 10431 N N . VAL E 1 221 ? -80.977 53.448 -16.735 1.00 7.88 218 VAL E N 1
ATOM 10432 C CA . VAL E 1 221 ? -81.950 52.964 -17.701 1.00 8.09 218 VAL E CA 1
ATOM 10433 C C . VAL E 1 221 ? -82.250 51.505 -17.436 1.00 9.61 218 VAL E C 1
ATOM 10434 O O . VAL E 1 221 ? -81.368 50.640 -17.550 1.00 9.71 218 VAL E O 1
ATOM 10438 N N . ASN E 1 222 ? -83.500 51.220 -17.115 1.00 9.63 219 ASN E N 1
ATOM 10439 C CA . ASN E 1 222 ? -83.916 49.855 -16.815 1.00 10.59 219 ASN E CA 1
ATOM 10440 C C . ASN E 1 222 ? -85.271 49.564 -17.402 1.00 9.54 219 ASN E C 1
ATOM 10441 O O . ASN E 1 222 ? -85.948 50.461 -17.874 1.00 11.52 219 ASN E O 1
ATOM 10446 N N . GLY E 1 223 ? -85.684 48.308 -17.335 1.00 10.09 220 GLY E N 1
ATOM 10447 C CA . GLY E 1 223 ? -86.979 47.919 -17.856 1.00 9.93 220 GLY E CA 1
ATOM 10448 C C . GLY E 1 223 ? -87.730 47.031 -16.902 1.00 10.45 220 GLY E C 1
ATOM 10449 O O . GLY E 1 223 ? -87.166 46.525 -15.925 1.00 12.82 220 GLY E O 1
ATOM 10450 N N . VAL E 1 224 ? -89.020 46.871 -17.161 1.00 10.12 221 VAL E N 1
ATOM 10451 C CA . VAL E 1 224 ? -89.872 45.965 -16.392 1.00 9.70 221 VAL E CA 1
ATOM 10452 C C . VAL E 1 224 ? -90.474 45.058 -17.462 1.00 10.08 221 VAL E C 1
ATOM 10453 O O . VAL E 1 224 ? -90.845 45.544 -18.526 1.00 10.51 221 VAL E O 1
ATOM 10457 N N . ALA E 1 225 ? -90.505 43.748 -17.226 1.00 8.84 222 ALA E N 1
ATOM 10458 C CA . ALA E 1 225 ? -91.065 42.815 -18.200 1.00 7.52 222 ALA E CA 1
ATOM 10459 C C . ALA E 1 225 ? -92.247 42.110 -17.574 1.00 7.62 222 ALA E C 1
ATOM 10460 O O . ALA E 1 225 ? -92.087 41.177 -16.801 1.00 5.49 222 ALA E O 1
ATOM 10462 N N . PRO E 1 226 ? -93.459 42.598 -17.858 1.00 10.18 223 PRO E N 1
ATOM 10463 C CA . PRO E 1 226 ? -94.629 41.973 -17.270 1.00 9.10 223 PRO E CA 1
ATOM 10464 C C . PRO E 1 226 ? -95.081 40.708 -17.996 1.00 10.35 223 PRO E C 1
ATOM 10465 O O . PRO E 1 226 ? -94.887 40.577 -19.196 1.00 10.68 223 PRO E O 1
ATOM 10469 N N . GLY E 1 227 ? -95.669 39.785 -17.245 1.00 11.28 224 GLY E N 1
ATOM 10470 C CA . GLY E 1 227 ? -96.329 38.614 -17.801 1.00 9.84 224 GLY E CA 1
ATOM 10471 C C . GLY E 1 227 ? -97.779 39.067 -17.987 1.00 11.18 224 GLY E C 1
ATOM 10472 O O . GLY E 1 227 ? -98.036 40.269 -18.144 1.00 9.54 224 GLY E O 1
ATOM 10473 N N . PRO E 1 228 ? -98.740 38.131 -17.913 1.00 9.94 225 PRO E N 1
ATOM 10474 C CA . PRO E 1 228 ? -100.145 38.460 -18.137 1.00 9.30 225 PRO E CA 1
ATOM 10475 C C . PRO E 1 228 ? -100.786 39.376 -17.073 1.00 8.19 225 PRO E C 1
ATOM 10476 O O . PRO E 1 228 ? -101.154 38.918 -15.991 1.00 9.85 225 PRO E O 1
ATOM 10480 N N . ILE E 1 229 ? -100.904 40.662 -17.389 1.00 3.89 226 ILE E N 1
ATOM 10481 C CA . ILE E 1 229 ? -101.513 41.615 -16.477 1.00 2.56 226 ILE E CA 1
ATOM 10482 C C . ILE E 1 229 ? -102.899 41.998 -16.999 1.00 2.56 226 ILE E C 1
ATOM 10483 O O . ILE E 1 229 ? -103.054 42.356 -18.165 1.00 2.56 226 ILE E O 1
ATOM 10488 N N . TRP E 1 230 ? -103.907 41.906 -16.137 1.00 2.56 227 TRP E N 1
ATOM 10489 C CA . TRP E 1 230 ? -105.279 42.255 -16.519 1.00 2.56 227 TRP E CA 1
ATOM 10490 C C . TRP E 1 230 ? -105.388 43.764 -16.738 1.00 2.56 227 TRP E C 1
ATOM 10491 O O . TRP E 1 230 ? -105.479 44.540 -15.787 1.00 2.56 227 TRP E O 1
ATOM 10502 N N . THR E 1 231 ? -105.345 44.164 -18.008 1.00 2.56 228 THR E N 1
ATOM 10503 C CA . THR E 1 231 ? -105.406 45.571 -18.407 1.00 2.56 228 THR E CA 1
ATOM 10504 C C . THR E 1 231 ? -106.358 45.688 -19.604 1.00 2.56 228 THR E C 1
ATOM 10505 O O . THR E 1 231 ? -106.885 44.675 -20.071 1.00 2.56 228 THR E O 1
ATOM 10509 N N . PRO E 1 232 ? -106.604 46.920 -20.095 1.00 2.56 229 PRO E N 1
ATOM 10510 C CA . PRO E 1 232 ? -107.491 47.048 -21.260 1.00 2.56 229 PRO E CA 1
ATOM 10511 C C . PRO E 1 232 ? -106.853 46.568 -22.574 1.00 2.56 229 PRO E C 1
ATOM 10512 O O . PRO E 1 232 ? -107.551 46.414 -23.578 1.00 2.56 229 PRO E O 1
ATOM 10516 N N . LEU E 1 233 ? -105.543 46.331 -22.560 1.00 2.56 230 LEU E N 1
ATOM 10517 C CA . LEU E 1 233 ? -104.840 45.816 -23.734 1.00 2.56 230 LEU E CA 1
ATOM 10518 C C . LEU E 1 233 ? -105.345 44.421 -24.125 1.00 2.56 230 LEU E C 1
ATOM 10519 O O . LEU E 1 233 ? -105.377 44.075 -25.301 1.00 2.56 230 LEU E O 1
ATOM 10524 N N . ILE E 1 234 ? -105.758 43.639 -23.132 1.00 2.56 231 ILE E N 1
ATOM 10525 C CA . ILE E 1 234 ? -106.185 42.253 -23.347 1.00 2.56 231 ILE E CA 1
ATOM 10526 C C . ILE E 1 234 ? -107.533 42.048 -24.060 1.00 2.56 231 ILE E C 1
ATOM 10527 O O . ILE E 1 234 ? -107.585 41.331 -25.058 1.00 2.56 231 ILE E O 1
ATOM 10532 N N . PRO E 1 235 ? -108.630 42.648 -23.548 1.00 2.56 232 PRO E N 1
ATOM 10533 C CA . PRO E 1 235 ? -109.912 42.446 -24.230 1.00 2.56 232 PRO E CA 1
ATOM 10534 C C . PRO E 1 235 ? -109.971 43.157 -25.579 1.00 2.56 232 PRO E C 1
ATOM 10535 O O . PRO E 1 235 ? -110.719 42.744 -26.463 1.00 2.56 232 PRO E O 1
ATOM 10539 N N . SER E 1 236 ? -109.172 44.210 -25.729 1.00 2.56 233 SER E N 1
ATOM 10540 C CA . SER E 1 236 ? -109.122 44.985 -26.966 1.00 2.56 233 SER E CA 1
ATOM 10541 C C . SER E 1 236 ? -108.192 44.391 -28.034 1.00 2.56 233 SER E C 1
ATOM 10542 O O . SER E 1 236 ? -108.103 44.924 -29.140 1.00 2.56 233 SER E O 1
ATOM 10545 N N . SER E 1 237 ? -107.495 43.304 -27.705 1.00 2.56 234 SER E N 1
ATOM 10546 C CA . SER E 1 237 ? -106.586 42.653 -28.656 1.00 2.56 234 SER E CA 1
ATOM 10547 C C . SER E 1 237 ? -106.987 41.202 -28.921 1.00 2.56 234 SER E C 1
ATOM 10548 O O . SER E 1 237 ? -107.048 40.775 -30.069 1.00 2.56 234 SER E O 1
ATOM 10551 N N . PHE E 1 238 ? -107.258 40.452 -27.856 1.00 2.56 235 PHE E N 1
ATOM 10552 C CA . PHE E 1 238 ? -107.654 39.047 -27.970 1.00 2.56 235 PHE E CA 1
ATOM 10553 C C . PHE E 1 238 ? -109.167 38.886 -28.050 1.00 2.56 235 PHE E C 1
ATOM 10554 O O . PHE E 1 238 ? -109.921 39.791 -27.686 1.00 2.56 235 PHE E O 1
ATOM 10562 N N . ASP E 1 239 ? -109.602 37.718 -28.519 1.00 2.56 236 ASP E N 1
ATOM 10563 C CA . ASP E 1 239 ? -111.025 37.406 -28.626 1.00 2.56 236 ASP E CA 1
ATOM 10564 C C . ASP E 1 239 ? -111.579 37.005 -27.254 1.00 2.56 236 ASP E C 1
ATOM 10565 O O . ASP E 1 239 ? -110.834 36.933 -26.276 1.00 2.56 236 ASP E O 1
ATOM 10570 N N . GLU E 1 240 ? -112.880 36.737 -27.184 1.00 2.56 237 GLU E N 1
ATOM 10571 C CA . GLU E 1 240 ? -113.529 36.401 -25.912 1.00 2.56 237 GLU E CA 1
ATOM 10572 C C . GLU E 1 240 ? -113.056 35.109 -25.249 1.00 2.56 237 GLU E C 1
ATOM 10573 O O . GLU E 1 240 ? -112.756 35.099 -24.055 1.00 2.56 237 GLU E O 1
ATOM 10579 N N . LYS E 1 241 ? -112.994 34.027 -26.018 1.00 2.56 238 LYS E N 1
ATOM 10580 C CA . LYS E 1 241 ? -112.610 32.715 -25.486 1.00 2.56 238 LYS E CA 1
ATOM 10581 C C . LYS E 1 241 ? -111.196 32.732 -24.886 1.00 2.56 238 LYS E C 1
ATOM 10582 O O . LYS E 1 241 ? -110.916 32.035 -23.908 1.00 2.56 238 LYS E O 1
ATOM 10588 N N . LYS E 1 242 ? -110.314 33.544 -25.455 1.00 2.56 239 LYS E N 1
ATOM 10589 C CA . LYS E 1 242 ? -108.937 33.611 -24.978 1.00 2.56 239 LYS E CA 1
ATOM 10590 C C . LYS E 1 242 ? -108.851 34.438 -23.695 1.00 2.56 239 LYS E C 1
ATOM 10591 O O . LYS E 1 242 ? -108.172 34.055 -22.746 1.00 2.56 239 LYS E O 1
ATOM 10597 N N . VAL E 1 243 ? -109.563 35.561 -23.664 1.00 2.56 240 VAL E N 1
ATOM 10598 C CA . VAL E 1 243 ? -109.582 36.428 -22.491 1.00 2.56 240 VAL E CA 1
ATOM 10599 C C . VAL E 1 243 ? -110.080 35.688 -21.248 1.00 2.56 240 VAL E C 1
ATOM 10600 O O . VAL E 1 243 ? -109.600 35.937 -20.145 1.00 2.56 240 VAL E O 1
ATOM 10604 N N . SER E 1 244 ? -111.028 34.770 -21.434 1.00 2.56 241 SER E N 1
ATOM 10605 C CA . SER E 1 244 ? -111.626 34.027 -20.317 1.00 2.56 241 SER E CA 1
ATOM 10606 C C . SER E 1 244 ? -110.625 33.195 -19.519 1.00 2.56 241 SER E C 1
ATOM 10607 O O . SER E 1 244 ? -110.795 33.009 -18.319 1.00 2.56 241 SER E O 1
ATOM 10610 N N . GLN E 1 245 ? -109.600 32.677 -20.187 1.00 2.56 242 GLN E N 1
ATOM 10611 C CA . GLN E 1 245 ? -108.579 31.872 -19.517 1.00 2.56 242 GLN E CA 1
ATOM 10612 C C . GLN E 1 245 ? -107.236 32.607 -19.461 1.00 2.56 242 GLN E C 1
ATOM 10613 O O . GLN E 1 245 ? -106.182 31.988 -19.314 1.00 2.56 242 GLN E O 1
ATOM 10619 N N . PHE E 1 246 ? -107.286 33.932 -19.560 1.00 2.56 243 PHE E N 1
ATOM 10620 C CA . PHE E 1 246 ? -106.089 34.762 -19.538 1.00 2.56 243 PHE E CA 1
ATOM 10621 C C . PHE E 1 246 ? -105.311 34.619 -18.228 1.00 2.56 243 PHE E C 1
ATOM 10622 O O . PHE E 1 246 ? -105.877 34.741 -17.142 1.00 2.56 243 PHE E O 1
ATOM 10630 N N . GLY E 1 247 ? -104.011 34.346 -18.351 1.00 2.56 244 GLY E N 1
ATOM 10631 C CA . GLY E 1 247 ? -103.116 34.214 -17.203 1.00 2.56 244 GLY E CA 1
ATOM 10632 C C . GLY E 1 247 ? -103.192 32.911 -16.425 1.00 2.56 244 GLY E C 1
ATOM 10633 O O . GLY E 1 247 ? -102.682 32.834 -15.312 1.00 2.56 244 GLY E O 1
ATOM 10634 N N . SER E 1 248 ? -103.807 31.880 -16.999 1.00 2.56 245 SER E N 1
ATOM 10635 C CA . SER E 1 248 ? -103.951 30.593 -16.305 1.00 2.56 245 SER E CA 1
ATOM 10636 C C . SER E 1 248 ? -102.811 29.613 -16.601 1.00 2.56 245 SER E C 1
ATOM 10637 O O . SER E 1 248 ? -102.804 28.493 -16.091 1.00 2.56 245 SER E O 1
ATOM 10640 N N . ASN E 1 249 ? -101.845 30.039 -17.406 1.00 2.56 246 ASN E N 1
ATOM 10641 C CA . ASN E 1 249 ? -100.734 29.178 -17.793 1.00 2.56 246 ASN E CA 1
ATOM 10642 C C . ASN E 1 249 ? -99.390 29.499 -17.129 1.00 2.56 246 ASN E C 1
ATOM 10643 O O . ASN E 1 249 ? -98.404 28.802 -17.369 1.00 2.56 246 ASN E O 1
ATOM 10648 N N . VAL E 1 250 ? -99.340 30.552 -16.318 1.00 2.56 247 VAL E N 1
ATOM 10649 C CA . VAL E 1 250 ? -98.121 30.882 -15.591 1.00 2.56 247 VAL E CA 1
ATOM 10650 C C . VAL E 1 250 ? -98.169 30.098 -14.279 1.00 2.56 247 VAL E C 1
ATOM 10651 O O . VAL E 1 250 ? -99.240 29.672 -13.861 1.00 2.56 247 VAL E O 1
ATOM 10655 N N . PRO E 1 251 ? -97.013 29.896 -13.625 1.00 2.56 248 PRO E N 1
ATOM 10656 C CA . PRO E 1 251 ? -96.962 29.114 -12.382 1.00 2.56 248 PRO E CA 1
ATOM 10657 C C . PRO E 1 251 ? -97.964 29.503 -11.288 1.00 2.56 248 PRO E C 1
ATOM 10658 O O . PRO E 1 251 ? -98.330 28.655 -10.478 1.00 2.56 248 PRO E O 1
ATOM 10670 N N . GLN E 1 253 ? -100.984 30.459 -11.917 1.00 2.56 250 GLN E N 1
ATOM 10671 C CA . GLN E 1 253 ? -102.307 30.208 -12.497 1.00 2.56 250 GLN E CA 1
ATOM 10672 C C . GLN E 1 253 ? -103.296 31.372 -12.414 1.00 2.56 250 GLN E C 1
ATOM 10673 O O . GLN E 1 253 ? -104.488 31.158 -12.230 1.00 2.56 250 GLN E O 1
ATOM 10679 N N . ARG E 1 254 ? -102.807 32.596 -12.551 1.00 2.56 251 ARG E N 1
ATOM 10680 C CA . ARG E 1 254 ? -103.680 33.756 -12.541 1.00 2.56 251 ARG E CA 1
ATOM 10681 C C . ARG E 1 254 ? -102.964 34.924 -13.188 1.00 2.56 251 ARG E C 1
ATOM 10682 O O . ARG E 1 254 ? -101.732 34.982 -13.192 1.00 2.56 251 ARG E O 1
ATOM 10690 N N . PRO E 1 255 ? -103.736 35.853 -13.759 1.00 2.56 252 PRO E N 1
ATOM 10691 C CA . PRO E 1 255 ? -103.134 37.041 -14.329 1.00 2.56 252 PRO E CA 1
ATOM 10692 C C . PRO E 1 255 ? -102.725 37.981 -13.211 1.00 2.56 252 PRO E C 1
ATOM 10693 O O . PRO E 1 255 ? -103.267 37.906 -12.115 1.00 2.56 252 PRO E O 1
ATOM 10697 N N . GLY E 1 256 ? -101.757 38.845 -13.469 1.00 2.56 253 GLY E N 1
ATOM 10698 C CA . GLY E 1 256 ? -101.333 39.803 -12.464 1.00 2.56 253 GLY E CA 1
ATOM 10699 C C . GLY E 1 256 ? -102.272 40.991 -12.493 1.00 2.56 253 GLY E C 1
ATOM 10700 O O . GLY E 1 256 ? -102.968 41.208 -13.478 1.00 2.56 253 GLY E O 1
ATOM 10701 N N . GLN E 1 257 ? -102.315 41.748 -11.407 1.00 2.56 254 GLN E N 1
ATOM 10702 C CA . GLN E 1 257 ? -103.136 42.950 -11.361 1.00 2.56 254 GLN E CA 1
ATOM 10703 C C . GLN E 1 257 ? -102.213 44.139 -11.525 1.00 2.56 254 GLN E C 1
ATOM 10704 O O . GLN E 1 257 ? -101.095 44.130 -11.021 1.00 2.56 254 GLN E O 1
ATOM 10710 N N . PRO E 1 258 ? -102.671 45.166 -12.243 1.00 2.56 255 PRO E N 1
ATOM 10711 C CA . PRO E 1 258 ? -101.840 46.335 -12.482 1.00 2.56 255 PRO E CA 1
ATOM 10712 C C . PRO E 1 258 ? -101.098 46.884 -11.250 1.00 2.56 255 PRO E C 1
ATOM 10713 O O . PRO E 1 258 ? -99.961 47.341 -11.381 1.00 2.56 255 PRO E O 1
ATOM 10717 N N . TYR E 1 259 ? -101.712 46.837 -10.067 1.00 2.56 256 TYR E N 1
ATOM 10718 C CA . TYR E 1 259 ? -101.054 47.374 -8.872 1.00 2.56 256 TYR E CA 1
ATOM 10719 C C . TYR E 1 259 ? -99.836 46.535 -8.476 1.00 2.56 256 TYR E C 1
ATOM 10720 O O . TYR E 1 259 ? -98.936 47.030 -7.806 1.00 2.56 256 TYR E O 1
ATOM 10729 N N . GLU E 1 260 ? -99.812 45.270 -8.891 1.00 2.56 257 GLU E N 1
ATOM 10730 C CA . GLU E 1 260 ? -98.680 44.378 -8.605 1.00 2.56 257 GLU E CA 1
ATOM 10731 C C . GLU E 1 260 ? -97.421 44.696 -9.421 1.00 2.56 257 GLU E C 1
ATOM 10732 O O . GLU E 1 260 ? -96.381 44.076 -9.222 1.00 2.56 257 GLU E O 1
ATOM 10738 N N . LEU E 1 261 ? -97.524 45.660 -10.327 1.00 2.56 258 LEU E N 1
ATOM 10739 C CA . LEU E 1 261 ? -96.400 46.089 -11.148 1.00 2.56 258 LEU E CA 1
ATOM 10740 C C . LEU E 1 261 ? -95.777 47.396 -10.653 1.00 2.56 258 LEU E C 1
ATOM 10741 O O . LEU E 1 261 ? -94.574 47.599 -10.776 1.00 2.56 258 LEU E O 1
ATOM 10746 N N . ALA E 1 262 ? -96.603 48.267 -10.076 1.00 2.56 259 ALA E N 1
ATOM 10747 C CA . ALA E 1 262 ? -96.175 49.597 -9.638 1.00 2.56 259 ALA E CA 1
ATOM 10748 C C . ALA E 1 262 ? -94.903 49.659 -8.789 1.00 2.56 259 ALA E C 1
ATOM 10749 O O . ALA E 1 262 ? -94.014 50.464 -9.065 1.00 2.56 259 ALA E O 1
ATOM 10751 N N . PRO E 1 263 ? -94.825 48.837 -7.729 1.00 6.84 260 PRO E N 1
ATOM 10752 C CA . PRO E 1 263 ? -93.637 48.845 -6.849 1.00 6.74 260 PRO E CA 1
ATOM 10753 C C . PRO E 1 263 ? -92.325 48.578 -7.580 1.00 7.79 260 PRO E C 1
ATOM 10754 O O . PRO E 1 263 ? -91.268 49.058 -7.163 1.00 9.36 260 PRO E O 1
ATOM 10758 N N . ALA E 1 264 ? -92.397 47.829 -8.665 1.00 8.07 261 ALA E N 1
ATOM 10759 C CA . ALA E 1 264 ? -91.207 47.519 -9.438 1.00 10.50 261 ALA E CA 1
ATOM 10760 C C . ALA E 1 264 ? -90.740 48.826 -10.065 1.00 11.37 261 ALA E C 1
ATOM 10761 O O . ALA E 1 264 ? -89.530 49.136 -10.107 1.00 10.55 261 ALA E O 1
ATOM 10763 N N . TYR E 1 265 ? -91.713 49.608 -10.523 1.00 11.11 262 TYR E N 1
ATOM 10764 C CA . TYR E 1 265 ? -91.423 50.900 -11.135 1.00 10.92 262 TYR E CA 1
ATOM 10765 C C . TYR E 1 265 ? -90.930 51.896 -10.091 1.00 10.89 262 TYR E C 1
ATOM 10766 O O . TYR E 1 265 ? -90.002 52.674 -10.349 1.00 10.77 262 TYR E O 1
ATOM 10775 N N . VAL E 1 266 ? -91.541 51.867 -8.906 1.00 12.17 263 VAL E N 1
ATOM 10776 C CA . VAL E 1 266 ? -91.117 52.728 -7.813 1.00 11.08 263 VAL E CA 1
ATOM 10777 C C . VAL E 1 266 ? -89.660 52.387 -7.468 1.00 11.75 263 VAL E C 1
ATOM 10778 O O . VAL E 1 266 ? -88.818 53.275 -7.325 1.00 12.63 263 VAL E O 1
ATOM 10782 N N . TYR E 1 267 ? -89.357 51.097 -7.367 1.00 13.06 264 TYR E N 1
ATOM 10783 C CA . TYR E 1 267 ? -87.983 50.653 -7.089 1.00 12.65 264 TYR E CA 1
ATOM 10784 C C . TYR E 1 267 ? -86.993 51.242 -8.093 1.00 13.44 264 TYR E C 1
ATOM 10785 O O . TYR E 1 267 ? -86.015 51.911 -7.717 1.00 13.56 264 TYR E O 1
ATOM 10794 N N . LEU E 1 268 ? -87.279 51.038 -9.377 1.00 13.01 265 LEU E N 1
ATOM 10795 C CA . LEU E 1 268 ? -86.388 51.497 -10.435 1.00 12.14 265 LEU E CA 1
ATOM 10796 C C . LEU E 1 268 ? -86.302 53.008 -10.596 1.00 13.39 265 LEU E C 1
ATOM 10797 O O . LEU E 1 268 ? -85.270 53.524 -11.033 1.00 12.88 265 LEU E O 1
ATOM 10802 N N . ALA E 1 269 ? -87.386 53.710 -10.262 1.00 13.30 266 ALA E N 1
ATOM 10803 C CA . ALA E 1 269 ? -87.457 55.163 -10.410 1.00 13.55 266 ALA E CA 1
ATOM 10804 C C . ALA E 1 269 ? -86.793 55.959 -9.299 1.00 14.20 266 ALA E C 1
ATOM 10805 O O . ALA E 1 269 ? -86.470 57.128 -9.502 1.00 13.78 266 ALA E O 1
ATOM 10807 N N . SER E 1 270 ? -86.615 55.343 -8.129 1.00 15.34 267 SER E N 1
ATOM 10808 C CA . SER E 1 270 ? -86.077 56.045 -6.957 1.00 15.74 267 SER E CA 1
ATOM 10809 C C . SER E 1 270 ? -84.618 55.742 -6.670 1.00 15.37 267 SER E C 1
ATOM 10810 O O . SER E 1 270 ? -83.998 54.923 -7.350 1.00 15.33 267 SER E O 1
ATOM 10813 N N . SER E 1 271 ? -84.095 56.394 -5.627 1.00 14.78 268 SER E N 1
ATOM 10814 C CA . SER E 1 271 ? -82.715 56.202 -5.169 1.00 15.71 268 SER E CA 1
ATOM 10815 C C . SER E 1 271 ? -82.496 54.785 -4.675 1.00 13.32 268 SER E C 1
ATOM 10816 O O . SER E 1 271 ? -81.368 54.401 -4.421 1.00 15.96 268 SER E O 1
ATOM 10819 N N . ASP E 1 272 ? -83.586 54.044 -4.475 1.00 12.87 269 ASP E N 1
ATOM 10820 C CA . ASP E 1 272 ? -83.545 52.668 -3.984 1.00 13.10 269 ASP E CA 1
ATOM 10821 C C . ASP E 1 272 ? -82.730 51.747 -4.915 1.00 13.47 269 ASP E C 1
ATOM 10822 O O . ASP E 1 272 ? -82.107 50.781 -4.468 1.00 16.44 269 ASP E O 1
ATOM 10827 N N . SER E 1 273 ? -82.744 52.059 -6.205 1.00 14.20 270 SER E N 1
ATOM 10828 C CA . SER E 1 273 ? -82.037 51.262 -7.210 1.00 13.08 270 SER E CA 1
ATOM 10829 C C . SER E 1 273 ? -80.835 52.019 -7.780 1.00 13.49 270 SER E C 1
ATOM 10830 O O . SER E 1 273 ? -80.469 51.821 -8.933 1.00 13.50 270 SER E O 1
ATOM 10833 N N . SER E 1 274 ? -80.206 52.859 -6.960 1.00 14.25 271 SER E N 1
ATOM 10834 C CA . SER E 1 274 ? -79.041 53.656 -7.379 1.00 14.45 271 SER E CA 1
ATOM 10835 C C . SER E 1 274 ? -77.867 52.852 -7.989 1.00 15.56 271 SER E C 1
ATOM 10836 O O . SER E 1 274 ? -77.075 53.417 -8.740 1.00 17.50 271 SER E O 1
ATOM 10839 N N . TYR E 1 275 ? -77.735 51.555 -7.679 1.00 15.09 272 TYR E N 1
ATOM 10840 C CA . TYR E 1 275 ? -76.644 50.751 -8.255 1.00 14.00 272 TYR E CA 1
ATOM 10841 C C . TYR E 1 275 ? -77.183 49.815 -9.349 1.00 14.14 272 TYR E C 1
ATOM 10842 O O . TYR E 1 275 ? -76.552 48.814 -9.689 1.00 14.77 272 TYR E O 1
ATOM 10851 N N . VAL E 1 276 ? -78.329 50.170 -9.929 1.00 13.66 273 VAL E N 1
ATOM 10852 C CA . VAL E 1 276 ? -78.980 49.347 -10.939 1.00 12.26 273 VAL E CA 1
ATOM 10853 C C . VAL E 1 276 ? -79.220 50.070 -12.256 1.00 12.69 273 VAL E C 1
ATOM 10854 O O . VAL E 1 276 ? -79.933 51.080 -12.307 1.00 13.09 273 VAL E O 1
ATOM 10858 N N . THR E 1 277 ? -78.656 49.526 -13.328 1.00 12.36 274 THR E N 1
ATOM 10859 C CA . THR E 1 277 ? -78.865 50.057 -14.646 1.00 12.83 274 THR E CA 1
ATOM 10860 C C . THR E 1 277 ? -78.650 48.924 -15.655 1.00 13.08 274 THR E C 1
ATOM 10861 O O . THR E 1 277 ? -77.854 48.010 -15.427 1.00 11.98 274 THR E O 1
ATOM 10865 N N . GLY E 1 278 ? -79.420 48.972 -16.737 1.00 12.34 275 GLY E N 1
ATOM 10866 C CA . GLY E 1 278 ? -79.345 48.000 -17.808 1.00 12.06 275 GLY E CA 1
ATOM 10867 C C . GLY E 1 278 ? -80.095 46.727 -17.511 1.00 12.14 275 GLY E C 1
ATOM 10868 O O . GLY E 1 278 ? -79.954 45.745 -18.230 1.00 12.53 275 GLY E O 1
ATOM 10869 N N . GLN E 1 279 ? -80.911 46.735 -16.463 1.00 11.80 276 GLN E N 1
ATOM 10870 C CA . GLN E 1 279 ? -81.557 45.502 -16.038 1.00 11.78 276 GLN E CA 1
ATOM 10871 C C . GLN E 1 279 ? -83.039 45.396 -16.323 1.00 12.26 276 GLN E C 1
ATOM 10872 O O . GLN E 1 279 ? -83.694 46.356 -16.764 1.00 12.79 276 GLN E O 1
ATOM 10886 N N . ILE E 1 281 ? -86.757 43.859 -14.559 1.00 13.67 278 ILE E N 1
ATOM 10887 C CA . ILE E 1 281 ? -87.493 43.245 -13.468 1.00 14.06 278 ILE E CA 1
ATOM 10888 C C . ILE E 1 281 ? -88.627 42.423 -14.064 1.00 12.59 278 ILE E C 1
ATOM 10889 O O . ILE E 1 281 ? -89.529 42.968 -14.696 1.00 12.17 278 ILE E O 1
ATOM 10894 N N . HIS E 1 282 ? -88.579 41.114 -13.855 1.00 12.01 279 HIS E N 1
ATOM 10895 C CA . HIS E 1 282 ? -89.601 40.226 -14.369 1.00 11.59 279 HIS E CA 1
ATOM 10896 C C . HIS E 1 282 ? -90.718 40.031 -13.356 1.00 13.17 279 HIS E C 1
ATOM 10897 O O . HIS E 1 282 ? -90.537 39.379 -12.333 1.00 13.05 279 HIS E O 1
ATOM 10904 N N . VAL E 1 283 ? -91.877 40.615 -13.654 1.00 11.49 280 VAL E N 1
ATOM 10905 C CA . VAL E 1 283 ? -93.058 40.503 -12.815 1.00 11.95 280 VAL E CA 1
ATOM 10906 C C . VAL E 1 283 ? -94.049 39.691 -13.647 1.00 12.45 280 VAL E C 1
ATOM 10907 O O . VAL E 1 283 ? -94.880 40.265 -14.366 1.00 11.92 280 VAL E O 1
ATOM 10911 N N . ASN E 1 284 ? -93.988 38.367 -13.529 1.00 12.22 281 ASN E N 1
ATOM 10912 C CA . ASN E 1 284 ? -94.722 37.508 -14.455 1.00 12.58 281 ASN E CA 1
ATOM 10913 C C . ASN E 1 284 ? -95.455 36.271 -13.949 1.00 13.13 281 ASN E C 1
ATOM 10914 O O . ASN E 1 284 ? -95.873 35.443 -14.754 1.00 13.93 281 ASN E O 1
ATOM 10919 N N . GLY E 1 285 ? -95.648 36.137 -12.648 1.00 13.69 282 GLY E N 1
ATOM 10920 C CA . GLY E 1 285 ? -96.395 34.999 -12.137 1.00 13.77 282 GLY E CA 1
ATOM 10921 C C . GLY E 1 285 ? -95.574 33.732 -12.013 1.00 13.64 282 GLY E C 1
ATOM 10922 O O . GLY E 1 285 ? -96.138 32.629 -11.859 1.00 13.23 282 GLY E O 1
ATOM 10923 N N . GLY E 1 286 ? -94.251 33.883 -12.073 1.00 12.41 283 GLY E N 1
ATOM 10924 C CA . GLY E 1 286 ? -93.335 32.750 -11.882 1.00 12.52 283 GLY E CA 1
ATOM 10925 C C . GLY E 1 286 ? -92.717 32.095 -13.109 1.00 12.67 283 GLY E C 1
ATOM 10926 O O . GLY E 1 286 ? -92.132 31.020 -13.000 1.00 13.82 283 GLY E O 1
ATOM 10927 N N . VAL E 1 287 ? -92.817 32.719 -14.276 1.00 12.74 284 VAL E N 1
ATOM 10928 C CA . VAL E 1 287 ? -92.204 32.130 -15.466 1.00 12.17 284 VAL E CA 1
ATOM 10929 C C . VAL E 1 287 ? -90.695 32.355 -15.365 1.00 13.29 284 VAL E C 1
ATOM 10930 O O . VAL E 1 287 ? -90.220 33.485 -15.182 1.00 13.64 284 VAL E O 1
ATOM 10934 N N . ILE E 1 288 ? -89.953 31.255 -15.421 1.00 14.47 285 ILE E N 1
ATOM 10935 C CA . ILE E 1 288 ? -88.511 31.292 -15.391 1.00 14.55 285 ILE E CA 1
ATOM 10936 C C . ILE E 1 288 ? -88.080 31.664 -16.804 1.00 15.72 285 ILE E C 1
ATOM 10937 O O . ILE E 1 288 ? -88.516 31.056 -17.793 1.00 14.86 285 ILE E O 1
ATOM 10942 N N . VAL E 1 289 ? -87.234 32.678 -16.904 1.00 16.84 286 VAL E N 1
ATOM 10943 C CA . VAL E 1 289 ? -86.792 33.151 -18.200 1.00 18.07 286 VAL E CA 1
ATOM 10944 C C . VAL E 1 289 ? -85.263 33.199 -18.251 1.00 18.36 286 VAL E C 1
ATOM 10945 O O . VAL E 1 289 ? -84.684 33.998 -18.989 1.00 17.94 286 VAL E O 1
ATOM 10949 N N . ASN E 1 290 ? -84.618 32.327 -17.477 1.00 19.28 287 ASN E N 1
ATOM 10950 C CA . ASN E 1 290 ? -83.167 32.332 -17.346 1.00 19.30 287 ASN E CA 1
ATOM 10951 C C . ASN E 1 290 ? -82.716 33.722 -16.899 1.00 20.84 287 ASN E C 1
ATOM 10952 O O . ASN E 1 290 ? -81.653 34.201 -17.305 1.00 21.83 287 ASN E O 1
ATOM 10957 N N . GLY E 1 291 ? -83.524 34.354 -16.036 1.00 22.19 288 GLY E N 1
ATOM 10958 C CA . GLY E 1 291 ? -83.250 35.698 -15.542 1.00 21.48 288 GLY E CA 1
ATOM 10959 C C . GLY E 1 291 ? -82.212 35.829 -14.445 1.00 21.52 288 GLY E C 1
ATOM 10960 O O . GLY E 1 291 ? -81.886 34.880 -13.703 1.00 20.75 288 GLY E O 1
ATOM 10962 N N . ASN F 1 2 ? -58.603 35.686 -19.615 1.00 28.98 -1 ASN F N 1
ATOM 10963 C CA . ASN F 1 2 ? -59.102 37.007 -19.146 1.00 29.33 -1 ASN F CA 1
ATOM 10964 C C . ASN F 1 2 ? -60.264 37.528 -20.007 1.00 30.05 -1 ASN F C 1
ATOM 10965 O O . ASN F 1 2 ? -60.126 37.742 -21.211 1.00 28.83 -1 ASN F O 1
ATOM 10970 N N . ALA F 1 3 ? -61.409 37.725 -19.353 1.00 31.14 0 ALA F N 1
ATOM 10971 C CA . ALA F 1 3 ? -62.650 38.146 -20.006 1.00 32.08 0 ALA F CA 1
ATOM 10972 C C . ALA F 1 3 ? -62.682 39.600 -20.476 1.00 33.30 0 ALA F C 1
ATOM 10973 O O . ALA F 1 3 ? -63.435 39.939 -21.389 1.00 32.81 0 ALA F O 1
ATOM 10983 N N . PRO F 1 5 ? -59.868 41.933 -21.564 1.00 37.18 2 PRO F N 1
ATOM 10984 C CA . PRO F 1 5 ? -58.468 42.227 -21.915 1.00 37.31 2 PRO F CA 1
ATOM 10985 C C . PRO F 1 5 ? -58.117 43.700 -22.158 1.00 37.52 2 PRO F C 1
ATOM 10986 O O . PRO F 1 5 ? -56.944 44.063 -22.082 1.00 37.09 2 PRO F O 1
ATOM 10990 N N . GLN F 1 6 ? -59.091 44.536 -22.461 1.00 38.11 3 GLN F N 1
ATOM 10991 C CA . GLN F 1 6 ? -58.803 45.914 -22.793 1.00 38.45 3 GLN F CA 1
ATOM 10992 C C . GLN F 1 6 ? -59.191 46.822 -21.655 1.00 38.92 3 GLN F C 1
ATOM 10993 O O . GLN F 1 6 ? -59.099 48.024 -21.779 1.00 38.92 3 GLN F O 1
ATOM 10999 N N . GLN F 1 7 ? -59.654 46.251 -20.556 1.00 39.83 4 GLN F N 1
ATOM 11000 C CA . GLN F 1 7 ? -60.125 47.067 -19.446 1.00 40.82 4 GLN F CA 1
ATOM 11001 C C . GLN F 1 7 ? -58.994 47.748 -18.731 1.00 41.08 4 GLN F C 1
ATOM 11002 O O . GLN F 1 7 ? -58.175 47.102 -18.136 1.00 41.47 4 GLN F O 1
ATOM 11008 N N . LYS F 1 8 ? -58.964 49.065 -18.764 1.00 41.20 5 LYS F N 1
ATOM 11009 C CA . LYS F 1 8 ? -58.016 49.792 -17.938 1.00 41.31 5 LYS F CA 1
ATOM 11010 C C . LYS F 1 8 ? -58.472 49.626 -16.497 1.00 41.01 5 LYS F C 1
ATOM 11011 O O . LYS F 1 8 ? -59.663 49.635 -16.230 1.00 41.24 5 LYS F O 1
ATOM 11017 N N . ASN F 1 9 ? -57.555 49.503 -15.555 1.00 40.39 6 ASN F N 1
ATOM 11018 C CA . ASN F 1 9 ? -57.975 49.478 -14.160 1.00 40.03 6 ASN F CA 1
ATOM 11019 C C . ASN F 1 9 ? -57.508 50.737 -13.445 1.00 39.59 6 ASN F C 1
ATOM 11020 O O . ASN F 1 9 ? -56.651 51.462 -13.946 1.00 39.10 6 ASN F O 1
ATOM 11025 N N . PHE F 1 10 ? -58.091 50.993 -12.283 1.00 38.92 7 PHE F N 1
ATOM 11026 C CA . PHE F 1 10 ? -57.776 52.182 -11.527 1.00 38.50 7 PHE F CA 1
ATOM 11027 C C . PHE F 1 10 ? -58.178 52.075 -10.070 1.00 37.81 7 PHE F C 1
ATOM 11028 O O . PHE F 1 10 ? -59.000 51.254 -9.704 1.00 37.73 7 PHE F O 1
ATOM 11036 N N . VAL F 1 11 ? -57.585 52.919 -9.239 1.00 36.85 8 VAL F N 1
ATOM 11037 C CA . VAL F 1 11 ? -57.792 52.852 -7.791 1.00 36.04 8 VAL F CA 1
ATOM 11038 C C . VAL F 1 11 ? -59.159 53.383 -7.371 1.00 35.72 8 VAL F C 1
ATOM 11039 O O . VAL F 1 11 ? -59.544 54.486 -7.748 1.00 35.62 8 VAL F O 1
ATOM 11043 N N . THR F 1 12 ? -59.888 52.590 -6.589 1.00 35.43 9 THR F N 1
ATOM 11044 C CA . THR F 1 12 ? -61.200 52.997 -6.088 1.00 35.41 9 THR F CA 1
ATOM 11045 C C . THR F 1 12 ? -61.260 52.973 -4.557 1.00 35.72 9 THR F C 1
ATOM 11046 O O . THR F 1 12 ? -62.084 53.666 -3.957 1.00 35.46 9 THR F O 1
ATOM 11058 N N . PRO F 1 14 ? -58.730 52.198 -0.653 1.00 35.21 11 PRO F N 1
ATOM 11059 C CA . PRO F 1 14 ? -57.398 52.078 -0.047 1.00 34.75 11 PRO F CA 1
ATOM 11060 C C . PRO F 1 14 ? -56.896 50.619 0.028 1.00 34.28 11 PRO F C 1
ATOM 11061 O O . PRO F 1 14 ? -57.679 49.700 0.296 1.00 34.11 11 PRO F O 1
ATOM 11065 N N . ALA F 1 15 ? -55.598 50.421 -0.204 1.00 33.69 12 ALA F N 1
ATOM 11066 C CA . ALA F 1 15 ? -54.987 49.089 -0.160 1.00 33.14 12 ALA F CA 1
ATOM 11067 C C . ALA F 1 15 ? -55.032 48.491 1.251 1.00 32.78 12 ALA F C 1
ATOM 11068 O O . ALA F 1 15 ? -54.408 49.019 2.173 1.00 32.62 12 ALA F O 1
ATOM 11070 N N . GLN F 1 16 ? -55.765 47.390 1.411 1.00 32.15 13 GLN F N 1
ATOM 11071 C CA . GLN F 1 16 ? -55.900 46.734 2.715 1.00 31.60 13 GLN F CA 1
ATOM 11072 C C . GLN F 1 16 ? -56.126 45.227 2.559 1.00 31.40 13 GLN F C 1
ATOM 11073 O O . GLN F 1 16 ? -56.454 44.749 1.474 1.00 31.88 13 GLN F O 1
ATOM 11079 N N . HIS F 1 17 ? -55.961 44.486 3.651 1.00 31.00 14 HIS F N 1
ATOM 11080 C CA . HIS F 1 17 ? -56.090 43.030 3.625 1.00 30.59 14 HIS F CA 1
ATOM 11081 C C . HIS F 1 17 ? -56.243 42.457 5.038 1.00 29.37 14 HIS F C 1
ATOM 11082 O O . HIS F 1 17 ? -55.557 42.879 5.963 1.00 29.03 14 HIS F O 1
ATOM 11089 N N . GLN F 1 18 ? -57.165 41.511 5.197 1.00 28.26 15 GLN F N 1
ATOM 11090 C CA . GLN F 1 18 ? -57.365 40.824 6.473 1.00 26.82 15 GLN F CA 1
ATOM 11091 C C . GLN F 1 18 ? -56.949 39.366 6.255 1.00 27.10 15 GLN F C 1
ATOM 11092 O O . GLN F 1 18 ? -57.247 38.784 5.204 1.00 27.00 15 GLN F O 1
ATOM 11098 N N . ASN F 1 19 ? -56.246 38.786 7.228 1.00 26.55 16 ASN F N 1
ATOM 11099 C CA . ASN F 1 19 ? -55.754 37.410 7.102 1.00 26.48 16 ASN F CA 1
ATOM 11100 C C . ASN F 1 19 ? -56.692 36.330 7.661 1.00 25.78 16 ASN F C 1
ATOM 11101 O O . ASN F 1 19 ? -56.260 35.201 7.906 1.00 26.88 16 ASN F O 1
ATOM 11106 N N . LYS F 1 20 ? -57.967 36.666 7.840 1.00 24.63 17 LYS F N 1
ATOM 11107 C CA . LYS F 1 20 ? -58.951 35.712 8.355 1.00 23.86 17 LYS F CA 1
ATOM 11108 C C . LYS F 1 20 ? -60.330 35.949 7.748 1.00 22.30 17 LYS F C 1
ATOM 11109 O O . LYS F 1 20 ? -60.793 37.086 7.682 1.00 22.28 17 LYS F O 1
ATOM 11115 N N . GLN F 1 21 ? -60.980 34.869 7.316 1.00 20.52 18 GLN F N 1
ATOM 11116 C CA . GLN F 1 21 ? -62.310 34.944 6.723 1.00 19.92 18 GLN F CA 1
ATOM 11117 C C . GLN F 1 21 ? -63.261 34.045 7.515 1.00 19.20 18 GLN F C 1
ATOM 11118 O O . GLN F 1 21 ? -62.866 32.971 7.951 1.00 19.17 18 GLN F O 1
ATOM 11124 N N . PRO F 1 22 ? -64.517 34.479 7.729 1.00 19.76 19 PRO F N 1
ATOM 11125 C CA . PRO F 1 22 ? -65.178 35.739 7.334 1.00 19.15 19 PRO F CA 1
ATOM 11126 C C . PRO F 1 22 ? -64.484 36.966 7.921 1.00 18.83 19 PRO F C 1
ATOM 11127 O O . PRO F 1 22 ? -64.108 36.958 9.094 1.00 17.69 19 PRO F O 1
ATOM 11131 N N . GLY F 1 23 ? -64.318 38.007 7.110 1.00 17.56 20 GLY F N 1
ATOM 11132 C CA . GLY F 1 23 ? -63.637 39.218 7.547 1.00 17.55 20 GLY F CA 1
ATOM 11133 C C . GLY F 1 23 ? -64.430 40.029 8.555 1.00 16.95 20 GLY F C 1
ATOM 11134 O O . GLY F 1 23 ? -65.623 39.787 8.770 1.00 16.10 20 GLY F O 1
ATOM 11135 N N . ILE F 1 24 ? -63.758 41.000 9.164 1.00 16.88 21 ILE F N 1
ATOM 11136 C CA . ILE F 1 24 ? -64.382 41.864 10.175 1.00 17.18 21 ILE F CA 1
ATOM 11137 C C . ILE F 1 24 ? -64.650 43.264 9.619 1.00 16.78 21 ILE F C 1
ATOM 11138 O O . ILE F 1 24 ? -63.745 43.940 9.125 1.00 16.89 21 ILE F O 1
ATOM 11143 N N . GLU F 1 25 ? -65.897 43.702 9.718 1.00 16.81 22 GLU F N 1
ATOM 11144 C CA . GLU F 1 25 ? -66.275 44.999 9.171 1.00 16.77 22 GLU F CA 1
ATOM 11145 C C . GLU F 1 25 ? -65.588 46.149 9.901 1.00 17.01 22 GLU F C 1
ATOM 11146 O O . GLU F 1 25 ? -65.076 47.066 9.255 1.00 17.05 22 GLU F O 1
ATOM 11152 N N . SER F 1 26 ? -65.529 46.084 11.231 1.00 17.99 23 SER F N 1
ATOM 11153 C CA . SER F 1 26 ? -64.910 47.157 12.023 1.00 18.13 23 SER F CA 1
ATOM 11154 C C . SER F 1 26 ? -63.437 47.459 11.659 1.00 19.05 23 SER F C 1
ATOM 11155 O O . SER F 1 26 ? -62.930 48.535 11.978 1.00 18.46 23 SER F O 1
ATOM 11158 N N . LEU F 1 27 ? -62.760 46.524 10.987 1.00 19.50 24 LEU F N 1
ATOM 11159 C CA . LEU F 1 27 ? -61.361 46.721 10.577 1.00 19.79 24 LEU F CA 1
ATOM 11160 C C . LEU F 1 27 ? -61.208 47.442 9.228 1.00 20.22 24 LEU F C 1
ATOM 11161 O O . LEU F 1 27 ? -60.105 47.861 8.872 1.00 19.67 24 LEU F O 1
ATOM 11174 N N . ASN F 1 29 ? -61.472 50.111 5.953 1.00 21.43 26 ASN F N 1
ATOM 11175 C CA . ASN F 1 29 ? -61.254 51.529 5.652 1.00 21.45 26 ASN F CA 1
ATOM 11176 C C . ASN F 1 29 ? -61.528 51.844 4.166 1.00 21.41 26 ASN F C 1
ATOM 11177 O O . ASN F 1 29 ? -60.763 51.424 3.295 1.00 20.74 26 ASN F O 1
ATOM 11182 N N . PRO F 1 30 ? -62.617 52.591 3.874 1.00 20.91 27 PRO F N 1
ATOM 11183 C CA . PRO F 1 30 ? -63.554 53.123 4.856 1.00 20.23 27 PRO F CA 1
ATOM 11184 C C . PRO F 1 30 ? -64.611 52.094 5.255 1.00 19.57 27 PRO F C 1
ATOM 11185 O O . PRO F 1 30 ? -64.751 51.046 4.613 1.00 18.45 27 PRO F O 1
ATOM 11189 N N . LEU F 1 31 ? -65.334 52.398 6.326 1.00 18.52 28 LEU F N 1
ATOM 11190 C CA . LEU F 1 31 ? -66.404 51.542 6.797 1.00 17.90 28 LEU F CA 1
ATOM 11191 C C . LEU F 1 31 ? -67.500 51.467 5.736 1.00 17.72 28 LEU F C 1
ATOM 11192 O O . LEU F 1 31 ? -67.896 52.484 5.162 1.00 17.17 28 LEU F O 1
ATOM 11197 N N . PRO F 1 32 ? -67.969 50.251 5.441 1.00 16.89 29 PRO F N 1
ATOM 11198 C CA . PRO F 1 32 ? -69.068 50.120 4.506 1.00 15.81 29 PRO F CA 1
ATOM 11199 C C . PRO F 1 32 ? -70.271 50.938 4.955 1.00 14.73 29 PRO F C 1
ATOM 11200 O O . PRO F 1 32 ? -70.625 50.912 6.133 1.00 12.98 29 PRO F O 1
ATOM 11204 N N . GLN F 1 33 ? -70.886 51.668 4.031 1.00 13.30 30 GLN F N 1
ATOM 11205 C CA . GLN F 1 33 ? -72.095 52.405 4.348 1.00 13.73 30 GLN F CA 1
ATOM 11206 C C . GLN F 1 33 ? -73.207 51.373 4.264 1.00 13.21 30 GLN F C 1
ATOM 11207 O O . GLN F 1 33 ? -73.532 50.907 3.175 1.00 12.19 30 GLN F O 1
ATOM 11213 N N . PHE F 1 34 ? -73.765 50.987 5.407 1.00 12.77 31 PHE F N 1
ATOM 11214 C CA . PHE F 1 34 ? -74.796 49.938 5.438 1.00 14.64 31 PHE F CA 1
ATOM 11215 C C . PHE F 1 34 ? -76.190 50.486 5.587 1.00 15.50 31 PHE F C 1
ATOM 11216 O O . PHE F 1 34 ? -77.172 49.736 5.613 1.00 15.76 31 PHE F O 1
ATOM 11224 N N . GLU F 1 35 ? -76.275 51.803 5.661 1.00 15.99 32 GLU F N 1
ATOM 11225 C CA . GLU F 1 35 ? -77.527 52.447 5.908 1.00 17.06 32 GLU F CA 1
ATOM 11226 C C . GLU F 1 35 ? -77.631 53.742 5.147 1.00 16.81 32 GLU F C 1
ATOM 11227 O O . GLU F 1 35 ? -76.689 54.539 5.141 1.00 15.80 32 GLU F O 1
ATOM 11233 N N . ASP F 1 36 ? -78.761 53.935 4.479 1.00 17.65 33 ASP F N 1
ATOM 11234 C CA . ASP F 1 36 ? -79.053 55.212 3.851 1.00 19.27 33 ASP F CA 1
ATOM 11235 C C . ASP F 1 36 ? -79.810 55.996 4.917 1.00 20.05 33 ASP F C 1
ATOM 11236 O O . ASP F 1 36 ? -80.865 55.560 5.364 1.00 19.62 33 ASP F O 1
ATOM 11241 N N . PRO F 1 37 ? -79.263 57.141 5.343 1.00 22.44 34 PRO F N 1
ATOM 11242 C CA . PRO F 1 37 ? -79.919 57.951 6.386 1.00 23.68 34 PRO F CA 1
ATOM 11243 C C . PRO F 1 37 ? -81.304 58.464 5.984 1.00 24.44 34 PRO F C 1
ATOM 11244 O O . PRO F 1 37 ? -82.153 58.691 6.845 1.00 25.51 34 PRO F O 1
ATOM 11248 N N . ASN F 1 38 ? -81.518 58.649 4.684 1.00 25.27 35 ASN F N 1
ATOM 11249 C CA . ASN F 1 38 ? -82.791 59.136 4.161 1.00 25.38 35 ASN F CA 1
ATOM 11250 C C . ASN F 1 38 ? -83.860 58.059 4.131 1.00 24.24 35 ASN F C 1
ATOM 11251 O O . ASN F 1 38 ? -85.053 58.362 4.096 1.00 23.61 35 ASN F O 1
ATOM 11256 N N . TYR F 1 39 ? -83.430 56.802 4.136 1.00 23.33 36 TYR F N 1
ATOM 11257 C CA . TYR F 1 39 ? -84.364 55.691 4.027 1.00 22.13 36 TYR F CA 1
ATOM 11258 C C . TYR F 1 39 ? -85.470 55.827 5.054 1.00 20.56 36 TYR F C 1
ATOM 11259 O O . TYR F 1 39 ? -85.212 55.924 6.247 1.00 20.46 36 TYR F O 1
ATOM 11268 N N . LYS F 1 40 ? -86.702 55.860 4.565 1.00 18.53 37 LYS F N 1
ATOM 11269 C CA . LYS F 1 40 ? -87.876 55.951 5.412 1.00 18.29 37 LYS F CA 1
ATOM 11270 C C . LYS F 1 40 ? -88.658 54.651 5.245 1.00 16.27 37 LYS F C 1
ATOM 11271 O O . LYS F 1 40 ? -89.004 54.270 4.129 1.00 16.41 37 LYS F O 1
ATOM 11277 N N . GLY F 1 41 ? -88.900 53.956 6.349 1.00 14.42 38 GLY F N 1
ATOM 11278 C CA . GLY F 1 41 ? -89.660 52.707 6.325 1.00 13.00 38 GLY F CA 1
ATOM 11279 C C . GLY F 1 41 ? -91.138 53.023 6.220 1.00 12.49 38 GLY F C 1
ATOM 11280 O O . GLY F 1 41 ? -91.540 54.156 6.459 1.00 11.22 38 GLY F O 1
ATOM 11281 N N . SER F 1 42 ? -91.950 52.030 5.875 1.00 11.13 39 SER F N 1
ATOM 11282 C CA . SER F 1 42 ? -93.385 52.257 5.712 1.00 10.21 39 SER F CA 1
ATOM 11283 C C . SER F 1 42 ? -94.164 50.987 6.030 1.00 9.98 39 SER F C 1
ATOM 11284 O O . SER F 1 42 ? -95.155 50.668 5.381 1.00 9.94 39 SER F O 1
ATOM 11287 N N . GLU F 1 43 ? -93.701 50.275 7.055 1.00 9.76 40 GLU F N 1
ATOM 11288 C CA . GLU F 1 43 ? -94.354 49.062 7.554 1.00 9.82 40 GLU F CA 1
ATOM 11289 C C . GLU F 1 43 ? -94.488 47.941 6.536 1.00 9.93 40 GLU F C 1
ATOM 11290 O O . GLU F 1 43 ? -95.359 47.075 6.675 1.00 9.91 40 GLU F O 1
ATOM 11296 N N . LYS F 1 44 ? -93.600 47.917 5.544 1.00 9.73 41 LYS F N 1
ATOM 11297 C CA . LYS F 1 44 ? -93.665 46.924 4.496 1.00 10.65 41 LYS F CA 1
ATOM 11298 C C . LYS F 1 44 ? -93.551 45.475 5.004 1.00 11.09 41 LYS F C 1
ATOM 11299 O O . LYS F 1 44 ? -94.039 44.556 4.344 1.00 12.85 41 LYS F O 1
ATOM 11305 N N . LEU F 1 45 ? -92.909 45.282 6.153 1.00 9.48 42 LEU F N 1
ATOM 11306 C CA . LEU F 1 45 ? -92.697 43.941 6.734 1.00 10.38 42 LEU F CA 1
ATOM 11307 C C . LEU F 1 45 ? -93.149 43.908 8.197 1.00 9.30 42 LEU F C 1
ATOM 11308 O O . LEU F 1 45 ? -92.701 43.084 8.986 1.00 9.79 42 LEU F O 1
ATOM 11313 N N . LYS F 1 46 ? -94.045 44.815 8.539 1.00 8.81 43 LYS F N 1
ATOM 11314 C CA . LYS F 1 46 ? -94.548 44.945 9.899 1.00 9.06 43 LYS F CA 1
ATOM 11315 C C . LYS F 1 46 ? -94.952 43.616 10.531 1.00 8.79 43 LYS F C 1
ATOM 11316 O O . LYS F 1 46 ? -95.890 42.966 10.074 1.00 8.93 43 LYS F O 1
ATOM 11322 N N . GLY F 1 47 ? -94.244 43.231 11.589 1.00 9.78 44 GLY F N 1
ATOM 11323 C CA . GLY F 1 47 ? -94.579 42.025 12.356 1.00 10.71 44 GLY F CA 1
ATOM 11324 C C . GLY F 1 47 ? -94.064 40.718 11.787 1.00 11.28 44 GLY F C 1
ATOM 11325 O O . GLY F 1 47 ? -94.287 39.650 12.377 1.00 11.03 44 GLY F O 1
ATOM 11326 N N . LYS F 1 48 ? -93.382 40.780 10.646 1.00 10.93 45 LYS F N 1
ATOM 11327 C CA . LYS F 1 48 ? -92.832 39.576 10.046 1.00 11.03 45 LYS F CA 1
ATOM 11328 C C . LYS F 1 48 ? -91.617 39.129 10.845 1.00 11.56 45 LYS F C 1
ATOM 11329 O O . LYS F 1 48 ? -90.945 39.950 11.480 1.00 11.17 45 LYS F O 1
ATOM 11335 N N . ASN F 1 49 ? -91.358 37.823 10.808 1.00 11.33 46 ASN F N 1
ATOM 11336 C CA . ASN F 1 49 ? -90.228 37.208 11.506 1.00 11.74 46 ASN F CA 1
ATOM 11337 C C . ASN F 1 49 ? -89.254 36.672 10.466 1.00 13.56 46 ASN F C 1
ATOM 11338 O O . ASN F 1 49 ? -89.607 35.845 9.598 1.00 12.42 46 ASN F O 1
ATOM 11343 N N . VAL F 1 50 ? -88.020 37.153 10.554 1.00 14.48 47 VAL F N 1
ATOM 11344 C CA . VAL F 1 50 ? -87.041 36.854 9.544 1.00 14.05 47 VAL F CA 1
ATOM 11345 C C . VAL F 1 50 ? -85.791 36.187 10.069 1.00 14.95 47 VAL F C 1
ATOM 11346 O O . VAL F 1 50 ? -85.267 36.556 11.120 1.00 13.88 47 VAL F O 1
ATOM 11350 N N . LEU F 1 51 ? -85.317 35.208 9.300 1.00 15.09 48 LEU F N 1
ATOM 11351 C CA . LEU F 1 51 ? -84.055 34.558 9.555 1.00 15.73 48 LEU F CA 1
ATOM 11352 C C . LEU F 1 51 ? -83.158 34.911 8.379 1.00 15.63 48 LEU F C 1
ATOM 11353 O O . LEU F 1 51 ? -83.499 34.635 7.232 1.00 13.91 48 LEU F O 1
ATOM 11358 N N . ILE F 1 52 ? -82.039 35.564 8.672 1.00 15.87 49 ILE F N 1
ATOM 11359 C CA . ILE F 1 52 ? -81.066 35.915 7.670 1.00 14.50 49 ILE F CA 1
ATOM 11360 C C . ILE F 1 52 ? -79.721 35.315 8.066 1.00 15.01 49 ILE F C 1
ATOM 11361 O O . ILE F 1 52 ? -79.190 35.596 9.143 1.00 13.04 49 ILE F O 1
ATOM 11366 N N . THR F 1 53 ? -79.196 34.448 7.201 1.00 13.06 50 THR F N 1
ATOM 11367 C CA . THR F 1 53 ? -77.913 33.852 7.440 1.00 12.41 50 THR F CA 1
ATOM 11368 C C . THR F 1 53 ? -76.881 34.831 6.901 1.00 13.79 50 THR F C 1
ATOM 11369 O O . THR F 1 53 ? -76.998 35.312 5.781 1.00 15.94 50 THR F O 1
ATOM 11373 N N . GLY F 1 54 ? -75.875 35.140 7.709 1.00 15.24 51 GLY F N 1
ATOM 11374 C CA . GLY F 1 54 ? -74.858 36.112 7.326 1.00 15.26 51 GLY F CA 1
ATOM 11375 C C . GLY F 1 54 ? -75.345 37.546 7.480 1.00 15.53 51 GLY F C 1
ATOM 11376 O O . GLY F 1 54 ? -74.799 38.435 6.854 1.00 16.65 51 GLY F O 1
ATOM 11377 N N . GLY F 1 55 ? -76.328 37.777 8.358 1.00 16.72 52 GLY F N 1
ATOM 11378 C CA . GLY F 1 55 ? -76.913 39.117 8.581 1.00 17.07 52 GLY F CA 1
ATOM 11379 C C . GLY F 1 55 ? -76.178 40.077 9.504 1.00 17.46 52 GLY F C 1
ATOM 11380 O O . GLY F 1 55 ? -76.673 41.173 9.800 1.00 17.87 52 GLY F O 1
ATOM 11381 N N . ASP F 1 56 ? -74.994 39.677 9.944 1.00 16.90 53 ASP F N 1
ATOM 11382 C CA . ASP F 1 56 ? -74.178 40.447 10.880 1.00 17.40 53 ASP F CA 1
ATOM 11383 C C . ASP F 1 56 ? -73.336 41.547 10.261 1.00 16.93 53 ASP F C 1
ATOM 11384 O O . ASP F 1 56 ? -72.917 42.478 10.951 1.00 17.94 53 ASP F O 1
ATOM 11389 N N . SER F 1 57 ? -73.030 41.407 8.982 1.00 16.80 54 SER F N 1
ATOM 11390 C CA . SER F 1 57 ? -72.151 42.356 8.301 1.00 15.96 54 SER F CA 1
ATOM 11391 C C . SER F 1 57 ? -72.465 42.438 6.809 1.00 14.81 54 SER F C 1
ATOM 11392 O O . SER F 1 57 ? -73.332 41.719 6.297 1.00 12.25 54 SER F O 1
ATOM 11395 N N . GLY F 1 58 ? -71.735 43.318 6.130 1.00 14.64 55 GLY F N 1
ATOM 11396 C CA . GLY F 1 58 ? -71.899 43.545 4.695 1.00 14.51 55 GLY F CA 1
ATOM 11397 C C . GLY F 1 58 ? -73.343 43.723 4.263 1.00 15.06 55 GLY F C 1
ATOM 11398 O O . GLY F 1 58 ? -74.134 44.475 4.890 1.00 14.05 55 GLY F O 1
ATOM 11399 N N . ILE F 1 59 ? -73.679 43.036 3.176 1.00 14.06 56 ILE F N 1
ATOM 11400 C CA . ILE F 1 59 ? -75.016 43.060 2.606 1.00 14.54 56 ILE F CA 1
ATOM 11401 C C . ILE F 1 59 ? -76.060 42.626 3.628 1.00 13.97 56 ILE F C 1
ATOM 11402 O O . ILE F 1 59 ? -77.109 43.251 3.766 1.00 13.50 56 ILE F O 1
ATOM 11407 N N . GLY F 1 60 ? -75.767 41.554 4.352 1.00 13.43 57 GLY F N 1
ATOM 11408 C CA . GLY F 1 60 ? -76.706 41.043 5.342 1.00 13.50 57 GLY F CA 1
ATOM 11409 C C . GLY F 1 60 ? -77.027 42.018 6.464 1.00 14.07 57 GLY F C 1
ATOM 11410 O O . GLY F 1 60 ? -78.121 41.978 7.017 1.00 13.46 57 GLY F O 1
ATOM 11411 N N . ARG F 1 61 ? -76.068 42.871 6.817 1.00 14.15 58 ARG F N 1
ATOM 11412 C CA . ARG F 1 61 ? -76.285 43.868 7.857 1.00 14.61 58 ARG F CA 1
ATOM 11413 C C . ARG F 1 61 ? -77.220 44.950 7.330 1.00 14.12 58 ARG F C 1
ATOM 11414 O O . ARG F 1 61 ? -78.082 45.444 8.055 1.00 13.76 58 ARG F O 1
ATOM 11422 N N . ALA F 1 62 ? -77.038 45.313 6.065 1.00 13.54 59 ALA F N 1
ATOM 11423 C CA . ALA F 1 62 ? -77.881 46.319 5.434 1.00 14.09 59 ALA F CA 1
ATOM 11424 C C . ALA F 1 62 ? -79.312 45.804 5.368 1.00 12.68 59 ALA F C 1
ATOM 11425 O O . ALA F 1 62 ? -80.252 46.527 5.669 1.00 11.69 59 ALA F O 1
ATOM 11427 N N . VAL F 1 63 ? -79.473 44.539 5.004 1.00 12.35 60 VAL F N 1
ATOM 11428 C CA . VAL F 1 63 ? -80.801 43.949 4.905 1.00 12.54 60 VAL F CA 1
ATOM 11429 C C . VAL F 1 63 ? -81.469 43.820 6.278 1.00 13.86 60 VAL F C 1
ATOM 11430 O O . VAL F 1 63 ? -82.664 44.087 6.408 1.00 13.33 60 VAL F O 1
ATOM 11434 N N . SER F 1 64 ? -80.712 43.400 7.297 1.00 13.86 61 SER F N 1
ATOM 11435 C CA . SER F 1 64 ? -81.276 43.274 8.647 1.00 14.45 61 SER F CA 1
ATOM 11436 C C . SER F 1 64 ? -81.851 44.616 9.115 1.00 14.40 61 SER F C 1
ATOM 11437 O O . SER F 1 64 ? -82.986 44.703 9.579 1.00 13.47 61 SER F O 1
ATOM 11440 N N . ILE F 1 65 ? -81.050 45.662 8.970 1.00 14.46 62 ILE F N 1
ATOM 11441 C CA . ILE F 1 65 ? -81.448 46.995 9.366 1.00 13.69 62 ILE F CA 1
ATOM 11442 C C . ILE F 1 65 ? -82.635 47.505 8.538 1.00 13.13 62 ILE F C 1
ATOM 11443 O O . ILE F 1 65 ? -83.587 48.044 9.098 1.00 12.95 62 ILE F O 1
ATOM 11448 N N . ALA F 1 66 ? -82.595 47.328 7.217 1.00 12.74 63 ALA F N 1
ATOM 11449 C CA . ALA F 1 66 ? -83.695 47.791 6.359 1.00 12.82 63 ALA F CA 1
ATOM 11450 C C . ALA F 1 66 ? -84.990 47.060 6.724 1.00 13.75 63 ALA F C 1
ATOM 11451 O O . ALA F 1 66 ? -86.063 47.674 6.785 1.00 11.81 63 ALA F O 1
ATOM 11453 N N . PHE F 1 67 ? -84.884 45.761 7.006 1.00 12.04 64 PHE F N 1
ATOM 11454 C CA . PHE F 1 67 ? -86.053 44.967 7.397 1.00 13.64 64 PHE F CA 1
ATOM 11455 C C . PHE F 1 67 ? -86.609 45.440 8.748 1.00 13.67 64 PHE F C 1
ATOM 11456 O O . PHE F 1 67 ? -87.835 45.511 8.960 1.00 12.78 64 PHE F O 1
ATOM 11464 N N . ALA F 1 68 ? -85.703 45.774 9.657 1.00 13.09 65 ALA F N 1
ATOM 11465 C CA . ALA F 1 68 ? -86.098 46.257 10.974 1.00 12.72 65 ALA F CA 1
ATOM 11466 C C . ALA F 1 68 ? -86.906 47.542 10.781 1.00 14.11 65 ALA F C 1
ATOM 11467 O O . ALA F 1 68 ? -87.977 47.712 11.383 1.00 12.10 65 ALA F O 1
ATOM 11469 N N . LYS F 1 69 ? -86.392 48.424 9.920 1.00 13.91 66 LYS F N 1
ATOM 11470 C CA . LYS F 1 69 ? -87.046 49.687 9.614 1.00 14.99 66 LYS F CA 1
ATOM 11471 C C . LYS F 1 69 ? -88.427 49.470 9.020 1.00 14.63 66 LYS F C 1
ATOM 11472 O O . LYS F 1 69 ? -89.286 50.298 9.182 1.00 16.04 66 LYS F O 1
ATOM 11478 N N . GLU F 1 70 ? -88.643 48.340 8.360 1.00 13.46 67 GLU F N 1
ATOM 11479 C CA . GLU F 1 70 ? -89.957 48.025 7.811 1.00 12.68 67 GLU F CA 1
ATOM 11480 C C . GLU F 1 70 ? -90.834 47.242 8.787 1.00 12.80 67 GLU F C 1
ATOM 11481 O O . GLU F 1 70 ? -91.865 46.678 8.400 1.00 10.73 67 GLU F O 1
ATOM 11487 N N . GLY F 1 71 ? -90.397 47.187 10.045 1.00 13.56 68 GLY F N 1
ATOM 11488 C CA . GLY F 1 71 ? -91.167 46.552 11.113 1.00 13.42 68 GLY F CA 1
ATOM 11489 C C . GLY F 1 71 ? -90.991 45.069 11.367 1.00 12.48 68 GLY F C 1
ATOM 11490 O O . GLY F 1 71 ? -91.748 44.487 12.148 1.00 9.54 68 GLY F O 1
ATOM 11491 N N . ALA F 1 72 ? -90.007 44.449 10.726 1.00 13.24 69 ALA F N 1
ATOM 11492 C CA . ALA F 1 72 ? -89.768 43.021 10.878 1.00 12.84 69 ALA F CA 1
ATOM 11493 C C . ALA F 1 72 ? -88.888 42.681 12.061 1.00 13.60 69 ALA F C 1
ATOM 11494 O O . ALA F 1 72 ? -87.989 43.440 12.422 1.00 13.78 69 ALA F O 1
ATOM 11496 N N . ASN F 1 73 ? -89.138 41.509 12.634 1.00 14.58 70 ASN F N 1
ATOM 11497 C CA . ASN F 1 73 ? -88.310 40.958 13.698 1.00 15.38 70 ASN F CA 1
ATOM 11498 C C . ASN F 1 73 ? -87.223 40.113 13.034 1.00 15.54 70 ASN F C 1
ATOM 11499 O O . ASN F 1 73 ? -87.489 39.361 12.106 1.00 16.97 70 ASN F O 1
ATOM 11504 N N . ILE F 1 74 ? -85.994 40.243 13.512 1.00 15.58 71 ILE F N 1
ATOM 11505 C CA . ILE F 1 74 ? -84.883 39.629 12.833 1.00 16.27 71 ILE F CA 1
ATOM 11506 C C . ILE F 1 74 ? -84.039 38.682 13.677 1.00 15.22 71 ILE F C 1
ATOM 11507 O O . ILE F 1 74 ? -83.531 39.061 14.723 1.00 15.14 71 ILE F O 1
ATOM 11512 N N . ALA F 1 75 ? -83.888 37.461 13.172 1.00 15.26 72 ALA F N 1
ATOM 11513 C CA . ALA F 1 75 ? -82.992 36.460 13.741 1.00 15.31 72 ALA F CA 1
ATOM 11514 C C . ALA F 1 75 ? -81.779 36.460 12.812 1.00 15.21 72 ALA F C 1
ATOM 11515 O O . ALA F 1 75 ? -81.908 36.214 11.604 1.00 14.83 72 ALA F O 1
ATOM 11517 N N . ILE F 1 76 ? -80.613 36.771 13.373 1.00 15.11 73 ILE F N 1
ATOM 11518 C CA . ILE F 1 76 ? -79.371 36.857 12.613 1.00 14.82 73 ILE F CA 1
ATOM 11519 C C . ILE F 1 76 ? -78.399 35.702 12.885 1.00 14.88 73 ILE F C 1
ATOM 11520 O O . ILE F 1 76 ? -77.918 35.537 14.008 1.00 15.88 73 ILE F O 1
ATOM 11525 N N . ALA F 1 77 ? -78.110 34.909 11.851 1.00 14.74 74 ALA F N 1
ATOM 11526 C CA . ALA F 1 77 ? -77.123 33.822 11.945 1.00 14.42 74 ALA F CA 1
ATOM 11527 C C . ALA F 1 77 ? -75.799 34.306 11.327 1.00 14.04 74 ALA F C 1
ATOM 11528 O O . ALA F 1 77 ? -75.783 35.083 10.363 1.00 13.98 74 ALA F O 1
ATOM 11530 N N . TYR F 1 78 ? -74.698 33.870 11.917 1.00 13.22 75 TYR F N 1
ATOM 11531 C CA . TYR F 1 78 ? -73.355 34.276 11.512 1.00 14.39 75 TYR F CA 1
ATOM 11532 C C . TYR F 1 78 ? -72.382 33.249 12.098 1.00 14.59 75 TYR F C 1
ATOM 11533 O O . TYR F 1 78 ? -72.798 32.397 12.892 1.00 15.16 75 TYR F O 1
ATOM 11542 N N . LEU F 1 79 ? -71.102 33.321 11.741 1.00 15.45 76 LEU F N 1
ATOM 11543 C CA . LEU F 1 79 ? -70.140 32.301 12.216 1.00 15.80 76 LEU F CA 1
ATOM 11544 C C . LEU F 1 79 ? -69.655 32.617 13.622 1.00 16.47 76 LEU F C 1
ATOM 11545 O O . LEU F 1 79 ? -69.994 31.910 14.570 1.00 14.96 76 LEU F O 1
ATOM 11550 N N . ASP F 1 80 ? -68.876 33.688 13.749 1.00 17.55 77 ASP F N 1
ATOM 11551 C CA . ASP F 1 80 ? -68.302 34.056 15.038 1.00 18.88 77 ASP F CA 1
ATOM 11552 C C . ASP F 1 80 ? -67.986 35.547 15.176 1.00 18.68 77 ASP F C 1
ATOM 11553 O O . ASP F 1 80 ? -67.256 35.926 16.094 1.00 16.53 77 ASP F O 1
ATOM 11558 N N . GLU F 1 81 ? -68.513 36.391 14.283 1.00 17.72 78 GLU F N 1
ATOM 11559 C CA . GLU F 1 81 ? -68.181 37.811 14.341 1.00 18.63 78 GLU F CA 1
ATOM 11560 C C . GLU F 1 81 ? -69.087 38.538 15.345 1.00 18.61 78 GLU F C 1
ATOM 11561 O O . GLU F 1 81 ? -69.894 39.387 14.966 1.00 17.66 78 GLU F O 1
ATOM 11567 N N . GLU F 1 82 ? -68.933 38.196 16.622 1.00 19.22 79 GLU F N 1
ATOM 11568 C CA . GLU F 1 82 ? -69.757 38.761 17.703 1.00 19.98 79 GLU F CA 1
ATOM 11569 C C . GLU F 1 82 ? -69.855 40.282 17.745 1.00 18.56 79 GLU F C 1
ATOM 11570 O O . GLU F 1 82 ? -70.920 40.812 18.024 1.00 19.49 79 GLU F O 1
ATOM 11576 N N . GLY F 1 83 ? -68.744 40.970 17.505 1.00 17.79 80 GLY F N 1
ATOM 11577 C CA . GLY F 1 83 ? -68.711 42.428 17.527 1.00 17.39 80 GLY F CA 1
ATOM 11578 C C . GLY F 1 83 ? -69.587 43.012 16.436 1.00 17.23 80 GLY F C 1
ATOM 11579 O O . GLY F 1 83 ? -70.337 43.953 16.675 1.00 14.34 80 GLY F O 1
ATOM 11580 N N . ASP F 1 84 ? -69.484 42.453 15.230 1.00 16.98 81 ASP F N 1
ATOM 11581 C CA . ASP F 1 84 ? -70.309 42.901 14.109 1.00 17.27 81 ASP F CA 1
ATOM 11582 C C . ASP F 1 84 ? -71.773 42.554 14.359 1.00 17.39 81 ASP F C 1
ATOM 11583 O O . ASP F 1 84 ? -72.651 43.378 14.126 1.00 16.58 81 ASP F O 1
ATOM 11588 N N . ALA F 1 85 ? -72.035 41.336 14.837 1.00 18.13 82 ALA F N 1
ATOM 11589 C CA . ALA F 1 85 ? -73.414 40.891 15.091 1.00 18.53 82 ALA F CA 1
ATOM 11590 C C . ALA F 1 85 ? -74.112 41.689 16.207 1.00 19.19 82 ALA F C 1
ATOM 11591 O O . ALA F 1 85 ? -75.312 41.951 16.122 1.00 18.56 82 ALA F O 1
ATOM 11593 N N A ASN F 1 86 ? -73.375 42.056 17.250 0.50 19.21 83 ASN F N 1
ATOM 11594 N N B ASN F 1 86 ? -73.375 42.061 17.250 0.50 19.88 83 ASN F N 1
ATOM 11595 C CA A ASN F 1 86 ? -73.970 42.845 18.327 0.50 19.39 83 ASN F CA 1
ATOM 11596 C CA B ASN F 1 86 ? -73.984 42.835 18.334 0.50 20.62 83 ASN F CA 1
ATOM 11597 C C A ASN F 1 86 ? -74.220 44.263 17.837 0.50 19.84 83 ASN F C 1
ATOM 11598 C C B ASN F 1 86 ? -74.189 44.283 17.891 0.50 20.54 83 ASN F C 1
ATOM 11599 O O A ASN F 1 86 ? -75.263 44.848 18.108 0.50 19.43 83 ASN F O 1
ATOM 11600 O O B ASN F 1 86 ? -75.184 44.907 18.242 0.50 20.35 83 ASN F O 1
ATOM 11609 N N . GLU F 1 87 ? -73.261 44.799 17.090 1.00 20.86 84 GLU F N 1
ATOM 11610 C CA . GLU F 1 87 ? -73.385 46.137 16.538 1.00 21.88 84 GLU F CA 1
ATOM 11611 C C . GLU F 1 87 ? -74.620 46.215 15.624 1.00 20.83 84 GLU F C 1
ATOM 11612 O O . GLU F 1 87 ? -75.378 47.181 15.681 1.00 19.79 84 GLU F O 1
ATOM 11618 N N . THR F 1 88 ? -74.818 45.190 14.798 1.00 19.75 85 THR F N 1
ATOM 11619 C CA . THR F 1 88 ? -75.984 45.119 13.918 1.00 19.03 85 THR F CA 1
ATOM 11620 C C . THR F 1 88 ? -77.248 45.043 14.769 1.00 19.25 85 THR F C 1
ATOM 11621 O O . THR F 1 88 ? -78.255 45.686 14.470 1.00 18.55 85 THR F O 1
ATOM 11625 N N . LYS F 1 89 ? -77.174 44.260 15.845 1.00 18.86 86 LYS F N 1
ATOM 11626 C CA . LYS F 1 89 ? -78.280 44.106 16.789 1.00 17.81 86 LYS F CA 1
ATOM 11627 C C . LYS F 1 89 ? -78.724 45.450 17.367 1.00 17.26 86 LYS F C 1
ATOM 11628 O O . LYS F 1 89 ? -79.920 45.682 17.572 1.00 16.04 86 LYS F O 1
ATOM 11634 N N . GLN F 1 90 ? -77.759 46.325 17.642 1.00 17.33 87 GLN F N 1
ATOM 11635 C CA . GLN F 1 90 ? -78.072 47.638 18.210 1.00 17.69 87 GLN F CA 1
ATOM 11636 C C . GLN F 1 90 ? -78.879 48.453 17.209 1.00 16.16 87 GLN F C 1
ATOM 11637 O O . GLN F 1 90 ? -79.832 49.149 17.578 1.00 13.59 87 GLN F O 1
ATOM 11643 N N . TYR F 1 91 ? -78.489 48.385 15.939 1.00 16.59 88 TYR F N 1
ATOM 11644 C CA . TYR F 1 91 ? -79.215 49.116 14.895 1.00 16.57 88 TYR F CA 1
ATOM 11645 C C . TYR F 1 91 ? -80.625 48.557 14.699 1.00 16.67 88 TYR F C 1
ATOM 11646 O O . TYR F 1 91 ? -81.584 49.319 14.530 1.00 16.57 88 TYR F O 1
ATOM 11655 N N . VAL F 1 92 ? -80.754 47.234 14.745 1.00 16.17 89 VAL F N 1
ATOM 11656 C CA . VAL F 1 92 ? -82.058 46.595 14.581 1.00 16.10 89 VAL F CA 1
ATOM 11657 C C . VAL F 1 92 ? -83.047 46.990 15.683 1.00 17.76 89 VAL F C 1
ATOM 11658 O O . VAL F 1 92 ? -84.143 47.503 15.403 1.00 17.74 89 VAL F O 1
ATOM 11662 N N . GLU F 1 93 ? -82.642 46.790 16.935 1.00 18.32 90 GLU F N 1
ATOM 11663 C CA . GLU F 1 93 ? -83.502 47.066 18.084 1.00 18.60 90 GLU F CA 1
ATOM 11664 C C . GLU F 1 93 ? -83.893 48.538 18.194 1.00 19.66 90 GLU F C 1
ATOM 11665 O O . GLU F 1 93 ? -84.966 48.863 18.697 1.00 19.23 90 GLU F O 1
ATOM 11671 N N . LYS F 1 94 ? -83.029 49.421 17.705 1.00 20.62 91 LYS F N 1
ATOM 11672 C CA . LYS F 1 94 ? -83.297 50.863 17.688 1.00 21.24 91 LYS F CA 1
ATOM 11673 C C . LYS F 1 94 ? -84.607 51.174 16.962 1.00 20.37 91 LYS F C 1
ATOM 11674 O O . LYS F 1 94 ? -85.210 52.210 17.186 1.00 20.49 91 LYS F O 1
ATOM 11680 N N A GLU F 1 95 ? -85.026 50.254 16.096 0.60 19.77 92 GLU F N 1
ATOM 11681 N N B GLU F 1 95 ? -85.037 50.273 16.084 0.40 20.67 92 GLU F N 1
ATOM 11682 C CA A GLU F 1 95 ? -86.252 50.395 15.317 0.60 19.45 92 GLU F CA 1
ATOM 11683 C CA B GLU F 1 95 ? -86.281 50.455 15.341 0.40 21.00 92 GLU F CA 1
ATOM 11684 C C A GLU F 1 95 ? -87.489 49.824 16.026 0.60 20.07 92 GLU F C 1
ATOM 11685 C C B GLU F 1 95 ? -87.512 49.907 16.066 0.40 20.76 92 GLU F C 1
ATOM 11686 O O A GLU F 1 95 ? -88.580 49.808 15.463 0.60 21.05 92 GLU F O 1
ATOM 11687 O O B GLU F 1 95 ? -88.626 49.996 15.555 0.40 21.30 92 GLU F O 1
ATOM 11698 N N . GLY F 1 96 ? -87.318 49.343 17.251 1.00 19.93 93 GLY F N 1
ATOM 11699 C CA . GLY F 1 96 ? -88.440 48.816 18.027 1.00 20.08 93 GLY F CA 1
ATOM 11700 C C . GLY F 1 96 ? -88.899 47.402 17.718 1.00 19.51 93 GLY F C 1
ATOM 11701 O O . GLY F 1 96 ? -90.046 47.046 17.979 1.00 19.50 93 GLY F O 1
ATOM 11702 N N . VAL F 1 97 ? -88.008 46.582 17.180 1.00 18.00 94 VAL F N 1
ATOM 11703 C CA . VAL F 1 97 ? -88.343 45.201 16.883 1.00 17.27 94 VAL F CA 1
ATOM 11704 C C . VAL F 1 97 ? -87.364 44.314 17.644 1.00 17.34 94 VAL F C 1
ATOM 11705 O O . VAL F 1 97 ? -86.362 44.800 18.171 1.00 15.46 94 VAL F O 1
ATOM 11709 N N . LYS F 1 98 ? -87.628 43.016 17.687 1.00 17.92 95 LYS F N 1
ATOM 11710 C CA . LYS F 1 98 ? -86.699 42.131 18.370 1.00 18.83 95 LYS F CA 1
ATOM 11711 C C . LYS F 1 98 ? -85.580 41.693 17.436 1.00 18.72 95 LYS F C 1
ATOM 11712 O O . LYS F 1 98 ? -85.710 41.720 16.201 1.00 19.90 95 LYS F O 1
ATOM 11718 N N . CYS F 1 99 ? -84.459 41.344 18.046 1.00 17.33 96 CYS F N 1
ATOM 11719 C CA . CYS F 1 99 ? -83.304 40.869 17.335 1.00 17.11 96 CYS F CA 1
ATOM 11720 C C . CYS F 1 99 ? -82.759 39.651 18.098 1.00 17.41 96 CYS F C 1
ATOM 11721 O O . CYS F 1 99 ? -82.629 39.690 19.321 1.00 15.76 96 CYS F O 1
ATOM 11724 N N . VAL F 1 100 ? -82.472 38.576 17.367 1.00 16.96 97 VAL F N 1
ATOM 11725 C CA . VAL F 1 100 ? -81.973 37.331 17.941 1.00 17.21 97 VAL F CA 1
ATOM 11726 C C . VAL F 1 100 ? -80.617 37.027 17.319 1.00 16.50 97 VAL F C 1
ATOM 11727 O O . VAL F 1 100 ? -80.491 37.032 16.099 1.00 14.88 97 VAL F O 1
ATOM 11731 N N . LEU F 1 101 ? -79.608 36.746 18.133 1.00 14.38 98 LEU F N 1
ATOM 11732 C CA . LEU F 1 101 ? -78.307 36.421 17.595 1.00 14.48 98 LEU F CA 1
ATOM 11733 C C . LEU F 1 101 ? -78.061 34.910 17.676 1.00 15.60 98 LEU F C 1
ATOM 11734 O O . LEU F 1 101 ? -78.248 34.299 18.725 1.00 13.53 98 LEU F O 1
ATOM 11739 N N . LEU F 1 102 ? -77.662 34.321 16.545 1.00 15.91 99 LEU F N 1
ATOM 11740 C CA . LEU F 1 102 ? -77.452 32.880 16.442 1.00 16.38 99 LEU F CA 1
ATOM 11741 C C . LEU F 1 102 ? -76.089 32.560 15.843 1.00 16.77 99 LEU F C 1
ATOM 11742 O O . LEU F 1 102 ? -75.986 32.299 14.641 1.00 15.49 99 LEU F O 1
ATOM 11747 N N . PRO F 1 103 ? -75.033 32.563 16.675 1.00 16.41 100 PRO F N 1
ATOM 11748 C CA . PRO F 1 103 ? -73.707 32.276 16.156 1.00 15.95 100 PRO F CA 1
ATOM 11749 C C . PRO F 1 103 ? -73.576 30.799 15.874 1.00 16.17 100 PRO F C 1
ATOM 11750 O O . PRO F 1 103 ? -74.401 30.021 16.357 1.00 15.96 100 PRO F O 1
ATOM 11754 N N . GLY F 1 104 ? -72.581 30.426 15.068 1.00 15.08 101 GLY F N 1
ATOM 11755 C CA . GLY F 1 104 ? -72.346 29.028 14.741 1.00 15.37 101 GLY F CA 1
ATOM 11756 C C . GLY F 1 104 ? -71.949 28.784 13.292 1.00 14.74 101 GLY F C 1
ATOM 11757 O O . GLY F 1 104 ? -72.200 29.607 12.416 1.00 16.23 101 GLY F O 1
ATOM 11758 N N . ASP F 1 105 ? -71.351 27.622 13.063 1.00 14.29 102 ASP F N 1
ATOM 11759 C CA . ASP F 1 105 ? -70.843 27.187 11.761 1.00 13.78 102 ASP F CA 1
ATOM 11760 C C . ASP F 1 105 ? -71.945 26.457 11.004 1.00 12.66 102 ASP F C 1
ATOM 11761 O O . ASP F 1 105 ? -72.331 25.337 11.345 1.00 12.07 102 ASP F O 1
ATOM 11766 N N . LEU F 1 106 ? -72.461 27.128 9.982 1.00 12.74 103 LEU F N 1
ATOM 11767 C CA . LEU F 1 106 ? -73.506 26.600 9.129 1.00 12.30 103 LEU F CA 1
ATOM 11768 C C . LEU F 1 106 ? -72.955 25.615 8.098 1.00 12.90 103 LEU F C 1
ATOM 11769 O O . LEU F 1 106 ? -73.685 25.170 7.223 1.00 13.57 103 LEU F O 1
ATOM 11774 N N . SER F 1 107 ? -71.671 25.282 8.190 1.00 14.34 104 SER F N 1
ATOM 11775 C CA . SER F 1 107 ? -71.111 24.278 7.293 1.00 14.28 104 SER F CA 1
ATOM 11776 C C . SER F 1 107 ? -71.499 22.918 7.884 1.00 15.03 104 SER F C 1
ATOM 11777 O O . SER F 1 107 ? -71.294 21.882 7.257 1.00 13.78 104 SER F O 1
ATOM 11780 N N . ASP F 1 108 ? -72.065 22.944 9.097 1.00 13.46 105 ASP F N 1
ATOM 11781 C CA . ASP F 1 108 ? -72.585 21.748 9.755 1.00 13.76 105 ASP F CA 1
ATOM 11782 C C . ASP F 1 108 ? -74.101 21.638 9.556 1.00 12.99 105 ASP F C 1
ATOM 11783 O O . ASP F 1 108 ? -74.855 22.569 9.897 1.00 13.58 105 ASP F O 1
ATOM 11788 N N . GLU F 1 109 ? -74.555 20.495 9.047 1.00 11.33 106 GLU F N 1
ATOM 11789 C CA . GLU F 1 109 ? -75.976 20.287 8.792 1.00 11.50 106 GLU F CA 1
ATOM 11790 C C . GLU F 1 109 ? -76.833 20.496 10.037 1.00 11.92 106 GLU F C 1
ATOM 11791 O O . GLU F 1 109 ? -77.828 21.201 9.986 1.00 11.83 106 GLU F O 1
ATOM 11797 N N . GLN F 1 110 ? -76.460 19.871 11.152 1.00 12.36 107 GLN F N 1
ATOM 11798 C CA . GLN F 1 110 ? -77.259 20.007 12.362 1.00 12.87 107 GLN F CA 1
ATOM 11799 C C . GLN F 1 110 ? -77.427 21.470 12.765 1.00 12.32 107 GLN F C 1
ATOM 11800 O O . GLN F 1 110 ? -78.537 21.894 13.103 1.00 10.89 107 GLN F O 1
ATOM 11806 N N . HIS F 1 111 ? -76.339 22.241 12.734 1.00 12.36 108 HIS F N 1
ATOM 11807 C CA . HIS F 1 111 ? -76.424 23.654 13.106 1.00 14.02 108 HIS F CA 1
ATOM 11808 C C . HIS F 1 111 ? -77.395 24.404 12.192 1.00 13.90 108 HIS F C 1
ATOM 11809 O O . HIS F 1 111 ? -78.088 25.318 12.641 1.00 12.84 108 HIS F O 1
ATOM 11816 N N . CYS F 1 112 ? -77.445 24.005 10.916 1.00 15.69 109 CYS F N 1
ATOM 11817 C CA . CYS F 1 112 ? -78.390 24.589 9.954 1.00 16.24 109 CYS F CA 1
ATOM 11818 C C . CYS F 1 112 ? -79.820 24.319 10.407 1.00 16.41 109 CYS F C 1
ATOM 11819 O O . CYS F 1 112 ? -80.693 25.176 10.280 1.00 16.84 109 CYS F O 1
ATOM 11822 N N . LYS F 1 113 ? -80.054 23.127 10.954 1.00 16.62 110 LYS F N 1
ATOM 11823 C CA . LYS F 1 113 ? -81.376 22.762 11.448 1.00 15.68 110 LYS F CA 1
ATOM 11824 C C . LYS F 1 113 ? -81.673 23.529 12.737 1.00 15.63 110 LYS F C 1
ATOM 11825 O O . LYS F 1 113 ? -82.801 24.013 12.947 1.00 13.63 110 LYS F O 1
ATOM 11831 N N . ASP F 1 114 ? -80.644 23.662 13.574 1.00 15.24 111 ASP F N 1
ATOM 11832 C CA . ASP F 1 114 ? -80.761 24.342 14.867 1.00 15.23 111 ASP F CA 1
ATOM 11833 C C . ASP F 1 114 ? -81.163 25.820 14.751 1.00 14.86 111 ASP F C 1
ATOM 11834 O O . ASP F 1 114 ? -81.976 26.301 15.550 1.00 14.21 111 ASP F O 1
ATOM 11839 N N . ILE F 1 115 ? -80.604 26.541 13.775 1.00 14.27 112 ILE F N 1
ATOM 11840 C CA . ILE F 1 115 ? -80.910 27.968 13.662 1.00 14.39 112 ILE F CA 1
ATOM 11841 C C . ILE F 1 115 ? -82.381 28.212 13.326 1.00 15.12 112 ILE F C 1
ATOM 11842 O O . ILE F 1 115 ? -82.995 29.171 13.824 1.00 16.04 112 ILE F O 1
ATOM 11847 N N . VAL F 1 116 ? -82.958 27.320 12.532 1.00 15.30 113 VAL F N 1
ATOM 11848 C CA . VAL F 1 116 ? -84.370 27.415 12.188 1.00 15.22 113 VAL F CA 1
ATOM 11849 C C . VAL F 1 116 ? -85.226 27.100 13.405 1.00 15.59 113 VAL F C 1
ATOM 11850 O O . VAL F 1 116 ? -86.250 27.742 13.619 1.00 15.24 113 VAL F O 1
ATOM 11854 N N . GLN F 1 117 ? -84.806 26.119 14.203 1.00 16.57 114 GLN F N 1
ATOM 11855 C CA . GLN F 1 117 ? -85.542 25.759 15.422 1.00 17.00 114 GLN F CA 1
ATOM 11856 C C . GLN F 1 117 ? -85.492 26.882 16.449 1.00 16.53 114 GLN F C 1
ATOM 11857 O O . GLN F 1 117 ? -86.479 27.198 17.091 1.00 16.28 114 GLN F O 1
ATOM 11863 N N . GLU F 1 118 ? -84.310 27.458 16.602 1.00 17.15 115 GLU F N 1
ATOM 11864 C CA . GLU F 1 118 ? -84.071 28.536 17.531 1.00 17.04 115 GLU F CA 1
ATOM 11865 C C . GLU F 1 118 ? -84.866 29.779 17.138 1.00 16.88 115 GLU F C 1
ATOM 11866 O O . GLU F 1 118 ? -85.513 30.417 17.993 1.00 14.57 115 GLU F O 1
ATOM 11872 N N . THR F 1 119 ? -84.827 30.124 15.852 1.00 15.48 116 THR F N 1
ATOM 11873 C CA . THR F 1 119 ? -85.567 31.281 15.348 1.00 15.67 116 THR F CA 1
ATOM 11874 C C . THR F 1 119 ? -87.036 31.136 15.695 1.00 16.12 116 THR F C 1
ATOM 11875 O O . THR F 1 119 ? -87.661 32.077 16.173 1.00 16.37 116 THR F O 1
ATOM 11879 N N . VAL F 1 120 ? -87.592 29.951 15.469 1.00 16.66 117 VAL F N 1
ATOM 11880 C CA . VAL F 1 120 ? -88.998 29.752 15.763 1.00 17.77 117 VAL F CA 1
ATOM 11881 C C . VAL F 1 120 ? -89.207 29.762 17.284 1.00 17.98 117 VAL F C 1
ATOM 11882 O O . VAL F 1 120 ? -90.194 30.314 17.772 1.00 17.40 117 VAL F O 1
ATOM 11886 N N . ARG F 1 121 ? -88.268 29.187 18.038 1.00 18.30 118 ARG F N 1
ATOM 11887 C CA . ARG F 1 121 ? -88.372 29.205 19.519 1.00 18.57 118 ARG F CA 1
ATOM 11888 C C . ARG F 1 121 ? -88.376 30.637 20.067 1.00 17.90 118 ARG F C 1
ATOM 11889 O O . ARG F 1 121 ? -89.253 31.004 20.846 1.00 20.83 118 ARG F O 1
ATOM 11897 N N . GLN F 1 122 ? -87.400 31.443 19.656 1.00 17.89 119 GLN F N 1
ATOM 11898 C CA . GLN F 1 122 ? -87.247 32.805 20.172 1.00 17.29 119 GLN F CA 1
ATOM 11899 C C . GLN F 1 122 ? -88.237 33.841 19.551 1.00 17.48 119 GLN F C 1
ATOM 11900 O O . GLN F 1 122 ? -88.820 34.634 20.295 1.00 16.98 119 GLN F O 1
ATOM 11906 N N . LEU F 1 123 ? -88.436 33.841 18.226 1.00 16.57 120 LEU F N 1
ATOM 11907 C CA . LEU F 1 123 ? -89.368 34.807 17.576 1.00 16.46 120 LEU F CA 1
ATOM 11908 C C . LEU F 1 123 ? -90.803 34.305 17.507 1.00 16.01 120 LEU F C 1
ATOM 11909 O O . LEU F 1 123 ? -91.724 35.090 17.269 1.00 14.61 120 LEU F O 1
ATOM 11914 N N . GLY F 1 124 ? -90.998 33.003 17.684 1.00 15.14 121 GLY F N 1
ATOM 11915 C CA . GLY F 1 124 ? -92.345 32.448 17.695 1.00 15.59 121 GLY F CA 1
ATOM 11916 C C . GLY F 1 124 ? -92.801 31.889 16.372 1.00 16.62 121 GLY F C 1
ATOM 11917 O O . GLY F 1 124 ? -93.715 31.063 16.325 1.00 16.54 121 GLY F O 1
ATOM 11918 N N . SER F 1 125 ? -92.170 32.339 15.287 1.00 16.83 122 SER F N 1
ATOM 11919 C CA . SER F 1 125 ? -92.490 31.842 13.963 1.00 17.32 122 SER F CA 1
ATOM 11920 C C . SER F 1 125 ? -91.432 32.311 12.983 1.00 17.66 122 SER F C 1
ATOM 11921 O O . SER F 1 125 ? -90.525 33.077 13.336 1.00 17.00 122 SER F O 1
ATOM 11924 N N . LEU F 1 126 ? -91.555 31.830 11.754 1.00 18.46 123 LEU F N 1
ATOM 11925 C CA . LEU F 1 126 ? -90.664 32.226 10.669 1.00 19.10 123 LEU F CA 1
ATOM 11926 C C . LEU F 1 126 ? -91.529 32.600 9.461 1.00 19.37 123 LEU F C 1
ATOM 11927 O O . LEU F 1 126 ? -92.464 31.874 9.099 1.00 20.44 123 LEU F O 1
ATOM 11932 N N . ASN F 1 127 ? -91.233 33.754 8.869 1.00 18.80 124 ASN F N 1
ATOM 11933 C CA . ASN F 1 127 ? -91.970 34.244 7.708 1.00 18.52 124 ASN F CA 1
ATOM 11934 C C . ASN F 1 127 ? -91.071 34.425 6.463 1.00 17.60 124 ASN F C 1
ATOM 11935 O O . ASN F 1 127 ? -91.430 34.061 5.346 1.00 15.71 124 ASN F O 1
ATOM 11940 N N . ILE F 1 128 ? -89.896 34.998 6.679 1.00 17.44 125 ILE F N 1
ATOM 11941 C CA . ILE F 1 128 ? -88.998 35.337 5.601 1.00 17.50 125 ILE F CA 1
ATOM 11942 C C . ILE F 1 128 ? -87.640 34.727 5.874 1.00 16.59 125 ILE F C 1
ATOM 11943 O O . ILE F 1 128 ? -87.054 34.959 6.926 1.00 17.21 125 ILE F O 1
ATOM 11948 N N . LEU F 1 129 ? -87.161 33.913 4.936 1.00 15.05 126 LEU F N 1
ATOM 11949 C CA . LEU F 1 129 ? -85.852 33.300 5.047 1.00 14.26 126 LEU F CA 1
ATOM 11950 C C . LEU F 1 129 ? -84.930 33.938 4.029 1.00 12.85 126 LEU F C 1
ATOM 11951 O O . LEU F 1 129 ? -85.238 33.949 2.846 1.00 13.00 126 LEU F O 1
ATOM 11956 N N . VAL F 1 130 ? -83.819 34.503 4.486 1.00 12.29 127 VAL F N 1
ATOM 11957 C CA . VAL F 1 130 ? -82.845 35.070 3.572 1.00 12.45 127 VAL F CA 1
ATOM 11958 C C . VAL F 1 130 ? -81.536 34.261 3.693 1.00 13.45 127 VAL F C 1
ATOM 11959 O O . VAL F 1 130 ? -80.836 34.371 4.692 1.00 14.94 127 VAL F O 1
ATOM 11963 N N . ASN F 1 131 ? -81.248 33.431 2.685 1.00 12.90 128 ASN F N 1
ATOM 11964 C CA . ASN F 1 131 ? -80.012 32.647 2.610 1.00 11.89 128 ASN F CA 1
ATOM 11965 C C . ASN F 1 131 ? -78.947 33.536 2.000 1.00 11.70 128 ASN F C 1
ATOM 11966 O O . ASN F 1 131 ? -79.052 33.909 0.837 1.00 12.61 128 ASN F O 1
ATOM 11971 N N . ASN F 1 132 ? -77.889 33.824 2.743 1.00 11.85 129 ASN F N 1
ATOM 11972 C CA . ASN F 1 132 ? -76.943 34.843 2.310 1.00 12.89 129 ASN F CA 1
ATOM 11973 C C . ASN F 1 132 ? -75.478 34.629 2.745 1.00 13.56 129 ASN F C 1
ATOM 11974 O O . ASN F 1 132 ? -74.610 35.420 2.392 1.00 15.04 129 ASN F O 1
ATOM 11979 N N . VAL F 1 133 ? -75.197 33.586 3.527 1.00 15.76 130 VAL F N 1
ATOM 11980 C CA . VAL F 1 133 ? -73.797 33.266 3.904 1.00 15.76 130 VAL F CA 1
ATOM 11981 C C . VAL F 1 133 ? -72.957 32.856 2.715 1.00 16.24 130 VAL F C 1
ATOM 11982 O O . VAL F 1 133 ? -73.457 32.260 1.761 1.00 17.90 130 VAL F O 1
ATOM 11986 N N . ALA F 1 134 ? -71.672 33.195 2.772 1.00 16.60 131 ALA F N 1
ATOM 11987 C CA . ALA F 1 134 ? -70.728 32.773 1.746 1.00 16.18 131 ALA F CA 1
ATOM 11988 C C . ALA F 1 134 ? -69.276 33.000 2.160 1.00 16.51 131 ALA F C 1
ATOM 11989 O O . ALA F 1 134 ? -68.978 33.862 2.997 1.00 16.12 131 ALA F O 1
ATOM 11991 N N . GLN F 1 135 ? -68.394 32.171 1.619 1.00 15.05 132 GLN F N 1
ATOM 11992 C CA . GLN F 1 135 ? -66.962 32.348 1.726 1.00 15.73 132 GLN F CA 1
ATOM 11993 C C . GLN F 1 135 ? -66.433 32.185 0.299 1.00 15.97 132 GLN F C 1
ATOM 11994 O O . GLN F 1 135 ? -67.072 31.524 -0.526 1.00 14.79 132 GLN F O 1
ATOM 12000 N N . GLN F 1 136 ? -65.285 32.781 -0.018 1.00 17.16 133 GLN F N 1
ATOM 12001 C CA . GLN F 1 136 ? -64.713 32.670 -1.359 1.00 17.49 133 GLN F CA 1
ATOM 12002 C C . GLN F 1 136 ? -63.200 32.657 -1.287 1.00 17.95 133 GLN F C 1
ATOM 12003 O O . GLN F 1 136 ? -62.617 33.451 -0.558 1.00 18.05 133 GLN F O 1
ATOM 12009 N N . TYR F 1 137 ? -62.563 31.763 -2.049 1.00 17.88 134 TYR F N 1
ATOM 12010 C CA . TYR F 1 137 ? -61.113 31.630 -2.002 1.00 17.25 134 TYR F CA 1
ATOM 12011 C C . TYR F 1 137 ? -60.497 31.679 -3.393 1.00 18.07 134 TYR F C 1
ATOM 12012 O O . TYR F 1 137 ? -60.323 30.641 -4.042 1.00 16.92 134 TYR F O 1
ATOM 12021 N N . PRO F 1 138 ? -60.118 32.888 -3.831 1.00 18.86 135 PRO F N 1
ATOM 12022 C CA . PRO F 1 138 ? -59.556 33.095 -5.152 1.00 18.94 135 PRO F CA 1
ATOM 12023 C C . PRO F 1 138 ? -58.291 32.291 -5.401 1.00 19.30 135 PRO F C 1
ATOM 12024 O O . PRO F 1 138 ? -57.475 32.087 -4.494 1.00 18.15 135 PRO F O 1
ATOM 12028 N N . GLN F 1 139 ? -58.151 31.828 -6.632 1.00 18.16 136 GLN F N 1
ATOM 12029 C CA . GLN F 1 139 ? -56.974 31.062 -7.045 1.00 18.78 136 GLN F CA 1
ATOM 12030 C C . GLN F 1 139 ? -56.667 31.437 -8.477 1.00 18.84 136 GLN F C 1
ATOM 12031 O O . GLN F 1 139 ? -57.581 31.729 -9.257 1.00 17.60 136 GLN F O 1
ATOM 12037 N N . GLN F 1 140 ? -55.385 31.447 -8.825 1.00 19.71 137 GLN F N 1
ATOM 12038 C CA . GLN F 1 140 ? -54.977 31.843 -10.163 1.00 20.96 137 GLN F CA 1
ATOM 12039 C C . GLN F 1 140 ? -55.424 30.826 -11.216 1.00 20.56 137 GLN F C 1
ATOM 12040 O O . GLN F 1 140 ? -55.386 31.118 -12.404 1.00 20.73 137 GLN F O 1
ATOM 12046 N N . GLY F 1 141 ? -55.862 29.645 -10.785 1.00 19.91 138 GLY F N 1
ATOM 12047 C CA . GLY F 1 141 ? -56.355 28.634 -11.714 1.00 19.55 138 GLY F CA 1
ATOM 12048 C C . GLY F 1 141 ? -56.977 27.426 -11.032 1.00 19.96 138 GLY F C 1
ATOM 12049 O O . GLY F 1 141 ? -56.884 27.267 -9.808 1.00 19.78 138 GLY F O 1
ATOM 12050 N N . LEU F 1 142 ? -57.606 26.570 -11.835 1.00 18.99 139 LEU F N 1
ATOM 12051 C CA . LEU F 1 142 ? -58.234 25.341 -11.351 1.00 18.80 139 LEU F CA 1
ATOM 12052 C C . LEU F 1 142 ? -57.203 24.394 -10.722 1.00 18.67 139 LEU F C 1
ATOM 12053 O O . LEU F 1 142 ? -57.496 23.707 -9.745 1.00 17.78 139 LEU F O 1
ATOM 12058 N N . GLU F 1 143 ? -55.997 24.353 -11.278 1.00 18.60 140 GLU F N 1
ATOM 12059 C CA . GLU F 1 143 ? -54.947 23.493 -10.716 1.00 19.18 140 GLU F CA 1
ATOM 12060 C C . GLU F 1 143 ? -54.603 23.904 -9.268 1.00 18.55 140 GLU F C 1
ATOM 12061 O O . GLU F 1 143 ? -54.104 23.100 -8.498 1.00 17.00 140 GLU F O 1
ATOM 12067 N N . TYR F 1 144 ? -54.942 25.132 -8.880 1.00 17.66 141 TYR F N 1
ATOM 12068 C CA . TYR F 1 144 ? -54.671 25.610 -7.523 1.00 17.62 141 TYR F CA 1
ATOM 12069 C C . TYR F 1 144 ? -55.832 25.451 -6.543 1.00 17.14 141 TYR F C 1
ATOM 12070 O O . TYR F 1 144 ? -55.773 25.957 -5.429 1.00 18.94 141 TYR F O 1
ATOM 12079 N N . ILE F 1 145 ? -56.886 24.755 -6.951 1.00 16.69 142 ILE F N 1
ATOM 12080 C CA . ILE F 1 145 ? -58.050 24.565 -6.093 1.00 14.84 142 ILE F CA 1
ATOM 12081 C C . ILE F 1 145 ? -58.030 23.152 -5.589 1.00 14.35 142 ILE F C 1
ATOM 12082 O O . ILE F 1 145 ? -58.266 22.222 -6.364 1.00 13.68 142 ILE F O 1
ATOM 12087 N N . THR F 1 146 ? -57.737 22.978 -4.300 1.00 13.26 143 THR F N 1
ATOM 12088 C CA . THR F 1 146 ? -57.701 21.638 -3.715 1.00 12.29 143 THR F CA 1
ATOM 12089 C C . THR F 1 146 ? -59.116 21.107 -3.534 1.00 11.08 143 THR F C 1
ATOM 12090 O O . THR F 1 146 ? -60.084 21.862 -3.603 1.00 7.98 143 THR F O 1
ATOM 12094 N N . ALA F 1 147 ? -59.227 19.804 -3.297 1.00 10.99 144 ALA F N 1
ATOM 12095 C CA . ALA F 1 147 ? -60.514 19.180 -3.037 1.00 12.36 144 ALA F CA 1
ATOM 12096 C C . ALA F 1 147 ? -61.061 19.737 -1.728 1.00 14.18 144 ALA F C 1
ATOM 12097 O O . ALA F 1 147 ? -62.273 19.953 -1.588 1.00 12.06 144 ALA F O 1
ATOM 12099 N N . GLU F 1 148 ? -60.163 19.984 -0.775 1.00 14.42 145 GLU F N 1
ATOM 12100 C CA . GLU F 1 148 ? -60.581 20.519 0.512 1.00 16.22 145 GLU F CA 1
ATOM 12101 C C . GLU F 1 148 ? -61.265 21.876 0.359 1.00 15.16 145 GLU F C 1
ATOM 12102 O O . GLU F 1 148 ? -62.319 22.122 0.951 1.00 15.38 145 GLU F O 1
ATOM 12108 N N . GLN F 1 149 ? -60.669 22.767 -0.425 1.00 15.33 146 GLN F N 1
ATOM 12109 C CA . GLN F 1 149 ? -61.291 24.084 -0.653 1.00 14.96 146 GLN F CA 1
ATOM 12110 C C . GLN F 1 149 ? -62.592 23.951 -1.419 1.00 14.28 146 GLN F C 1
ATOM 12111 O O . GLN F 1 149 ? -63.578 24.641 -1.139 1.00 16.14 146 GLN F O 1
ATOM 12117 N N . LEU F 1 150 ? -62.576 23.104 -2.440 1.00 14.69 147 LEU F N 1
ATOM 12118 C CA . LEU F 1 150 ? -63.764 22.880 -3.261 1.00 14.11 147 LEU F CA 1
ATOM 12119 C C . LEU F 1 150 ? -64.915 22.445 -2.366 1.00 15.21 147 LEU F C 1
ATOM 12120 O O . LEU F 1 150 ? -65.988 23.046 -2.388 1.00 13.04 147 LEU F O 1
ATOM 12125 N N . GLU F 1 151 ? -64.688 21.431 -1.540 1.00 14.04 148 GLU F N 1
ATOM 12126 C CA . GLU F 1 151 ? -65.764 20.949 -0.680 1.00 15.20 148 GLU F CA 1
ATOM 12127 C C . GLU F 1 151 ? -66.197 22.001 0.344 1.00 14.82 148 GLU F C 1
ATOM 12128 O O . GLU F 1 151 ? -67.393 22.201 0.565 1.00 13.72 148 GLU F O 1
ATOM 12134 N N . LYS F 1 152 ? -65.219 22.674 0.940 1.00 14.41 149 LYS F N 1
ATOM 12135 C CA . LYS F 1 152 ? -65.466 23.711 1.920 1.00 15.35 149 LYS F CA 1
ATOM 12136 C C . LYS F 1 152 ? -66.348 24.817 1.325 1.00 14.35 149 LYS F C 1
ATOM 12137 O O . LYS F 1 152 ? -67.363 25.218 1.912 1.00 15.35 149 LYS F O 1
ATOM 12143 N N . THR F 1 153 ? -65.958 25.300 0.150 1.00 13.82 150 THR F N 1
ATOM 12144 C CA . THR F 1 153 ? -66.699 26.354 -0.543 1.00 11.65 150 THR F CA 1
ATOM 12145 C C . THR F 1 153 ? -68.146 25.917 -0.817 1.00 11.97 150 THR F C 1
ATOM 12146 O O . THR F 1 153 ? -69.095 26.667 -0.531 1.00 10.18 150 THR F O 1
ATOM 12150 N N . PHE F 1 154 ? -68.343 24.713 -1.347 1.00 10.46 151 PHE F N 1
ATOM 12151 C CA . PHE F 1 154 ? -69.713 24.246 -1.611 1.00 10.73 151 PHE F CA 1
ATOM 12152 C C . PHE F 1 154 ? -70.540 24.022 -0.365 1.00 12.83 151 PHE F C 1
ATOM 12153 O O . PHE F 1 154 ? -71.733 24.326 -0.334 1.00 12.48 151 PHE F O 1
ATOM 12161 N N . ARG F 1 155 ? -69.904 23.497 0.671 1.00 14.50 152 ARG F N 1
ATOM 12162 C CA . ARG F 1 155 ? -70.609 23.188 1.899 1.00 16.02 152 ARG F CA 1
ATOM 12163 C C . ARG F 1 155 ? -71.285 24.405 2.522 1.00 16.12 152 ARG F C 1
ATOM 12164 O O . ARG F 1 155 ? -72.435 24.331 2.972 1.00 15.94 152 ARG F O 1
ATOM 12172 N N . ILE F 1 156 ? -70.574 25.530 2.535 1.00 16.32 153 ILE F N 1
ATOM 12173 C CA . ILE F 1 156 ? -71.093 26.755 3.126 1.00 14.68 153 ILE F CA 1
ATOM 12174 C C . ILE F 1 156 ? -71.919 27.601 2.145 1.00 15.05 153 ILE F C 1
ATOM 12175 O O . ILE F 1 156 ? -72.939 28.171 2.519 1.00 15.55 153 ILE F O 1
ATOM 12180 N N . ASN F 1 157 ? -71.504 27.645 0.885 1.00 14.04 154 ASN F N 1
ATOM 12181 C CA . ASN F 1 157 ? -72.182 28.467 -0.097 1.00 11.52 154 ASN F CA 1
ATOM 12182 C C . ASN F 1 157 ? -73.483 27.907 -0.633 1.00 11.79 154 ASN F C 1
ATOM 12183 O O . ASN F 1 157 ? -74.414 28.676 -0.889 1.00 16.16 154 ASN F O 1
ATOM 12188 N N . ILE F 1 158 ? -73.599 26.592 -0.760 1.00 11.99 155 ILE F N 1
ATOM 12189 C CA . ILE F 1 158 ? -74.820 26.024 -1.324 1.00 11.37 155 ILE F CA 1
ATOM 12190 C C . ILE F 1 158 ? -75.452 24.963 -0.464 1.00 11.79 155 ILE F C 1
ATOM 12191 O O . ILE F 1 158 ? -76.667 24.947 -0.329 1.00 13.47 155 ILE F O 1
ATOM 12196 N N . PHE F 1 159 ? -74.658 24.072 0.126 1.00 13.79 156 PHE F N 1
ATOM 12197 C CA . PHE F 1 159 ? -75.239 23.050 0.997 1.00 13.56 156 PHE F CA 1
ATOM 12198 C C . PHE F 1 159 ? -75.990 23.721 2.151 1.00 13.93 156 PHE F C 1
ATOM 12199 O O . PHE F 1 159 ? -77.096 23.299 2.505 1.00 13.21 156 PHE F O 1
ATOM 12207 N N . SER F 1 160 ? -75.426 24.791 2.708 1.00 14.49 157 SER F N 1
ATOM 12208 C CA . SER F 1 160 ? -76.100 25.462 3.827 1.00 15.23 157 SER F CA 1
ATOM 12209 C C . SER F 1 160 ? -77.443 26.031 3.378 1.00 14.02 157 SER F C 1
ATOM 12210 O O . SER F 1 160 ? -78.411 25.951 4.128 1.00 14.69 157 SER F O 1
ATOM 12213 N N . TYR F 1 161 ? -77.522 26.585 2.167 1.00 13.29 158 TYR F N 1
ATOM 12214 C CA . TYR F 1 161 ? -78.804 27.107 1.664 1.00 12.79 158 TYR F CA 1
ATOM 12215 C C . TYR F 1 161 ? -79.787 25.938 1.558 1.00 13.48 158 TYR F C 1
ATOM 12216 O O . TYR F 1 161 ? -80.988 26.099 1.806 1.00 13.79 158 TYR F O 1
ATOM 12225 N N . PHE F 1 162 ? -79.292 24.771 1.145 1.00 14.57 159 PHE F N 1
ATOM 12226 C CA . PHE F 1 162 ? -80.138 23.569 1.111 1.00 14.64 159 PHE F CA 1
ATOM 12227 C C . PHE F 1 162 ? -80.629 23.153 2.509 1.00 14.04 159 PHE F C 1
ATOM 12228 O O . PHE F 1 162 ? -81.813 22.869 2.709 1.00 12.22 159 PHE F O 1
ATOM 12236 N N . HIS F 1 163 ? -79.712 23.086 3.465 1.00 13.51 160 HIS F N 1
ATOM 12237 C CA . HIS F 1 163 ? -80.056 22.582 4.789 1.00 13.25 160 HIS F CA 1
ATOM 12238 C C . HIS F 1 163 ? -80.954 23.526 5.593 1.00 13.24 160 HIS F C 1
ATOM 12239 O O . HIS F 1 163 ? -81.939 23.096 6.190 1.00 11.91 160 HIS F O 1
ATOM 12246 N N . VAL F 1 164 ? -80.611 24.807 5.591 1.00 13.08 161 VAL F N 1
ATOM 12247 C CA . VAL F 1 164 ? -81.405 25.806 6.288 1.00 13.25 161 VAL F CA 1
ATOM 12248 C C . VAL F 1 164 ? -82.798 25.928 5.667 1.00 14.20 161 VAL F C 1
ATOM 12249 O O . VAL F 1 164 ? -83.795 25.933 6.389 1.00 15.31 161 VAL F O 1
ATOM 12253 N N . THR F 1 165 ? -82.875 26.014 4.334 1.00 14.34 162 THR F N 1
ATOM 12254 C CA . THR F 1 165 ? -84.172 26.149 3.659 1.00 14.00 162 THR F CA 1
ATOM 12255 C C . THR F 1 165 ? -85.040 24.923 3.922 1.00 14.73 162 THR F C 1
ATOM 12256 O O . THR F 1 165 ? -86.236 25.034 4.153 1.00 13.65 162 THR F O 1
ATOM 12260 N N . LYS F 1 166 ? -84.424 23.750 3.878 1.00 15.25 163 LYS F N 1
ATOM 12261 C CA . LYS F 1 166 ? -85.129 22.496 4.136 1.00 15.16 163 LYS F CA 1
ATOM 12262 C C . LYS F 1 166 ? -85.806 22.519 5.516 1.00 15.06 163 LYS F C 1
ATOM 12263 O O . LYS F 1 166 ? -86.999 22.244 5.638 1.00 13.31 163 LYS F O 1
ATOM 12269 N N . ALA F 1 167 ? -85.050 22.868 6.552 1.00 14.74 164 ALA F N 1
ATOM 12270 C CA . ALA F 1 167 ? -85.611 22.917 7.895 1.00 15.07 164 ALA F CA 1
ATOM 12271 C C . ALA F 1 167 ? -86.709 23.982 7.961 1.00 14.02 164 ALA F C 1
ATOM 12272 O O . ALA F 1 167 ? -87.725 23.798 8.626 1.00 14.87 164 ALA F O 1
ATOM 12274 N N . ALA F 1 168 ? -86.524 25.076 7.236 1.00 13.95 165 ALA F N 1
ATOM 12275 C CA . ALA F 1 168 ? -87.502 26.161 7.235 1.00 15.27 165 ALA F CA 1
ATOM 12276 C C . ALA F 1 168 ? -88.862 25.777 6.640 1.00 16.58 165 ALA F C 1
ATOM 12277 O O . ALA F 1 168 ? -89.877 26.367 6.999 1.00 15.52 165 ALA F O 1
ATOM 12279 N N . LEU F 1 169 ? -88.894 24.786 5.758 1.00 17.40 166 LEU F N 1
ATOM 12280 C CA . LEU F 1 169 ? -90.139 24.437 5.056 1.00 18.88 166 LEU F CA 1
ATOM 12281 C C . LEU F 1 169 ? -91.334 24.125 5.954 1.00 19.70 166 LEU F C 1
ATOM 12282 O O . LEU F 1 169 ? -92.420 24.662 5.738 1.00 20.61 166 LEU F O 1
ATOM 12287 N N . SER F 1 170 ? -91.149 23.283 6.960 1.00 20.46 167 SER F N 1
ATOM 12288 C CA . SER F 1 170 ? -92.256 22.930 7.852 1.00 22.03 167 SER F CA 1
ATOM 12289 C C . SER F 1 170 ? -92.888 24.143 8.555 1.00 22.25 167 SER F C 1
ATOM 12290 O O . SER F 1 170 ? -94.028 24.070 9.020 1.00 22.83 167 SER F O 1
ATOM 12293 N N . HIS F 1 171 ? -92.150 25.252 8.617 1.00 21.64 168 HIS F N 1
ATOM 12294 C CA . HIS F 1 171 ? -92.622 26.472 9.272 1.00 21.11 168 HIS F CA 1
ATOM 12295 C C . HIS F 1 171 ? -93.105 27.527 8.291 1.00 20.56 168 HIS F C 1
ATOM 12296 O O . HIS F 1 171 ? -93.735 28.502 8.693 1.00 18.26 168 HIS F O 1
ATOM 12303 N N . LEU F 1 172 ? -92.792 27.360 7.009 1.00 20.11 169 LEU F N 1
ATOM 12304 C CA . LEU F 1 172 ? -93.230 28.338 6.009 1.00 19.71 169 LEU F CA 1
ATOM 12305 C C . LEU F 1 172 ? -94.660 28.029 5.584 1.00 20.53 169 LEU F C 1
ATOM 12306 O O . LEU F 1 172 ? -95.074 26.866 5.555 1.00 21.42 169 LEU F O 1
ATOM 12311 N N . LYS F 1 173 ? -95.415 29.086 5.297 1.00 19.93 170 LYS F N 1
ATOM 12312 C CA . LYS F 1 173 ? -96.806 28.960 4.919 1.00 20.23 170 LYS F CA 1
ATOM 12313 C C . LYS F 1 173 ? -97.113 29.867 3.745 1.00 19.64 170 LYS F C 1
ATOM 12314 O O . LYS F 1 173 ? -96.285 30.679 3.307 1.00 19.48 170 LYS F O 1
ATOM 12320 N N . GLN F 1 174 ? -98.340 29.735 3.264 1.00 18.64 171 GLN F N 1
ATOM 12321 C CA . GLN F 1 174 ? -98.836 30.537 2.176 1.00 18.61 171 GLN F CA 1
ATOM 12322 C C . GLN F 1 174 ? -98.696 32.014 2.527 1.00 17.59 171 GLN F C 1
ATOM 12323 O O . GLN F 1 174 ? -99.357 32.509 3.438 1.00 16.97 171 GLN F O 1
ATOM 12329 N N . GLY F 1 175 ? -97.827 32.705 1.800 1.00 16.63 172 GLY F N 1
ATOM 12330 C CA . GLY F 1 175 ? -97.581 34.122 2.012 1.00 16.05 172 GLY F CA 1
ATOM 12331 C C . GLY F 1 175 ? -96.153 34.393 2.432 1.00 16.48 172 GLY F C 1
ATOM 12332 O O . GLY F 1 175 ? -95.714 35.537 2.426 1.00 15.52 172 GLY F O 1
ATOM 12333 N N . ASP F 1 176 ? -95.426 33.335 2.787 1.00 16.68 173 ASP F N 1
ATOM 12334 C CA . ASP F 1 176 ? -94.038 33.452 3.224 1.00 17.90 173 ASP F CA 1
ATOM 12335 C C . ASP F 1 176 ? -93.065 33.546 2.038 1.00 17.98 173 ASP F C 1
ATOM 12336 O O . ASP F 1 176 ? -93.456 33.368 0.877 1.00 17.29 173 ASP F O 1
ATOM 12341 N N . VAL F 1 177 ? -91.800 33.832 2.333 1.00 17.25 174 VAL F N 1
ATOM 12342 C CA . VAL F 1 177 ? -90.860 34.130 1.276 1.00 17.23 174 VAL F CA 1
ATOM 12343 C C . VAL F 1 177 ? -89.442 33.688 1.538 1.00 17.01 174 VAL F C 1
ATOM 12344 O O . VAL F 1 177 ? -88.961 33.739 2.666 1.00 16.86 174 VAL F O 1
ATOM 12348 N N . ILE F 1 178 ? -88.785 33.236 0.470 1.00 16.10 175 ILE F N 1
ATOM 12349 C CA . ILE F 1 178 ? -87.392 32.854 0.516 1.00 14.88 175 ILE F CA 1
ATOM 12350 C C . ILE F 1 178 ? -86.644 33.772 -0.440 1.00 14.48 175 ILE F C 1
ATOM 12351 O O . ILE F 1 178 ? -87.141 34.083 -1.510 1.00 14.48 175 ILE F O 1
ATOM 12356 N N . ILE F 1 179 ? -85.498 34.281 -0.006 1.00 14.39 176 ILE F N 1
ATOM 12357 C CA . ILE F 1 179 ? -84.640 35.091 -0.860 1.00 13.50 176 ILE F CA 1
ATOM 12358 C C . ILE F 1 179 ? -83.240 34.474 -0.729 1.00 13.42 176 ILE F C 1
ATOM 12359 O O . ILE F 1 179 ? -82.760 34.259 0.375 1.00 13.32 176 ILE F O 1
ATOM 12364 N N . ASN F 1 180 ? -82.617 34.181 -1.858 1.00 12.40 177 ASN F N 1
ATOM 12365 C CA . ASN F 1 180 ? -81.266 33.622 -1.907 1.00 11.89 177 ASN F CA 1
ATOM 12366 C C . ASN F 1 180 ? -80.297 34.629 -2.506 1.00 11.93 177 ASN F C 1
ATOM 12367 O O . ASN F 1 180 ? -80.567 35.189 -3.570 1.00 13.33 177 ASN F O 1
ATOM 12372 N N . THR F 1 181 ? -79.195 34.922 -1.829 1.00 11.66 178 THR F N 1
ATOM 12373 C CA . THR F 1 181 ? -78.187 35.794 -2.430 1.00 11.14 178 THR F CA 1
ATOM 12374 C C . THR F 1 181 ? -77.215 34.990 -3.322 1.00 13.71 178 THR F C 1
ATOM 12375 O O . THR F 1 181 ? -76.432 34.163 -2.834 1.00 12.89 178 THR F O 1
ATOM 12379 N N . ALA F 1 182 ? -77.258 35.273 -4.622 1.00 13.12 179 ALA F N 1
ATOM 12380 C CA . ALA F 1 182 ? -76.401 34.669 -5.613 1.00 15.12 179 ALA F CA 1
ATOM 12381 C C . ALA F 1 182 ? -75.244 35.634 -5.885 1.00 16.16 179 ALA F C 1
ATOM 12382 O O . ALA F 1 182 ? -74.631 36.188 -4.951 1.00 17.01 179 ALA F O 1
ATOM 12384 N N . SER F 1 183 ? -74.961 35.848 -7.162 1.00 16.18 180 SER F N 1
ATOM 12385 C CA . SER F 1 183 ? -73.870 36.727 -7.565 1.00 16.38 180 SER F CA 1
ATOM 12386 C C . SER F 1 183 ? -73.855 36.882 -9.067 1.00 16.54 180 SER F C 1
ATOM 12387 O O . SER F 1 183 ? -74.319 36.005 -9.811 1.00 16.73 180 SER F O 1
ATOM 12390 N N . ILE F 1 184 ? -73.301 38.007 -9.497 1.00 15.59 181 ILE F N 1
ATOM 12391 C CA . ILE F 1 184 ? -73.096 38.279 -10.891 1.00 15.94 181 ILE F CA 1
ATOM 12392 C C . ILE F 1 184 ? -72.181 37.208 -11.496 1.00 15.81 181 ILE F C 1
ATOM 12393 O O . ILE F 1 184 ? -72.290 36.895 -12.683 1.00 14.51 181 ILE F O 1
ATOM 12398 N N . VAL F 1 185 ? -71.289 36.620 -10.694 1.00 14.66 182 VAL F N 1
ATOM 12399 C CA . VAL F 1 185 ? -70.372 35.605 -11.260 1.00 13.77 182 VAL F CA 1
ATOM 12400 C C . VAL F 1 185 ? -71.087 34.349 -11.800 1.00 14.84 182 VAL F C 1
ATOM 12401 O O . VAL F 1 185 ? -70.521 33.623 -12.635 1.00 14.99 182 VAL F O 1
ATOM 12405 N N . ALA F 1 186 ? -72.307 34.072 -11.342 1.00 13.75 183 ALA F N 1
ATOM 12406 C CA . ALA F 1 186 ? -73.036 32.910 -11.856 1.00 13.85 183 ALA F CA 1
ATOM 12407 C C . ALA F 1 186 ? -73.403 33.160 -13.329 1.00 15.96 183 ALA F C 1
ATOM 12408 O O . ALA F 1 186 ? -73.493 32.219 -14.123 1.00 16.55 183 ALA F O 1
ATOM 12410 N N . TYR F 1 187 ? -73.580 34.441 -13.669 1.00 13.75 184 TYR F N 1
ATOM 12411 C CA . TYR F 1 187 ? -73.943 34.878 -15.009 1.00 15.04 184 TYR F CA 1
ATOM 12412 C C . TYR F 1 187 ? -72.762 35.230 -15.912 1.00 15.45 184 TYR F C 1
ATOM 12413 O O . TYR F 1 187 ? -72.787 34.905 -17.093 1.00 18.16 184 TYR F O 1
ATOM 12422 N N A GLU F 1 188 ? -71.745 35.884 -15.363 0.50 16.04 185 GLU F N 1
ATOM 12423 N N B GLU F 1 188 ? -71.767 35.934 -15.367 0.50 16.32 185 GLU F N 1
ATOM 12424 C CA A GLU F 1 188 ? -70.588 36.321 -16.147 0.50 16.50 185 GLU F CA 1
ATOM 12425 C CA B GLU F 1 188 ? -70.554 36.345 -16.107 0.50 16.97 185 GLU F CA 1
ATOM 12426 C C A GLU F 1 188 ? -69.379 35.390 -16.043 0.50 17.24 185 GLU F C 1
ATOM 12427 C C B GLU F 1 188 ? -69.414 35.339 -16.076 0.50 17.53 185 GLU F C 1
ATOM 12428 O O A GLU F 1 188 ? -68.484 35.441 -16.887 0.50 17.14 185 GLU F O 1
ATOM 12429 O O B GLU F 1 188 ? -68.591 35.298 -16.989 0.50 17.72 185 GLU F O 1
ATOM 12440 N N . GLY F 1 189 ? -69.345 34.569 -14.998 1.00 17.52 186 GLY F N 1
ATOM 12441 C CA . GLY F 1 189 ? -68.225 33.673 -14.760 1.00 17.92 186 GLY F CA 1
ATOM 12442 C C . GLY F 1 189 ? -67.176 34.570 -14.100 1.00 18.38 186 GLY F C 1
ATOM 12443 O O . GLY F 1 189 ? -67.300 35.808 -14.136 1.00 14.94 186 GLY F O 1
ATOM 12444 N N . ASN F 1 190 ? -66.183 33.959 -13.458 1.00 16.06 187 ASN F N 1
ATOM 12445 C CA . ASN F 1 190 ? -65.058 34.688 -12.883 1.00 15.56 187 ASN F CA 1
ATOM 12446 C C . ASN F 1 190 ? -63.864 33.746 -12.916 1.00 15.36 187 ASN F C 1
ATOM 12447 O O . ASN F 1 190 ? -63.859 32.733 -12.214 1.00 15.75 187 ASN F O 1
ATOM 12452 N N . GLU F 1 191 ? -62.853 34.092 -13.708 1.00 16.68 188 GLU F N 1
ATOM 12453 C CA . GLU F 1 191 ? -61.668 33.232 -13.918 1.00 17.88 188 GLU F CA 1
ATOM 12454 C C . GLU F 1 191 ? -60.801 32.928 -12.683 1.00 17.93 188 GLU F C 1
ATOM 12455 O O . GLU F 1 191 ? -59.974 32.014 -12.731 1.00 18.05 188 GLU F O 1
ATOM 12461 N N . THR F 1 192 ? -60.945 33.703 -11.607 1.00 17.36 189 THR F N 1
ATOM 12462 C CA . THR F 1 192 ? -60.147 33.480 -10.399 1.00 17.10 189 THR F CA 1
ATOM 12463 C C . THR F 1 192 ? -60.991 32.962 -9.236 1.00 16.50 189 THR F C 1
ATOM 12464 O O . THR F 1 192 ? -60.499 32.839 -8.122 1.00 16.80 189 THR F O 1
ATOM 12468 N N . LEU F 1 193 ? -62.254 32.651 -9.507 1.00 15.97 190 LEU F N 1
ATOM 12469 C CA . LEU F 1 193 ? -63.195 32.170 -8.498 1.00 15.89 190 LEU F CA 1
ATOM 12470 C C . LEU F 1 193 ? -64.075 31.078 -9.101 1.00 15.59 190 LEU F C 1
ATOM 12471 O O . LEU F 1 193 ? -65.302 31.117 -8.994 1.00 15.61 190 LEU F O 1
ATOM 12476 N N . ILE F 1 194 ? -63.436 30.097 -9.725 1.00 15.40 191 ILE F N 1
ATOM 12477 C CA . ILE F 1 194 ? -64.147 29.045 -10.449 1.00 14.12 191 ILE F CA 1
ATOM 12478 C C . ILE F 1 194 ? -65.048 28.226 -9.534 1.00 14.03 191 ILE F C 1
ATOM 12479 O O . ILE F 1 194 ? -66.208 27.946 -9.880 1.00 14.15 191 ILE F O 1
ATOM 12484 N N . ASP F 1 195 ? -64.541 27.850 -8.364 1.00 12.89 192 ASP F N 1
ATOM 12485 C CA . ASP F 1 195 ? -65.372 27.097 -7.422 1.00 14.23 192 ASP F CA 1
ATOM 12486 C C . ASP F 1 195 ? -66.493 27.964 -6.858 1.00 13.23 192 ASP F C 1
ATOM 12487 O O . ASP F 1 195 ? -67.654 27.537 -6.810 1.00 13.00 192 ASP F O 1
ATOM 12492 N N . TYR F 1 196 ? -66.136 29.159 -6.402 1.00 13.10 193 TYR F N 1
ATOM 12493 C CA . TYR F 1 196 ? -67.133 30.108 -5.897 1.00 13.22 193 TYR F CA 1
ATOM 12494 C C . TYR F 1 196 ? -68.229 30.347 -6.961 1.00 13.33 193 TYR F C 1
ATOM 12495 O O . TYR F 1 196 ? -69.429 30.240 -6.678 1.00 13.53 193 TYR F O 1
ATOM 12504 N N . SER F 1 197 ? -67.826 30.646 -8.190 1.00 13.31 194 SER F N 1
ATOM 12505 C CA . SER F 1 197 ? -68.819 30.907 -9.241 1.00 13.24 194 SER F CA 1
ATOM 12506 C C . SER F 1 197 ? -69.728 29.692 -9.420 1.00 12.59 194 SER F C 1
ATOM 12507 O O . SER F 1 197 ? -70.920 29.832 -9.600 1.00 12.00 194 SER F O 1
ATOM 12510 N N . ALA F 1 198 ? -69.173 28.488 -9.352 1.00 13.29 195 ALA F N 1
ATOM 12511 C CA . ALA F 1 198 ? -69.984 27.279 -9.497 1.00 13.13 195 ALA F CA 1
ATOM 12512 C C . ALA F 1 198 ? -71.020 27.166 -8.380 1.00 12.93 195 ALA F C 1
ATOM 12513 O O . ALA F 1 198 ? -72.134 26.680 -8.601 1.00 14.21 195 ALA F O 1
ATOM 12515 N N . THR F 1 199 ? -70.669 27.594 -7.167 1.00 14.38 196 THR F N 1
ATOM 12516 C CA . THR F 1 199 ? -71.633 27.551 -6.061 1.00 13.64 196 THR F CA 1
ATOM 12517 C C . THR F 1 199 ? -72.756 28.551 -6.328 1.00 13.77 196 THR F C 1
ATOM 12518 O O . THR F 1 199 ? -73.941 28.275 -6.067 1.00 12.79 196 THR F O 1
ATOM 12522 N N . LYS F 1 200 ? -72.385 29.699 -6.880 1.00 13.64 197 LYS F N 1
ATOM 12523 C CA . LYS F 1 200 ? -73.373 30.746 -7.182 1.00 14.74 197 LYS F CA 1
ATOM 12524 C C . LYS F 1 200 ? -74.304 30.311 -8.309 1.00 13.60 197 LYS F C 1
ATOM 12525 O O . LYS F 1 200 ? -75.493 30.582 -8.272 1.00 14.09 197 LYS F O 1
ATOM 12531 N N . GLY F 1 201 ? -73.773 29.587 -9.284 1.00 13.40 198 GLY F N 1
ATOM 12532 C CA . GLY F 1 201 ? -74.614 29.044 -10.352 1.00 12.57 198 GLY F CA 1
ATOM 12533 C C . GLY F 1 201 ? -75.565 28.007 -9.784 1.00 12.32 198 GLY F C 1
ATOM 12534 O O . GLY F 1 201 ? -76.708 27.895 -10.216 1.00 13.43 198 GLY F O 1
ATOM 12535 N N . ALA F 1 202 ? -75.088 27.218 -8.827 1.00 11.11 199 ALA F N 1
ATOM 12536 C CA . ALA F 1 202 ? -75.956 26.265 -8.139 1.00 11.84 199 ALA F CA 1
ATOM 12537 C C . ALA F 1 202 ? -77.085 27.008 -7.418 1.00 11.15 199 ALA F C 1
ATOM 12538 O O . ALA F 1 202 ? -78.215 26.526 -7.390 1.00 10.05 199 ALA F O 1
ATOM 12540 N N . ILE F 1 203 ? -76.768 28.157 -6.817 1.00 11.78 200 ILE F N 1
ATOM 12541 C CA . ILE F 1 203 ? -77.769 28.936 -6.085 1.00 13.55 200 ILE F CA 1
ATOM 12542 C C . ILE F 1 203 ? -78.846 29.460 -7.044 1.00 13.33 200 ILE F C 1
ATOM 12543 O O . ILE F 1 203 ? -80.040 29.437 -6.732 1.00 13.63 200 ILE F O 1
ATOM 12548 N N . VAL F 1 204 ? -78.410 29.894 -8.222 1.00 13.84 201 VAL F N 1
ATOM 12549 C CA . VAL F 1 204 ? -79.325 30.384 -9.254 1.00 13.80 201 VAL F CA 1
ATOM 12550 C C . VAL F 1 204 ? -80.304 29.283 -9.688 1.00 14.18 201 VAL F C 1
ATOM 12551 O O . VAL F 1 204 ? -81.507 29.529 -9.759 1.00 13.01 201 VAL F O 1
ATOM 12555 N N . ALA F 1 205 ? -79.798 28.079 -9.969 1.00 13.30 202 ALA F N 1
ATOM 12556 C CA . ALA F 1 205 ? -80.657 26.955 -10.378 1.00 13.06 202 ALA F CA 1
ATOM 12557 C C . ALA F 1 205 ? -81.567 26.516 -9.227 1.00 14.38 202 ALA F C 1
ATOM 12558 O O . ALA F 1 205 ? -82.744 26.179 -9.420 1.00 14.50 202 ALA F O 1
ATOM 12560 N N . PHE F 1 206 ? -80.993 26.476 -8.028 1.00 15.70 203 PHE F N 1
ATOM 12561 C CA . PHE F 1 206 ? -81.752 26.159 -6.805 1.00 14.53 203 PHE F CA 1
ATOM 12562 C C . PHE F 1 206 ? -82.964 27.094 -6.698 1.00 14.25 203 PHE F C 1
ATOM 12563 O O . PHE F 1 206 ? -84.122 26.673 -6.525 1.00 13.73 203 PHE F O 1
ATOM 12571 N N . THR F 1 207 ? -82.694 28.380 -6.809 1.00 13.70 204 THR F N 1
ATOM 12572 C CA . THR F 1 207 ? -83.758 29.381 -6.737 1.00 11.92 204 THR F CA 1
ATOM 12573 C C . THR F 1 207 ? -84.852 29.116 -7.763 1.00 12.50 204 THR F C 1
ATOM 12574 O O . THR F 1 207 ? -86.034 29.148 -7.438 1.00 10.42 204 THR F O 1
ATOM 12578 N N . ARG F 1 208 ? -84.454 28.862 -9.008 1.00 12.77 205 ARG F N 1
ATOM 12579 C CA . ARG F 1 208 ? -85.407 28.580 -10.088 1.00 12.67 205 ARG F CA 1
ATOM 12580 C C . ARG F 1 208 ? -86.241 27.333 -9.810 1.00 12.49 205 ARG F C 1
ATOM 12581 O O . ARG F 1 208 ? -87.468 27.352 -9.905 1.00 11.76 205 ARG F O 1
ATOM 12589 N N . SER F 1 209 ? -85.563 26.241 -9.475 1.00 12.73 206 SER F N 1
ATOM 12590 C CA . SER F 1 209 ? -86.242 24.984 -9.207 1.00 13.30 206 SER F CA 1
ATOM 12591 C C . SER F 1 209 ? -87.144 25.075 -7.979 1.00 14.20 206 SER F C 1
ATOM 12592 O O . SER F 1 209 ? -88.286 24.612 -8.009 1.00 14.95 206 SER F O 1
ATOM 12595 N N . LEU F 1 210 ? -86.637 25.668 -6.902 1.00 13.88 207 LEU F N 1
ATOM 12596 C CA . LEU F 1 210 ? -87.422 25.755 -5.670 1.00 14.22 207 LEU F CA 1
ATOM 12597 C C . LEU F 1 210 ? -88.651 26.645 -5.850 1.00 14.46 207 LEU F C 1
ATOM 12598 O O . LEU F 1 210 ? -89.683 26.408 -5.221 1.00 14.45 207 LEU F O 1
ATOM 12603 N N . SER F 1 211 ? -88.559 27.663 -6.704 1.00 13.80 208 SER F N 1
ATOM 12604 C CA . SER F 1 211 ? -89.707 28.556 -6.923 1.00 14.46 208 SER F CA 1
ATOM 12605 C C . SER F 1 211 ? -90.853 27.781 -7.552 1.00 13.53 208 SER F C 1
ATOM 12606 O O . SER F 1 211 ? -92.024 28.008 -7.239 1.00 14.20 208 SER F O 1
ATOM 12609 N N . GLN F 1 212 ? -90.511 26.850 -8.429 1.00 14.05 209 GLN F N 1
ATOM 12610 C CA . GLN F 1 212 ? -91.510 26.044 -9.104 1.00 15.71 209 GLN F CA 1
ATOM 12611 C C . GLN F 1 212 ? -92.070 25.025 -8.121 1.00 15.66 209 GLN F C 1
ATOM 12612 O O . GLN F 1 212 ? -93.255 24.713 -8.154 1.00 16.88 209 GLN F O 1
ATOM 12618 N N . SER F 1 213 ? -91.218 24.527 -7.234 1.00 15.79 210 SER F N 1
ATOM 12619 C CA . SER F 1 213 ? -91.645 23.550 -6.232 1.00 16.96 210 SER F CA 1
ATOM 12620 C C . SER F 1 213 ? -92.625 24.122 -5.192 1.00 17.15 210 SER F C 1
ATOM 12621 O O . SER F 1 213 ? -93.522 23.424 -4.745 1.00 18.20 210 SER F O 1
ATOM 12624 N N . LEU F 1 214 ? -92.468 25.382 -4.813 1.00 17.36 211 LEU F N 1
ATOM 12625 C CA . LEU F 1 214 ? -93.304 25.933 -3.741 1.00 17.81 211 LEU F CA 1
ATOM 12626 C C . LEU F 1 214 ? -94.345 26.954 -4.189 1.00 18.40 211 LEU F C 1
ATOM 12627 O O . LEU F 1 214 ? -95.061 27.514 -3.353 1.00 18.29 211 LEU F O 1
ATOM 12632 N N . VAL F 1 215 ? -94.456 27.211 -5.487 1.00 19.03 212 VAL F N 1
ATOM 12633 C CA . VAL F 1 215 ? -95.399 28.234 -5.927 1.00 19.93 212 VAL F CA 1
ATOM 12634 C C . VAL F 1 215 ? -96.831 27.935 -5.496 1.00 20.77 212 VAL F C 1
ATOM 12635 O O . VAL F 1 215 ? -97.577 28.855 -5.182 1.00 22.31 212 VAL F O 1
ATOM 12639 N N . GLN F 1 216 ? -97.216 26.664 -5.460 1.00 21.46 213 GLN F N 1
ATOM 12640 C CA . GLN F 1 216 ? -98.585 26.314 -5.086 1.00 21.29 213 GLN F CA 1
ATOM 12641 C C . GLN F 1 216 ? -98.816 26.357 -3.578 1.00 20.94 213 GLN F C 1
ATOM 12642 O O . GLN F 1 216 ? -99.954 26.427 -3.131 1.00 20.87 213 GLN F O 1
ATOM 12648 N N . LYS F 1 217 ? -97.745 26.305 -2.795 1.00 20.72 214 LYS F N 1
ATOM 12649 C CA . LYS F 1 217 ? -97.872 26.443 -1.356 1.00 19.86 214 LYS F CA 1
ATOM 12650 C C . LYS F 1 217 ? -98.042 27.925 -1.032 1.00 19.04 214 LYS F C 1
ATOM 12651 O O . LYS F 1 217 ? -98.440 28.281 0.068 1.00 18.69 214 LYS F O 1
ATOM 12657 N N . GLY F 1 218 ? -97.760 28.783 -2.011 1.00 18.22 215 GLY F N 1
ATOM 12658 C CA . GLY F 1 218 ? -97.889 30.228 -1.833 1.00 17.97 215 GLY F CA 1
ATOM 12659 C C . GLY F 1 218 ? -96.611 30.808 -1.266 1.00 17.38 215 GLY F C 1
ATOM 12660 O O . GLY F 1 218 ? -96.626 31.878 -0.643 1.00 17.42 215 GLY F O 1
ATOM 12661 N N . ILE F 1 219 ? -95.510 30.084 -1.466 1.00 15.85 216 ILE F N 1
ATOM 12662 C CA . ILE F 1 219 ? -94.199 30.531 -1.019 1.00 16.41 216 ILE F CA 1
ATOM 12663 C C . ILE F 1 219 ? -93.382 30.986 -2.233 1.00 16.30 216 ILE F C 1
ATOM 12664 O O . ILE F 1 219 ? -93.131 30.204 -3.155 1.00 16.07 216 ILE F O 1
ATOM 12669 N N . ARG F 1 220 ? -92.973 32.250 -2.218 1.00 16.36 217 ARG F N 1
ATOM 12670 C CA . ARG F 1 220 ? -92.197 32.836 -3.302 1.00 15.94 217 ARG F CA 1
ATOM 12671 C C . ARG F 1 220 ? -90.707 32.650 -3.069 1.00 15.77 217 ARG F C 1
ATOM 12672 O O . ARG F 1 220 ? -90.221 32.771 -1.952 1.00 16.80 217 ARG F O 1
ATOM 12680 N N . VAL F 1 221 ? -89.974 32.344 -4.131 1.00 16.10 218 VAL F N 1
ATOM 12681 C CA . VAL F 1 221 ? -88.542 32.181 -4.017 1.00 13.69 218 VAL F CA 1
ATOM 12682 C C . VAL F 1 221 ? -87.864 33.031 -5.081 1.00 13.65 218 VAL F C 1
ATOM 12683 O O . VAL F 1 221 ? -88.140 32.887 -6.263 1.00 15.47 218 VAL F O 1
ATOM 12687 N N . ASN F 1 222 ? -86.967 33.909 -4.666 1.00 13.75 219 ASN F N 1
ATOM 12688 C CA . ASN F 1 222 ? -86.285 34.793 -5.609 1.00 14.34 219 ASN F CA 1
ATOM 12689 C C . ASN F 1 222 ? -84.870 35.010 -5.173 1.00 13.93 219 ASN F C 1
ATOM 12690 O O . ASN F 1 222 ? -84.493 34.589 -4.088 1.00 13.20 219 ASN F O 1
ATOM 12695 N N . GLY F 1 223 ? -84.081 35.666 -6.011 1.00 13.01 220 GLY F N 1
ATOM 12696 C CA . GLY F 1 223 ? -82.722 35.935 -5.637 1.00 13.37 220 GLY F CA 1
ATOM 12697 C C . GLY F 1 223 ? -82.263 37.329 -5.957 1.00 13.83 220 GLY F C 1
ATOM 12698 O O . GLY F 1 223 ? -82.909 38.037 -6.695 1.00 15.02 220 GLY F O 1
ATOM 12699 N N . VAL F 1 224 ? -81.114 37.691 -5.402 1.00 14.59 221 VAL F N 1
ATOM 12700 C CA . VAL F 1 224 ? -80.454 38.961 -5.664 1.00 14.10 221 VAL F CA 1
ATOM 12701 C C . VAL F 1 224 ? -79.028 38.621 -6.075 1.00 14.66 221 VAL F C 1
ATOM 12702 O O . VAL F 1 224 ? -78.355 37.794 -5.424 1.00 14.66 221 VAL F O 1
ATOM 12706 N N . ALA F 1 225 ? -78.593 39.184 -7.194 1.00 12.80 222 ALA F N 1
ATOM 12707 C CA . ALA F 1 225 ? -77.264 38.924 -7.712 1.00 14.67 222 ALA F CA 1
ATOM 12708 C C . ALA F 1 225 ? -76.469 40.211 -7.660 1.00 13.96 222 ALA F C 1
ATOM 12709 O O . ALA F 1 225 ? -76.555 41.027 -8.556 1.00 14.24 222 ALA F O 1
ATOM 12711 N N . PRO F 1 226 ? -75.718 40.412 -6.582 1.00 14.67 223 PRO F N 1
ATOM 12712 C CA . PRO F 1 226 ? -74.907 41.606 -6.460 1.00 14.55 223 PRO F CA 1
ATOM 12713 C C . PRO F 1 226 ? -73.669 41.599 -7.344 1.00 16.60 223 PRO F C 1
ATOM 12714 O O . PRO F 1 226 ? -73.141 40.538 -7.681 1.00 14.85 223 PRO F O 1
ATOM 12718 N N . GLY F 1 227 ? -73.226 42.790 -7.712 1.00 16.68 224 GLY F N 1
ATOM 12719 C CA . GLY F 1 227 ? -71.978 42.959 -8.408 1.00 18.18 224 GLY F CA 1
ATOM 12720 C C . GLY F 1 227 ? -70.964 43.196 -7.307 1.00 18.52 224 GLY F C 1
ATOM 12721 O O . GLY F 1 227 ? -71.134 42.687 -6.190 1.00 19.61 224 GLY F O 1
ATOM 12722 N N . PRO F 1 228 ? -69.912 43.983 -7.587 1.00 18.95 225 PRO F N 1
ATOM 12723 C CA . PRO F 1 228 ? -68.933 44.197 -6.519 1.00 18.09 225 PRO F CA 1
ATOM 12724 C C . PRO F 1 228 ? -69.459 45.146 -5.444 1.00 17.88 225 PRO F C 1
ATOM 12725 O O . PRO F 1 228 ? -69.671 46.330 -5.722 1.00 17.70 225 PRO F O 1
ATOM 12729 N N . ILE F 1 229 ? -69.681 44.620 -4.239 1.00 15.91 226 ILE F N 1
ATOM 12730 C CA . ILE F 1 229 ? -70.159 45.422 -3.107 1.00 15.28 226 ILE F CA 1
ATOM 12731 C C . ILE F 1 229 ? -69.078 45.479 -2.032 1.00 14.54 226 ILE F C 1
ATOM 12732 O O . ILE F 1 229 ? -68.407 44.488 -1.772 1.00 14.38 226 ILE F O 1
ATOM 12737 N N . TRP F 1 230 ? -68.911 46.647 -1.416 1.00 13.93 227 TRP F N 1
ATOM 12738 C CA . TRP F 1 230 ? -67.886 46.851 -0.389 1.00 13.18 227 TRP F CA 1
ATOM 12739 C C . TRP F 1 230 ? -68.310 46.223 0.951 1.00 12.03 227 TRP F C 1
ATOM 12740 O O . TRP F 1 230 ? -69.071 46.812 1.720 1.00 10.85 227 TRP F O 1
ATOM 12751 N N . THR F 1 231 ? -67.815 45.009 1.205 1.00 11.83 228 THR F N 1
ATOM 12752 C CA . THR F 1 231 ? -68.129 44.253 2.419 1.00 11.75 228 THR F CA 1
ATOM 12753 C C . THR F 1 231 ? -66.852 43.551 2.930 1.00 12.69 228 THR F C 1
ATOM 12754 O O . THR F 1 231 ? -65.834 43.513 2.228 1.00 13.36 228 THR F O 1
ATOM 12758 N N . PRO F 1 232 ? -66.906 42.959 4.139 1.00 13.34 229 PRO F N 1
ATOM 12759 C CA . PRO F 1 232 ? -65.738 42.257 4.705 1.00 13.35 229 PRO F CA 1
ATOM 12760 C C . PRO F 1 232 ? -65.235 41.078 3.869 1.00 13.76 229 PRO F C 1
ATOM 12761 O O . PRO F 1 232 ? -64.104 40.605 4.064 1.00 14.73 229 PRO F O 1
ATOM 12765 N N . LEU F 1 233 ? -66.067 40.603 2.951 1.00 14.39 230 LEU F N 1
ATOM 12766 C CA . LEU F 1 233 ? -65.704 39.490 2.071 1.00 14.00 230 LEU F CA 1
ATOM 12767 C C . LEU F 1 233 ? -64.571 39.851 1.103 1.00 14.70 230 LEU F C 1
ATOM 12768 O O . LEU F 1 233 ? -63.811 38.978 0.671 1.00 16.90 230 LEU F O 1
ATOM 12773 N N . ILE F 1 234 ? -64.448 41.137 0.780 1.00 14.38 231 ILE F N 1
ATOM 12774 C CA . ILE F 1 234 ? -63.456 41.606 -0.190 1.00 13.27 231 ILE F CA 1
ATOM 12775 C C . ILE F 1 234 ? -62.019 41.639 0.364 1.00 14.14 231 ILE F C 1
ATOM 12776 O O . ILE F 1 234 ? -61.153 40.918 -0.150 1.00 13.49 231 ILE F O 1
ATOM 12781 N N . PRO F 1 235 ? -61.754 42.458 1.406 1.00 14.39 232 PRO F N 1
ATOM 12782 C CA . PRO F 1 235 ? -60.393 42.466 1.965 1.00 14.47 232 PRO F CA 1
ATOM 12783 C C . PRO F 1 235 ? -59.986 41.146 2.637 1.00 14.47 232 PRO F C 1
ATOM 12784 O O . PRO F 1 235 ? -58.788 40.866 2.757 1.00 15.30 232 PRO F O 1
ATOM 12788 N N . SER F 1 236 ? -60.958 40.334 3.057 1.00 13.87 233 SER F N 1
ATOM 12789 C CA . SER F 1 236 ? -60.638 39.051 3.691 1.00 13.44 233 SER F CA 1
ATOM 12790 C C . SER F 1 236 ? -60.375 37.945 2.665 1.00 14.27 233 SER F C 1
ATOM 12791 O O . SER F 1 236 ? -59.958 36.856 3.049 1.00 14.00 233 SER F O 1
ATOM 12794 N N . SER F 1 237 ? -60.617 38.222 1.377 1.00 14.89 234 SER F N 1
ATOM 12795 C CA . SER F 1 237 ? -60.425 37.221 0.312 1.00 15.40 234 SER F CA 1
ATOM 12796 C C . SER F 1 237 ? -59.440 37.631 -0.794 1.00 16.15 234 SER F C 1
ATOM 12797 O O . SER F 1 237 ? -58.742 36.778 -1.329 1.00 15.31 234 SER F O 1
ATOM 12800 N N . PHE F 1 238 ? -59.392 38.915 -1.149 1.00 17.31 235 PHE F N 1
ATOM 12801 C CA . PHE F 1 238 ? -58.475 39.394 -2.201 1.00 18.74 235 PHE F CA 1
ATOM 12802 C C . PHE F 1 238 ? -57.262 40.085 -1.599 1.00 19.45 235 PHE F C 1
ATOM 12803 O O . PHE F 1 238 ? -57.315 40.560 -0.463 1.00 20.26 235 PHE F O 1
ATOM 12811 N N A ASP F 1 239 ? -56.171 40.144 -2.364 0.80 19.61 236 ASP F N 1
ATOM 12812 N N B ASP F 1 239 ? -56.175 40.153 -2.363 0.20 19.83 236 ASP F N 1
ATOM 12813 C CA A ASP F 1 239 ? -54.951 40.808 -1.901 0.80 20.10 236 ASP F CA 1
ATOM 12814 C CA B ASP F 1 239 ? -54.961 40.821 -1.905 0.20 20.16 236 ASP F CA 1
ATOM 12815 C C A ASP F 1 239 ? -55.098 42.327 -2.068 0.80 20.45 236 ASP F C 1
ATOM 12816 C C B ASP F 1 239 ? -55.108 42.334 -2.061 0.20 20.55 236 ASP F C 1
ATOM 12817 O O A ASP F 1 239 ? -56.031 42.800 -2.722 0.80 19.82 236 ASP F O 1
ATOM 12818 O O B ASP F 1 239 ? -56.046 42.812 -2.699 0.20 20.39 236 ASP F O 1
ATOM 12827 N N . GLU F 1 240 ? -54.174 43.079 -1.477 1.00 20.97 237 GLU F N 1
ATOM 12828 C CA . GLU F 1 240 ? -54.219 44.551 -1.498 1.00 21.71 237 GLU F CA 1
ATOM 12829 C C . GLU F 1 240 ? -54.357 45.231 -2.866 1.00 22.38 237 GLU F C 1
ATOM 12830 O O . GLU F 1 240 ? -55.118 46.189 -3.007 1.00 22.39 237 GLU F O 1
ATOM 12836 N N . LYS F 1 241 ? -53.628 44.743 -3.863 1.00 23.21 238 LYS F N 1
ATOM 12837 C CA . LYS F 1 241 ? -53.672 45.331 -5.204 1.00 23.98 238 LYS F CA 1
ATOM 12838 C C . LYS F 1 241 ? -55.074 45.234 -5.814 1.00 24.31 238 LYS F C 1
ATOM 12839 O O . LYS F 1 241 ? -55.559 46.188 -6.427 1.00 24.39 238 LYS F O 1
ATOM 12845 N N . LYS F 1 242 ? -55.723 44.087 -5.633 1.00 24.16 239 LYS F N 1
ATOM 12846 C CA . LYS F 1 242 ? -57.067 43.871 -6.166 1.00 24.21 239 LYS F CA 1
ATOM 12847 C C . LYS F 1 242 ? -58.157 44.564 -5.340 1.00 23.16 239 LYS F C 1
ATOM 12848 O O . LYS F 1 242 ? -59.200 44.944 -5.880 1.00 22.36 239 LYS F O 1
ATOM 12854 N N . VAL F 1 243 ? -57.925 44.715 -4.037 1.00 22.51 240 VAL F N 1
ATOM 12855 C CA . VAL F 1 243 ? -58.879 45.403 -3.166 1.00 21.99 240 VAL F CA 1
ATOM 12856 C C . VAL F 1 243 ? -58.944 46.891 -3.521 1.00 21.41 240 VAL F C 1
ATOM 12857 O O . VAL F 1 243 ? -60.026 47.476 -3.590 1.00 21.62 240 VAL F O 1
ATOM 12861 N N . SER F 1 244 ? -57.783 47.494 -3.763 1.00 21.04 241 SER F N 1
ATOM 12862 C CA . SER F 1 244 ? -57.705 48.920 -4.088 1.00 20.97 241 SER F CA 1
ATOM 12863 C C . SER F 1 244 ? -58.350 49.292 -5.433 1.00 20.61 241 SER F C 1
ATOM 12864 O O . SER F 1 244 ? -58.665 50.456 -5.669 1.00 20.46 241 SER F O 1
ATOM 12867 N N . GLN F 1 245 ? -58.540 48.308 -6.306 1.00 20.32 242 GLN F N 1
ATOM 12868 C CA . GLN F 1 245 ? -59.160 48.534 -7.613 1.00 20.20 242 GLN F CA 1
ATOM 12869 C C . GLN F 1 245 ? -60.569 47.944 -7.687 1.00 19.22 242 GLN F C 1
ATOM 12870 O O . GLN F 1 245 ? -61.213 48.006 -8.734 1.00 18.78 242 GLN F O 1
ATOM 12876 N N . PHE F 1 246 ? -61.042 47.382 -6.577 1.00 18.17 243 PHE F N 1
ATOM 12877 C CA . PHE F 1 246 ? -62.357 46.738 -6.523 1.00 18.63 243 PHE F CA 1
ATOM 12878 C C . PHE F 1 246 ? -63.492 47.641 -7.033 1.00 18.62 243 PHE F C 1
ATOM 12879 O O . PHE F 1 246 ? -63.640 48.786 -6.596 1.00 17.16 243 PHE F O 1
ATOM 12887 N N . GLY F 1 247 ? -64.270 47.118 -7.980 1.00 18.72 244 GLY F N 1
ATOM 12888 C CA . GLY F 1 247 ? -65.411 47.838 -8.538 1.00 18.82 244 GLY F CA 1
ATOM 12889 C C . GLY F 1 247 ? -65.107 48.782 -9.688 1.00 18.74 244 GLY F C 1
ATOM 12890 O O . GLY F 1 247 ? -66.021 49.374 -10.261 1.00 18.97 244 GLY F O 1
ATOM 12891 N N . SER F 1 248 ? -63.836 48.933 -10.041 1.00 18.54 245 SER F N 1
ATOM 12892 C CA . SER F 1 248 ? -63.482 49.826 -11.135 1.00 18.91 245 SER F CA 1
ATOM 12893 C C . SER F 1 248 ? -63.926 49.257 -12.483 1.00 18.93 245 SER F C 1
ATOM 12894 O O . SER F 1 248 ? -64.096 49.999 -13.448 1.00 18.94 245 SER F O 1
ATOM 12897 N N . ASN F 1 249 ? -64.142 47.946 -12.534 1.00 18.78 246 ASN F N 1
ATOM 12898 C CA . ASN F 1 249 ? -64.490 47.261 -13.789 1.00 19.14 246 ASN F CA 1
ATOM 12899 C C . ASN F 1 249 ? -65.925 47.416 -14.307 1.00 17.58 246 ASN F C 1
ATOM 12900 O O . ASN F 1 249 ? -66.179 47.152 -15.481 1.00 18.46 246 ASN F O 1
ATOM 12905 N N . VAL F 1 250 ? -66.860 47.827 -13.458 1.00 14.68 247 VAL F N 1
ATOM 12906 C CA . VAL F 1 250 ? -68.255 47.923 -13.884 1.00 13.45 247 VAL F CA 1
ATOM 12907 C C . VAL F 1 250 ? -68.566 49.308 -14.466 1.00 13.06 247 VAL F C 1
ATOM 12908 O O . VAL F 1 250 ? -67.866 50.283 -14.184 1.00 12.68 247 VAL F O 1
ATOM 12912 N N . PRO F 1 251 ? -69.615 49.400 -15.294 1.00 12.22 248 PRO F N 1
ATOM 12913 C CA . PRO F 1 251 ? -69.937 50.656 -15.960 1.00 12.11 248 PRO F CA 1
ATOM 12914 C C . PRO F 1 251 ? -70.068 51.876 -15.045 1.00 12.32 248 PRO F C 1
ATOM 12915 O O . PRO F 1 251 ? -69.737 52.976 -15.471 1.00 10.75 248 PRO F O 1
ATOM 12927 N N . GLN F 1 253 ? -68.227 52.396 -12.611 1.00 15.08 250 GLN F N 1
ATOM 12928 C CA . GLN F 1 253 ? -66.848 52.669 -12.213 1.00 16.04 250 GLN F CA 1
ATOM 12929 C C . GLN F 1 253 ? -66.639 52.870 -10.708 1.00 16.65 250 GLN F C 1
ATOM 12930 O O . GLN F 1 253 ? -65.802 53.670 -10.274 1.00 15.97 250 GLN F O 1
ATOM 12936 N N . ARG F 1 254 ? -67.398 52.119 -9.924 1.00 16.47 251 ARG F N 1
ATOM 12937 C CA . ARG F 1 254 ? -67.260 52.131 -8.492 1.00 16.12 251 ARG F CA 1
ATOM 12938 C C . ARG F 1 254 ? -67.953 50.895 -7.943 1.00 15.93 251 ARG F C 1
ATOM 12939 O O . ARG F 1 254 ? -68.909 50.406 -8.544 1.00 15.08 251 ARG F O 1
ATOM 12947 N N . PRO F 1 255 ? -67.479 50.394 -6.791 1.00 16.03 252 PRO F N 1
ATOM 12948 C CA . PRO F 1 255 ? -68.177 49.298 -6.133 1.00 15.38 252 PRO F CA 1
ATOM 12949 C C . PRO F 1 255 ? -69.488 49.834 -5.561 1.00 15.51 252 PRO F C 1
ATOM 12950 O O . PRO F 1 255 ? -69.657 51.055 -5.442 1.00 14.23 252 PRO F O 1
ATOM 12954 N N . GLY F 1 256 ? -70.421 48.951 -5.227 1.00 14.19 253 GLY F N 1
ATOM 12955 C CA . GLY F 1 256 ? -71.665 49.404 -4.613 1.00 13.69 253 GLY F CA 1
ATOM 12956 C C . GLY F 1 256 ? -71.498 49.358 -3.107 1.00 12.87 253 GLY F C 1
ATOM 12957 O O . GLY F 1 256 ? -70.573 48.722 -2.610 1.00 11.08 253 GLY F O 1
ATOM 12958 N N . GLN F 1 257 ? -72.357 50.066 -2.378 1.00 13.10 254 GLN F N 1
ATOM 12959 C CA . GLN F 1 257 ? -72.324 50.023 -0.918 1.00 12.51 254 GLN F CA 1
ATOM 12960 C C . GLN F 1 257 ? -73.460 49.085 -0.480 1.00 12.11 254 GLN F C 1
ATOM 12961 O O . GLN F 1 257 ? -74.453 48.937 -1.189 1.00 11.45 254 GLN F O 1
ATOM 12967 N N . PRO F 1 258 ? -73.298 48.400 0.661 1.00 12.63 255 PRO F N 1
ATOM 12968 C CA . PRO F 1 258 ? -74.355 47.491 1.107 1.00 12.87 255 PRO F CA 1
ATOM 12969 C C . PRO F 1 258 ? -75.761 48.118 1.188 1.00 13.65 255 PRO F C 1
ATOM 12970 O O . PRO F 1 258 ? -76.745 47.444 0.893 1.00 13.46 255 PRO F O 1
ATOM 12974 N N . TYR F 1 259 ? -75.874 49.385 1.568 1.00 13.78 256 TYR F N 1
ATOM 12975 C CA . TYR F 1 259 ? -77.210 49.971 1.667 1.00 15.83 256 TYR F CA 1
ATOM 12976 C C . TYR F 1 259 ? -77.880 49.958 0.303 1.00 15.50 256 TYR F C 1
ATOM 12977 O O . TYR F 1 259 ? -79.110 49.910 0.213 1.00 15.31 256 TYR F O 1
ATOM 12986 N N . GLU F 1 260 ? -77.077 49.978 -0.759 1.00 14.77 257 GLU F N 1
ATOM 12987 C CA . GLU F 1 260 ? -77.642 49.992 -2.100 1.00 16.00 257 GLU F CA 1
ATOM 12988 C C . GLU F 1 260 ? -78.306 48.677 -2.457 1.00 15.60 257 GLU F C 1
ATOM 12989 O O . GLU F 1 260 ? -78.962 48.588 -3.499 1.00 14.98 257 GLU F O 1
ATOM 12995 N N . LEU F 1 261 ? -78.127 47.644 -1.624 1.00 13.83 258 LEU F N 1
ATOM 12996 C CA . LEU F 1 261 ? -78.774 46.364 -1.899 1.00 13.50 258 LEU F CA 1
ATOM 12997 C C . LEU F 1 261 ? -80.047 46.067 -1.132 1.00 13.39 258 LEU F C 1
ATOM 12998 O O . LEU F 1 261 ? -80.891 45.322 -1.612 1.00 13.60 258 LEU F O 1
ATOM 13003 N N . ALA F 1 262 ? -80.192 46.645 0.053 1.00 13.47 259 ALA F N 1
ATOM 13004 C CA . ALA F 1 262 ? -81.332 46.354 0.913 1.00 12.62 259 ALA F CA 1
ATOM 13005 C C . ALA F 1 262 ? -82.695 46.553 0.249 1.00 12.92 259 ALA F C 1
ATOM 13006 O O . ALA F 1 262 ? -83.580 45.700 0.366 1.00 13.38 259 ALA F O 1
ATOM 13008 N N . PRO F 1 263 ? -82.886 47.685 -0.444 1.00 12.92 260 PRO F N 1
ATOM 13009 C CA . PRO F 1 263 ? -84.205 47.882 -1.033 1.00 12.72 260 PRO F CA 1
ATOM 13010 C C . PRO F 1 263 ? -84.652 46.755 -1.959 1.00 12.98 260 PRO F C 1
ATOM 13011 O O . PRO F 1 263 ? -85.860 46.523 -2.078 1.00 11.18 260 PRO F O 1
ATOM 13015 N N . ALA F 1 264 ? -83.690 46.095 -2.634 1.00 12.91 261 ALA F N 1
ATOM 13016 C CA . ALA F 1 264 ? -83.985 44.961 -3.502 1.00 12.73 261 ALA F CA 1
ATOM 13017 C C . ALA F 1 264 ? -84.532 43.825 -2.654 1.00 11.45 261 ALA F C 1
ATOM 13018 O O . ALA F 1 264 ? -85.482 43.133 -3.029 1.00 12.73 261 ALA F O 1
ATOM 13020 N N . TYR F 1 265 ? -83.913 43.607 -1.509 1.00 10.81 262 TYR F N 1
ATOM 13021 C CA . TYR F 1 265 ? -84.411 42.569 -0.621 1.00 12.54 262 TYR F CA 1
ATOM 13022 C C . TYR F 1 265 ? -85.771 42.921 -0.038 1.00 12.00 262 TYR F C 1
ATOM 13023 O O . TYR F 1 265 ? -86.633 42.043 0.128 1.00 12.50 262 TYR F O 1
ATOM 13032 N N . VAL F 1 266 ? -85.961 44.199 0.288 1.00 12.09 263 VAL F N 1
ATOM 13033 C CA . VAL F 1 266 ? -87.250 44.658 0.839 1.00 10.47 263 VAL F CA 1
ATOM 13034 C C . VAL F 1 266 ? -88.302 44.391 -0.213 1.00 10.07 263 VAL F C 1
ATOM 13035 O O . VAL F 1 266 ? -89.362 43.818 0.087 1.00 9.69 263 VAL F O 1
ATOM 13039 N N . TYR F 1 267 ? -87.987 44.754 -1.459 1.00 10.56 264 TYR F N 1
ATOM 13040 C CA . TYR F 1 267 ? -88.894 44.514 -2.560 1.00 9.79 264 TYR F CA 1
ATOM 13041 C C . TYR F 1 267 ? -89.262 43.038 -2.606 1.00 11.72 264 TYR F C 1
ATOM 13042 O O . TYR F 1 267 ? -90.446 42.690 -2.580 1.00 12.01 264 TYR F O 1
ATOM 13051 N N . LEU F 1 268 ? -88.251 42.162 -2.639 1.00 13.68 265 LEU F N 1
ATOM 13052 C CA . LEU F 1 268 ? -88.512 40.732 -2.720 1.00 13.74 265 LEU F CA 1
ATOM 13053 C C . LEU F 1 268 ? -89.191 40.129 -1.500 1.00 14.06 265 LEU F C 1
ATOM 13054 O O . LEU F 1 268 ? -89.988 39.198 -1.642 1.00 15.20 265 LEU F O 1
ATOM 13059 N N . ALA F 1 269 ? -88.874 40.633 -0.308 1.00 14.24 266 ALA F N 1
ATOM 13060 C CA . ALA F 1 269 ? -89.459 40.085 0.917 1.00 14.62 266 ALA F CA 1
ATOM 13061 C C . ALA F 1 269 ? -90.899 40.527 1.164 1.00 15.30 266 ALA F C 1
ATOM 13062 O O . ALA F 1 269 ? -91.660 39.775 1.766 1.00 14.08 266 ALA F O 1
ATOM 13064 N N . SER F 1 270 ? -91.278 41.718 0.681 1.00 14.47 267 SER F N 1
ATOM 13065 C CA . SER F 1 270 ? -92.623 42.267 0.951 1.00 15.35 267 SER F CA 1
ATOM 13066 C C . SER F 1 270 ? -93.669 41.877 -0.088 1.00 14.59 267 SER F C 1
ATOM 13067 O O . SER F 1 270 ? -93.349 41.269 -1.108 1.00 14.73 267 SER F O 1
ATOM 13070 N N A SER F 1 271 ? -94.921 42.227 0.180 0.50 14.72 268 SER F N 1
ATOM 13071 N N B SER F 1 271 ? -94.916 42.248 0.185 0.50 14.31 268 SER F N 1
ATOM 13072 C CA A SER F 1 271 ? -96.017 41.924 -0.736 0.50 15.00 268 SER F CA 1
ATOM 13073 C CA B SER F 1 271 ? -96.039 41.962 -0.706 0.50 14.18 268 SER F CA 1
ATOM 13074 C C A SER F 1 271 ? -95.957 42.790 -1.994 0.50 14.63 268 SER F C 1
ATOM 13075 C C B SER F 1 271 ? -95.957 42.791 -1.987 0.50 14.22 268 SER F C 1
ATOM 13076 O O A SER F 1 271 ? -96.786 42.642 -2.892 0.50 14.12 268 SER F O 1
ATOM 13077 O O B SER F 1 271 ? -96.769 42.616 -2.895 0.50 13.69 268 SER F O 1
ATOM 13082 N N . ASP F 1 272 ? -94.972 43.686 -2.047 1.00 14.42 269 ASP F N 1
ATOM 13083 C CA . ASP F 1 272 ? -94.743 44.546 -3.201 1.00 14.64 269 ASP F CA 1
ATOM 13084 C C . ASP F 1 272 ? -94.340 43.718 -4.420 1.00 14.95 269 ASP F C 1
ATOM 13085 O O . ASP F 1 272 ? -94.399 44.204 -5.555 1.00 16.88 269 ASP F O 1
ATOM 13090 N N . SER F 1 273 ? -93.903 42.487 -4.174 1.00 13.85 270 SER F N 1
ATOM 13091 C CA . SER F 1 273 ? -93.433 41.597 -5.227 1.00 13.79 270 SER F CA 1
ATOM 13092 C C . SER F 1 273 ? -94.307 40.354 -5.252 1.00 13.93 270 SER F C 1
ATOM 13093 O O . SER F 1 273 ? -93.831 39.245 -5.511 1.00 13.64 270 SER F O 1
ATOM 13096 N N . SER F 1 274 ? -95.592 40.560 -4.987 1.00 11.79 271 SER F N 1
ATOM 13097 C CA . SER F 1 274 ? -96.566 39.478 -4.902 1.00 12.56 271 SER F CA 1
ATOM 13098 C C . SER F 1 274 ? -96.699 38.660 -6.182 1.00 13.92 271 SER F C 1
ATOM 13099 O O . SER F 1 274 ? -97.030 37.479 -6.123 1.00 13.86 271 SER F O 1
ATOM 13102 N N . TYR F 1 275 ? -96.428 39.259 -7.336 1.00 13.92 272 TYR F N 1
ATOM 13103 C CA . TYR F 1 275 ? -96.538 38.514 -8.592 1.00 14.65 272 TYR F CA 1
ATOM 13104 C C . TYR F 1 275 ? -95.162 38.129 -9.146 1.00 14.79 272 TYR F C 1
ATOM 13105 O O . TYR F 1 275 ? -95.008 37.928 -10.351 1.00 16.05 272 TYR F O 1
ATOM 13114 N N . VAL F 1 276 ? -94.177 38.003 -8.256 1.00 14.82 273 VAL F N 1
ATOM 13115 C CA . VAL F 1 276 ? -92.805 37.683 -8.632 1.00 12.91 273 VAL F CA 1
ATOM 13116 C C . VAL F 1 276 ? -92.266 36.463 -7.889 1.00 13.67 273 VAL F C 1
ATOM 13117 O O . VAL F 1 276 ? -92.230 36.425 -6.655 1.00 14.41 273 VAL F O 1
ATOM 13121 N N . THR F 1 277 ? -91.816 35.471 -8.636 1.00 12.94 274 THR F N 1
ATOM 13122 C CA . THR F 1 277 ? -91.186 34.307 -8.030 1.00 12.03 274 THR F CA 1
ATOM 13123 C C . THR F 1 277 ? -90.268 33.706 -9.099 1.00 13.12 274 THR F C 1
ATOM 13124 O O . THR F 1 277 ? -90.536 33.834 -10.307 1.00 12.07 274 THR F O 1
ATOM 13128 N N . GLY F 1 278 ? -89.153 33.123 -8.653 1.00 13.51 275 GLY F N 1
ATOM 13129 C CA . GLY F 1 278 ? -88.183 32.493 -9.549 1.00 13.34 275 GLY F CA 1
ATOM 13130 C C . GLY F 1 278 ? -87.228 33.412 -10.280 1.00 13.86 275 GLY F C 1
ATOM 13131 O O . GLY F 1 278 ? -86.490 32.971 -11.156 1.00 14.74 275 GLY F O 1
ATOM 13132 N N . GLN F 1 279 ? -87.193 34.669 -9.878 1.00 14.17 276 GLN F N 1
ATOM 13133 C CA . GLN F 1 279 ? -86.438 35.685 -10.585 1.00 13.30 276 GLN F CA 1
ATOM 13134 C C . GLN F 1 279 ? -85.211 36.157 -9.837 1.00 12.68 276 GLN F C 1
ATOM 13135 O O . GLN F 1 279 ? -84.964 35.771 -8.709 1.00 12.62 276 GLN F O 1
ATOM 13149 N N . ILE F 1 281 ? -82.808 39.773 -9.118 1.00 13.98 278 ILE F N 1
ATOM 13150 C CA . ILE F 1 281 ? -82.656 41.194 -9.233 1.00 14.01 278 ILE F CA 1
ATOM 13151 C C . ILE F 1 281 ? -81.164 41.443 -9.282 1.00 12.99 278 ILE F C 1
ATOM 13152 O O . ILE F 1 281 ? -80.433 41.098 -8.352 1.00 12.46 278 ILE F O 1
ATOM 13157 N N . HIS F 1 282 ? -80.720 42.059 -10.364 1.00 12.59 279 HIS F N 1
ATOM 13158 C CA . HIS F 1 282 ? -79.301 42.316 -10.583 1.00 13.89 279 HIS F CA 1
ATOM 13159 C C . HIS F 1 282 ? -78.914 43.736 -10.178 1.00 13.63 279 HIS F C 1
ATOM 13160 O O . HIS F 1 282 ? -79.289 44.700 -10.838 1.00 10.27 279 HIS F O 1
ATOM 13167 N N . VAL F 1 283 ? -78.121 43.828 -9.115 1.00 13.13 280 VAL F N 1
ATOM 13168 C CA . VAL F 1 283 ? -77.651 45.092 -8.552 1.00 14.26 280 VAL F CA 1
ATOM 13169 C C . VAL F 1 283 ? -76.135 45.055 -8.662 1.00 15.00 280 VAL F C 1
ATOM 13170 O O . VAL F 1 283 ? -75.429 44.665 -7.719 1.00 14.31 280 VAL F O 1
ATOM 13174 N N . ASN F 1 284 ? -75.632 45.491 -9.812 1.00 14.90 281 ASN F N 1
ATOM 13175 C CA . ASN F 1 284 ? -74.228 45.298 -10.117 1.00 13.94 281 ASN F CA 1
ATOM 13176 C C . ASN F 1 284 ? -73.477 46.426 -10.800 1.00 13.28 281 ASN F C 1
ATOM 13177 O O . ASN F 1 284 ? -72.432 46.187 -11.404 1.00 12.00 281 ASN F O 1
ATOM 13182 N N . GLY F 1 285 ? -74.015 47.635 -10.764 1.00 12.45 282 GLY F N 1
ATOM 13183 C CA . GLY F 1 285 ? -73.297 48.772 -11.338 1.00 12.78 282 GLY F CA 1
ATOM 13184 C C . GLY F 1 285 ? -73.403 48.872 -12.849 1.00 13.17 282 GLY F C 1
ATOM 13185 O O . GLY F 1 285 ? -72.631 49.597 -13.495 1.00 12.30 282 GLY F O 1
ATOM 13186 N N . GLY F 1 286 ? -74.334 48.124 -13.424 1.00 11.98 283 GLY F N 1
ATOM 13187 C CA . GLY F 1 286 ? -74.603 48.253 -14.841 1.00 12.73 283 GLY F CA 1
ATOM 13188 C C . GLY F 1 286 ? -74.100 47.171 -15.771 1.00 12.66 283 GLY F C 1
ATOM 13189 O O . GLY F 1 286 ? -74.199 47.332 -16.983 1.00 13.02 283 GLY F O 1
ATOM 13190 N N . VAL F 1 287 ? -73.546 46.089 -15.231 1.00 13.09 284 VAL F N 1
ATOM 13191 C CA . VAL F 1 287 ? -73.056 45.000 -16.073 1.00 12.34 284 VAL F CA 1
ATOM 13192 C C . VAL F 1 287 ? -74.255 44.288 -16.699 1.00 11.78 284 VAL F C 1
ATOM 13193 O O . VAL F 1 287 ? -75.140 43.825 -15.992 1.00 12.20 284 VAL F O 1
ATOM 13197 N N . ILE F 1 288 ? -74.290 44.215 -18.024 1.00 11.62 285 ILE F N 1
ATOM 13198 C CA . ILE F 1 288 ? -75.406 43.578 -18.727 1.00 14.31 285 ILE F CA 1
ATOM 13199 C C . ILE F 1 288 ? -75.225 42.079 -18.711 1.00 14.24 285 ILE F C 1
ATOM 13200 O O . ILE F 1 288 ? -74.159 41.606 -19.045 1.00 14.89 285 ILE F O 1
ATOM 13205 N N . VAL F 1 289 ? -76.253 41.334 -18.320 1.00 15.52 286 VAL F N 1
ATOM 13206 C CA . VAL F 1 289 ? -76.134 39.878 -18.223 1.00 17.27 286 VAL F CA 1
ATOM 13207 C C . VAL F 1 289 ? -77.256 39.153 -18.952 1.00 18.38 286 VAL F C 1
ATOM 13208 O O . VAL F 1 289 ? -77.659 38.056 -18.547 1.00 17.73 286 VAL F O 1
ATOM 13212 N N . ASN F 1 290 ? -77.783 39.765 -20.008 1.00 19.67 287 ASN F N 1
ATOM 13213 C CA . ASN F 1 290 ? -78.894 39.184 -20.751 1.00 20.17 287 ASN F CA 1
ATOM 13214 C C . ASN F 1 290 ? -80.045 38.974 -19.791 1.00 20.95 287 ASN F C 1
ATOM 13215 O O . ASN F 1 290 ? -80.847 38.066 -19.969 1.00 22.66 287 ASN F O 1
ATOM 13220 N N . GLY F 1 291 ? -80.136 39.848 -18.789 1.00 21.52 288 GLY F N 1
ATOM 13221 C CA . GLY F 1 291 ? -81.160 39.749 -17.760 1.00 21.18 288 GLY F CA 1
ATOM 13222 C C . GLY F 1 291 ? -82.535 40.204 -18.186 1.00 20.90 288 GLY F C 1
ATOM 13223 O O . GLY F 1 291 ? -82.705 41.001 -19.123 1.00 19.52 288 GLY F O 1
ATOM 13225 N N . VAL G 1 11 ? -98.189 10.493 -23.289 1.00 27.82 8 VAL G N 1
ATOM 13226 C CA . VAL G 1 11 ? -97.817 9.086 -23.625 1.00 27.87 8 VAL G CA 1
ATOM 13227 C C . VAL G 1 11 ? -96.898 9.073 -24.845 1.00 27.66 8 VAL G C 1
ATOM 13228 O O . VAL G 1 11 ? -97.349 9.236 -25.976 1.00 27.85 8 VAL G O 1
ATOM 13232 N N . THR G 1 12 ? -95.604 8.886 -24.604 1.00 27.34 9 THR G N 1
ATOM 13233 C CA . THR G 1 12 ? -94.609 8.876 -25.675 1.00 27.08 9 THR G CA 1
ATOM 13234 C C . THR G 1 12 ? -93.709 7.632 -25.674 1.00 27.10 9 THR G C 1
ATOM 13235 O O . THR G 1 12 ? -93.127 7.290 -26.701 1.00 26.34 9 THR G O 1
ATOM 13247 N N . PRO G 1 14 ? -93.001 3.415 -23.782 1.00 25.60 11 PRO G N 1
ATOM 13248 C CA . PRO G 1 14 ? -93.631 2.345 -23.003 1.00 24.98 11 PRO G CA 1
ATOM 13249 C C . PRO G 1 14 ? -93.270 2.504 -21.522 1.00 24.27 11 PRO G C 1
ATOM 13250 O O . PRO G 1 14 ? -92.214 3.064 -21.207 1.00 23.57 11 PRO G O 1
ATOM 13254 N N . ALA G 1 15 ? -94.141 2.028 -20.632 1.00 23.45 12 ALA G N 1
ATOM 13255 C CA . ALA G 1 15 ? -93.923 2.140 -19.187 1.00 22.87 12 ALA G CA 1
ATOM 13256 C C . ALA G 1 15 ? -92.868 1.148 -18.679 1.00 22.75 12 ALA G C 1
ATOM 13257 O O . ALA G 1 15 ? -93.046 -0.067 -18.783 1.00 22.74 12 ALA G O 1
ATOM 13259 N N . GLN G 1 16 ? -91.786 1.677 -18.109 1.00 22.32 13 GLN G N 1
ATOM 13260 C CA . GLN G 1 16 ? -90.689 0.854 -17.590 1.00 21.91 13 GLN G CA 1
ATOM 13261 C C . GLN G 1 16 ? -89.901 1.566 -16.486 1.00 21.75 13 GLN G C 1
ATOM 13262 O O . GLN G 1 16 ? -89.991 2.786 -16.323 1.00 21.86 13 GLN G O 1
ATOM 13268 N N . HIS G 1 17 ? -89.122 0.792 -15.739 1.00 21.73 14 HIS G N 1
ATOM 13269 C CA . HIS G 1 17 ? -88.310 1.326 -14.654 1.00 22.16 14 HIS G CA 1
ATOM 13270 C C . HIS G 1 17 ? -87.207 0.340 -14.292 1.00 21.96 14 HIS G C 1
ATOM 13271 O O . HIS G 1 17 ? -87.435 -0.869 -14.243 1.00 21.39 14 HIS G O 1
ATOM 13278 N N . GLN G 1 18 ? -86.009 0.862 -14.049 1.00 21.56 15 GLN G N 1
ATOM 13279 C CA . GLN G 1 18 ? -84.879 0.023 -13.667 1.00 21.44 15 GLN G CA 1
ATOM 13280 C C . GLN G 1 18 ? -84.559 0.214 -12.190 1.00 21.88 15 GLN G C 1
ATOM 13281 O O . GLN G 1 18 ? -84.335 1.331 -11.715 1.00 22.25 15 GLN G O 1
ATOM 13287 N N . ASN G 1 19 ? -84.563 -0.900 -11.472 1.00 21.66 16 ASN G N 1
ATOM 13288 C CA . ASN G 1 19 ? -84.291 -0.922 -10.045 1.00 21.20 16 ASN G CA 1
ATOM 13289 C C . ASN G 1 19 ? -83.017 -0.165 -9.637 1.00 19.99 16 ASN G C 1
ATOM 13290 O O . ASN G 1 19 ? -82.968 0.467 -8.580 1.00 20.08 16 ASN G O 1
ATOM 13295 N N . LYS G 1 20 ? -82.003 -0.212 -10.492 1.00 18.24 17 LYS G N 1
ATOM 13296 C CA . LYS G 1 20 ? -80.692 0.329 -10.162 1.00 17.38 17 LYS G CA 1
ATOM 13297 C C . LYS G 1 20 ? -80.254 1.474 -11.070 1.00 15.85 17 LYS G C 1
ATOM 13298 O O . LYS G 1 20 ? -80.684 1.564 -12.221 1.00 15.49 17 LYS G O 1
ATOM 13304 N N . GLN G 1 21 ? -79.404 2.344 -10.524 1.00 14.22 18 GLN G N 1
ATOM 13305 C CA . GLN G 1 21 ? -78.825 3.464 -11.253 1.00 12.90 18 GLN G CA 1
ATOM 13306 C C . GLN G 1 21 ? -77.346 3.491 -10.894 1.00 12.55 18 GLN G C 1
ATOM 13307 O O . GLN G 1 21 ? -77.008 3.283 -9.729 1.00 12.92 18 GLN G O 1
ATOM 13313 N N . PRO G 1 22 ? -76.455 3.754 -11.873 1.00 12.47 19 PRO G N 1
ATOM 13314 C CA . PRO G 1 22 ? -76.659 4.063 -13.306 1.00 12.35 19 PRO G CA 1
ATOM 13315 C C . PRO G 1 22 ? -77.457 3.019 -14.082 1.00 11.99 19 PRO G C 1
ATOM 13316 O O . PRO G 1 22 ? -77.269 1.821 -13.887 1.00 10.82 19 PRO G O 1
ATOM 13320 N N . GLY G 1 23 ? -78.338 3.484 -14.961 1.00 11.51 20 GLY G N 1
ATOM 13321 C CA . GLY G 1 23 ? -79.187 2.590 -15.741 1.00 11.96 20 GLY G CA 1
ATOM 13322 C C . GLY G 1 23 ? -78.414 1.802 -16.781 1.00 11.84 20 GLY G C 1
ATOM 13323 O O . GLY G 1 23 ? -77.297 2.177 -17.151 1.00 12.05 20 GLY G O 1
ATOM 13324 N N . ILE G 1 24 ? -79.013 0.710 -17.247 1.00 11.37 21 ILE G N 1
ATOM 13325 C CA . ILE G 1 24 ? -78.393 -0.137 -18.263 1.00 11.59 21 ILE G CA 1
ATOM 13326 C C . ILE G 1 24 ? -79.213 -0.027 -19.546 1.00 11.28 21 ILE G C 1
ATOM 13327 O O . ILE G 1 24 ? -80.409 -0.312 -19.558 1.00 11.47 21 ILE G O 1
ATOM 13332 N N . GLU G 1 25 ? -78.555 0.376 -20.627 1.00 11.61 22 GLU G N 1
ATOM 13333 C CA . GLU G 1 25 ? -79.222 0.621 -21.913 1.00 11.99 22 GLU G CA 1
ATOM 13334 C C . GLU G 1 25 ? -79.838 -0.622 -22.563 1.00 12.41 22 GLU G C 1
ATOM 13335 O O . GLU G 1 25 ? -80.951 -0.564 -23.103 1.00 11.79 22 GLU G O 1
ATOM 13341 N N . SER G 1 26 ? -79.121 -1.742 -22.492 1.00 12.24 23 SER G N 1
ATOM 13342 C CA . SER G 1 26 ? -79.585 -2.998 -23.075 1.00 13.17 23 SER G CA 1
ATOM 13343 C C . SER G 1 26 ? -80.929 -3.484 -22.508 1.00 14.12 23 SER G C 1
ATOM 13344 O O . SER G 1 26 ? -81.591 -4.323 -23.122 1.00 14.91 23 SER G O 1
ATOM 13347 N N . LEU G 1 27 ? -81.325 -2.975 -21.342 1.00 14.67 24 LEU G N 1
ATOM 13348 C CA . LEU G 1 27 ? -82.599 -3.368 -20.720 1.00 14.75 24 LEU G CA 1
ATOM 13349 C C . LEU G 1 27 ? -83.759 -2.486 -21.194 1.00 14.22 24 LEU G C 1
ATOM 13350 O O . LEU G 1 27 ? -84.922 -2.778 -20.919 1.00 13.51 24 LEU G O 1
ATOM 13363 N N . ASN G 1 29 ? -86.524 -0.405 -23.605 1.00 13.27 26 ASN G N 1
ATOM 13364 C CA . ASN G 1 29 ? -87.478 -0.705 -24.674 1.00 13.69 26 ASN G CA 1
ATOM 13365 C C . ASN G 1 29 ? -88.282 0.538 -25.080 1.00 13.50 26 ASN G C 1
ATOM 13366 O O . ASN G 1 29 ? -89.110 1.016 -24.296 1.00 13.90 26 ASN G O 1
ATOM 13371 N N . PRO G 1 30 ? -88.039 1.066 -26.300 1.00 13.24 27 PRO G N 1
ATOM 13372 C CA . PRO G 1 30 ? -87.052 0.572 -27.262 1.00 12.53 27 PRO G CA 1
ATOM 13373 C C . PRO G 1 30 ? -85.661 1.075 -26.919 1.00 11.36 27 PRO G C 1
ATOM 13374 O O . PRO G 1 30 ? -85.515 1.964 -26.080 1.00 10.45 27 PRO G O 1
ATOM 13378 N N . LEU G 1 31 ? -84.654 0.517 -27.576 1.00 10.10 28 LEU G N 1
ATOM 13379 C CA . LEU G 1 31 ? -83.284 0.930 -27.348 1.00 9.90 28 LEU G CA 1
ATOM 13380 C C . LEU G 1 31 ? -83.108 2.332 -27.910 1.00 9.72 28 LEU G C 1
ATOM 13381 O O . LEU G 1 31 ? -83.652 2.658 -28.962 1.00 9.65 28 LEU G O 1
ATOM 13386 N N . PRO G 1 32 ? -82.379 3.184 -27.190 1.00 9.53 29 PRO G N 1
ATOM 13387 C CA . PRO G 1 32 ? -82.145 4.508 -27.734 1.00 9.32 29 PRO G CA 1
ATOM 13388 C C . PRO G 1 32 ? -81.411 4.406 -29.066 1.00 9.37 29 PRO G C 1
ATOM 13389 O O . PRO G 1 32 ? -80.637 3.460 -29.259 1.00 8.92 29 PRO G O 1
ATOM 13393 N N . GLN G 1 33 ? -81.678 5.342 -29.977 1.00 7.48 30 GLN G N 1
ATOM 13394 C CA . GLN G 1 33 ? -80.963 5.408 -31.244 1.00 7.30 30 GLN G CA 1
ATOM 13395 C C . GLN G 1 33 ? -79.749 6.286 -30.989 1.00 7.11 30 GLN G C 1
ATOM 13396 O O . GLN G 1 33 ? -79.866 7.505 -30.843 1.00 5.36 30 GLN G O 1
ATOM 13402 N N . PHE G 1 34 ? -78.589 5.648 -30.886 1.00 6.84 31 PHE G N 1
ATOM 13403 C CA . PHE G 1 34 ? -77.345 6.349 -30.581 1.00 8.26 31 PHE G CA 1
ATOM 13404 C C . PHE G 1 34 ? -76.594 6.661 -31.844 1.00 9.15 31 PHE G C 1
ATOM 13405 O O . PHE G 1 34 ? -75.575 7.354 -31.836 1.00 8.33 31 PHE G O 1
ATOM 13413 N N . GLU G 1 35 ? -77.120 6.146 -32.939 1.00 10.49 32 GLU G N 1
ATOM 13414 C CA . GLU G 1 35 ? -76.471 6.278 -34.200 1.00 11.48 32 GLU G CA 1
ATOM 13415 C C . GLU G 1 35 ? -77.401 6.707 -35.298 1.00 11.47 32 GLU G C 1
ATOM 13416 O O . GLU G 1 35 ? -78.519 6.219 -35.408 1.00 11.04 32 GLU G O 1
ATOM 13422 N N . ASP G 1 36 ? -76.926 7.642 -36.104 1.00 12.08 33 ASP G N 1
ATOM 13423 C CA . ASP G 1 36 ? -77.636 8.053 -37.289 1.00 13.44 33 ASP G CA 1
ATOM 13424 C C . ASP G 1 36 ? -76.962 7.279 -38.414 1.00 14.55 33 ASP G C 1
ATOM 13425 O O . ASP G 1 36 ? -75.810 7.568 -38.760 1.00 14.33 33 ASP G O 1
ATOM 13430 N N . PRO G 1 37 ? -77.667 6.283 -38.981 1.00 15.44 34 PRO G N 1
ATOM 13431 C CA . PRO G 1 37 ? -77.055 5.465 -40.029 1.00 16.43 34 PRO G CA 1
ATOM 13432 C C . PRO G 1 37 ? -76.533 6.275 -41.222 1.00 17.11 34 PRO G C 1
ATOM 13433 O O . PRO G 1 37 ? -75.592 5.847 -41.888 1.00 18.14 34 PRO G O 1
ATOM 13437 N N . ASN G 1 38 ? -77.139 7.428 -41.487 1.00 16.71 35 ASN G N 1
ATOM 13438 C CA . ASN G 1 38 ? -76.728 8.255 -42.609 1.00 16.61 35 ASN G CA 1
ATOM 13439 C C . ASN G 1 38 ? -75.595 9.191 -42.249 1.00 15.83 35 ASN G C 1
ATOM 13440 O O . ASN G 1 38 ? -75.117 9.913 -43.109 1.00 14.47 35 ASN G O 1
ATOM 13445 N N . TYR G 1 39 ? -75.163 9.185 -40.987 1.00 15.55 36 TYR G N 1
ATOM 13446 C CA . TYR G 1 39 ? -74.096 10.084 -40.563 1.00 15.11 36 TYR G CA 1
ATOM 13447 C C . TYR G 1 39 ? -72.856 9.782 -41.375 1.00 13.32 36 TYR G C 1
ATOM 13448 O O . TYR G 1 39 ? -72.550 8.634 -41.644 1.00 13.75 36 TYR G O 1
ATOM 13457 N N . LYS G 1 40 ? -72.160 10.827 -41.793 1.00 11.46 37 LYS G N 1
ATOM 13458 C CA . LYS G 1 40 ? -70.978 10.676 -42.612 1.00 10.73 37 LYS G CA 1
ATOM 13459 C C . LYS G 1 40 ? -69.867 11.513 -42.024 1.00 10.62 37 LYS G C 1
ATOM 13460 O O . LYS G 1 40 ? -69.972 12.732 -41.907 1.00 8.28 37 LYS G O 1
ATOM 13466 N N . GLY G 1 41 ? -68.823 10.824 -41.589 1.00 10.71 38 GLY G N 1
ATOM 13467 C CA . GLY G 1 41 ? -67.681 11.460 -40.973 1.00 11.84 38 GLY G CA 1
ATOM 13468 C C . GLY G 1 41 ? -66.869 12.131 -42.045 1.00 12.26 38 GLY G C 1
ATOM 13469 O O . GLY G 1 41 ? -66.950 11.745 -43.207 1.00 12.80 38 GLY G O 1
ATOM 13470 N N . SER G 1 42 ? -66.104 13.146 -41.665 1.00 11.68 39 SER G N 1
ATOM 13471 C CA . SER G 1 42 ? -65.271 13.869 -42.613 1.00 11.70 39 SER G CA 1
ATOM 13472 C C . SER G 1 42 ? -63.952 14.254 -41.955 1.00 11.99 39 SER G C 1
ATOM 13473 O O . SER G 1 42 ? -63.407 15.312 -42.201 1.00 12.22 39 SER G O 1
ATOM 13476 N N . GLU G 1 43 ? -63.449 13.365 -41.103 1.00 12.76 40 GLU G N 1
ATOM 13477 C CA . GLU G 1 43 ? -62.167 13.548 -40.454 1.00 13.17 40 GLU G CA 1
ATOM 13478 C C . GLU G 1 43 ? -62.062 14.799 -39.610 1.00 13.63 40 GLU G C 1
ATOM 13479 O O . GLU G 1 43 ? -60.966 15.338 -39.453 1.00 13.73 40 GLU G O 1
ATOM 13485 N N . LYS G 1 44 ? -63.184 15.235 -39.036 1.00 12.25 41 LYS G N 1
ATOM 13486 C CA . LYS G 1 44 ? -63.216 16.472 -38.268 1.00 12.23 41 LYS G CA 1
ATOM 13487 C C . LYS G 1 44 ? -62.339 16.439 -37.024 1.00 12.96 41 LYS G C 1
ATOM 13488 O O . LYS G 1 44 ? -61.896 17.483 -36.553 1.00 14.52 41 LYS G O 1
ATOM 13494 N N . LEU G 1 45 ? -62.096 15.238 -36.510 1.00 11.49 42 LEU G N 1
ATOM 13495 C CA . LEU G 1 45 ? -61.302 15.041 -35.311 1.00 11.87 42 LEU G CA 1
ATOM 13496 C C . LEU G 1 45 ? -60.236 13.988 -35.562 1.00 12.32 42 LEU G C 1
ATOM 13497 O O . LEU G 1 45 ? -59.899 13.202 -34.666 1.00 14.14 42 LEU G O 1
ATOM 13502 N N . LYS G 1 46 ? -59.691 13.958 -36.769 1.00 13.11 43 LYS G N 1
ATOM 13503 C CA . LYS G 1 46 ? -58.720 12.902 -37.103 1.00 13.62 43 LYS G CA 1
ATOM 13504 C C . LYS G 1 46 ? -57.484 12.884 -36.201 1.00 13.24 43 LYS G C 1
ATOM 13505 O O . LYS G 1 46 ? -56.724 13.845 -36.144 1.00 13.82 43 LYS G O 1
ATOM 13511 N N . GLY G 1 47 ? -57.277 11.769 -35.510 1.00 14.06 44 GLY G N 1
ATOM 13512 C CA . GLY G 1 47 ? -56.084 11.581 -34.685 1.00 13.85 44 GLY G CA 1
ATOM 13513 C C . GLY G 1 47 ? -56.163 12.207 -33.308 1.00 14.61 44 GLY G C 1
ATOM 13514 O O . GLY G 1 47 ? -55.229 12.084 -32.504 1.00 13.19 44 GLY G O 1
ATOM 13515 N N . LYS G 1 48 ? -57.267 12.895 -33.033 1.00 12.97 45 LYS G N 1
ATOM 13516 C CA . LYS G 1 48 ? -57.454 13.506 -31.742 1.00 14.14 45 LYS G CA 1
ATOM 13517 C C . LYS G 1 48 ? -57.677 12.435 -30.671 1.00 13.78 45 LYS G C 1
ATOM 13518 O O . LYS G 1 48 ? -58.284 11.383 -30.926 1.00 13.21 45 LYS G O 1
ATOM 13524 N N . ASN G 1 49 ? -57.195 12.718 -29.467 1.00 13.54 46 ASN G N 1
ATOM 13525 C CA . ASN G 1 49 ? -57.374 11.800 -28.338 1.00 13.22 46 ASN G CA 1
ATOM 13526 C C . ASN G 1 49 ? -58.388 12.372 -27.350 1.00 12.52 46 ASN G C 1
ATOM 13527 O O . ASN G 1 49 ? -58.203 13.469 -26.788 1.00 13.16 46 ASN G O 1
ATOM 13532 N N . VAL G 1 50 ? -59.473 11.621 -27.163 1.00 11.06 47 VAL G N 1
ATOM 13533 C CA . VAL G 1 50 ? -60.581 12.069 -26.353 1.00 11.94 47 VAL G CA 1
ATOM 13534 C C . VAL G 1 50 ? -60.856 11.235 -25.111 1.00 13.15 47 VAL G C 1
ATOM 13535 O O . VAL G 1 50 ? -60.820 10.011 -25.161 1.00 14.58 47 VAL G O 1
ATOM 13539 N N . LEU G 1 51 ? -61.079 11.915 -23.992 1.00 12.23 48 LEU G N 1
ATOM 13540 C CA . LEU G 1 51 ? -61.548 11.282 -22.783 1.00 12.54 48 LEU G CA 1
ATOM 13541 C C . LEU G 1 51 ? -62.976 11.745 -22.606 1.00 13.21 48 LEU G C 1
ATOM 13542 O O . LEU G 1 51 ? -63.238 12.964 -22.508 1.00 11.91 48 LEU G O 1
ATOM 13547 N N . ILE G 1 52 ? -63.910 10.801 -22.611 1.00 13.47 49 ILE G N 1
ATOM 13548 C CA . ILE G 1 52 ? -65.311 11.123 -22.354 1.00 14.51 49 ILE G CA 1
ATOM 13549 C C . ILE G 1 52 ? -65.769 10.393 -21.082 1.00 13.84 49 ILE G C 1
ATOM 13550 O O . ILE G 1 52 ? -65.661 9.173 -20.987 1.00 13.04 49 ILE G O 1
ATOM 13555 N N . THR G 1 53 ? -66.241 11.148 -20.090 1.00 13.36 50 THR G N 1
ATOM 13556 C CA . THR G 1 53 ? -66.736 10.547 -18.860 1.00 12.58 50 THR G CA 1
ATOM 13557 C C . THR G 1 53 ? -68.202 10.221 -19.089 1.00 13.11 50 THR G C 1
ATOM 13558 O O . THR G 1 53 ? -68.965 11.050 -19.584 1.00 15.55 50 THR G O 1
ATOM 13562 N N . GLY G 1 54 ? -68.599 8.999 -18.761 1.00 13.42 51 GLY G N 1
ATOM 13563 C CA . GLY G 1 54 ? -69.971 8.552 -19.007 1.00 14.49 51 GLY G CA 1
ATOM 13564 C C . GLY G 1 54 ? -70.220 8.281 -20.485 1.00 15.62 51 GLY G C 1
ATOM 13565 O O . GLY G 1 54 ? -71.345 8.426 -20.970 1.00 16.82 51 GLY G O 1
ATOM 13566 N N . GLY G 1 55 ? -69.179 7.846 -21.202 1.00 16.40 52 GLY G N 1
ATOM 13567 C CA . GLY G 1 55 ? -69.282 7.609 -22.650 1.00 15.31 52 GLY G CA 1
ATOM 13568 C C . GLY G 1 55 ? -69.737 6.225 -23.057 1.00 15.12 52 GLY G C 1
ATOM 13569 O O . GLY G 1 55 ? -69.730 5.879 -24.235 1.00 16.19 52 GLY G O 1
ATOM 13570 N N . ASP G 1 56 ? -70.144 5.429 -22.079 1.00 14.75 53 ASP G N 1
ATOM 13571 C CA . ASP G 1 56 ? -70.532 4.040 -22.307 1.00 14.35 53 ASP G CA 1
ATOM 13572 C C . ASP G 1 56 ? -71.954 3.866 -22.786 1.00 14.48 53 ASP G C 1
ATOM 13573 O O . ASP G 1 56 ? -72.326 2.794 -23.246 1.00 15.26 53 ASP G O 1
ATOM 13578 N N . SER G 1 57 ? -72.779 4.887 -22.599 1.00 15.04 54 SER G N 1
ATOM 13579 C CA . SER G 1 57 ? -74.179 4.772 -22.942 1.00 15.13 54 SER G CA 1
ATOM 13580 C C . SER G 1 57 ? -74.818 6.139 -23.117 1.00 13.93 54 SER G C 1
ATOM 13581 O O . SER G 1 57 ? -74.176 7.174 -22.920 1.00 14.79 54 SER G O 1
ATOM 13584 N N . GLY G 1 58 ? -76.093 6.123 -23.488 1.00 13.42 55 GLY G N 1
ATOM 13585 C CA . GLY G 1 58 ? -76.865 7.347 -23.666 1.00 12.90 55 GLY G CA 1
ATOM 13586 C C . GLY G 1 58 ? -76.194 8.341 -24.597 1.00 12.31 55 GLY G C 1
ATOM 13587 O O . GLY G 1 58 ? -75.751 7.992 -25.695 1.00 11.10 55 GLY G O 1
ATOM 13588 N N . ILE G 1 59 ? -76.150 9.595 -24.164 1.00 12.31 56 ILE G N 1
ATOM 13589 C CA . ILE G 1 59 ? -75.550 10.664 -24.943 1.00 13.52 56 ILE G CA 1
ATOM 13590 C C . ILE G 1 59 ? -74.068 10.380 -25.162 1.00 13.37 56 ILE G C 1
ATOM 13591 O O . ILE G 1 59 ? -73.550 10.521 -26.272 1.00 13.05 56 ILE G O 1
ATOM 13596 N N . GLY G 1 60 ? -73.399 9.947 -24.105 1.00 14.61 57 GLY G N 1
ATOM 13597 C CA . GLY G 1 60 ? -71.979 9.648 -24.170 1.00 14.55 57 GLY G CA 1
ATOM 13598 C C . GLY G 1 60 ? -71.660 8.610 -25.227 1.00 16.05 57 GLY G C 1
ATOM 13599 O O . GLY G 1 60 ? -70.621 8.697 -25.895 1.00 15.80 57 GLY G O 1
ATOM 13600 N N . ARG G 1 61 ? -72.546 7.627 -25.378 1.00 15.98 58 ARG G N 1
ATOM 13601 C CA . ARG G 1 61 ? -72.340 6.587 -26.372 1.00 16.32 58 ARG G CA 1
ATOM 13602 C C . ARG G 1 61 ? -72.428 7.171 -27.775 1.00 16.57 58 ARG G C 1
ATOM 13603 O O . ARG G 1 61 ? -71.591 6.851 -28.636 1.00 17.65 58 ARG G O 1
ATOM 13611 N N . ALA G 1 62 ? -73.441 8.009 -28.008 1.00 14.58 59 ALA G N 1
ATOM 13612 C CA . ALA G 1 62 ? -73.614 8.653 -29.310 1.00 14.95 59 ALA G CA 1
ATOM 13613 C C . ALA G 1 62 ? -72.406 9.536 -29.615 1.00 15.04 59 ALA G C 1
ATOM 13614 O O . ALA G 1 62 ? -71.911 9.534 -30.739 1.00 17.51 59 ALA G O 1
ATOM 13616 N N . VAL G 1 63 ? -71.919 10.271 -28.620 1.00 13.53 60 VAL G N 1
ATOM 13617 C CA . VAL G 1 63 ? -70.769 11.146 -28.828 1.00 13.40 60 VAL G CA 1
ATOM 13618 C C . VAL G 1 63 ? -69.488 10.339 -29.129 1.00 13.32 60 VAL G C 1
ATOM 13619 O O . VAL G 1 63 ? -68.723 10.690 -30.038 1.00 13.16 60 VAL G O 1
ATOM 13623 N N . SER G 1 64 ? -69.264 9.261 -28.376 1.00 13.30 61 SER G N 1
ATOM 13624 C CA . SER G 1 64 ? -68.100 8.399 -28.601 1.00 12.29 61 SER G CA 1
ATOM 13625 C C . SER G 1 64 ? -68.087 7.878 -30.033 1.00 12.53 61 SER G C 1
ATOM 13626 O O . SER G 1 64 ? -67.069 7.938 -30.711 1.00 12.95 61 SER G O 1
ATOM 13629 N N . ILE G 1 65 ? -69.228 7.361 -30.477 1.00 11.84 62 ILE G N 1
ATOM 13630 C CA . ILE G 1 65 ? -69.368 6.802 -31.815 1.00 10.86 62 ILE G CA 1
ATOM 13631 C C . ILE G 1 65 ? -69.191 7.854 -32.918 1.00 10.47 62 ILE G C 1
ATOM 13632 O O . ILE G 1 65 ? -68.445 7.619 -33.874 1.00 10.17 62 ILE G O 1
ATOM 13637 N N . ALA G 1 66 ? -69.842 9.016 -32.787 1.00 10.06 63 ALA G N 1
ATOM 13638 C CA . ALA G 1 66 ? -69.693 10.086 -33.779 1.00 8.71 63 ALA G CA 1
ATOM 13639 C C . ALA G 1 66 ? -68.248 10.594 -33.824 1.00 8.94 63 ALA G C 1
ATOM 13640 O O . ALA G 1 66 ? -67.734 10.915 -34.889 1.00 10.17 63 ALA G O 1
ATOM 13642 N N . PHE G 1 67 ? -67.606 10.687 -32.664 1.00 8.56 64 PHE G N 1
ATOM 13643 C CA . PHE G 1 67 ? -66.232 11.149 -32.593 1.00 9.82 64 PHE G CA 1
ATOM 13644 C C . PHE G 1 67 ? -65.326 10.111 -33.297 1.00 11.55 64 PHE G C 1
ATOM 13645 O O . PHE G 1 67 ? -64.362 10.469 -33.984 1.00 11.37 64 PHE G O 1
ATOM 13653 N N . ALA G 1 68 ? -65.648 8.834 -33.121 1.00 10.25 65 ALA G N 1
ATOM 13654 C CA . ALA G 1 68 ? -64.876 7.778 -33.741 1.00 12.48 65 ALA G CA 1
ATOM 13655 C C . ALA G 1 68 ? -65.018 7.904 -35.259 1.00 12.28 65 ALA G C 1
ATOM 13656 O O . ALA G 1 68 ? -64.040 7.813 -35.995 1.00 12.67 65 ALA G O 1
ATOM 13658 N N . LYS G 1 69 ? -66.246 8.144 -35.711 1.00 13.62 66 LYS G N 1
ATOM 13659 C CA . LYS G 1 69 ? -66.531 8.329 -37.136 1.00 12.85 66 LYS G CA 1
ATOM 13660 C C . LYS G 1 69 ? -65.778 9.521 -37.713 1.00 11.95 66 LYS G C 1
ATOM 13661 O O . LYS G 1 69 ? -65.534 9.577 -38.925 1.00 12.37 66 LYS G O 1
ATOM 13667 N N . GLU G 1 70 ? -65.432 10.478 -36.848 1.00 10.36 67 GLU G N 1
ATOM 13668 C CA . GLU G 1 70 ? -64.680 11.655 -37.242 1.00 9.50 67 GLU G CA 1
ATOM 13669 C C . GLU G 1 70 ? -63.176 11.449 -37.084 1.00 9.21 67 GLU G C 1
ATOM 13670 O O . GLU G 1 70 ? -62.395 12.387 -37.232 1.00 9.68 67 GLU G O 1
ATOM 13676 N N . GLY G 1 71 ? -62.770 10.222 -36.782 1.00 11.36 68 GLY G N 1
ATOM 13677 C CA . GLY G 1 71 ? -61.349 9.868 -36.706 1.00 10.24 68 GLY G CA 1
ATOM 13678 C C . GLY G 1 71 ? -60.655 9.969 -35.363 1.00 11.05 68 GLY G C 1
ATOM 13679 O O . GLY G 1 71 ? -59.424 9.854 -35.298 1.00 7.82 68 GLY G O 1
ATOM 13680 N N . ALA G 1 72 ? -61.420 10.195 -34.293 1.00 11.37 69 ALA G N 1
ATOM 13681 C CA . ALA G 1 72 ? -60.847 10.330 -32.955 1.00 10.38 69 ALA G CA 1
ATOM 13682 C C . ALA G 1 72 ? -60.754 8.999 -32.222 1.00 10.26 69 ALA G C 1
ATOM 13683 O O . ALA G 1 72 ? -61.596 8.122 -32.392 1.00 8.77 69 ALA G O 1
ATOM 13685 N N . ASN G 1 73 ? -59.726 8.894 -31.380 1.00 11.03 70 ASN G N 1
ATOM 13686 C CA . ASN G 1 73 ? -59.475 7.748 -30.495 1.00 10.80 70 ASN G CA 1
ATOM 13687 C C . ASN G 1 73 ? -60.193 8.053 -29.176 1.00 12.43 70 ASN G C 1
ATOM 13688 O O . ASN G 1 73 ? -60.094 9.167 -28.653 1.00 11.64 70 ASN G O 1
ATOM 13693 N N . ILE G 1 74 ? -60.941 7.087 -28.650 1.00 12.47 71 ILE G N 1
ATOM 13694 C CA . ILE G 1 74 ? -61.794 7.372 -27.504 1.00 11.83 71 ILE G CA 1
ATOM 13695 C C . ILE G 1 74 ? -61.471 6.564 -26.235 1.00 11.84 71 ILE G C 1
ATOM 13696 O O . ILE G 1 74 ? -61.446 5.322 -26.271 1.00 11.88 71 ILE G O 1
ATOM 13701 N N . ALA G 1 75 ? -61.200 7.290 -25.154 1.00 9.96 72 ALA G N 1
ATOM 13702 C CA . ALA G 1 75 ? -61.023 6.725 -23.814 1.00 11.33 72 ALA G CA 1
ATOM 13703 C C . ALA G 1 75 ? -62.380 6.950 -23.168 1.00 12.18 72 ALA G C 1
ATOM 13704 O O . ALA G 1 75 ? -62.861 8.103 -23.076 1.00 9.66 72 ALA G O 1
ATOM 13706 N N . ILE G 1 76 ? -63.025 5.861 -22.766 1.00 12.08 73 ILE G N 1
ATOM 13707 C CA . ILE G 1 76 ? -64.382 5.933 -22.222 1.00 13.67 73 ILE G CA 1
ATOM 13708 C C . ILE G 1 76 ? -64.395 5.588 -20.738 1.00 13.25 73 ILE G C 1
ATOM 13709 O O . ILE G 1 76 ? -64.140 4.446 -20.372 1.00 13.09 73 ILE G O 1
ATOM 13714 N N . ALA G 1 77 ? -64.678 6.575 -19.887 1.00 12.62 74 ALA G N 1
ATOM 13715 C CA . ALA G 1 77 ? -64.773 6.342 -18.445 1.00 12.37 74 ALA G CA 1
ATOM 13716 C C . ALA G 1 77 ? -66.241 6.135 -18.079 1.00 12.42 74 ALA G C 1
ATOM 13717 O O . ALA G 1 77 ? -67.139 6.753 -18.669 1.00 13.62 74 ALA G O 1
ATOM 13719 N N . TYR G 1 78 ? -66.477 5.238 -17.137 1.00 10.93 75 TYR G N 1
ATOM 13720 C CA . TYR G 1 78 ? -67.825 4.878 -16.712 1.00 11.63 75 TYR G CA 1
ATOM 13721 C C . TYR G 1 78 ? -67.749 4.148 -15.361 1.00 12.87 75 TYR G C 1
ATOM 13722 O O . TYR G 1 78 ? -66.653 3.784 -14.910 1.00 10.51 75 TYR G O 1
ATOM 13731 N N . LEU G 1 79 ? -68.898 3.902 -14.733 1.00 13.63 76 LEU G N 1
ATOM 13732 C CA . LEU G 1 79 ? -68.904 3.261 -13.407 1.00 15.46 76 LEU G CA 1
ATOM 13733 C C . LEU G 1 79 ? -68.645 1.756 -13.438 1.00 15.79 76 LEU G C 1
ATOM 13734 O O . LEU G 1 79 ? -67.571 1.309 -13.030 1.00 16.10 76 LEU G O 1
ATOM 13739 N N . ASP G 1 80 ? -69.628 0.989 -13.918 1.00 16.76 77 ASP G N 1
ATOM 13740 C CA . ASP G 1 80 ? -69.558 -0.475 -13.915 1.00 18.02 77 ASP G CA 1
ATOM 13741 C C . ASP G 1 80 ? -70.438 -1.165 -14.969 1.00 17.68 77 ASP G C 1
ATOM 13742 O O . ASP G 1 80 ? -70.708 -2.351 -14.859 1.00 13.74 77 ASP G O 1
ATOM 13747 N N . GLU G 1 81 ? -70.880 -0.436 -15.991 1.00 17.52 78 GLU G N 1
ATOM 13748 C CA . GLU G 1 81 ? -71.777 -1.022 -16.976 1.00 18.45 78 GLU G CA 1
ATOM 13749 C C . GLU G 1 81 ? -70.944 -1.673 -18.082 1.00 19.46 78 GLU G C 1
ATOM 13750 O O . GLU G 1 81 ? -70.911 -1.183 -19.215 1.00 19.84 78 GLU G O 1
ATOM 13756 N N . GLU G 1 82 ? -70.279 -2.778 -17.740 1.00 19.26 79 GLU G N 1
ATOM 13757 C CA . GLU G 1 82 ? -69.382 -3.483 -18.659 1.00 19.98 79 GLU G CA 1
ATOM 13758 C C . GLU G 1 82 ? -70.037 -3.882 -19.981 1.00 19.22 79 GLU G C 1
ATOM 13759 O O . GLU G 1 82 ? -69.427 -3.743 -21.035 1.00 19.01 79 GLU G O 1
ATOM 13765 N N . GLY G 1 83 ? -71.266 -4.391 -19.923 1.00 19.04 80 GLY G N 1
ATOM 13766 C CA . GLY G 1 83 ? -71.989 -4.769 -21.136 1.00 17.75 80 GLY G CA 1
ATOM 13767 C C . GLY G 1 83 ? -72.123 -3.555 -22.041 1.00 17.39 80 GLY G C 1
ATOM 13768 O O . GLY G 1 83 ? -71.682 -3.576 -23.190 1.00 16.22 80 GLY G O 1
ATOM 13769 N N . ASP G 1 84 ? -72.709 -2.483 -21.512 1.00 15.53 81 ASP G N 1
ATOM 13770 C CA . ASP G 1 84 ? -72.866 -1.263 -22.280 1.00 15.30 81 ASP G CA 1
ATOM 13771 C C . ASP G 1 84 ? -71.515 -0.748 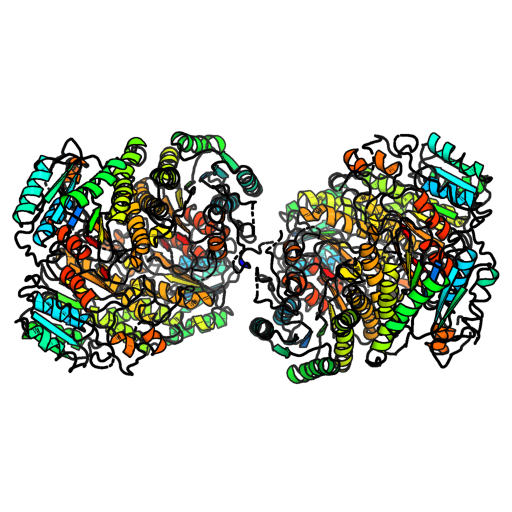-22.798 1.00 14.60 81 ASP G C 1
ATOM 13772 O O . ASP G 1 84 ? -71.392 -0.415 -23.984 1.00 13.19 81 ASP G O 1
ATOM 13777 N N . ALA G 1 85 ? -70.498 -0.679 -21.940 1.00 13.60 82 ALA G N 1
ATOM 13778 C CA . ALA G 1 85 ? -69.194 -0.173 -22.407 1.00 14.47 82 ALA G CA 1
ATOM 13779 C C . ALA G 1 85 ? -68.618 -1.050 -23.536 1.00 14.56 82 ALA G C 1
ATOM 13780 O O . ALA G 1 85 ? -68.105 -0.534 -24.543 1.00 15.24 82 ALA G O 1
ATOM 13782 N N A ASN G 1 86 ? -68.664 -2.360 -23.342 0.60 13.20 83 ASN G N 1
ATOM 13783 N N B ASN G 1 86 ? -68.754 -2.366 -23.396 0.40 14.35 83 ASN G N 1
ATOM 13784 C CA A ASN G 1 86 ? -68.132 -3.288 -24.338 0.60 13.89 83 ASN G CA 1
ATOM 13785 C CA B ASN G 1 86 ? -68.307 -3.298 -24.439 0.40 15.26 83 ASN G CA 1
ATOM 13786 C C A ASN G 1 86 ? -68.734 -3.024 -25.710 0.60 13.85 83 ASN G C 1
ATOM 13787 C C B ASN G 1 86 ? -69.069 -3.097 -25.752 0.40 15.12 83 ASN G C 1
ATOM 13788 O O A ASN G 1 86 ? -68.022 -2.904 -26.712 0.60 12.19 83 ASN G O 1
ATOM 13789 O O B ASN G 1 86 ? -68.484 -3.191 -26.835 0.40 14.17 83 ASN G O 1
ATOM 13798 N N A GLU G 1 87 ? -70.068 -2.953 -25.740 0.50 15.09 84 GLU G N 1
ATOM 13799 N N B GLU G 1 87 ? -70.371 -2.829 -25.659 0.50 15.75 84 GLU G N 1
ATOM 13800 C CA A GLU G 1 87 ? -70.814 -2.694 -26.974 0.50 16.06 84 GLU G CA 1
ATOM 13801 C CA B GLU G 1 87 ? -71.179 -2.590 -26.846 0.50 16.10 84 GLU G CA 1
ATOM 13802 C C A GLU G 1 87 ? -70.388 -1.382 -27.592 0.50 15.72 84 GLU G C 1
ATOM 13803 C C B GLU G 1 87 ? -70.667 -1.347 -27.567 0.50 15.71 84 GLU G C 1
ATOM 13804 O O A GLU G 1 87 ? -70.112 -1.326 -28.786 0.50 16.13 84 GLU G O 1
ATOM 13805 O O B GLU G 1 87 ? -70.581 -1.321 -28.791 0.50 15.77 84 GLU G O 1
ATOM 13816 N N . THR G 1 88 ? -70.330 -0.324 -26.786 1.00 16.62 85 THR G N 1
ATOM 13817 C CA . THR G 1 88 ? -69.872 0.961 -27.305 1.00 15.77 85 THR G CA 1
ATOM 13818 C C . THR G 1 88 ? -68.472 0.818 -27.908 1.00 16.61 85 THR G C 1
ATOM 13819 O O . THR G 1 88 ? -68.193 1.351 -28.993 1.00 15.09 85 THR G O 1
ATOM 13823 N N . LYS G 1 89 ? -67.609 0.064 -27.223 1.00 15.90 86 LYS G N 1
ATOM 13824 C CA . LYS G 1 89 ? -66.255 -0.168 -27.705 1.00 16.35 86 LYS G CA 1
ATOM 13825 C C . LYS G 1 89 ? -66.293 -0.788 -29.100 1.00 15.72 86 LYS G C 1
ATOM 13826 O O . LYS G 1 89 ? -65.507 -0.398 -29.968 1.00 14.06 86 LYS G O 1
ATOM 13832 N N . GLN G 1 90 ? -67.201 -1.741 -29.316 1.00 15.76 87 GLN G N 1
ATOM 13833 C CA . GLN G 1 90 ? -67.317 -2.398 -30.629 1.00 17.31 87 GLN G CA 1
ATOM 13834 C C . GLN G 1 90 ? -67.640 -1.390 -31.742 1.00 15.93 87 GLN G C 1
ATOM 13835 O O . GLN G 1 90 ? -67.033 -1.409 -32.829 1.00 13.04 87 GLN G O 1
ATOM 13841 N N . TYR G 1 91 ? -68.577 -0.491 -31.468 1.00 16.38 88 TYR G N 1
ATOM 13842 C CA . TYR G 1 91 ? -68.942 0.509 -32.463 1.00 17.45 88 TYR G CA 1
ATOM 13843 C C . TYR G 1 91 ? -67.796 1.482 -32.728 1.00 16.84 88 TYR G C 1
ATOM 13844 O O . TYR G 1 91 ? -67.575 1.900 -33.862 1.00 16.95 88 TYR G O 1
ATOM 13853 N N . VAL G 1 92 ? -67.064 1.840 -31.682 1.00 15.88 89 VAL G N 1
ATOM 13854 C CA . VAL G 1 92 ? -65.941 2.752 -31.822 1.00 14.28 89 VAL G CA 1
ATOM 13855 C C . VAL G 1 92 ? -64.845 2.119 -32.691 1.00 15.40 89 VAL G C 1
ATOM 13856 O O . VAL G 1 92 ? -64.423 2.714 -33.693 1.00 14.19 89 VAL G O 1
ATOM 13860 N N . GLU G 1 93 ? -64.427 0.898 -32.330 1.00 13.43 90 GLU G N 1
ATOM 13861 C CA . GLU G 1 93 ? -63.350 0.192 -33.043 1.00 14.28 90 GLU G CA 1
ATOM 13862 C C . GLU G 1 93 ? -63.699 -0.150 -34.506 1.00 14.94 90 GLU G C 1
ATOM 13863 O O . GLU G 1 93 ? -62.827 -0.178 -35.362 1.00 15.91 90 GLU G O 1
ATOM 13869 N N . LYS G 1 94 ? -64.973 -0.395 -34.781 1.00 16.17 91 LYS G N 1
ATOM 13870 C CA . LYS G 1 94 ? -65.443 -0.610 -36.135 1.00 17.64 91 LYS G CA 1
ATOM 13871 C C . LYS G 1 94 ? -65.014 0.552 -37.066 1.00 17.69 91 LYS G C 1
ATOM 13872 O O . LYS G 1 94 ? -64.815 0.365 -38.264 1.00 17.51 91 LYS G O 1
ATOM 13878 N N . GLU G 1 95 ? -64.877 1.752 -36.514 1.00 17.16 92 GLU G N 1
ATOM 13879 C CA . GLU G 1 95 ? -64.435 2.904 -37.295 1.00 17.16 92 GLU G CA 1
ATOM 13880 C C . GLU G 1 95 ? -62.909 2.929 -37.494 1.00 18.17 92 GLU G C 1
ATOM 13881 O O . GLU G 1 95 ? -62.371 3.865 -38.081 1.00 19.37 92 GLU G O 1
ATOM 13887 N N . GLY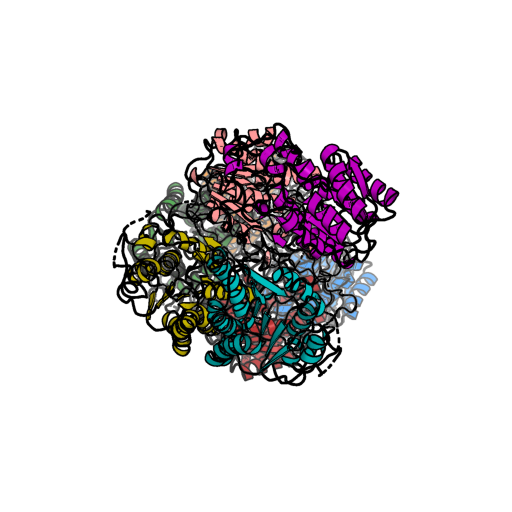 G 1 96 ? -62.211 1.907 -37.010 1.00 16.96 93 GLY G N 1
ATOM 13888 C CA . GLY G 1 96 ? -60.765 1.847 -37.158 1.00 17.48 93 GLY G CA 1
ATOM 13889 C C . GLY G 1 96 ? -59.962 2.770 -36.246 1.00 16.91 93 GLY G C 1
ATOM 13890 O O . GLY G 1 96 ? -58.808 3.086 -36.536 1.00 18.42 93 GLY G O 1
ATOM 13891 N N . VAL G 1 97 ? -60.540 3.177 -35.125 1.00 14.89 94 VAL G N 1
ATOM 13892 C CA . VAL G 1 97 ? -59.844 4.055 -34.184 1.00 13.79 94 VAL G CA 1
ATOM 13893 C C . VAL G 1 97 ? -59.596 3.259 -32.896 1.00 15.50 94 VAL G C 1
ATOM 13894 O O . VAL G 1 97 ? -60.130 2.164 -32.741 1.00 13.62 94 VAL G O 1
ATOM 13898 N N . LYS G 1 98 ? -58.789 3.814 -31.990 1.00 16.24 95 LYS G N 1
ATOM 13899 C CA . LYS G 1 98 ? -58.483 3.150 -30.726 1.00 16.85 95 LYS G CA 1
ATOM 13900 C C . LYS G 1 98 ? -59.555 3.486 -29.704 1.00 16.27 95 LYS G C 1
ATOM 13901 O O . LYS G 1 98 ? -60.092 4.590 -29.680 1.00 15.88 95 LYS G O 1
ATOM 13907 N N . CYS G 1 99 ? -59.888 2.498 -28.886 1.00 15.59 96 CYS G N 1
ATOM 13908 C CA . CYS G 1 99 ? -60.853 2.677 -27.825 1.00 14.78 96 CYS G CA 1
ATOM 13909 C C . CYS G 1 99 ? -60.194 2.146 -26.557 1.00 15.01 96 CYS G C 1
ATOM 13910 O O . CYS G 1 99 ? -59.457 1.147 -26.597 1.00 13.82 96 CYS G O 1
ATOM 13913 N N . VAL G 1 100 ? -60.419 2.844 -25.457 1.00 14.74 97 VAL G N 1
ATOM 13914 C CA . VAL G 1 100 ? -59.896 2.457 -24.152 1.00 15.90 97 VAL G CA 1
ATOM 13915 C C . VAL G 1 100 ? -61.035 2.498 -23.132 1.00 14.19 97 VAL G C 1
ATOM 13916 O O . VAL G 1 100 ? -61.735 3.504 -23.014 1.00 15.26 97 VAL G O 1
ATOM 13920 N N . LEU G 1 101 ? -61.242 1.400 -22.414 1.00 12.06 98 LEU G N 1
ATOM 13921 C CA . LEU G 1 101 ? -62.302 1.337 -21.413 1.00 11.69 98 LEU G CA 1
ATOM 13922 C C . LEU G 1 101 ? -61.770 1.622 -20.010 1.00 11.88 98 LEU G C 1
ATOM 13923 O O . LEU G 1 101 ? -60.785 1.022 -19.576 1.00 11.53 98 LEU G O 1
ATOM 13928 N N . LEU G 1 102 ? -62.428 2.536 -19.295 1.00 11.50 99 LEU G N 1
ATOM 13929 C CA . LEU G 1 102 ? -61.979 2.918 -17.961 1.00 12.03 99 LEU G CA 1
ATOM 13930 C C . LEU G 1 102 ? -63.104 2.882 -16.923 1.00 13.02 99 LEU G C 1
ATOM 13931 O O . LEU G 1 102 ? -63.708 3.910 -16.619 1.00 14.44 99 LEU G O 1
ATOM 13936 N N . PRO G 1 103 ? -63.379 1.695 -16.357 1.00 14.44 100 PRO G N 1
ATOM 13937 C CA . PRO G 1 103 ? -64.423 1.597 -15.338 1.00 14.19 100 PRO G CA 1
ATOM 13938 C C . PRO G 1 103 ? -63.944 2.201 -14.021 1.00 14.20 100 PRO G C 1
ATOM 13939 O O . PRO G 1 103 ? -62.741 2.377 -13.838 1.00 14.33 100 PRO G O 1
ATOM 13943 N N . GLY G 1 104 ? -64.870 2.583 -13.142 1.00 14.10 101 GLY G N 1
ATOM 13944 C CA . GLY G 1 104 ? -64.473 3.150 -11.860 1.00 13.77 101 GLY G CA 1
ATOM 13945 C C . GLY G 1 104 ? -65.362 4.286 -11.395 1.00 13.89 101 GLY G C 1
ATOM 13946 O O . GLY G 1 104 ? -65.987 4.990 -12.191 1.00 12.04 101 GLY G O 1
ATOM 13947 N N . ASP G 1 105 ? -65.385 4.461 -10.082 1.00 13.79 102 ASP G N 1
ATOM 13948 C CA . ASP G 1 105 ? -66.228 5.452 -9.426 1.00 14.04 102 ASP G CA 1
ATOM 13949 C C . ASP G 1 105 ? -65.540 6.805 -9.401 1.00 13.59 102 ASP G C 1
ATOM 13950 O O . ASP G 1 105 ? -64.541 7.004 -8.684 1.00 12.27 102 ASP G O 1
ATOM 13955 N N . LEU G 1 106 ? -66.086 7.718 -10.202 1.00 12.82 103 LEU G N 1
ATOM 13956 C CA . LEU G 1 106 ? -65.578 9.075 -10.358 1.00 13.49 103 LEU G CA 1
ATOM 13957 C C . LEU G 1 106 ? -65.966 9.997 -9.213 1.00 13.14 103 LEU G C 1
ATOM 13958 O O . LEU G 1 106 ? -65.540 11.146 -9.180 1.00 10.82 103 LEU G O 1
ATOM 13963 N N . SER G 1 107 ? -66.742 9.485 -8.257 1.00 14.03 104 SER G N 1
ATOM 13964 C CA . SER G 1 107 ? -67.028 10.241 -7.041 1.00 14.41 104 SER G CA 1
ATOM 13965 C C . SER G 1 107 ? -65.776 10.245 -6.144 1.00 14.93 104 SER G C 1
ATOM 13966 O O . SER G 1 107 ? -65.725 10.961 -5.146 1.00 14.90 104 SER G O 1
ATOM 13969 N N . ASP G 1 108 ? -64.788 9.414 -6.490 1.00 14.41 105 ASP G N 1
ATOM 13970 C CA . ASP G 1 108 ? -63.515 9.346 -5.771 1.00 14.01 105 ASP G CA 1
ATOM 13971 C C . ASP G 1 108 ? -62.486 10.259 -6.467 1.00 12.83 105 ASP G C 1
ATOM 13972 O O . ASP G 1 108 ? -62.166 10.040 -7.625 1.00 12.00 105 ASP G O 1
ATOM 13977 N N . GLU G 1 109 ? -61.951 11.262 -5.774 1.00 12.04 106 GLU G N 1
ATOM 13978 C CA . GLU G 1 109 ? -60.975 12.176 -6.390 1.00 11.24 106 GLU G CA 1
ATOM 13979 C C . GLU G 1 109 ? -59.809 11.468 -7.092 1.00 12.17 106 GLU G C 1
ATOM 13980 O O . GLU G 1 109 ? -59.541 11.712 -8.265 1.00 10.97 106 GLU G O 1
ATOM 13986 N N . GLN G 1 110 ? -59.096 10.610 -6.369 1.00 12.77 107 GLN G N 1
ATOM 13987 C CA . GLN G 1 110 ? -57.935 9.950 -6.941 1.00 12.34 107 GLN G CA 1
ATOM 13988 C C . GLN G 1 110 ? -58.300 9.228 -8.239 1.00 12.99 107 GLN G C 1
ATOM 13989 O O . GLN G 1 110 ? -57.539 9.278 -9.209 1.00 13.58 107 GLN G O 1
ATOM 13995 N N . HIS G 1 111 ? -59.453 8.564 -8.276 1.00 12.36 108 HIS G N 1
ATOM 13996 C CA . HIS G 1 111 ? -59.855 7.856 -9.494 1.00 12.12 108 HIS G CA 1
ATOM 13997 C C . HIS G 1 111 ? -60.055 8.838 -10.653 1.00 12.13 108 HIS G C 1
ATOM 13998 O O . HIS G 1 111 ? -59.719 8.522 -11.802 1.00 10.52 108 HIS G O 1
ATOM 14005 N N . CYS G 1 112 ? -60.609 10.019 -10.359 1.00 13.33 109 CYS G N 1
ATOM 14006 C CA . CYS G 1 112 ? -60.753 11.044 -11.382 1.00 14.28 109 CYS G CA 1
ATOM 14007 C C . CYS G 1 112 ? -59.374 11.367 -11.940 1.00 15.11 109 CYS G C 1
ATOM 14008 O O . CYS G 1 112 ? -59.234 11.614 -13.133 1.00 14.79 109 CYS G O 1
ATOM 14011 N N . LYS G 1 113 ? -58.355 11.366 -11.078 1.00 15.44 110 LYS G N 1
ATOM 14012 C CA . LYS G 1 113 ? -57.000 11.641 -11.535 1.00 15.64 110 LYS G CA 1
ATOM 14013 C C . LYS G 1 113 ? -56.475 10.451 -12.364 1.00 15.93 110 LYS G C 1
ATOM 14014 O O . LYS G 1 113 ? -55.852 10.642 -13.407 1.00 14.39 110 LYS G O 1
ATOM 14020 N N . ASP G 1 114 ? -56.772 9.240 -11.897 1.00 15.78 111 ASP G N 1
ATOM 14021 C CA . ASP G 1 114 ? -56.334 8.003 -12.542 1.00 16.11 111 ASP G CA 1
ATOM 14022 C C . ASP G 1 114 ? -56.801 7.848 -14.008 1.00 15.55 111 ASP G C 1
ATOM 14023 O O . ASP G 1 114 ? -56.032 7.391 -14.861 1.00 15.49 111 ASP G O 1
ATOM 14028 N N . ILE G 1 115 ? -58.044 8.218 -14.301 1.00 14.73 112 ILE G N 1
ATOM 14029 C CA . ILE G 1 115 ? -58.553 8.086 -15.671 1.00 14.28 112 ILE G CA 1
ATOM 14030 C C . ILE G 1 115 ? -57.816 8.976 -16.663 1.00 14.26 112 ILE G C 1
ATOM 14031 O O . ILE G 1 115 ? -57.642 8.594 -17.832 1.00 13.36 112 ILE G O 1
ATOM 14036 N N . VAL G 1 116 ? -57.344 10.133 -16.197 1.00 13.35 113 VAL G N 1
ATOM 14037 C CA . VAL G 1 116 ? -56.578 11.029 -17.067 1.00 12.52 113 VAL G CA 1
ATOM 14038 C C . VAL G 1 116 ? -55.179 10.465 -17.349 1.00 13.51 113 VAL G C 1
ATOM 14039 O O . VAL G 1 116 ? -54.764 10.386 -18.503 1.00 15.62 113 VAL G O 1
ATOM 14043 N N . GLN G 1 117 ? -54.450 10.070 -16.312 1.00 13.87 114 GLN G N 1
ATOM 14044 C CA . GLN G 1 117 ? -53.112 9.499 -16.525 1.00 14.41 114 GLN G CA 1
ATOM 14045 C C . GLN G 1 117 ? -53.211 8.214 -17.362 1.00 12.83 114 GLN G C 1
ATOM 14046 O O . GLN G 1 117 ? -52.358 7.953 -18.195 1.00 12.41 114 GLN G O 1
ATOM 14052 N N . GLU G 1 118 ? -54.269 7.434 -17.152 1.00 12.25 115 GLU G N 1
ATOM 14053 C CA . GLU G 1 118 ? -54.487 6.205 -17.898 1.00 12.37 115 GLU G CA 1
ATOM 14054 C C . GLU G 1 118 ? -54.815 6.491 -19.372 1.00 11.95 115 GLU G C 1
ATOM 14055 O O . GLU G 1 118 ? -54.337 5.792 -20.264 1.00 11.09 115 GLU G O 1
ATOM 14061 N N . THR G 1 119 ? -55.627 7.510 -19.632 1.00 12.21 116 THR G N 1
ATOM 14062 C CA . THR G 1 119 ? -55.943 7.877 -21.002 1.00 12.01 116 THR G CA 1
ATOM 14063 C C . THR G 1 119 ? -54.664 8.265 -21.726 1.00 12.19 116 THR G C 1
ATOM 14064 O O . THR G 1 119 ? -54.421 7.852 -22.865 1.00 12.71 116 THR G O 1
ATOM 14068 N N . VAL G 1 120 ? -53.837 9.061 -21.068 1.00 11.41 117 VAL G N 1
ATOM 14069 C CA . VAL G 1 120 ? -52.589 9.496 -21.679 1.00 11.81 117 VAL G CA 1
ATOM 14070 C C . VAL G 1 120 ? -51.645 8.300 -21.854 1.00 13.18 117 VAL G C 1
ATOM 14071 O O . VAL G 1 120 ? -50.948 8.195 -22.876 1.00 13.25 117 VAL G O 1
ATOM 14075 N N . ARG G 1 121 ? -51.649 7.372 -20.903 1.00 12.90 118 ARG G N 1
ATOM 14076 C CA . ARG G 1 121 ? -50.774 6.198 -21.032 1.00 13.06 118 ARG G CA 1
ATOM 14077 C C . ARG G 1 121 ? -51.128 5.325 -22.238 1.00 13.00 118 ARG G C 1
ATOM 14078 O O . ARG G 1 121 ? -50.233 4.838 -22.942 1.00 14.63 118 ARG G O 1
ATOM 14086 N N . GLN G 1 122 ? -52.419 5.100 -22.463 1.00 13.03 119 GLN G N 1
ATOM 14087 C CA . GLN G 1 122 ? -52.872 4.226 -23.558 1.00 12.75 119 GLN G CA 1
ATOM 14088 C C . GLN G 1 122 ? -52.923 4.958 -24.911 1.00 13.83 119 GLN G C 1
ATOM 14089 O O . GLN G 1 122 ? -52.447 4.444 -25.918 1.00 13.11 119 GLN G O 1
ATOM 14095 N N . LEU G 1 123 ? -53.503 6.157 -24.936 1.00 13.08 120 LEU G N 1
ATOM 14096 C CA . LEU G 1 123 ? -53.622 6.897 -26.194 1.00 13.98 120 LEU G CA 1
ATOM 14097 C C . LEU G 1 123 ? -52.371 7.687 -26.577 1.00 13.74 120 LEU G C 1
ATOM 14098 O O . LEU G 1 123 ? -52.172 7.976 -27.757 1.00 13.74 120 LEU G O 1
ATOM 14103 N N . GLY G 1 124 ? -51.576 8.091 -25.589 1.00 13.10 121 GLY G N 1
ATOM 14104 C CA . GLY G 1 124 ? -50.349 8.840 -25.864 1.00 13.67 121 GLY G CA 1
ATOM 14105 C C . GLY G 1 124 ? -50.438 10.297 -25.452 1.00 13.59 121 GLY G C 1
ATOM 14106 O O . GLY G 1 124 ? -49.434 10.915 -25.102 1.00 14.92 121 GLY G O 1
ATOM 14107 N N . SER G 1 125 ? -51.640 10.852 -25.497 1.00 13.49 122 SER G N 1
ATOM 14108 C CA . SER G 1 125 ? -51.865 12.241 -25.106 1.00 13.45 122 SER G CA 1
ATOM 14109 C C . SER G 1 125 ? -53.369 12.448 -24.958 1.00 14.18 122 SER G C 1
ATOM 14110 O O . SER G 1 125 ? -54.129 11.489 -25.133 1.00 13.09 122 SER G O 1
ATOM 14113 N N . LEU G 1 126 ? -53.778 13.684 -24.620 1.00 14.58 123 LEU G N 1
ATOM 14114 C CA . LEU G 1 126 ? -55.191 14.069 -24.462 1.00 15.37 123 LEU G CA 1
ATOM 14115 C C . LEU G 1 126 ? -55.430 15.414 -25.164 1.00 15.43 123 LEU G C 1
ATOM 14116 O O . LEU G 1 126 ? -54.678 16.368 -24.951 1.00 15.82 123 LEU G O 1
ATOM 14121 N N . ASN G 1 127 ? -56.450 15.479 -26.018 1.00 14.51 124 ASN G N 1
ATOM 14122 C CA . ASN G 1 127 ? -56.753 16.711 -26.759 1.00 15.26 124 ASN G CA 1
ATOM 14123 C C . ASN G 1 127 ? -58.112 17.275 -26.396 1.00 13.78 124 ASN G C 1
ATOM 14124 O O . ASN G 1 127 ? -58.290 18.489 -26.310 1.00 12.90 124 ASN G O 1
ATOM 14129 N N . ILE G 1 128 ? -59.069 16.379 -26.190 1.00 11.94 125 ILE G N 1
ATOM 14130 C CA . ILE G 1 128 ? -60.418 16.775 -25.933 1.00 12.75 125 ILE G CA 1
ATOM 14131 C C . ILE G 1 128 ? -60.966 16.012 -24.752 1.00 12.41 125 ILE G C 1
ATOM 14132 O O . ILE G 1 128 ? -60.906 14.794 -24.737 1.00 11.94 125 ILE G O 1
ATOM 14137 N N . LEU G 1 129 ? -61.471 16.747 -23.761 1.00 9.19 126 LEU G N 1
ATOM 14138 C CA . LEU G 1 129 ? -62.134 16.182 -22.606 1.00 10.14 126 LEU G CA 1
ATOM 14139 C C . LEU G 1 129 ? -63.630 16.485 -22.659 1.00 11.18 126 LEU G C 1
ATOM 14140 O O . LEU G 1 129 ? -64.034 17.660 -22.806 1.00 9.94 126 LEU G O 1
ATOM 14145 N N . VAL G 1 130 ? -64.449 15.444 -22.542 1.00 10.45 127 VAL G N 1
ATOM 14146 C CA . VAL G 1 130 ? -65.899 15.621 -22.437 1.00 10.73 127 VAL G CA 1
ATOM 14147 C C . VAL G 1 130 ? -66.337 15.142 -21.035 1.00 11.69 127 VAL G C 1
ATOM 14148 O O . VAL G 1 130 ? -66.254 13.940 -20.729 1.00 12.05 127 VAL G O 1
ATOM 14152 N N . ASN G 1 131 ? -66.728 16.077 -20.166 1.00 10.54 128 ASN G N 1
ATOM 14153 C CA . ASN G 1 131 ? -67.257 15.746 -18.826 1.00 10.21 128 ASN G CA 1
ATOM 14154 C C . ASN G 1 131 ? -68.748 15.524 -18.993 1.00 11.22 128 ASN G C 1
ATOM 14155 O O . ASN G 1 131 ? -69.459 16.462 -19.333 1.00 10.28 128 ASN G O 1
ATOM 14160 N N . ASN G 1 132 ? -69.244 14.325 -18.714 1.00 11.61 129 ASN G N 1
ATOM 14161 C CA . ASN G 1 132 ? -70.637 13.993 -19.060 1.00 12.37 129 ASN G CA 1
ATOM 14162 C C . ASN G 1 132 ? -71.366 13.054 -18.060 1.00 13.22 129 ASN G C 1
ATOM 14163 O O . ASN G 1 132 ? -72.554 12.749 -18.221 1.00 11.36 129 ASN G O 1
ATOM 14168 N N . VAL G 1 133 ? -70.652 12.593 -17.029 1.00 13.78 130 VAL G N 1
ATOM 14169 C CA . VAL G 1 133 ? -71.244 11.707 -16.043 1.00 13.57 130 VAL G CA 1
ATOM 14170 C C . VAL G 1 133 ? -72.261 12.438 -15.213 1.00 14.32 130 VAL G C 1
ATOM 14171 O O . VAL G 1 133 ? -72.148 13.644 -14.999 1.00 15.03 130 VAL G O 1
ATOM 14175 N N . ALA G 1 134 ? -73.287 11.708 -14.792 1.00 14.81 131 ALA G N 1
ATOM 14176 C CA . ALA G 1 134 ? -74.294 12.253 -13.890 1.00 14.75 131 ALA G CA 1
ATOM 14177 C C . ALA G 1 134 ? -75.165 11.162 -13.253 1.00 14.24 131 ALA G C 1
ATOM 14178 O O . ALA G 1 134 ? -75.283 10.053 -13.781 1.00 15.00 131 ALA G O 1
ATOM 14180 N N . GLN G 1 135 ? -75.719 11.493 -12.089 1.00 14.05 132 GLN G N 1
ATOM 14181 C CA . GLN G 1 135 ? -76.735 10.700 -11.416 1.00 13.43 132 GLN G CA 1
ATOM 14182 C C . GLN G 1 135 ? -77.825 11.711 -11.020 1.00 14.20 132 GLN G C 1
ATOM 14183 O O . GLN G 1 135 ? -77.528 12.897 -10.821 1.00 11.51 132 GLN G O 1
ATOM 14189 N N . GLN G 1 136 ? -79.073 11.248 -10.933 1.00 14.79 133 GLN G N 1
ATOM 14190 C CA . GLN G 1 136 ? -80.188 12.105 -10.522 1.00 16.18 133 GLN G CA 1
ATOM 14191 C C . GLN G 1 136 ? -81.192 11.314 -9.697 1.00 16.15 133 GLN G C 1
ATOM 14192 O O . GLN G 1 136 ? -81.565 10.200 -10.071 1.00 15.64 133 GLN G O 1
ATOM 14198 N N . TYR G 1 137 ? -81.642 11.903 -8.588 1.00 16.83 134 TYR G N 1
ATOM 14199 C CA . TYR G 1 137 ? -82.594 11.238 -7.704 1.00 16.75 134 TYR G CA 1
ATOM 14200 C C . TYR G 1 137 ? -83.807 12.128 -7.452 1.00 17.31 134 TYR G C 1
ATOM 14201 O O . TYR G 1 137 ? -83.819 12.962 -6.534 1.00 17.36 134 TYR G O 1
ATOM 14210 N N . PRO G 1 138 ? -84.847 11.947 -8.278 1.00 17.47 135 PRO G N 1
ATOM 14211 C CA . PRO G 1 138 ? -86.036 12.801 -8.172 1.00 17.27 135 PRO G CA 1
ATOM 14212 C C . PRO G 1 138 ? -86.725 12.671 -6.826 1.00 17.52 135 PRO G C 1
ATOM 14213 O O . PRO G 1 138 ? -86.785 11.580 -6.260 1.00 15.69 135 PRO G O 1
ATOM 14217 N N . GLN G 1 139 ? -87.218 13.789 -6.314 1.00 17.41 136 GLN G N 1
ATOM 14218 C CA . GLN G 1 139 ? -87.940 13.802 -5.052 1.00 17.26 136 GLN G CA 1
ATOM 14219 C C . GLN G 1 139 ? -89.117 14.762 -5.179 1.00 17.72 136 GLN G C 1
ATOM 14220 O O . GLN G 1 139 ? -89.114 15.674 -6.004 1.00 17.43 136 GLN G O 1
ATOM 14226 N N . GLN G 1 140 ? -90.120 14.533 -4.345 1.00 18.05 137 GLN G N 1
ATOM 14227 C CA . GLN G 1 140 ? -91.363 15.291 -4.350 1.00 18.62 137 GLN G CA 1
ATOM 14228 C C . GLN G 1 140 ? -91.183 16.710 -3.819 1.00 17.87 137 GLN G C 1
ATOM 14229 O O . GLN G 1 140 ? -92.016 17.582 -4.061 1.00 15.53 137 GLN G O 1
ATOM 14235 N N . GLY G 1 141 ? -90.105 16.926 -3.071 1.00 16.57 138 GLY G N 1
ATOM 14236 C CA . GLY G 1 141 ? -89.810 18.232 -2.507 1.00 16.16 138 GLY G CA 1
ATOM 14237 C C . GLY G 1 141 ? -88.470 18.205 -1.805 1.00 15.65 138 GLY G C 1
ATOM 14238 O O . GLY G 1 141 ? -87.908 17.129 -1.572 1.00 17.02 138 GLY G O 1
ATOM 14239 N N . LEU G 1 142 ? -87.977 19.389 -1.449 1.00 15.10 139 LEU G N 1
ATOM 14240 C CA . LEU G 1 142 ? -86.684 19.563 -0.775 1.00 15.41 139 LEU G CA 1
ATOM 14241 C C . LEU G 1 142 ? -86.604 18.773 0.544 1.00 15.99 139 LEU G C 1
ATOM 14242 O O . LEU G 1 142 ? -85.545 18.237 0.904 1.00 17.00 139 LEU G O 1
ATOM 14247 N N . GLU G 1 143 ? -87.735 18.681 1.240 1.00 16.34 140 GLU G N 1
ATOM 14248 C CA . GLU G 1 143 ? -87.823 17.961 2.509 1.00 16.41 140 GLU G CA 1
ATOM 14249 C C . GLU G 1 143 ? -87.508 16.460 2.349 1.00 15.60 140 GLU G C 1
ATOM 14250 O O . GLU G 1 143 ? -87.266 15.775 3.331 1.00 14.53 140 GLU G O 1
ATOM 14256 N N . TYR G 1 144 ? -87.449 15.972 1.110 1.00 14.78 141 TYR G N 1
ATOM 14257 C CA . TYR G 1 144 ? -87.147 14.565 0.842 1.00 14.72 141 TYR G CA 1
ATOM 14258 C C . TYR G 1 144 ? -85.691 14.330 0.423 1.00 14.22 141 TYR G C 1
ATOM 14259 O O . TYR G 1 144 ? -85.269 13.191 0.220 1.00 16.52 141 TYR G O 1
ATOM 14268 N N . ILE G 1 145 ? -84.922 15.407 0.330 1.00 13.56 142 ILE G N 1
ATOM 14269 C CA . ILE G 1 145 ? -83.529 15.328 -0.063 1.00 13.28 142 ILE G CA 1
ATOM 14270 C C . ILE G 1 145 ? -82.681 15.216 1.183 1.00 13.59 142 ILE G C 1
ATOM 14271 O O . ILE G 1 145 ? -82.642 16.139 2.006 1.00 12.30 142 ILE G O 1
ATOM 14276 N N . THR G 1 146 ? -82.045 14.055 1.342 1.00 12.92 143 THR G N 1
ATOM 14277 C CA . THR G 1 146 ? -81.170 13.808 2.475 1.00 12.36 143 THR G CA 1
ATOM 14278 C C . THR G 1 146 ? -79.824 14.501 2.231 1.00 12.46 143 THR G C 1
ATOM 14279 O O . THR G 1 146 ? -79.487 14.849 1.086 1.00 12.04 143 THR G O 1
ATOM 14283 N N . ALA G 1 147 ? -79.071 14.716 3.308 1.00 11.87 144 ALA G N 1
ATOM 14284 C CA . ALA G 1 147 ? -77.728 15.277 3.218 1.00 12.07 144 ALA G CA 1
ATOM 14285 C C . ALA G 1 147 ? -76.908 14.301 2.410 1.00 12.24 144 ALA G C 1
ATOM 14286 O O . ALA G 1 147 ? -76.043 14.678 1.615 1.00 11.63 144 ALA G O 1
ATOM 14288 N N . GLU G 1 148 ? -77.214 13.028 2.604 1.00 13.36 145 GLU G N 1
ATOM 14289 C CA . GLU G 1 148 ? -76.520 11.955 1.909 1.00 13.77 145 GLU G CA 1
ATOM 14290 C C . GLU G 1 148 ? -76.726 12.060 0.388 1.00 13.32 145 GLU G C 1
ATOM 14291 O O . GLU G 1 148 ? -75.761 12.053 -0.389 1.00 12.02 145 GLU G O 1
ATOM 14297 N N . GLN G 1 149 ? -77.978 12.179 -0.046 1.00 13.42 146 GLN G N 1
ATOM 142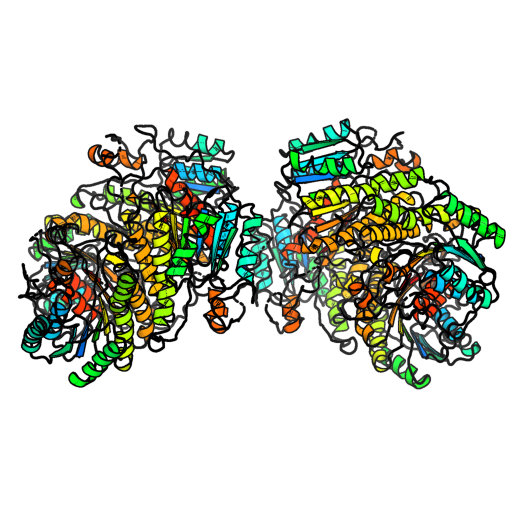98 C CA . GLN G 1 149 ? -78.267 12.315 -1.473 1.00 12.77 146 GLN G CA 1
ATOM 14299 C C . GLN G 1 149 ? -77.690 13.609 -2.053 1.00 13.17 146 GLN G C 1
ATOM 14300 O O . GLN G 1 149 ? -77.185 13.631 -3.180 1.00 14.21 146 GLN G O 1
ATOM 14306 N N . LEU G 1 150 ? -77.787 14.691 -1.298 1.00 13.17 147 LEU G N 1
ATOM 14307 C CA . LEU G 1 150 ? -77.283 15.982 -1.746 1.00 13.78 147 LEU G CA 1
ATOM 14308 C C . LEU G 1 150 ? -75.799 15.876 -2.097 1.00 14.99 147 LEU G C 1
ATOM 14309 O O . LEU G 1 150 ? -75.380 16.241 -3.204 1.00 14.74 147 LEU G O 1
ATOM 14314 N N . GLU G 1 151 ? -75.009 15.365 -1.159 1.00 13.81 148 GLU G N 1
ATOM 14315 C CA . GLU G 1 151 ? -73.559 15.290 -1.338 1.00 15.42 148 GLU G CA 1
ATOM 14316 C C . GLU G 1 151 ? -73.151 14.323 -2.450 1.00 15.56 148 GLU G C 1
ATOM 14317 O O . GLU G 1 151 ? -72.200 14.591 -3.183 1.00 15.42 148 GLU G O 1
ATOM 14323 N N . LYS G 1 152 ? -73.863 13.203 -2.561 1.00 14.96 149 LYS G N 1
ATOM 14324 C CA . LYS G 1 152 ? -73.567 12.211 -3.581 1.00 14.57 149 LYS G CA 1
ATOM 14325 C C . LYS G 1 152 ? -73.829 12.801 -4.970 1.00 13.47 149 LYS G C 1
ATOM 14326 O O . LYS G 1 152 ? -72.995 12.672 -5.878 1.00 11.54 149 LYS G O 1
ATOM 14332 N N . THR G 1 153 ? -74.985 13.450 -5.112 1.00 12.27 150 THR G N 1
ATOM 14333 C CA . THR G 1 153 ? -75.380 14.081 -6.370 1.00 11.78 150 THR G CA 1
ATOM 14334 C C . THR G 1 153 ? -74.317 15.097 -6.765 1.00 11.79 150 THR G C 1
ATOM 14335 O O . THR G 1 153 ? -73.859 15.103 -7.907 1.00 11.49 150 THR G O 1
ATOM 14339 N N . PHE G 1 154 ? -73.902 15.943 -5.826 1.00 11.25 151 PHE G N 1
ATOM 14340 C CA . PHE G 1 154 ? -72.846 16.919 -6.106 1.00 10.78 151 PHE G CA 1
ATOM 14341 C C . PHE G 1 154 ? -71.473 16.306 -6.363 1.00 11.24 151 PHE G C 1
ATOM 14342 O O . PHE G 1 154 ? -70.737 16.760 -7.243 1.00 11.35 151 PHE G O 1
ATOM 14350 N N . ARG G 1 155 ? -71.125 15.280 -5.597 1.00 11.65 152 ARG G N 1
ATOM 14351 C CA . ARG G 1 155 ? -69.819 14.662 -5.725 1.00 12.71 152 ARG G CA 1
ATOM 14352 C C . ARG G 1 155 ? -69.615 14.093 -7.138 1.00 11.80 152 ARG G C 1
ATOM 14353 O O . ARG G 1 155 ? -68.577 14.323 -7.740 1.00 11.20 152 ARG G O 1
ATOM 14361 N N . ILE G 1 156 ? -70.612 13.404 -7.688 1.00 12.09 153 ILE G N 1
ATOM 14362 C CA . ILE G 1 156 ? -70.499 12.860 -9.038 1.00 12.72 153 ILE G CA 1
ATOM 14363 C C . ILE G 1 156 ? -70.817 13.884 -10.146 1.00 13.12 153 ILE G C 1
ATOM 14364 O O . ILE G 1 156 ? -70.077 13.969 -11.124 1.00 13.31 153 ILE G O 1
ATOM 14369 N N . ASN G 1 157 ? -71.870 14.688 -9.984 1.00 11.04 154 ASN G N 1
ATOM 14370 C CA . ASN G 1 157 ? -72.272 15.626 -11.049 1.00 10.78 154 ASN G CA 1
ATOM 14371 C C . ASN G 1 157 ? -71.417 16.859 -11.276 1.00 10.98 154 ASN G C 1
ATOM 14372 O O . ASN G 1 157 ? -71.346 17.345 -12.417 1.00 12.30 154 ASN G O 1
ATOM 14377 N N . ILE G 1 158 ? -70.753 17.369 -10.245 1.00 9.78 155 ILE G N 1
ATOM 14378 C CA . ILE G 1 158 ? -69.923 18.564 -10.422 1.00 10.02 155 ILE G CA 1
ATOM 14379 C C . ILE G 1 158 ? -68.522 18.429 -9.839 1.00 11.10 155 ILE G C 1
ATOM 14380 O O . ILE G 1 158 ? -67.559 18.897 -10.458 1.00 12.73 155 ILE G O 1
ATOM 14385 N N . PHE G 1 159 ? -68.358 17.795 -8.677 1.00 12.07 156 PHE G N 1
ATOM 14386 C CA . PHE G 1 159 ? -66.997 17.665 -8.171 1.00 11.96 156 PHE G CA 1
ATOM 14387 C C . PHE G 1 159 ? -66.161 16.851 -9.161 1.00 11.96 156 PHE G C 1
ATOM 14388 O O . PHE G 1 159 ? -64.995 17.180 -9.392 1.00 10.64 156 PHE G O 1
ATOM 14396 N N . SER G 1 160 ? -66.745 15.809 -9.757 1.00 12.42 157 SER G N 1
ATOM 14397 C CA . SER G 1 160 ? -65.989 14.997 -10.721 1.00 13.76 157 SER G CA 1
ATOM 14398 C C . SER G 1 160 ? -65.583 15.827 -11.927 1.00 13.42 157 SER G C 1
ATOM 14399 O O . SER G 1 160 ? -64.524 15.586 -12.491 1.00 15.95 157 SER G O 1
ATOM 14402 N N . TYR G 1 161 ? -66.417 16.791 -12.344 1.00 13.04 158 TYR G N 1
ATOM 14403 C CA . TYR G 1 161 ? -66.035 17.673 -13.457 1.00 12.36 158 TYR G CA 1
ATOM 14404 C C . TYR G 1 161 ? -64.812 18.504 -13.030 1.00 13.04 158 TYR G C 1
ATOM 14405 O O . TYR G 1 161 ? -63.907 18.718 -13.827 1.00 14.17 158 TYR G O 1
ATOM 14414 N N . PHE G 1 162 ? -64.794 18.981 -11.784 1.00 12.42 159 PHE G N 1
ATOM 14415 C CA . PHE G 1 162 ? -63.628 19.712 -11.255 1.00 13.76 159 PHE G CA 1
ATOM 14416 C C . PHE G 1 162 ? -62.339 18.863 -11.225 1.00 13.83 159 PHE G C 1
ATOM 14417 O O . PHE G 1 162 ? -61.274 19.303 -11.658 1.00 13.79 159 PHE G O 1
ATOM 14425 N N . HIS G 1 163 ? -62.433 17.647 -10.706 1.00 13.83 160 HIS G N 1
ATOM 14426 C CA . HIS G 1 163 ? -61.239 16.815 -10.527 1.00 14.20 160 HIS G CA 1
ATOM 14427 C C . HIS G 1 163 ? -60.658 16.238 -11.808 1.00 13.12 160 HIS G C 1
ATOM 14428 O O . HIS G 1 163 ? -59.439 16.254 -12.003 1.00 13.91 160 HIS G O 1
ATOM 14435 N N . VAL G 1 164 ? -61.517 15.701 -12.659 1.00 12.04 161 VAL G N 1
ATOM 14436 C CA . VAL G 1 164 ? -61.071 15.194 -13.941 1.00 10.15 161 VAL G CA 1
ATOM 14437 C C . VAL G 1 164 ? -60.469 16.346 -14.756 1.00 10.14 161 VAL G C 1
ATOM 14438 O O . VAL G 1 164 ? -59.363 16.219 -15.271 1.00 10.11 161 VAL G O 1
ATOM 14442 N N . THR G 1 165 ? -61.166 17.479 -14.847 1.00 9.22 162 THR G N 1
ATOM 14443 C CA . THR G 1 165 ? -60.662 18.598 -15.657 1.00 10.40 162 THR G CA 1
ATOM 14444 C C . THR G 1 165 ? -59.347 19.116 -15.127 1.00 11.62 162 THR G C 1
ATOM 14445 O O . THR G 1 165 ? -58.422 19.380 -15.888 1.00 13.26 162 THR G O 1
ATOM 14449 N N A LYS G 1 166 ? -59.259 19.255 -13.808 0.50 12.27 163 LYS G N 1
ATOM 14450 N N B LYS G 1 166 ? -59.270 19.262 -13.809 0.50 12.49 163 LYS G N 1
ATOM 14451 C CA A LYS G 1 166 ? -58.039 19.729 -13.167 0.50 11.77 163 LYS G CA 1
ATOM 14452 C CA B LYS G 1 166 ? -58.058 19.715 -13.138 0.50 12.17 163 LYS G CA 1
ATOM 14453 C C A LYS G 1 166 ? -56.862 18.820 -13.513 0.50 12.33 163 LYS G C 1
ATOM 14454 C C B LYS G 1 166 ? -56.865 18.819 -13.475 0.50 12.58 163 LYS G C 1
ATOM 14455 O O A LYS G 1 166 ? -55.762 19.300 -13.799 0.50 11.95 163 LYS G O 1
ATOM 14456 O O B LYS G 1 166 ? -55.757 19.309 -13.715 0.50 12.18 163 LYS G O 1
ATOM 14467 N N . ALA G 1 167 ? -57.090 17.509 -13.477 1.00 12.66 164 ALA G N 1
ATOM 14468 C CA . ALA G 1 167 ? -56.038 16.549 -13.809 1.00 12.89 164 ALA G CA 1
ATOM 14469 C C . ALA G 1 167 ? -55.705 16.651 -15.301 1.00 12.74 164 ALA G C 1
ATOM 14470 O O . ALA G 1 167 ? -54.556 16.558 -15.681 1.00 13.73 164 ALA G O 1
ATOM 14472 N N . ALA G 1 168 ? -56.712 16.884 -16.139 1.00 14.01 165 ALA G N 1
ATOM 14473 C CA . ALA G 1 168 ? -56.504 17.012 -17.579 1.00 14.26 165 ALA G CA 1
ATOM 14474 C C . ALA G 1 168 ? -55.612 18.196 -17.953 1.00 15.07 165 ALA G C 1
ATOM 14475 O O . ALA G 1 168 ? -54.887 18.131 -18.952 1.00 13.63 165 ALA G O 1
ATOM 14477 N N . LEU G 1 169 ? -55.689 19.281 -17.181 1.00 15.06 166 LEU G N 1
ATOM 14478 C CA . LEU G 1 169 ? -54.923 20.500 -17.479 1.00 16.18 166 LEU G CA 1
ATOM 14479 C C . LEU G 1 169 ? -53.414 20.318 -17.651 1.00 16.22 166 LEU G C 1
ATOM 14480 O O . LEU G 1 169 ? -52.780 21.151 -18.270 1.00 16.90 166 LEU G O 1
ATOM 14485 N N . SER G 1 170 ? -52.829 19.264 -17.091 1.00 17.67 167 SER G N 1
ATOM 14486 C CA . SER G 1 170 ? -51.390 19.000 -17.275 1.00 17.58 167 SER G CA 1
ATOM 14487 C C . SER G 1 170 ? -51.091 18.568 -18.696 1.00 16.20 167 SER G C 1
ATOM 14488 O O . SER G 1 170 ? -49.948 18.633 -19.163 1.00 17.01 167 SER G O 1
ATOM 14491 N N . HIS G 1 171 ? -52.116 18.078 -19.365 1.00 14.28 168 HIS G N 1
ATOM 14492 C CA . HIS G 1 171 ? -51.950 17.510 -20.685 1.00 14.37 168 HIS G CA 1
ATOM 14493 C C . HIS G 1 171 ? -52.589 18.318 -21.816 1.00 14.41 168 HIS G C 1
ATOM 14494 O O . HIS G 1 171 ? -52.323 18.065 -22.981 1.00 14.45 168 HIS G O 1
ATOM 14501 N N . LEU G 1 172 ? -53.436 19.280 -21.478 1.00 15.23 169 LEU G N 1
ATOM 14502 C CA . LEU G 1 172 ? -54.092 20.096 -22.494 1.00 15.59 169 LEU G CA 1
ATOM 14503 C C . LEU G 1 172 ? -53.204 21.262 -22.941 1.00 17.50 169 LEU G C 1
ATOM 14504 O O . LEU G 1 172 ? -52.565 21.920 -22.119 1.00 17.28 169 LEU G O 1
ATOM 14509 N N . LYS G 1 173 ? -53.189 21.521 -24.248 1.00 17.33 170 LYS G N 1
ATOM 14510 C CA . LYS G 1 173 ? -52.369 22.576 -24.820 1.00 17.87 170 LYS G CA 1
ATOM 14511 C C . LYS G 1 173 ? -53.196 23.439 -25.746 1.00 17.18 170 LYS G C 1
ATOM 14512 O O . LYS G 1 173 ? -54.383 23.190 -25.962 1.00 15.89 170 LYS G O 1
ATOM 14518 N N . GLN G 1 174 ? -52.539 24.435 -26.325 1.00 17.03 171 GLN G N 1
ATOM 14519 C CA . GLN G 1 174 ? -53.177 25.320 -27.273 1.00 17.60 171 GLN G CA 1
ATOM 14520 C C . GLN G 1 174 ? -53.829 24.487 -28.379 1.00 16.29 171 GLN G C 1
ATOM 14521 O O . GLN G 1 174 ? -53.208 23.594 -28.950 1.00 14.15 171 GLN G O 1
ATOM 14527 N N . GLY G 1 175 ? -55.099 24.764 -28.647 1.00 14.56 172 GLY G N 1
ATOM 14528 C CA . GLY G 1 175 ? -55.860 24.022 -29.645 1.00 13.63 172 GLY G CA 1
ATOM 14529 C C . GLY G 1 175 ? -56.705 22.898 -29.061 1.00 13.48 172 GLY G C 1
ATOM 14530 O O . GLY G 1 175 ? -57.484 22.261 -29.779 1.00 14.13 172 GLY G O 1
ATOM 14531 N N . ASP G 1 176 ? -56.563 22.648 -27.763 1.00 12.89 173 ASP G N 1
ATOM 14532 C CA . ASP G 1 176 ? -57.311 21.578 -27.095 1.00 12.19 173 ASP G CA 1
ATOM 14533 C C . ASP G 1 176 ? -58.679 22.085 -26.614 1.00 12.23 173 ASP G C 1
ATOM 14534 O O . ASP G 1 176 ? -58.947 23.283 -26.644 1.00 10.86 173 ASP G O 1
ATOM 14539 N N . VAL G 1 177 ? -59.548 21.168 -26.204 1.00 11.52 174 VAL G N 1
ATOM 14540 C CA . VAL G 1 177 ? -60.931 21.520 -25.947 1.00 13.11 174 VAL G CA 1
ATOM 14541 C C . VAL G 1 177 ? -61.564 20.730 -24.811 1.00 11.94 174 VAL G C 1
ATOM 14542 O O . VAL G 1 177 ? -61.258 19.568 -24.587 1.00 12.08 174 VAL G O 1
ATOM 14546 N N . ILE G 1 178 ? -62.454 21.391 -24.100 1.00 12.10 175 ILE G N 1
ATOM 14547 C CA . ILE G 1 178 ? -63.230 20.789 -23.033 1.00 11.07 175 ILE G CA 1
ATOM 14548 C C . ILE G 1 178 ? -64.705 21.072 -23.331 1.00 12.31 175 ILE G C 1
ATOM 14549 O O . ILE G 1 178 ? -65.060 22.192 -23.733 1.00 9.23 175 ILE G O 1
ATOM 14554 N N . ILE G 1 179 ? -65.540 20.041 -23.191 1.00 12.02 176 ILE G N 1
ATOM 14555 C CA . ILE G 1 179 ? -66.997 20.169 -23.340 1.00 10.77 176 ILE G CA 1
ATOM 14556 C C . ILE G 1 179 ? -67.617 19.580 -22.070 1.00 10.54 176 ILE G C 1
ATOM 14557 O O . ILE G 1 179 ? -67.206 18.504 -21.597 1.00 10.29 176 ILE G O 1
ATOM 14562 N N . ASN G 1 180 ? -68.562 20.302 -21.479 1.00 9.99 177 ASN G N 1
ATOM 14563 C CA . ASN G 1 180 ? -69.258 19.847 -20.294 1.00 10.63 177 ASN G CA 1
ATOM 14564 C C . ASN G 1 180 ? -70.723 19.633 -20.622 1.00 10.66 177 ASN G C 1
ATOM 14565 O O . ASN G 1 180 ? -71.358 20.504 -21.259 1.00 11.43 177 ASN G O 1
ATOM 14570 N N . THR G 1 181 ? -71.281 18.494 -20.230 1.00 9.62 178 THR G N 1
ATOM 14571 C CA . THR G 1 181 ? -72.732 18.316 -20.398 1.00 10.34 178 THR G CA 1
ATOM 14572 C C . THR G 1 181 ? -73.502 18.916 -19.207 1.00 10.02 178 THR G C 1
ATOM 14573 O O . THR G 1 181 ? -73.400 18.448 -18.068 1.00 13.21 178 THR G O 1
ATOM 14577 N N . ALA G 1 182 ? -74.259 19.967 -19.471 1.00 11.55 179 ALA G N 1
ATOM 14578 C CA . ALA G 1 182 ? -75.079 20.605 -18.470 1.00 10.97 179 ALA G CA 1
ATOM 14579 C C . ALA G 1 182 ? -76.485 20.015 -18.632 1.00 11.62 179 ALA G C 1
ATOM 14580 O O . ALA G 1 182 ? -76.628 18.798 -18.753 1.00 12.16 179 ALA G O 1
ATOM 14582 N N . SER G 1 183 ? -77.511 20.864 -18.632 1.00 9.83 180 SER G N 1
ATOM 14583 C CA . SER G 1 183 ? -78.899 20.423 -18.810 1.00 9.95 180 SER G CA 1
ATOM 14584 C C . SER G 1 183 ? -79.800 21.629 -18.930 1.00 9.99 180 SER G C 1
ATOM 14585 O O . SER G 1 183 ? -79.433 22.715 -18.475 1.00 12.13 180 SER G O 1
ATOM 14588 N N . ILE G 1 184 ? -80.976 21.408 -19.516 1.00 9.55 181 ILE G N 1
ATOM 14589 C CA . ILE G 1 184 ? -82.018 22.426 -19.638 1.00 10.91 181 ILE G CA 1
ATOM 14590 C C . ILE G 1 184 ? -82.489 22.898 -18.250 1.00 11.18 181 ILE G C 1
ATOM 14591 O O . ILE G 1 184 ? -82.935 24.053 -18.081 1.00 10.84 181 ILE G O 1
ATOM 14596 N N . VAL G 1 185 ? -82.396 22.001 -17.265 1.00 11.60 182 VAL G N 1
ATOM 14597 C CA . VAL G 1 185 ? -82.844 22.300 -15.904 1.00 10.75 182 VAL G CA 1
ATOM 14598 C C . VAL G 1 185 ? -82.003 23.386 -15.243 1.00 11.63 182 VAL G C 1
ATOM 14599 O O . VAL G 1 185 ? -82.459 24.008 -14.297 1.00 11.22 182 VAL G O 1
ATOM 14603 N N . ALA G 1 186 ? -80.781 23.624 -15.716 1.00 12.62 183 ALA G N 1
ATOM 14604 C CA . ALA G 1 186 ? -80.008 24.742 -15.176 1.00 13.44 183 ALA G CA 1
ATOM 14605 C C . ALA G 1 186 ? -80.703 26.079 -15.516 1.00 14.57 183 ALA G C 1
ATOM 14606 O O . ALA G 1 186 ? -80.677 26.997 -14.725 1.00 14.88 183 ALA G O 1
ATOM 14608 N N . TYR G 1 187 ? -81.336 26.156 -16.686 1.00 14.81 184 TYR G N 1
ATOM 14609 C CA . TYR G 1 187 ? -81.969 27.385 -17.188 1.00 15.97 184 TYR G CA 1
ATOM 14610 C C . TYR G 1 187 ? -83.440 27.500 -16.826 1.00 16.40 184 TYR G C 1
ATOM 14611 O O . TYR G 1 187 ? -83.919 28.580 -16.523 1.00 18.73 184 TYR G O 1
ATOM 14620 N N A GLU G 1 188 ? -84.136 26.370 -16.848 0.50 16.80 185 GLU G N 1
ATOM 14621 N N B GLU G 1 188 ? -84.153 26.376 -16.904 0.50 17.23 185 GLU G N 1
ATOM 14622 C CA A GLU G 1 188 ? -85.566 26.318 -16.604 0.50 16.57 185 GLU G CA 1
ATOM 14623 C CA B GLU G 1 188 ? -85.580 26.296 -16.591 0.50 17.37 185 GLU G CA 1
ATOM 14624 C C A GLU G 1 188 ? -85.947 25.876 -15.192 0.50 16.55 185 GLU G C 1
ATOM 14625 C C B GLU G 1 188 ? -85.884 25.988 -15.134 0.50 17.00 185 GLU G C 1
ATOM 14626 O O A GLU G 1 188 ? -87.046 26.155 -14.746 0.50 16.22 185 GLU G O 1
ATOM 14627 O O B GLU G 1 188 ? -86.855 26.482 -14.589 0.50 17.33 185 GLU G O 1
ATOM 14638 N N . GLY G 1 189 ? -85.061 25.146 -14.520 1.00 17.03 186 GLY G N 1
ATOM 14639 C CA . GLY G 1 189 ? -85.331 24.655 -13.176 1.00 16.32 186 GLY G CA 1
ATOM 14640 C C . GLY G 1 189 ? -86.216 23.416 -13.308 1.00 15.74 186 GLY G C 1
ATOM 14641 O O . GLY G 1 189 ? -86.844 23.202 -14.351 1.00 14.00 186 GLY G O 1
ATOM 14642 N N . ASN G 1 190 ? -86.249 22.584 -12.266 1.00 14.99 187 ASN G N 1
ATOM 14643 C CA . ASN G 1 190 ? -87.082 21.383 -12.260 1.00 13.70 187 ASN G CA 1
ATOM 14644 C C . ASN G 1 190 ? -87.465 21.109 -10.822 1.00 14.08 187 ASN G C 1
ATOM 14645 O O . ASN G 1 190 ? -86.633 20.706 -10.014 1.00 15.30 187 ASN G O 1
ATOM 14650 N N . GLU G 1 191 ? -88.737 21.328 -10.522 1.00 13.16 188 GLU G N 1
ATOM 14651 C CA . GLU G 1 191 ? -89.261 21.203 -9.167 1.00 13.24 188 GLU G CA 1
ATOM 14652 C C . GLU G 1 191 ? -88.955 19.889 -8.451 1.00 12.03 188 GLU G C 1
ATOM 14653 O O . GLU G 1 191 ? -88.820 19.885 -7.230 1.00 10.43 188 GLU G O 1
ATOM 14659 N N . THR G 1 192 ? -88.830 18.789 -9.190 1.00 12.06 189 THR G N 1
ATOM 14660 C CA . THR G 1 192 ? -88.564 17.497 -8.560 1.00 12.54 189 THR G CA 1
ATOM 14661 C C . THR G 1 192 ? -87.103 17.047 -8.617 1.00 12.36 189 THR G C 1
ATOM 14662 O O . THR G 1 192 ? -86.772 15.967 -8.142 1.00 11.69 189 THR G O 1
ATOM 14666 N N . LEU G 1 193 ? -86.240 17.878 -9.187 1.00 11.84 190 LEU G N 1
ATOM 14667 C CA . LEU G 1 193 ? -84.815 17.581 -9.279 1.00 10.38 190 LEU G CA 1
ATOM 14668 C C . LEU G 1 193 ? -84.042 18.814 -8.811 1.00 10.50 190 LEU G C 1
ATOM 14669 O O . LEU G 1 193 ? -83.182 19.338 -9.518 1.00 9.95 190 LEU G O 1
ATOM 14674 N N . ILE G 1 194 ? -84.353 19.263 -7.602 1.00 9.89 191 ILE G N 1
ATOM 14675 C CA . ILE G 1 194 ? -83.781 20.492 -7.061 1.00 10.54 191 ILE G CA 1
ATOM 14676 C C . ILE G 1 194 ? -82.266 20.395 -6.868 1.00 10.74 191 ILE G C 1
ATOM 14677 O O . ILE G 1 194 ? -81.519 21.312 -7.247 1.00 8.99 191 ILE G O 1
ATOM 14682 N N . ASP G 1 195 ? -81.807 19.298 -6.276 1.00 11.30 192 ASP G N 1
ATOM 14683 C CA . ASP G 1 195 ? -80.363 19.110 -6.100 1.00 11.95 192 ASP G CA 1
ATOM 14684 C C . ASP G 1 195 ? -79.695 18.894 -7.441 1.00 11.81 192 ASP G C 1
ATOM 14685 O O . ASP G 1 195 ? -78.700 19.555 -7.737 1.00 11.79 192 ASP G O 1
ATOM 14690 N N . TYR G 1 196 ? -80.234 17.985 -8.254 1.00 12.36 193 TYR G N 1
ATOM 14691 C CA . TYR G 1 196 ? -79.684 17.761 -9.601 1.00 11.79 193 TYR G CA 1
ATOM 14692 C C . TYR G 1 196 ? -79.593 19.080 -10.375 1.00 11.13 193 TYR G C 1
ATOM 14693 O O . TYR G 1 196 ? -78.552 19.380 -10.959 1.00 11.37 193 TYR G O 1
ATOM 14702 N N A SER G 1 197 ? -80.674 19.858 -10.368 0.50 12.29 194 SER G N 1
ATOM 14703 N N B SER G 1 197 ? -80.664 19.876 -10.383 0.50 11.75 194 SER G N 1
ATOM 14704 C CA A SER G 1 197 ? -80.714 21.132 -11.086 0.50 11.96 194 SER G CA 1
ATOM 14705 C CA B SER G 1 197 ? -80.652 21.130 -11.152 0.50 10.76 194 SER G CA 1
ATOM 14706 C C A SER G 1 197 ? -79.578 22.051 -10.649 0.50 11.81 194 SER G C 1
ATOM 14707 C C B SER G 1 197 ? -79.555 22.066 -10.655 0.50 11.24 194 SER G C 1
ATOM 14708 O O A SER G 1 197 ? -78.966 22.736 -11.474 0.50 11.46 194 SER G O 1
ATOM 14709 O O B SER G 1 197 ? -78.941 22.783 -11.452 0.50 10.79 194 SER G O 1
ATOM 14714 N N . ALA G 1 198 ? -79.314 22.069 -9.344 1.00 11.13 195 ALA G N 1
ATOM 14715 C CA . ALA G 1 198 ? -78.269 22.923 -8.764 1.00 11.47 195 ALA G CA 1
ATOM 14716 C C . ALA G 1 198 ? -76.865 22.460 -9.201 1.00 11.37 195 ALA G C 1
ATOM 14717 O O . ALA G 1 198 ? -75.960 23.276 -9.422 1.00 11.11 195 ALA G O 1
ATOM 14719 N N . THR G 1 199 ? -76.664 21.154 -9.344 1.00 12.68 196 THR G N 1
ATOM 14720 C CA . THR G 1 199 ? -75.363 20.681 -9.821 1.00 10.83 196 THR G CA 1
ATOM 14721 C C . THR G 1 199 ? -75.192 21.141 -11.292 1.00 11.87 196 THR G C 1
ATOM 14722 O O . THR G 1 199 ? -74.087 21.496 -11.737 1.00 11.77 196 THR G O 1
ATOM 14726 N N . LYS G 1 200 ? -76.289 21.171 -12.040 1.00 11.33 197 LYS G N 1
ATOM 14727 C CA . LYS G 1 200 ? -76.231 21.611 -13.428 1.00 12.35 197 LYS G CA 1
ATOM 14728 C C . LYS G 1 200 ? -75.985 23.116 -13.556 1.00 12.76 197 LYS G C 1
ATOM 14729 O O . LYS G 1 200 ? -75.305 23.546 -14.482 1.00 12.00 197 LYS G O 1
ATOM 14735 N N . GLY G 1 201 ? -76.537 23.913 -12.640 1.00 11.64 198 GLY G N 1
ATOM 14736 C CA . GLY G 1 201 ? -76.270 25.340 -12.646 1.00 11.51 198 GLY G CA 1
ATOM 14737 C C . GLY G 1 201 ? -74.800 25.558 -12.317 1.00 12.31 198 GLY G C 1
ATOM 14738 O O . GLY G 1 201 ? -74.157 26.468 -12.850 1.00 12.06 198 GLY G O 1
ATOM 14739 N N . ALA G 1 202 ? -74.281 24.742 -11.400 1.00 10.98 199 ALA G N 1
ATOM 14740 C CA . ALA G 1 202 ? -72.866 24.787 -11.046 1.00 12.60 199 ALA G CA 1
ATOM 14741 C C . ALA G 1 202 ? -72.025 24.525 -12.307 1.00 11.40 199 ALA G C 1
ATOM 14742 O O . ALA G 1 202 ? -71.036 25.207 -12.547 1.00 12.82 199 ALA G O 1
ATOM 14744 N N . ILE G 1 203 ? -72.427 23.534 -13.098 1.00 10.39 200 ILE G N 1
ATOM 14745 C CA . ILE G 1 203 ? -71.720 23.213 -14.342 1.00 11.00 200 ILE G CA 1
ATOM 14746 C C . ILE G 1 203 ? -71.722 24.360 -15.347 1.00 11.25 200 ILE G C 1
ATOM 14747 O O . ILE G 1 203 ? -70.709 24.629 -15.993 1.00 10.66 200 ILE G O 1
ATOM 14752 N N . VAL G 1 204 ? -72.855 25.051 -15.465 1.00 11.13 201 VAL G N 1
ATOM 14753 C CA . VAL G 1 204 ? -72.959 26.160 -16.383 1.00 9.25 201 VAL G CA 1
ATOM 14754 C C . VAL G 1 204 ? -71.991 27.266 -15.945 1.00 9.81 201 VAL G C 1
ATOM 14755 O O . VAL G 1 204 ? -71.255 27.798 -16.769 1.00 9.19 201 VAL G O 1
ATOM 14759 N N . ALA G 1 205 ? -72.004 27.630 -14.653 1.00 10.37 202 ALA G N 1
ATOM 14760 C CA . ALA G 1 205 ? -71.096 28.664 -14.145 1.00 10.35 202 ALA G CA 1
ATOM 14761 C C . ALA G 1 205 ? -69.628 28.190 -14.256 1.00 10.90 202 ALA G C 1
ATOM 14762 O O . ALA G 1 205 ? -68.740 28.972 -14.587 1.00 12.95 202 ALA G O 1
ATOM 14764 N N . PHE G 1 206 ? -69.378 26.916 -13.970 1.00 12.02 203 PHE G N 1
ATOM 14765 C CA . PHE G 1 206 ? -68.027 26.308 -14.128 1.00 10.81 203 PHE G CA 1
ATOM 14766 C C . PHE G 1 206 ? -67.546 26.491 -15.563 1.00 10.63 203 PHE G C 1
ATOM 14767 O O . PHE G 1 206 ? -66.419 26.925 -15.827 1.00 10.32 203 PHE G O 1
ATOM 14775 N N . THR G 1 207 ? -68.420 26.182 -16.510 1.00 12.48 204 THR G N 1
ATOM 14776 C CA . THR G 1 207 ? -68.093 26.320 -17.934 1.00 9.64 204 THR G CA 1
ATOM 14777 C C . THR G 1 207 ? -67.716 27.766 -18.295 1.00 11.03 204 THR G C 1
ATOM 14778 O O . THR G 1 207 ? -66.711 27.994 -18.957 1.00 11.25 204 THR G O 1
ATOM 14782 N N . ARG G 1 208 ? -68.518 28.733 -17.846 1.00 10.68 205 ARG G N 1
ATOM 14783 C CA . ARG G 1 208 ? -68.282 30.146 -18.109 1.00 10.90 205 ARG G CA 1
ATOM 14784 C C . ARG G 1 208 ? -66.952 30.634 -17.536 1.00 11.14 205 ARG G C 1
ATOM 14785 O O . ARG G 1 208 ? -66.147 31.261 -18.228 1.00 12.22 205 ARG G O 1
ATOM 14793 N N . SER G 1 209 ? -66.734 30.364 -16.261 1.00 11.20 206 SER G N 1
ATOM 14794 C CA . SER G 1 209 ? -65.518 30.790 -15.585 1.00 12.03 206 SER G CA 1
ATOM 14795 C C . SER G 1 209 ? -64.278 30.080 -16.139 1.00 11.42 206 SER G C 1
ATOM 14796 O O . SER G 1 209 ? -63.230 30.701 -16.321 1.00 11.59 206 SER G O 1
ATOM 14799 N N . LEU G 1 210 ? -64.378 28.782 -16.395 1.00 11.43 207 LEU G N 1
ATOM 14800 C CA . LEU G 1 210 ? -63.211 28.060 -16.912 1.00 10.75 207 LEU G CA 1
ATOM 14801 C C . LEU G 1 210 ? -62.833 28.560 -18.306 1.00 10.90 207 LEU G C 1
ATOM 14802 O O . LEU G 1 210 ? -61.659 28.689 -18.605 1.00 10.09 207 LEU G O 1
ATOM 14807 N N . SER G 1 211 ? -63.823 28.875 -19.148 1.00 12.11 208 SER G N 1
ATOM 14808 C CA . SER G 1 211 ? -63.547 29.356 -20.500 1.00 10.18 208 SER G CA 1
ATOM 14809 C C . SER G 1 211 ? -62.700 30.609 -20.402 1.00 11.03 208 SER G C 1
ATOM 14810 O O . SER G 1 211 ? -61.708 30.770 -21.110 1.00 11.40 208 SER G O 1
ATOM 14813 N N . GLN G 1 212 ? -63.065 31.492 -19.489 1.00 10.48 209 GLN G N 1
ATOM 14814 C CA . GLN G 1 212 ? -62.324 32.722 -19.339 1.00 11.56 209 GLN G CA 1
ATOM 14815 C C . GLN G 1 212 ? -60.936 32.437 -18.779 1.00 11.34 209 GLN G C 1
ATOM 14816 O O . GLN G 1 212 ? -59.963 33.046 -19.201 1.00 10.60 209 GLN G O 1
ATOM 14822 N N . SER G 1 213 ? -60.851 31.498 -17.845 1.00 11.21 210 SER G N 1
ATOM 14823 C CA . SER G 1 213 ? -59.562 31.122 -17.257 1.00 12.17 210 SER G CA 1
ATOM 14824 C C . SER G 1 213 ? -58.550 30.602 -18.277 1.00 12.00 210 SER G C 1
ATOM 14825 O O . SER G 1 213 ? -57.383 30.972 -18.221 1.00 12.69 210 SER G O 1
ATOM 14828 N N . LEU G 1 214 ? -59.008 29.769 -19.212 1.00 11.31 211 LEU G N 1
ATOM 14829 C CA . LEU G 1 214 ? -58.135 29.109 -20.174 1.00 10.42 211 LEU G CA 1
ATOM 14830 C C . LEU G 1 214 ? -58.026 29.720 -21.578 1.00 10.34 211 LEU G C 1
ATOM 14831 O O . LEU G 1 214 ? -57.290 29.201 -22.428 1.00 7.56 211 LEU G O 1
ATOM 14836 N N . VAL G 1 215 ? -58.707 30.818 -21.831 1.00 9.46 212 VAL G N 1
ATOM 14837 C CA . VAL G 1 215 ? -58.729 31.360 -23.185 1.00 11.72 212 VAL G CA 1
ATOM 14838 C C . VAL G 1 215 ? -57.361 31.769 -23.719 1.00 12.36 212 VAL G C 1
ATOM 14839 O O . VAL G 1 215 ? -57.055 31.550 -24.901 1.00 12.93 212 VAL G O 1
ATOM 14843 N N . GLN G 1 216 ? -56.524 32.350 -22.870 1.00 11.76 213 GLN G N 1
ATOM 14844 C CA . GLN G 1 216 ? -55.222 32.775 -23.336 1.00 12.73 213 GLN G CA 1
ATOM 14845 C C . GLN G 1 216 ? -54.253 31.596 -23.520 1.00 13.17 213 GLN G C 1
ATOM 14846 O O . GLN G 1 216 ? -53.220 31.749 -24.161 1.00 12.31 213 GLN G O 1
ATOM 14852 N N . LYS G 1 217 ? -54.606 30.430 -22.981 1.00 13.26 214 LYS G N 1
ATOM 14853 C CA . LYS G 1 217 ? -53.820 29.215 -23.162 1.00 13.77 214 LYS G CA 1
ATOM 14854 C C . LYS G 1 217 ? -54.273 28.471 -24.421 1.00 12.98 214 LYS G C 1
ATOM 14855 O O . LYS G 1 217 ? -53.683 27.451 -24.790 1.00 12.10 214 LYS G O 1
ATOM 14861 N N . GLY G 1 218 ? -55.319 28.977 -25.066 1.00 12.33 215 GLY G N 1
ATOM 14862 C CA . GLY G 1 218 ? -55.835 28.387 -26.309 1.00 11.96 215 GLY G CA 1
ATOM 14863 C C . GLY G 1 218 ? -56.663 27.121 -26.154 1.00 10.70 215 GLY G C 1
ATOM 14864 O O . GLY G 1 218 ? -56.721 26.294 -27.068 1.00 10.45 215 GLY G O 1
ATOM 14865 N N . ILE G 1 219 ? -57.305 26.970 -25.002 1.00 10.82 216 ILE G N 1
ATOM 14866 C CA . ILE G 1 219 ? -58.177 25.834 -24.712 1.00 10.55 216 ILE G CA 1
ATOM 14867 C C . ILE G 1 219 ? -59.613 26.364 -24.615 1.00 11.26 216 ILE G C 1
ATOM 14868 O O . ILE G 1 219 ? -59.894 27.226 -23.802 1.00 12.39 216 ILE G O 1
ATOM 14873 N N . ARG G 1 220 ? -60.514 25.866 -25.455 1.00 11.54 217 ARG G N 1
ATOM 14874 C CA . ARG G 1 220 ? -61.910 26.330 -25.447 1.00 11.11 217 ARG G CA 1
ATOM 14875 C C . ARG G 1 220 ? -62.702 25.445 -24.506 1.00 10.35 217 ARG G C 1
ATOM 14876 O O . ARG G 1 220 ? -62.386 24.265 -24.327 1.00 8.08 217 ARG G O 1
ATOM 14884 N N . VAL G 1 221 ? -63.702 26.037 -23.866 1.00 10.16 218 VAL G N 1
ATOM 14885 C CA . VAL G 1 221 ? -64.542 25.325 -22.921 1.00 11.12 218 VAL G CA 1
ATOM 14886 C C . VAL G 1 221 ? -65.952 25.769 -23.217 1.00 11.68 218 VAL G C 1
ATOM 14887 O O . VAL G 1 221 ? -66.248 26.953 -23.184 1.00 10.73 218 VAL G O 1
ATOM 14891 N N . ASN G 1 222 ? -66.809 24.812 -23.536 1.00 11.18 219 ASN G N 1
ATOM 14892 C CA . ASN G 1 222 ? -68.183 25.098 -23.890 1.00 10.88 219 ASN G CA 1
ATOM 14893 C C . ASN G 1 222 ? -69.025 23.997 -23.325 1.00 10.66 219 ASN G C 1
ATOM 14894 O O . ASN G 1 222 ? -68.503 23.017 -22.778 1.00 9.13 219 ASN G O 1
ATOM 14899 N N . GLY G 1 223 ? -70.328 24.141 -23.476 1.00 9.18 220 GLY G N 1
ATOM 14900 C CA . GLY G 1 223 ? -71.255 23.151 -22.981 1.00 9.89 220 GLY G CA 1
ATOM 14901 C C . GLY G 1 223 ? -72.403 22.844 -23.908 1.00 10.50 220 GLY G C 1
ATOM 14902 O O . GLY G 1 223 ? -72.664 23.570 -24.891 1.00 12.50 220 GLY G O 1
ATOM 14903 N N . VAL G 1 224 ? -73.086 21.751 -23.585 1.00 11.29 221 VAL G N 1
ATOM 14904 C CA . VAL G 1 224 ? -74.282 21.309 -24.279 1.00 10.71 221 VAL G CA 1
ATOM 14905 C C . VAL G 1 224 ? -75.338 21.133 -23.197 1.00 11.34 221 VAL G C 1
ATOM 14906 O O . VAL G 1 224 ? -75.066 20.532 -22.162 1.00 9.74 221 VAL G O 1
ATOM 14910 N N . ALA G 1 225 ? -76.517 21.714 -23.409 1.00 10.24 222 ALA G N 1
ATOM 14911 C CA . ALA G 1 225 ? -77.613 21.594 -22.457 1.00 11.04 222 ALA G CA 1
ATOM 14912 C C . ALA G 1 225 ? -78.749 20.795 -23.101 1.00 10.96 222 ALA G C 1
ATOM 14913 O O . ALA G 1 225 ? -79.610 21.348 -23.793 1.00 10.78 222 ALA G O 1
ATOM 14915 N N . PRO G 1 226 ? -78.731 19.472 -22.909 1.00 10.40 223 PRO G N 1
ATOM 14916 C CA . PRO G 1 226 ? -79.791 18.675 -23.494 1.00 10.25 223 PRO G CA 1
ATOM 14917 C C . PRO G 1 226 ? -81.146 18.894 -22.827 1.00 11.79 223 PRO G C 1
ATOM 14918 O O . PRO G 1 226 ? -81.208 19.215 -21.645 1.00 10.87 223 PRO G O 1
ATOM 14922 N N . GLY G 1 227 ? -82.215 18.739 -23.603 1.00 12.33 224 GLY G N 1
ATOM 14923 C CA . GLY G 1 227 ? -83.560 18.702 -23.057 1.00 12.35 224 GLY G CA 1
ATOM 14924 C C . GLY G 1 227 ? -83.756 17.228 -22.696 1.00 13.40 224 GLY G C 1
ATOM 14925 O O . GLY G 1 227 ? -82.784 16.537 -22.355 1.00 13.52 224 GLY G O 1
ATOM 14926 N N . PRO G 1 228 ? -84.994 16.714 -22.804 1.00 13.43 225 PRO G N 1
ATOM 14927 C CA . PRO G 1 228 ? -85.254 15.301 -22.437 1.00 13.12 225 PRO G CA 1
ATOM 14928 C C . PRO G 1 228 ? -84.802 14.297 -23.487 1.00 12.70 225 PRO G C 1
ATOM 14929 O O . PRO G 1 228 ? -85.428 14.185 -24.549 1.00 11.30 225 PRO G O 1
ATOM 14933 N N . ILE G 1 229 ? -83.724 13.572 -23.174 1.00 12.22 226 ILE G N 1
ATOM 14934 C CA . ILE G 1 229 ? -83.152 12.589 -24.074 1.00 10.24 226 ILE G CA 1
ATOM 14935 C C . ILE G 1 229 ? -83.322 11.177 -23.517 1.00 10.81 226 ILE G C 1
ATOM 14936 O O . ILE G 1 229 ? -83.039 10.904 -22.335 1.00 10.03 226 ILE G O 1
ATOM 14941 N N . TRP G 1 230 ? -83.782 10.289 -24.391 1.00 10.84 227 TRP G N 1
ATOM 14942 C CA . TRP G 1 230 ? -84.042 8.908 -24.036 1.00 11.52 227 TRP G CA 1
ATOM 14943 C C . TRP G 1 230 ? -82.723 8.162 -23.837 1.00 10.95 227 TRP G C 1
ATOM 14944 O O . TRP G 1 230 ? -82.093 7.720 -24.800 1.00 12.79 227 TRP G O 1
ATOM 14955 N N . THR G 1 231 ? -82.325 8.043 -22.569 1.00 10.25 228 THR G N 1
ATOM 14956 C CA . THR G 1 231 ? -81.088 7.388 -22.158 1.00 9.99 228 THR G CA 1
ATOM 14957 C C . THR G 1 231 ? -81.382 6.493 -20.931 1.00 9.78 228 THR G C 1
ATOM 14958 O O . THR G 1 231 ? -82.494 6.523 -20.400 1.00 9.36 228 THR G O 1
ATOM 14962 N N . PRO G 1 232 ? -80.394 5.688 -20.480 1.00 9.83 229 PRO G N 1
ATOM 14963 C CA . PRO G 1 232 ? -80.605 4.846 -19.282 1.00 9.23 229 PRO G CA 1
ATOM 14964 C C . PRO G 1 232 ? -80.802 5.654 -17.996 1.00 8.88 229 PRO G C 1
ATOM 14965 O O . PRO G 1 232 ? -81.246 5.111 -16.976 1.00 7.14 229 PRO G O 1
ATOM 14969 N N . LEU G 1 233 ? -80.456 6.941 -18.045 1.00 8.16 230 LEU G N 1
ATOM 14970 C CA . LEU G 1 233 ? -80.644 7.830 -16.903 1.00 8.61 230 LEU G CA 1
ATOM 14971 C C . LEU G 1 233 ? -82.139 7.967 -16.594 1.00 9.14 230 LEU G C 1
ATOM 14972 O O . LEU G 1 233 ? -82.532 8.127 -15.429 1.00 10.84 230 LEU G O 1
ATOM 14977 N N . ILE G 1 234 ? -82.961 7.868 -17.640 1.00 8.92 231 ILE G N 1
ATOM 14978 C CA . ILE G 1 234 ? -84.406 8.101 -17.540 1.00 8.68 231 ILE G CA 1
ATOM 14979 C C . ILE G 1 234 ? -85.206 7.000 -16.814 1.00 9.17 231 ILE G C 1
ATOM 14980 O O . ILE G 1 234 ? -85.841 7.283 -15.793 1.00 8.08 231 ILE G O 1
ATOM 14985 N N . PRO G 1 235 ? -85.188 5.754 -17.326 1.00 9.34 232 PRO G N 1
ATOM 14986 C CA . PRO G 1 235 ? -85.935 4.716 -16.621 1.00 10.17 232 PRO G CA 1
ATOM 14987 C C . PRO G 1 235 ? -85.322 4.306 -15.277 1.00 9.97 232 PRO G C 1
ATOM 14988 O O . PRO G 1 235 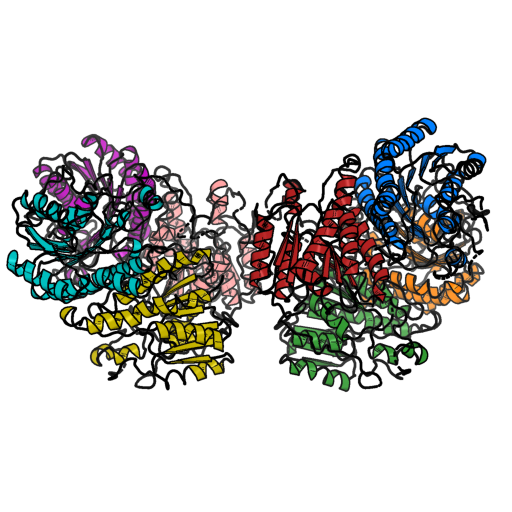? -85.964 3.600 -14.512 1.00 10.05 232 PRO G O 1
ATOM 14992 N N . SER G 1 236 ? -84.097 4.748 -14.993 1.00 10.37 233 SER G N 1
ATOM 14993 C CA . SER G 1 236 ? -83.430 4.393 -13.737 1.00 10.36 233 SER G CA 1
ATOM 14994 C C . SER G 1 236 ? -83.609 5.454 -12.642 1.00 10.29 233 SER G C 1
ATOM 14995 O O . SER G 1 236 ? -83.200 5.240 -11.500 1.00 11.19 233 SER G O 1
ATOM 14998 N N . SER G 1 237 ? -84.216 6.589 -12.987 1.00 9.81 234 SER G N 1
ATOM 14999 C CA . SER G 1 237 ? -84.460 7.655 -12.013 1.00 9.23 234 SER G CA 1
ATOM 15000 C C . SER G 1 237 ? -85.958 7.931 -11.848 1.00 10.08 234 SER G C 1
ATOM 15001 O O . SER G 1 237 ? -86.428 8.083 -10.724 1.00 11.07 234 SER G O 1
ATOM 15004 N N . PHE G 1 238 ? -86.705 7.976 -12.951 1.00 10.73 235 PHE G N 1
ATOM 15005 C CA . PHE G 1 238 ? -88.152 8.237 -12.900 1.00 11.42 235 PHE G CA 1
ATOM 15006 C C . PHE G 1 238 ? -88.980 6.950 -12.818 1.00 12.46 235 PHE G C 1
ATOM 15007 O O . PHE G 1 238 ? -88.528 5.888 -13.252 1.00 12.41 235 PHE G O 1
ATOM 15015 N N . ASP G 1 239 ? -90.189 7.042 -12.255 1.00 13.48 236 ASP G N 1
ATOM 15016 C CA . ASP G 1 239 ? -91.072 5.869 -12.168 1.00 14.29 236 ASP G CA 1
ATOM 15017 C C . ASP G 1 239 ? -91.749 5.649 -13.525 1.00 15.36 236 ASP G C 1
ATOM 15018 O O . ASP G 1 239 ? -91.731 6.546 -14.377 1.00 14.95 236 ASP G O 1
ATOM 15023 N N . GLU G 1 240 ? -92.330 4.464 -13.734 1.00 15.89 237 GLU G N 1
ATOM 15024 C CA . GLU G 1 240 ? -92.937 4.134 -15.036 1.00 16.44 237 GLU G CA 1
ATOM 15025 C C . GLU G 1 240 ? -93.893 5.208 -15.567 1.00 16.40 237 GLU G C 1
ATOM 15026 O O . GLU G 1 240 ? -93.834 5.554 -16.749 1.00 16.16 237 GLU G O 1
ATOM 15032 N N . LYS G 1 241 ? -94.766 5.722 -14.704 1.00 16.23 238 LYS G N 1
ATOM 15033 C CA . LYS G 1 241 ? -95.704 6.773 -15.090 1.00 16.35 238 LYS G CA 1
ATOM 15034 C C . LYS G 1 241 ? -94.998 7.940 -15.786 1.00 16.27 238 LYS G C 1
ATOM 15035 O O . LYS G 1 241 ? -95.352 8.319 -16.907 1.00 16.00 238 LYS G O 1
ATOM 15041 N N . LYS G 1 242 ? -93.988 8.493 -15.124 1.00 15.73 239 LYS G N 1
ATOM 15042 C CA . LYS G 1 242 ? -93.284 9.653 -15.650 1.00 15.86 239 LYS G CA 1
ATOM 15043 C C . LYS G 1 242 ? -92.338 9.310 -16.811 1.00 15.04 239 LYS G C 1
ATOM 15044 O O . LYS G 1 242 ? -92.020 10.173 -17.633 1.00 14.11 239 LYS G O 1
ATOM 15050 N N . VAL G 1 243 ? -91.900 8.054 -16.873 1.00 14.08 240 VAL G N 1
ATOM 15051 C CA . VAL G 1 243 ? -91.046 7.590 -17.963 1.00 13.66 240 VAL G CA 1
ATOM 15052 C C . VAL G 1 243 ? -91.885 7.481 -19.238 1.00 13.24 240 VAL G C 1
ATOM 15053 O O . VAL G 1 243 ? -91.414 7.818 -20.328 1.00 12.88 240 VAL G O 1
ATOM 15057 N N . SER G 1 244 ? -93.140 7.052 -19.082 1.00 12.48 241 SER G N 1
ATOM 15058 C CA . SER G 1 244 ? -94.057 6.860 -20.209 1.00 12.23 241 SER G CA 1
ATOM 15059 C C . SER G 1 244 ? -94.590 8.164 -20.807 1.00 12.52 241 SER G C 1
ATOM 15060 O O . SER G 1 244 ? -95.243 8.142 -21.847 1.00 12.68 241 SER G O 1
ATOM 15063 N N . GLN G 1 245 ? -94.345 9.291 -20.144 1.00 12.73 242 GLN G N 1
ATOM 15064 C CA . GLN G 1 245 ? -94.763 10.588 -20.676 1.00 13.28 242 GLN G CA 1
ATOM 15065 C C . GLN G 1 245 ? -93.549 11.488 -20.920 1.00 13.29 242 GLN G C 1
ATOM 15066 O O . GLN G 1 245 ? -93.692 12.664 -21.253 1.00 13.11 242 GLN G O 1
ATOM 15072 N N . PHE G 1 246 ? -92.359 10.903 -20.780 1.00 13.19 243 PHE G N 1
ATOM 15073 C CA . PHE G 1 246 ? -91.093 11.605 -20.959 1.00 13.47 243 PHE G CA 1
ATOM 15074 C C . PHE G 1 246 ? -91.024 12.312 -22.307 1.00 13.17 243 PHE G C 1
ATOM 15075 O O . PHE G 1 246 ? -91.262 11.698 -23.351 1.00 13.40 243 PHE G O 1
ATOM 15083 N N . GLY G 1 247 ? -90.708 13.607 -22.270 1.00 12.98 244 GLY G N 1
ATOM 15084 C CA . GLY G 1 247 ? -90.558 14.413 -23.484 1.00 12.80 244 GLY G CA 1
ATOM 15085 C C . GLY G 1 247 ? -91.844 14.893 -24.139 1.00 12.13 244 GLY G C 1
ATOM 15086 O O . GLY G 1 247 ? -91.805 15.489 -25.212 1.00 12.85 244 GLY G O 1
ATOM 15087 N N . SER G 1 248 ? -92.987 14.671 -23.500 1.00 11.72 245 SER G N 1
ATOM 15088 C CA . SER G 1 248 ? -94.262 15.087 -24.091 1.00 11.04 245 SER G CA 1
ATOM 15089 C C . SER G 1 248 ? -94.539 16.577 -23.889 1.00 10.84 245 SER G C 1
ATOM 15090 O O . SER G 1 248 ? -95.418 17.151 -24.544 1.00 10.82 245 SER G O 1
ATOM 15093 N N . ASN G 1 249 ? -93.775 17.205 -23.004 1.00 10.49 246 ASN G N 1
ATOM 15094 C CA . ASN G 1 249 ? -93.968 18.625 -22.700 1.00 11.47 246 ASN G CA 1
ATOM 15095 C C . ASN G 1 249 ? -93.141 19.630 -23.523 1.00 10.80 246 ASN G C 1
ATOM 15096 O O . ASN G 1 249 ? -93.356 20.833 -23.409 1.00 11.98 246 ASN G O 1
ATOM 15101 N N . VAL G 1 250 ? -92.209 19.162 -24.344 1.00 10.20 247 VAL G N 1
ATOM 15102 C CA . VAL G 1 250 ? -91.418 20.086 -25.162 1.00 9.17 247 VAL G CA 1
ATOM 15103 C C . VAL G 1 250 ? -92.196 20.443 -26.421 1.00 7.56 247 VAL G C 1
ATOM 15104 O O . VAL G 1 250 ? -93.136 19.734 -26.791 1.00 7.68 247 VAL G O 1
ATOM 15108 N N . PRO G 1 251 ? -91.826 21.550 -27.082 1.00 5.92 248 PRO G N 1
ATOM 15109 C CA . PRO G 1 251 ? -92.588 21.956 -28.263 1.00 5.88 248 PRO G CA 1
ATOM 15110 C C . PRO G 1 251 ? -92.649 20.923 -29.385 1.00 5.83 248 PRO G C 1
ATOM 15111 O O . PRO G 1 251 ? -93.681 20.808 -30.034 1.00 3.66 248 PRO G O 1
ATOM 15123 N N . GLN G 1 253 ? -92.866 17.933 -28.961 1.00 7.99 250 GLN G N 1
ATOM 15124 C CA . GLN G 1 253 ? -93.711 16.860 -28.431 1.00 9.50 250 GLN G CA 1
ATOM 15125 C C . GLN G 1 253 ? -93.137 15.450 -28.558 1.00 10.62 250 GLN G C 1
ATOM 15126 O O . GLN G 1 253 ? -93.841 14.506 -28.929 1.00 11.06 250 GLN G O 1
ATOM 15132 N N . ARG G 1 254 ? -91.858 15.325 -28.228 1.00 11.90 251 ARG G N 1
ATOM 15133 C CA . ARG G 1 254 ? -91.178 14.043 -28.219 1.00 13.08 251 ARG G CA 1
ATOM 15134 C C . ARG G 1 254 ? -89.829 14.234 -27.562 1.00 14.85 251 ARG G C 1
ATOM 15135 O O . ARG G 1 254 ? -89.254 15.324 -27.623 1.00 15.39 251 ARG G O 1
ATOM 15143 N N . PRO G 1 255 ? -89.317 13.181 -26.915 1.00 15.91 252 PRO G N 1
ATOM 15144 C CA . PRO G 1 255 ? -87.984 13.330 -26.378 1.00 16.32 252 PRO G CA 1
ATOM 15145 C C . PRO G 1 255 ? -87.005 13.234 -27.537 1.00 17.10 252 PRO G C 1
ATOM 15146 O O . PRO G 1 255 ? -87.393 12.845 -28.644 1.00 18.18 252 PRO G O 1
ATOM 15150 N N . GLY G 1 256 ? -85.756 13.602 -27.299 1.00 16.52 253 GLY G N 1
ATOM 15151 C CA . GLY G 1 256 ? -84.736 13.475 -28.325 1.00 16.78 253 GLY G CA 1
ATOM 15152 C C . GLY G 1 256 ? -84.083 12.111 -28.225 1.00 16.32 253 GLY G C 1
ATOM 15153 O O . GLY G 1 256 ? -84.237 11.408 -27.214 1.00 16.63 253 GLY G O 1
ATOM 15154 N N . GLN G 1 257 ? -83.385 11.718 -29.285 1.00 15.76 254 GLN G N 1
ATOM 15155 C CA . GLN G 1 257 ? -82.631 10.471 -29.291 1.00 14.24 254 GLN G CA 1
ATOM 15156 C C . GLN G 1 257 ? -81.165 10.844 -29.133 1.00 13.79 254 GLN G C 1
ATOM 15157 O O . GLN G 1 257 ? -80.747 11.926 -29.545 1.00 13.70 254 GLN G O 1
ATOM 15163 N N . PRO G 1 258 ? -80.370 9.961 -28.523 1.00 13.45 255 PRO G N 1
ATOM 15164 C CA . PRO G 1 258 ? -78.973 10.314 -28.306 1.00 12.84 255 PRO G CA 1
ATOM 15165 C C . PRO G 1 258 ? -78.201 10.762 -29.554 1.00 12.94 255 PRO G C 1
ATOM 15166 O O . PRO G 1 258 ? -77.319 11.624 -29.445 1.00 12.30 255 PRO G O 1
ATOM 15170 N N . TYR G 1 259 ? -78.517 10.221 -30.731 1.00 12.86 256 TYR G N 1
ATOM 15171 C CA . TYR G 1 259 ? -77.742 10.589 -31.923 1.00 13.71 256 TYR G CA 1
ATOM 15172 C C . TYR G 1 259 ? -77.939 12.043 -32.290 1.00 13.10 256 TYR G C 1
ATOM 15173 O O . TYR G 1 259 ? -77.086 12.635 -32.959 1.00 12.77 256 TYR G O 1
ATOM 15182 N N . GLU G 1 260 ? -79.063 12.616 -31.853 1.00 13.58 257 GLU G N 1
ATOM 15183 C CA . GLU G 1 260 ? -79.392 14.016 -32.155 1.00 13.55 257 GLU G CA 1
ATOM 15184 C C . GLU G 1 260 ? -78.568 14.995 -31.330 1.00 13.11 257 GLU G C 1
ATOM 15185 O O . GLU G 1 260 ? -78.621 16.206 -31.549 1.00 13.04 257 GLU G O 1
ATOM 15191 N N . LEU G 1 261 ? -77.824 14.465 -30.367 1.00 13.26 258 LEU G N 1
ATOM 15192 C CA . LEU G 1 261 ? -76.937 15.275 -29.551 1.00 12.60 258 LEU G CA 1
ATOM 15193 C C . LEU G 1 261 ? -75.496 15.306 -30.070 1.00 12.90 258 LEU G C 1
ATOM 15194 O O . LEU G 1 261 ? -74.780 16.308 -29.889 1.00 11.92 258 LEU G O 1
ATOM 15199 N N . ALA G 1 262 ? -75.077 14.222 -30.728 1.00 11.35 259 ALA G N 1
ATOM 15200 C CA . ALA G 1 262 ? -73.680 14.064 -31.110 1.00 10.87 259 ALA G CA 1
ATOM 15201 C C . ALA G 1 262 ? -73.116 15.179 -31.974 1.00 10.87 259 ALA G C 1
ATOM 15202 O O . ALA G 1 262 ? -71.995 15.642 -31.730 1.00 11.35 259 ALA G O 1
ATOM 15204 N N . PRO G 1 263 ? -73.872 15.615 -32.998 1.00 11.51 260 PRO G N 1
ATOM 15205 C CA . PRO G 1 263 ? -73.285 16.656 -33.836 1.00 11.03 260 PRO G CA 1
ATOM 15206 C C . PRO G 1 263 ? -72.954 17.954 -33.105 1.00 10.88 260 PRO G C 1
ATOM 15207 O O . PRO G 1 263 ? -72.051 18.676 -33.528 1.00 12.22 260 PRO G O 1
ATOM 15211 N N . ALA G 1 264 ? -73.665 18.268 -32.027 1.00 13.06 261 ALA G N 1
ATOM 15212 C CA . ALA G 1 264 ? -73.346 19.468 -31.245 1.00 12.58 261 ALA G CA 1
ATOM 15213 C C . ALA G 1 264 ? -71.986 19.288 -30.589 1.00 12.10 261 ALA G C 1
ATOM 15214 O O . ALA G 1 264 ? -71.174 20.213 -30.561 1.00 14.28 261 ALA G O 1
ATOM 15216 N N . TYR G 1 265 ? -71.700 18.079 -30.106 1.00 12.45 262 TYR G N 1
ATOM 15217 C CA . TYR G 1 265 ? -70.394 17.807 -29.508 1.00 10.47 262 TYR G CA 1
ATOM 15218 C C . TYR G 1 265 ? -69.281 17.845 -30.565 1.00 10.58 262 TYR G C 1
ATOM 15219 O O . TYR G 1 265 ? -68.170 18.352 -30.321 1.00 7.42 262 TYR G O 1
ATOM 15228 N N . VAL G 1 266 ? -69.576 17.305 -31.741 1.00 10.48 263 VAL G N 1
ATOM 15229 C CA . VAL G 1 266 ? -68.617 17.326 -32.824 1.00 10.35 263 VAL G CA 1
ATOM 15230 C C . VAL G 1 266 ? -68.298 18.755 -33.182 1.00 11.17 263 VAL G C 1
ATOM 15231 O O . VAL G 1 266 ? -67.126 19.090 -33.380 1.00 13.50 263 VAL G O 1
ATOM 15235 N N . TYR G 1 267 ? -69.330 19.598 -33.265 1.00 11.00 264 TYR G N 1
ATOM 15236 C CA . TYR G 1 267 ? -69.132 21.004 -33.543 1.00 11.52 264 TYR G CA 1
ATOM 15237 C C . TYR G 1 267 ? -68.214 21.642 -32.498 1.00 11.37 264 TYR G C 1
ATOM 15238 O O . TYR G 1 267 ? -67.201 22.257 -32.833 1.00 11.66 264 TYR G O 1
ATOM 15247 N N . LEU G 1 268 ? -68.558 21.476 -31.224 1.00 12.27 265 LEU G N 1
ATOM 15248 C CA . LEU G 1 268 ? -67.769 22.049 -30.145 1.00 11.78 265 LEU G CA 1
ATOM 15249 C C . LEU G 1 268 ? -66.359 21.457 -29.983 1.00 11.10 265 LEU G C 1
ATOM 15250 O O . LEU G 1 268 ? -65.426 22.166 -29.602 1.00 12.52 265 LEU G O 1
ATOM 15255 N N . ALA G 1 269 ? -66.177 20.194 -30.330 1.00 9.79 266 ALA G N 1
ATOM 15256 C CA . ALA G 1 269 ? -64.857 19.561 -30.158 1.00 12.12 266 ALA G CA 1
ATOM 15257 C C . ALA G 1 269 ? -63.858 19.879 -31.264 1.00 13.50 266 ALA G C 1
ATOM 15258 O O . ALA G 1 269 ? -62.635 19.769 -31.054 1.00 14.31 266 ALA G O 1
ATOM 15260 N N . SER G 1 270 ? -64.364 20.266 -32.436 1.00 15.15 267 SER G N 1
ATOM 15261 C CA . SER G 1 270 ? -63.498 20.477 -33.594 1.00 14.10 267 SER G CA 1
ATOM 15262 C C . SER G 1 270 ? -63.225 21.935 -33.872 1.00 15.10 267 SER G C 1
ATOM 15263 O O . SER G 1 270 ? -63.872 22.843 -33.317 1.00 12.89 267 SER G O 1
ATOM 15266 N N . SER G 1 271 ? -62.291 22.151 -34.786 1.00 14.34 268 SER G N 1
ATOM 15267 C CA . SER G 1 271 ? -61.913 23.496 -35.193 1.00 15.61 268 SER G CA 1
ATOM 15268 C C . SER G 1 271 ? -63.069 24.248 -35.882 1.00 15.06 268 SER G C 1
ATOM 15269 O O . SER G 1 271 ? -62.926 25.419 -36.209 1.00 15.02 268 SER G O 1
ATOM 15272 N N . ASP G 1 272 ? -64.195 23.568 -36.111 1.00 14.19 269 ASP G N 1
ATOM 15273 C CA . ASP G 1 272 ? -65.393 24.194 -36.674 1.00 13.63 269 ASP G CA 1
ATOM 15274 C C . ASP G 1 272 ? -65.901 25.310 -35.746 1.00 13.53 269 ASP G C 1
ATOM 15275 O O . ASP G 1 272 ? -66.571 26.259 -36.192 1.00 13.96 269 ASP G O 1
ATOM 15280 N N . SER G 1 273 ? -65.582 25.185 -34.454 1.00 12.11 270 SER G N 1
ATOM 15281 C CA . SER G 1 273 ? -65.992 26.142 -33.450 1.00 11.45 270 SER G CA 1
ATOM 15282 C C . SER G 1 273 ? -64.810 26.913 -32.883 1.00 10.35 270 SER G C 1
ATOM 15283 O O . SER G 1 273 ? -64.828 27.324 -31.731 1.00 9.12 270 SER G O 1
ATOM 15286 N N . SER G 1 274 ? -63.801 27.150 -33.711 1.00 11.48 271 SER G N 1
ATOM 15287 C CA . SER G 1 274 ? -62.607 27.871 -33.275 1.00 12.01 271 SER G CA 1
ATOM 15288 C C . SER G 1 274 ? -62.869 29.244 -32.650 1.00 12.81 271 SER G C 1
ATOM 15289 O O . SER G 1 274 ? -62.055 29.711 -31.868 1.00 13.66 271 SER G O 1
ATOM 15292 N N . TYR G 1 275 ? -63.984 29.906 -32.963 1.00 12.62 272 TYR G N 1
ATOM 15293 C CA . TYR G 1 275 ? -64.228 31.237 -32.384 1.00 11.41 272 TYR G CA 1
ATOM 15294 C C . TYR G 1 275 ? -65.339 31.192 -31.327 1.00 12.98 272 TYR G C 1
ATOM 15295 O O . TYR G 1 275 ? -65.976 32.216 -31.019 1.00 12.48 272 TYR G O 1
ATOM 15304 N N . VAL G 1 276 ? -65.530 30.003 -30.750 1.00 11.84 273 VAL G N 1
ATOM 15305 C CA . VAL G 1 276 ? -66.563 29.772 -29.770 1.00 11.22 273 VAL G CA 1
ATOM 15306 C C . VAL G 1 276 ? -66.001 29.264 -28.447 1.00 11.44 273 VAL G C 1
ATOM 15307 O O . VAL G 1 276 ? -65.386 28.185 -28.385 1.00 13.25 273 VAL G O 1
ATOM 15311 N N . THR G 1 277 ? -66.215 30.029 -27.384 1.00 10.86 274 THR G N 1
ATOM 15312 C CA . THR G 1 277 ? -65.846 29.593 -26.046 1.00 11.55 274 THR G CA 1
ATOM 15313 C C . THR G 1 277 ? -66.749 30.257 -25.022 1.00 12.38 274 THR G C 1
ATOM 15314 O O . THR G 1 277 ? -67.246 31.391 -25.225 1.00 10.85 274 THR G O 1
ATOM 15318 N N . GLY G 1 278 ? -67.020 29.520 -23.951 1.00 12.45 275 GLY G N 1
ATOM 15319 C CA . GLY G 1 278 ? -67.891 30.009 -22.881 1.00 10.44 275 GLY G CA 1
ATOM 15320 C C . GLY G 1 278 ? -69.360 29.852 -23.182 1.00 11.98 275 GLY G C 1
ATOM 15321 O O . GLY G 1 278 ? -70.227 30.356 -22.434 1.00 11.81 275 GLY G O 1
ATOM 15322 N N . GLN G 1 279 ? -69.667 29.136 -24.255 1.00 11.18 276 GLN G N 1
ATOM 15323 C CA . GLN G 1 279 ? -71.044 29.055 -24.697 1.00 12.28 276 GLN G CA 1
ATOM 15324 C C . GLN G 1 279 ? -71.743 27.744 -24.375 1.00 11.48 276 GLN G C 1
ATOM 15325 O O . GLN G 1 279 ? -71.133 26.766 -23.930 1.00 12.88 276 GLN G O 1
ATOM 15339 N N . ILE G 1 281 ? -74.747 25.073 -26.096 1.00 14.37 278 ILE G N 1
ATOM 15340 C CA . ILE G 1 281 ? -75.594 24.682 -27.227 1.00 13.43 278 ILE G CA 1
ATOM 15341 C C . ILE G 1 281 ? -76.815 23.972 -26.654 1.00 13.38 278 ILE G C 1
ATOM 15342 O O . ILE G 1 281 ? -76.674 22.966 -25.950 1.00 13.28 278 ILE G O 1
ATOM 15347 N N . HIS G 1 282 ? -78.001 24.523 -26.913 1.00 12.73 279 HIS G N 1
ATOM 15348 C CA . HIS G 1 282 ? -79.269 23.987 -26.400 1.00 13.56 279 HIS G CA 1
ATOM 15349 C C . HIS G 1 282 ? -79.998 23.059 -27.371 1.00 13.23 279 HIS G C 1
ATOM 15350 O O . HIS G 1 282 ? -80.526 23.497 -28.404 1.00 13.65 279 HIS G O 1
ATOM 15357 N N . VAL G 1 283 ? -80.025 21.776 -27.030 1.00 12.98 280 VAL G N 1
ATOM 15358 C CA . VAL G 1 283 ? -80.640 20.743 -27.864 1.00 13.51 280 VAL G CA 1
ATOM 15359 C C . VAL G 1 283 ? -81.763 20.152 -27.046 1.00 13.85 280 VAL G C 1
ATOM 15360 O O . VAL G 1 283 ? -81.591 19.134 -26.372 1.00 14.55 280 VAL G O 1
ATOM 15364 N N . ASN G 1 284 ? -82.926 20.784 -27.125 1.00 14.62 281 ASN G N 1
ATOM 15365 C CA . ASN G 1 284 ? -84.006 20.472 -26.193 1.00 15.17 281 ASN G CA 1
ATOM 15366 C C . ASN G 1 284 ? -85.424 20.344 -26.724 1.00 15.48 281 ASN G C 1
ATOM 15367 O O . ASN G 1 284 ? -86.376 20.345 -25.940 1.00 15.36 281 ASN G O 1
ATOM 15372 N N . GLY G 1 285 ? -85.574 20.215 -28.039 1.00 16.85 282 GLY G N 1
ATOM 15373 C CA . GLY G 1 285 ? -86.905 20.064 -28.641 1.00 15.16 282 GLY G CA 1
ATOM 15374 C C . GLY G 1 285 ? -87.689 21.358 -28.735 1.00 15.65 282 GLY G C 1
ATOM 15375 O O . GLY G 1 285 ? -88.911 21.344 -28.878 1.00 14.77 282 GLY G O 1
ATOM 15376 N N . GLY G 1 286 ? -87.001 22.485 -28.623 1.00 15.77 283 GLY G N 1
ATOM 15377 C CA . GLY G 1 286 ? -87.639 23.788 -28.821 1.00 15.55 283 GLY G CA 1
ATOM 15378 C C . GLY G 1 286 ? -88.019 24.590 -27.598 1.00 15.62 283 GLY G C 1
ATOM 15379 O O . GLY G 1 286 ? -88.832 25.513 -27.703 1.00 16.67 283 GLY G O 1
ATOM 15380 N N . VAL G 1 287 ? -87.447 24.271 -26.436 1.00 14.81 284 VAL G N 1
ATOM 15381 C CA . VAL G 1 287 ? -87.752 25.042 -25.225 1.00 14.39 284 VAL G CA 1
ATOM 15382 C C . VAL G 1 287 ? -86.922 26.331 -25.253 1.00 14.70 284 VAL G C 1
ATOM 15383 O O . VAL G 1 287 ? -85.695 26.283 -25.386 1.00 12.45 284 VAL G O 1
ATOM 15387 N N . ILE G 1 288 ? -87.604 27.477 -25.162 1.00 13.80 285 ILE G N 1
ATOM 15388 C CA . ILE G 1 288 ? -86.937 28.767 -25.199 1.00 14.88 285 ILE G CA 1
ATOM 15389 C C . ILE G 1 288 ? -86.382 29.051 -23.813 1.00 15.67 285 ILE G C 1
ATOM 15390 O O . ILE G 1 288 ? -87.096 28.974 -22.839 1.00 16.92 285 ILE G O 1
ATOM 15395 N N . VAL G 1 289 ? -85.105 29.380 -23.723 1.00 15.70 286 VAL G N 1
ATOM 15396 C CA . VAL G 1 289 ? -84.481 29.599 -22.438 1.00 17.20 286 VAL G CA 1
ATOM 15397 C C . VAL G 1 289 ? -83.749 30.938 -22.445 1.00 17.94 286 VAL G C 1
ATOM 15398 O O . VAL G 1 289 ? -82.734 31.097 -21.771 1.00 21.21 286 VAL G O 1
ATOM 15402 N N . ASN G 1 290 ? -84.243 31.884 -23.231 1.00 18.13 287 ASN G N 1
ATOM 15403 C CA . ASN G 1 290 ? -83.608 33.194 -23.369 1.00 18.82 287 ASN G CA 1
ATOM 15404 C C . ASN G 1 290 ? -82.151 33.018 -23.779 1.00 19.41 287 ASN G C 1
ATOM 15405 O O . ASN G 1 290 ? -81.284 33.782 -23.365 1.00 20.91 287 ASN G O 1
ATOM 15410 N N . GLY G 1 291 ? -81.889 32.004 -24.601 1.00 19.02 288 GLY G N 1
ATOM 15411 C CA . GLY G 1 291 ? -80.538 31.720 -25.066 1.00 18.12 288 GLY G CA 1
ATOM 15412 C C . GLY G 1 291 ? -80.036 32.603 -26.203 1.00 19.02 288 GLY G C 1
ATOM 15413 O O . GLY G 1 291 ? -80.776 33.308 -26.915 1.00 17.65 288 GLY G O 1
ATOM 15415 N N . ALA H 1 3 ? -53.864 28.335 -49.810 1.00 28.15 0 ALA H N 1
ATOM 15416 C CA . ALA H 1 3 ? -53.388 27.109 -49.106 1.00 28.15 0 ALA H CA 1
ATOM 15417 C C . ALA H 1 3 ? -53.207 27.362 -47.606 1.00 28.57 0 ALA H C 1
ATOM 15418 O O . ALA H 1 3 ? -53.588 26.532 -46.773 1.00 28.16 0 ALA H O 1
ATOM 15428 N N . PRO H 1 5 ? -54.121 30.583 -45.543 1.00 26.51 2 PRO H N 1
ATOM 15429 C CA . PRO H 1 5 ? -54.664 31.934 -45.338 1.00 26.16 2 PRO H CA 1
ATOM 15430 C C . PRO H 1 5 ? -53.960 32.682 -44.188 1.00 25.35 2 PRO H C 1
ATOM 15431 O O . PRO H 1 5 ? -53.808 32.133 -43.095 1.00 24.29 2 PRO H O 1
ATOM 15435 N N . GLN H 1 6 ? -53.534 33.919 -44.437 1.00 24.45 3 GLN H N 1
ATOM 15436 C CA . GLN H 1 6 ? -52.778 34.685 -43.437 1.00 24.43 3 GLN H CA 1
ATOM 15437 C C . GLN H 1 6 ? -53.614 35.633 -42.583 1.00 23.99 3 GLN H C 1
ATOM 15438 O O . GLN H 1 6 ? -53.054 36.369 -41.781 1.00 23.36 3 GLN H O 1
ATOM 15444 N N . GLN H 1 7 ? -54.939 35.589 -42.732 1.00 24.53 4 GLN H N 1
ATOM 15445 C CA . GLN H 1 7 ? -55.858 36.498 -42.007 1.00 25.00 4 GLN H CA 1
ATOM 15446 C C . GLN H 1 7 ? -55.703 36.545 -40.475 1.00 24.71 4 GLN H C 1
ATOM 15447 O O . GLN H 1 7 ? -55.596 37.633 -39.886 1.00 23.83 4 GLN H O 1
ATOM 15453 N N . LYS H 1 8 ? -55.694 35.376 -39.838 1.00 24.41 5 LYS H N 1
ATOM 15454 C CA . LYS H 1 8 ? -55.572 35.302 -38.377 1.00 24.74 5 LYS H CA 1
ATOM 15455 C C . LYS H 1 8 ? -54.186 35.683 -37.819 1.00 24.60 5 LYS H C 1
ATOM 15456 O O . LYS H 1 8 ? -54.023 35.789 -36.605 1.00 25.15 5 LYS H O 1
ATOM 15462 N N . ASN H 1 9 ? -53.199 35.894 -38.688 1.00 23.94 6 ASN H N 1
ATOM 15463 C CA . ASN H 1 9 ? -51.867 36.328 -38.241 1.00 23.96 6 ASN H CA 1
ATOM 15464 C C . ASN H 1 9 ? -51.821 37.844 -37.964 1.00 23.55 6 ASN H C 1
ATOM 15465 O O . ASN H 1 9 ? -50.920 38.331 -37.275 1.00 22.51 6 ASN H O 1
ATOM 15470 N N . PHE H 1 10 ? -52.788 38.582 -38.507 1.00 23.76 7 PHE H N 1
ATOM 15471 C CA . PHE H 1 10 ? -52.869 40.030 -38.290 1.00 24.44 7 PHE H CA 1
ATOM 15472 C C . PHE H 1 10 ? -53.192 40.341 -36.824 1.00 25.22 7 PHE H C 1
ATOM 15473 O O . PHE H 1 10 ? -54.269 39.991 -36.343 1.00 24.45 7 PHE H O 1
ATOM 15481 N N . VAL H 1 11 ? -52.247 40.982 -36.123 1.00 26.17 8 VAL H N 1
ATOM 15482 C CA . VAL H 1 11 ? -52.413 41.368 -34.705 1.00 26.54 8 VAL H CA 1
ATOM 15483 C C . VAL H 1 11 ? -53.591 42.334 -34.539 1.00 27.12 8 VAL H C 1
ATOM 15484 O O . VAL H 1 11 ? -54.333 42.269 -33.561 1.00 26.95 8 VAL H O 1
ATOM 15488 N N . THR H 1 12 ? -53.726 43.248 -35.495 1.00 27.87 9 THR H N 1
ATOM 15489 C CA . THR H 1 12 ? -54.823 44.206 -35.529 1.00 27.87 9 THR H CA 1
ATOM 15490 C C . THR H 1 12 ? -55.131 44.421 -37.009 1.00 28.07 9 THR H C 1
ATOM 15491 O O . THR H 1 12 ? -54.302 44.112 -37.867 1.00 28.59 9 THR H O 1
ATOM 15503 N N . PRO H 1 14 ? -55.536 46.612 -40.349 1.00 25.34 11 PRO H N 1
ATOM 15504 C CA . PRO H 1 14 ? -55.022 47.895 -40.828 1.00 24.88 11 PRO H CA 1
ATOM 15505 C C . PRO H 1 14 ? -56.099 48.983 -40.810 1.00 24.21 11 PRO H C 1
ATOM 15506 O O . PRO H 1 14 ? -57.272 48.687 -41.026 1.00 23.77 11 PRO H O 1
ATOM 15510 N N . ALA H 1 15 ? -55.700 50.225 -40.550 1.00 24.16 12 ALA H N 1
ATOM 15511 C CA . ALA H 1 15 ? -56.638 51.352 -40.517 1.00 23.97 12 ALA H CA 1
ATOM 15512 C C . ALA H 1 15 ? -57.223 51.589 -41.906 1.00 23.17 12 ALA H C 1
ATOM 15513 O O . ALA H 1 15 ? -56.488 51.812 -42.860 1.00 23.00 12 ALA H O 1
ATOM 15515 N N . GLN H 1 16 ? -58.548 51.564 -42.006 1.00 22.70 13 GLN H N 1
ATOM 15516 C CA . GLN H 1 16 ? -59.223 51.707 -43.288 1.00 22.34 13 GLN H CA 1
ATOM 15517 C C . GLN H 1 16 ? -60.706 52.030 -43.116 1.00 23.34 13 GLN H C 1
ATOM 15518 O O . GLN H 1 16 ? -61.305 51.759 -42.065 1.00 23.26 13 GLN H O 1
ATOM 15524 N N . HIS H 1 17 ? -61.294 52.594 -44.166 1.00 23.88 14 HIS H N 1
ATOM 15525 C CA . HIS H 1 17 ? -62.705 52.968 -44.166 1.00 24.91 14 HIS H CA 1
ATOM 15526 C C . HIS H 1 17 ? -63.226 53.125 -45.595 1.00 24.17 14 HIS H C 1
ATOM 15527 O O . HIS H 1 17 ? -62.546 53.685 -46.453 1.00 24.46 14 HIS H O 1
ATOM 15534 N N . GLN H 1 18 ? -64.425 52.608 -45.845 1.00 23.30 15 GLN H N 1
ATOM 15535 C CA . GLN H 1 18 ? -65.071 52.739 -47.143 1.00 22.64 15 GLN H CA 1
ATOM 15536 C C . GLN H 1 18 ? -66.209 53.735 -46.956 1.00 23.79 15 GLN H C 1
ATOM 15537 O O . GLN H 1 18 ? -66.942 53.676 -45.961 1.00 23.29 15 GLN H O 1
ATOM 15543 N N . ASN H 1 19 ? -66.343 54.662 -47.898 1.00 23.75 16 ASN H N 1
ATOM 15544 C CA . ASN H 1 19 ? -67.350 55.710 -47.784 1.00 24.37 16 ASN H CA 1
ATOM 15545 C C . ASN H 1 19 ? -68.783 55.299 -48.106 1.00 24.06 16 ASN H C 1
ATOM 15546 O O . ASN H 1 19 ? -69.712 56.008 -47.735 1.00 24.33 16 ASN H O 1
ATOM 15551 N N . LYS H 1 20 ? -68.995 54.175 -48.781 1.00 23.30 17 LYS H N 1
ATOM 15552 C CA . LYS H 1 20 ? -70.376 53.788 -49.062 1.00 22.56 17 LYS H CA 1
ATOM 15553 C C . LYS H 1 20 ? -70.650 52.414 -48.454 1.00 20.95 17 LYS H C 1
ATOM 15554 O O . LYS H 1 20 ? -69.775 51.542 -48.417 1.00 21.44 17 LYS H O 1
ATOM 15560 N N . GLN H 1 21 ? -71.856 52.272 -47.917 1.00 19.11 18 GLN H N 1
ATOM 15561 C CA . GLN H 1 21 ? -72.330 51.037 -47.328 1.00 18.54 18 GLN H CA 1
ATOM 15562 C C . GLN H 1 21 ? -73.569 50.678 -48.145 1.00 17.93 18 GLN H C 1
ATOM 15563 O O . GLN H 1 21 ? -74.322 51.576 -48.536 1.00 17.69 18 GLN H O 1
ATOM 15569 N N . PRO H 1 22 ? -73.799 49.379 -48.409 1.00 17.54 19 PRO H N 1
ATOM 15570 C CA . PRO H 1 22 ? -73.025 48.200 -47.976 1.00 16.69 19 PRO H CA 1
ATOM 15571 C C . PRO H 1 22 ? -71.601 48.105 -48.551 1.00 15.28 19 PRO H C 1
ATOM 15572 O O . PRO H 1 22 ? -71.364 48.437 -49.715 1.00 15.35 19 PRO H O 1
ATOM 15576 N N . GLY H 1 23 ? -70.670 47.650 -47.713 1.00 13.83 20 GLY H N 1
ATOM 15577 C CA . GLY H 1 23 ? -69.256 47.565 -48.071 1.00 13.59 20 GLY H CA 1
ATOM 15578 C C . GLY H 1 23 ? -68.936 46.607 -49.199 1.00 12.51 20 GLY H C 1
ATOM 15579 O O . GLY H 1 23 ? -69.735 45.735 -49.535 1.00 10.70 20 GLY H O 1
ATOM 15580 N N . ILE H 1 24 ? -67.756 46.795 -49.785 1.00 13.81 21 ILE H N 1
ATOM 15581 C CA . ILE H 1 24 ? -67.258 45.954 -50.879 1.00 13.68 21 ILE H CA 1
ATOM 15582 C C . ILE H 1 24 ? -66.046 45.156 -50.379 1.00 14.17 21 ILE H C 1
ATOM 15583 O O . ILE H 1 24 ? -65.047 45.729 -49.934 1.00 14.03 21 ILE H O 1
ATOM 15588 N N . GLU H 1 25 ? -66.123 43.836 -50.485 1.00 14.23 22 GLU H N 1
ATOM 15589 C CA . GLU H 1 25 ? -65.084 42.964 -49.941 1.00 14.57 22 GLU H CA 1
ATOM 15590 C C . GLU H 1 25 ? -63.746 43.045 -50.672 1.00 14.81 22 GLU H C 1
ATOM 15591 O O . GLU H 1 25 ? -62.696 42.968 -50.029 1.00 15.10 22 GLU H O 1
ATOM 15597 N N . SER H 1 26 ? -63.771 43.227 -51.993 1.00 14.89 23 SER H N 1
ATOM 15598 C CA . SER H 1 26 ? -62.526 43.292 -52.766 1.00 14.61 23 SER H CA 1
ATOM 15599 C C . SER H 1 26 ? -61.645 44.491 -52.379 1.00 15.07 23 SER H C 1
ATOM 15600 O O . SER H 1 26 ? -60.441 44.485 -52.639 1.00 14.15 23 SER H O 1
ATOM 15603 N N . LEU H 1 27 ? -62.238 45.494 -51.732 1.00 15.04 24 LEU H N 1
ATOM 15604 C CA . LEU H 1 27 ? -61.509 46.703 -51.321 1.00 15.61 24 LEU H CA 1
ATOM 15605 C C . LEU H 1 27 ? -60.794 46.606 -49.959 1.00 16.26 24 LEU H C 1
ATOM 15606 O O . LEU H 1 27 ? -60.025 47.498 -49.602 1.00 15.41 24 LEU H O 1
ATOM 15619 N N . ASN H 1 29 ? -58.309 45.132 -46.747 1.00 17.14 26 ASN H N 1
ATOM 15620 C CA . ASN H 1 29 ? -56.942 44.645 -46.523 1.00 17.59 26 ASN H CA 1
ATOM 15621 C C . ASN H 1 29 ? -56.748 44.312 -45.044 1.00 17.81 26 ASN H C 1
ATOM 15622 O O . ASN H 1 29 ? -56.760 45.214 -44.197 1.00 17.57 26 ASN H O 1
ATOM 15627 N N . PRO H 1 30 ? -56.592 43.019 -44.712 1.00 17.80 27 PRO H N 1
ATOM 15628 C CA . PRO H 1 30 ? -56.598 41.870 -45.604 1.00 17.80 27 PRO H CA 1
ATOM 15629 C C . PRO H 1 30 ? -58.007 41.469 -46.024 1.00 16.63 27 PRO H C 1
ATOM 15630 O O . PRO H 1 30 ? -58.995 41.872 -45.392 1.00 16.01 27 PRO H O 1
ATOM 15634 N N . LEU H 1 31 ? -58.090 40.685 -47.090 1.00 14.89 28 LEU H N 1
ATOM 15635 C CA . LEU H 1 31 ? -59.362 40.179 -47.553 1.00 14.64 28 LEU H CA 1
ATOM 15636 C C . LEU H 1 31 ? -59.867 39.211 -46.478 1.00 14.15 28 LEU H C 1
ATOM 15637 O O . LEU H 1 31 ? -59.094 38.425 -45.932 1.00 13.36 28 LEU H O 1
ATOM 15642 N N . PRO H 1 32 ? -61.155 39.294 -46.131 1.00 13.82 29 PRO H N 1
ATOM 15643 C CA . PRO H 1 32 ? -61.659 38.347 -45.147 1.00 13.31 29 PRO H CA 1
ATOM 15644 C C . PRO H 1 32 ? -61.419 36.912 -45.585 1.00 13.44 29 PRO H C 1
ATOM 15645 O O . PRO H 1 32 ? -61.480 36.622 -46.785 1.00 11.39 29 PRO H O 1
ATOM 15649 N N . GLN H 1 33 ? -61.146 36.022 -44.634 1.00 12.67 30 GLN H N 1
ATOM 15650 C CA . GLN H 1 33 ? -61.003 34.613 -44.972 1.00 12.90 30 GLN H CA 1
ATOM 15651 C C . GLN H 1 33 ? -62.391 33.983 -44.924 1.00 12.86 30 GLN H C 1
ATOM 15652 O O . GLN H 1 33 ? -62.935 33.746 -43.845 1.00 14.16 30 GLN H O 1
ATOM 15658 N N . PHE H 1 34 ? -62.966 33.708 -46.090 1.00 13.12 31 PHE H N 1
ATOM 15659 C CA . PHE H 1 34 ? -64.326 33.162 -46.164 1.00 13.63 31 PHE H CA 1
ATOM 15660 C C . PHE H 1 34 ? -64.321 31.667 -46.331 1.00 14.18 31 PHE H C 1
ATOM 15661 O O . PHE H 1 34 ? -65.365 31.020 -46.303 1.00 15.06 31 PHE H O 1
ATOM 15669 N N . GLU H 1 35 ? -63.135 31.118 -46.504 1.00 14.07 32 GLU H N 1
ATOM 15670 C CA . GLU H 1 35 ? -62.994 29.698 -46.692 1.00 15.78 32 GLU H CA 1
ATOM 15671 C C . GLU H 1 35 ? -61.933 29.114 -45.770 1.00 14.96 32 GLU H C 1
ATOM 15672 O O . GLU H 1 35 ? -60.900 29.739 -45.519 1.00 13.77 32 GLU H O 1
ATOM 15678 N N . ASP H 1 36 ? -62.226 27.935 -45.234 1.00 15.32 33 ASP H N 1
ATOM 15679 C CA . ASP H 1 36 ? -61.257 27.164 -44.484 1.00 16.50 33 ASP H CA 1
ATOM 15680 C C . ASP H 1 36 ? -60.729 26.155 -45.511 1.00 16.46 33 ASP H C 1
ATOM 15681 O O . ASP H 1 36 ? -61.460 25.246 -45.908 1.00 14.70 33 ASP H O 1
ATOM 15686 N N . PRO H 1 37 ? -59.463 26.302 -45.939 1.00 17.59 34 PRO H N 1
ATOM 15687 C CA . PRO H 1 37 ? -58.940 25.412 -46.986 1.00 18.53 34 PRO H CA 1
ATOM 15688 C C . PRO H 1 37 ? -58.976 23.919 -46.641 1.00 18.85 34 PRO H C 1
ATOM 15689 O O . PRO H 1 37 ? -58.938 23.084 -47.537 1.00 18.04 34 PRO H O 1
ATOM 15693 N N . ASN H 1 38 ? -59.050 23.585 -45.362 1.00 19.04 35 ASN H N 1
ATOM 15694 C CA . ASN H 1 38 ? -59.089 22.187 -44.965 1.00 19.65 35 ASN H CA 1
ATOM 15695 C C . ASN H 1 38 ? -60.511 21.646 -44.761 1.00 19.18 35 ASN H C 1
ATOM 15696 O O . ASN H 1 38 ? -60.683 20.454 -44.512 1.00 18.81 35 ASN H O 1
ATOM 15701 N N . TYR H 1 39 ? -61.519 22.509 -44.890 1.00 17.94 36 TYR H N 1
ATOM 15702 C CA . TYR H 1 39 ? -62.902 22.104 -44.671 1.00 16.78 36 TYR H CA 1
ATOM 15703 C C . TYR H 1 39 ? -63.291 21.018 -45.662 1.00 15.06 36 TYR H C 1
ATOM 15704 O O . TYR H 1 39 ? -63.029 21.124 -46.846 1.00 17.98 36 TYR H O 1
ATOM 15713 N N . LYS H 1 40 ? -63.885 19.951 -45.158 1.00 12.51 37 LYS H N 1
ATOM 15714 C CA . LYS H 1 40 ? -64.277 18.816 -45.973 1.00 12.94 37 LYS H CA 1
ATOM 15715 C C . LYS H 1 40 ? -65.777 18.650 -45.901 1.00 12.00 37 LYS H C 1
ATOM 15716 O O . LYS H 1 40 ? -66.342 18.474 -44.825 1.00 11.23 37 LYS H O 1
ATOM 15722 N N . GLY H 1 41 ? -66.429 18.740 -47.050 1.00 9.52 38 GLY H N 1
ATOM 15723 C CA . GLY H 1 41 ? -67.866 18.584 -47.106 1.00 8.53 38 GLY H CA 1
ATOM 15724 C C . GLY H 1 41 ? -68.201 17.129 -46.913 1.00 8.27 38 GLY H C 1
ATOM 15725 O O . GLY H 1 41 ? -67.341 16.284 -47.067 1.00 7.07 38 GLY H O 1
ATOM 15726 N N . SER H 1 42 ? -69.449 16.834 -46.577 1.00 8.66 39 SER H N 1
ATOM 15727 C CA . SER H 1 42 ? -69.869 15.455 -46.331 1.00 8.86 39 SER H CA 1
ATOM 15728 C C . SER H 1 42 ? -71.337 15.267 -46.701 1.00 10.28 39 SER H C 1
ATOM 15729 O O . SER H 1 42 ? -72.060 14.435 -46.123 1.00 9.64 39 SER H O 1
ATOM 15732 N N . GLU H 1 43 ? -71.761 16.049 -47.692 1.00 10.82 40 GLU H N 1
ATOM 15733 C CA . GLU H 1 43 ? -73.097 15.976 -48.230 1.00 11.20 40 GLU H CA 1
ATOM 15734 C C . GLU H 1 43 ? -74.195 16.257 -47.221 1.00 11.24 40 GLU H C 1
ATOM 15735 O O . GLU H 1 43 ? -75.319 15.768 -47.367 1.00 11.79 40 GLU H O 1
ATOM 15741 N N . LYS H 1 44 ? -73.884 17.081 -46.226 1.00 10.91 41 LYS H N 1
ATOM 15742 C CA . LYS H 1 44 ? -74.849 17.429 -45.188 1.00 11.24 41 LYS H CA 1
ATOM 15743 C C . LYS H 1 44 ? -76.086 18.150 -45.736 1.00 11.58 41 LYS H C 1
ATOM 15744 O O . LYS H 1 44 ? -77.168 18.067 -45.152 1.00 12.24 41 LYS H O 1
ATOM 15750 N N . LEU H 1 45 ? -75.941 18.863 -46.848 1.00 12.42 42 LEU H N 1
ATOM 15751 C CA . LEU H 1 45 ? -77.073 19.590 -47.440 1.00 14.37 42 LEU H CA 1
ATOM 15752 C C . LEU H 1 45 ? -77.332 19.207 -48.908 1.00 14.56 42 LEU H C 1
ATOM 15753 O O . LEU H 1 45 ? -77.877 19.996 -49.692 1.00 11.92 42 LEU H O 1
ATOM 15758 N N . LYS H 1 46 ? -76.962 17.990 -49.265 1.00 14.70 43 LYS H N 1
ATOM 15759 C CA . LYS H 1 46 ? -77.088 17.521 -50.647 1.00 15.34 43 LYS H CA 1
ATOM 15760 C C . LYS H 1 46 ? -78.468 17.713 -51.270 1.00 14.74 43 LYS H C 1
ATOM 15761 O O . LYS H 1 46 ? -79.463 17.159 -50.798 1.00 12.58 43 LYS H O 1
ATOM 15767 N N . GLY H 1 47 ? -78.505 18.471 -52.361 1.00 14.61 44 GLY H N 1
ATOM 15768 C CA . GLY H 1 47 ? -79.738 18.703 -53.098 1.00 15.54 44 GLY H CA 1
ATOM 15769 C C . GLY H 1 47 ? -80.646 19.756 -52.495 1.00 15.33 44 GLY H C 1
ATOM 15770 O O . GLY H 1 47 ? -81.654 20.116 -53.084 1.00 16.10 44 GLY H O 1
ATOM 15771 N N . LYS H 1 48 ? -80.296 20.278 -51.331 1.00 15.90 45 LYS H N 1
ATOM 15772 C CA . LYS H 1 48 ? -81.143 21.273 -50.698 1.00 15.01 45 LYS H CA 1
ATOM 15773 C C . LYS H 1 48 ? -81.057 22.578 -51.456 1.00 15.61 45 LYS H C 1
ATOM 15774 O O . LYS H 1 48 ? -80.010 22.926 -52.000 1.00 16.80 45 LYS H O 1
ATOM 15780 N N . ASN H 1 49 ? -82.172 23.300 -51.498 1.00 15.22 46 ASN H N 1
ATOM 15781 C CA . ASN H 1 49 ? -82.218 24.575 -52.173 1.00 14.38 46 ASN H CA 1
ATOM 15782 C C . ASN H 1 49 ? -82.285 25.684 -51.136 1.00 14.45 46 ASN H C 1
ATOM 15783 O O . ASN H 1 49 ? -83.189 25.723 -50.307 1.00 13.64 46 ASN H O 1
ATOM 15788 N N . VAL H 1 50 ? -81.304 26.575 -51.194 1.00 15.30 47 VAL H N 1
ATOM 15789 C CA . VAL H 1 50 ? -81.137 27.613 -50.187 1.00 15.40 47 VAL H CA 1
ATOM 15790 C C . VAL H 1 50 ? -81.242 29.028 -50.739 1.00 15.39 47 VAL H C 1
ATOM 15791 O O . VAL H 1 50 ? -80.784 29.301 -51.838 1.00 16.13 47 VAL H O 1
ATOM 15795 N N . LEU H 1 51 ? -81.838 29.918 -49.959 1.00 13.99 48 LEU H N 1
ATOM 15796 C CA . LEU H 1 51 ? -81.894 31.326 -50.281 1.00 13.64 48 LEU H CA 1
ATOM 15797 C C . LEU H 1 51 ? -81.209 32.037 -49.116 1.00 13.95 48 LEU H C 1
ATOM 15798 O O . LEU H 1 51 ? -81.605 31.858 -47.960 1.00 11.10 48 LEU H O 1
ATOM 15803 N N . ILE H 1 52 ? -80.175 32.813 -49.415 1.00 13.27 49 ILE H N 1
ATOM 15804 C CA . ILE H 1 52 ? -79.446 33.540 -48.405 1.00 12.33 49 ILE H CA 1
ATOM 15805 C C . ILE H 1 52 ? -79.408 35.022 -48.756 1.00 13.99 49 ILE H C 1
ATOM 15806 O O . ILE H 1 52 ? -78.842 35.421 -49.775 1.00 13.33 49 ILE H O 1
ATOM 15811 N N . THR H 1 53 ? -80.057 35.830 -47.923 1.00 11.95 50 THR H N 1
ATOM 15812 C CA . THR H 1 53 ? -80.064 37.255 -48.112 1.00 12.50 50 THR H CA 1
ATOM 15813 C C . THR H 1 53 ? -78.746 37.803 -47.551 1.00 12.85 50 THR H C 1
ATOM 15814 O O . THR H 1 53 ? -78.348 37.508 -46.421 1.00 13.67 50 THR H O 1
ATOM 15818 N N . GLY H 1 54 ? -78.052 38.586 -48.360 1.00 13.60 51 GLY H N 1
ATOM 15819 C CA . GLY H 1 54 ? -76.740 39.092 -47.980 1.00 13.89 51 GLY H CA 1
ATOM 15820 C C . GLY H 1 54 ? -75.689 37.998 -48.160 1.00 14.30 51 GLY H C 1
ATOM 15821 O O . GLY H 1 54 ? -74.684 37.985 -47.465 1.00 12.97 51 GLY H O 1
ATOM 15822 N N . GLY H 1 55 ? -75.908 37.076 -49.098 1.00 14.54 52 GLY H N 1
ATOM 15823 C CA . GLY H 1 55 ? -74.951 35.982 -49.310 1.00 14.83 52 GLY H CA 1
ATOM 15824 C C . GLY H 1 55 ? -73.767 36.301 -50.218 1.00 15.61 52 GLY H C 1
ATOM 15825 O O . GLY H 1 55 ? -72.914 35.439 -50.471 1.00 15.26 52 GLY H O 1
ATOM 15826 N N . ASP H 1 56 ? -73.721 37.532 -50.712 1.00 16.49 53 ASP H N 1
ATOM 15827 C CA . ASP H 1 56 ? -72.679 37.989 -51.635 1.00 16.24 53 ASP H CA 1
ATOM 15828 C C . ASP H 1 56 ? -71.327 38.235 -50.994 1.00 14.94 53 ASP H C 1
ATOM 15829 O O . ASP H 1 56 ? -70.313 38.184 -51.669 1.00 16.97 53 ASP H O 1
ATOM 15834 N N . SER H 1 57 ? -71.308 38.549 -49.708 1.00 14.09 54 SER H N 1
ATOM 15835 C CA . SER H 1 57 ? -70.056 38.861 -49.031 1.00 13.76 54 SER H CA 1
ATOM 15836 C C . SER H 1 57 ? -70.156 38.562 -47.554 1.00 13.37 54 SER H C 1
ATOM 15837 O O . SER H 1 57 ? -71.206 38.125 -47.067 1.00 15.27 54 SER H O 1
ATOM 15840 N N . GLY H 1 58 ? -69.044 38.799 -46.863 1.00 12.23 55 GLY H N 1
ATOM 15841 C CA . GLY H 1 58 ? -68.926 38.598 -45.442 1.00 12.64 55 GLY H CA 1
ATOM 15842 C C . GLY H 1 58 ? -69.301 37.217 -44.968 1.00 12.86 55 GLY H C 1
ATOM 15843 O O . GLY H 1 58 ? -68.860 36.205 -45.519 1.00 10.40 55 GLY H O 1
ATOM 15844 N N . ILE H 1 59 ? -70.078 37.181 -43.897 1.00 11.50 56 ILE H N 1
ATOM 15845 C CA . ILE H 1 59 ? -70.538 35.926 -43.336 1.00 12.94 56 ILE H CA 1
ATOM 15846 C C . ILE H 1 59 ? -71.363 35.166 -44.364 1.00 13.86 56 ILE H C 1
ATOM 15847 O O . ILE H 1 59 ? -71.215 33.968 -44.513 1.00 12.44 56 ILE H O 1
ATOM 15852 N N . GLY H 1 60 ? -72.253 35.875 -45.060 1.00 15.13 57 GLY H N 1
ATOM 15853 C CA . GLY H 1 60 ? -73.109 35.246 -46.071 1.00 14.80 57 GLY H CA 1
ATOM 15854 C C . GLY H 1 60 ? -72.326 34.530 -47.159 1.00 14.49 57 GLY H C 1
ATOM 15855 O O . GLY H 1 60 ? -72.748 33.477 -47.633 1.00 13.58 57 GLY H O 1
ATOM 15856 N N . ARG H 1 61 ? -71.201 35.115 -47.562 1.00 14.30 58 ARG H N 1
ATOM 15857 C CA . ARG H 1 61 ? -70.317 34.501 -48.550 1.00 14.75 58 ARG H CA 1
ATOM 15858 C C . ARG H 1 61 ? -69.739 33.209 -48.007 1.00 14.34 58 ARG H C 1
ATOM 15859 O O . ARG H 1 61 ? -69.677 32.199 -48.719 1.00 13.29 58 ARG H O 1
ATOM 15867 N N . ALA H 1 62 ? -69.301 33.243 -46.747 1.00 14.53 59 ALA H N 1
ATOM 15868 C CA . ALA H 1 62 ? -68.724 32.066 -46.116 1.00 13.91 59 ALA H CA 1
ATOM 15869 C C . ALA H 1 62 ? -69.779 30.970 -46.046 1.00 13.97 59 ALA H C 1
ATOM 15870 O O . ALA H 1 62 ? -69.483 29.804 -46.309 1.00 11.97 59 ALA H O 1
ATOM 15872 N N . VAL H 1 63 ? -71.017 31.355 -45.721 1.00 11.85 60 VAL H N 1
ATOM 15873 C CA . VAL H 1 63 ? -72.102 30.387 -45.606 1.00 11.97 60 VAL H CA 1
ATOM 15874 C C . VAL H 1 63 ? -72.521 29.813 -46.961 1.00 12.87 60 VAL H C 1
ATOM 15875 O O . VAL H 1 63 ? -72.777 28.604 -47.074 1.00 13.94 60 VAL H O 1
ATOM 15879 N N . SER H 1 64 ? -72.575 30.665 -47.989 1.00 13.08 61 SER H N 1
ATOM 15880 C CA . SER H 1 64 ? -72.946 30.225 -49.335 1.00 12.87 61 SER H CA 1
ATOM 15881 C C . SER H 1 64 ? -71.973 29.162 -49.816 1.00 12.61 61 SER H C 1
ATOM 15882 O O . SER H 1 64 ? -72.366 28.119 -50.339 1.00 13.79 61 SER H O 1
ATOM 15885 N N . ILE H 1 65 ? -70.696 29.448 -49.634 1.00 10.70 62 ILE H N 1
ATOM 15886 C CA . ILE H 1 65 ? -69.644 28.539 -50.045 1.00 12.19 62 ILE H CA 1
ATOM 15887 C C . ILE H 1 65 ? -69.665 27.223 -49.262 1.00 12.03 62 ILE H C 1
ATOM 15888 O O . ILE H 1 65 ? -69.657 26.147 -49.868 1.00 14.48 62 ILE H O 1
ATOM 15893 N N . ALA H 1 66 ? -69.737 27.296 -47.929 1.00 11.84 63 ALA H N 1
ATOM 15894 C CA . ALA H 1 66 ? -69.777 26.084 -47.110 1.00 11.82 63 ALA H CA 1
ATOM 15895 C C . ALA H 1 66 ? -71.019 25.252 -47.439 1.00 11.81 63 ALA H C 1
ATOM 15896 O O . ALA H 1 66 ? -70.964 24.026 -47.475 1.00 9.94 63 ALA H O 1
ATOM 15898 N N . PHE H 1 67 ? -72.148 25.916 -47.687 1.00 12.12 64 PHE H N 1
ATOM 15899 C CA . PHE H 1 67 ? -73.372 25.194 -48.048 1.00 11.61 64 PHE H CA 1
ATOM 15900 C C . PHE H 1 67 ? -73.144 24.482 -49.384 1.00 12.29 64 PHE H C 1
ATOM 15901 O O . PHE H 1 67 ? -73.588 23.345 -49.584 1.00 12.15 64 PHE H O 1
ATOM 15909 N N . ALA H 1 68 ? -72.429 25.147 -50.288 1.00 12.75 65 ALA H N 1
ATOM 15910 C CA . ALA H 1 68 ? -72.141 24.583 -51.602 1.00 13.20 65 ALA H CA 1
ATOM 15911 C C . ALA H 1 68 ? -71.280 23.342 -51.436 1.00 13.26 65 ALA H C 1
ATOM 15912 O O . ALA H 1 68 ? -71.513 22.325 -52.085 1.00 13.08 65 ALA H O 1
ATOM 15914 N N . LYS H 1 69 ? -70.282 23.433 -50.568 1.00 12.69 66 LYS H N 1
ATOM 15915 C CA . LYS H 1 69 ? -69.420 22.286 -50.286 1.00 12.26 66 LYS H CA 1
ATOM 15916 C C . LYS H 1 69 ? -70.204 21.117 -49.700 1.00 12.14 66 LYS H C 1
ATOM 15917 O O . LYS H 1 69 ? -69.803 19.957 -49.857 1.00 10.28 66 LYS H O 1
ATOM 15923 N N . GLU H 1 70 ? -71.317 21.417 -49.039 1.00 9.97 67 GLU H N 1
ATOM 15924 C CA . GLU H 1 70 ? -72.185 20.373 -48.499 1.00 11.18 67 GLU H CA 1
ATOM 15925 C C . GLU H 1 70 ? -73.229 19.904 -49.512 1.00 13.23 67 GLU H C 1
ATOM 15926 O O . GLU H 1 70 ? -74.132 19.132 -49.165 1.00 14.32 67 GLU H O 1
ATOM 15932 N N . GLY H 1 71 ? -73.124 20.393 -50.752 1.00 13.30 68 GLY H N 1
ATOM 15933 C CA . GLY H 1 71 ? -73.989 19.944 -51.846 1.00 13.76 68 GLY H CA 1
ATOM 15934 C C . GLY H 1 71 ? -75.285 20.701 -52.076 1.00 14.39 68 GLY H C 1
ATOM 15935 O O . GLY H 1 71 ? -76.173 20.213 -52.781 1.00 13.17 68 GLY H O 1
ATOM 15936 N N . ALA H 1 72 ? -75.409 21.877 -51.474 1.00 14.13 69 ALA H N 1
ATOM 15937 C CA . ALA H 1 72 ? -76.624 22.679 -51.616 1.00 14.54 69 ALA H CA 1
ATOM 15938 C C . ALA H 1 72 ? -76.523 23.641 -52.778 1.00 14.00 69 ALA H C 1
ATOM 15939 O O . ALA H 1 72 ? -75.444 24.117 -53.114 1.00 14.41 69 ALA H O 1
ATOM 15941 N N . ASN H 1 73 ? -77.676 23.920 -53.376 1.00 15.06 70 ASN H N 1
ATOM 15942 C CA . ASN H 1 73 ? -77.818 24.900 -54.441 1.00 14.95 70 ASN H CA 1
ATOM 15943 C C . ASN H 1 73 ? -78.120 26.232 -53.777 1.00 15.22 70 ASN H C 1
ATOM 15944 O O . ASN H 1 73 ? -78.988 26.291 -52.919 1.00 16.23 70 ASN H O 1
ATOM 15949 N N . ILE H 1 74 ? -77.432 27.293 -54.185 1.00 15.09 71 ILE H N 1
ATOM 15950 C CA . ILE H 1 74 ? -77.554 28.569 -53.508 1.00 15.67 71 ILE H CA 1
ATOM 15951 C C . ILE H 1 74 ? -78.101 29.744 -54.345 1.00 15.52 71 ILE H C 1
ATOM 15952 O O . ILE H 1 74 ? -77.539 30.104 -55.376 1.00 15.15 71 ILE H O 1
ATOM 15957 N N . ALA H 1 75 ? -79.206 30.319 -53.885 1.00 15.78 72 ALA H N 1
ATOM 15958 C CA . ALA H 1 75 ? -79.756 31.543 -54.454 1.00 14.42 72 ALA H CA 1
ATOM 15959 C C . ALA H 1 75 ? -79.256 32.641 -53.533 1.00 13.90 72 ALA H C 1
ATOM 15960 O O . ALA H 1 75 ? -79.521 32.613 -52.335 1.00 14.28 72 ALA H O 1
ATOM 15962 N N . ILE H 1 76 ? -78.517 33.598 -54.078 1.00 13.56 73 ILE H N 1
ATOM 15963 C CA . ILE H 1 76 ? -77.941 34.675 -53.282 1.00 12.12 73 ILE H CA 1
ATOM 15964 C C . ILE H 1 76 ? -78.583 36.044 -53.567 1.00 13.33 73 ILE H C 1
ATOM 15965 O O . ILE H 1 76 ? -78.471 36.569 -54.675 1.00 11.80 73 ILE H O 1
ATOM 15970 N N . ALA H 1 77 ? -79.251 36.615 -52.564 1.00 12.26 74 ALA H N 1
ATOM 15971 C CA . ALA H 1 77 ? -79.812 37.947 -52.687 1.00 14.38 74 ALA H CA 1
ATOM 15972 C C . ALA H 1 77 ? -78.809 38.932 -52.072 1.00 14.73 74 ALA H C 1
ATOM 15973 O O . ALA H 1 77 ? -78.083 38.603 -51.119 1.00 15.49 74 ALA H O 1
ATOM 15975 N N . TYR H 1 78 ? -78.769 40.127 -52.638 1.00 13.51 75 TYR H N 1
ATOM 15976 C CA . TYR H 1 78 ? -77.858 41.173 -52.224 1.00 13.98 75 TYR H CA 1
ATOM 15977 C C . TYR H 1 78 ? -78.356 42.487 -52.844 1.00 14.61 75 TYR H C 1
ATOM 15978 O O . TYR H 1 78 ? -79.221 42.468 -53.724 1.00 14.66 75 TYR H O 1
ATOM 15987 N N . LEU H 1 79 ? -77.825 43.619 -52.395 1.00 15.98 76 LEU H N 1
ATOM 15988 C CA . LEU H 1 79 ? -78.286 44.917 -52.897 1.00 15.98 76 LEU H CA 1
ATOM 15989 C C . LEU H 1 79 ? -77.753 45.221 -54.296 1.00 17.03 76 LEU H C 1
ATOM 15990 O O . LEU H 1 79 ? -78.501 45.142 -55.270 1.00 16.92 76 LEU H O 1
ATOM 15995 N N . ASP H 1 80 ? -76.466 45.547 -54.399 1.00 17.42 77 ASP H N 1
ATOM 15996 C CA . ASP H 1 80 ? -75.897 45.952 -55.681 1.00 18.64 77 ASP H CA 1
ATOM 15997 C C . ASP H 1 80 ? -74.411 45.644 -55.867 1.00 18.62 77 ASP H C 1
ATOM 15998 O O . ASP H 1 80 ? -73.807 46.089 -56.845 1.00 18.24 77 ASP H O 1
ATOM 16003 N N . GLU H 1 81 ? -73.830 44.876 -54.951 1.00 18.73 78 GLU H N 1
ATOM 16004 C CA . GLU H 1 81 ? -72.407 44.569 -54.999 1.00 18.96 78 GLU H CA 1
ATOM 16005 C C . GLU H 1 81 ? -72.141 43.459 -56.032 1.00 19.39 78 GLU H C 1
ATOM 16006 O O . GLU H 1 81 ? -71.832 42.315 -55.670 1.00 18.09 78 GLU H O 1
ATOM 16012 N N . GLU H 1 82 ? -72.243 43.814 -57.316 1.00 19.61 79 GLU H N 1
ATOM 16013 C CA . GLU H 1 82 ? -72.122 42.842 -58.413 1.00 20.36 79 GLU H CA 1
ATOM 16014 C C . GLU H 1 82 ? -70.811 42.093 -58.439 1.00 18.87 79 GLU H C 1
ATOM 16015 O O . GLU H 1 82 ? -70.803 40.887 -58.662 1.00 19.19 79 GLU H O 1
ATOM 16021 N N . GLY H 1 83 ? -69.707 42.801 -58.235 1.00 18.15 80 GLY H N 1
ATOM 16022 C CA . GLY H 1 83 ? -68.393 42.168 -58.249 1.00 17.65 80 GLY H CA 1
ATOM 16023 C C . GLY H 1 83 ? -68.317 41.097 -57.179 1.00 17.55 80 GLY H C 1
ATOM 16024 O O . GLY H 1 83 ? -67.914 39.950 -57.435 1.00 15.05 80 GLY H O 1
ATOM 16025 N N . ASP H 1 84 ? -68.713 41.465 -55.968 1.00 15.53 81 ASP H N 1
ATOM 16026 C CA . ASP H 1 84 ? -68.701 40.514 -54.881 1.00 15.49 81 ASP H CA 1
ATOM 16027 C C . ASP H 1 84 ? -69.616 39.326 -55.186 1.00 15.74 81 ASP H C 1
ATOM 16028 O O . ASP H 1 84 ? -69.189 38.169 -55.137 1.00 15.54 81 ASP H O 1
ATOM 16033 N N . ALA H 1 85 ? -70.861 39.605 -55.549 1.00 15.81 82 ALA H N 1
ATOM 16034 C CA . ALA H 1 85 ? -71.802 38.533 -55.844 1.00 15.59 82 ALA H CA 1
ATOM 16035 C C . ALA H 1 85 ? -71.228 37.569 -56.897 1.00 16.86 82 ALA H C 1
ATOM 16036 O O . ALA H 1 85 ? -71.283 36.344 -56.725 1.00 15.61 82 ALA H O 1
ATOM 16038 N N . ASN H 1 86 ? -70.667 38.111 -57.975 1.00 16.06 83 ASN H N 1
ATOM 16039 C CA . ASN H 1 86 ? -70.102 37.247 -59.009 1.00 18.35 83 ASN H CA 1
ATOM 16040 C C . ASN H 1 86 ? -68.990 36.340 -58.565 1.00 17.78 83 ASN H C 1
ATOM 16041 O O . ASN H 1 86 ? -68.987 35.166 -58.884 1.00 17.37 83 ASN H O 1
ATOM 16046 N N . GLU H 1 87 ? -68.047 36.924 -57.850 1.00 19.50 84 GLU H N 1
ATOM 16047 C CA . GLU H 1 87 ? -66.943 36.219 -57.239 1.00 20.75 84 GLU H CA 1
ATOM 16048 C C . GLU H 1 87 ? -67.505 35.072 -56.378 1.00 19.83 84 GLU H C 1
ATOM 16049 O O . GLU H 1 87 ? -67.045 33.937 -56.463 1.00 19.78 84 GLU H O 1
ATOM 16055 N N . THR H 1 88 ? -68.514 35.367 -55.561 1.00 18.81 85 THR H N 1
ATOM 16056 C CA . THR H 1 88 ? -69.150 34.342 -54.714 1.00 18.51 85 THR H CA 1
ATOM 16057 C C . THR H 1 88 ? -69.820 33.255 -55.567 1.00 18.66 85 THR H C 1
ATOM 16058 O O . THR H 1 88 ? -69.765 32.064 -55.228 1.00 19.72 85 THR H O 1
ATOM 16062 N N . LYS H 1 89 ? -70.457 33.673 -56.662 1.00 18.32 86 LYS H N 1
ATOM 16063 C CA . LYS H 1 89 ? -71.079 32.747 -57.601 1.00 18.48 86 LYS H CA 1
ATOM 16064 C C . LYS H 1 89 ? -70.006 31.791 -58.146 1.00 17.46 86 LYS H C 1
ATOM 16065 O O . LYS H 1 89 ? -70.254 30.598 -58.279 1.00 17.01 86 LYS H O 1
ATOM 16071 N N A GLN H 1 90 ? -68.823 32.315 -58.449 0.50 16.94 87 GLN H N 1
ATOM 16072 N N B GLN H 1 90 ? -68.821 32.317 -58.439 0.50 16.97 87 GLN H N 1
ATOM 16073 C CA A GLN H 1 90 ? -67.740 31.479 -58.976 0.50 17.79 87 GLN H CA 1
ATOM 16074 C CA B GLN H 1 90 ? -67.742 31.488 -58.975 0.50 17.83 87 GLN H CA 1
ATOM 16075 C C A GLN H 1 90 ? -67.321 30.400 -57.974 0.50 17.19 87 GLN H C 1
ATOM 16076 C C B GLN H 1 90 ? -67.353 30.397 -57.971 0.50 17.23 87 GLN H C 1
ATOM 16077 O O A GLN H 1 90 ? -67.155 29.237 -58.341 0.50 17.28 87 GLN H O 1
ATOM 16078 O O B GLN H 1 90 ? -67.246 29.225 -58.331 0.50 17.32 87 GLN H O 1
ATOM 16089 N N . TYR H 1 91 ? -67.155 30.790 -56.714 1.00 17.48 88 TYR H N 1
ATOM 16090 C CA . TYR H 1 91 ? -66.773 29.848 -55.666 1.00 16.89 88 TYR H CA 1
ATOM 16091 C C . TYR H 1 91 ? -67.837 28.797 -55.434 1.00 16.00 88 TYR H C 1
ATOM 16092 O O . TYR H 1 91 ? -67.531 27.632 -55.208 1.00 16.58 88 TYR H O 1
ATOM 16101 N N . VAL H 1 92 ? -69.090 29.211 -55.470 1.00 14.66 89 VAL H N 1
ATOM 16102 C CA . VAL H 1 92 ? -70.194 28.290 -55.268 1.00 14.30 89 VAL H CA 1
ATOM 16103 C C . VAL H 1 92 ? -70.296 27.246 -56.386 1.00 14.64 89 VAL H C 1
ATOM 16104 O O . VAL H 1 92 ? -70.398 26.053 -56.119 1.00 15.74 89 VAL H O 1
ATOM 16108 N N . GLU H 1 93 ? -70.270 27.707 -57.634 1.00 15.23 90 GLU H N 1
ATOM 16109 C CA . GLU H 1 93 ? -70.405 26.830 -58.802 1.00 15.90 90 GLU H CA 1
ATOM 16110 C C . GLU H 1 93 ? -69.189 25.908 -58.979 1.00 16.77 90 GLU H C 1
ATOM 16111 O O . GLU H 1 93 ? -69.290 24.846 -59.582 1.00 15.24 90 GLU H O 1
ATOM 16117 N N . LYS H 1 94 ? -68.053 26.349 -58.458 1.00 17.33 91 LYS H N 1
ATOM 16118 C CA . LYS H 1 94 ? -66.816 25.588 -58.447 1.00 19.02 91 LYS H CA 1
ATOM 16119 C C . LYS H 1 94 ? -66.966 24.309 -57.608 1.00 18.73 91 LYS H C 1
ATOM 16120 O O . LYS H 1 94 ? -66.213 23.361 -57.768 1.00 18.16 91 LYS H O 1
ATOM 16126 N N . GLU H 1 95 ? -67.940 24.314 -56.702 1.00 17.98 92 GLU H N 1
ATOM 16127 C CA . GLU H 1 95 ? -68.248 23.180 -55.844 1.00 18.28 92 GLU H CA 1
ATOM 16128 C C . GLU H 1 95 ? -69.208 22.210 -56.539 1.00 18.73 92 GLU H C 1
ATOM 16129 O O . GLU H 1 95 ? -69.588 21.181 -55.980 1.00 19.46 92 GLU H O 1
ATOM 16135 N N . GLY H 1 96 ? -69.604 22.546 -57.759 1.00 18.36 93 GLY H N 1
ATOM 16136 C CA . GLY H 1 96 ? -70.447 21.667 -58.552 1.00 18.32 93 GLY H CA 1
ATOM 16137 C C . GLY H 1 96 ? -71.931 21.773 -58.292 1.00 18.36 93 GLY H C 1
ATOM 16138 O O . GLY H 1 96 ? -72.687 20.869 -58.652 1.00 18.64 93 GLY H O 1
ATOM 16139 N N . VAL H 1 97 ? -72.366 22.874 -57.684 1.00 16.82 94 VAL H N 1
ATOM 16140 C CA . VAL H 1 97 ? -73.781 23.065 -57.408 1.00 16.26 94 VAL H CA 1
ATOM 16141 C C . VAL H 1 97 ? -74.286 24.309 -58.170 1.00 16.48 94 VAL H C 1
ATOM 16142 O O . VAL H 1 97 ? -73.485 25.079 -58.689 1.00 14.45 94 VAL H O 1
ATOM 16146 N N . LYS H 1 98 ? -75.604 24.516 -58.200 1.00 17.25 95 LYS H N 1
ATOM 16147 C CA . LYS H 1 98 ? -76.195 25.674 -58.895 1.00 17.78 95 LYS H CA 1
ATOM 16148 C C . LYS H 1 98 ? -76.181 26.928 -58.029 1.00 16.49 95 LYS H C 1
ATOM 16149 O O . LYS H 1 98 ? -76.279 26.856 -56.795 1.00 15.13 95 LYS H O 1
ATOM 16155 N N . CYS H 1 99 ? -76.094 28.070 -58.697 1.00 14.84 96 CYS H N 1
ATOM 16156 C CA . CYS H 1 99 ? -76.076 29.359 -58.052 1.00 15.23 96 CYS H CA 1
ATOM 16157 C C . CYS H 1 99 ? -76.900 30.347 -58.877 1.00 14.63 96 CYS H C 1
ATOM 16158 O O . CYS H 1 99 ? -76.721 30.443 -60.094 1.00 16.90 96 CYS H O 1
ATOM 16161 N N . VAL H 1 100 ? -77.799 31.053 -58.193 1.00 14.17 97 VAL H N 1
ATOM 16162 C CA . VAL H 1 100 ? -78.664 32.072 -58.762 1.00 14.09 97 VAL H CA 1
ATOM 16163 C C . VAL H 1 100 ? -78.422 33.422 -58.086 1.00 14.78 97 VAL H C 1
ATOM 16164 O O . VAL H 1 100 ? -78.415 33.511 -56.849 1.00 13.63 97 VAL H O 1
ATOM 16168 N N . LEU H 1 101 ? -78.235 34.472 -58.878 1.00 14.07 98 LEU H N 1
ATOM 16169 C CA . LEU H 1 101 ? -78.017 35.801 -58.315 1.00 15.29 98 LEU H CA 1
ATOM 16170 C C . LEU H 1 101 ? -79.281 36.669 -58.302 1.00 15.42 98 LEU H C 1
ATOM 16171 O O . LEU H 1 101 ? -79.920 36.869 -59.339 1.00 15.78 98 LEU H O 1
ATOM 16176 N N . LEU H 1 102 ? -79.615 37.206 -57.124 1.00 15.17 99 LEU H N 1
ATOM 16177 C CA . LEU H 1 102 ? -80.810 38.020 -56.972 1.00 15.40 99 LEU H CA 1
ATOM 16178 C C . LEU H 1 102 ? -80.502 39.391 -56.388 1.00 16.06 99 LEU H C 1
ATOM 16179 O O . LEU H 1 102 ? -80.595 39.593 -55.165 1.00 17.48 99 LEU H O 1
ATOM 16184 N N . PRO H 1 103 ? -80.113 40.338 -57.249 1.00 15.09 100 PRO H N 1
ATOM 16185 C CA . PRO H 1 103 ? -79.835 41.685 -56.786 1.00 15.56 100 PRO H CA 1
ATOM 16186 C C . PRO H 1 103 ? -81.132 42.445 -56.539 1.00 15.52 100 PRO H C 1
ATOM 16187 O O . PRO H 1 103 ? -82.173 42.073 -57.078 1.00 15.03 100 PRO H O 1
ATOM 16191 N N . GLY H 1 104 ? -81.079 43.481 -55.714 1.00 16.26 101 GLY H N 1
ATOM 16192 C CA . GLY H 1 104 ? -82.272 44.292 -55.438 1.00 15.70 101 GLY H CA 1
ATOM 16193 C C . GLY H 1 104 ? -82.388 44.753 -54.000 1.00 15.06 101 GLY H C 1
ATOM 16194 O O . GLY H 1 104 ? -81.808 44.167 -53.099 1.00 14.89 101 GLY H O 1
ATOM 16195 N N . ASP H 1 105 ? -83.175 45.801 -53.789 1.00 14.31 102 ASP H N 1
ATOM 16196 C CA . ASP H 1 105 ? -83.344 46.421 -52.476 1.00 14.20 102 ASP H CA 1
ATOM 16197 C C . ASP H 1 105 ? -84.412 45.710 -51.657 1.00 14.15 102 ASP H C 1
ATOM 16198 O O . ASP H 1 105 ? -85.601 45.787 -51.955 1.00 13.43 102 ASP H O 1
ATOM 16203 N N . LEU H 1 106 ? -83.972 45.002 -50.622 1.00 13.89 103 LEU H N 1
ATOM 16204 C CA . LEU H 1 106 ? -84.878 44.256 -49.751 1.00 14.48 103 LEU H CA 1
ATOM 16205 C C . LEU H 1 106 ? -85.638 45.126 -48.739 1.00 15.06 103 LEU H C 1
ATOM 16206 O O . LEU H 1 106 ? -86.409 44.604 -47.946 1.00 14.65 103 LEU H O 1
ATOM 16211 N N . SER H 1 107 ? -85.432 46.442 -48.781 1.00 15.45 104 SER H N 1
ATOM 16212 C CA . SER H 1 107 ? -86.221 47.350 -47.946 1.00 16.92 104 SER H CA 1
ATOM 16213 C C . SER H 1 107 ? -87.584 47.557 -48.581 1.00 16.67 104 SER H C 1
ATOM 16214 O O . SER H 1 107 ? -88.442 48.191 -47.988 1.00 17.12 104 SER H O 1
ATOM 16217 N N . ASP H 1 108 ? -87.755 47.039 -49.798 1.00 17.69 105 ASP H N 1
ATOM 16218 C CA . ASP H 1 108 ? -89.016 47.075 -50.534 1.00 17.64 105 ASP H CA 1
ATOM 16219 C C . ASP H 1 108 ? -89.741 45.736 -50.328 1.00 16.98 105 ASP H C 1
ATOM 16220 O O . ASP H 1 108 ? -89.226 44.674 -50.707 1.00 16.03 105 ASP H O 1
ATOM 16225 N N . GLU H 1 109 ? -90.924 45.778 -49.721 1.00 15.08 106 GLU H N 1
ATOM 16226 C CA . GLU H 1 109 ? -91.680 44.555 -49.480 1.00 14.28 106 GLU H CA 1
ATOM 16227 C C . GLU H 1 109 ? -91.806 43.675 -50.719 1.00 13.30 106 GLU H C 1
ATOM 16228 O O . GLU H 1 109 ? -91.604 42.475 -50.638 1.00 13.55 106 GLU H O 1
ATOM 16234 N N . GLN H 1 110 ? -92.146 44.267 -51.862 1.00 14.21 107 GLN H N 1
ATOM 16235 C CA . GLN H 1 110 ? -92.383 43.494 -53.085 1.00 13.67 107 GLN H CA 1
ATOM 16236 C C . GLN H 1 110 ? -91.149 42.708 -53.520 1.00 14.52 107 GLN H C 1
ATOM 16237 O O . GLN H 1 110 ? -91.236 41.519 -53.843 1.00 13.32 107 GLN H O 1
ATOM 16243 N N . HIS H 1 111 ? -89.999 43.365 -53.515 1.00 14.20 108 HIS H N 1
ATOM 16244 C CA . HIS H 1 111 ? -88.772 42.698 -53.871 1.00 15.38 108 HIS H CA 1
ATOM 16245 C C . HIS H 1 111 ? -88.486 41.492 -52.955 1.00 14.82 108 HIS H C 1
ATOM 16246 O O . HIS H 1 111 ? -87.954 40.488 -53.413 1.00 17.14 108 HIS H O 1
ATOM 16253 N N . CYS H 1 112 ? -88.838 41.593 -51.674 1.00 15.25 109 CYS H N 1
ATOM 16254 C CA . CYS H 1 112 ? -88.636 40.483 -50.723 1.00 14.93 109 CYS H CA 1
ATOM 16255 C C . CYS H 1 112 ? -89.484 39.288 -51.167 1.00 16.00 109 CYS H C 1
ATOM 16256 O O . CYS H 1 112 ? -89.075 38.123 -51.038 1.00 14.66 109 CYS H O 1
ATOM 16259 N N . LYS H 1 113 ? -90.673 39.590 -51.683 1.00 16.17 110 LYS H N 1
ATOM 16260 C CA . LYS H 1 113 ? -91.584 38.570 -52.199 1.00 17.22 110 LYS H CA 1
ATOM 16261 C C . LYS H 1 113 ? -91.043 37.964 -53.490 1.00 17.30 110 LYS H C 1
ATOM 16262 O O . LYS H 1 113 ? -91.136 36.752 -53.691 1.00 17.58 110 LYS H O 1
ATOM 16268 N N . ASP H 1 114 ? -90.482 38.823 -54.346 1.00 17.94 111 ASP H N 1
ATOM 16269 C CA . ASP H 1 114 ? -89.920 38.435 -55.645 1.00 17.59 111 ASP H CA 1
ATOM 16270 C C . ASP H 1 114 ? -88.772 37.426 -55.518 1.00 17.94 111 ASP H C 1
ATOM 16271 O O . ASP H 1 114 ? -88.740 36.430 -56.234 1.00 18.35 111 ASP H O 1
ATOM 16276 N N . ILE H 1 115 ? -87.834 37.677 -54.605 1.00 17.65 112 ILE H N 1
ATOM 16277 C CA . ILE H 1 115 ? -86.671 36.783 -54.468 1.00 16.27 112 ILE H CA 1
ATOM 16278 C C . ILE H 1 115 ? -87.055 35.330 -54.132 1.00 16.32 112 ILE H C 1
ATOM 16279 O O . ILE H 1 115 ? -86.438 34.384 -54.626 1.00 14.75 112 ILE H O 1
ATOM 16284 N N . VAL H 1 116 ? -88.094 35.157 -53.330 1.00 16.56 113 VAL H N 1
ATOM 16285 C CA . VAL H 1 116 ? -88.569 33.828 -52.971 1.00 16.75 113 VAL H CA 1
ATOM 16286 C C . VAL H 1 116 ? -89.182 33.149 -54.188 1.00 16.87 113 VAL H C 1
ATOM 16287 O O . VAL H 1 116 ? -88.855 32.007 -54.511 1.00 15.66 113 VAL H O 1
ATOM 16291 N N A GLN H 1 117 ? -90.078 33.871 -54.857 0.50 16.78 114 GLN H N 1
ATOM 16292 N N B GLN H 1 117 ? -90.068 33.859 -54.879 0.50 17.19 114 GLN H N 1
ATOM 16293 C CA A GLN H 1 117 ? -90.732 33.390 -56.066 0.50 16.65 114 GLN H CA 1
ATOM 16294 C CA B GLN H 1 117 ? -90.718 33.296 -56.051 0.50 17.39 114 GLN H CA 1
ATOM 16295 C C A GLN H 1 117 ? -89.691 32.983 -57.104 0.50 17.13 114 GLN H C 1
ATOM 16296 C C B GLN H 1 117 ? -89.670 32.954 -57.107 0.50 17.54 114 GLN H C 1
ATOM 16297 O O A GLN H 1 117 ? -89.803 31.941 -57.753 0.50 17.28 114 GLN H O 1
ATOM 16298 O O B GLN H 1 117 ? -89.759 31.924 -57.781 0.50 17.61 114 GLN H O 1
ATOM 16309 N N . GLU H 1 118 ? -88.672 33.819 -57.242 1.00 17.63 115 GLU H N 1
ATOM 16310 C CA . GLU H 1 118 ? -87.604 33.601 -58.202 1.00 18.63 115 GLU H CA 1
ATOM 16311 C C . GLU H 1 118 ? -86.754 32.384 -57.834 1.00 18.38 115 GLU H C 1
ATOM 16312 O O . GLU H 1 118 ? -86.430 31.546 -58.684 1.00 18.67 115 GLU H O 1
ATOM 16318 N N . THR H 1 119 ? -86.375 32.287 -56.562 1.00 17.57 116 THR H N 1
ATOM 16319 C CA . THR H 1 119 ? -85.577 31.157 -56.114 1.00 15.40 116 THR H CA 1
ATOM 16320 C C . THR H 1 119 ? -86.286 29.861 -56.440 1.00 15.99 116 THR H C 1
ATOM 16321 O O . THR H 1 119 ? -85.672 28.910 -56.931 1.00 16.37 116 THR H O 1
ATOM 16325 N N . VAL H 1 120 ? -87.582 29.813 -56.154 1.00 16.52 117 VAL H N 1
ATOM 16326 C CA . VAL H 1 120 ? -88.352 28.607 -56.413 1.00 17.22 117 VAL H CA 1
ATOM 16327 C C . VAL H 1 120 ? -88.387 28.290 -57.902 1.00 18.05 117 VAL H C 1
ATOM 16328 O O . VAL H 1 120 ? -88.301 27.133 -58.294 1.00 18.64 117 VAL H O 1
ATOM 16332 N N . ARG H 1 121 ? -88.486 29.313 -58.742 1.00 19.52 118 ARG H N 1
ATOM 16333 C CA . ARG H 1 121 ? -88.560 29.065 -60.171 1.00 19.50 118 ARG H CA 1
ATOM 16334 C C . ARG H 1 121 ? -87.196 28.649 -60.764 1.00 18.86 118 ARG H C 1
ATOM 16335 O O . ARG H 1 121 ? -87.140 27.742 -61.592 1.00 20.23 118 ARG H O 1
ATOM 16343 N N . GLN H 1 122 ? -86.098 29.281 -60.348 1.00 16.84 119 GLN H N 1
ATOM 16344 C CA . GLN H 1 122 ? -84.789 28.901 -60.895 1.00 16.16 119 GLN H CA 1
ATOM 16345 C C . GLN H 1 122 ? -84.274 27.570 -60.279 1.00 14.67 119 GLN H C 1
ATOM 16346 O O . GLN H 1 122 ? -83.778 26.715 -61.007 1.00 14.05 119 GLN H O 1
ATOM 16352 N N . LEU H 1 123 ? -84.397 27.393 -58.957 1.00 14.59 120 LEU H N 1
ATOM 16353 C CA . LEU H 1 123 ? -83.926 26.146 -58.279 1.00 14.24 120 LEU H CA 1
ATOM 16354 C C . LEU H 1 123 ? -85.007 25.055 -58.225 1.00 14.66 120 LEU H C 1
ATOM 16355 O O . LEU H 1 123 ? -84.692 23.886 -58.142 1.00 14.34 120 LEU H O 1
ATOM 16360 N N . GLY H 1 124 ? -86.281 25.432 -58.259 1.00 16.12 121 GLY H N 1
ATOM 16361 C CA . GLY H 1 124 ? -87.361 24.444 -58.271 1.00 16.67 121 GLY H CA 1
ATOM 16362 C C . GLY H 1 124 ? -88.106 24.293 -56.960 1.00 17.42 121 GLY H C 1
ATOM 16363 O O . GLY H 1 124 ? -89.227 23.782 -56.923 1.00 17.66 121 GLY H O 1
ATOM 16364 N N . SER H 1 125 ? -87.486 24.741 -55.879 1.00 17.93 122 SER H N 1
ATOM 16365 C CA . SER H 1 125 ? -88.067 24.627 -54.559 1.00 18.23 122 SER H CA 1
ATOM 16366 C C . SER H 1 125 ? -87.160 25.370 -53.592 1.00 18.49 122 SER H C 1
ATOM 16367 O O . SER H 1 125 ? -86.088 25.854 -53.981 1.00 18.87 122 SER H O 1
ATOM 16370 N N . LEU H 1 126 ? -87.601 25.455 -52.342 1.00 17.35 123 LEU H N 1
ATOM 16371 C CA . LEU H 1 126 ? -86.857 26.132 -51.292 1.00 17.94 123 LEU H CA 1
ATOM 16372 C C . LEU H 1 126 ? -86.910 25.276 -50.040 1.00 17.84 123 LEU H C 1
ATOM 16373 O O . LEU H 1 126 ? -88.005 24.929 -49.575 1.00 19.93 123 LEU H O 1
ATOM 16378 N N . ASN H 1 127 ? -85.740 24.949 -49.500 1.00 16.44 124 ASN H N 1
ATOM 16379 C CA . ASN H 1 127 ? -85.629 24.142 -48.277 1.00 16.74 124 ASN H CA 1
ATOM 16380 C C . ASN H 1 127 ? -85.119 24.920 -47.062 1.00 16.60 124 ASN H C 1
ATOM 16381 O O . ASN H 1 127 ? -85.556 24.681 -45.933 1.00 16.13 124 ASN H O 1
ATOM 16386 N N . ILE H 1 128 ? -84.171 25.821 -47.305 1.00 16.51 125 ILE H N 1
ATOM 16387 C CA . ILE H 1 128 ? -83.507 26.555 -46.244 1.00 16.41 125 ILE H CA 1
ATOM 16388 C C . ILE H 1 128 ? -83.460 28.050 -46.554 1.00 16.41 125 ILE H C 1
ATOM 16389 O O . ILE H 1 128 ? -83.052 28.450 -47.641 1.00 17.29 125 ILE H O 1
ATOM 16394 N N . LEU H 1 129 ? -83.881 28.872 -45.602 1.00 14.74 126 LEU H N 1
ATOM 16395 C CA . LEU H 1 129 ? -83.825 30.329 -45.762 1.00 14.25 126 LEU H CA 1
ATOM 16396 C C . LEU H 1 129 ? -82.857 30.901 -44.747 1.00 13.76 126 LEU H C 1
ATOM 16397 O O . LEU H 1 129 ? -82.974 30.598 -43.551 1.00 14.80 126 LEU H O 1
ATOM 16402 N N . VAL H 1 130 ? -81.880 31.676 -45.206 1.00 12.91 127 VAL H N 1
ATOM 16403 C CA . VAL H 1 130 ? -80.983 32.377 -44.295 1.00 12.61 127 VAL H CA 1
ATOM 16404 C C . VAL H 1 130 ? -81.158 33.894 -44.422 1.00 13.79 127 VAL H C 1
ATOM 16405 O O . VAL H 1 130 ? -80.740 34.495 -45.415 1.00 13.16 127 VAL H O 1
ATOM 16409 N N . ASN H 1 131 ? -81.837 34.493 -43.440 1.00 12.52 128 ASN H N 1
ATOM 16410 C CA . ASN H 1 131 ? -82.018 35.930 -43.369 1.00 12.84 128 ASN H CA 1
ATOM 16411 C C . ASN H 1 131 ? -80.748 36.491 -42.740 1.00 14.12 128 ASN H C 1
ATOM 16412 O O . ASN H 1 131 ? -80.464 36.233 -41.563 1.00 13.17 128 ASN H O 1
ATOM 16417 N N . ASN H 1 132 ? -79.998 37.284 -43.496 1.00 13.69 129 ASN H N 1
ATOM 16418 C CA . ASN H 1 132 ? -78.699 37.724 -43.020 1.00 14.17 129 ASN H CA 1
ATOM 16419 C C . ASN H 1 132 ? -78.309 39.139 -43.419 1.00 13.90 129 ASN H C 1
ATOM 16420 O O . ASN H 1 132 ? -77.261 39.615 -43.020 1.00 15.60 129 ASN H O 1
ATOM 16425 N N . VAL H 1 133 ? -79.146 39.837 -44.187 1.00 15.52 130 VAL H N 1
ATOM 16426 C CA . VAL H 1 133 ? -78.819 41.200 -44.580 1.00 15.32 130 VAL H CA 1
ATOM 16427 C C . VAL H 1 133 ? -78.859 42.147 -43.384 1.00 15.05 130 VAL H C 1
ATOM 16428 O O . VAL H 1 133 ? -79.527 41.886 -42.380 1.00 15.61 130 VAL H O 1
ATOM 16432 N N . ALA H 1 134 ? -78.087 43.224 -43.486 1.00 15.58 131 ALA H N 1
ATOM 16433 C CA . ALA H 1 134 ? -78.076 44.264 -42.469 1.00 16.26 131 ALA H CA 1
ATOM 16434 C C . ALA H 1 134 ? -77.234 45.482 -42.883 1.00 16.04 131 ALA H C 1
ATOM 16435 O O . ALA H 1 134 ? -76.355 45.394 -43.748 1.00 16.74 131 ALA H O 1
ATOM 16437 N N . GLN H 1 135 ? -77.551 46.617 -42.265 1.00 15.55 132 GLN H N 1
ATOM 16438 C CA . GLN H 1 135 ? -76.785 47.844 -42.392 1.00 15.21 132 GLN H CA 1
ATOM 16439 C C . GLN H 1 135 ? -76.680 48.375 -40.961 1.00 15.71 132 GLN H C 1
ATOM 16440 O O . GLN H 1 135 ? -77.541 48.067 -40.117 1.00 13.68 132 GLN H O 1
ATOM 16446 N N . GLN H 1 136 ? -75.627 49.138 -40.679 1.00 15.16 133 GLN H N 1
ATOM 16447 C CA . GLN H 1 136 ? -75.441 49.699 -39.355 1.00 17.16 133 GLN H CA 1
ATOM 16448 C C . GLN H 1 136 ? -74.798 51.081 -39.470 1.00 17.23 133 GLN H C 1
ATOM 16449 O O . GLN H 1 136 ? -73.868 51.275 -40.250 1.00 16.76 133 GLN H O 1
ATOM 16455 N N . TYR H 1 137 ? -75.321 52.035 -38.702 1.00 18.16 134 TYR H N 1
ATOM 16456 C CA . TYR H 1 137 ? -74.822 53.404 -38.718 1.00 17.42 134 TYR H CA 1
ATOM 16457 C C . TYR H 1 137 ? -74.523 53.890 -37.309 1.00 18.21 134 TYR H C 1
ATOM 16458 O O . TYR H 1 137 ? -75.416 54.415 -36.623 1.00 18.12 134 TYR H O 1
ATOM 16467 N N . PRO H 1 138 ? -73.259 53.727 -36.867 1.00 17.99 135 PRO H N 1
ATOM 16468 C CA . PRO H 1 138 ? -72.840 54.147 -35.534 1.00 17.18 135 PRO H CA 1
ATOM 16469 C C . PRO H 1 138 ? -73.070 55.625 -35.287 1.00 17.06 135 PRO H C 1
ATOM 16470 O O . PRO H 1 138 ? -72.915 56.426 -36.207 1.00 16.23 135 PRO H O 1
ATOM 16474 N N . GLN H 1 139 ? -73.447 55.970 -34.057 1.00 16.03 136 GLN H N 1
ATOM 16475 C CA . GLN H 1 139 ? -73.615 57.364 -33.649 1.00 16.45 136 GLN H CA 1
ATOM 16476 C C . GLN H 1 139 ? -73.141 57.455 -32.199 1.00 17.31 136 GLN H C 1
ATOM 16477 O O . GLN H 1 139 ? -73.306 56.509 -31.418 1.00 16.85 136 GLN H O 1
ATOM 16483 N N . GLN H 1 140 ? -72.552 58.590 -31.846 1.00 18.28 137 GLN H N 1
ATOM 16484 C CA . GLN H 1 140 ? -71.998 58.796 -30.510 1.00 19.90 137 GLN H CA 1
ATOM 16485 C C . GLN H 1 140 ? -73.065 58.862 -29.401 1.00 19.97 137 GLN H C 1
ATOM 16486 O O . GLN H 1 140 ? -72.728 58.859 -28.208 1.00 19.72 137 GLN H O 1
ATOM 16492 N N . GLY H 1 141 ? -74.339 58.927 -29.793 1.00 18.24 138 GLY H N 1
ATOM 16493 C CA . GLY H 1 141 ? -75.435 58.999 -28.835 1.00 17.12 138 GLY H CA 1
ATOM 16494 C C . GLY H 1 141 ? -76.789 58.937 -29.517 1.00 16.35 138 GLY H C 1
ATOM 16495 O O . GLY H 1 141 ? -76.891 59.098 -30.735 1.00 15.80 138 GLY H O 1
ATOM 16496 N N . LEU H 1 142 ? -77.831 58.706 -28.727 1.00 14.63 139 LEU H N 1
ATOM 16497 C CA . LEU H 1 142 ? -79.197 58.621 -29.254 1.00 14.55 139 LEU H CA 1
ATOM 16498 C C . LEU H 1 142 ? -79.677 59.928 -29.905 1.00 14.49 139 LEU H C 1
ATOM 16499 O O . LEU H 1 142 ? -80.454 59.884 -30.857 1.00 13.23 139 LEU H O 1
ATOM 16504 N N . GLU H 1 143 ? -79.231 61.077 -29.397 1.00 14.09 140 GLU H N 1
ATOM 16505 C CA . GLU H 1 143 ? -79.640 62.358 -29.986 1.00 15.70 140 GLU H CA 1
ATOM 16506 C C . GLU H 1 143 ? -79.108 62.545 -31.419 1.00 15.69 140 GLU H C 1
ATOM 16507 O O . GLU H 1 143 ? -79.532 63.463 -32.119 1.00 14.47 140 GLU H O 1
ATOM 16513 N N . TYR H 1 144 ? -78.211 61.661 -31.864 1.00 15.17 141 TYR H N 1
ATOM 16514 C CA . TYR H 1 144 ? -77.653 61.732 -33.219 1.00 16.06 141 TYR H CA 1
ATOM 16515 C C . TYR H 1 144 ? -78.297 60.719 -34.174 1.00 15.97 141 TYR H C 1
ATOM 16516 O O . TYR H 1 144 ? -77.828 60.527 -35.302 1.00 15.54 141 TYR H O 1
ATOM 16525 N N . ILE H 1 145 ? -79.365 60.069 -33.717 1.00 16.09 142 ILE H N 1
ATOM 16526 C CA . ILE H 1 145 ? -80.105 59.107 -34.539 1.00 15.78 142 ILE H CA 1
ATOM 16527 C C . ILE H 1 145 ? -81.364 59.777 -35.078 1.00 16.27 142 ILE H C 1
ATOM 16528 O O . ILE H 1 145 ? -82.303 60.033 -34.325 1.00 15.48 142 ILE H O 1
ATOM 16533 N N . THR H 1 146 ? -81.384 60.073 -36.375 1.00 16.18 143 THR H N 1
ATOM 16534 C CA . THR H 1 146 ? -82.550 60.694 -36.982 1.00 15.16 143 THR H CA 1
ATOM 16535 C C . THR H 1 146 ? -83.659 59.669 -37.215 1.00 15.15 143 THR H C 1
ATOM 16536 O O . THR H 1 146 ? -83.410 58.466 -37.274 1.00 14.07 143 THR H O 1
ATOM 16540 N N . ALA H 1 147 ? -84.888 60.157 -37.348 1.00 15.19 144 ALA H N 1
ATOM 16541 C CA . ALA H 1 147 ? -86.032 59.309 -37.669 1.00 15.11 144 ALA H CA 1
ATOM 16542 C C . ALA H 1 147 ? -85.724 58.536 -38.949 1.00 15.54 144 ALA H C 1
ATOM 16543 O O . ALA H 1 147 ? -86.049 57.360 -39.057 1.00 14.96 144 ALA H O 1
ATOM 16545 N N A GLU H 1 148 ? -85.091 59.191 -39.916 0.50 15.19 145 GLU H N 1
ATOM 16546 N N B GLU H 1 148 ? -85.096 59.223 -39.901 0.50 15.04 145 GLU H N 1
ATOM 16547 C CA A GLU H 1 148 ? -84.777 58.533 -41.186 0.50 16.13 145 GLU H CA 1
ATOM 16548 C CA B GLU H 1 148 ? -84.680 58.642 -41.182 0.50 15.93 145 GLU H CA 1
ATOM 16549 C C A GLU H 1 148 ? -83.784 57.372 -40.989 0.50 16.32 145 GLU H C 1
ATOM 16550 C C B GLU H 1 148 ? -83.793 57.411 -40.978 0.50 16.25 145 GLU H C 1
ATOM 16551 O O A GLU H 1 148 ? -83.991 56.272 -41.515 0.50 15.17 145 GLU H O 1
ATOM 16552 O O B GLU H 1 148 ? -84.080 56.315 -41.475 0.50 15.31 145 GLU H O 1
ATOM 16563 N N . GLN H 1 149 ? -82.713 57.599 -40.230 1.00 16.33 146 GLN H N 1
ATOM 16564 C CA . GLN H 1 149 ? -81.768 56.524 -39.970 1.00 15.35 146 GLN H CA 1
ATOM 16565 C C . GLN H 1 149 ? -82.460 55.387 -39.207 1.00 14.58 146 GLN H C 1
ATOM 16566 O O . GLN H 1 149 ? -82.249 54.212 -39.504 1.00 13.65 146 GLN H O 1
ATOM 16572 N N . LEU H 1 150 ? -83.287 55.744 -38.230 1.00 12.81 147 LEU H N 1
ATOM 16573 C CA . LEU H 1 150 ? -84.000 54.754 -37.431 1.00 12.76 147 LEU H CA 1
ATOM 16574 C C . LEU H 1 150 ? -84.813 53.804 -38.310 1.00 14.19 147 LEU H C 1
ATOM 16575 O O . LEU H 1 150 ? -84.637 52.577 -38.267 1.00 11.48 147 LEU H O 1
ATOM 16580 N N . GLU H 1 151 ? -85.706 54.384 -39.104 1.00 13.90 148 GLU H N 1
ATOM 16581 C CA . GLU H 1 151 ? -86.591 53.612 -39.963 1.00 15.31 148 GLU H CA 1
ATOM 16582 C C . GLU H 1 151 ? -85.858 52.803 -41.021 1.00 14.67 148 GLU H C 1
ATOM 16583 O O . GLU H 1 151 ? -86.241 51.672 -41.295 1.00 14.52 148 GLU H O 1
ATOM 16589 N N . LYS H 1 152 ? -84.829 53.388 -41.626 1.00 14.80 149 LYS H N 1
ATOM 16590 C CA . LYS H 1 152 ? -84.028 52.676 -42.619 1.00 15.75 149 LYS H CA 1
ATOM 16591 C C . LYS H 1 152 ? -83.358 51.445 -41.996 1.00 14.26 149 LYS H C 1
ATOM 16592 O O . LYS H 1 152 ? -83.375 50.346 -42.556 1.00 14.07 149 LYS H O 1
ATOM 16598 N N . THR H 1 153 ? -82.771 51.625 -40.817 1.00 14.16 150 THR H N 1
ATOM 16599 C CA . THR H 1 153 ? -82.107 50.513 -40.125 1.00 12.24 150 THR H CA 1
ATOM 16600 C C . THR H 1 153 ? -83.126 49.406 -39.849 1.00 12.72 150 THR H C 1
ATOM 16601 O O . THR H 1 153 ? -82.874 48.231 -40.128 1.00 12.94 150 THR H O 1
ATOM 16605 N N . PHE H 1 154 ? -84.290 49.759 -39.316 1.00 11.77 151 PHE H N 1
ATOM 16606 C CA . PHE H 1 154 ? -85.306 48.735 -39.059 1.00 11.54 151 PHE H CA 1
ATOM 16607 C C . PHE H 1 154 ? -85.851 48.079 -40.322 1.00 13.00 151 PHE H C 1
ATOM 16608 O O . PHE H 1 154 ? -86.022 46.853 -40.351 1.00 11.58 151 PHE H O 1
ATOM 16616 N N . ARG H 1 155 ? -86.098 48.886 -41.361 1.00 12.11 152 ARG H N 1
ATOM 16617 C CA . ARG H 1 155 ? -86.685 48.385 -42.606 1.00 14.20 152 ARG H CA 1
ATOM 16618 C C . ARG H 1 155 ? -85.849 47.265 -43.238 1.00 13.71 152 ARG H C 1
ATOM 16619 O O . ARG H 1 155 ? -86.384 46.245 -43.670 1.00 12.75 152 ARG H O 1
ATOM 16627 N N . ILE H 1 156 ? -84.537 47.449 -43.274 1.00 14.44 153 ILE H N 1
ATOM 16628 C CA . ILE H 1 156 ? -83.653 46.434 -43.835 1.00 15.47 153 ILE H CA 1
ATOM 16629 C C . ILE H 1 156 ? -83.229 45.337 -42.843 1.00 14.98 153 ILE H C 1
ATOM 16630 O O . ILE H 1 156 ? -83.149 44.165 -43.221 1.00 14.67 153 ILE H O 1
ATOM 16635 N N . ASN H 1 157 ? -82.993 45.685 -41.575 1.00 13.71 154 ASN H N 1
ATOM 16636 C CA . ASN H 1 157 ? -82.498 44.688 -40.612 1.00 12.60 154 ASN H CA 1
ATOM 16637 C C . ASN H 1 157 ? -83.543 43.723 -40.079 1.00 12.69 154 ASN H C 1
ATOM 16638 O O . ASN H 1 157 ? -83.227 42.547 -39.826 1.00 11.81 154 ASN H O 1
ATOM 16643 N N . ILE H 1 158 ? -84.771 44.202 -39.906 1.00 11.82 155 ILE H N 1
ATOM 16644 C CA . ILE H 1 158 ? -85.814 43.336 -39.370 1.00 11.67 155 ILE H CA 1
ATOM 16645 C C . ILE H 1 158 ? -87.044 43.242 -40.271 1.00 12.98 155 ILE H C 1
ATOM 16646 O O . ILE H 1 158 ? -87.557 42.142 -40.478 1.00 14.19 155 ILE H O 1
ATOM 16651 N N . PHE H 1 159 ? -87.525 44.345 -40.836 1.00 12.15 156 PHE H N 1
ATOM 16652 C CA . PHE H 1 159 ? -88.704 44.202 -41.690 1.00 13.48 156 PHE H CA 1
ATOM 16653 C C . PHE H 1 159 ? -88.423 43.224 -42.857 1.00 13.15 156 PHE H C 1
ATOM 16654 O O . PHE H 1 159 ? -89.280 42.415 -43.197 1.00 13.05 156 PHE H O 1
ATOM 16662 N N . SER H 1 160 ? -87.231 43.273 -43.450 1.00 12.83 157 SER H N 1
ATOM 16663 C CA . SER H 1 160 ? -86.908 42.348 -44.558 1.00 13.08 157 SER H CA 1
ATOM 16664 C C . SER H 1 160 ? -86.987 40.889 -44.116 1.00 13.90 157 SER H C 1
ATOM 16665 O O . SER H 1 160 ? -87.427 40.042 -44.889 1.00 14.97 157 SER H O 1
ATOM 16668 N N . TYR H 1 161 ? -86.535 40.595 -42.893 1.00 13.10 158 TYR H N 1
ATOM 16669 C CA . TYR H 1 161 ? -86.600 39.230 -42.350 1.00 13.91 158 TYR H CA 1
ATOM 16670 C C . TYR H 1 161 ? -88.074 38.821 -42.290 1.00 13.58 158 TYR H C 1
ATOM 16671 O O . TYR H 1 161 ? -88.436 37.701 -42.662 1.00 12.59 158 TYR H O 1
ATOM 16680 N N . PHE H 1 162 ? -88.932 39.734 -41.829 1.00 14.17 159 PHE H N 1
ATOM 16681 C CA . PHE H 1 162 ? -90.374 39.461 -41.809 1.00 12.59 159 PHE H CA 1
ATOM 16682 C C . PHE H 1 162 ? -90.934 39.137 -43.187 1.00 12.24 159 PHE H C 1
ATOM 16683 O O . PHE H 1 162 ? -91.597 38.120 -43.363 1.00 11.74 159 PHE H O 1
ATOM 16691 N N . HIS H 1 163 ? -90.666 40.004 -44.159 1.00 12.25 160 HIS H N 1
ATOM 16692 C CA . HIS H 1 163 ? -91.256 39.868 -45.493 1.00 12.17 160 HIS H CA 1
ATOM 16693 C C . HIS H 1 163 ? -90.759 38.684 -46.307 1.00 11.58 160 HIS H C 1
ATOM 16694 O O . HIS H 1 163 ? -91.553 37.995 -46.946 1.00 13.26 160 HIS H O 1
ATOM 16701 N N . VAL H 1 164 ? -89.454 38.468 -46.304 1.00 11.51 161 VAL H N 1
ATOM 16702 C CA . VAL H 1 164 ? -88.852 37.326 -47.013 1.00 10.64 161 VAL H CA 1
ATOM 16703 C C . VAL H 1 164 ? -89.318 35.991 -46.417 1.00 11.35 161 VAL H C 1
ATOM 16704 O O . VAL H 1 164 ? -89.715 35.069 -47.142 1.00 10.71 161 VAL H O 1
ATOM 16708 N N . THR H 1 165 ? -89.249 35.889 -45.090 1.00 11.41 162 THR H N 1
ATOM 16709 C CA . THR H 1 165 ? -89.686 34.690 -44.371 1.00 11.29 162 THR H CA 1
ATOM 16710 C C . THR H 1 165 ? -91.173 34.466 -44.628 1.00 12.40 162 THR H C 1
ATOM 16711 O O . THR H 1 165 ? -91.612 33.352 -44.913 1.00 12.69 162 THR H O 1
ATOM 16715 N N . LYS H 1 166 ? -91.952 35.541 -44.541 1.00 12.73 163 LYS H N 1
ATOM 16716 C CA . LYS H 1 166 ? -93.384 35.450 -44.816 1.00 13.50 163 LYS H CA 1
ATOM 16717 C C . LYS H 1 166 ? -93.636 34.824 -46.193 1.00 13.51 163 LYS H C 1
ATOM 16718 O O . LYS H 1 166 ? -94.397 33.871 -46.297 1.00 13.62 163 LYS H O 1
ATOM 16724 N N . ALA H 1 167 ? -92.981 35.337 -47.234 1.00 15.00 164 ALA H N 1
ATOM 16725 C CA . ALA H 1 167 ? -93.176 34.818 -48.599 1.00 16.15 164 ALA H CA 1
ATOM 16726 C C . ALA H 1 167 ? -92.665 33.393 -48.737 1.00 17.00 164 ALA H C 1
ATOM 16727 O O . ALA H 1 167 ? -93.211 32.596 -49.502 1.00 17.83 164 ALA H O 1
ATOM 16729 N N . ALA H 1 168 ? -91.615 33.065 -47.994 1.00 18.17 165 ALA H N 1
ATOM 16730 C CA . ALA H 1 168 ? -91.030 31.735 -48.072 1.00 17.97 165 ALA H CA 1
ATOM 16731 C C . ALA H 1 168 ? -91.950 30.634 -47.522 1.00 18.84 165 ALA H C 1
ATOM 16732 O O . ALA H 1 168 ? -91.914 29.493 -47.993 1.00 18.19 165 ALA H O 1
ATOM 16734 N N . LEU H 1 169 ? -92.779 30.984 -46.543 1.00 19.59 166 LEU H N 1
ATOM 16735 C CA . LEU H 1 169 ? -93.651 30.019 -45.867 1.00 20.04 166 LEU H CA 1
ATOM 16736 C C . LEU H 1 169 ? -94.532 29.155 -46.777 1.00 20.71 166 LEU H C 1
ATOM 16737 O O . LEU H 1 169 ? -94.772 27.996 -46.452 1.00 21.76 166 LEU H O 1
ATOM 16742 N N . SER H 1 170 ? -95.007 29.680 -47.904 1.00 20.07 167 SER H N 1
ATOM 16743 C CA . SER H 1 170 ? -95.854 28.866 -48.779 1.00 20.51 167 SER H CA 1
ATOM 16744 C C . SER H 1 170 ? -95.036 27.854 -49.582 1.00 20.80 167 SER H C 1
ATOM 16745 O O . SER H 1 170 ? -95.589 27.114 -50.385 1.00 21.80 167 SER H O 1
ATOM 16748 N N . HIS H 1 171 ? -93.724 27.827 -49.371 1.00 19.73 168 HIS H N 1
ATOM 16749 C CA . HIS H 1 171 ? -92.854 26.886 -50.070 1.00 19.78 168 HIS H CA 1
ATOM 16750 C C . HIS H 1 171 ? -92.112 25.954 -49.108 1.00 18.93 168 HIS H C 1
ATOM 16751 O O . HIS H 1 171 ? -91.637 24.909 -49.515 1.00 18.72 168 HIS H O 1
ATOM 16758 N N . LEU H 1 172 ? -92.018 26.335 -47.838 1.00 19.18 169 LEU H N 1
ATOM 16759 C CA . LEU H 1 172 ? -91.306 25.535 -46.840 1.00 19.26 169 LEU H CA 1
ATOM 16760 C C . LEU H 1 172 ? -92.206 24.402 -46.340 1.00 20.00 169 LEU H C 1
ATOM 16761 O O . LEU H 1 172 ? -93.424 24.562 -46.226 1.00 19.10 169 LEU H O 1
ATOM 16766 N N . LYS H 1 173 ? -91.601 23.257 -46.043 1.00 20.17 170 LYS H N 1
ATOM 16767 C CA . LYS H 1 173 ? -92.357 22.081 -45.643 1.00 21.16 170 LYS H CA 1
ATOM 16768 C C . LYS H 1 173 ? -91.688 21.322 -44.505 1.00 21.03 170 LYS H C 1
ATOM 16769 O O . LYS H 1 173 ? -90.609 21.686 -44.036 1.00 20.79 170 LYS H O 1
ATOM 16775 N N . GLN H 1 174 ? -92.342 20.250 -44.072 1.00 21.04 171 GLN H N 1
ATOM 16776 C CA . GLN H 1 174 ? -91.813 19.404 -43.026 1.00 20.86 171 GLN H CA 1
ATOM 16777 C C . GLN H 1 174 ? -90.344 19.119 -43.324 1.00 19.77 171 GLN H C 1
ATOM 16778 O O . GLN H 1 174 ? -89.995 18.668 -44.410 1.00 18.69 171 GLN H O 1
ATOM 16784 N N . GLY H 1 175 ? -89.484 19.396 -42.352 1.00 18.89 172 GLY H N 1
ATOM 16785 C CA . GLY H 1 175 ? -88.061 19.179 -42.515 1.00 17.73 172 GLY H CA 1
ATOM 16786 C C . GLY H 1 175 ? -87.298 20.389 -43.017 1.00 17.32 172 GLY H C 1
ATOM 16787 O O . GLY H 1 175 ? -86.078 20.343 -43.110 1.00 15.84 172 GLY H O 1
ATOM 16788 N N . ASP H 1 176 ? -87.999 21.474 -43.345 1.00 16.54 173 ASP H N 1
ATOM 16789 C CA . ASP H 1 176 ? -87.327 22.681 -43.838 1.00 15.90 173 ASP H CA 1
ATOM 16790 C C . ASP H 1 176 ? -86.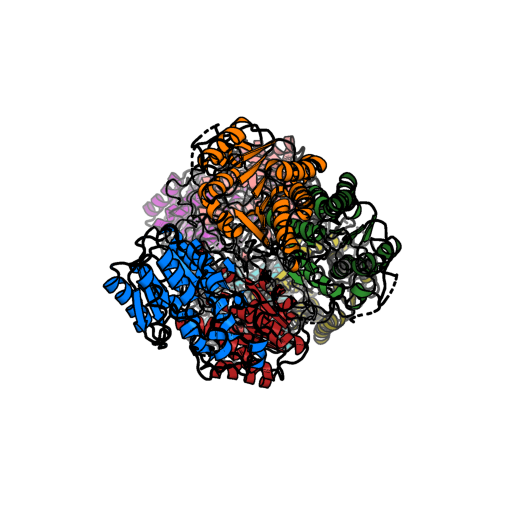820 23.555 -42.680 1.00 15.63 173 ASP H C 1
ATOM 16791 O O . ASP H 1 176 ? -87.147 23.306 -41.521 1.00 13.17 173 ASP H O 1
ATOM 16796 N N . VAL H 1 177 ? -86.017 24.569 -43.006 1.00 15.44 174 VAL H N 1
ATOM 16797 C CA . VAL H 1 177 ? -85.305 25.339 -41.999 1.00 13.96 174 VAL H CA 1
ATOM 16798 C C . VAL H 1 177 ? -85.135 26.814 -42.307 1.00 14.65 174 VAL H C 1
ATOM 16799 O O . VAL H 1 177 ? -84.957 27.197 -43.461 1.00 14.92 174 VAL H O 1
ATOM 16803 N N . ILE H 1 178 ? -85.184 27.629 -41.253 1.00 13.46 175 ILE H N 1
ATOM 16804 C CA . ILE H 1 178 ? -84.928 29.058 -41.323 1.00 13.48 175 ILE H CA 1
ATOM 16805 C C . ILE H 1 178 ? -83.802 29.380 -40.327 1.00 13.61 175 ILE H C 1
ATOM 16806 O O . ILE H 1 178 ? -83.807 28.875 -39.194 1.00 14.08 175 ILE H O 1
ATOM 16811 N N . ILE H 1 179 ? -82.831 30.180 -40.761 1.00 12.63 176 ILE H N 1
ATOM 16812 C CA . ILE H 1 179 ? -81.751 30.674 -39.901 1.00 11.61 176 ILE H CA 1
ATOM 16813 C C . ILE H 1 179 ? -81.695 32.212 -40.023 1.00 11.49 176 ILE H C 1
ATOM 16814 O O . ILE H 1 179 ? -81.726 32.763 -41.131 1.00 12.93 176 ILE H O 1
ATOM 16819 N N . ASN H 1 180 ? -81.640 32.889 -38.883 1.00 10.91 177 ASN H N 1
ATOM 16820 C CA . ASN H 1 180 ? -81.568 34.330 -38.812 1.00 10.65 177 ASN H CA 1
ATOM 16821 C C . ASN H 1 180 ? -80.278 34.810 -38.201 1.00 9.98 177 ASN H C 1
ATOM 16822 O O . ASN H 1 180 ? -79.904 34.377 -37.115 1.00 11.79 177 ASN H O 1
ATOM 16827 N N . THR H 1 181 ? -79.594 35.730 -38.860 1.00 9.73 178 THR H N 1
ATOM 16828 C CA . THR H 1 181 ? -78.399 36.284 -38.252 1.00 10.38 178 THR H CA 1
ATOM 16829 C C . THR H 1 181 ? -78.787 37.428 -37.309 1.00 11.89 178 THR H C 1
ATOM 16830 O O . THR H 1 181 ? -79.370 38.419 -37.722 1.00 11.55 178 THR H O 1
ATOM 16834 N N . ALA H 1 182 ? -78.495 37.246 -36.029 1.00 11.15 179 ALA H N 1
ATOM 16835 C CA . ALA H 1 182 ? -78.721 38.266 -35.023 1.00 12.04 179 ALA H CA 1
ATOM 16836 C C . ALA H 1 182 ? -77.358 38.908 -34.756 1.00 13.40 179 ALA H C 1
ATOM 16837 O O . ALA H 1 182 ? -76.605 39.169 -35.701 1.00 14.52 179 ALA H O 1
ATOM 16839 N N . SER H 1 183 ? -77.039 39.164 -33.491 1.00 14.03 180 SER H N 1
ATOM 16840 C CA . SER H 1 183 ? -75.751 39.738 -33.123 1.00 12.08 180 SER H CA 1
ATOM 16841 C C . SER H 1 183 ? -75.570 39.726 -31.621 1.00 13.25 180 SER H C 1
ATOM 16842 O O . SER H 1 183 ? -76.548 39.766 -30.871 1.00 14.05 180 SER H O 1
ATOM 16845 N N . ILE H 1 184 ? -74.318 39.671 -31.180 1.00 13.97 181 ILE H N 1
ATOM 16846 C CA . ILE H 1 184 ? -73.998 39.736 -29.769 1.00 13.00 181 ILE H CA 1
ATOM 16847 C C . ILE H 1 184 ? -74.627 40.980 -29.131 1.00 13.06 181 ILE H C 1
ATOM 16848 O O . ILE H 1 184 ? -75.031 40.940 -27.955 1.00 12.22 181 ILE H O 1
ATOM 16853 N N . VAL H 1 185 ? -74.733 42.070 -29.893 1.00 12.20 182 VAL H N 1
ATOM 16854 C CA . VAL H 1 185 ? -75.272 43.325 -29.345 1.00 12.31 182 VAL H CA 1
ATOM 16855 C C . VAL H 1 185 ? -76.717 43.237 -28.829 1.00 12.84 182 VAL H C 1
ATOM 16856 O O . VAL H 1 185 ? -77.133 44.063 -28.025 1.00 14.99 182 VAL H O 1
ATOM 16860 N N . ALA H 1 186 ? -77.481 42.249 -29.276 1.00 13.32 183 ALA H N 1
ATOM 16861 C CA . ALA H 1 186 ? -78.849 42.042 -28.779 1.00 12.85 183 ALA H CA 1
ATOM 16862 C C . ALA H 1 186 ? -78.791 41.571 -27.323 1.00 13.09 183 ALA H C 1
ATOM 16863 O O . ALA H 1 186 ? -79.687 41.848 -26.517 1.00 13.24 183 ALA H O 1
ATOM 16865 N N . TYR H 1 187 ? -77.707 40.877 -26.988 1.00 11.85 184 TYR H N 1
ATOM 16866 C CA . TYR H 1 187 ? -77.495 40.310 -25.660 1.00 11.15 184 TYR H CA 1
ATOM 16867 C C . TYR H 1 187 ? -76.714 41.230 -24.728 1.00 13.47 184 TYR H C 1
ATOM 16868 O O . TYR H 1 187 ? -77.023 41.315 -23.537 1.00 14.78 184 TYR H O 1
ATOM 16877 N N . GLU H 1 188 ? -75.714 41.924 -25.271 1.00 13.72 185 GLU H N 1
ATOM 16878 C CA . GLU H 1 188 ? -74.817 42.767 -24.484 1.00 14.51 185 GLU H CA 1
ATOM 16879 C C . GLU H 1 188 ? -75.084 44.258 -24.601 1.00 14.19 185 GLU H C 1
ATOM 16880 O O . GLU H 1 188 ? -74.560 45.034 -23.812 1.00 13.37 185 GLU H O 1
ATOM 16886 N N . GLY H 1 189 ? -75.852 44.654 -25.609 1.00 15.16 186 GLY H N 1
ATOM 16887 C CA . GLY H 1 189 ? -76.091 46.066 -25.892 1.00 15.62 186 GLY H CA 1
ATOM 16888 C C . GLY H 1 189 ? -74.857 46.660 -26.567 1.00 17.03 186 GLY H C 1
ATOM 16889 O O . GLY H 1 189 ? -73.805 46.028 -26.580 1.00 14.91 186 GLY H O 1
ATOM 16890 N N . ASN H 1 190 ? -74.995 47.851 -27.164 1.00 16.37 187 ASN H N 1
ATOM 16891 C CA . ASN H 1 190 ? -73.864 48.568 -27.781 1.00 15.86 187 ASN H CA 1
ATOM 16892 C C . ASN H 1 190 ? -74.211 50.055 -27.813 1.00 13.89 187 ASN H C 1
ATOM 16893 O O . ASN H 1 190 ? -75.068 50.482 -28.582 1.00 14.55 187 ASN H O 1
ATOM 16898 N N . GLU H 1 191 ? -73.523 50.824 -26.977 1.00 14.13 188 GLU H N 1
ATOM 16899 C CA . GLU H 1 191 ? -73.798 52.253 -26.791 1.00 15.06 188 GLU H CA 1
ATOM 16900 C C . GLU H 1 191 ? -73.652 53.148 -28.033 1.00 13.97 188 GLU H C 1
ATOM 16901 O O . GLU H 1 191 ? -74.120 54.280 -28.012 1.00 13.93 188 GLU H O 1
ATOM 16907 N N . THR H 1 192 ? -72.979 52.674 -29.083 1.00 13.16 189 THR H N 1
ATOM 16908 C CA . THR H 1 192 ? -72.814 53.484 -30.295 1.00 13.30 189 THR H CA 1
ATOM 16909 C C . THR H 1 192 ? -73.625 52.936 -31.471 1.00 13.48 189 THR H C 1
ATOM 16910 O O . THR H 1 192 ? -73.545 53.455 -32.582 1.00 13.52 189 THR H O 1
ATOM 16914 N N . LEU H 1 193 ? -74.415 51.899 -31.212 1.00 12.80 190 LEU H N 1
ATOM 16915 C CA . LEU H 1 193 ? -75.268 51.289 -32.228 1.00 13.33 190 LEU H CA 1
ATOM 16916 C C . LEU H 1 193 ? -76.596 50.947 -31.577 1.00 13.27 190 LEU H C 1
ATOM 16917 O O . LEU H 1 193 ? -77.024 49.785 -31.569 1.00 13.22 190 LEU H O 1
ATOM 16922 N N . ILE H 1 194 ? -77.242 51.976 -31.030 1.00 13.27 191 ILE H N 1
ATOM 16923 C CA . ILE H 1 194 ? -78.462 51.791 -30.258 1.00 11.47 191 ILE H CA 1
ATOM 16924 C C . ILE H 1 194 ? -79.618 51.270 -31.121 1.00 12.52 191 ILE H C 1
ATOM 16925 O O . ILE H 1 194 ? -80.282 50.286 -30.752 1.00 13.09 191 ILE H O 1
ATOM 16930 N N . ASP H 1 195 ? -79.830 51.890 -32.280 1.00 12.18 192 ASP H N 1
ATOM 16931 C CA . ASP H 1 195 ? -80.890 51.459 -33.205 1.00 12.69 192 ASP H CA 1
ATOM 16932 C C . ASP H 1 195 ? -80.577 50.087 -33.825 1.00 12.10 192 ASP H C 1
ATOM 16933 O O . ASP H 1 195 ? -81.451 49.224 -33.918 1.00 11.34 192 ASP H O 1
ATOM 16938 N N . TYR H 1 196 ? -79.339 49.891 -34.263 1.00 12.64 193 TYR H N 1
ATOM 16939 C CA . TYR H 1 196 ? -78.933 48.571 -34.792 1.00 11.67 193 TYR H CA 1
ATOM 16940 C C . TYR H 1 196 ? -79.161 47.478 -33.736 1.00 12.22 193 TYR H C 1
ATOM 16941 O O . TYR H 1 196 ? -79.731 46.423 -34.051 1.00 13.37 193 TYR H O 1
ATOM 16950 N N A SER H 1 197 ? -78.712 47.721 -32.503 0.50 12.16 194 SER H N 1
ATOM 16951 N N B SER H 1 197 ? -78.723 47.723 -32.497 0.50 11.71 194 SER H N 1
ATOM 16952 C CA A SER H 1 197 ? -78.880 46.752 -31.418 0.50 11.63 194 SER H CA 1
ATOM 16953 C CA B SER H 1 197 ? -78.890 46.745 -31.416 0.50 10.71 194 SER H CA 1
ATOM 16954 C C A SER H 1 197 ? -80.352 46.394 -31.244 0.50 11.63 194 SER H C 1
ATOM 16955 C C B SER H 1 197 ? -80.358 46.390 -31.248 0.50 11.18 194 SER H C 1
ATOM 16956 O O A SER H 1 197 ? -80.700 45.226 -31.046 0.50 9.88 194 SER H O 1
ATOM 16957 O O B SER H 1 197 ? -80.711 45.222 -31.058 0.50 9.43 194 SER H O 1
ATOM 16962 N N . ALA H 1 198 ? -81.208 47.415 -31.309 1.00 10.69 195 ALA H N 1
ATOM 16963 C CA . ALA H 1 198 ? -82.636 47.233 -31.183 1.00 10.00 195 ALA H CA 1
ATOM 16964 C C . ALA H 1 198 ? -83.151 46.332 -32.307 1.00 8.53 195 ALA H C 1
ATOM 16965 O O . ALA H 1 198 ? -84.000 45.490 -32.065 1.00 9.49 195 ALA H O 1
ATOM 16967 N N . THR H 1 199 ? -82.652 46.484 -33.532 1.00 9.93 196 THR H N 1
ATOM 16968 C CA . THR H 1 199 ? -83.113 45.602 -34.604 1.00 10.70 196 THR H CA 1
ATOM 16969 C C . THR H 1 199 ? -82.654 44.165 -34.337 1.00 11.53 196 THR H C 1
ATOM 16970 O O . THR H 1 199 ? -83.350 43.209 -34.653 1.00 14.25 196 THR H O 1
ATOM 16974 N N . LYS H 1 200 ? -81.484 44.010 -33.744 1.00 10.43 197 LYS H N 1
ATOM 16975 C CA . LYS H 1 200 ? -80.956 42.678 -33.475 1.00 12.15 197 LYS H CA 1
ATOM 16976 C C . LYS H 1 200 ? -81.735 42.005 -32.340 1.00 11.39 197 LYS H C 1
ATOM 16977 O O . LYS H 1 200 ? -81.999 40.813 -32.393 1.00 11.29 197 LYS H O 1
ATOM 16983 N N . GLY H 1 201 ? -82.153 42.790 -31.347 1.00 12.26 198 GLY H N 1
ATOM 16984 C CA . GLY H 1 201 ? -83.017 42.285 -30.284 1.00 10.37 198 GLY H CA 1
ATOM 16985 C C . GLY H 1 201 ? -84.339 41.838 -30.891 1.00 11.11 198 GLY H C 1
ATOM 16986 O O . GLY H 1 201 ? -84.899 40.802 -30.503 1.00 9.40 198 GLY H O 1
ATOM 16987 N N . ALA H 1 202 ? -84.850 42.622 -31.848 1.00 9.40 199 ALA H N 1
ATOM 16988 C CA . ALA H 1 202 ? -86.087 42.254 -32.546 1.00 10.64 199 ALA H CA 1
ATOM 16989 C C . ALA H 1 202 ? -85.921 40.906 -33.268 1.00 11.01 199 ALA H C 1
ATOM 16990 O O . ALA H 1 202 ? -86.834 40.075 -33.260 1.00 11.72 199 ALA H O 1
ATOM 16992 N N . ILE H 1 203 ? -84.766 40.691 -33.891 1.00 10.54 200 ILE H N 1
ATOM 16993 C CA . ILE H 1 203 ? -84.490 39.413 -34.580 1.00 10.16 200 ILE H CA 1
ATOM 16994 C C . ILE H 1 203 ? -84.460 38.236 -33.623 1.00 10.29 200 ILE H C 1
ATOM 16995 O O . ILE H 1 203 ? -84.972 37.168 -33.936 1.00 10.95 200 ILE H O 1
ATOM 17000 N N . VAL H 1 204 ? -83.881 38.432 -32.443 1.00 11.86 201 VAL H N 1
ATOM 17001 C CA . VAL H 1 204 ? -83.846 37.382 -31.438 1.00 10.09 201 VAL H CA 1
ATOM 17002 C C . VAL H 1 204 ? -85.267 36.993 -31.024 1.00 11.58 201 VAL H C 1
ATOM 17003 O O . VAL H 1 204 ? -85.574 35.807 -30.928 1.00 11.54 201 VAL H O 1
ATOM 17007 N N . ALA H 1 205 ? -86.137 37.987 -30.798 1.00 10.00 202 ALA H N 1
ATOM 17008 C CA . ALA H 1 205 ? -87.495 37.700 -30.375 1.00 10.74 202 ALA H CA 1
ATOM 17009 C C . ALA H 1 205 ? -88.300 37.101 -31.533 1.00 11.16 202 ALA H C 1
ATOM 17010 O O . ALA H 1 205 ? -89.106 36.196 -31.333 1.00 13.35 202 ALA H O 1
ATOM 17012 N N . PHE H 1 206 ? -88.064 37.605 -32.739 1.00 11.36 203 PHE H N 1
ATOM 17013 C CA . PHE H 1 206 ? -88.683 37.076 -33.958 1.00 11.60 203 PHE H CA 1
ATOM 17014 C C . PHE H 1 206 ? -88.359 35.596 -34.109 1.00 11.41 203 PHE H C 1
ATOM 17015 O O . PHE H 1 206 ? -89.231 34.779 -34.387 1.00 13.05 203 PHE H O 1
ATOM 17023 N N . THR H 1 207 ? -87.099 35.246 -33.899 1.00 11.59 204 THR H N 1
ATOM 17024 C CA . THR H 1 207 ? -86.663 33.850 -33.991 1.00 10.88 204 THR H CA 1
ATOM 17025 C C . THR H 1 207 ? -87.377 32.943 -32.991 1.00 10.94 204 THR H C 1
ATOM 17026 O O . THR H 1 207 ? -87.894 31.889 -33.344 1.00 10.09 204 THR H O 1
ATOM 17030 N N . ARG H 1 208 ? -87.412 33.366 -31.736 1.00 12.67 205 ARG H N 1
ATOM 17031 C CA . ARG H 1 208 ? -88.058 32.596 -30.685 1.00 13.16 205 ARG H CA 1
ATOM 17032 C C . ARG H 1 208 ? -89.551 32.401 -30.943 1.00 14.23 205 ARG H C 1
ATOM 17033 O O . ARG H 1 208 ? -90.067 31.289 -30.826 1.00 14.16 205 ARG H O 1
ATOM 17041 N N . SER H 1 209 ? -90.242 33.473 -31.303 1.00 13.90 206 SER H N 1
ATOM 17042 C CA . SER H 1 209 ? -91.683 33.395 -31.528 1.00 14.68 206 SER H CA 1
ATOM 17043 C C . SER H 1 209 ? -91.982 32.546 -32.751 1.00 14.00 206 SER H C 1
ATOM 17044 O O . SER H 1 209 ? -92.884 31.713 -32.730 1.00 13.18 206 SER H O 1
ATOM 17047 N N . LEU H 1 210 ? -91.224 32.770 -33.820 1.00 14.29 207 LEU H N 1
ATOM 17048 C CA . LEU H 1 210 ? -91.454 32.039 -35.058 1.00 14.13 207 LEU H CA 1
ATOM 17049 C C . LEU H 1 210 ? -91.192 30.544 -34.880 1.00 14.04 207 LEU H C 1
ATOM 17050 O O . LEU H 1 210 ? -91.909 29.706 -35.443 1.00 14.34 207 LEU H O 1
ATOM 17055 N N . SER H 1 211 ? -90.180 30.197 -34.094 1.00 13.51 208 SER H N 1
ATOM 17056 C CA . SER H 1 211 ? -89.904 28.780 -33.875 1.00 13.88 208 SER H CA 1
ATOM 17057 C C . SER H 1 211 ? -91.124 28.093 -33.230 1.00 14.41 208 SER H C 1
ATOM 17058 O O . SER H 1 211 ? -91.460 26.963 -33.578 1.00 14.61 208 SER H O 1
ATOM 17061 N N A GLN H 1 212 ? -91.788 28.775 -32.308 0.60 14.43 209 GLN H N 1
ATOM 17062 N N B GLN H 1 212 ? -91.767 28.789 -32.290 0.40 14.84 209 GLN H N 1
ATOM 17063 C CA A GLN H 1 212 ? -92.936 28.184 -31.621 0.60 14.77 209 GLN H CA 1
ATOM 17064 C CA B GLN H 1 212 ? -92.960 28.275 -31.606 0.40 15.48 209 GLN H CA 1
ATOM 17065 C C A GLN H 1 212 ? -94.146 28.127 -32.565 0.60 14.40 209 GLN H C 1
ATOM 17066 C C B GLN H 1 212 ? -94.097 28.103 -32.602 0.40 14.85 209 GLN H C 1
ATOM 17067 O O A GLN H 1 212 ? -94.973 27.221 -32.477 0.60 14.18 209 GLN H O 1
ATOM 17068 O O B GLN H 1 212 ? -94.822 27.108 -32.587 0.40 14.67 209 GLN H O 1
ATOM 17079 N N . SER H 1 213 ? -94.230 29.098 -33.469 1.00 14.21 210 SER H N 1
ATOM 17080 C CA . SER H 1 213 ? -95.282 29.136 -34.481 1.00 14.27 210 SER H CA 1
ATOM 17081 C C . SER H 1 213 ? -95.141 28.025 -35.523 1.00 13.55 210 SER H C 1
ATOM 17082 O O . SER H 1 213 ? -96.129 27.466 -35.960 1.00 13.42 210 SER H O 1
ATOM 17085 N N . LEU H 1 214 ? -93.918 27.663 -35.888 1.00 14.20 211 LEU H N 1
ATOM 17086 C CA . LEU H 1 214 ? -93.741 26.675 -36.957 1.00 14.40 211 LEU H CA 1
ATOM 17087 C C . LEU H 1 214 ? -93.346 25.267 -36.529 1.00 14.34 211 LEU H C 1
ATOM 17088 O O . LEU H 1 214 ? -93.331 24.363 -37.358 1.00 14.19 211 LEU H O 1
ATOM 17093 N N . VAL H 1 215 ? -93.026 25.071 -35.256 1.00 15.16 212 VAL H N 1
ATOM 17094 C CA . VAL H 1 215 ? -92.545 23.763 -34.787 1.00 15.29 212 VAL H CA 1
ATOM 17095 C C . VAL H 1 215 ? -93.477 22.623 -35.166 1.00 15.63 212 VAL H C 1
ATOM 17096 O O . VAL H 1 215 ? -93.022 21.555 -35.530 1.00 15.44 212 VAL H O 1
ATOM 17100 N N . GLN H 1 216 ? -94.783 22.835 -35.085 1.00 16.77 213 GLN H N 1
ATOM 17101 C CA . GLN H 1 216 ? -95.719 21.769 -35.435 1.00 17.89 213 GLN H CA 1
ATOM 17102 C C . GLN H 1 216 ? -95.778 21.506 -36.941 1.00 18.04 213 GLN H C 1
ATOM 17103 O O . GLN H 1 216 ? -96.194 20.434 -37.363 1.00 18.46 213 GLN H O 1
ATOM 17109 N N . LYS H 1 217 ? -95.348 22.474 -37.746 1.00 17.91 214 LYS H N 1
ATOM 17110 C CA . LYS H 1 217 ? -95.299 22.297 -39.195 1.00 17.19 214 LYS H CA 1
ATOM 17111 C C . LYS H 1 217 ? -93.990 21.627 -39.639 1.00 16.19 214 LYS H C 1
ATOM 17112 O O . LYS H 1 217 ? -93.731 21.486 -40.830 1.00 15.86 214 LYS H O 1
ATOM 17118 N N . GLY H 1 218 ? -93.167 21.224 -38.674 1.00 15.70 215 GLY H N 1
ATOM 17119 C CA . GLY H 1 218 ? -91.902 20.559 -38.965 1.00 14.29 215 GLY H CA 1
ATOM 17120 C C . GLY H 1 218 ? -90.845 21.501 -39.505 1.00 14.47 215 GLY H C 1
ATOM 17121 O O . GLY H 1 218 ? -89.910 21.065 -40.171 1.00 13.17 215 GLY H O 1
ATOM 17122 N N . ILE H 1 219 ? -90.978 22.796 -39.218 1.00 13.77 216 ILE H N 1
ATOM 17123 C CA . ILE H 1 219 ? -90.007 23.782 -39.690 1.00 13.35 216 ILE H CA 1
ATOM 17124 C C . ILE H 1 219 ? -89.266 24.359 -38.499 1.00 14.14 216 ILE H C 1
ATOM 17125 O O . ILE H 1 219 ? -89.884 24.917 -37.579 1.00 15.57 216 ILE H O 1
ATOM 17130 N N . ARG H 1 220 ? -87.943 24.233 -38.522 1.00 13.12 217 ARG H N 1
ATOM 17131 C CA . ARG H 1 220 ? -87.095 24.709 -37.448 1.00 12.88 217 ARG H CA 1
ATOM 17132 C C . ARG H 1 220 ? -86.607 26.113 -37.737 1.00 12.45 217 ARG H C 1
ATOM 17133 O O . ARG H 1 220 ? -86.369 26.466 -38.880 1.00 11.67 217 ARG H O 1
ATOM 17141 N N . VAL H 1 221 ? -86.473 26.910 -36.679 1.00 13.72 218 VAL H N 1
ATOM 17142 C CA . VAL H 1 221 ? -86.050 28.295 -36.796 1.00 13.05 218 VAL H CA 1
ATOM 17143 C C . VAL H 1 221 ? -85.030 28.576 -35.710 1.00 13.53 218 VAL H C 1
ATOM 17144 O O . VAL H 1 221 ? -85.333 28.464 -34.512 1.00 14.07 218 VAL H O 1
ATOM 17148 N N . ASN H 1 222 ? -83.825 28.948 -36.112 1.00 12.92 219 ASN H N 1
ATOM 17149 C CA . ASN H 1 222 ? -82.765 29.248 -35.148 1.00 11.70 219 ASN H CA 1
ATOM 17150 C C . ASN H 1 222 ? -81.985 30.442 -35.606 1.00 11.23 219 ASN H C 1
ATOM 17151 O O . ASN H 1 222 ? -82.213 30.959 -36.705 1.00 10.28 219 ASN H O 1
ATOM 17156 N N . GLY H 1 223 ? -81.059 30.892 -34.766 1.00 11.77 220 GLY H N 1
ATOM 17157 C CA . GLY H 1 223 ? -80.224 32.012 -35.124 1.00 11.91 220 GLY H CA 1
ATOM 17158 C C . GLY H 1 223 ? -78.764 31.808 -34.799 1.00 11.99 220 GLY H C 1
ATOM 17159 O O . GLY H 1 223 ? -78.391 30.843 -34.112 1.00 11.21 220 GLY H O 1
ATOM 17160 N N . VAL H 1 224 ? -77.945 32.731 -35.304 1.00 11.90 221 VAL H N 1
ATOM 17161 C CA . VAL H 1 224 ? -76.512 32.783 -35.005 1.00 11.35 221 VAL H CA 1
ATOM 17162 C C . VAL H 1 224 ? -76.259 34.214 -34.555 1.00 12.32 221 VAL H C 1
ATOM 17163 O O . VAL H 1 224 ? -76.750 35.165 -35.179 1.00 12.67 221 VAL H O 1
ATOM 17167 N N . ALA H 1 225 ? -75.546 34.364 -33.441 1.00 10.90 222 ALA H N 1
ATOM 17168 C CA . ALA H 1 225 ? -75.230 35.674 -32.878 1.00 12.06 222 ALA H CA 1
ATOM 17169 C C . ALA H 1 225 ? -73.743 35.888 -32.967 1.00 10.91 222 ALA H C 1
ATOM 17170 O O . ALA H 1 225 ? -72.992 35.465 -32.095 1.00 12.19 222 ALA H O 1
ATOM 17172 N N . PRO H 1 226 ? -73.299 36.516 -34.053 1.00 12.67 223 PRO H N 1
ATOM 17173 C CA . PRO H 1 226 ? -71.873 36.750 -34.167 1.00 11.71 223 PRO H CA 1
ATOM 17174 C C . PRO H 1 226 ? -71.329 37.855 -33.290 1.00 11.75 223 PRO H C 1
ATOM 17175 O O . PRO H 1 226 ? -72.034 38.813 -32.986 1.00 10.82 223 PRO H O 1
ATOM 17179 N N . GLY H 1 227 ? -70.059 37.708 -32.929 1.00 11.86 224 GLY H N 1
ATOM 17180 C CA . GLY H 1 227 ? -69.317 38.723 -32.243 1.00 12.19 224 GLY H CA 1
ATOM 17181 C C . GLY H 1 227 ? -68.640 39.511 -33.356 1.00 13.92 224 GLY H C 1
ATOM 17182 O O . GLY H 1 227 ? -69.151 39.561 -34.482 1.00 14.96 224 GLY H O 1
ATOM 17183 N N . PRO H 1 228 ? -67.478 40.120 -33.068 1.00 15.28 225 PRO H N 1
ATOM 17184 C CA . PRO H 1 228 ? -66.818 40.946 -34.087 1.00 15.61 225 PRO H CA 1
ATOM 17185 C C . PRO H 1 228 ? -66.182 40.125 -35.206 1.00 15.98 225 PRO H C 1
ATOM 17186 O O . PRO H 1 228 ? -65.201 39.395 -34.967 1.00 14.34 225 PRO H O 1
ATOM 17190 N N . ILE H 1 229 ? -66.742 40.237 -36.415 1.00 14.19 226 ILE H N 1
ATOM 17191 C CA . ILE H 1 229 ? -66.260 39.461 -37.568 1.00 15.04 226 ILE H CA 1
ATOM 17192 C C . ILE H 1 229 ? -65.759 40.387 -38.670 1.00 14.81 226 ILE H C 1
ATOM 17193 O O . ILE H 1 229 ? -66.402 41.386 -38.983 1.00 13.54 226 ILE H O 1
ATOM 17198 N N . TRP H 1 230 ? -64.624 40.036 -39.264 1.00 14.76 227 TRP H N 1
ATOM 17199 C CA . TRP H 1 230 ? -64.023 40.849 -40.327 1.00 16.08 227 TRP H CA 1
ATOM 17200 C C . TRP H 1 230 ? -64.799 40.689 -41.650 1.00 15.73 227 TRP H C 1
ATOM 17201 O O . TRP H 1 230 ? -64.644 39.701 -42.377 1.00 14.95 227 TRP H O 1
ATOM 17212 N N . THR H 1 231 ? -65.664 41.670 -41.912 1.00 15.47 228 THR H N 1
ATOM 17213 C CA . THR H 1 231 ? -66.529 41.705 -43.089 1.00 15.44 228 THR H CA 1
ATOM 17214 C C . THR H 1 231 ? -66.613 43.154 -43.600 1.00 15.80 228 THR H C 1
ATOM 17215 O O . THR H 1 231 ? -66.207 44.081 -42.890 1.00 14.08 228 THR H O 1
ATOM 17219 N N . PRO H 1 232 ? -67.153 43.356 -44.824 1.00 15.58 229 PRO H N 1
ATOM 17220 C CA . PRO H 1 232 ? -67.292 44.711 -45.405 1.00 14.99 229 PRO H CA 1
ATOM 17221 C C . PRO H 1 232 ? -68.146 45.666 -44.581 1.00 13.23 229 PRO H C 1
ATOM 17222 O O . PRO H 1 232 ? -68.060 46.880 -44.779 1.00 12.85 229 PRO H O 1
ATOM 17226 N N . LEU H 1 233 ? -68.970 45.114 -43.691 1.00 11.13 230 LEU H N 1
ATOM 17227 C CA . LEU H 1 233 ? -69.817 45.904 -42.806 1.00 10.84 230 LEU H CA 1
ATOM 17228 C C . LEU H 1 233 ? -68.988 46.792 -41.874 1.00 10.47 230 LEU H C 1
ATOM 17229 O O . LEU H 1 233 ? -69.406 47.906 -41.513 1.00 9.01 230 LEU H O 1
ATOM 17234 N N . ILE H 1 234 ? -67.808 46.293 -41.505 1.00 9.54 231 ILE H N 1
ATOM 17235 C CA . ILE H 1 234 ? -66.940 46.956 -40.535 1.00 10.42 231 ILE H CA 1
ATOM 17236 C C . ILE H 1 234 ? -66.227 48.209 -41.063 1.00 9.41 231 ILE H C 1
ATOM 17237 O O . ILE H 1 234 ? -66.351 49.267 -40.455 1.00 9.04 231 ILE H O 1
ATOM 17242 N N . PRO H 1 235 ? -65.496 48.116 -42.188 1.00 9.58 232 PRO H N 1
ATOM 17243 C CA . PRO H 1 235 ? -64.855 49.339 -42.667 1.00 9.07 232 PRO H CA 1
ATOM 17244 C C . PRO H 1 235 ? -65.834 50.361 -43.268 1.00 8.99 232 PRO H C 1
ATOM 17245 O O . PRO H 1 235 ? -65.523 51.553 -43.309 1.00 7.18 232 PRO H O 1
ATOM 17249 N N . SER H 1 236 ? -67.001 49.911 -43.722 1.00 8.86 233 SER H N 1
ATOM 17250 C CA . SER H 1 236 ? -67.985 50.834 -44.299 1.00 9.24 233 SER H CA 1
ATOM 17251 C C . SER H 1 236 ? -68.878 51.503 -43.237 1.00 9.66 233 SER H C 1
ATOM 17252 O O . SER H 1 236 ? -69.618 52.443 -43.540 1.00 8.43 233 SER H O 1
ATOM 17255 N N . SER H 1 237 ? -68.828 51.026 -41.998 1.00 10.30 234 SER H N 1
ATOM 17256 C CA . SER H 1 237 ? -69.641 51.643 -40.942 1.00 10.99 234 SER H CA 1
ATOM 17257 C C . SER H 1 237 ? -68.789 52.346 -39.887 1.00 11.28 234 SER H C 1
ATOM 17258 O O . SER H 1 237 ? -69.187 53.381 -39.362 1.00 11.26 234 SER H O 1
ATOM 17261 N N . PHE H 1 238 ? -67.620 51.791 -39.583 1.00 11.83 235 PHE H N 1
ATOM 17262 C CA . PHE H 1 238 ? -66.739 52.363 -38.569 1.00 12.23 235 PHE H CA 1
ATOM 17263 C C . PHE H 1 238 ? -65.626 53.214 -39.167 1.00 12.74 235 PHE H C 1
ATOM 17264 O O . PHE H 1 238 ? -65.224 53.009 -40.316 1.00 12.59 235 PHE H O 1
ATOM 17272 N N . ASP H 1 239 ? -65.126 54.160 -38.370 1.00 12.51 236 ASP H N 1
ATOM 17273 C CA . ASP H 1 239 ? -64.020 55.018 -38.788 1.00 13.45 236 ASP H CA 1
ATOM 17274 C C . ASP H 1 239 ? -62.713 54.230 -38.712 1.00 13.63 236 ASP H C 1
ATOM 17275 O O . ASP H 1 239 ? -62.681 53.126 -38.158 1.00 13.19 236 ASP H O 1
ATOM 17280 N N . GLU H 1 240 ? -61.635 54.805 -39.242 1.00 13.34 237 GLU H N 1
ATOM 17281 C CA . GLU H 1 240 ? -60.330 54.134 -39.252 1.00 13.71 237 GLU H CA 1
ATOM 17282 C C . GLU H 1 240 ? -59.833 53.661 -37.885 1.00 13.63 237 GLU H C 1
ATOM 17283 O O . GLU H 1 240 ? -59.471 52.499 -37.731 1.00 13.18 237 GLU H O 1
ATOM 17289 N N . LYS H 1 241 ? -59.798 54.562 -36.908 1.00 13.91 238 LYS H N 1
ATOM 17290 C CA . LYS H 1 241 ? -59.310 54.231 -35.567 1.00 14.18 238 LYS H CA 1
ATOM 17291 C C . LYS H 1 241 ? -60.017 53.003 -34.998 1.00 13.85 238 LYS H C 1
ATOM 17292 O O . LYS H 1 241 ? -59.375 52.081 -34.478 1.00 13.69 238 LYS H O 1
ATOM 17298 N N . LYS H 1 242 ? -61.345 53.011 -35.087 1.00 13.21 239 LYS H N 1
ATOM 17299 C CA . LYS H 1 242 ? -62.168 51.924 -34.565 1.00 12.44 239 LYS H CA 1
ATOM 17300 C C . LYS H 1 242 ? -61.901 50.629 -35.320 1.00 10.78 239 LYS H C 1
ATOM 17301 O O . LYS H 1 242 ? -61.849 49.549 -34.728 1.00 10.08 239 LYS H O 1
ATOM 17307 N N . VAL H 1 243 ? -61.727 50.737 -36.631 1.00 9.43 240 VAL H N 1
ATOM 17308 C CA . VAL H 1 243 ? -61.426 49.564 -37.441 1.00 8.53 240 VAL H CA 1
ATOM 17309 C C . VAL H 1 243 ? -60.136 48.908 -36.951 1.00 8.33 240 VAL H C 1
ATOM 17310 O O . VAL H 1 243 ? -60.089 47.700 -36.773 1.00 7.94 240 VAL H O 1
ATOM 17314 N N . SER H 1 244 ? -59.103 49.714 -36.703 1.00 8.47 241 SER H N 1
ATOM 17315 C CA . SER H 1 244 ? -57.799 49.188 -36.273 1.00 8.53 241 SER H CA 1
ATOM 17316 C C . SER H 1 244 ? -57.819 48.502 -34.905 1.00 8.16 241 SER H C 1
ATOM 17317 O O . SER H 1 244 ? -56.914 47.732 -34.588 1.00 7.86 241 SER H O 1
ATOM 17320 N N . GLN H 1 245 ? -58.841 48.783 -34.100 1.00 8.09 242 GLN H N 1
ATOM 17321 C CA . GLN H 1 245 ? -58.979 48.184 -32.774 1.00 8.13 242 GLN H CA 1
ATOM 17322 C C . GLN H 1 245 ? -59.973 47.015 -32.804 1.00 7.63 242 GLN H C 1
ATOM 17323 O O . GLN H 1 245 ? -60.105 46.273 -31.831 1.00 6.97 242 GLN H O 1
ATOM 17329 N N . PHE H 1 246 ? -60.653 46.858 -33.935 1.00 6.90 243 PHE H N 1
ATOM 17330 C CA . PHE H 1 246 ? -61.691 45.847 -34.102 1.00 6.83 243 PHE H CA 1
ATOM 17331 C C . PHE H 1 246 ? -61.274 44.439 -33.674 1.00 6.85 243 PHE H C 1
ATOM 17332 O O . PHE H 1 246 ? -60.267 43.913 -34.134 1.00 6.61 243 PHE H O 1
ATOM 17340 N N . GLY H 1 247 ? -62.058 43.852 -32.768 1.00 7.31 244 GLY H N 1
ATOM 17341 C CA . GLY H 1 247 ? -61.816 42.492 -32.265 1.00 7.78 244 GLY H CA 1
ATOM 17342 C C . GLY H 1 247 ? -60.900 42.372 -31.055 1.00 8.63 244 GLY H C 1
ATOM 17343 O O . GLY H 1 247 ? -60.824 41.311 -30.432 1.00 8.31 244 GLY H O 1
ATOM 17344 N N . SER H 1 248 ? -60.214 43.462 -30.711 1.00 9.23 245 SER H N 1
ATOM 17345 C CA . SER H 1 248 ? -59.259 43.464 -29.609 1.00 9.20 245 SER H CA 1
ATOM 17346 C C . SER H 1 248 ? -59.920 43.303 -28.239 1.00 9.61 245 SER H C 1
ATOM 17347 O O . SER H 1 248 ? -59.278 42.856 -27.291 1.00 11.16 245 SER H O 1
ATOM 17350 N N . ASN H 1 249 ? -61.200 43.646 -28.141 1.00 8.41 246 ASN H N 1
ATOM 17351 C CA . ASN H 1 249 ? -61.909 43.597 -26.861 1.00 8.67 246 ASN H CA 1
ATOM 17352 C C . ASN H 1 249 ? -62.524 42.266 -26.395 1.00 7.01 246 ASN H C 1
ATOM 17353 O O . ASN H 1 249 ? -62.908 42.141 -25.232 1.00 7.02 246 ASN H O 1
ATOM 17358 N N . VAL H 1 250 ? -62.636 41.276 -27.271 1.00 4.02 247 VAL H N 1
ATOM 17359 C CA . VAL H 1 250 ? -63.202 39.998 -26.855 1.00 2.56 247 VAL H CA 1
ATOM 17360 C C . VAL H 1 250 ? -62.100 39.130 -26.221 1.00 2.56 247 VAL H C 1
ATOM 17361 O O . VAL H 1 250 ? -60.914 39.389 -26.422 1.00 2.56 247 VAL H O 1
ATOM 17365 N N . PRO H 1 251 ? -62.482 38.117 -25.434 1.00 2.56 248 PRO H N 1
ATOM 17366 C CA . PRO H 1 251 ? -61.473 37.285 -24.774 1.00 2.56 248 PRO H CA 1
ATOM 17367 C C . PRO H 1 251 ? -60.379 36.682 -25.676 1.00 2.56 248 PRO H C 1
ATOM 17368 O O . PRO H 1 251 ? -59.239 36.640 -25.256 1.00 2.56 248 PRO H O 1
ATOM 17380 N N . GLN H 1 253 ? -59.129 38.027 -28.074 1.00 2.56 250 GLN H N 1
ATOM 17381 C CA . GLN H 1 253 ? -58.344 39.180 -28.486 1.00 2.56 250 GLN H CA 1
ATOM 17382 C C . GLN H 1 253 ? -58.073 39.254 -29.978 1.00 2.56 250 GLN H C 1
ATOM 17383 O O . GLN H 1 253 ? -56.970 39.572 -30.412 1.00 2.56 250 GLN H O 1
ATOM 17389 N N . ARG H 1 254 ? -59.090 38.936 -30.762 1.00 2.56 251 ARG H N 1
ATOM 17390 C CA . ARG H 1 254 ? -58.985 39.001 -32.200 1.00 2.56 251 ARG H CA 1
ATOM 17391 C C . ARG H 1 254 ? -60.383 38.933 -32.760 1.00 2.56 251 ARG H C 1
ATOM 17392 O O . ARG H 1 254 ? -61.283 38.383 -32.122 1.00 2.56 251 ARG H O 1
ATOM 17400 N N . PRO H 1 255 ? -60.572 39.486 -33.963 1.00 2.56 252 PRO H N 1
ATOM 17401 C CA . PRO H 1 255 ? -61.871 39.379 -34.592 1.00 2.56 252 PRO H CA 1
ATOM 17402 C C . PRO H 1 255 ? -61.972 38.009 -35.248 1.00 2.56 252 PRO H C 1
ATOM 17403 O O . PRO H 1 255 ? -60.951 37.371 -35.522 1.00 2.56 252 PRO H O 1
ATOM 17407 N N . GLY H 1 256 ? -63.182 37.540 -35.478 1.00 2.56 253 GLY H N 1
ATOM 17408 C CA . GLY H 1 256 ? -63.365 36.270 -36.138 1.00 2.56 253 GLY H CA 1
ATOM 17409 C C . GLY H 1 256 ? -63.334 36.492 -37.633 1.00 2.56 253 GLY H C 1
ATOM 17410 O O . GLY H 1 256 ? -63.563 37.611 -38.110 1.00 2.56 253 GLY H O 1
ATOM 17411 N N . GLN H 1 257 ? -63.011 35.442 -38.369 1.00 2.56 254 GLN H N 1
ATOM 17412 C CA . GLN H 1 257 ? -63.021 35.483 -39.821 1.00 2.56 254 GLN H CA 1
ATOM 17413 C C . GLN H 1 257 ? -64.337 34.823 -40.248 1.00 2.56 254 GLN H C 1
ATOM 17414 O O . GLN H 1 257 ? -64.897 33.988 -39.517 1.00 2.56 254 GLN H O 1
ATOM 17420 N N . PRO H 1 258 ? -64.860 35.226 -41.410 1.00 2.56 255 PRO H N 1
ATOM 17421 C CA . PRO H 1 258 ? -66.143 34.708 -41.843 1.00 2.56 255 PRO H CA 1
ATOM 17422 C C . PRO H 1 258 ? -66.244 33.183 -41.895 1.00 2.56 255 PRO H C 1
ATOM 17423 O O . PRO H 1 258 ? -67.294 32.639 -41.545 1.00 2.56 255 PRO H O 1
ATOM 17427 N N . TYR H 1 259 ? -65.170 32.508 -42.301 1.00 2.56 256 TYR H N 1
ATOM 17428 C CA . TYR H 1 259 ? -65.185 31.066 -42.377 1.00 2.56 256 TYR H CA 1
ATOM 17429 C C . TYR H 1 259 ? -65.453 30.448 -40.999 1.00 2.56 256 TYR H C 1
ATOM 17430 O O . TYR H 1 259 ? -65.957 29.347 -40.925 1.00 2.56 256 TYR H O 1
ATOM 17439 N N . GLU H 1 260 ? -65.155 31.163 -39.916 1.00 2.56 257 GLU H N 1
ATOM 17440 C CA . GLU H 1 260 ? -65.381 30.620 -38.561 1.00 2.56 257 GLU H CA 1
ATOM 17441 C C . GLU H 1 260 ? -66.872 30.609 -38.149 1.00 2.56 257 GLU H C 1
ATOM 17442 O O . GLU H 1 260 ? -67.253 29.994 -37.132 1.00 2.56 257 GLU H O 1
ATOM 17448 N N . LEU H 1 261 ? -67.709 31.288 -38.939 1.00 2.56 258 LEU H N 1
ATOM 17449 C CA . LEU H 1 261 ? -69.147 31.271 -38.694 1.00 2.56 258 LEU H CA 1
ATOM 17450 C C . LEU H 1 261 ? -69.894 30.219 -39.484 1.00 2.56 258 LEU H C 1
ATOM 17451 O O . LEU H 1 261 ? -70.942 29.740 -39.084 1.00 2.56 258 LEU H O 1
ATOM 17456 N N . ALA H 1 262 ? -69.326 29.824 -40.605 1.00 6.86 259 ALA H N 1
ATOM 17457 C CA . ALA H 1 262 ? -70.023 28.924 -41.505 1.00 8.78 259 ALA H CA 1
ATOM 17458 C C . ALA H 1 262 ? -70.511 27.622 -40.882 1.00 9.79 259 ALA H C 1
ATOM 17459 O O . ALA H 1 262 ? -71.660 27.247 -41.089 1.00 11.42 259 ALA H O 1
ATOM 17461 N N . PRO H 1 263 ? -69.649 26.914 -40.120 1.00 12.03 260 PRO H N 1
ATOM 17462 C CA . PRO H 1 263 ? -70.074 25.616 -39.561 1.00 11.65 260 PRO H CA 1
ATOM 17463 C C . PRO H 1 263 ? -71.298 25.693 -38.635 1.00 10.67 260 PRO H C 1
ATOM 17464 O O . PRO H 1 263 ? -72.102 24.752 -38.583 1.00 10.21 260 PRO H O 1
ATOM 17468 N N . ALA H 1 264 ? -71.454 26.804 -37.925 1.00 11.72 261 ALA H N 1
ATOM 17469 C CA . ALA H 1 264 ? -72.658 27.020 -37.115 1.00 9.93 261 ALA H CA 1
ATOM 17470 C C . ALA H 1 264 ? -73.885 26.991 -38.018 1.00 10.97 261 ALA H C 1
ATOM 17471 O O . ALA H 1 264 ? -74.888 26.340 -37.698 1.00 11.91 261 ALA H O 1
ATOM 17473 N N . TYR H 1 265 ? -73.805 27.668 -39.166 1.00 11.28 262 TYR H N 1
ATOM 17474 C CA . TYR H 1 265 ? -74.927 27.676 -40.096 1.00 11.60 262 TYR H CA 1
ATOM 17475 C C . TYR H 1 265 ? -75.162 26.283 -40.682 1.00 11.56 262 TYR H C 1
ATOM 17476 O O . TYR H 1 265 ? -76.312 25.845 -40.802 1.00 11.67 262 TYR H O 1
ATOM 17485 N N . VAL H 1 266 ? -74.089 25.577 -41.027 1.00 12.51 263 VAL H N 1
ATOM 17486 C CA . VAL H 1 266 ? -74.237 24.212 -41.548 1.00 10.40 263 VAL H CA 1
ATOM 17487 C C . VAL H 1 266 ? -74.917 23.324 -40.511 1.00 11.52 263 VAL H C 1
ATOM 17488 O O . VAL H 1 266 ? -75.810 22.543 -40.838 1.00 11.70 263 VAL H O 1
ATOM 17492 N N . TYR H 1 267 ? -74.508 23.455 -39.254 1.00 13.25 264 TYR H N 1
ATOM 17493 C CA . TYR H 1 267 ? -75.113 22.685 -38.172 1.00 13.26 264 TYR H CA 1
ATOM 17494 C C . TYR H 1 267 ? -76.624 22.957 -38.090 1.00 12.77 264 TYR H C 1
ATOM 17495 O O . TYR H 1 267 ? -77.434 22.025 -38.089 1.00 12.52 264 TYR H O 1
ATOM 17504 N N . LEU H 1 268 ? -76.999 24.233 -38.058 1.00 13.21 265 LEU H N 1
ATOM 17505 C CA . LEU H 1 268 ? -78.417 24.609 -37.943 1.00 13.01 265 LEU H CA 1
ATOM 17506 C C . LEU H 1 268 ? -79.233 24.311 -39.189 1.00 14.15 265 LEU H C 1
ATOM 17507 O O . LEU H 1 268 ? -80.447 24.113 -39.092 1.00 13.92 265 LEU H O 1
ATOM 17512 N N . ALA H 1 269 ? -78.575 24.274 -40.352 1.00 14.43 266 ALA H N 1
ATOM 17513 C CA . ALA H 1 269 ? -79.277 24.059 -41.623 1.00 15.01 266 ALA H CA 1
ATOM 17514 C C . ALA H 1 269 ? -79.567 22.600 -41.929 1.00 15.67 266 ALA H C 1
ATOM 17515 O O . ALA H 1 269 ? -80.512 22.294 -42.659 1.00 15.91 266 ALA H O 1
ATOM 17517 N N . SER H 1 270 ? -78.753 21.708 -41.365 1.00 16.51 267 SER H N 1
ATOM 17518 C CA . SER H 1 270 ? -78.842 20.286 -41.652 1.00 16.58 267 SER H CA 1
ATOM 17519 C C . SER H 1 270 ? -79.632 19.517 -40.605 1.00 17.80 267 SER H C 1
ATOM 17520 O O . SER H 1 270 ? -80.026 20.062 -39.579 1.00 16.62 267 SER H O 1
ATOM 17523 N N . SER H 1 271 ? -79.844 18.233 -40.878 1.00 18.08 268 SER H N 1
ATOM 17524 C CA . SER H 1 271 ? -80.531 17.353 -39.940 1.00 18.57 268 SER H CA 1
ATOM 17525 C C . SER H 1 271 ? -79.648 17.059 -38.717 1.00 17.78 268 SER H C 1
ATOM 17526 O O . SER H 1 271 ? -80.090 16.403 -37.776 1.00 17.43 268 SER H O 1
ATOM 17529 N N . ASP H 1 272 ? -78.407 17.553 -38.722 1.00 15.93 269 ASP H N 1
ATOM 17530 C CA . ASP H 1 272 ? -77.545 17.445 -37.551 1.00 15.91 269 ASP H CA 1
ATOM 17531 C C . ASP H 1 272 ? -78.194 18.117 -36.309 1.00 15.41 269 ASP H C 1
ATOM 17532 O O . ASP H 1 272 ? -77.923 17.717 -35.175 1.00 14.33 269 ASP H O 1
ATOM 17537 N N . SER H 1 273 ? -79.014 19.142 -36.546 1.00 14.21 270 SER H N 1
ATOM 17538 C CA . SER H 1 273 ? -79.717 19.873 -35.495 1.00 13.48 270 SER H CA 1
ATOM 17539 C C . SER H 1 273 ? -81.227 19.594 -35.469 1.00 13.91 270 SER H C 1
ATOM 17540 O O . SER H 1 273 ? -82.011 20.459 -35.075 1.00 13.27 270 SER H O 1
ATOM 17543 N N . SER H 1 274 ? -81.621 18.370 -35.829 1.00 13.86 271 SER H N 1
ATOM 17544 C CA . SER H 1 274 ? -83.029 17.955 -35.850 1.00 13.87 271 SER H CA 1
ATOM 17545 C C . SER H 1 274 ? -83.805 18.241 -34.554 1.00 14.22 271 SER H C 1
ATOM 17546 O O . SER H 1 274 ? -85.003 18.526 -34.598 1.00 14.16 271 SER H O 1
ATOM 17549 N N . TYR H 1 275 ? -83.140 18.196 -33.404 1.00 14.78 272 TYR H N 1
ATOM 17550 C CA . TYR H 1 275 ? -83.813 18.463 -32.125 1.00 13.40 272 TYR H CA 1
ATOM 17551 C C . TYR H 1 275 ? -83.574 19.904 -31.609 1.00 13.36 272 TYR H C 1
ATOM 17552 O O . TYR H 1 275 ? -83.770 20.197 -30.422 1.00 13.15 272 TYR H O 1
ATOM 17561 N N . VAL H 1 276 ? -83.164 20.807 -32.493 1.00 13.60 273 VAL H N 1
ATOM 17562 C CA . VAL H 1 276 ? -82.893 22.190 -32.096 1.00 12.55 273 VAL H CA 1
ATOM 17563 C C . VAL H 1 276 ? -83.811 23.220 -32.796 1.00 13.20 273 VAL H C 1
ATOM 17564 O O . VAL H 1 276 ? -83.871 23.297 -34.020 1.00 14.31 273 VAL H O 1
ATOM 17568 N N . THR H 1 277 ? -84.540 24.002 -32.020 1.00 13.19 274 THR H N 1
ATOM 17569 C CA . THR H 1 277 ? -85.336 25.086 -32.599 1.00 12.67 274 THR H CA 1
ATOM 17570 C C . THR H 1 277 ? -85.493 26.155 -31.526 1.00 12.67 274 THR H C 1
ATOM 17571 O O . THR H 1 277 ? -85.522 25.852 -30.330 1.00 12.86 274 THR H O 1
ATOM 17575 N N . GLY H 1 278 ? -85.536 27.412 -31.959 1.00 12.56 275 GLY H N 1
ATOM 17576 C CA . GLY H 1 278 ? -85.690 28.543 -31.061 1.00 12.88 275 GLY H CA 1
ATOM 17577 C C . GLY H 1 278 ? -84.407 29.003 -30.398 1.00 12.28 275 GLY H C 1
ATOM 17578 O O . GLY H 1 278 ? -84.441 29.861 -29.512 1.00 12.84 275 GLY H O 1
ATOM 17579 N N . GLN H 1 279 ? -83.274 28.467 -30.843 1.00 11.94 276 GLN H N 1
ATOM 17580 C CA . GLN H 1 279 ? -81.991 28.757 -30.208 1.00 11.24 276 GLN H CA 1
ATOM 17581 C C . GLN H 1 279 ? -81.065 29.701 -30.943 1.00 11.26 276 GLN H C 1
ATOM 17582 O O . GLN H 1 279 ? -81.277 30.051 -32.095 1.00 10.78 276 GLN H O 1
ATOM 17596 N N . ILE H 1 281 ? -76.807 30.349 -31.581 1.00 12.36 278 ILE H N 1
ATOM 17597 C CA . ILE H 1 281 ? -75.429 29.882 -31.482 1.00 12.69 278 ILE H CA 1
ATOM 17598 C C . ILE H 1 281 ? -74.557 31.133 -31.396 1.00 12.18 278 ILE H C 1
ATOM 17599 O O . ILE H 1 281 ? -74.563 31.980 -32.301 1.00 12.07 278 ILE H O 1
ATOM 17604 N N . HIS H 1 282 ? -73.830 31.264 -30.292 1.00 10.88 279 HIS H N 1
ATOM 17605 C CA . HIS H 1 282 ? -72.997 32.440 -30.042 1.00 11.19 279 HIS H CA 1
ATOM 17606 C C . HIS H 1 282 ? -71.580 32.159 -30.468 1.00 10.61 279 HIS H C 1
ATOM 17607 O O . HIS H 1 282 ? -70.945 31.293 -29.890 1.00 10.15 279 HIS H O 1
ATOM 17614 N N . VAL H 1 283 ? -71.124 32.872 -31.502 1.00 11.56 280 VAL H N 1
ATOM 17615 C CA . VAL H 1 283 ? -69.814 32.707 -32.115 1.00 11.54 280 VAL H CA 1
ATOM 17616 C C . VAL H 1 283 ? -69.155 34.080 -32.007 1.00 11.66 280 VAL H C 1
ATOM 17617 O O . VAL H 1 283 ? -69.199 34.896 -32.941 1.00 14.24 280 VAL H O 1
ATOM 17621 N N . ASN H 1 284 ? -68.534 34.337 -30.861 1.00 11.93 281 ASN H N 1
ATOM 17622 C CA . ASN H 1 284 ? -68.083 35.689 -30.557 1.00 12.29 281 ASN H CA 1
ATOM 17623 C C . ASN H 1 284 ? -66.737 35.892 -29.875 1.00 13.31 281 ASN H C 1
ATOM 17624 O O . ASN H 1 284 ? -66.485 36.959 -29.319 1.00 13.97 281 ASN H O 1
ATOM 17629 N N . GLY H 1 285 ? -65.865 34.888 -29.893 1.00 14.13 282 GLY H N 1
ATOM 17630 C CA . GLY H 1 285 ? -64.546 35.046 -29.285 1.00 13.87 282 GLY H CA 1
ATOM 17631 C C . GLY H 1 285 ? -64.484 34.891 -27.770 1.00 15.33 282 GLY H C 1
ATOM 17632 O O . GLY H 1 285 ? -63.480 35.278 -27.147 1.00 14.43 282 GLY H O 1
ATOM 17633 N N . GLY H 1 286 ? -65.556 34.364 -27.169 1.00 14.86 283 GLY H N 1
ATOM 17634 C CA . GLY H 1 286 ? -65.575 34.068 -25.744 1.00 14.09 283 GLY H CA 1
ATOM 17635 C C . GLY H 1 286 ? -66.335 35.014 -24.829 1.00 14.21 283 GLY H C 1
ATOM 17636 O O . GLY H 1 286 ? -66.176 34.938 -23.610 1.00 13.78 283 GLY H O 1
ATOM 17637 N N . VAL H 1 287 ? -67.160 35.899 -25.381 1.00 13.65 284 VAL H N 1
ATOM 17638 C CA . VAL H 1 287 ? -67.924 36.803 -24.541 1.00 12.85 284 VAL H CA 1
ATOM 17639 C C . VAL H 1 287 ? -69.075 36.017 -23.934 1.00 13.49 284 VAL H C 1
ATOM 17640 O O . VAL H 1 287 ? -69.855 35.395 -24.645 1.00 12.48 284 VAL H O 1
ATOM 17644 N N . ILE H 1 288 ? -69.167 36.027 -22.610 1.00 15.09 285 ILE H N 1
ATOM 17645 C CA . ILE H 1 288 ? -70.218 35.312 -21.914 1.00 15.92 285 ILE H CA 1
ATOM 17646 C C . ILE H 1 288 ? -71.483 36.174 -21.968 1.00 16.67 285 ILE H C 1
ATOM 17647 O O . ILE H 1 288 ? -71.430 37.351 -21.667 1.00 16.95 285 ILE H O 1
ATOM 17652 N N . VAL H 1 289 ? -72.602 35.576 -22.364 1.00 15.91 286 VAL H N 1
ATOM 17653 C CA . VAL H 1 289 ? -73.854 36.297 -22.509 1.00 17.19 286 VAL H CA 1
ATOM 17654 C C . VAL H 1 289 ? -74.988 35.627 -21.733 1.00 17.39 286 VAL H C 1
ATOM 17655 O O . VAL H 1 289 ? -76.161 35.864 -22.025 1.00 19.24 286 VAL H O 1
ATOM 17659 N N . ASN H 1 290 ? -74.640 34.828 -20.726 1.00 16.80 287 ASN H N 1
ATOM 17660 C CA . ASN H 1 290 ? -75.617 34.091 -19.941 1.00 18.06 287 ASN H CA 1
ATOM 17661 C C . ASN H 1 290 ? -76.370 33.126 -20.865 1.00 20.05 287 ASN H C 1
ATOM 17662 O O . ASN H 1 290 ? -77.523 32.804 -20.636 1.00 22.85 287 ASN H O 1
ATOM 17667 N N . GLY H 1 291 ? -75.674 32.624 -21.882 1.00 22.69 288 GLY H N 1
ATOM 17668 C CA . GLY H 1 291 ? -76.280 31.728 -22.877 1.00 21.91 288 GLY H CA 1
ATOM 17669 C C . GLY H 1 291 ? -76.387 30.280 -22.447 1.00 20.76 288 GLY H C 1
ATOM 17670 O O . GLY H 1 291 ? -75.718 29.826 -21.500 1.00 20.94 288 GLY H O 1
#

Foldseek 3Di:
DLFQFFDAAPPFAQVPPPRFDLADPPDAADLQQALAQEEAEPLLWFLNLSQLLNNLSNHYAYEYEYADRVVSNVVSQVSSCVSVHHYHYHYHDLLDLVSLLVSLVVSCVVSVAHFEYEYEDFAFAFDQAPVPQDPVNLSSRQSTLAVSVVRNVVSNVVGYAANGEYEYEAACCCQVNDGRGNSNNVSSVVVLVVQQVVQVVCVVRNYAGEYEHEAAEDISNQSHHDGSVCSSLTQCPAVGHGHGSNQRNVVVSCRGGCVQSVDHSYYYHYRHDDRVD/DAFLFQFADQDPPFDQVPPPRFDLDDPPDAADLQQALAEEEEEVLLWFLNLSQLLNNLNNRYAYEYEYEDRCVSNVVSQVSSCVSVHHYHYHYHDLLDLVSLLVSLVVSCVVSVAHFEYEYEDFAFAFDQAPVPQDPVNLSSRLSGLAVSVVRNVVSNVVGYAANGEYEYEAACCCQVNDGRGNSNSVSSVVVLVVQQVVQVVCVVRNYAGEYEHEAAEPIRSQSHHDHRVCSRLTQCPAVGHHHGSNQCNVVVSCRGGCVQSVDHSYYYHYRHDDRVD/DLFQFADQAPPFAQVPPPRFDLDDPPDAADLQQALAQEEEEPLLWFLNLSQLLNNLNNHYAYEYEYAPNVVSNVVSQVSSCVSVHHYHYHHHDLLDLVSLLVSLVVSCVVSVAHFEYEYEDFAFAFDQAPVPQDVVNLSVRLSRLAVSVVRNVVSNVVGYAANGEYEYEAACCCQVNDGRGNSNSVSSVVVLVVQQVVQVVCVVRNYAGEYEHEAAEDISNQSHHDGSVCSNCTQCPAVGHGHGSNQRNVVVSCRGGCVQSVDHSYYYHYRHDDRVD/DLFQFFDAAPPFAQVPPPRFDLDDPPDAADLLQALAQEEAEPLLWFLNLSQLLNNLNNHYAYEYEYAPNVVSNVVSQVSSCVSVHHYHYHYHDLLDLVSLLVSLVVSCVVSVAHFEYEAEDFAFAFAQAPVPQDPVNLSSRLSNLAVSVVSNVVNNVVRYAANGEYEYEAACCCQVNDGRGNSNNVSRVVRLVVQQVVQVVCVVRNYAGEYEHEAAEDISNQNHHDGRVCSSLTQCPACGHGHGSNQCNVVVSCRGGCVQSVDHSYYYHYRHDDRVD/DFFFFDAAPPFAQVPPPRFPLDDPPDAADLQQALAEEEEEVLQWFLNLSQLLNNLNNRYAYEYEYADNPVSNVVSVVSNCVSVHHYHYHYHDLLDLVSLLVSLVVSCVPSVAHFEYEAEDFAFAFAQAPVPQDPVNLSSRLSTLAVSVVRNVVSNVVGYAANGEYEYEAACCCQVNDGRGNSNNVSSVVVLVVQQVVQVVCVVRNYAGEYEHEAAEPISNPSHHDGRVDSVQTQCPACGDGHGSNLRNVVVSCRGGCNQSVDHSYHYHYRHDCRVD/DLDDDDFDFLFQFADQDPPFAQVPPPRFDLDDPPDAADLLQALAQEEAEPLLWFLNLSQLLNNLNNRYAYEYEYAPRVVSNVVSQVSSCVSPHHYHYQYHDLLDLVSLLVSLVVSCVVSVAHFEYEYEDFAFAFDQAPVPQDPVNLSSRLSGLAVSVVRNVVSNVVRYAANGEYEYEAACCCQVPDGGGNSNNVSSVVSLVVQQVVQVVCVVRNYAGEYEHEAAEDISNQSHHDGRVCSRRTQCRAVGHGHGSNQCNVVVSCRGGCVQSVDHSYYYHHRHDDRVD/DQFFFADQAPPFAQVPPPRFPLDDVPDAADLQQALAQEEEEPLLWFLSLSQLLNNLNNHYAYEYEYADNVVSNVVSQVSSCVSVHHYHYHHHDLLDLVSLLVSQVVSCVVSVAHFEYEYEDFAFAFDQAPVPQDPVNLSSRLSRLAVSVVRNVVSNVVGYAANGEYEYEAACCCLVNDRGGNSNNVSSVVVLVVQQVVQVVCVVRNYAGEYEHEAFEDISSQSHHDGRVCSSCTQCPAVGHHHGSNQRNVVVSCRGGCVQSVDHSYYYHHRHDDRVD/DDCVVVDQFFFFADADPPFAQVPPPRFDLDDVVDAADLQQALAQEEAEVLLWFLNLSQLLNNLNNHYAYEYEYADNVVSNVVSQVSSCVSVHHYHYHYHDLLDLVSLLVSLVVSCVVSVAHFEYEYEDFAFAFDQAPVPQDPVNLSVRLSRLAVSVVRNVVNNVVGYAANGEYEYEAACCCQVNDGGGNSNNVSSVVRLVVQQVVQVVCVVRNYAGEYEHEAFEDIRNQNHHDHRVCSRCTQCPACGHGHGSNQCNVVVSCRGGCVVSVDHSYHYHHRHDDRVD

Secondary structure (DSSP, 8-state):
-------SSSS--TT--PPP----TT----STTTT-EEEEETTTSHHHHHHHHHHHHTT-EEEEEESS-HHHHHHHHHHHHTTT--EEEEES-TTSHHHHHHHHHHHHHHHSS--EEEE--------SSGGG--HHHHHHHHIIIIIHHHHHHHHHHTT--TT-EEEEE--THHHH--TT-HHHHHHHHHHHHHHHHHHHHHGGGT-EEEEEEE-SB-STHHHHHS-HHHHHHTTTT----PBPGGGTHHHHHHHHSGGGTT-----EESSS-----/---------SSSS--TT--PPP----TT----STTTT-EEEEETTTSHHHHHHHHHHHHTT-EEEEEESS-HHHHHHHHHHHHHTT--EEEEES-TTSHHHHHHHHHHHHHHHS---EEEE--------SSGGG--HHHHHHHHIIIIIHHHHHHHHHGGG--TT-EEEEE--THHHH--TT-HHHHHHHHHHHHHHHHHHHHHGGGT-EEEEEEE-SB-STTTTTTS-HHHHHHTTTT----PBPGGGTHHHHHHHHSGGGTT-----EESSS-----/-------SSSS--TT--PPP----TT----STTTT-EEEEETTTSHHHHHHHHHHHHTT-EEEEEESS-HHHHHHHHHHHHHTT--EEEEES-TTSHHHHHHHHHHHHHHHSS--EEEE--------SSGGG--HHHHHHHHIIIIIHHHHHHHHHTTT--TT-EEEEE--THHHH--TT-HHHHHHHHHHHHHHHHHHHHHGGGT-EEEEEEE-SB-STHHHHHS-HHHHHTTTTT-----B-GGGTHHHHHHHHSGGGTT-----EESSS-----/-------SSSS--TT--PPP----TT----STTTT-EEEEETTTSHHHHHHHHHHHHTT-EEEEEESS-HHHHHHHHHHHHTTTS-EEEEES-TTSHHHHHHHHHHHHHHHS---EEEE--------SSGGG--HHHHHHHHIIIIIHHHHHHHHHGGG--TT-EEEEE--THHHH--TT-HHHHHHHHHHHHHHHHHHHHHGGGT-EEEEEEE-SB-STHHHHHS-HHHHHTTTTT-----B-GGGTHHHHHHHHSGGGTT-----EESSS-----/------SSSS--TT--PPP----TT----STTTT-EEEEETTTSHHHHHHHHHHHHTT-EEEEEESS-HHHHHHHHHHHHHTT--EEEEES-TTSHHHHHHHHHHHHHHHS---EEEE--------SSGGG--HHHHHHHHIIIIIHHHHHHHHHTTT--TT-EEEEE--THHHH--TT-HHHHHHHHHHHHHHHHHHHHHGGGT-EEEEEEE-SB-STTTTTTS-HHHHHTTT-S----PBPGGGTHHHHHHHHSGGGTT-----EESSS-----/---------------SSSS--TT--PPP----TT----STTTT-EEEEETTTSHHHHHHHHHHHHTT-EEEEEESS-HHHHHHHHHHHHTTTS-EEEEES-TTSHHHHHHHHHHHHHHHS---EEEE--------SSGGG--HHHHHHHHIIIIIHHHHHHHHHHTT--TT-EEEEE--THHHH--TT-HHHHHHHHHHHHHHHHHHHHHGGGT-EEEEEEE-SB-STTTTTTS-HHHHTTTTTT----PBPGGGTHHHHHHHHSGGGTT-----EESSS-----/-------SSSS--TT--PPP----TT----STTTT-EEEEETTTSHHHHHHHHHHHHTT-EEEEEESS-HHHHHHHHHHHHHTT--EEEEES-TTSHHHHHHHHHHHHHHHS---EEEE--------SSGGG--HHHHHHHHIIIIIHHHHHHHHHTTT--TT-EEEEE--THHHH--TT-HHHHHHHHHHHHHHHHHHHHHGGGT-EEEEEEE-SB-STTTTTTS-HHHHTTTTTT-----B-GGGTHHHHHHHHSGGGTT-----EESSS-----/---GGG--------SSSS--TT--PPP----TT----STTTT-EEEEETTTSHHHHHHHHHHHHTT-EEEEEESS-HHHHHHHHHHHHTTTS-EEEEES-TTSHHHHHHHHHHHHHHHS---EEEE--------SSGGG--HHHHHHHHIIIIIHHHHHHHHHTTT--TT-EEEEE--THHHH--TT-HHHHHHHHHHHHHHHHHHHHHGGGT-EEEEEEE-SB-STHHHHHS-HHHHHHTTTT----PBPGGGTHHHHHHHHSGGGTT-----EESSS-----